Protein AF-0000000069277756 (afdb_homodimer)

Radius of gyration: 44.48 Å; Cα contacts (8 Å, |Δi|>4): 2161; chains: 2; bounding box: 90×141×110 Å

Nearest PDB structures (foldseek):
  3wme-assembly1_A  TM=8.791E-01  e=1.003E-25  Cyanidioschyzon merolae strain 10D
  7y49-assembly1_A  TM=8.121E-01  e=6.220E-26  Homo sapiens
  7ocy-assembly1_A  TM=8.466E-01  e=8.873E-22  Enterococcus faecalis
  7zdk-assembly1_D  TM=7.882E-01  e=1.862E-20  Escherichia coli K-12
  8ipt-assembly2_E  TM=7.295E-01  e=2.327E-17  Escherichia coli BL21(DE3)

Foldseek 3Di:
DDPPPDDPDDPDPDDPPPPPPPCPVPPPPCPVVRVVVLLVVLVVVLVVLLCVPVVLVVLLLVLLLQLLLLVLVLLLLVLVLVVVVVVCVVVVDPDDPVSVVSVVSNVVSVVSNVVSLVVSVVSLVVSLVSSLVVLLVLLVVLVVFAFLLVPVQDDPVVSVCLNPVLSVLLSVLVSVLVSLLSSLVSNLVSLLVVLVVQPVVLSVLLVVLQVVLVVLCVVLVVVLVVLVVVLVVLVVVLVVLVVVCVVPVVVCVVVVCPVVSVVVSVVSVVVSVVSVVVVVVSVVVSVVCLVVSLVVSLVVSCVVVVVCVVVVNHPPSSSSSSSVSSVSNSVSSVSVVVSVVSVVVSSVSSSVSVCSSPDDHPQGQADDPVLLPDDLPDPVPFQWKKWWFQFWADRSNGNPDTLDGGFIDIDGFLAADEFDAAPSSCLVVVVCVLLVSDATPDTAMDGSNRGLSSHRNLLSCLQEFEDDQAQFAAQFFLLCRLQPSCPPDPRQLVPPSDDCPPVNLLVLLVLLVLQVVLVVDPVRRRDGLGHRSPVDDRSNSLSSSLSSRSCSCVSSVHQEAEYAQYDPVSVVSSCSSVVVVVVPPRTSRHYYHYRNDHDADRPSPPPDDDPPPDPDPCPVPPVLVVLLVVLQVLLVVLVVLDPVSLVVVLVDCLLVVLLVCLQGNDPSSVLSSLSNLLSSLVDPVSLCSQLVDPVSVCSLLVSLQNNVVVCLVVPDLSNLLSSLSSLLSNLVDVSSLVVCLVRPDPLLLPQLVDPPRRPRVNVSVVVPVVSNVSSVSSNVSSVSD/DDPDPDDPDDPDPDDPPPPPPPCPVPPPPCPVVRVVVLLVVLVVVLVVLLCVPVVLVVLLLVLLLQLLLLVLVLLLLVLVLVVVVVVCVVVVDPDDPVSVVSVVSNVVSVVSNVVSLVVSVVSLVVSLVSSLVVLLVLLVVLVVFAFLLVPVQDDPVVSVCLNPVLSVLLSVLVSVLVSLLSSLVSNLVSLLVVLVVQPVVLSVLLVVLQVVLVVLCVVLVVVLVVLVVVLVVLVVVLVVLVVVCVVPVVVCVVVVCPVVSVVVSVVSVVVSVVSVVVVVVSVVVSVVCLVVSLVVSLVVSCVVVVVCVVVVNHPPSSSSSSSVSSVSNSVSSVSVVVSVVSVVVSSVSSSVSVCSSPDDHPQGLADDPVLLPDDQPDPVPFQWKKWWFQFWDDRSNGNPDTLDGGFIDIDGFLAADEFDAAPSSCLVVVVCVLLVSDATPDTAMDGSNRGLSSHRNLLSCLQEFEDDQAQFAAQFFLLCRLQPSCPDVPRQLVPPSDDCPVVNLLVLLVLLVLQVVLVVDPVRRRDGLGHRSPVDDRSNSLSSSLSSRSCSCVSSVHQEAAYAQYDPVSVVSSCSSVVVVVVPPRGSRHYHHHNNDHDADRPSPPPDDDPPDPPDPCPVPPVLVVLLVVLQVLLVVLVVLDPVSLVVVLVDCLLVVLLVCLQGNDPSSVLSSLSNLLSSLVDPVSLCSQLVDPVSVCSLLVSLQNNVVVCLVVPDLSNLLSSLSSLLSNLVDVSSLQVCLPRPDPLLLPQLVDPPRRPRVNVSVVVPVVSNVSSVSSNVSSVSD

Solvent-accessible surface area (backbone atoms only — not comparable to full-atom values): 81224 Å² total; per-residue (Å²): 136,82,81,72,80,76,79,84,74,78,75,84,80,74,74,74,75,71,78,70,63,68,73,62,67,66,68,59,67,62,46,76,59,45,51,47,48,47,49,50,51,34,50,52,51,54,49,51,53,56,51,73,46,45,69,60,50,51,50,32,50,52,29,43,53,52,16,34,53,23,53,53,45,37,38,50,27,50,14,51,31,50,42,49,41,43,49,38,47,70,61,69,53,79,68,79,77,72,47,52,61,36,40,51,52,30,50,51,25,32,47,48,20,12,47,29,43,14,49,26,51,22,47,40,46,41,51,24,36,52,35,36,44,50,49,49,49,47,38,50,53,36,58,66,49,40,33,54,52,55,59,69,63,40,58,59,66,57,53,46,41,45,63,50,53,30,43,46,42,31,29,52,44,51,34,53,46,46,51,52,45,52,49,36,51,49,38,45,51,52,43,49,53,54,40,43,72,70,38,54,72,59,40,54,58,57,51,57,50,50,62,52,50,50,53,52,49,52,58,50,47,55,54,47,48,55,52,49,50,51,38,50,50,38,47,48,52,28,47,48,50,50,46,53,45,61,71,38,41,71,59,38,57,46,35,44,26,52,64,38,52,48,48,56,38,48,54,34,39,51,54,31,40,52,47,43,45,53,49,22,61,57,40,26,62,51,40,21,49,64,50,26,48,63,46,50,47,52,40,48,42,51,52,53,46,40,52,34,24,65,72,63,78,37,58,59,38,52,50,53,19,47,53,48,49,49,52,52,48,52,52,37,50,55,53,54,61,56,46,53,62,53,48,55,55,27,49,54,34,37,38,56,49,46,52,52,44,66,52,71,44,91,48,64,63,57,39,54,77,86,57,38,54,89,76,70,81,54,76,89,74,59,74,49,27,37,35,35,44,45,26,23,33,50,49,71,72,40,68,85,47,67,61,36,87,46,48,46,47,76,42,52,55,44,39,73,50,70,51,52,25,29,68,85,62,32,64,70,52,52,52,33,42,75,62,65,52,49,76,53,80,37,52,49,51,23,49,67,79,38,51,59,70,42,38,48,46,58,61,45,33,37,31,36,30,64,44,59,64,68,68,79,43,56,68,36,26,50,50,53,50,30,46,53,43,61,68,32,89,81,56,55,46,80,75,82,59,57,75,84,49,68,65,56,56,49,50,35,20,48,51,38,66,32,38,69,65,34,61,68,36,94,54,28,55,64,32,70,30,36,69,67,24,68,76,45,52,73,66,56,42,41,22,42,43,46,17,19,34,48,37,41,34,65,64,56,63,23,39,35,38,34,35,30,40,51,60,70,68,56,45,53,49,44,43,48,35,47,46,56,44,50,73,36,93,49,75,62,48,18,29,40,40,33,47,54,59,56,77,51,78,52,80,74,76,62,80,76,76,86,73,75,68,73,75,71,78,56,77,78,41,69,61,57,28,29,49,38,9,33,35,41,20,18,25,27,12,38,64,53,70,46,68,67,53,50,53,50,27,66,72,19,40,30,61,61,48,29,51,47,29,44,70,70,44,52,71,66,33,19,45,28,18,42,46,27,52,32,38,34,41,69,32,69,66,38,36,48,56,32,62,66,37,71,64,48,34,48,55,53,52,48,47,49,41,49,46,52,57,48,28,54,74,56,62,44,54,71,49,52,45,42,47,49,51,38,52,37,47,46,43,71,37,70,73,45,23,62,51,42,65,72,61,58,48,67,69,66,67,44,56,84,91,49,91,75,36,55,65,46,47,44,58,44,43,71,78,31,68,66,50,44,51,45,49,52,50,34,35,49,69,50,62,75,100,137,85,83,72,79,77,78,84,73,77,75,84,80,74,75,73,74,70,77,69,64,67,74,62,67,66,69,60,66,61,47,75,59,46,52,48,48,46,49,50,50,35,50,51,51,53,48,52,53,56,52,74,46,45,70,60,48,53,49,32,50,53,28,43,53,52,16,33,54,22,53,53,44,36,37,50,27,50,15,52,32,50,40,47,40,44,48,38,47,70,60,69,54,79,69,78,79,72,50,53,60,36,40,50,52,29,50,50,25,33,46,48,19,13,47,29,43,13,49,27,51,24,47,40,46,41,51,26,36,52,35,38,44,51,49,50,49,48,38,49,54,36,58,65,48,42,34,53,54,54,58,70,65,41,58,60,66,56,54,46,42,44,64,51,54,30,43,46,42,31,29,50,43,51,35,52,47,47,50,53,47,52,48,36,52,50,38,45,52,52,44,50,53,53,38,44,70,72,37,54,74,58,38,54,59,57,51,58,53,51,63,53,50,51,53,53,48,51,57,51,47,54,54,50,48,56,52,50,51,52,38,51,50,38,46,48,53,28,47,48,51,50,46,54,46,62,71,38,41,70,60,37,55,45,34,44,25,52,62,38,53,48,48,56,36,48,54,34,38,50,53,34,38,52,47,42,45,54,50,21,61,58,40,26,63,51,41,22,49,64,52,27,49,62,48,50,47,50,41,48,43,51,53,54,44,40,54,35,24,63,73,64,78,37,57,61,39,52,50,54,19,47,53,48,47,49,50,51,47,52,53,36,49,55,51,54,60,56,45,53,62,53,48,54,54,28,49,54,34,38,37,55,50,47,53,52,43,65,52,71,44,91,48,64,64,56,39,53,76,85,56,38,52,88,76,70,81,53,77,87,76,59,75,49,28,38,35,35,44,44,27,22,34,50,49,73,74,41,66,85,47,68,60,37,88,47,48,47,47,78,43,54,53,44,41,73,54,70,57,52,28,30,72,85,62,33,62,70,52,52,51,34,43,75,62,64,52,48,76,54,82,37,52,49,50,23,50,66,80,38,50,59,69,42,35,49,47,61,62,46,33,36,32,35,30,64,44,59,63,68,69,78,43,57,70,35,26,51,50,55,50,31,46,54,44,60,67,33,96,74,55,58,47,78,73,83,63,57,74,83,49,69,65,55,54,49,50,36,21,47,51,37,67,32,38,67,64,34,62,69,36,96,53,28,53,65,31,70,30,38,69,67,26,69,76,45,53,74,67,56,42,41,24,42,41,47,16,20,33,49,35,42,34,64,65,54,63,23,39,35,36,34,32,32,40,48,60,70,67,55,47,51,48,45,44,50,34,47,47,57,46,49,72,38,93,50,71,66,48,18,33,37,45,30,50,54,60,55,78,51,77,56,81,73,74,65,78,76,79,88,71,74,67,73,75,72,79,57,76,78,40,70,59,57,33,28,50,40,10,33,35,43,19,18,27,28,12,38,63,53,71,46,67,67,52,50,53,50,25,67,73,20,37,28,62,62,48,28,51,48,28,46,70,68,44,52,73,66,34,19,45,27,19,43,47,27,52,31,38,36,40,69,33,68,67,38,37,48,57,32,62,66,38,71,64,49,35,46,55,53,52,49,49,49,42,49,46,52,57,47,28,55,75,55,64,44,53,70,48,51,46,42,48,50,51,37,53,36,47,45,44,70,37,70,74,44,24,63,51,42,65,71,62,56,48,67,68,66,67,44,55,85,91,47,92,73,36,57,64,48,49,45,57,45,41,72,78,31,68,66,51,45,52,44,48,53,50,33,35,49,66,50,60,76,102

Secondary structure (DSSP, 8-state):
-------------------------------HHHHHHHHHHHHHHHHHHHHTTHHHHHHHHHHHHHHHHHHHHHHHHHHHHHHHHHHHHHH----S-TTHHHHHHHHHHHHHHHHHHHHHHHHHHHHHHHHHHHHHHHHHHHHHTS-HHHHHHS-HHHHHHIIIIIHHHHHHHHHHHHHHHHHHHHHHHHHHHHHHHH-HHHHHHHHHHHHHHHHHHHHHHHHHHHHHHHHHHHHHHHHHHHHHHHHTHHHHHHTT-HHHHHHHHHHHHHHHHHHHHHHHHHHHHHHHHHHHHHHHHHHHHHHHHHHHHHHTSS-HHHHHHHHHHHHHHHHHHHHHHHHHHHHHHHHHHHHHHHHHHTPPPSS-SSPPTTTS-SS---GGG----EEEEEEEEE-TT-TT-EEEEEEEEEE-TT-EEEEE--TTSSHHHHHHHHTTSS--SEEEEEETTEEGGGS-HHHHHHHEEEE-SS----SSBHHHHHTTTT--TT---TTTS----HHHHHHHHHHTT-HHHHHHSTTGGG-B--GGGTTS-HHHHHHHHHHHHHHHHHHTT-SEEEEES--HHHHHHHHHHHHHHHHTT----EEEEEE--S---------SS-------TTSS-HHHHHHHHHHHHHHHHHHTT-HHHHHHHHTTTHHHHHHHHHHHS-HHHHHHHHHHHHHHHHSHHHHHHHHHSHHHHHHHHHHHHHHHHHHHHS--HHHHHHHHHHHHHHTTSHHHHHHHHHHS-HHHHS-TTSTTS-HHHHHHHHS-HHHHHHHHHHHHHTT--/-------------------------------HHHHHHHHHHHHHHHHHHHHTTHHHHHHHHHHHHHHHHHHHHHHHHHHHHHHHHHHHHHH----S-TTHHHHHHHHHHHHHHHHHHHHHHHHHHHHHHHHHHHHHHHHHHHHHTS-HHHHHHS-HHHHHHIIIIIHHHHHHHHHHHHHHHHHHHHHHHHHHHHHHHH-HHHHHHHHHHHHHHHHHHHHHHHHHHHHHHHHHHHHHHHHHHHHHHHHTHHHHHHTT-HHHHHHHHHHHHHHHHHHHHHHHHHHHHHHHHHHHHHHHHHHHHHHHHHHHHHTTSS-HHHHHHHHHHHHHHHHHHHHHHHHHHHHHHHHHHHHHHHHHHTPPPSS-SSPPTTTS-SS---GGG----EEEEEEEEE-TT-TT-EEEEEEEEEE-TT-EEEEE--TTSSHHHHHHHHTTSS--SEEEEEETTEEGGGS-HHHHHHHEEEE-SS----SSBHHHHHTTTT--TT---TTTS----HHHHHHHHHHTT-HHHHHHSTTGGG-B--GGGTTS-HHHHHHHHHHHHHHHHHHTT-SEEEE-S--HHHHHHHHHHHHHHHHTTS---EEEEEE--S---------SS-------TTSS-HHHHHHHHHHHHHHHHHHTT-HHHHHHHHTTTHHHHHHHHHHHS-HHHHHHHHHHHHHHHHSHHHHHHHTTSHHHHHHHHHHHHHHHHHHHHS--HHHHHHHHHHHHHHTTSHHHHHHHHHHS-HHHHS-TTSTTS-HHHHHHHHS-HHHHHHHHHHHHHTT--

Organism: Polarella glacialis (NCBI:txid89957)

Structure (mmCIF, N/CA/C/O backbone):
data_AF-0000000069277756-model_v1
#
loop_
_entity.id
_entity.type
_entity.pdbx_description
1 polymer 'Uncharacterized protein'
#
loop_
_atom_site.group_PDB
_atom_site.id
_atom_site.type_symbol
_atom_si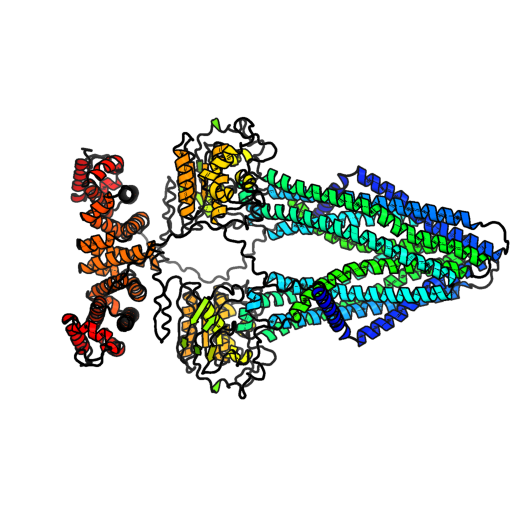te.label_atom_id
_atom_site.label_alt_id
_atom_site.label_comp_id
_atom_site.label_asym_id
_atom_site.label_entity_id
_atom_site.label_seq_id
_atom_site.pdbx_PDB_ins_code
_atom_site.Cartn_x
_atom_site.Cartn_y
_atom_site.Cartn_z
_atom_site.occupancy
_atom_site.B_iso_or_equiv
_atom_site.auth_seq_id
_atom_site.auth_comp_id
_atom_site.auth_asym_id
_atom_site.auth_atom_id
_atom_site.pdbx_PDB_model_num
ATOM 1 N N . MET A 1 1 ? 17.547 -29.781 -69.25 1 18.09 1 MET A N 1
ATOM 2 C CA . MET A 1 1 ? 17.016 -28.547 -68.688 1 18.09 1 MET A CA 1
ATOM 3 C C . MET A 1 1 ? 17.422 -28.391 -67.188 1 18.09 1 MET A C 1
ATOM 5 O O . MET A 1 1 ? 17.219 -29.297 -66.375 1 18.09 1 MET A O 1
ATOM 9 N N . ASP A 1 2 ? 18.391 -27.641 -66.625 1 17.53 2 ASP A N 1
ATOM 10 C CA . ASP A 1 2 ? 19.594 -27.734 -65.812 1 17.53 2 ASP A CA 1
ATOM 11 C C . ASP A 1 2 ? 19.328 -27.344 -64.375 1 17.53 2 ASP A C 1
ATOM 13 O O . ASP A 1 2 ? 18.844 -26.25 -64.125 1 17.53 2 ASP A O 1
ATOM 17 N N . VAL A 1 3 ? 18.797 -28.219 -63.594 1 20.77 3 VAL A N 1
ATOM 18 C CA . VAL A 1 3 ? 18.125 -28.188 -62.312 1 20.77 3 VAL A CA 1
ATOM 19 C C . VAL A 1 3 ? 19.078 -27.672 -61.219 1 20.77 3 VAL A C 1
ATOM 21 O O . VAL A 1 3 ? 19.938 -28.406 -60.75 1 20.77 3 VAL A O 1
ATOM 24 N N . GLU A 1 4 ? 19.734 -26.531 -61.531 1 18.09 4 GLU A N 1
ATOM 25 C CA . GLU A 1 4 ? 20.953 -26.062 -60.875 1 18.09 4 GLU A CA 1
ATOM 26 C C . GLU A 1 4 ? 20.719 -25.844 -59.375 1 18.09 4 GLU A C 1
ATOM 28 O O . GLU A 1 4 ? 19.719 -25.234 -59 1 18.09 4 GLU A O 1
ATOM 33 N N . LEU A 1 5 ? 21.266 -26.688 -58.531 1 19.33 5 LEU A N 1
ATOM 34 C CA . LEU A 1 5 ? 21.297 -27.047 -57.125 1 19.33 5 LEU A CA 1
ATOM 35 C C . LEU A 1 5 ? 21.828 -25.906 -56.25 1 19.33 5 LEU A C 1
ATOM 37 O O . LEU A 1 5 ? 23.047 -25.703 -56.156 1 19.33 5 LEU A O 1
ATOM 41 N N . LEU A 1 6 ? 21.359 -24.719 -56.625 1 18.91 6 LEU A N 1
ATOM 42 C CA . LEU A 1 6 ? 22.188 -23.547 -56.312 1 18.91 6 LEU A CA 1
ATOM 43 C C . LEU A 1 6 ? 22.562 -23.516 -54.844 1 18.91 6 LEU A C 1
ATOM 45 O O . LEU A 1 6 ? 21.859 -24.078 -54 1 18.91 6 LEU A O 1
ATOM 49 N N . GLY A 1 7 ? 23.641 -22.953 -54.469 1 17.77 7 GLY A N 1
ATOM 50 C CA . GLY A 1 7 ? 24.734 -22.812 -53.5 1 17.77 7 GLY A CA 1
ATOM 51 C C . GLY A 1 7 ? 24.281 -22.312 -52.156 1 17.77 7 GLY A C 1
ATOM 52 O O . GLY A 1 7 ? 23.25 -21.656 -52.031 1 17.77 7 GLY A O 1
ATOM 53 N N . ALA A 1 8 ? 24.656 -22.969 -51 1 20.34 8 ALA A N 1
ATOM 54 C CA . ALA A 1 8 ? 24.641 -23.062 -49.531 1 20.34 8 ALA A CA 1
ATOM 55 C C . ALA A 1 8 ? 25.062 -21.734 -48.906 1 20.34 8 ALA A C 1
ATOM 57 O O . ALA A 1 8 ? 26.25 -21.531 -48.625 1 20.34 8 ALA A O 1
ATOM 58 N N . ALA A 1 9 ? 24.844 -20.703 -49.562 1 19.97 9 ALA A N 1
ATOM 59 C CA . ALA A 1 9 ? 25.656 -19.531 -49.219 1 19.97 9 ALA A CA 1
ATOM 60 C C . ALA A 1 9 ? 25.609 -19.281 -47.719 1 19.97 9 ALA A C 1
ATOM 62 O O . ALA A 1 9 ? 24.672 -19.703 -47.031 1 19.97 9 ALA A O 1
ATOM 63 N N . GLY A 1 10 ? 26.688 -18.594 -47.125 1 18.95 10 GLY A N 1
ATOM 64 C CA . GLY A 1 10 ? 27.484 -18.281 -45.969 1 18.95 10 GLY A CA 1
ATOM 65 C C . GLY A 1 10 ? 26.703 -17.547 -44.875 1 18.95 10 GLY A C 1
ATOM 66 O O . GLY A 1 10 ? 26.188 -16.453 -45.125 1 18.95 10 GLY A O 1
ATOM 67 N N . LEU A 1 11 ? 25.953 -18.125 -44.125 1 20.44 11 LEU A N 1
ATOM 68 C CA . LEU A 1 11 ? 24.984 -17.5 -43.219 1 20.44 11 LEU A CA 1
ATOM 69 C C . LEU A 1 11 ? 25.656 -16.516 -42.281 1 20.44 11 LEU A C 1
ATOM 71 O O . LEU A 1 11 ? 26.547 -16.922 -41.5 1 20.44 11 LEU A O 1
ATOM 75 N N . PRO A 1 12 ? 25.984 -15.359 -42.688 1 20.22 12 PRO A N 1
ATOM 76 C CA . PRO A 1 12 ? 26.844 -14.453 -41.906 1 20.22 12 PRO A CA 1
ATOM 77 C C . PRO A 1 12 ? 26.391 -14.312 -40.469 1 20.22 12 PRO A C 1
ATOM 79 O O . PRO A 1 12 ? 25.188 -14.32 -40.188 1 20.22 12 PRO A O 1
ATOM 82 N N . VAL A 1 13 ? 27.109 -14.805 -39.5 1 21.23 13 VAL A N 1
ATOM 83 C CA . VAL A 1 13 ? 27.094 -15.109 -38.062 1 21.23 13 VAL A CA 1
ATOM 84 C C . VAL A 1 13 ? 26.609 -13.891 -37.281 1 21.23 13 VAL A C 1
ATOM 86 O O . VAL A 1 13 ? 25.703 -14 -36.438 1 21.23 13 VAL A O 1
ATOM 89 N N . GLY A 1 14 ? 27.484 -12.961 -37 1 19.94 14 GLY A N 1
ATOM 90 C CA . GLY A 1 14 ? 27.969 -12.352 -35.781 1 19.94 14 GLY A CA 1
ATOM 91 C C . GLY A 1 14 ? 27.125 -11.18 -35.312 1 19.94 14 GLY A C 1
ATOM 92 O O . GLY A 1 14 ? 27.469 -10.492 -34.344 1 19.94 14 GLY A O 1
ATOM 93 N N . GLY A 1 15 ? 26.391 -10.602 -36.094 1 20.34 15 GLY A N 1
ATOM 94 C CA . GLY A 1 15 ? 26.328 -9.164 -35.906 1 20.34 15 GLY A CA 1
ATOM 95 C C . GLY A 1 15 ? 25.672 -8.742 -34.594 1 20.34 15 GLY A C 1
ATOM 96 O O . GLY A 1 15 ? 24.953 -9.531 -34 1 20.34 15 GLY A O 1
ATOM 97 N N . SER A 1 16 ? 26.312 -7.719 -33.875 1 21.5 16 SER A N 1
ATOM 98 C CA . SER A 1 16 ? 26.078 -7.027 -32.594 1 21.5 16 SER A CA 1
ATOM 99 C C . SER A 1 16 ? 24.609 -6.656 -32.438 1 21.5 16 SER A C 1
ATOM 101 O O . SER A 1 16 ? 24.047 -5.945 -33.281 1 21.5 16 SER A O 1
ATOM 103 N N . PRO A 1 17 ? 23.859 -7.574 -32.188 1 21.42 17 PRO A N 1
ATOM 104 C CA . PRO A 1 17 ? 22.484 -7.094 -32.375 1 21.42 17 PRO A CA 1
ATOM 105 C C . PRO A 1 17 ? 22.25 -5.727 -31.75 1 21.42 17 PRO A C 1
ATOM 107 O O . PRO A 1 17 ? 22.781 -5.426 -30.688 1 21.42 17 PRO A O 1
ATOM 110 N N . SER A 1 18 ? 22.094 -4.762 -32.531 1 20.52 18 SER A N 1
ATOM 111 C CA . SER A 1 18 ? 21.734 -3.381 -32.25 1 20.52 18 SER A CA 1
ATOM 112 C C . SER A 1 18 ? 20.672 -3.314 -31.156 1 20.52 18 SER A C 1
ATOM 114 O O . SER A 1 18 ? 19.875 -4.246 -31 1 20.52 18 SER A O 1
ATOM 116 N N . ALA A 1 19 ? 20.922 -2.521 -30.094 1 23.36 19 ALA A N 1
ATOM 117 C CA . ALA A 1 19 ? 20.094 -1.9 -29.062 1 23.36 19 ALA A CA 1
ATOM 118 C C . ALA A 1 19 ? 18.672 -1.674 -29.578 1 23.36 19 ALA A C 1
ATOM 120 O O . ALA A 1 19 ? 18.422 -0.746 -30.344 1 23.36 19 ALA A O 1
ATOM 121 N N . ALA A 1 20 ? 18.078 -2.705 -30.062 1 23.28 20 ALA A N 1
ATOM 122 C CA . ALA A 1 20 ? 16.734 -2.338 -30.469 1 23.28 20 ALA A CA 1
ATOM 123 C C . ALA A 1 20 ? 16.125 -1.318 -29.5 1 23.28 20 ALA A C 1
ATOM 125 O O . ALA A 1 20 ? 16.078 -1.555 -28.297 1 23.28 20 ALA A O 1
ATOM 126 N N . THR A 1 21 ? 16.312 -0.231 -29.844 1 22.78 21 THR A N 1
ATOM 127 C CA . THR A 1 21 ? 15.555 0.934 -29.406 1 22.78 21 THR A CA 1
ATOM 128 C C . THR A 1 21 ? 14.102 0.563 -29.141 1 22.78 21 THR A C 1
ATOM 130 O O . THR A 1 21 ? 13.398 0.091 -30.031 1 22.78 21 THR A O 1
ATOM 133 N N . GLU A 1 22 ? 13.898 -0.307 -28.094 1 22.75 22 GLU A N 1
ATOM 134 C CA . GLU A 1 22 ? 12.508 -0.247 -27.672 1 22.75 22 GLU A CA 1
ATOM 135 C C . GLU A 1 22 ? 11.789 0.95 -28.281 1 22.75 22 GLU A C 1
ATOM 137 O O . GLU A 1 22 ? 12.234 2.09 -28.141 1 22.75 22 GLU A O 1
ATOM 142 N N . ALA A 1 23 ? 11.359 0.696 -29.438 1 23.27 23 ALA A N 1
ATOM 143 C CA . ALA A 1 23 ? 10.461 1.721 -29.953 1 23.27 23 ALA A CA 1
ATOM 144 C C . ALA A 1 23 ? 9.641 2.348 -28.828 1 23.27 23 ALA A C 1
ATOM 146 O O . ALA A 1 23 ? 8.836 1.67 -28.188 1 23.27 23 ALA A O 1
ATOM 147 N N . SER A 1 24 ? 10.266 3.039 -27.953 1 25.11 24 SER A N 1
ATOM 148 C CA . SER A 1 24 ? 9.602 4.211 -27.406 1 25.11 24 SER A CA 1
ATOM 149 C C . SER A 1 24 ? 8.469 4.684 -28.312 1 25.11 24 SER A C 1
ATOM 151 O O . SER A 1 24 ? 8.711 5.316 -29.344 1 25.11 24 SER A O 1
ATOM 153 N N . ASN A 1 25 ? 7.777 3.725 -28.859 1 25.62 25 ASN A N 1
ATOM 154 C CA . ASN A 1 25 ? 6.672 4.492 -29.422 1 25.62 25 ASN A CA 1
ATOM 155 C C . ASN A 1 25 ? 6.496 5.828 -28.703 1 25.62 25 ASN A C 1
ATOM 157 O O . ASN A 1 25 ? 6.48 5.883 -27.469 1 25.62 25 ASN A O 1
ATOM 161 N N . GLY A 1 26 ? 7.098 6.797 -29.156 1 28.25 26 GLY A N 1
ATOM 162 C CA . GLY A 1 26 ? 7.059 8.234 -28.922 1 28.25 26 GLY A CA 1
ATOM 163 C C . GLY A 1 26 ? 5.738 8.711 -28.344 1 28.25 26 GLY A C 1
ATOM 164 O O . GLY A 1 26 ? 4.93 9.312 -29.047 1 28.25 26 GLY A O 1
ATOM 165 N N . ARG A 1 27 ? 4.98 7.777 -27.922 1 33.22 27 ARG A N 1
ATOM 166 C CA . ARG A 1 27 ? 4.027 8.664 -27.266 1 33.22 27 ARG A CA 1
ATOM 167 C C . ARG A 1 27 ? 4.742 9.773 -26.516 1 33.22 27 ARG A C 1
ATOM 169 O O . ARG A 1 27 ? 5.594 9.508 -25.656 1 33.22 27 ARG A O 1
ATOM 176 N N . ALA A 1 28 ? 5.016 10.805 -27.109 1 32.19 28 ALA A N 1
ATOM 177 C CA . ALA A 1 28 ? 5.574 12.102 -26.734 1 32.19 28 ALA A CA 1
ATOM 178 C C . ALA A 1 28 ? 5.512 12.305 -25.219 1 32.19 28 ALA A C 1
ATOM 180 O O . ALA A 1 28 ? 4.469 12.086 -24.594 1 32.19 28 ALA A O 1
ATOM 181 N N . SER A 1 29 ? 6.516 11.766 -24.453 1 37.22 29 SER A N 1
ATOM 182 C CA . SER A 1 29 ? 6.523 12.398 -23.125 1 37.22 29 SER A CA 1
ATOM 183 C C . SER A 1 29 ? 5.617 13.625 -23.109 1 37.22 29 SER A C 1
ATOM 185 O O . SER A 1 29 ? 5.738 14.508 -23.953 1 37.22 29 SER A O 1
ATOM 187 N N . PRO A 1 30 ? 4.453 13.328 -22.734 1 45.69 30 PRO A N 1
ATOM 188 C CA . PRO A 1 30 ? 3.729 14.602 -22.812 1 45.69 30 PRO A CA 1
ATOM 189 C C . PRO A 1 30 ? 4.633 15.812 -22.594 1 45.69 30 PRO A C 1
ATOM 191 O O . PRO A 1 30 ? 5.574 15.75 -21.812 1 45.69 30 PRO A O 1
ATOM 194 N N . THR A 1 31 ? 5.016 16.547 -23.562 1 48.5 31 THR A N 1
ATOM 195 C CA . THR A 1 31 ? 5.676 17.828 -23.422 1 48.5 31 THR A CA 1
ATOM 196 C C . THR A 1 31 ? 5.266 18.516 -22.125 1 48.5 31 THR A C 1
ATOM 198 O O . THR A 1 31 ? 4.203 18.219 -21.562 1 48.5 31 THR A O 1
ATOM 201 N N . ALA A 1 32 ? 6.199 19.094 -21.5 1 50.59 32 ALA A N 1
ATOM 202 C CA . ALA A 1 32 ? 5.895 19.953 -20.344 1 50.59 32 ALA A CA 1
ATOM 203 C C . ALA A 1 32 ? 4.531 20.625 -20.516 1 50.59 32 ALA A C 1
ATOM 205 O O . ALA A 1 32 ? 3.785 20.766 -19.547 1 50.59 32 ALA A O 1
ATOM 206 N N . GLU A 1 33 ? 4.281 20.734 -21.75 1 54.94 33 GLU A N 1
ATOM 207 C CA . GLU A 1 33 ? 3.02 21.406 -22.031 1 54.94 33 GLU A CA 1
ATOM 208 C C . GLU A 1 33 ? 1.841 20.453 -21.906 1 54.94 33 GLU A C 1
ATOM 210 O O . GLU A 1 33 ? 0.783 20.828 -21.391 1 54.94 33 GLU A O 1
ATOM 215 N N . GLU A 1 34 ? 2.115 19.156 -22.297 1 60.81 34 GLU A N 1
ATOM 216 C CA . GLU A 1 34 ? 1.026 18.203 -22.203 1 60.81 34 GLU A CA 1
ATOM 217 C C . GLU A 1 34 ? 0.743 17.812 -20.766 1 60.81 34 GLU A C 1
ATOM 219 O O . GLU A 1 34 ? -0.413 17.625 -20.375 1 60.81 34 GLU A O 1
ATOM 224 N N . GLU A 1 35 ? 1.83 17.781 -20.078 1 63.44 35 GLU A N 1
ATOM 225 C CA . GLU A 1 35 ? 1.648 17.516 -18.656 1 63.44 35 GLU A CA 1
ATOM 226 C C . GLU A 1 35 ? 0.933 18.656 -17.969 1 63.44 35 GLU A C 1
ATOM 228 O O . GLU A 1 35 ? 0.09 18.438 -17.094 1 63.44 35 GLU A O 1
ATOM 233 N N . GLU A 1 36 ? 1.352 19.875 -18.453 1 63.97 36 GLU A N 1
ATOM 234 C CA . GLU A 1 36 ? 0.696 21.047 -17.875 1 63.97 36 GLU A CA 1
ATOM 235 C C . GLU A 1 36 ? -0.773 21.109 -18.281 1 63.97 36 GLU A C 1
ATOM 237 O O . GLU A 1 36 ? -1.628 21.484 -17.469 1 63.97 36 GLU A O 1
ATOM 242 N N . HIS A 1 37 ? -0.987 20.734 -19.547 1 66.88 37 HIS A N 1
ATOM 243 C CA . HIS A 1 37 ? -2.369 20.719 -20.016 1 66.88 37 HIS A CA 1
ATOM 244 C C . HIS A 1 37 ? -3.189 19.656 -19.297 1 66.88 37 HIS A C 1
ATOM 246 O O . HIS A 1 37 ? -4.344 19.891 -18.938 1 66.88 37 HIS A O 1
ATOM 252 N N . LYS A 1 38 ? -2.621 18.641 -19.094 1 71.38 38 LYS A N 1
ATOM 253 C CA . LYS A 1 38 ? -3.311 17.578 -18.375 1 71.38 38 LYS A CA 1
ATOM 254 C C . LYS A 1 38 ? -3.59 17.984 -16.922 1 71.38 38 LYS A C 1
ATOM 256 O O . LYS A 1 38 ? -4.66 17.703 -16.391 1 71.38 38 LYS A O 1
ATOM 261 N N . LYS A 1 39 ? -2.699 18.688 -16.422 1 75.38 39 LYS A N 1
ATOM 262 C CA . LYS A 1 39 ? -2.881 19.188 -15.07 1 75.38 39 LYS A CA 1
ATOM 263 C C . LYS A 1 39 ? -3.986 20.25 -15.008 1 75.38 39 LYS A C 1
ATOM 265 O O . LYS A 1 39 ? -4.805 20.234 -14.086 1 75.38 39 LYS A O 1
ATOM 270 N N . ALA A 1 40 ? -3.965 21 -16.031 1 75.75 40 ALA A N 1
ATOM 271 C CA . ALA A 1 40 ? -5 22.016 -16.094 1 75.75 40 ALA A CA 1
ATOM 272 C C . ALA A 1 40 ? -6.379 21.406 -16.281 1 75.75 40 ALA A C 1
ATOM 274 O O . ALA A 1 40 ? -7.355 21.844 -15.672 1 75.75 40 ALA A O 1
ATOM 275 N N . GLN A 1 41 ? -6.43 20.344 -17.047 1 78.81 41 GLN A N 1
ATOM 276 C CA . GLN A 1 41 ? -7.699 19.656 -17.266 1 78.81 41 GLN A CA 1
ATOM 277 C C . GLN A 1 41 ? -8.156 18.953 -15.984 1 78.81 41 GLN A C 1
ATOM 279 O O . GLN A 1 41 ? -9.352 18.922 -15.688 1 78.81 41 GLN A O 1
ATOM 284 N N . SER A 1 42 ? -7.195 18.516 -15.273 1 81.06 42 SER A N 1
ATOM 285 C CA . SER A 1 42 ? -7.527 17.844 -14.023 1 81.06 42 SER A CA 1
ATOM 286 C C . SER A 1 42 ? -8.078 18.812 -12.992 1 81.06 42 SER A C 1
ATOM 288 O O . SER A 1 42 ? -9 18.484 -12.242 1 81.06 42 SER A O 1
ATOM 290 N N . VAL A 1 43 ? -7.566 20.031 -13.07 1 79.81 43 VAL A N 1
ATOM 291 C CA . VAL A 1 43 ? -8.047 21.062 -12.164 1 79.81 43 VAL A CA 1
ATOM 292 C C . VAL A 1 43 ? -9.477 21.453 -12.531 1 79.81 43 VAL A C 1
ATOM 294 O O . VAL A 1 43 ? -10.328 21.625 -11.648 1 79.81 43 VAL A O 1
ATOM 297 N N . GLN A 1 44 ? -9.727 21.484 -13.789 1 81.12 44 GLN A N 1
ATOM 298 C CA . GLN A 1 44 ? -11.062 21.828 -14.258 1 81.12 44 GLN A CA 1
ATOM 299 C C . GLN A 1 44 ? -12.062 20.734 -13.914 1 81.12 44 GLN A C 1
ATOM 301 O O . GLN A 1 44 ? -13.203 21.016 -13.531 1 81.12 44 GLN A O 1
ATOM 306 N N . GLN A 1 45 ? -11.641 19.547 -14 1 83.38 45 GLN A N 1
ATOM 307 C CA . GLN A 1 45 ? -12.531 18.438 -13.695 1 83.38 45 GLN A CA 1
ATOM 308 C C . GLN A 1 45 ? -12.789 18.328 -12.195 1 83.38 45 GLN A C 1
ATOM 310 O O . GLN A 1 45 ? -13.883 17.953 -11.773 1 83.38 45 GLN A O 1
ATOM 315 N N . LEU A 1 46 ? -11.727 18.656 -11.492 1 81.5 46 LEU A N 1
ATOM 316 C CA . LEU A 1 46 ? -11.898 18.688 -10.047 1 81.5 46 LEU A CA 1
ATOM 317 C C . LEU A 1 46 ? -12.906 19.75 -9.633 1 81.5 46 LEU A C 1
ATOM 319 O O . LEU A 1 46 ? -13.75 19.516 -8.773 1 81.5 46 LEU A O 1
ATOM 323 N N . PHE A 1 47 ? -12.812 20.891 -10.305 1 79.19 47 PHE A N 1
ATOM 324 C CA . PHE A 1 47 ? -13.727 21.984 -10.031 1 79.19 47 PHE A CA 1
ATOM 325 C C . PHE A 1 47 ? -15.148 21.625 -10.461 1 79.19 47 PHE A C 1
ATOM 327 O O . PHE A 1 47 ? -16.109 22.016 -9.805 1 79.19 47 PHE A O 1
ATOM 334 N N . SER A 1 48 ? -15.219 20.844 -11.539 1 80.94 48 SER A N 1
ATOM 335 C CA . SER A 1 48 ? -16.531 20.438 -12.023 1 80.94 48 SER A CA 1
ATOM 336 C C . SER A 1 48 ? -17.203 19.469 -11.07 1 80.94 48 SER A C 1
ATOM 338 O O . SER A 1 48 ? -18.438 19.422 -10.969 1 80.94 48 SER A O 1
ATOM 340 N N . LEU A 1 49 ? -16.422 18.719 -10.344 1 80.12 49 LEU A N 1
ATOM 341 C CA . LEU A 1 49 ? -16.938 17.75 -9.375 1 80.12 49 LEU A CA 1
ATOM 342 C C . LEU A 1 49 ? -17.547 18.469 -8.172 1 80.12 49 LEU A C 1
ATOM 344 O O . LEU A 1 49 ? -18.578 18.047 -7.652 1 80.12 49 LEU A O 1
ATOM 348 N N . VAL A 1 50 ? -16.953 19.578 -7.801 1 81.75 50 VAL A N 1
ATOM 349 C CA . VAL A 1 50 ? -17.391 20.297 -6.605 1 81.75 50 VAL A CA 1
ATOM 350 C C . VAL A 1 50 ? -18.484 21.297 -6.969 1 81.75 50 VAL A C 1
ATOM 352 O O . VAL A 1 50 ? -19.406 21.531 -6.184 1 81.75 50 VAL A O 1
ATOM 355 N N . ILE A 1 51 ? -18.531 21.828 -8.281 1 83.5 51 ILE A N 1
ATOM 356 C CA . ILE A 1 51 ? -19.469 22.859 -8.703 1 83.5 51 ILE A CA 1
ATOM 357 C C . ILE A 1 51 ? -20.844 22.25 -8.961 1 83.5 51 ILE A C 1
ATOM 359 O O . ILE A 1 51 ? -21.844 22.969 -9.008 1 83.5 51 ILE A O 1
ATOM 363 N N . ALA A 1 52 ? -20.844 20.875 -9.109 1 84.94 52 ALA A N 1
ATOM 364 C CA . ALA A 1 52 ? -22.125 20.219 -9.297 1 84.94 52 ALA A CA 1
ATOM 365 C C . ALA A 1 52 ? -23.078 20.516 -8.133 1 84.94 52 ALA A C 1
ATOM 367 O O . ALA A 1 52 ? -24.297 20.547 -8.312 1 84.94 52 ALA A O 1
ATOM 368 N N . ASP A 1 53 ? -22.484 20.766 -6.973 1 87.06 53 ASP A N 1
ATOM 369 C CA . ASP A 1 53 ? -23.25 21.172 -5.801 1 87.06 53 ASP A CA 1
ATOM 370 C C . ASP A 1 53 ? -23.109 22.672 -5.543 1 87.06 53 ASP A C 1
ATOM 372 O O . ASP A 1 53 ? -22.781 23.078 -4.434 1 87.06 53 ASP A O 1
ATOM 376 N N . TRP A 1 54 ? -23.516 23.562 -6.488 1 87.25 54 TRP A N 1
ATOM 377 C CA . TRP A 1 54 ? -23.297 25 -6.441 1 87.25 54 TRP A CA 1
ATOM 378 C C . TRP A 1 54 ? -24.141 25.641 -5.34 1 87.25 54 TRP A C 1
ATOM 380 O O . TRP A 1 54 ? -23.688 26.594 -4.688 1 87.25 54 TRP A O 1
ATOM 390 N N . PRO A 1 55 ? -25.328 25.062 -5.094 1 91.12 55 PRO A N 1
ATOM 391 C CA . PRO A 1 55 ? -26.094 25.719 -4.031 1 91.12 55 PRO A CA 1
ATOM 392 C C . PRO A 1 55 ? -25.438 25.578 -2.658 1 91.12 55 PRO A C 1
ATOM 394 O O . PRO A 1 55 ? -25.453 26.516 -1.857 1 91.12 55 PRO A O 1
ATOM 397 N N . LEU A 1 56 ? -24.891 24.406 -2.445 1 89.56 56 LEU A N 1
ATOM 398 C CA . LEU A 1 56 ? -24.219 24.188 -1.171 1 89.56 56 LEU A CA 1
ATOM 399 C C . LEU A 1 56 ? -22.922 25 -1.098 1 89.56 56 LEU A C 1
ATOM 401 O O . LEU A 1 56 ? -22.531 25.453 -0.021 1 89.56 56 LEU A O 1
ATOM 405 N N . LEU A 1 57 ? -22.297 25.188 -2.229 1 88.31 57 LEU A N 1
ATOM 406 C CA . LEU A 1 57 ? -21.062 25.984 -2.264 1 88.31 57 LEU A CA 1
ATOM 407 C C . LEU A 1 57 ? -21.359 27.453 -2 1 88.31 57 LEU A C 1
ATOM 409 O O . LEU A 1 57 ? -20.594 28.125 -1.312 1 88.31 57 LEU A O 1
ATOM 413 N N . ILE A 1 58 ? -22.469 27.953 -2.514 1 90.25 58 ILE A N 1
ATOM 414 C CA . ILE A 1 58 ? -22.859 29.328 -2.279 1 90.25 58 ILE A CA 1
ATOM 415 C C . ILE A 1 58 ? -23.219 29.531 -0.808 1 90.25 58 ILE A C 1
ATOM 417 O O . ILE A 1 58 ? -22.859 30.531 -0.2 1 90.25 58 ILE A O 1
ATOM 421 N N . GLN A 1 59 ? -23.875 28.531 -0.293 1 92.19 59 GLN A N 1
ATOM 422 C CA . GLN A 1 59 ? -24.219 28.594 1.126 1 92.19 59 GLN A CA 1
ATOM 423 C C . GLN A 1 59 ? -22.953 28.594 1.987 1 92.19 59 GLN A C 1
ATOM 425 O O . GLN A 1 59 ? -22.844 29.375 2.936 1 92.19 59 GLN A O 1
ATOM 430 N N . ALA A 1 60 ? -22.047 27.75 1.64 1 90.44 60 ALA A N 1
ATOM 431 C CA . ALA A 1 60 ? -20.797 27.688 2.387 1 90.44 60 ALA A CA 1
ATOM 432 C C . ALA A 1 60 ? -20 28.984 2.264 1 90.44 60 ALA A C 1
ATOM 434 O O . ALA A 1 60 ? -19.391 29.438 3.234 1 90.44 60 ALA A O 1
ATOM 435 N N . SER A 1 61 ? -20.062 29.641 1.073 1 88.75 61 SER A N 1
ATOM 436 C CA . SER A 1 61 ? -19.344 30.891 0.852 1 88.75 61 SER A CA 1
ATOM 437 C C . SER A 1 61 ? -19.969 32.031 1.639 1 88.75 61 SER A C 1
ATOM 439 O O . SER A 1 61 ? -19.266 32.906 2.17 1 88.75 61 SER A O 1
ATOM 441 N N . LEU A 1 62 ? -21.266 32.031 1.713 1 91.81 62 LEU A N 1
ATOM 442 C CA . LEU A 1 62 ? -21.953 33.062 2.494 1 91.81 62 LEU A CA 1
ATOM 443 C C . LEU A 1 62 ? -21.656 32.906 3.98 1 91.81 62 LEU A C 1
ATOM 445 O O . LEU A 1 62 ? -21.422 33.875 4.684 1 91.81 62 LEU A O 1
ATOM 449 N N . LEU A 1 63 ? -21.703 31.656 4.414 1 93.75 63 LEU A N 1
ATOM 450 C CA . LEU A 1 63 ? -21.359 31.391 5.809 1 93.75 63 LEU A CA 1
ATOM 451 C C . LEU A 1 63 ? -19.922 31.766 6.098 1 93.75 63 LEU A C 1
ATOM 453 O O . LEU A 1 63 ? -19.609 32.25 7.188 1 93.75 63 LEU A O 1
ATOM 457 N N . LEU A 1 64 ? -19.109 31.625 5.082 1 91.94 64 LEU A N 1
ATOM 458 C CA . LEU A 1 64 ? -17.703 31.953 5.211 1 91.94 64 LEU A CA 1
ATOM 459 C C . LEU A 1 64 ? -17.5 33.469 5.367 1 91.94 64 LEU A C 1
ATOM 461 O O . LEU A 1 64 ? -16.688 33.906 6.184 1 91.94 64 LEU A O 1
ATOM 465 N N . VAL A 1 65 ? -18.188 34.25 4.609 1 89.94 65 VAL A N 1
ATOM 466 C CA . VAL A 1 65 ? -18.047 35.688 4.652 1 89.94 65 VAL A CA 1
ATOM 467 C C . VAL A 1 65 ? -18.484 36.219 6.016 1 89.94 65 VAL A C 1
ATOM 469 O O . VAL A 1 65 ? -17.797 37.062 6.621 1 89.94 65 VAL A O 1
ATOM 472 N N . VAL A 1 66 ? -19.547 35.625 6.512 1 91.69 66 VAL A N 1
ATOM 473 C CA . VAL A 1 66 ? -20.047 36.094 7.805 1 91.69 66 VAL A CA 1
ATOM 474 C C . VAL A 1 66 ? -19.078 35.656 8.906 1 91.69 66 VAL A C 1
ATOM 476 O O . VAL A 1 66 ? -18.812 36.438 9.836 1 91.69 66 VAL A O 1
ATOM 479 N N . ALA A 1 67 ? -18.594 34.469 8.773 1 91.44 67 ALA A N 1
ATOM 480 C CA . ALA A 1 67 ? -17.641 34 9.766 1 91.44 67 ALA A CA 1
ATOM 481 C C . ALA A 1 67 ? -16.359 34.812 9.734 1 91.44 67 ALA A C 1
ATOM 483 O O . ALA A 1 67 ? -15.797 35.125 10.789 1 91.44 67 ALA A O 1
ATOM 484 N N . ALA A 1 68 ? -15.938 35.188 8.539 1 88.19 68 ALA A N 1
ATOM 485 C CA . ALA A 1 68 ? -14.703 35.938 8.391 1 88.19 68 ALA A CA 1
ATOM 486 C C . ALA A 1 68 ? -14.867 37.344 8.969 1 88.19 68 ALA A C 1
ATOM 488 O O . ALA A 1 68 ? -13.961 37.875 9.633 1 88.19 68 ALA A O 1
ATOM 489 N N . ILE A 1 69 ? -15.961 37.938 8.758 1 88.69 69 ILE A N 1
ATOM 490 C CA . ILE A 1 69 ? -16.234 39.281 9.281 1 88.69 69 ILE A CA 1
ATOM 491 C C . ILE A 1 69 ? -16.297 39.219 10.805 1 88.69 69 ILE A C 1
ATOM 493 O O . ILE A 1 69 ? -15.758 40.094 11.492 1 88.69 69 ILE A O 1
ATOM 497 N N . SER A 1 70 ? -16.984 38.188 11.297 1 90.88 70 SER A N 1
ATOM 498 C CA . SER A 1 70 ? -17.078 38.031 12.742 1 90.88 70 SER A CA 1
ATOM 499 C C . SER A 1 70 ? -15.703 37.781 13.359 1 90.88 70 SER A C 1
ATOM 501 O O . SER A 1 70 ? -15.43 38.219 14.477 1 90.88 70 SER A O 1
ATOM 503 N N . GLU A 1 71 ? -14.836 37.125 12.641 1 88.25 71 GLU A N 1
ATOM 504 C CA . GLU A 1 71 ? -13.492 36.812 13.125 1 88.25 71 GLU A CA 1
ATOM 505 C C . GLU A 1 71 ? -12.633 38.062 13.211 1 88.25 71 GLU A C 1
ATOM 507 O O . GLU A 1 71 ? -11.852 38.219 14.148 1 88.25 71 GLU A O 1
ATOM 512 N N . VAL A 1 72 ? -12.828 38.969 12.273 1 86.31 72 VAL A N 1
ATOM 513 C CA . VAL A 1 72 ? -12.031 40.188 12.211 1 86.31 72 VAL A CA 1
ATOM 514 C C . VAL A 1 72 ? -12.516 41.188 13.266 1 86.31 72 VAL A C 1
ATOM 516 O O . VAL A 1 72 ? -11.758 42.062 13.703 1 86.31 72 VAL A O 1
ATOM 519 N N . LEU A 1 73 ? -13.758 41 13.734 1 88.38 73 LEU A N 1
ATOM 520 C CA . LEU A 1 73 ? -14.32 41.906 14.727 1 88.38 73 LEU A CA 1
ATOM 521 C C . LEU A 1 73 ? -13.789 41.594 16.125 1 88.38 73 LEU A C 1
ATOM 523 O O . LEU A 1 73 ? -13.852 42.406 17.016 1 88.38 73 LEU A O 1
ATOM 527 N N . ILE A 1 74 ? -13.195 40.438 16.25 1 87.44 74 ILE A N 1
ATOM 528 C CA . ILE A 1 74 ? -12.734 40 17.562 1 87.44 74 ILE A CA 1
ATOM 529 C C . ILE A 1 74 ? -11.555 40.875 18.016 1 87.44 74 ILE A C 1
ATOM 531 O O . ILE A 1 74 ? -11.609 41.5 19.062 1 87.44 74 ILE A O 1
ATOM 535 N N . PRO A 1 75 ? -10.492 41 17.156 1 82.81 75 PRO A N 1
ATOM 536 C CA . PRO A 1 75 ? -9.383 41.875 17.562 1 82.81 75 PRO A CA 1
ATOM 537 C C . PRO A 1 75 ? -9.805 43.312 17.734 1 82.81 75 PRO A C 1
ATOM 539 O O . PRO A 1 75 ? -9.273 44.031 18.594 1 82.81 75 PRO A O 1
ATOM 542 N N . HIS A 1 76 ? -10.773 43.781 16.969 1 84.06 76 HIS A N 1
ATOM 543 C CA . HIS A 1 76 ? -11.258 45.156 17.094 1 84.06 76 HIS A CA 1
ATOM 544 C C . HIS A 1 76 ? -11.891 45.406 18.453 1 84.06 76 HIS A C 1
ATOM 546 O O . HIS A 1 76 ? -11.594 46.406 19.094 1 84.06 76 HIS A O 1
ATOM 552 N N . TYR A 1 77 ? -12.695 44.469 18.906 1 87.06 77 TYR A N 1
ATOM 553 C CA . TYR A 1 77 ? -13.375 44.625 20.188 1 87.06 77 TYR A CA 1
ATOM 554 C C . TYR A 1 77 ? -12.414 44.406 21.359 1 87.06 77 TYR A C 1
ATOM 556 O O . TYR A 1 77 ? -12.594 44.969 22.438 1 87.06 77 TYR A O 1
ATOM 564 N N . ILE A 1 78 ? -11.375 43.625 21.156 1 85 78 ILE A N 1
ATOM 565 C CA . ILE A 1 78 ? -10.344 43.5 22.172 1 85 78 ILE A CA 1
ATOM 566 C C . ILE A 1 78 ? -9.609 44.812 22.359 1 85 78 ILE A C 1
ATOM 568 O O . ILE A 1 78 ? -9.391 45.25 23.5 1 85 78 ILE A O 1
ATOM 572 N N . GLY A 1 79 ? -9.242 45.469 21.234 1 79.25 79 GLY A N 1
ATOM 573 C CA . GLY A 1 79 ? -8.578 46.75 21.297 1 79.25 79 GLY A CA 1
ATOM 574 C C . GLY A 1 79 ? -9.414 47.812 21.984 1 79.25 79 GLY A C 1
ATOM 575 O O . GLY A 1 79 ? -8.906 48.594 22.797 1 79.25 79 GLY A O 1
ATOM 576 N N . LEU A 1 80 ? -10.727 47.812 21.688 1 80.62 80 LEU A N 1
ATOM 577 C CA . LEU A 1 80 ? -11.625 48.781 22.297 1 80.62 80 LEU A CA 1
ATOM 578 C C . LEU A 1 80 ? -11.773 48.531 23.797 1 80.62 80 LEU A C 1
ATOM 580 O O . LEU A 1 80 ? -11.867 49.5 24.578 1 80.62 80 LEU A O 1
ATOM 584 N N . THR A 1 81 ? -11.844 47.219 24.141 1 82.25 81 THR A N 1
ATOM 585 C CA . THR A 1 81 ? -11.969 46.875 25.562 1 82.25 81 THR A CA 1
ATOM 586 C C . THR A 1 81 ? -10.719 47.312 26.328 1 82.25 81 THR A C 1
ATOM 588 O O . THR A 1 81 ? -10.812 47.844 27.422 1 82.25 81 THR A O 1
ATOM 591 N N . VAL A 1 82 ? -9.547 47.094 25.734 1 78.19 82 VAL A N 1
ATOM 592 C CA . VAL A 1 82 ? -8.281 47.438 26.391 1 78.19 82 VAL A CA 1
ATOM 593 C C . VAL A 1 82 ? -8.164 48.969 26.531 1 78.19 82 VAL A C 1
ATOM 595 O O . VAL A 1 82 ? -7.699 49.469 27.547 1 78.19 82 VAL A O 1
ATOM 598 N N . LYS A 1 83 ? -8.57 49.656 25.531 1 75.81 83 LYS A N 1
ATOM 599 C CA . LYS A 1 83 ? -8.531 51.094 25.578 1 75.81 83 LYS A CA 1
ATOM 600 C C . LYS A 1 83 ? -9.406 51.656 26.703 1 75.81 83 LYS A C 1
ATOM 602 O O . LYS A 1 83 ? -8.984 52.531 27.453 1 75.81 83 LYS A O 1
ATOM 607 N N . GLU A 1 84 ? -10.609 51.062 26.75 1 77.56 84 GLU A N 1
ATOM 608 C CA . GLU A 1 84 ? -11.531 51.562 27.781 1 77.56 84 GLU A CA 1
ATOM 609 C C . GLU A 1 84 ? -11.016 51.219 29.188 1 77.56 84 GLU A C 1
ATOM 611 O O . GLU A 1 84 ? -11.219 52 30.125 1 77.56 84 GLU A O 1
ATOM 616 N N . ILE A 1 85 ? -10.344 50.125 29.328 1 76.69 85 ILE A N 1
ATOM 617 C CA . ILE A 1 85 ? -9.812 49.719 30.609 1 76.69 85 ILE A CA 1
ATOM 618 C C . ILE A 1 85 ? -8.641 50.625 31 1 76.69 85 ILE A C 1
ATOM 620 O O . ILE A 1 85 ? -8.539 51.062 32.156 1 76.69 85 ILE A O 1
ATOM 624 N N . ILE A 1 86 ? -7.797 50.938 30.062 1 73.31 86 ILE A N 1
ATOM 625 C CA . ILE A 1 86 ? -6.633 51.781 30.328 1 73.31 86 ILE A CA 1
ATOM 626 C C . ILE A 1 86 ? -7.086 53.188 30.641 1 73.31 86 ILE A C 1
ATOM 628 O O . ILE A 1 86 ? -6.543 53.844 31.531 1 73.31 86 ILE A O 1
ATOM 632 N N . ASN A 1 87 ? -8.109 53.688 29.906 1 71.12 87 ASN A N 1
ATOM 633 C CA . ASN A 1 87 ? -8.656 55 30.172 1 71.12 87 ASN A CA 1
ATOM 634 C C . ASN A 1 87 ? -9.305 55.094 31.547 1 71.12 87 ASN A C 1
ATOM 636 O O . ASN A 1 87 ? -9.195 56.094 32.219 1 71.12 87 ASN A O 1
ATOM 640 N N . ALA A 1 88 ? -9.969 54 31.844 1 71.94 88 ALA A N 1
ATOM 641 C CA . ALA A 1 88 ? -10.617 53.969 33.156 1 71.94 88 ALA A CA 1
ATOM 642 C C . ALA A 1 88 ? -9.586 53.969 34.281 1 71.94 88 ALA A C 1
ATOM 644 O O . ALA A 1 88 ? -9.797 54.562 35.312 1 71.94 88 ALA A O 1
ATOM 645 N N . GLU A 1 89 ? -8.523 53.219 34.062 1 70.44 89 GLU A N 1
ATOM 646 C CA . GLU A 1 89 ? -7.445 53.156 35.031 1 70.44 89 GLU A CA 1
ATOM 647 C C . GLU A 1 89 ? -6.809 54.531 35.219 1 70.44 89 GLU A C 1
ATOM 649 O O . GLU A 1 89 ? -6.5 54.969 36.344 1 70.44 89 GLU A O 1
ATOM 654 N N . ALA A 1 90 ? -6.57 55.281 34.125 1 64.31 90 ALA A N 1
ATOM 655 C CA . ALA A 1 90 ? -5.922 56.562 34.156 1 64.31 90 ALA A CA 1
ATOM 656 C C . ALA A 1 90 ? -6.84 57.625 34.781 1 64.31 90 ALA A C 1
ATOM 658 O O . ALA A 1 90 ? -6.375 58.5 35.531 1 64.31 90 ALA A O 1
ATOM 659 N N . SER A 1 91 ? -8.094 57.719 34.375 1 61.5 91 SER A N 1
ATOM 660 C CA . SER A 1 91 ? -8.984 58.75 34.844 1 61.5 91 SER A CA 1
ATOM 661 C C . SER A 1 91 ? -9.516 58.438 36.25 1 61.5 91 SER A C 1
ATOM 663 O O . SER A 1 91 ? -10.094 59.281 36.906 1 61.5 91 SER A O 1
ATOM 665 N N . LYS A 1 92 ? -8.977 57.562 37.094 1 59.75 92 LYS A N 1
ATOM 666 C CA . LYS A 1 92 ? -9.453 57.188 38.406 1 59.75 92 LYS A CA 1
ATOM 667 C C . LYS A 1 92 ? -10.977 57.312 38.5 1 59.75 92 LYS A C 1
ATOM 669 O O . LYS A 1 92 ? -11.523 57.5 39.594 1 59.75 92 LYS A O 1
ATOM 674 N N . THR A 1 93 ? -11.578 57.781 37.438 1 51.91 93 THR A N 1
ATOM 675 C CA . THR A 1 93 ? -13.016 58.031 37.531 1 51.91 93 THR A CA 1
ATOM 676 C C . THR A 1 93 ? -13.781 56.719 37.562 1 51.91 93 THR A C 1
ATOM 678 O O . THR A 1 93 ? -13.523 55.812 36.75 1 51.91 93 THR A O 1
ATOM 681 N N . LEU A 1 94 ? -14.344 56.438 38.781 1 44 94 LEU A N 1
ATOM 682 C CA . LEU A 1 94 ? -15.188 55.312 39.219 1 44 94 LEU A CA 1
ATOM 683 C C . LEU A 1 94 ? -16.359 55.125 38.25 1 44 94 LEU A C 1
ATOM 685 O O . LEU A 1 94 ? -17.312 54.406 38.562 1 44 94 LEU A O 1
ATOM 689 N N . GLN A 1 95 ? -16.625 56.125 37.406 1 45 95 GLN A N 1
ATOM 690 C CA . GLN A 1 95 ? -18 55.969 36.938 1 45 95 GLN A CA 1
ATOM 691 C C . GLN A 1 95 ? -18.25 54.562 36.375 1 45 95 GLN A C 1
ATOM 693 O O . GLN A 1 95 ? -17.297 53.844 36.094 1 45 95 GLN A O 1
ATOM 698 N N . SER A 1 96 ? -19.594 54.312 35.781 1 48.09 96 SER A N 1
ATOM 699 C CA . SER A 1 96 ? -20.328 53.125 35.375 1 48.09 96 SER A CA 1
ATOM 700 C C . SER A 1 96 ? -19.484 52.219 34.469 1 48.09 96 SER A C 1
ATOM 702 O O . SER A 1 96 ? -18.547 52.719 33.812 1 48.09 96 SER A O 1
ATOM 704 N N . ARG A 1 97 ? -19.594 50.844 34.438 1 56.88 97 ARG A N 1
ATOM 705 C CA . ARG A 1 97 ? -18.922 49.656 33.969 1 56.88 97 ARG A CA 1
ATOM 706 C C . ARG A 1 97 ? -18.688 49.688 32.469 1 56.88 97 ARG A C 1
ATOM 708 O O . ARG A 1 97 ? -19.422 49.094 31.688 1 56.88 97 ARG A O 1
ATOM 715 N N . PRO A 1 98 ? -18.016 50.781 31.859 1 61.22 98 PRO A N 1
ATOM 716 C CA . PRO A 1 98 ? -17.938 51.094 30.422 1 61.22 98 PRO A CA 1
ATOM 717 C C . PRO A 1 98 ? -17.453 49.906 29.594 1 61.22 98 PRO A C 1
ATOM 719 O O . PRO A 1 98 ? -17.734 49.812 28.391 1 61.22 98 PRO A O 1
ATOM 722 N N . PHE A 1 99 ? -16.906 48.938 30.172 1 76.12 99 PHE A N 1
ATOM 723 C CA . PHE A 1 99 ? -16.312 47.938 29.281 1 76.12 99 PHE A CA 1
ATOM 724 C C . PHE A 1 99 ? -17.25 46.781 29.078 1 76.12 99 PHE A C 1
ATOM 726 O O . PHE A 1 99 ? -16.938 45.812 28.359 1 76.12 99 PHE A O 1
ATOM 733 N N . LYS A 1 100 ? -18.547 47.031 29.641 1 79.56 100 LYS A N 1
ATOM 734 C CA . LYS A 1 100 ? -19.484 45.938 29.406 1 79.56 100 LYS A CA 1
ATOM 735 C C . LYS A 1 100 ? -19.938 45.906 27.953 1 79.56 100 LYS A C 1
ATOM 737 O O . LYS A 1 100 ? -20.188 44.812 27.406 1 79.56 100 LYS A O 1
ATOM 742 N N . GLY A 1 101 ? -20.062 47.094 27.297 1 83.88 101 GLY A N 1
ATOM 743 C CA . GLY A 1 101 ? -20.484 47.125 25.906 1 83.88 101 GLY A CA 1
ATOM 744 C C . GLY A 1 101 ? -19.547 46.406 24.969 1 83.88 101 GLY A C 1
ATOM 745 O O . GLY A 1 101 ? -19.922 45.406 24.359 1 83.88 101 GLY A O 1
ATOM 746 N N . PRO A 1 102 ? -18.234 46.719 25.062 1 86.81 102 PRO A N 1
ATOM 747 C CA . PRO A 1 102 ? -17.297 46.062 24.156 1 86.81 102 PRO A CA 1
ATOM 748 C C . PRO A 1 102 ? -17.125 44.562 24.469 1 86.81 102 PRO A C 1
ATOM 750 O O . PRO A 1 102 ? -16.938 43.75 23.562 1 86.81 102 PRO A O 1
ATOM 753 N N . VAL A 1 103 ? -17.25 44.188 25.703 1 88.06 103 VAL A N 1
ATOM 754 C CA . VAL A 1 103 ? -17.094 42.781 26.078 1 88.06 103 VAL A CA 1
ATOM 755 C C . VAL A 1 103 ? -18.281 42 25.562 1 88.06 103 VAL A C 1
ATOM 757 O O . VAL A 1 103 ? -18.125 40.875 25.078 1 88.06 103 VAL A O 1
ATOM 760 N N . LYS A 1 104 ? -19.484 42.594 25.672 1 88.69 104 LYS A N 1
ATOM 761 C CA . LYS A 1 104 ? -20.672 41.906 25.156 1 88.69 104 LYS A CA 1
ATOM 762 C C . LYS A 1 104 ? -20.578 41.75 23.641 1 88.69 104 LYS A C 1
ATOM 764 O O . LYS A 1 104 ? -20.922 40.719 23.094 1 88.69 104 LYS A O 1
ATOM 769 N N . ASN A 1 105 ? -20.094 42.812 22.953 1 91 105 ASN A N 1
ATOM 770 C CA . ASN A 1 105 ? -19.938 42.719 21.5 1 91 105 ASN A CA 1
ATOM 771 C C . ASN A 1 105 ? -18.875 41.688 21.109 1 91 105 ASN A C 1
ATOM 773 O O . ASN A 1 105 ? -19 41.031 20.078 1 91 105 ASN A O 1
ATOM 777 N N . LEU A 1 106 ? -17.875 41.594 21.969 1 90.19 106 LEU A N 1
ATOM 778 C CA . LEU A 1 106 ? -16.844 40.594 21.734 1 90.19 106 LEU A CA 1
ATOM 779 C C . LEU A 1 106 ? -17.438 39.188 21.828 1 90.19 106 LEU A C 1
ATOM 781 O O . LEU A 1 106 ? -17.156 38.344 20.984 1 90.19 106 LEU A O 1
ATOM 785 N N . LEU A 1 107 ? -18.328 38.906 22.75 1 91.44 107 LEU A N 1
ATOM 786 C CA . LEU A 1 107 ? -18.953 37.594 22.938 1 91.44 107 LEU A CA 1
ATOM 787 C C . LEU A 1 107 ? -19.906 37.281 21.781 1 91.44 107 LEU A C 1
ATOM 789 O O . LEU A 1 107 ? -20 36.156 21.344 1 91.44 107 LEU A O 1
ATOM 793 N N . ILE A 1 108 ? -20.594 38.344 21.344 1 92.38 108 ILE A N 1
ATOM 794 C CA . ILE A 1 108 ? -21.516 38.156 20.234 1 92.38 108 ILE A CA 1
ATOM 795 C C . ILE A 1 108 ? -20.734 37.844 18.953 1 92.38 108 ILE A C 1
ATOM 797 O O . ILE A 1 108 ? -21.109 36.969 18.188 1 92.38 108 ILE A O 1
ATOM 801 N N . ALA A 1 109 ? -19.656 38.594 18.75 1 92 109 ALA A N 1
ATOM 802 C CA . ALA A 1 109 ? -18.828 38.344 17.578 1 92 109 ALA A CA 1
ATOM 803 C C . ALA A 1 109 ? -18.203 36.938 17.625 1 92 109 ALA A C 1
ATOM 805 O O . ALA A 1 109 ? -18.125 36.25 16.609 1 92 109 ALA A O 1
ATOM 806 N N . ALA A 1 110 ? -17.812 36.562 18.812 1 91.31 110 ALA A N 1
ATOM 807 C CA . ALA A 1 110 ? -17.219 35.25 18.984 1 91.31 110 ALA A CA 1
ATOM 808 C C . ALA A 1 110 ? -18.234 34.125 18.75 1 91.31 110 ALA A C 1
ATOM 810 O O . ALA A 1 110 ? -17.922 33.125 18.109 1 91.31 110 ALA A O 1
ATOM 811 N N . ALA A 1 111 ? -19.438 34.312 19.266 1 92.44 111 ALA A N 1
ATOM 812 C CA . ALA A 1 111 ? -20.5 33.344 19.078 1 92.44 111 ALA A CA 1
ATOM 813 C C . ALA A 1 111 ? -20.875 33.219 17.594 1 92.44 111 ALA A C 1
ATOM 815 O O . ALA A 1 111 ? -21.047 32.094 17.078 1 92.44 111 ALA A O 1
ATOM 816 N N . CYS A 1 112 ? -20.969 34.344 16.938 1 92.94 112 CYS A N 1
ATOM 817 C CA . CYS A 1 112 ? -21.281 34.344 15.508 1 92.94 112 CYS A CA 1
ATOM 818 C C . CYS A 1 112 ? -20.172 33.656 14.711 1 92.94 112 CYS A C 1
ATOM 820 O O . CYS A 1 112 ? -20.453 32.875 13.82 1 92.94 112 CYS A O 1
ATOM 822 N N . CYS A 1 113 ? -18.969 34 15.062 1 91.25 113 CYS A N 1
ATOM 823 C CA . CYS A 1 113 ? -17.828 33.375 14.383 1 91.25 113 CYS A CA 1
ATOM 824 C C . CYS A 1 113 ? -17.828 31.859 14.578 1 91.25 113 CYS A C 1
ATOM 826 O O . CYS A 1 113 ? -17.625 31.109 13.617 1 91.25 113 CYS A O 1
ATOM 828 N N . ALA A 1 114 ? -18.141 31.422 15.781 1 92 114 ALA A N 1
ATOM 829 C CA . ALA A 1 114 ? -18.094 30 16.109 1 92 114 ALA A CA 1
ATOM 830 C C . ALA A 1 114 ? -19.203 29.234 15.383 1 92 114 ALA A C 1
ATOM 832 O O . ALA A 1 114 ? -18.938 28.219 14.734 1 92 114 ALA A O 1
ATOM 833 N N . ILE A 1 115 ? -20.406 29.75 15.398 1 93.19 115 ILE A N 1
ATOM 834 C CA . ILE A 1 115 ? -21.547 29.062 14.828 1 93.19 115 ILE A CA 1
ATOM 835 C C . ILE A 1 115 ? -21.438 29.031 13.305 1 93.19 115 ILE A C 1
ATOM 837 O O . ILE A 1 115 ? -21.625 27.984 12.688 1 93.19 115 ILE A O 1
ATOM 841 N N . PHE A 1 116 ? -21.062 30.156 12.719 1 93.94 116 PHE A N 1
ATOM 842 C CA . PHE A 1 116 ? -21.016 30.219 11.266 1 93.94 116 PHE A CA 1
ATOM 843 C C . PHE A 1 116 ? -19.812 29.453 10.727 1 93.94 116 PHE A C 1
ATOM 845 O O . PHE A 1 116 ? -19.875 28.875 9.641 1 93.94 116 PHE A O 1
ATOM 852 N N . SER A 1 117 ? -18.766 29.438 11.477 1 91.31 117 SER A N 1
ATOM 853 C CA . SER A 1 117 ? -17.625 28.625 11.07 1 91.31 117 SER A CA 1
ATOM 854 C C . SER A 1 117 ? -17.938 27.141 11.148 1 91.31 117 SER A C 1
ATOM 856 O O . SER A 1 117 ? -17.531 26.359 10.281 1 91.31 117 SER A O 1
ATOM 858 N N . ALA A 1 118 ? -18.672 26.75 12.219 1 91.88 118 ALA A N 1
ATOM 859 C CA . ALA A 1 118 ? -19.062 25.359 12.391 1 91.88 118 ALA A CA 1
ATOM 860 C C . ALA A 1 118 ? -20.016 24.906 11.281 1 91.88 118 ALA A C 1
ATOM 862 O O . ALA A 1 118 ? -19.859 23.828 10.727 1 91.88 118 ALA A O 1
ATOM 863 N N . LEU A 1 119 ? -20.922 25.766 10.984 1 93 119 LEU A N 1
ATOM 864 C CA . LEU A 1 119 ? -21.875 25.453 9.93 1 93 119 LEU A CA 1
ATOM 865 C C . LEU A 1 119 ? -21.188 25.344 8.578 1 93 119 LEU A C 1
ATOM 867 O O . LEU A 1 119 ? -21.516 24.484 7.77 1 93 119 LEU A O 1
ATOM 871 N N . ARG A 1 120 ? -20.281 26.219 8.352 1 91 120 ARG A N 1
ATOM 872 C CA . ARG A 1 120 ? -19.5 26.156 7.121 1 91 120 ARG A CA 1
ATOM 873 C C . ARG A 1 120 ? -18.719 24.844 7.043 1 91 120 ARG A C 1
ATOM 875 O O . ARG A 1 120 ? -18.703 24.188 6 1 91 120 ARG A O 1
ATOM 882 N N . GLY A 1 121 ? -18.078 24.531 8.133 1 88.31 121 GLY A N 1
ATOM 883 C CA . GLY A 1 121 ? -17.328 23.281 8.164 1 88.31 121 GLY A CA 1
ATOM 884 C C . GLY A 1 121 ? -18.172 22.062 7.895 1 88.31 121 GLY A C 1
ATOM 885 O O . GLY A 1 121 ? -17.781 21.172 7.133 1 88.31 121 GLY A O 1
ATOM 886 N N . ALA A 1 122 ? -19.312 22.047 8.484 1 89.75 122 ALA A N 1
ATOM 887 C CA . ALA A 1 122 ? -20.234 20.922 8.281 1 89.75 122 ALA A CA 1
ATOM 888 C C . ALA A 1 122 ? -20.703 20.844 6.832 1 89.75 122 ALA A C 1
ATOM 890 O O . ALA A 1 122 ? -20.828 19.75 6.277 1 89.75 122 ALA A O 1
ATOM 891 N N . THR A 1 123 ? -20.969 22 6.242 1 90.69 123 THR A N 1
ATOM 892 C CA . THR A 1 123 ? -21.422 22.031 4.855 1 90.69 123 THR A CA 1
ATOM 893 C C . THR A 1 123 ? -20.328 21.5 3.926 1 90.69 123 THR A C 1
ATOM 895 O O . THR A 1 123 ? -20.609 20.812 2.945 1 90.69 123 THR A O 1
ATOM 898 N N . PHE A 1 124 ? -19.109 21.781 4.254 1 88.25 124 PHE A N 1
ATOM 899 C CA . PHE A 1 124 ? -18.016 21.328 3.406 1 88.25 124 PHE A CA 1
ATOM 900 C C . PHE A 1 124 ? -17.797 19.828 3.576 1 88.25 124 PHE A C 1
ATOM 902 O O . PHE A 1 124 ? -17.391 19.141 2.631 1 88.25 124 PHE A O 1
ATOM 909 N N . ILE A 1 125 ? -18.031 19.328 4.758 1 86.81 125 ILE A N 1
ATOM 910 C CA . ILE A 1 125 ? -17.969 17.891 4.949 1 86.81 125 ILE A CA 1
ATOM 911 C C . ILE A 1 125 ? -19.031 17.203 4.09 1 86.81 125 ILE A C 1
ATOM 913 O O . ILE A 1 125 ? -18.75 16.172 3.465 1 86.81 125 ILE A O 1
ATOM 917 N N . TRP A 1 126 ? -20.109 17.859 4.078 1 87.88 126 TRP A N 1
ATOM 918 C CA . TRP A 1 126 ? -21.219 17.328 3.275 1 87.88 126 TRP A CA 1
ATOM 919 C C . TRP A 1 126 ? -20.875 17.375 1.791 1 87.88 126 TRP A C 1
ATOM 921 O O . TRP A 1 126 ? -21.109 16.406 1.064 1 87.88 126 TRP A O 1
ATOM 931 N N . ILE A 1 127 ? -20.359 18.453 1.31 1 88.19 127 ILE A N 1
ATOM 932 C CA . ILE A 1 127 ? -19.938 18.594 -0.082 1 88.19 127 ILE A CA 1
ATOM 933 C C . ILE A 1 127 ? -18.859 17.562 -0.407 1 88.19 127 ILE A C 1
ATOM 935 O O . ILE A 1 127 ? -18.875 16.953 -1.481 1 88.19 127 ILE A O 1
ATOM 939 N N . GLY A 1 128 ? -17.938 17.422 0.549 1 86.56 128 GLY A N 1
ATOM 940 C CA . GLY A 1 128 ? -16.875 16.453 0.346 1 86.56 128 GLY A CA 1
ATOM 941 C C . GLY A 1 128 ? -17.359 15.023 0.223 1 86.56 128 GLY A C 1
ATOM 942 O O . GLY A 1 128 ? -16.859 14.258 -0.602 1 86.56 128 GLY A O 1
ATOM 943 N N . SER A 1 129 ? -18.344 14.672 0.99 1 88.38 129 SER A N 1
ATOM 944 C CA . SER A 1 129 ? -18.906 13.328 0.944 1 88.38 129 SER A CA 1
ATOM 945 C C . SER A 1 129 ? -19.625 13.07 -0.381 1 88.38 129 SER A C 1
ATOM 947 O O . SER A 1 129 ? -19.469 12.008 -0.981 1 88.38 129 SER A O 1
ATOM 949 N N . ARG A 1 130 ? -20.359 14.047 -0.826 1 89.12 130 ARG A N 1
ATOM 950 C CA . ARG A 1 130 ? -21.078 13.914 -2.096 1 89.12 130 ARG A CA 1
ATOM 951 C C . ARG A 1 130 ? -20.094 13.836 -3.262 1 89.12 130 ARG A C 1
ATOM 953 O O . ARG A 1 130 ? -20.312 13.086 -4.215 1 89.12 130 ARG A O 1
ATOM 960 N N . ALA A 1 131 ? -19.109 14.641 -3.146 1 87.75 131 ALA A N 1
ATOM 961 C CA . ALA A 1 131 ? -18.078 14.625 -4.188 1 87.75 131 ALA A CA 1
ATOM 962 C C . ALA A 1 131 ? -17.359 13.281 -4.223 1 87.75 131 ALA A C 1
ATOM 964 O O . ALA A 1 131 ? -17.031 12.766 -5.293 1 87.75 131 ALA A O 1
ATOM 965 N N . SER A 1 132 ? -17.062 12.758 -3.082 1 89.81 132 SER A N 1
ATOM 966 C CA . SER A 1 132 ? -16.391 11.461 -2.992 1 89.81 132 SER A CA 1
ATOM 967 C C . SER A 1 132 ? -17.234 10.359 -3.615 1 89.81 132 SER A C 1
ATOM 969 O O . SER A 1 132 ? -16.719 9.516 -4.359 1 89.81 132 SER A O 1
ATOM 971 N N . VAL A 1 133 ? -18.547 10.367 -3.289 1 91.31 133 VAL A N 1
ATOM 972 C CA . VAL A 1 133 ? -19.453 9.367 -3.824 1 91.31 133 VAL A CA 1
ATOM 973 C C . VAL A 1 133 ? -19.562 9.516 -5.34 1 91.31 133 VAL A C 1
ATOM 975 O O . VAL A 1 133 ? -19.5 8.523 -6.07 1 91.31 133 VAL A O 1
ATOM 978 N N . ARG A 1 134 ? -19.656 10.695 -5.812 1 90.62 134 ARG A N 1
ATOM 979 C CA . ARG A 1 134 ? -19.766 10.953 -7.246 1 90.62 134 ARG A CA 1
ATOM 980 C C . ARG A 1 134 ? -18.5 10.5 -7.98 1 90.62 134 ARG A C 1
ATOM 982 O O . ARG A 1 134 ? -18.594 9.922 -9.062 1 90.62 134 ARG A O 1
ATOM 989 N N . LEU A 1 135 ? -17.391 10.836 -7.41 1 90.5 135 LEU A N 1
ATOM 990 C CA . LEU A 1 135 ? -16.109 10.484 -8.031 1 90.5 135 LEU A CA 1
ATOM 991 C C . LEU A 1 135 ? -15.953 8.969 -8.125 1 90.5 135 LEU A C 1
ATOM 993 O O . LEU A 1 135 ? -15.578 8.445 -9.172 1 90.5 135 LEU A O 1
ATOM 997 N N . ARG A 1 136 ? -16.219 8.359 -7.047 1 92.69 136 ARG A N 1
ATOM 998 C CA . ARG A 1 136 ? -16.078 6.906 -7.008 1 92.69 136 ARG A CA 1
ATOM 999 C C . ARG A 1 136 ? -17.062 6.227 -7.949 1 92.69 136 ARG A C 1
ATOM 1001 O O . ARG A 1 136 ? -16.719 5.262 -8.633 1 92.69 136 ARG A O 1
ATOM 1008 N N . ARG A 1 137 ? -18.219 6.719 -7.965 1 92 137 ARG A N 1
ATOM 1009 C CA . ARG A 1 137 ? -19.234 6.168 -8.859 1 92 137 ARG A CA 1
ATOM 1010 C C . ARG A 1 137 ? -18.844 6.367 -10.32 1 92 137 ARG A C 1
ATOM 1012 O O . ARG A 1 137 ? -18.984 5.457 -11.133 1 92 137 ARG A O 1
ATOM 1019 N N . LYS A 1 138 ? -18.391 7.531 -10.625 1 91.5 138 LYS A N 1
ATOM 1020 C CA . LYS A 1 138 ? -17.984 7.836 -11.992 1 91.5 138 LYS A CA 1
ATOM 1021 C C . LYS A 1 138 ? -16.812 6.969 -12.422 1 91.5 138 LYS A C 1
ATOM 1023 O O . LYS A 1 138 ? -16.766 6.477 -13.555 1 91.5 138 LYS A O 1
ATOM 1028 N N . LEU A 1 139 ? -15.883 6.887 -11.492 1 93.25 139 LEU A N 1
ATOM 1029 C CA . LEU A 1 139 ? -14.711 6.078 -11.805 1 93.25 139 LEU A CA 1
ATOM 1030 C C . LEU A 1 139 ? -15.094 4.613 -12 1 93.25 139 LEU A C 1
ATOM 1032 O O . LEU A 1 139 ? -14.656 3.977 -12.961 1 93.25 139 LEU A O 1
ATOM 1036 N N . PHE A 1 140 ? -15.867 4.082 -11.109 1 94.38 140 PHE A N 1
ATOM 1037 C CA . PHE A 1 140 ? -16.281 2.686 -11.211 1 94.38 140 PHE A CA 1
ATOM 1038 C C . PHE A 1 140 ? -17.109 2.451 -12.469 1 94.38 140 PHE A C 1
ATOM 1040 O O . PHE A 1 140 ? -16.953 1.418 -13.125 1 94.38 140 PHE A O 1
ATOM 1047 N N . TYR A 1 141 ? -17.922 3.338 -12.758 1 92.88 141 TYR A N 1
ATOM 1048 C CA . TYR A 1 141 ? -18.734 3.277 -13.969 1 92.88 141 TYR A CA 1
ATOM 1049 C C . TYR A 1 141 ? -17.859 3.236 -15.211 1 92.88 141 TYR A C 1
ATOM 1051 O O . TYR A 1 141 ? -18.078 2.434 -16.125 1 92.88 141 TYR A O 1
ATOM 1059 N N . ALA A 1 142 ? -16.906 4.023 -15.234 1 92.56 142 ALA A N 1
ATOM 1060 C CA . ALA A 1 142 ? -15.992 4.07 -16.375 1 92.56 142 ALA A CA 1
ATOM 1061 C C . ALA A 1 142 ? -15.156 2.795 -16.469 1 92.56 142 ALA A C 1
ATOM 1063 O O . ALA A 1 142 ? -14.914 2.283 -17.562 1 92.56 142 ALA A O 1
ATOM 1064 N N . LEU A 1 143 ? -14.742 2.303 -15.352 1 93.31 143 LEU A N 1
ATOM 1065 C CA . LEU A 1 143 ? -13.898 1.11 -15.328 1 93.31 143 LEU A CA 1
ATOM 1066 C C . LEU A 1 143 ? -14.688 -0.117 -15.781 1 93.31 143 LEU A C 1
ATOM 1068 O O . LEU A 1 143 ? -14.164 -0.965 -16.5 1 93.31 143 LEU A O 1
ATOM 1072 N N . LEU A 1 144 ? -15.938 -0.215 -15.359 1 93 144 LEU A N 1
ATOM 1073 C CA . LEU A 1 144 ? -16.766 -1.361 -15.711 1 93 144 LEU A CA 1
ATOM 1074 C C . LEU A 1 144 ? -17.016 -1.418 -17.219 1 93 144 LEU A C 1
ATOM 1076 O O . LEU A 1 144 ? -17.312 -2.482 -17.766 1 93 144 LEU A O 1
ATOM 1080 N N . ARG A 1 145 ? -16.812 -0.375 -17.875 1 91.5 145 ARG A N 1
ATOM 1081 C CA . ARG A 1 145 ? -17.156 -0.311 -19.297 1 91.5 145 ARG A CA 1
ATOM 1082 C C . ARG A 1 145 ? -15.914 -0.316 -20.156 1 91.5 145 ARG A C 1
ATOM 1084 O O . ARG A 1 145 ? -16 -0.198 -21.391 1 91.5 145 ARG A O 1
ATOM 1091 N N . GLN A 1 146 ? -14.82 -0.481 -19.531 1 91.19 146 GLN A N 1
ATOM 1092 C CA . GLN A 1 146 ? -13.578 -0.606 -20.297 1 91.19 146 GLN A CA 1
ATOM 1093 C C . GLN A 1 146 ? -13.477 -1.98 -20.953 1 91.19 146 GLN A C 1
ATOM 1095 O O . GLN A 1 146 ? -14.156 -2.924 -20.531 1 91.19 146 GLN A O 1
ATOM 1100 N N . GLU A 1 147 ? -12.664 -2.068 -22 1 90.31 147 GLU A N 1
ATOM 1101 C CA . GLU A 1 147 ? -12.492 -3.338 -22.703 1 90.31 147 GLU A CA 1
ATOM 1102 C C . GLU A 1 147 ? -11.68 -4.32 -21.859 1 90.31 147 GLU A C 1
ATOM 1104 O O . GLU A 1 147 ? -10.883 -3.914 -21.016 1 90.31 147 GLU A O 1
ATOM 1109 N N . ILE A 1 148 ? -11.883 -5.516 -22.062 1 88.81 148 ILE A N 1
ATOM 1110 C CA . ILE A 1 148 ? -11.219 -6.566 -21.297 1 88.81 148 ILE A CA 1
ATOM 1111 C C . ILE A 1 148 ? -9.711 -6.496 -21.531 1 88.81 148 ILE A C 1
ATOM 1113 O O . ILE A 1 148 ? -8.922 -6.805 -20.625 1 88.81 148 ILE A O 1
ATOM 1117 N N . GLY A 1 149 ? -9.297 -6.059 -22.719 1 86.44 149 GLY A N 1
ATOM 1118 C CA . GLY A 1 149 ? -7.883 -5.895 -23 1 86.44 149 GLY A CA 1
ATOM 1119 C C . GLY A 1 149 ? -7.188 -4.941 -22.047 1 86.44 149 GLY A C 1
ATOM 1120 O O . GLY A 1 149 ? -6 -5.098 -21.766 1 86.44 149 GLY A O 1
ATOM 1121 N N . PHE A 1 150 ? -7.918 -4.023 -21.578 1 89.69 150 PHE A N 1
ATOM 1122 C CA . PHE A 1 150 ? -7.402 -3.059 -20.609 1 89.69 150 PHE A CA 1
ATOM 1123 C C . PHE A 1 150 ? -7.059 -3.738 -19.297 1 89.69 150 PHE A C 1
ATOM 1125 O O . PHE A 1 150 ? -6.031 -3.439 -18.688 1 89.69 150 PHE A O 1
ATOM 1132 N N . PHE A 1 151 ? -7.879 -4.656 -18.891 1 86.62 151 PHE A N 1
ATOM 1133 C CA . PHE A 1 151 ? -7.707 -5.324 -17.594 1 86.62 151 PHE A CA 1
ATOM 1134 C C . PHE A 1 151 ? -6.598 -6.363 -17.672 1 86.62 151 PHE A C 1
ATOM 1136 O O . PHE A 1 151 ? -6.055 -6.77 -16.641 1 86.62 151 PHE A O 1
ATOM 1143 N N . ASP A 1 152 ? -6.266 -6.758 -18.875 1 81.56 152 ASP A N 1
ATOM 1144 C CA . ASP A 1 152 ? -5.156 -7.684 -19.078 1 81.56 152 ASP A CA 1
ATOM 1145 C C . ASP A 1 152 ? -3.814 -6.98 -18.875 1 81.56 152 ASP A C 1
ATOM 1147 O O . ASP A 1 152 ? -2.83 -7.605 -18.484 1 81.56 152 ASP A O 1
ATOM 1151 N N . THR A 1 153 ? -3.842 -5.758 -19.188 1 77.81 153 THR A N 1
ATOM 1152 C CA . THR A 1 153 ? -2.588 -5.016 -19.188 1 77.81 153 THR A CA 1
ATOM 1153 C C . THR A 1 153 ? -2.406 -4.277 -17.859 1 77.81 153 THR A C 1
ATOM 1155 O O . THR A 1 153 ? -1.283 -3.951 -17.469 1 77.81 153 THR A O 1
ATOM 1158 N N . THR A 1 154 ? -3.525 -4.039 -17.234 1 80.12 154 THR A N 1
ATOM 1159 C CA . THR A 1 154 ? -3.459 -3.279 -15.992 1 80.12 154 THR A CA 1
ATOM 1160 C C . THR A 1 154 ? -3.65 -4.195 -14.789 1 80.12 154 THR A C 1
ATOM 1162 O O . THR A 1 154 ? -4.602 -4.98 -14.742 1 80.12 154 THR A O 1
ATOM 1165 N N . LYS A 1 155 ? -2.744 -4.105 -13.875 1 74.88 155 LYS A N 1
ATOM 1166 C CA . LYS A 1 155 ? -2.834 -4.93 -12.672 1 74.88 155 LYS A CA 1
ATOM 1167 C C . LYS A 1 155 ? -4.043 -4.535 -11.828 1 74.88 155 LYS A C 1
ATOM 1169 O O . LYS A 1 155 ? -4.359 -3.352 -11.695 1 74.88 155 LYS A O 1
ATOM 1174 N N . THR A 1 156 ? -4.73 -5.516 -11.312 1 78 156 THR A N 1
ATOM 1175 C CA . THR A 1 156 ? -5.91 -5.305 -10.484 1 78 156 THR A CA 1
ATOM 1176 C C . THR A 1 156 ? -5.562 -4.469 -9.258 1 78 156 THR A C 1
ATOM 1178 O O . THR A 1 156 ? -6.352 -3.619 -8.828 1 78 156 THR A O 1
ATOM 1181 N N . GLY A 1 157 ? -4.418 -4.711 -8.75 1 68.5 157 GLY A N 1
ATOM 1182 C CA . GLY A 1 157 ? -3.982 -3.955 -7.59 1 68.5 157 GLY A CA 1
ATOM 1183 C C . GLY A 1 157 ? -3.877 -2.465 -7.852 1 68.5 157 GLY A C 1
ATOM 1184 O O . GLY A 1 157 ? -4.227 -1.65 -6.996 1 68.5 157 GLY A O 1
ATOM 1185 N N . GLU A 1 158 ? -3.479 -2.141 -9 1 77.88 158 GLU A N 1
ATOM 1186 C CA . GLU A 1 158 ? -3.359 -0.735 -9.375 1 77.88 158 GLU A CA 1
ATOM 1187 C C . GLU A 1 158 ? -4.73 -0.07 -9.461 1 77.88 158 GLU A C 1
ATOM 1189 O O . GLU A 1 158 ? -4.906 1.063 -9.016 1 77.88 158 GLU A O 1
ATOM 1194 N N . LEU A 1 159 ? -5.598 -0.781 -10.031 1 86.62 159 LEU A N 1
ATOM 1195 C CA . LEU A 1 159 ? -6.945 -0.239 -10.18 1 86.62 159 LEU A CA 1
ATOM 1196 C C . LEU A 1 159 ? -7.617 -0.079 -8.82 1 86.62 159 LEU A C 1
ATOM 1198 O O . LEU A 1 159 ? -8.297 0.921 -8.57 1 86.62 159 LEU A O 1
ATOM 1202 N N . THR A 1 160 ? -7.383 -1.058 -8.016 1 81.75 160 THR A N 1
ATOM 1203 C CA . THR A 1 160 ? -7.961 -0.989 -6.68 1 81.75 160 THR A CA 1
ATOM 1204 C C . THR A 1 160 ? -7.348 0.159 -5.883 1 81.75 160 THR A C 1
ATOM 1206 O O . THR A 1 160 ? -8.047 0.848 -5.137 1 81.75 160 THR A O 1
ATOM 1209 N N . SER A 1 161 ? -6.094 0.366 -6.102 1 78.44 161 SER A N 1
ATOM 1210 C CA . SER A 1 161 ? -5.422 1.467 -5.418 1 78.44 161 SER A CA 1
ATOM 1211 C C . SER A 1 161 ? -5.961 2.816 -5.879 1 78.44 161 SER A C 1
ATOM 1213 O O . SER A 1 161 ? -6.113 3.738 -5.074 1 78.44 161 SER A O 1
ATOM 1215 N N . ARG A 1 162 ? -6.246 2.936 -7.094 1 84.12 162 ARG A N 1
ATOM 1216 C CA . ARG A 1 162 ? -6.82 4.16 -7.637 1 84.12 162 ARG A CA 1
ATOM 1217 C C . ARG A 1 162 ? -8.211 4.414 -7.062 1 84.12 162 ARG A C 1
ATOM 1219 O O . ARG A 1 162 ? -8.562 5.551 -6.742 1 84.12 162 ARG A O 1
ATOM 1226 N N . MET A 1 163 ? -8.859 3.342 -6.871 1 87.44 163 MET A N 1
ATOM 1227 C CA . MET A 1 163 ? -10.234 3.445 -6.395 1 87.44 163 MET A CA 1
ATOM 1228 C C . MET A 1 163 ? -10.273 3.74 -4.902 1 87.44 163 MET A C 1
ATOM 1230 O O . MET A 1 163 ? -11.18 4.414 -4.418 1 87.44 163 MET A O 1
ATOM 1234 N N . THR A 1 164 ? -9.305 3.283 -4.23 1 82.25 164 THR A N 1
ATOM 1235 C CA . THR A 1 164 ? -9.352 3.396 -2.777 1 82.25 164 THR A CA 1
ATOM 1236 C C . THR A 1 164 ? -8.492 4.57 -2.303 1 82.25 164 THR A C 1
ATOM 1238 O O . THR A 1 164 ? -9.023 5.598 -1.883 1 82.25 164 THR A O 1
ATOM 1241 N N . GLN A 1 165 ? -7.23 4.531 -2.678 1 76.94 165 GLN A N 1
ATOM 1242 C CA . GLN A 1 165 ? -6.285 5.504 -2.135 1 76.94 165 GLN A CA 1
ATOM 1243 C C . GLN A 1 165 ? -6.383 6.836 -2.869 1 76.94 165 GLN A C 1
ATOM 1245 O O . GLN A 1 165 ? -6.488 7.891 -2.238 1 76.94 165 GLN A O 1
ATOM 1250 N N . ASP A 1 166 ? -6.355 6.816 -4.105 1 82.12 166 ASP A N 1
ATOM 1251 C CA . ASP A 1 166 ? -6.344 8.055 -4.879 1 82.12 166 ASP A CA 1
ATOM 1252 C C . ASP A 1 166 ? -7.668 8.797 -4.746 1 82.12 166 ASP A C 1
ATOM 1254 O O . ASP A 1 166 ? -7.688 10.016 -4.578 1 82.12 166 ASP A O 1
ATOM 1258 N N . CYS A 1 167 ? -8.703 8.039 -4.805 1 86.75 167 CYS A N 1
ATOM 1259 C CA . CYS A 1 167 ? -10.008 8.68 -4.656 1 86.75 167 CYS A CA 1
ATOM 1260 C C . CYS A 1 167 ? -10.156 9.297 -3.271 1 86.75 167 CYS A C 1
ATOM 1262 O O . CYS A 1 167 ? -10.727 10.375 -3.127 1 86.75 167 CYS A O 1
ATOM 1264 N N . GLN A 1 168 ? -9.641 8.617 -2.35 1 82.31 168 GLN A N 1
ATOM 1265 C CA . GLN A 1 168 ? -9.703 9.141 -0.989 1 82.31 168 GLN A CA 1
ATOM 1266 C C . GLN A 1 168 ? -8.852 10.406 -0.846 1 82.31 168 GLN A C 1
ATOM 1268 O O . GLN A 1 168 ? -9.289 11.391 -0.243 1 82.31 168 GLN A O 1
ATOM 1273 N N . LYS A 1 169 ? -7.742 10.352 -1.396 1 79.5 169 LYS A N 1
ATOM 1274 C CA . LYS A 1 169 ? -6.848 11.508 -1.343 1 79.5 169 LYS A CA 1
ATOM 1275 C C . LYS A 1 169 ? -7.461 12.711 -2.045 1 79.5 169 LYS A C 1
ATOM 1277 O O . LYS A 1 169 ? -7.406 13.828 -1.533 1 79.5 169 LYS A O 1
ATOM 1282 N N . VAL A 1 170 ? -8.039 12.477 -3.148 1 82.44 170 VAL A N 1
ATOM 1283 C CA . VAL A 1 170 ? -8.648 13.555 -3.92 1 82.44 170 VAL A CA 1
ATOM 1284 C C . VAL A 1 170 ? -9.836 14.125 -3.15 1 82.44 170 VAL A C 1
ATOM 1286 O O . VAL A 1 170 ? -9.977 15.344 -3.035 1 82.44 170 VAL A O 1
ATOM 1289 N N . SER A 1 171 ? -10.578 13.242 -2.588 1 80.69 171 SER A N 1
ATOM 1290 C CA . SER A 1 171 ? -11.781 13.695 -1.883 1 80.69 171 SER A CA 1
ATOM 1291 C C . SER A 1 171 ? -11.422 14.453 -0.609 1 80.69 171 SER A C 1
ATOM 1293 O O . SER A 1 171 ? -11.969 15.523 -0.342 1 80.69 171 SER A O 1
ATOM 1295 N N . ASP A 1 172 ? -10.469 13.953 0.121 1 74.06 172 ASP A N 1
ATOM 1296 C CA . ASP A 1 172 ? -10.086 14.57 1.388 1 74.06 172 ASP A CA 1
ATOM 1297 C C . ASP A 1 172 ? -9.359 15.898 1.156 1 74.06 172 ASP A C 1
ATOM 1299 O O . ASP A 1 172 ? -9.664 16.906 1.809 1 74.06 172 ASP A O 1
ATOM 1303 N N . GLN A 1 173 ? -8.484 15.828 0.246 1 73.38 173 GLN A N 1
ATOM 1304 C CA . GLN A 1 173 ? -7.629 17 0.044 1 73.38 173 GLN A CA 1
ATOM 1305 C C . GLN A 1 173 ? -8.375 18.109 -0.673 1 73.38 173 GLN A C 1
ATOM 1307 O O . GLN A 1 173 ? -8.188 19.297 -0.364 1 73.38 173 GLN A O 1
ATOM 1312 N N . VAL A 1 174 ? -9.219 17.797 -1.532 1 73.19 174 VAL A N 1
ATOM 1313 C CA . VAL A 1 174 ? -9.906 18.828 -2.295 1 73.19 174 VAL A CA 1
ATOM 1314 C C . VAL A 1 174 ? -10.938 19.531 -1.408 1 73.19 174 VAL A C 1
ATOM 1316 O O . VAL A 1 174 ? -11.016 20.75 -1.386 1 73.19 174 VAL A O 1
ATOM 1319 N N . THR A 1 175 ? -11.602 18.766 -0.616 1 74.25 175 THR A N 1
ATOM 1320 C CA . THR A 1 175 ? -12.672 19.375 0.169 1 74.25 175 THR A CA 1
ATOM 1321 C C . THR A 1 175 ? -12.094 20.125 1.365 1 74.25 175 THR A C 1
ATOM 1323 O O . THR A 1 175 ? -12.477 21.266 1.634 1 74.25 175 THR A O 1
ATOM 1326 N N . LEU A 1 176 ? -11.148 19.469 2.084 1 73.75 176 LEU A N 1
ATOM 1327 C CA . LEU A 1 176 ? -10.57 20.109 3.26 1 73.75 176 LEU A CA 1
ATOM 1328 C C . LEU A 1 176 ? -9.688 21.297 2.859 1 73.75 176 LEU A C 1
ATOM 1330 O O . LEU A 1 176 ? -9.781 22.375 3.439 1 73.75 176 LEU A O 1
ATOM 1334 N N . ASN A 1 177 ? -8.938 21.078 1.842 1 75.25 177 ASN A N 1
ATOM 1335 C CA . ASN A 1 177 ? -7.992 22.109 1.46 1 75.25 177 ASN A CA 1
ATOM 1336 C C . ASN A 1 177 ? -8.688 23.297 0.777 1 75.25 177 ASN A C 1
ATOM 1338 O O . ASN A 1 177 ? -8.305 24.438 0.967 1 75.25 177 ASN A O 1
ATOM 1342 N N . VAL A 1 178 ? -9.734 22.984 0.103 1 75.69 178 VAL A N 1
ATOM 1343 C CA . VAL A 1 178 ? -10.484 24.062 -0.524 1 75.69 178 VAL A CA 1
ATOM 1344 C C . VAL A 1 178 ? -11.18 24.906 0.547 1 75.69 178 VAL A C 1
ATOM 1346 O O . VAL A 1 178 ? -11.227 26.125 0.455 1 75.69 178 VAL A O 1
ATOM 1349 N N . ASN A 1 179 ? -11.703 24.188 1.516 1 79.31 179 ASN A N 1
ATOM 1350 C CA . ASN A 1 179 ? -12.328 24.875 2.637 1 79.31 179 ASN A CA 1
ATOM 1351 C C . ASN A 1 179 ? -11.328 25.781 3.355 1 79.31 179 ASN A C 1
ATOM 1353 O O . ASN A 1 179 ? -11.617 26.953 3.588 1 79.31 179 ASN A O 1
ATOM 1357 N N . VAL A 1 180 ? -10.211 25.234 3.688 1 80.25 180 VAL A N 1
ATOM 1358 C CA . VAL A 1 180 ? -9.203 25.969 4.441 1 80.25 180 VAL A CA 1
ATOM 1359 C C . VAL A 1 180 ? -8.641 27.094 3.582 1 80.25 180 VAL A C 1
ATOM 1361 O O . VAL A 1 180 ? -8.422 28.219 4.07 1 80.25 180 VAL A O 1
ATOM 1364 N N . PHE A 1 181 ? -8.5 26.859 2.316 1 81.38 181 PHE A N 1
ATOM 1365 C CA . PHE A 1 181 ? -7.969 27.859 1.401 1 81.38 181 PHE A CA 1
ATOM 1366 C C . PHE A 1 181 ? -8.93 29.031 1.272 1 81.38 181 PHE A C 1
ATOM 1368 O O . PHE A 1 181 ? -8.523 30.188 1.381 1 81.38 181 PHE A O 1
ATOM 1375 N N . LEU A 1 182 ? -10.133 28.688 1.067 1 81.88 182 LEU A N 1
ATOM 1376 C CA . LEU A 1 182 ? -11.141 29.734 0.916 1 81.88 182 LEU A CA 1
ATOM 1377 C C . LEU A 1 182 ? -11.266 30.562 2.195 1 81.88 182 LEU A C 1
ATOM 1379 O O . LEU A 1 182 ? -11.367 31.797 2.141 1 81.88 182 LEU A O 1
ATOM 1383 N N . ARG A 1 183 ? -11.211 29.859 3.271 1 83.88 183 ARG A N 1
ATOM 1384 C CA . ARG A 1 183 ? -11.289 30.547 4.559 1 83.88 183 ARG A CA 1
ATOM 1385 C C . ARG A 1 183 ? -10.094 31.469 4.762 1 83.88 183 ARG A C 1
ATOM 1387 O O . ARG A 1 183 ? -10.25 32.594 5.203 1 83.88 183 ARG A O 1
ATOM 1394 N N . THR A 1 184 ? -8.953 30.938 4.379 1 84.06 184 THR A N 1
ATOM 1395 C CA . THR A 1 184 ? -7.727 31.688 4.602 1 84.06 184 THR A CA 1
ATOM 1396 C C . THR A 1 184 ? -7.668 32.906 3.688 1 84.06 184 THR A C 1
ATOM 1398 O O . THR A 1 184 ? -7.258 34 4.113 1 84.06 184 THR A O 1
ATOM 1401 N N . VAL A 1 185 ? -8.125 32.812 2.5 1 84 185 VAL A N 1
ATOM 1402 C CA . VAL A 1 185 ? -8.102 33.906 1.539 1 84 185 VAL A CA 1
ATOM 1403 C C . VAL A 1 185 ? -9.086 34.969 1.971 1 84 185 VAL A C 1
ATOM 1405 O O . VAL A 1 185 ? -8.742 36.156 1.995 1 84 185 VAL A O 1
ATOM 1408 N N . VAL A 1 186 ? -10.273 34.562 2.352 1 86.5 186 VAL A N 1
ATOM 1409 C CA . VAL A 1 186 ? -11.289 35.531 2.76 1 86.5 186 VAL A CA 1
ATOM 1410 C C . VAL A 1 186 ? -10.867 36.219 4.062 1 86.5 186 VAL A C 1
ATOM 1412 O O . VAL A 1 186 ? -11.008 37.438 4.215 1 86.5 186 VAL A O 1
ATOM 1415 N N . SER A 1 187 ? -10.32 35.312 4.949 1 86.88 187 SER A N 1
ATOM 1416 C CA . SER A 1 187 ? -9.852 35.875 6.215 1 86.88 187 SER A CA 1
ATOM 1417 C C . SER A 1 187 ? -8.711 36.875 6 1 86.88 187 SER A C 1
ATOM 1419 O O . SER A 1 187 ? -8.641 37.906 6.668 1 86.88 187 SER A O 1
ATOM 1421 N N . THR A 1 188 ? -7.836 36.594 5.035 1 85.19 188 THR A N 1
ATOM 1422 C CA . THR A 1 188 ? -6.711 37.469 4.734 1 85.19 188 THR A CA 1
ATOM 1423 C C . THR A 1 188 ? -7.203 38.781 4.145 1 85.19 188 THR A C 1
ATOM 1425 O O . THR A 1 188 ? -6.777 39.875 4.574 1 85.19 188 THR A O 1
ATOM 1428 N N . VAL A 1 189 ? -8.117 38.75 3.242 1 86.12 189 VAL A N 1
ATOM 1429 C CA . VAL A 1 189 ? -8.641 39.938 2.582 1 86.12 189 VAL A CA 1
ATOM 1430 C C . VAL A 1 189 ? -9.406 40.812 3.588 1 86.12 189 VAL A C 1
ATOM 1432 O O . VAL A 1 189 ? -9.227 42.031 3.639 1 86.12 189 VAL A O 1
ATOM 1435 N N . THR A 1 190 ? -10.258 40.125 4.363 1 85.88 190 THR A N 1
ATOM 1436 C CA . THR A 1 190 ? -11.039 40.875 5.348 1 85.88 190 THR A CA 1
ATOM 1437 C C . THR A 1 190 ? -10.125 41.5 6.391 1 85.88 190 THR A C 1
ATOM 1439 O O . THR A 1 190 ? -10.352 42.656 6.801 1 85.88 190 THR A O 1
ATOM 1442 N N . THR A 1 191 ? -9.102 40.75 6.816 1 86.88 191 THR A N 1
ATOM 1443 C CA . THR A 1 191 ? -8.164 41.312 7.793 1 86.88 191 THR A CA 1
ATOM 1444 C C . THR A 1 191 ? -7.391 42.469 7.207 1 86.88 191 THR A C 1
ATOM 1446 O O . THR A 1 191 ? -7.184 43.5 7.875 1 86.88 191 THR A O 1
ATOM 1449 N N . LEU A 1 192 ? -7.031 42.406 5.973 1 85.88 192 LEU A N 1
ATOM 1450 C CA . LEU A 1 192 ? -6.293 43.469 5.316 1 85.88 192 LEU A CA 1
ATOM 1451 C C . LEU A 1 192 ? -7.168 44.719 5.148 1 85.88 192 LEU A C 1
ATOM 1453 O O . LEU A 1 192 ? -6.695 45.844 5.312 1 85.88 192 LEU A O 1
ATOM 1457 N N . VAL A 1 193 ? -8.406 44.5 4.82 1 87 193 VAL A N 1
ATOM 1458 C CA . VAL A 1 193 ? -9.328 45.625 4.633 1 87 193 VAL A CA 1
ATOM 1459 C C . VAL A 1 193 ? -9.531 46.344 5.961 1 87 193 VAL A C 1
ATOM 1461 O O . VAL A 1 193 ? -9.516 47.594 6.004 1 87 193 VAL A O 1
ATOM 1464 N N . PHE A 1 194 ? -9.633 45.562 7.043 1 86.12 194 PHE A N 1
ATOM 1465 C CA . PHE A 1 194 ? -9.828 46.188 8.344 1 86.12 194 PHE A CA 1
ATOM 1466 C C . PHE A 1 194 ? -8.547 46.875 8.812 1 86.12 194 PHE A C 1
ATOM 1468 O O . PHE A 1 194 ? -8.602 47.938 9.438 1 86.12 194 PHE A O 1
ATOM 1475 N N . MET A 1 195 ? -7.398 46.312 8.453 1 87 195 MET A N 1
ATOM 1476 C CA . MET A 1 195 ? -6.125 46.938 8.812 1 87 195 MET A CA 1
ATOM 1477 C C . MET A 1 195 ? -5.93 48.25 8.062 1 87 195 MET A C 1
ATOM 1479 O O . MET A 1 195 ? -5.453 49.219 8.625 1 87 195 MET A O 1
ATOM 1483 N N . CYS A 1 196 ? -6.391 48.312 6.828 1 87.19 196 CYS A N 1
ATOM 1484 C CA . CYS A 1 196 ? -6.293 49.5 6.02 1 87.19 196 CYS A CA 1
ATOM 1485 C C . CYS A 1 196 ? -7.223 50.594 6.543 1 87.19 196 CYS A C 1
ATOM 1487 O O . CYS A 1 196 ? -6.898 51.781 6.477 1 87.19 196 CYS A O 1
ATOM 1489 N N . SER A 1 197 ? -8.375 50.125 7.094 1 86.38 197 SER A N 1
ATOM 1490 C CA . SER A 1 197 ? -9.328 51.094 7.629 1 86.38 197 SER A CA 1
ATOM 1491 C C . SER A 1 197 ? -8.812 51.719 8.922 1 86.38 197 SER A C 1
ATOM 1493 O O . SER A 1 197 ? -9.234 52.812 9.289 1 86.38 197 SER A O 1
ATOM 1495 N N . LEU A 1 198 ? -7.945 51 9.617 1 82.94 198 LEU A N 1
ATOM 1496 C CA . LEU A 1 198 ? -7.387 51.531 10.844 1 82.94 198 LEU A CA 1
ATOM 1497 C C . LEU A 1 198 ? -6.223 52.469 10.539 1 82.94 198 LEU A C 1
ATOM 1499 O O . LEU A 1 198 ? -6.223 53.625 10.977 1 82.94 198 LEU A O 1
ATOM 1503 N N . SER A 1 199 ? -5.152 51.906 9.789 1 86.38 199 SER A N 1
ATOM 1504 C CA . SER A 1 199 ? -4.031 52.75 9.383 1 86.38 199 SER A CA 1
ATOM 1505 C C . SER A 1 199 ? -3.387 52.25 8.102 1 86.38 199 SER A C 1
ATOM 1507 O O . SER A 1 199 ? -2.889 51.125 8.055 1 86.38 199 SER A O 1
ATOM 1509 N N . LEU A 1 200 ? -3.357 53 7.074 1 84.62 200 LEU A N 1
ATOM 1510 C CA . LEU A 1 200 ? -2.807 52.656 5.77 1 84.62 200 LEU A CA 1
ATOM 1511 C C . LEU A 1 200 ? -1.288 52.531 5.836 1 84.62 200 LEU A C 1
ATOM 1513 O O . LEU A 1 200 ? -0.711 51.594 5.289 1 84.62 200 LEU A O 1
ATOM 1517 N N . PRO A 1 201 ? -0.609 53.5 6.605 1 84.81 201 PRO A N 1
ATOM 1518 C CA . PRO A 1 201 ? 0.851 53.406 6.641 1 84.81 201 PRO A CA 1
ATOM 1519 C C . PRO A 1 201 ? 1.327 52.156 7.383 1 84.81 201 PRO A C 1
ATOM 1521 O O . PRO A 1 201 ? 2.301 51.5 6.969 1 84.81 201 PRO A O 1
ATOM 1524 N N . LEU A 1 202 ? 0.6 51.812 8.445 1 86.75 202 LEU A N 1
ATOM 1525 C CA . LEU A 1 202 ? 0.986 50.625 9.18 1 86.75 202 LEU A CA 1
ATOM 1526 C C . LEU A 1 202 ? 0.714 49.375 8.359 1 86.75 202 LEU A C 1
ATOM 1528 O O . LEU A 1 202 ? 1.465 48.375 8.438 1 86.75 202 LEU A O 1
ATOM 1532 N N . THR A 1 203 ? -0.327 49.375 7.566 1 87.69 203 THR A N 1
ATOM 1533 C CA . THR A 1 203 ? -0.663 48.219 6.73 1 87.69 203 THR A CA 1
ATOM 1534 C C . THR A 1 203 ? 0.391 48.031 5.645 1 87.69 203 THR A C 1
ATOM 1536 O O . THR A 1 203 ? 0.717 46.875 5.297 1 87.69 203 THR A O 1
ATOM 1539 N N . MET A 1 204 ? 0.957 49.062 5.152 1 85.19 204 MET A N 1
ATOM 1540 C CA . MET A 1 204 ? 1.997 48.938 4.133 1 85.19 204 MET A CA 1
ATOM 1541 C C . MET A 1 204 ? 3.252 48.281 4.703 1 85.19 204 MET A C 1
ATOM 1543 O O . MET A 1 204 ? 3.928 47.531 4.012 1 85.19 204 MET A O 1
ATOM 1547 N N . VAL A 1 205 ? 3.555 48.562 5.941 1 81.94 205 VAL A N 1
ATOM 1548 C CA . VAL A 1 205 ? 4.703 47.938 6.59 1 81.94 205 VAL A CA 1
ATOM 1549 C C . VAL A 1 205 ? 4.449 46.438 6.773 1 81.94 205 VAL A C 1
ATOM 1551 O O . VAL A 1 205 ? 5.359 45.625 6.609 1 81.94 205 VAL A O 1
ATOM 1554 N N . ALA A 1 206 ? 3.176 46.156 7.18 1 80.12 206 ALA A N 1
ATOM 1555 C CA . ALA A 1 206 ? 2.82 44.75 7.363 1 80.12 206 ALA A CA 1
ATOM 1556 C C . ALA A 1 206 ? 2.867 44 6.043 1 80.12 206 ALA A C 1
ATOM 1558 O O . ALA A 1 206 ? 3.211 42.812 6.008 1 80.12 206 ALA A O 1
ATOM 1559 N N . PHE A 1 207 ? 2.635 44.625 4.945 1 78.94 207 PHE A N 1
ATOM 1560 C CA . PHE A 1 207 ? 2.59 44 3.625 1 78.94 207 PHE A CA 1
ATOM 1561 C C . PHE A 1 207 ? 3.992 43.656 3.15 1 78.94 207 PHE A C 1
ATOM 1563 O O . PHE A 1 207 ? 4.168 42.688 2.385 1 78.94 207 PHE A O 1
ATOM 1570 N N . VAL A 1 208 ? 4.992 44.375 3.545 1 76.62 208 VAL A N 1
ATOM 1571 C CA . VAL A 1 208 ? 6.363 44.156 3.107 1 76.62 208 VAL A CA 1
ATOM 1572 C C . VAL A 1 208 ? 6.848 42.812 3.641 1 76.62 208 VAL A C 1
ATOM 1574 O O . VAL A 1 208 ? 7.699 42.156 3.025 1 76.62 208 VAL A O 1
ATOM 1577 N N . SER A 1 209 ? 6.188 42.281 4.645 1 74.5 209 SER A N 1
ATOM 1578 C CA . SER A 1 209 ? 6.59 41.031 5.238 1 74.5 209 SER A CA 1
ATOM 1579 C C . SER A 1 209 ? 6.172 39.844 4.363 1 74.5 209 SER A C 1
ATOM 1581 O O . SER A 1 209 ? 6.828 38.812 4.367 1 74.5 209 SER A O 1
ATOM 1583 N N . ILE A 1 210 ? 5.223 40.094 3.553 1 74.06 210 ILE A N 1
ATOM 1584 C CA . ILE A 1 210 ? 4.66 39 2.787 1 74.06 210 ILE A CA 1
ATOM 1585 C C . ILE A 1 210 ? 5.617 38.594 1.663 1 74.06 210 ILE A C 1
ATOM 1587 O O . ILE A 1 210 ? 6.027 37.438 1.56 1 74.06 210 ILE A O 1
ATOM 1591 N N . PRO A 1 211 ? 6.031 39.531 0.82 1 75.81 211 PRO A N 1
ATOM 1592 C CA . PRO A 1 211 ? 6.969 39.156 -0.241 1 75.81 211 PRO A CA 1
ATOM 1593 C C . PRO A 1 211 ? 8.281 38.625 0.303 1 75.81 211 PRO A C 1
ATOM 1595 O O . PRO A 1 211 ? 8.891 37.75 -0.318 1 75.81 211 PRO A O 1
ATOM 1598 N N . ALA A 1 212 ? 8.688 39.031 1.516 1 78.25 212 ALA A N 1
ATOM 1599 C CA . ALA A 1 212 ? 9.93 38.531 2.111 1 78.25 212 ALA A CA 1
ATOM 1600 C C . ALA A 1 212 ? 9.781 37.062 2.52 1 78.25 212 ALA A C 1
ATOM 1602 O O . ALA A 1 212 ? 10.672 36.25 2.25 1 78.25 212 ALA A O 1
ATOM 1603 N N . VAL A 1 213 ? 8.633 36.781 3.041 1 75.19 213 VAL A N 1
ATOM 1604 C CA . VAL A 1 213 ? 8.398 35.406 3.473 1 75.19 213 VAL A CA 1
ATOM 1605 C C . VAL A 1 213 ? 8.266 34.5 2.254 1 75.19 213 VAL A C 1
ATOM 1607 O O . VAL A 1 213 ? 8.789 33.375 2.244 1 75.19 213 VAL A O 1
ATOM 1610 N N . VAL A 1 214 ? 7.645 34.969 1.244 1 74.31 214 VAL A N 1
ATOM 1611 C CA . VAL A 1 214 ? 7.426 34.188 0.045 1 74.31 214 VAL A CA 1
ATOM 1612 C C . VAL A 1 214 ? 8.758 33.938 -0.66 1 74.31 214 VAL A C 1
ATOM 1614 O O . VAL A 1 214 ? 9.016 32.812 -1.136 1 74.31 214 VAL A O 1
ATOM 1617 N N . ALA A 1 215 ? 9.578 34.938 -0.721 1 80.38 215 ALA A N 1
ATOM 1618 C CA . ALA A 1 215 ? 10.875 34.812 -1.384 1 80.38 215 ALA A CA 1
ATOM 1619 C C . ALA A 1 215 ? 11.766 33.844 -0.649 1 80.38 215 ALA A C 1
ATOM 1621 O O . ALA A 1 215 ? 12.414 33 -1.275 1 80.38 215 ALA A O 1
ATOM 1622 N N . ILE A 1 216 ? 11.773 33.844 0.679 1 81.38 216 ILE A N 1
ATOM 1623 C CA . ILE A 1 216 ? 12.594 32.938 1.488 1 81.38 216 ILE A CA 1
ATOM 1624 C C . ILE A 1 216 ? 12.055 31.516 1.391 1 81.38 216 ILE A C 1
ATOM 1626 O O . ILE A 1 216 ? 12.828 30.562 1.254 1 81.38 216 ILE A O 1
ATOM 1630 N N . SER A 1 217 ? 10.773 31.438 1.367 1 76.62 217 SER A N 1
ATOM 1631 C CA . SER A 1 217 ? 10.148 30.125 1.312 1 76.62 217 SER A CA 1
ATOM 1632 C C . SER A 1 217 ? 10.375 29.469 -0.043 1 76.62 217 SER A C 1
ATOM 1634 O O . SER A 1 217 ? 10.578 28.25 -0.122 1 76.62 217 SER A O 1
ATOM 1636 N N . LYS A 1 218 ? 10.359 30.281 -1.087 1 77.56 218 LYS A N 1
ATOM 1637 C CA . LYS A 1 218 ? 10.562 29.734 -2.422 1 77.56 218 LYS A CA 1
ATOM 1638 C C . LYS A 1 218 ? 11.992 29.219 -2.594 1 77.56 218 LYS A C 1
ATOM 1640 O O . LYS A 1 218 ? 12.211 28.156 -3.166 1 77.56 218 LYS A O 1
ATOM 1645 N N . ARG A 1 219 ? 12.906 30 -2.135 1 82.44 219 ARG A N 1
ATOM 1646 C CA . ARG A 1 219 ? 14.305 29.594 -2.24 1 82.44 219 ARG A CA 1
ATOM 1647 C C . ARG A 1 219 ? 14.586 28.359 -1.395 1 82.44 219 ARG A C 1
ATOM 1649 O O . ARG A 1 219 ? 15.266 27.438 -1.843 1 82.44 219 ARG A O 1
ATOM 1656 N N . TYR A 1 220 ? 14.109 28.312 -0.213 1 84.25 220 TYR A N 1
ATOM 1657 C CA . TYR A 1 220 ? 14.25 27.156 0.666 1 84.25 220 TYR A CA 1
ATOM 1658 C C . TYR A 1 220 ? 13.531 25.953 0.092 1 84.25 220 TYR A C 1
ATOM 1660 O O . TYR A 1 220 ? 14.047 24.828 0.146 1 84.25 220 TYR A O 1
ATOM 1668 N N . GLY A 1 221 ? 12.422 26.203 -0.486 1 78.31 221 GLY A N 1
ATOM 1669 C CA . GLY A 1 221 ? 11.625 25.125 -1.046 1 78.31 221 GLY A CA 1
ATOM 1670 C C . GLY A 1 221 ? 12.32 24.391 -2.178 1 78.31 221 GLY A C 1
ATOM 1671 O O . GLY A 1 221 ? 12.25 23.156 -2.266 1 78.31 221 GLY A O 1
ATOM 1672 N N . LYS A 1 222 ? 13.031 25.109 -2.945 1 82.62 222 LYS A N 1
ATOM 1673 C CA . LYS A 1 222 ? 13.75 24.5 -4.059 1 82.62 222 LYS A CA 1
ATOM 1674 C C . LYS A 1 222 ? 14.867 23.594 -3.561 1 82.62 222 LYS A C 1
ATOM 1676 O O . LYS A 1 222 ? 15.039 22.469 -4.055 1 82.62 222 LYS A O 1
ATOM 1681 N N . VAL A 1 223 ? 15.617 24.062 -2.607 1 84.94 223 VAL A N 1
ATOM 1682 C CA . VAL A 1 223 ? 16.719 23.281 -2.057 1 84.94 223 VAL A CA 1
ATOM 1683 C C . VAL A 1 223 ? 16.188 22.062 -1.329 1 84.94 223 VAL A C 1
ATOM 1685 O O . VAL A 1 223 ? 16.703 20.953 -1.488 1 84.94 223 VAL A O 1
ATOM 1688 N N . MET A 1 224 ? 15.195 22.281 -0.608 1 83.94 224 MET A N 1
ATOM 1689 C CA . MET A 1 224 ? 14.625 21.188 0.175 1 83.94 224 MET A CA 1
ATOM 1690 C C . MET A 1 224 ? 14.016 20.125 -0.734 1 83.94 224 MET A C 1
ATOM 1692 O O . MET A 1 224 ? 14.078 18.938 -0.436 1 83.94 224 MET A O 1
ATOM 1696 N N . ARG A 1 225 ? 13.523 20.578 -1.798 1 79.88 225 ARG A N 1
ATOM 1697 C CA . ARG A 1 225 ? 12.945 19.641 -2.752 1 79.88 225 ARG A CA 1
ATOM 1698 C C . ARG A 1 225 ? 14.016 18.703 -3.322 1 79.88 225 ARG A C 1
ATOM 1700 O O . ARG A 1 225 ? 13.812 17.5 -3.393 1 79.88 225 ARG A O 1
ATOM 1707 N N . THR A 1 226 ? 15.062 19.266 -3.711 1 85.38 226 THR A N 1
ATOM 1708 C CA . THR A 1 226 ? 16.156 18.469 -4.277 1 85.38 226 THR A CA 1
ATOM 1709 C C . THR A 1 226 ? 16.719 17.516 -3.236 1 85.38 226 THR A C 1
ATOM 1711 O O . THR A 1 226 ? 17 16.344 -3.537 1 85.38 226 THR A O 1
ATOM 1714 N N . LEU A 1 227 ? 16.891 18.031 -2.057 1 86.88 227 LEU A N 1
ATOM 1715 C CA . LEU A 1 227 ? 17.453 17.188 -0.995 1 86.88 227 LEU A CA 1
ATOM 1716 C C . LEU A 1 227 ? 16.469 16.094 -0.592 1 86.88 227 LEU A C 1
ATOM 1718 O O . LEU A 1 227 ? 16.891 14.969 -0.29 1 86.88 227 LEU A O 1
ATOM 1722 N N . SER A 1 228 ? 15.211 16.359 -0.582 1 84.5 228 SER A N 1
ATOM 1723 C CA . SER A 1 228 ? 14.188 15.367 -0.249 1 84.5 228 SER A CA 1
ATOM 1724 C C . SER A 1 228 ? 14.117 14.266 -1.301 1 84.5 228 SER A C 1
ATOM 1726 O O . SER A 1 228 ? 13.969 13.094 -0.965 1 84.5 228 SER A O 1
ATOM 1728 N N . GLU A 1 229 ? 14.258 14.68 -2.482 1 84.94 229 GLU A N 1
ATOM 1729 C CA . GLU A 1 229 ? 14.25 13.695 -3.564 1 84.94 229 GLU A CA 1
ATOM 1730 C C . GLU A 1 229 ? 15.453 12.766 -3.463 1 84.94 229 GLU A C 1
ATOM 1732 O O . GLU A 1 229 ? 15.328 11.555 -3.676 1 84.94 229 GLU A O 1
ATOM 1737 N N . ALA A 1 230 ? 16.516 13.367 -3.158 1 89.25 230 ALA A N 1
ATOM 1738 C CA . ALA A 1 230 ? 17.719 12.562 -2.998 1 89.25 230 ALA A CA 1
ATOM 1739 C C . ALA A 1 230 ? 17.594 11.609 -1.816 1 89.25 230 ALA A C 1
ATOM 1741 O O . ALA A 1 230 ? 18.016 10.453 -1.896 1 89.25 230 ALA A O 1
ATOM 1742 N N . THR A 1 231 ? 17.047 12.062 -0.717 1 89.31 231 THR A N 1
ATOM 1743 C CA . THR A 1 231 ? 16.859 11.242 0.472 1 89.31 231 THR A CA 1
ATOM 1744 C C . THR A 1 231 ? 15.906 10.086 0.183 1 89.31 231 THR A C 1
ATOM 1746 O O . THR A 1 231 ? 16.156 8.953 0.601 1 89.31 231 THR A O 1
ATOM 1749 N N . GLN A 1 232 ? 14.906 10.344 -0.571 1 84.44 232 GLN A N 1
ATOM 1750 C CA . GLN A 1 232 ? 13.93 9.312 -0.901 1 84.44 232 GLN A CA 1
ATOM 1751 C C . GLN A 1 232 ? 14.523 8.273 -1.841 1 84.44 232 GLN A C 1
ATOM 1753 O O . GLN A 1 232 ? 14.234 7.082 -1.722 1 84.44 232 GLN A O 1
ATOM 1758 N N . LYS A 1 233 ? 15.32 8.742 -2.729 1 87.5 233 LYS A N 1
ATOM 1759 C CA . LYS A 1 233 ? 15.969 7.816 -3.656 1 87.5 233 LYS A CA 1
ATOM 1760 C C . LYS A 1 233 ? 16.891 6.855 -2.916 1 87.5 233 LYS A C 1
ATOM 1762 O O . LYS A 1 233 ? 16.875 5.648 -3.164 1 87.5 233 LYS A O 1
ATOM 1767 N N . VAL A 1 234 ? 17.656 7.387 -2.035 1 91.38 234 VAL A N 1
ATOM 1768 C CA . VAL A 1 234 ? 18.609 6.562 -1.291 1 91.38 234 VAL A CA 1
ATOM 1769 C C . VAL A 1 234 ? 17.844 5.594 -0.387 1 91.38 234 VAL A C 1
ATOM 1771 O O . VAL A 1 234 ? 18.25 4.441 -0.226 1 91.38 234 VAL A O 1
ATOM 1774 N N . LEU A 1 235 ? 16.812 6.043 0.199 1 88.5 235 LEU A N 1
ATOM 1775 C CA . LEU A 1 235 ? 15.992 5.168 1.036 1 88.5 235 LEU A CA 1
ATOM 1776 C C . LEU A 1 235 ? 15.344 4.07 0.202 1 88.5 235 LEU A C 1
ATOM 1778 O O . LEU A 1 235 ? 15.25 2.922 0.642 1 88.5 235 LEU A O 1
ATOM 1782 N N . ALA A 1 236 ? 14.938 4.461 -0.966 1 84.12 236 ALA A N 1
ATOM 1783 C CA . ALA A 1 236 ? 14.359 3.479 -1.882 1 84.12 236 ALA A CA 1
ATOM 1784 C C . ALA A 1 236 ? 15.383 2.408 -2.252 1 84.12 236 ALA A C 1
ATOM 1786 O O . ALA A 1 236 ? 15.047 1.224 -2.336 1 84.12 236 ALA A O 1
ATOM 1787 N N . ASP A 1 237 ? 16.531 2.818 -2.479 1 88.56 237 ASP A N 1
ATOM 1788 C CA . ASP A 1 237 ? 17.609 1.884 -2.779 1 88.56 237 ASP A CA 1
ATOM 1789 C C . ASP A 1 237 ? 17.859 0.939 -1.605 1 88.56 237 ASP A C 1
ATOM 1791 O O . ASP A 1 237 ? 18.109 -0.251 -1.802 1 88.56 237 ASP A O 1
ATOM 1795 N N . ALA A 1 238 ? 17.875 1.492 -0.424 1 91.31 238 ALA A N 1
ATOM 1796 C CA . ALA A 1 238 ? 18.047 0.661 0.765 1 91.31 238 ALA A CA 1
ATOM 1797 C C . ALA A 1 238 ? 16.906 -0.351 0.895 1 91.31 238 ALA A C 1
ATOM 1799 O O . ALA A 1 238 ? 17.141 -1.523 1.197 1 91.31 238 ALA A O 1
ATOM 1800 N N . ASN A 1 239 ? 15.766 0.091 0.635 1 87.69 239 ASN A N 1
ATOM 1801 C CA . ASN A 1 239 ? 14.609 -0.794 0.695 1 87.69 239 ASN A CA 1
ATOM 1802 C C . ASN A 1 239 ? 14.68 -1.883 -0.372 1 87.69 239 ASN A C 1
ATOM 1804 O O . ASN A 1 239 ? 14.234 -3.01 -0.145 1 87.69 239 ASN A O 1
ATOM 1808 N N . ALA A 1 240 ? 15.195 -1.498 -1.469 1 85.38 240 ALA A N 1
ATOM 1809 C CA . ALA A 1 240 ? 15.367 -2.477 -2.539 1 85.38 240 ALA A CA 1
ATOM 1810 C C . ALA A 1 240 ? 16.297 -3.605 -2.107 1 85.38 240 ALA A C 1
ATOM 1812 O O . ALA A 1 240 ? 16.062 -4.773 -2.426 1 85.38 240 ALA A O 1
ATOM 1813 N N . VAL A 1 241 ? 17.312 -3.299 -1.446 1 89.25 241 VAL A N 1
ATOM 1814 C CA . VAL A 1 241 ? 18.25 -4.289 -0.941 1 89.25 241 VAL A CA 1
ATOM 1815 C C . VAL A 1 241 ? 17.547 -5.207 0.059 1 89.25 241 VAL A C 1
ATOM 1817 O O . VAL A 1 241 ? 17.719 -6.43 0.015 1 89.25 241 VAL A O 1
ATOM 1820 N N . ALA A 1 242 ? 16.797 -4.586 0.929 1 90.56 242 ALA A N 1
ATOM 1821 C CA . ALA A 1 242 ? 16.078 -5.367 1.93 1 90.56 242 ALA A CA 1
ATOM 1822 C C . ALA A 1 242 ? 15.055 -6.281 1.273 1 90.56 242 ALA A C 1
ATOM 1824 O O . ALA A 1 242 ? 14.93 -7.453 1.646 1 90.56 242 ALA A O 1
ATOM 1825 N N . GLU A 1 243 ? 14.383 -5.758 0.397 1 87.06 243 GLU A N 1
ATOM 1826 C CA . GLU A 1 243 ? 13.359 -6.535 -0.298 1 87.06 243 GLU A CA 1
ATOM 1827 C C . GLU A 1 243 ? 13.984 -7.699 -1.067 1 87.06 243 GLU A C 1
ATOM 1829 O O . GLU A 1 243 ? 13.453 -8.812 -1.058 1 87.06 243 GLU A O 1
ATOM 1834 N N . GLU A 1 244 ? 15.047 -7.465 -1.715 1 86.38 244 GLU A N 1
ATOM 1835 C CA . GLU A 1 244 ? 15.758 -8.5 -2.451 1 86.38 244 GLU A CA 1
ATOM 1836 C C . GLU A 1 244 ? 16.234 -9.609 -1.519 1 86.38 244 GLU A C 1
ATOM 1838 O O . GLU A 1 244 ? 16.109 -10.789 -1.834 1 86.38 244 GLU A O 1
ATOM 1843 N N . SER A 1 245 ? 16.766 -9.25 -0.458 1 89.69 245 SER A N 1
ATOM 1844 C CA . SER A 1 245 ? 17.312 -10.211 0.496 1 89.69 245 SER A CA 1
ATOM 1845 C C . SER A 1 245 ? 16.203 -11.016 1.16 1 89.69 245 SER A C 1
ATOM 1847 O O . SER A 1 245 ? 16.312 -12.234 1.291 1 89.69 245 SER A O 1
ATOM 1849 N N . LEU A 1 246 ? 15.156 -10.359 1.496 1 89.25 246 LEU A N 1
ATOM 1850 C CA . LEU A 1 246 ? 14.086 -11.031 2.229 1 89.25 246 LEU A CA 1
ATOM 1851 C C . LEU A 1 246 ? 13.273 -11.93 1.303 1 89.25 246 LEU A C 1
ATOM 1853 O O . LEU A 1 246 ? 12.75 -12.961 1.733 1 89.25 246 LEU A O 1
ATOM 1857 N N . SER A 1 247 ? 13.164 -11.516 0.087 1 84.88 247 SER A N 1
ATOM 1858 C CA . SER A 1 247 ? 12.422 -12.328 -0.873 1 84.88 247 SER A CA 1
ATOM 1859 C C . SER A 1 247 ? 13.203 -13.578 -1.257 1 84.88 247 SER A C 1
ATOM 1861 O O . SER A 1 247 ? 12.625 -14.547 -1.756 1 84.88 247 SER A O 1
ATOM 1863 N N . THR A 1 248 ? 14.5 -13.539 -1.065 1 87.19 248 THR A N 1
ATOM 1864 C CA . THR A 1 248 ? 15.359 -14.672 -1.396 1 87.19 248 THR A CA 1
ATOM 1865 C C . THR A 1 248 ? 16.141 -15.133 -0.17 1 87.19 248 THR A C 1
ATOM 1867 O O . THR A 1 248 ? 17.344 -15.367 -0.251 1 87.19 248 THR A O 1
ATOM 1870 N N . MET A 1 249 ? 15.484 -15.242 0.897 1 88.44 249 MET A N 1
ATOM 1871 C CA . MET A 1 249 ? 16.141 -15.523 2.168 1 88.44 249 MET A CA 1
ATOM 1872 C C . MET A 1 249 ? 16.812 -16.891 2.146 1 88.44 249 MET A C 1
ATOM 1874 O O . MET A 1 249 ? 17.844 -17.109 2.787 1 88.44 249 MET A O 1
ATOM 1878 N N . SER A 1 250 ? 16.188 -17.828 1.428 1 86.25 250 SER A N 1
ATOM 1879 C CA . SER A 1 250 ? 16.781 -19.172 1.335 1 86.25 250 SER A CA 1
ATOM 1880 C C . SER A 1 250 ? 18.172 -19.109 0.716 1 86.25 250 SER A C 1
ATOM 1882 O O . SER A 1 250 ? 19.078 -19.844 1.145 1 86.25 250 SER A O 1
ATOM 1884 N N . THR A 1 251 ? 18.328 -18.25 -0.241 1 85.56 251 THR A N 1
ATOM 1885 C CA . THR A 1 251 ? 19.625 -18.094 -0.884 1 85.56 251 THR A CA 1
ATOM 1886 C C . THR A 1 251 ? 20.594 -17.375 0.041 1 85.56 251 THR A C 1
ATOM 1888 O O . THR A 1 251 ? 21.766 -17.75 0.123 1 85.56 251 THR A O 1
ATOM 1891 N N . VAL A 1 252 ? 20.172 -16.406 0.718 1 89.38 252 VAL A N 1
ATOM 1892 C CA . VAL A 1 252 ? 21.016 -15.672 1.654 1 89.38 252 VAL A CA 1
ATOM 1893 C C . VAL A 1 252 ? 21.547 -16.625 2.729 1 89.38 252 VAL A C 1
ATOM 1895 O O . VAL A 1 252 ? 22.734 -16.609 3.066 1 89.38 252 VAL A O 1
ATOM 1898 N N . ARG A 1 253 ? 20.672 -17.453 3.141 1 88.12 253 ARG A N 1
ATOM 1899 C CA . ARG A 1 253 ? 21.047 -18.422 4.172 1 88.12 253 ARG A CA 1
ATOM 1900 C C . ARG A 1 253 ? 22 -19.469 3.627 1 88.12 253 ARG A C 1
ATOM 1902 O O . ARG A 1 253 ? 22.938 -19.875 4.312 1 88.12 253 ARG A O 1
ATOM 1909 N N . SER A 1 254 ? 21.719 -19.891 2.486 1 84.69 254 SER A N 1
ATOM 1910 C CA . SER A 1 254 ? 22.516 -20.953 1.881 1 84.69 254 SER A CA 1
ATOM 1911 C C . SER A 1 254 ? 23.953 -20.5 1.668 1 84.69 254 SER A C 1
ATOM 1913 O O . SER A 1 254 ? 24.859 -21.328 1.599 1 84.69 254 SER A O 1
ATOM 1915 N N . PHE A 1 255 ? 24.141 -19.219 1.646 1 85.25 255 PHE A N 1
ATOM 1916 C CA . PHE A 1 255 ? 25.484 -18.719 1.445 1 85.25 255 PHE A CA 1
ATOM 1917 C C . PHE A 1 255 ? 25.969 -17.969 2.686 1 85.25 255 PHE A C 1
ATOM 1919 O O . PHE A 1 255 ? 27.016 -17.312 2.648 1 85.25 255 PHE A O 1
ATOM 1926 N N . ALA A 1 256 ? 25.266 -18.062 3.723 1 86.5 256 ALA A N 1
ATOM 1927 C CA . ALA A 1 256 ? 25.609 -17.438 4.992 1 86.5 256 ALA A CA 1
ATOM 1928 C C . ALA A 1 256 ? 26.031 -15.977 4.785 1 86.5 256 ALA A C 1
ATOM 1930 O O . ALA A 1 256 ? 27.062 -15.547 5.277 1 86.5 256 ALA A O 1
ATOM 1931 N N . SER A 1 257 ? 25.266 -15.344 3.961 1 87.94 257 SER A N 1
ATOM 1932 C CA . SER A 1 257 ? 25.594 -13.977 3.602 1 87.94 257 SER A CA 1
ATOM 1933 C C . SER A 1 257 ? 24.75 -12.977 4.383 1 87.94 257 SER A C 1
ATOM 1935 O O . SER A 1 257 ? 24.453 -11.883 3.893 1 87.94 257 SER A O 1
ATOM 1937 N N . GLU A 1 258 ? 24.359 -13.297 5.543 1 90.19 258 GLU A N 1
ATOM 1938 C CA . GLU A 1 258 ? 23.531 -12.406 6.352 1 90.19 258 GLU A CA 1
ATOM 1939 C C . GLU A 1 258 ? 24.297 -11.133 6.711 1 90.19 258 GLU A C 1
ATOM 1941 O O . GLU A 1 258 ? 23.75 -10.031 6.598 1 90.19 258 GLU A O 1
ATOM 1946 N N . ASP A 1 259 ? 25.562 -11.258 7.078 1 88.44 259 ASP A N 1
ATOM 1947 C CA . ASP A 1 259 ? 26.359 -10.109 7.484 1 88.44 259 ASP A CA 1
ATOM 1948 C C . ASP A 1 259 ? 26.656 -9.195 6.297 1 88.44 259 ASP A C 1
ATOM 1950 O O . ASP A 1 259 ? 26.703 -7.977 6.438 1 88.44 259 ASP A O 1
ATOM 1954 N N . LEU A 1 260 ? 26.797 -9.844 5.184 1 88.5 260 LEU A N 1
ATOM 1955 C CA . LEU A 1 260 ? 27.047 -9.062 3.979 1 88.5 260 LEU A CA 1
ATOM 1956 C C . LEU A 1 260 ? 25.844 -8.211 3.623 1 88.5 260 LEU A C 1
ATOM 1958 O O . LEU A 1 260 ? 25.984 -7.023 3.307 1 88.5 260 LEU A O 1
ATOM 1962 N N . GLU A 1 261 ? 24.766 -8.859 3.627 1 91.12 261 GLU A N 1
ATOM 1963 C CA . GLU A 1 261 ? 23.547 -8.133 3.287 1 91.12 261 GLU A CA 1
ATOM 1964 C C . GLU A 1 261 ? 23.234 -7.059 4.324 1 91.12 261 GLU A C 1
ATOM 1966 O O . GLU A 1 261 ? 22.719 -5.988 3.986 1 91.12 261 GLU A O 1
ATOM 1971 N N . GLU A 1 262 ? 23.531 -7.344 5.555 1 92.19 262 GLU A N 1
ATOM 1972 C CA . GLU A 1 262 ? 23.375 -6.332 6.598 1 92.19 262 GLU A CA 1
ATOM 1973 C C . GLU A 1 262 ? 24.281 -5.133 6.348 1 92.19 262 GLU A C 1
ATOM 1975 O O . GLU A 1 262 ? 23.875 -3.986 6.543 1 92.19 262 GLU A O 1
ATOM 1980 N N . LEU A 1 263 ? 25.484 -5.402 5.953 1 90.44 263 LEU A N 1
ATOM 1981 C CA . LEU A 1 263 ? 26.438 -4.332 5.68 1 90.44 263 LEU A CA 1
ATOM 1982 C C . LEU A 1 263 ? 26 -3.51 4.473 1 90.44 263 LEU A C 1
ATOM 1984 O O . LEU A 1 263 ? 26.109 -2.281 4.477 1 90.44 263 LEU A O 1
ATOM 1988 N N . ARG A 1 264 ? 25.5 -4.191 3.48 1 90.12 264 ARG A N 1
ATOM 1989 C CA . ARG A 1 264 ? 25.016 -3.502 2.289 1 90.12 264 ARG A CA 1
ATOM 1990 C C . ARG A 1 264 ? 23.844 -2.582 2.625 1 90.12 264 ARG A C 1
ATOM 1992 O O . ARG A 1 264 ? 23.781 -1.448 2.143 1 90.12 264 ARG A O 1
ATOM 1999 N N . TYR A 1 265 ? 22.969 -3.092 3.441 1 93.88 265 TYR A N 1
ATOM 2000 C CA . TYR A 1 265 ? 21.828 -2.307 3.887 1 93.88 265 TYR A CA 1
ATOM 2001 C C . TYR A 1 265 ? 22.266 -1.137 4.758 1 93.88 265 TYR A C 1
ATOM 2003 O O . TYR A 1 265 ? 21.797 -0.011 4.586 1 93.88 265 TYR A O 1
ATOM 2011 N N . SER A 1 266 ? 23.234 -1.382 5.637 1 93.12 266 SER A N 1
ATOM 2012 C CA . SER A 1 266 ? 23.719 -0.367 6.566 1 93.12 266 SER A CA 1
ATOM 2013 C C . SER A 1 266 ? 24.453 0.75 5.832 1 93.12 266 SER A C 1
ATOM 2015 O O . SER A 1 266 ? 24.344 1.919 6.211 1 93.12 266 SER A O 1
ATOM 2017 N N . GLU A 1 267 ? 25.109 0.391 4.793 1 91.62 267 GLU A N 1
ATOM 2018 C CA . GLU A 1 267 ? 25.844 1.392 4.02 1 91.62 267 GLU A CA 1
ATOM 2019 C C . GLU A 1 267 ? 24.875 2.359 3.328 1 91.62 267 GLU A C 1
ATOM 2021 O O . GLU A 1 267 ? 25.125 3.564 3.285 1 91.62 267 GLU A O 1
ATOM 2026 N N . ARG A 1 268 ? 23.859 1.833 2.811 1 91.94 268 ARG A N 1
ATOM 2027 C CA . ARG A 1 268 ? 22.859 2.686 2.164 1 91.94 268 ARG A CA 1
ATOM 2028 C C . ARG A 1 268 ? 22.109 3.531 3.191 1 91.94 268 ARG A C 1
ATOM 2030 O O . ARG A 1 268 ? 21.766 4.68 2.922 1 91.94 268 ARG A O 1
ATOM 2037 N N . LEU A 1 269 ? 21.984 3 4.375 1 93.38 269 LEU A N 1
ATOM 2038 C CA . LEU A 1 269 ? 21.297 3.738 5.434 1 93.38 269 LEU A CA 1
ATOM 2039 C C . LEU A 1 269 ? 22.172 4.871 5.953 1 93.38 269 LEU A C 1
ATOM 2041 O O . LEU A 1 269 ? 21.672 5.922 6.359 1 93.38 269 LEU A O 1
ATOM 2045 N N . LEU A 1 270 ? 23.484 4.625 5.926 1 92.44 270 LEU A N 1
ATOM 2046 C CA . LEU A 1 270 ? 24.391 5.676 6.363 1 92.44 270 LEU A CA 1
ATOM 2047 C C . LEU A 1 270 ? 24.375 6.848 5.387 1 92.44 270 LEU A C 1
ATOM 2049 O O . LEU A 1 270 ? 24.484 8.008 5.797 1 92.44 270 LEU A O 1
ATOM 2053 N N . GLU A 1 271 ? 24.203 6.52 4.156 1 93.38 271 GLU A N 1
ATOM 2054 C CA . GLU A 1 271 ? 24.047 7.586 3.172 1 93.38 271 GLU A CA 1
ATOM 2055 C C . GLU A 1 271 ? 22.734 8.352 3.389 1 93.38 271 GLU A C 1
ATOM 2057 O O . GLU A 1 271 ? 22.703 9.578 3.236 1 93.38 271 GLU A O 1
ATOM 2062 N N . PHE A 1 272 ? 21.719 7.641 3.756 1 92.56 272 PHE A N 1
ATOM 2063 C CA . PHE A 1 272 ? 20.438 8.242 4.117 1 92.56 272 PHE A CA 1
ATOM 2064 C C . PHE A 1 272 ? 20.594 9.18 5.305 1 92.56 272 PHE A C 1
ATOM 2066 O O . PHE A 1 272 ? 20.109 10.312 5.281 1 92.56 272 PHE A O 1
ATOM 2073 N N . GLY A 1 273 ? 21.359 8.781 6.297 1 90.88 273 GLY A N 1
ATOM 2074 C CA . GLY A 1 273 ? 21.594 9.594 7.477 1 90.88 273 GLY A CA 1
ATOM 2075 C C . GLY A 1 273 ? 22.375 10.867 7.176 1 90.88 273 GLY A C 1
ATOM 2076 O O . GLY A 1 273 ? 22.062 11.93 7.711 1 90.88 273 GLY A O 1
ATOM 2077 N N . SER A 1 274 ? 23.25 10.773 6.27 1 92.69 274 SER A N 1
ATOM 2078 C CA . SER A 1 274 ? 24.078 11.938 5.934 1 92.69 274 SER A CA 1
ATOM 2079 C C . SER A 1 274 ? 23.25 12.984 5.184 1 92.69 274 SER A C 1
ATOM 2081 O O . SER A 1 274 ? 23.438 14.188 5.387 1 92.69 274 SER A O 1
ATOM 2083 N N . LEU A 1 275 ? 22.422 12.523 4.34 1 91.81 275 LEU A N 1
ATOM 2084 C CA . LEU A 1 275 ? 21.547 13.445 3.613 1 91.81 275 LEU A CA 1
ATOM 2085 C C . LEU A 1 275 ? 20.562 14.117 4.555 1 91.81 275 LEU A C 1
ATOM 2087 O O . LEU A 1 275 ? 20.234 15.297 4.387 1 91.81 275 LEU A O 1
ATOM 2091 N N . MET A 1 276 ? 20.141 13.391 5.535 1 89.62 276 MET A N 1
ATOM 2092 C CA . MET A 1 276 ? 19.234 13.961 6.523 1 89.62 276 MET A CA 1
ATOM 2093 C C . MET A 1 276 ? 19.938 15.016 7.371 1 89.62 276 MET A C 1
ATOM 2095 O O . MET A 1 276 ? 19.328 16.031 7.734 1 89.62 276 MET A O 1
ATOM 2099 N N . GLN A 1 277 ? 21.203 14.781 7.633 1 90.25 277 GLN A N 1
ATOM 2100 C CA . GLN A 1 277 ? 21.984 15.773 8.359 1 90.25 277 GLN A CA 1
ATOM 2101 C C . GLN A 1 277 ? 22.156 17.047 7.543 1 90.25 277 GLN A C 1
ATOM 2103 O O . GLN A 1 277 ? 22.141 18.156 8.086 1 90.25 277 GLN A O 1
ATOM 2108 N N . ARG A 1 278 ? 22.266 16.859 6.254 1 90.75 278 ARG A N 1
ATOM 2109 C CA . ARG A 1 278 ? 22.359 18.016 5.371 1 90.75 278 ARG A CA 1
ATOM 2110 C C . ARG A 1 278 ? 21.047 18.797 5.352 1 90.75 278 ARG A C 1
ATOM 2112 O O . ARG A 1 278 ? 21.047 20.031 5.32 1 90.75 278 ARG A O 1
ATOM 2119 N N . GLN A 1 279 ? 19.953 18.062 5.438 1 88.44 279 GLN A N 1
ATOM 2120 C CA . GLN A 1 279 ? 18.641 18.688 5.512 1 88.44 279 GLN A CA 1
ATOM 2121 C C . GLN A 1 279 ? 18.484 19.469 6.812 1 88.44 279 GLN A C 1
ATOM 2123 O O . GLN A 1 279 ? 17.906 20.562 6.824 1 88.44 279 GLN A O 1
ATOM 2128 N N . ALA A 1 280 ? 19.062 18.875 7.898 1 88.19 280 ALA A N 1
ATOM 2129 C CA . ALA A 1 280 ? 18.969 19.531 9.203 1 88.19 280 ALA A CA 1
ATOM 2130 C C . ALA A 1 280 ? 19.75 20.844 9.211 1 88.19 280 ALA A C 1
ATOM 2132 O O . ALA A 1 280 ? 19.312 21.828 9.805 1 88.19 280 ALA A O 1
ATOM 2133 N N . ARG A 1 281 ? 20.844 20.938 8.492 1 89.62 281 ARG A N 1
ATOM 2134 C CA . ARG A 1 281 ? 21.656 22.141 8.445 1 89.62 281 ARG A CA 1
ATOM 2135 C C . ARG A 1 281 ? 20.953 23.25 7.672 1 89.62 281 ARG A C 1
ATOM 2137 O O . ARG A 1 281 ? 21.078 24.422 8.031 1 89.62 281 ARG A O 1
ATOM 2144 N N . PHE A 1 282 ? 20.234 22.844 6.688 1 87.75 282 PHE A N 1
ATOM 2145 C CA . PHE A 1 282 ? 19.531 23.844 5.891 1 87.75 282 PHE A CA 1
ATOM 2146 C C . PHE A 1 282 ? 18.234 24.281 6.57 1 87.75 282 PHE A C 1
ATOM 2148 O O . PHE A 1 282 ? 17.688 25.344 6.277 1 87.75 282 PHE A O 1
ATOM 2155 N N . TYR A 1 283 ? 17.766 23.453 7.477 1 86.31 283 TYR A N 1
ATOM 2156 C CA . TYR A 1 283 ? 16.547 23.75 8.219 1 86.31 283 TYR A CA 1
ATOM 2157 C C . TYR A 1 283 ? 16.766 24.922 9.172 1 86.31 283 TYR A C 1
ATOM 2159 O O . TYR A 1 283 ? 15.844 25.719 9.414 1 86.31 283 TYR A O 1
ATOM 2167 N N . VAL A 1 284 ? 18.016 25.141 9.656 1 88.5 284 VAL A N 1
ATOM 2168 C CA . VAL A 1 284 ? 18.297 26.109 10.711 1 88.5 284 VAL A CA 1
ATOM 2169 C C . VAL A 1 284 ? 18.094 27.531 10.172 1 88.5 284 VAL A C 1
ATOM 2171 O O . VAL A 1 284 ? 17.297 28.297 10.727 1 88.5 284 VAL A O 1
ATOM 2174 N N . PRO A 1 285 ? 18.688 27.859 9.047 1 87.06 285 PRO A N 1
ATOM 2175 C CA . PRO A 1 285 ? 18.453 29.234 8.578 1 87.06 285 PRO A CA 1
ATOM 2176 C C . PRO A 1 285 ? 17.031 29.469 8.117 1 87.06 285 PRO A C 1
ATOM 2178 O O . PRO A 1 285 ? 16.484 30.562 8.281 1 87.06 285 PRO A O 1
ATOM 2181 N N . TYR A 1 286 ? 16.359 28.562 7.66 1 85.94 286 TYR A N 1
ATOM 2182 C CA . TYR A 1 286 ? 14.984 28.719 7.191 1 85.94 286 TYR A CA 1
ATOM 2183 C C . TYR A 1 286 ? 14.039 28.984 8.359 1 85.94 286 TYR A C 1
ATOM 2185 O O . TYR A 1 286 ? 13.266 29.938 8.328 1 85.94 286 TYR A O 1
ATOM 2193 N N . MET A 1 287 ? 14.195 28.109 9.359 1 84.94 287 MET A N 1
ATOM 2194 C CA . MET A 1 287 ? 13.289 28.25 10.5 1 84.94 287 MET A CA 1
ATOM 2195 C C . MET A 1 287 ? 13.586 29.516 11.289 1 84.94 287 MET A C 1
ATOM 2197 O O . MET A 1 287 ? 12.672 30.172 11.789 1 84.94 287 MET A O 1
ATOM 2201 N N . SER A 1 288 ? 14.898 29.859 11.336 1 88.31 288 SER A N 1
ATOM 2202 C CA . SER A 1 288 ? 15.266 31.078 12.031 1 88.31 288 SER A CA 1
ATOM 2203 C C . SER A 1 288 ? 14.68 32.312 11.336 1 88.31 288 SER A C 1
ATOM 2205 O O . SER A 1 288 ? 14.117 33.188 11.984 1 88.31 288 SER A O 1
ATOM 2207 N N . CYS A 1 289 ? 14.68 32.281 10.031 1 84.19 289 CYS A N 1
ATOM 2208 C CA . CYS A 1 289 ? 14.164 33.406 9.266 1 84.19 289 CYS A CA 1
ATOM 2209 C C . CYS A 1 289 ? 12.641 33.469 9.328 1 84.19 289 CYS A C 1
ATOM 2211 O O . CYS A 1 289 ? 12.062 34.531 9.469 1 84.19 289 CYS A O 1
ATOM 2213 N N . THR A 1 290 ? 11.977 32.312 9.305 1 81.5 290 THR A N 1
ATOM 2214 C CA . THR A 1 290 ? 10.516 32.281 9.273 1 81.5 290 THR A CA 1
ATOM 2215 C C . THR A 1 290 ? 9.938 32.656 10.633 1 81.5 290 THR A C 1
ATOM 2217 O O . THR A 1 290 ? 8.836 33.188 10.719 1 81.5 290 THR A O 1
ATOM 2220 N N . MET A 1 291 ? 10.68 32.375 11.688 1 84.06 291 MET A N 1
ATOM 2221 C CA . MET A 1 291 ? 10.195 32.688 13.023 1 84.06 291 MET A CA 1
ATOM 2222 C C . MET A 1 291 ? 10.516 34.156 13.391 1 84.06 291 MET A C 1
ATOM 2224 O O . MET A 1 291 ? 9.766 34.781 14.125 1 84.06 291 MET A O 1
ATOM 2228 N N . MET A 1 292 ? 11.625 34.656 12.797 1 86.12 292 MET A N 1
ATOM 2229 C CA . MET A 1 292 ? 12.086 36 13.148 1 86.12 292 MET A CA 1
ATOM 2230 C C . MET A 1 292 ? 11.305 37.062 12.375 1 86.12 292 MET A C 1
ATOM 2232 O O . MET A 1 292 ? 10.984 38.125 12.922 1 86.12 292 MET A O 1
ATOM 2236 N N . LEU A 1 293 ? 10.914 36.719 11.195 1 83.81 293 LEU A N 1
ATOM 2237 C CA . LEU A 1 293 ? 10.344 37.75 10.305 1 83.81 293 LEU A CA 1
ATOM 2238 C C . LEU A 1 293 ? 9.016 38.25 10.844 1 83.81 293 LEU A C 1
ATOM 2240 O O . LEU A 1 293 ? 8.797 39.469 10.914 1 83.81 293 LEU A O 1
ATOM 2244 N N . PRO A 1 294 ? 8.062 37.344 11.312 1 82 294 PRO A N 1
ATOM 2245 C CA . PRO A 1 294 ? 6.805 37.875 11.852 1 82 294 PRO A CA 1
ATOM 2246 C C . PRO A 1 294 ? 7.012 38.75 13.086 1 82 294 PRO A C 1
ATOM 2248 O O . PRO A 1 294 ? 6.32 39.75 13.25 1 82 294 PRO A O 1
ATOM 2251 N N . GLN A 1 295 ? 7.973 38.438 13.898 1 85.31 295 GLN A N 1
ATOM 2252 C CA . GLN A 1 295 ? 8.227 39.219 15.102 1 85.31 295 GLN A CA 1
ATOM 2253 C C . GLN A 1 295 ? 8.922 40.531 14.766 1 85.31 295 GLN A C 1
ATOM 2255 O O . GLN A 1 295 ? 8.703 41.531 15.43 1 85.31 295 GLN A O 1
ATOM 2260 N N . ALA A 1 296 ? 9.805 40.469 13.719 1 85.44 296 ALA A N 1
ATOM 2261 C CA . ALA A 1 296 ? 10.438 41.688 13.266 1 85.44 296 ALA A CA 1
ATOM 2262 C C . ALA A 1 296 ? 9.406 42.656 12.719 1 85.44 296 ALA A C 1
ATOM 2264 O O . ALA A 1 296 ? 9.508 43.875 12.953 1 85.44 296 ALA A O 1
ATOM 2265 N N . VAL A 1 297 ? 8.438 42.156 12.094 1 86 297 VAL A N 1
ATOM 2266 C CA . VAL A 1 297 ? 7.375 43 11.547 1 86 297 VAL A CA 1
ATOM 2267 C C . VAL A 1 297 ? 6.539 43.562 12.68 1 86 297 VAL A C 1
ATOM 2269 O O . VAL A 1 297 ? 6.148 44.75 12.641 1 86 297 VAL A O 1
ATOM 2272 N N . THR A 1 298 ? 6.234 42.75 13.68 1 86 298 THR A N 1
ATOM 2273 C CA . THR A 1 298 ? 5.492 43.219 14.836 1 86 298 THR A CA 1
ATOM 2274 C C . THR A 1 298 ? 6.254 44.344 15.539 1 86 298 THR A C 1
ATOM 2276 O O . THR A 1 298 ? 5.668 45.344 15.93 1 86 298 THR A O 1
ATOM 2279 N N . ALA A 1 299 ? 7.574 44.156 15.656 1 85.88 299 ALA A N 1
ATOM 2280 C CA . ALA A 1 299 ? 8.406 45.156 16.281 1 85.88 299 ALA A CA 1
ATOM 2281 C C . ALA A 1 299 ? 8.414 46.469 15.461 1 85.88 299 ALA A C 1
ATOM 2283 O O . ALA A 1 299 ? 8.352 47.562 16.016 1 85.88 299 ALA A O 1
ATOM 2284 N N . LEU A 1 300 ? 8.461 46.281 14.195 1 84.75 300 LEU A N 1
ATOM 2285 C CA . LEU A 1 300 ? 8.461 47.438 13.305 1 84.75 300 LEU A CA 1
ATOM 2286 C C . LEU A 1 300 ? 7.121 48.188 13.367 1 84.75 300 LEU A C 1
ATOM 2288 O 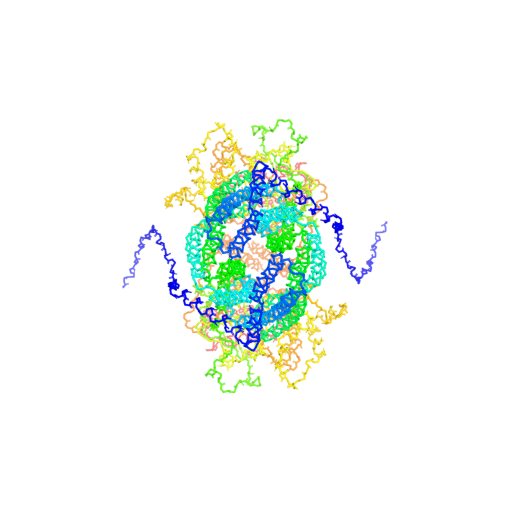O . LEU A 1 300 ? 7.082 49.406 13.312 1 84.75 300 LEU A O 1
ATOM 2292 N N . VAL A 1 301 ? 6.047 47.469 13.453 1 84.75 301 VAL A N 1
ATOM 2293 C CA . VAL A 1 301 ? 4.711 48.031 13.531 1 84.75 301 VAL A CA 1
ATOM 2294 C C . VAL A 1 301 ? 4.547 48.781 14.852 1 84.75 301 VAL A C 1
ATOM 2296 O O . VAL A 1 301 ? 3.963 49.875 14.898 1 84.75 301 VAL A O 1
ATOM 2299 N N . LEU A 1 302 ? 5.047 48.188 15.898 1 84.62 302 LEU A N 1
ATOM 2300 C CA . LEU A 1 302 ? 4.949 48.812 17.203 1 84.62 302 LEU A CA 1
ATOM 2301 C C . LEU A 1 302 ? 5.824 50.062 17.25 1 84.62 302 LEU A C 1
ATOM 2303 O O . LEU A 1 302 ? 5.43 51.094 17.844 1 84.62 302 LEU A O 1
ATOM 2307 N N . PHE A 1 303 ? 6.984 49.969 16.609 1 83.12 303 PHE A N 1
ATOM 2308 C CA . PHE A 1 303 ? 7.879 51.094 16.594 1 83.12 303 PHE A CA 1
ATOM 2309 C C . PHE A 1 303 ? 7.289 52.25 15.758 1 83.12 303 PHE A C 1
ATOM 2311 O O . PHE A 1 303 ? 7.184 53.375 16.234 1 83.12 303 PHE A O 1
ATOM 2318 N N . TYR A 1 304 ? 6.922 51.875 14.555 1 83.44 304 TYR A N 1
ATOM 2319 C CA . TYR A 1 304 ? 6.348 52.875 13.656 1 83.44 304 TYR A CA 1
ATOM 2320 C C . TYR A 1 304 ? 4.969 53.312 14.141 1 83.44 304 TYR A C 1
ATOM 2322 O O . TYR A 1 304 ? 4.602 54.469 14.023 1 83.44 304 TYR A O 1
ATOM 2330 N N . GLY A 1 305 ? 4.152 52.375 14.578 1 82.12 305 GLY A N 1
ATOM 2331 C CA . GLY A 1 305 ? 2.852 52.719 15.133 1 82.12 305 GLY A CA 1
ATOM 2332 C C . GLY A 1 305 ? 2.943 53.594 16.359 1 82.12 305 GLY A C 1
ATOM 2333 O O . GLY A 1 305 ? 2.121 54.5 16.547 1 82.12 305 GLY A O 1
ATOM 2334 N N . GLY A 1 306 ? 3.943 53.344 17.25 1 80.12 306 GLY A N 1
ATOM 2335 C CA . GLY A 1 306 ? 4.18 54.219 18.391 1 80.12 306 GLY A CA 1
ATOM 2336 C C . GLY A 1 306 ? 4.516 55.625 18 1 80.12 306 GLY A C 1
ATOM 2337 O O . GLY A 1 306 ? 4.027 56.594 18.625 1 80.12 306 GLY A O 1
ATOM 2338 N N . LYS A 1 307 ? 5.352 55.781 16.938 1 81.06 307 LYS A N 1
ATOM 2339 C CA . LYS A 1 307 ? 5.695 57.094 16.453 1 81.06 307 LYS A CA 1
ATOM 2340 C C . LYS A 1 307 ? 4.469 57.812 15.891 1 81.06 307 LYS A C 1
ATOM 2342 O O . LYS A 1 307 ? 4.27 59 16.141 1 81.06 307 LYS A O 1
ATOM 2347 N N . LEU A 1 308 ? 3.65 57.062 15.219 1 82 308 LEU A N 1
ATOM 2348 C CA . LEU A 1 308 ? 2.441 57.656 14.641 1 82 308 LEU A CA 1
ATOM 2349 C C . LEU A 1 308 ? 1.438 58.031 15.734 1 82 308 LEU A C 1
ATOM 2351 O O . LEU A 1 308 ? 0.706 59 15.609 1 82 308 LEU A O 1
ATOM 2355 N N . ALA A 1 309 ? 1.384 57.25 16.766 1 78.06 309 ALA A N 1
ATOM 2356 C CA . ALA A 1 309 ? 0.478 57.531 17.875 1 78.06 309 ALA A CA 1
ATOM 2357 C C . ALA A 1 309 ? 0.9 58.781 18.641 1 78.06 309 ALA A C 1
ATOM 2359 O O . ALA A 1 309 ? 0.053 59.562 19.094 1 78.06 309 ALA A O 1
ATOM 2360 N N . MET A 1 310 ? 2.223 59 18.734 1 75.94 310 MET A N 1
ATOM 2361 C CA . MET A 1 310 ? 2.725 60.188 19.422 1 75.94 310 MET A CA 1
ATOM 2362 C C . MET A 1 310 ? 2.451 61.438 18.609 1 75.94 310 MET A C 1
ATOM 2364 O O . MET A 1 310 ? 2.178 62.5 19.172 1 75.94 310 MET A O 1
ATOM 2368 N N . ASP A 1 311 ? 2.543 61.156 17.297 1 76.12 311 ASP A N 1
ATOM 2369 C CA . ASP A 1 311 ? 2.283 62.281 16.422 1 76.12 311 ASP A CA 1
ATOM 2370 C C . ASP A 1 311 ? 0.784 62.562 16.297 1 76.12 311 ASP A C 1
ATOM 2372 O O . ASP A 1 311 ? 0.375 63.594 15.758 1 76.12 311 ASP A O 1
ATOM 2376 N N . GLY A 1 312 ? -0.113 61.719 16.844 1 73.06 312 GLY A N 1
ATOM 2377 C CA . GLY A 1 312 ? -1.553 61.906 16.875 1 73.06 312 GLY A CA 1
ATOM 2378 C C . GLY A 1 312 ? -2.262 61.281 15.688 1 73.06 312 GLY A C 1
ATOM 2379 O O . GLY A 1 312 ? -3.482 61.406 15.555 1 73.06 312 GLY A O 1
ATOM 2380 N N . ASP A 1 313 ? -1.634 60.656 14.852 1 73.25 313 ASP A N 1
ATOM 2381 C CA . ASP A 1 313 ? -2.225 60.156 13.617 1 73.25 313 ASP A CA 1
ATOM 2382 C C . ASP A 1 313 ? -2.898 58.812 13.844 1 73.25 313 ASP A C 1
ATOM 2384 O O . ASP A 1 313 ? -3.721 58.375 13.031 1 73.25 313 ASP A O 1
ATOM 2388 N N . CYS A 1 314 ? -2.527 58.125 14.945 1 75.31 314 CYS A N 1
ATOM 2389 C CA . CYS A 1 314 ? -3.117 56.812 15.203 1 75.31 314 CYS A CA 1
ATOM 2390 C C . CYS A 1 314 ? -3.486 56.656 16.672 1 75.31 314 CYS A C 1
ATOM 2392 O O . CYS A 1 314 ? -2.795 57.188 17.547 1 75.31 314 CYS A O 1
ATOM 2394 N N . LYS A 1 315 ? -4.688 56.094 16.797 1 75.88 315 LYS A N 1
ATOM 2395 C CA . LYS A 1 315 ? -5.121 55.875 18.172 1 75.88 315 LYS A CA 1
ATOM 2396 C C . LYS A 1 315 ? -4.426 54.656 18.781 1 75.88 315 LYS A C 1
ATOM 2398 O O . LYS A 1 315 ? -4.121 53.688 18.062 1 75.88 315 LYS A O 1
ATOM 2403 N N . ALA A 1 316 ? -4.047 54.781 20 1 73.5 316 ALA A N 1
ATOM 2404 C CA . ALA A 1 316 ? -3.373 53.688 20.703 1 73.5 316 ALA A CA 1
ATOM 2405 C C . ALA A 1 316 ? -4.184 52.406 20.641 1 73.5 316 ALA A C 1
ATOM 2407 O O . ALA A 1 316 ? -3.619 51.312 20.516 1 73.5 316 ALA A O 1
ATOM 2408 N N . GLU A 1 317 ? -5.555 52.562 20.672 1 72.38 317 GLU A N 1
ATOM 2409 C CA . GLU A 1 317 ? -6.414 51.375 20.578 1 72.38 317 GLU A CA 1
ATOM 2410 C C . GLU A 1 317 ? -6.23 50.656 19.234 1 72.38 317 GLU A C 1
ATOM 2412 O O . GLU A 1 317 ? -6.281 49.438 19.172 1 72.38 317 GLU A O 1
ATOM 2417 N N . SER A 1 318 ? -6 51.438 18.281 1 78.88 318 SER A N 1
ATOM 2418 C CA . SER A 1 318 ? -5.836 50.875 16.938 1 78.88 318 SER A CA 1
ATOM 2419 C C . SER A 1 318 ? -4.527 50.094 16.828 1 78.88 318 SER A C 1
ATOM 2421 O O . SER A 1 318 ? -4.434 49.125 16.047 1 78.88 318 SER A O 1
ATOM 2423 N N . LEU A 1 319 ? -3.586 50.5 17.641 1 80.56 319 LEU A N 1
ATOM 2424 C CA . LEU A 1 319 ? -2.297 49.812 17.594 1 80.56 319 LEU A CA 1
ATOM 2425 C C . LEU A 1 319 ? -2.398 48.406 18.203 1 80.56 319 LEU A C 1
ATOM 2427 O O . LEU A 1 319 ? -1.796 47.469 17.703 1 80.56 319 LEU A O 1
ATOM 2431 N N . VAL A 1 320 ? -3.15 48.281 19.312 1 79.38 320 VAL A N 1
ATOM 2432 C CA . VAL A 1 320 ? -3.338 46.969 19.938 1 79.38 320 VAL A CA 1
ATOM 2433 C C . VAL A 1 320 ? -4.082 46.031 18.984 1 79.38 320 VAL A C 1
ATOM 2435 O O . VAL A 1 320 ? -3.674 44.906 18.781 1 79.38 320 VAL A O 1
ATOM 2438 N N . SER A 1 321 ? -5.105 46.594 18.406 1 81.88 321 SER A N 1
ATOM 2439 C CA . SER A 1 321 ? -5.848 45.781 17.438 1 81.88 321 SER A CA 1
ATOM 2440 C C . SER A 1 321 ? -4.969 45.375 16.266 1 81.88 321 SER A C 1
ATOM 2442 O O . SER A 1 321 ? -5.07 44.281 15.758 1 81.88 321 SER A O 1
ATOM 2444 N N . PHE A 1 322 ? -4.141 46.281 15.82 1 85.5 322 PHE A N 1
ATOM 2445 C CA . PHE A 1 322 ? -3.275 46.062 14.672 1 85.5 322 PHE A CA 1
ATOM 2446 C C . PHE A 1 322 ? -2.322 44.906 14.953 1 85.5 322 PHE A C 1
ATOM 2448 O O . PHE A 1 322 ? -2.057 44.062 14.07 1 85.5 322 PHE A O 1
ATOM 2455 N N . VAL A 1 323 ? -1.854 44.781 16.156 1 84 323 VAL A N 1
ATOM 2456 C CA . VAL A 1 323 ? -0.928 43.719 16.516 1 84 323 VAL A CA 1
ATOM 2457 C C . VAL A 1 323 ? -1.653 42.375 16.469 1 84 323 VAL A C 1
ATOM 2459 O O . VAL A 1 323 ? -1.095 41.375 16.016 1 84 323 VAL A O 1
ATOM 2462 N N . PHE A 1 324 ? -2.879 42.312 16.906 1 83.94 324 PHE A N 1
ATOM 2463 C CA . PHE A 1 324 ? -3.658 41.094 16.844 1 83.94 324 PHE A CA 1
ATOM 2464 C C . PHE A 1 324 ? -3.953 40.719 15.398 1 83.94 324 PHE A C 1
ATOM 2466 O O . PHE A 1 324 ? -3.941 39.531 15.055 1 83.94 324 PHE A O 1
ATOM 2473 N N . TYR A 1 325 ? -4.203 41.719 14.57 1 86.06 325 TYR A N 1
ATOM 2474 C CA . TYR A 1 325 ? -4.438 41.469 13.156 1 86.06 325 TYR A CA 1
ATOM 2475 C C . TYR A 1 325 ? -3.182 40.906 12.492 1 86.06 325 TYR A C 1
ATOM 2477 O O . TYR A 1 325 ? -3.268 40.062 11.602 1 86.06 325 TYR A O 1
ATOM 2485 N N . LEU A 1 326 ? -2.068 41.375 12.953 1 84 326 LEU A N 1
ATOM 2486 C CA . LEU A 1 326 ? -0.81 40.906 12.406 1 84 326 LEU A CA 1
ATOM 2487 C C . LEU A 1 326 ? -0.624 39.406 12.727 1 84 326 LEU A C 1
ATOM 2489 O O . LEU A 1 326 ? -0.088 38.656 11.914 1 84 326 LEU A O 1
ATOM 2493 N N . GLN A 1 327 ? -1.04 39.031 13.883 1 80.62 327 GLN A N 1
ATOM 2494 C CA . GLN A 1 327 ? -0.956 37.625 14.258 1 80.62 327 GLN A CA 1
ATOM 2495 C C . GLN A 1 327 ? -1.859 36.781 13.375 1 80.62 327 GLN A C 1
ATOM 2497 O O . GLN A 1 327 ? -1.473 35.688 12.961 1 80.62 327 GLN A O 1
ATOM 2502 N N . THR A 1 328 ? -3.023 37.281 13.156 1 82.19 328 THR A N 1
ATOM 2503 C CA . THR A 1 328 ? -3.957 36.562 12.289 1 82.19 328 THR A CA 1
ATOM 2504 C C . THR A 1 328 ? -3.395 36.438 10.875 1 82.19 328 THR A C 1
ATOM 2506 O O . THR A 1 328 ? -3.496 35.406 10.25 1 82.19 328 THR A O 1
ATOM 2509 N N . LEU A 1 329 ? -2.799 37.5 10.398 1 81.62 329 LEU A N 1
ATOM 2510 C CA . LEU A 1 329 ? -2.221 37.5 9.055 1 81.62 329 LEU A CA 1
ATOM 2511 C C . LEU A 1 329 ? -1.07 36.5 8.961 1 81.62 329 LEU A C 1
ATOM 2513 O O . LEU A 1 329 ? -0.925 35.812 7.945 1 81.62 329 LEU A O 1
ATOM 2517 N N . ASN A 1 330 ? -0.29 36.469 10.016 1 78.06 330 ASN A N 1
ATOM 2518 C CA . ASN A 1 330 ? 0.826 35.531 10.031 1 78.06 330 ASN A CA 1
ATOM 2519 C C . ASN A 1 330 ? 0.341 34.062 9.992 1 78.06 330 ASN A C 1
ATOM 2521 O O . ASN A 1 330 ? 0.916 33.25 9.297 1 78.06 330 ASN A O 1
ATOM 2525 N N . SER A 1 331 ? -0.665 33.844 10.758 1 77.94 331 SER A N 1
ATOM 2526 C CA . SER A 1 331 ? -1.234 32.5 10.773 1 77.94 331 SER A CA 1
ATOM 2527 C C . SER A 1 331 ? -1.808 32.156 9.414 1 77.94 331 SER A C 1
ATOM 2529 O O . SER A 1 331 ? -1.636 31.016 8.945 1 77.94 331 SER A O 1
ATOM 2531 N N . ASN A 1 332 ? -2.463 33.031 8.719 1 80.19 332 ASN A N 1
ATOM 2532 C CA . ASN A 1 332 ? -3.037 32.812 7.395 1 80.19 332 ASN A CA 1
ATOM 2533 C C . ASN A 1 332 ? -1.957 32.531 6.355 1 80.19 332 ASN A C 1
ATOM 2535 O O . ASN A 1 332 ? -2.125 31.641 5.516 1 80.19 332 ASN A O 1
ATOM 2539 N N . PHE A 1 333 ? -0.921 33.188 6.531 1 73.75 333 PHE A N 1
ATOM 2540 C CA . PHE A 1 333 ? 0.146 33 5.555 1 73.75 333 PHE A CA 1
ATOM 2541 C C . PHE A 1 333 ? 0.809 31.625 5.727 1 73.75 333 PHE A C 1
ATOM 2543 O O . PHE A 1 333 ? 1.189 30.984 4.746 1 73.75 333 PHE A O 1
ATOM 2550 N N . SER A 1 334 ? 0.993 31.281 6.965 1 72.31 334 SER A N 1
ATOM 2551 C CA . SER A 1 334 ? 1.553 29.953 7.219 1 72.31 334 SER A CA 1
ATOM 2552 C C . SER A 1 334 ? 0.648 28.859 6.672 1 72.31 334 SER A C 1
ATOM 2554 O O . SER A 1 334 ? 1.126 27.891 6.055 1 72.31 334 SER A O 1
ATOM 2556 N N . THR A 1 335 ? -0.61 29.062 6.805 1 74.94 335 THR A N 1
ATOM 2557 C CA . THR A 1 335 ? -1.586 28.078 6.328 1 74.94 335 THR A CA 1
ATOM 2558 C C . THR A 1 335 ? -1.592 28.031 4.805 1 74.94 335 THR A C 1
ATOM 2560 O O . THR A 1 335 ? -1.744 26.953 4.219 1 74.94 335 THR A O 1
ATOM 2563 N N . LEU A 1 336 ? -1.392 29.125 4.145 1 72.75 336 LEU A N 1
ATOM 2564 C CA . LEU A 1 336 ? -1.385 29.188 2.686 1 72.75 336 LEU A CA 1
ATOM 2565 C C . LEU A 1 336 ? -0.187 28.422 2.121 1 72.75 336 LEU A C 1
ATOM 2567 O O . LEU A 1 336 ? -0.279 27.812 1.052 1 72.75 336 LEU A O 1
ATOM 2571 N N . GLY A 1 337 ? 0.958 28.469 2.863 1 65 337 GLY A N 1
ATOM 2572 C CA . GLY A 1 337 ? 2.129 27.719 2.432 1 65 337 GLY A CA 1
ATOM 2573 C C . GLY A 1 337 ? 1.915 26.219 2.438 1 65 337 GLY A C 1
ATOM 2574 O O . GLY A 1 337 ? 2.363 25.516 1.526 1 65 337 GLY A O 1
ATOM 2575 N N . ASP A 1 338 ? 1.15 25.719 3.408 1 68 338 ASP A N 1
ATOM 2576 C CA . ASP A 1 338 ? 0.874 24.297 3.531 1 68 338 ASP A CA 1
ATOM 2577 C C . ASP A 1 338 ? -0.065 23.812 2.426 1 68 338 ASP A C 1
ATOM 2579 O O . ASP A 1 338 ? 0.012 22.656 1.99 1 68 338 ASP A O 1
ATOM 2583 N N . PHE A 1 339 ? -0.908 24.688 1.953 1 71.19 339 PHE A N 1
ATOM 2584 C CA . PHE A 1 339 ? -1.904 24.375 0.936 1 71.19 339 PHE A CA 1
ATOM 2585 C C . PHE A 1 339 ? -1.233 23.953 -0.367 1 71.19 339 PHE A C 1
ATOM 2587 O O . PHE A 1 339 ? -1.671 23.016 -1.019 1 71.19 339 PHE A O 1
ATOM 2594 N N . TYR A 1 340 ? -0.193 24.594 -0.641 1 66.88 340 TYR A N 1
ATOM 2595 C CA . TYR A 1 340 ? 0.447 24.359 -1.928 1 66.88 340 TYR A CA 1
ATOM 2596 C C . TYR A 1 340 ? 0.958 22.922 -2.021 1 66.88 340 TYR A C 1
ATOM 2598 O O . TYR A 1 340 ? 0.703 22.234 -3.008 1 66.88 340 TYR A O 1
ATOM 2606 N N . THR A 1 341 ? 1.57 22.484 -1.025 1 63.34 341 THR A N 1
ATOM 2607 C CA . THR A 1 341 ? 2.168 21.156 -1.033 1 63.34 341 THR A CA 1
ATOM 2608 C C . THR A 1 341 ? 1.089 20.078 -1.089 1 63.34 341 THR A C 1
ATOM 2610 O O . THR A 1 341 ? 1.196 19.125 -1.861 1 63.34 341 THR A O 1
ATOM 2613 N N . ASN A 1 342 ? 0.019 20.25 -0.394 1 68.69 342 ASN A N 1
ATOM 2614 C CA . ASN A 1 342 ? -1.069 19.281 -0.342 1 68.69 342 ASN A CA 1
ATOM 2615 C C . ASN A 1 342 ? -1.853 19.234 -1.65 1 68.69 342 ASN A C 1
ATOM 2617 O O . ASN A 1 342 ? -2.262 18.172 -2.105 1 68.69 342 ASN A O 1
ATOM 2621 N N . MET A 1 343 ? -1.923 20.375 -2.271 1 73 343 MET A N 1
ATOM 2622 C CA . MET A 1 343 ? -2.691 20.469 -3.51 1 73 343 MET A CA 1
ATOM 2623 C C . MET A 1 343 ? -1.954 19.797 -4.664 1 73 343 MET A C 1
ATOM 2625 O O . MET A 1 343 ? -2.576 19.172 -5.523 1 73 343 MET A O 1
ATOM 2629 N N . VAL A 1 344 ? -0.678 19.938 -4.641 1 69.31 344 VAL A N 1
ATOM 2630 C CA . VAL A 1 344 ? 0.112 19.328 -5.703 1 69.31 344 VAL A CA 1
ATOM 2631 C C . VAL A 1 344 ? -0.03 17.812 -5.641 1 69.31 344 VAL A C 1
ATOM 2633 O O . VAL A 1 344 ? -0.181 17.156 -6.672 1 69.31 344 VAL A O 1
ATOM 2636 N N . GLN A 1 345 ? -0.064 17.281 -4.465 1 69.12 345 GLN A N 1
ATOM 2637 C CA . GLN A 1 345 ? -0.22 15.836 -4.305 1 69.12 345 GLN A CA 1
ATOM 2638 C C . GLN A 1 345 ? -1.617 15.391 -4.719 1 69.12 345 GLN A C 1
ATOM 2640 O O . GLN A 1 345 ? -1.772 14.344 -5.359 1 69.12 345 GLN A O 1
ATOM 2645 N N . ALA A 1 346 ? -2.631 16.141 -4.359 1 75.56 346 ALA A N 1
ATOM 2646 C CA . ALA A 1 346 ? -4.012 15.836 -4.727 1 75.56 346 ALA A CA 1
ATOM 2647 C C . ALA A 1 346 ? -4.207 15.914 -6.234 1 75.56 346 ALA A C 1
ATOM 2649 O O . ALA A 1 346 ? -4.945 15.117 -6.816 1 75.56 346 ALA A O 1
ATOM 2650 N N . LEU A 1 347 ? -3.49 16.859 -6.855 1 77.31 347 LEU A N 1
ATOM 2651 C CA . LEU A 1 347 ? -3.594 17.016 -8.305 1 77.31 347 LEU A CA 1
ATOM 2652 C C . LEU A 1 347 ? -2.988 15.82 -9.023 1 77.31 347 LEU A C 1
ATOM 2654 O O . LEU A 1 347 ? -3.492 15.406 -10.07 1 77.31 347 LEU A O 1
ATOM 2658 N N . GLY A 1 348 ? -1.957 15.32 -8.508 1 75.19 348 GLY A N 1
ATOM 2659 C CA . GLY A 1 348 ? -1.385 14.109 -9.07 1 75.19 348 GLY A CA 1
ATOM 2660 C C . GLY A 1 348 ? -2.334 12.922 -9.031 1 75.19 348 GLY A C 1
ATOM 2661 O O . GLY A 1 348 ? -2.506 12.227 -10.031 1 75.19 348 GLY A O 1
ATOM 2662 N N . ALA A 1 349 ? -2.928 12.734 -7.902 1 81.56 349 ALA A N 1
ATOM 2663 C CA . ALA A 1 349 ? -3.895 11.648 -7.754 1 81.56 349 ALA A CA 1
ATOM 2664 C C . ALA A 1 349 ? -5.117 11.883 -8.641 1 81.56 349 ALA A C 1
ATOM 2666 O O . ALA A 1 349 ? -5.625 10.938 -9.258 1 81.56 349 ALA A O 1
ATOM 2667 N N . ALA A 1 350 ? -5.504 13.078 -8.719 1 84.56 350 ALA A N 1
ATOM 2668 C CA . ALA A 1 350 ? -6.668 13.438 -9.531 1 84.56 350 ALA A CA 1
ATOM 2669 C C . ALA A 1 350 ? -6.398 13.188 -11.008 1 84.56 350 ALA A C 1
ATOM 2671 O O . ALA A 1 350 ? -7.27 12.695 -11.734 1 84.56 350 ALA A O 1
ATOM 2672 N N . THR A 1 351 ? -5.238 13.523 -11.453 1 83.69 351 THR A N 1
ATOM 2673 C CA . THR A 1 351 ? -4.887 13.336 -12.852 1 83.69 351 THR A CA 1
ATOM 2674 C C . THR A 1 351 ? -4.965 11.859 -13.227 1 83.69 351 THR A C 1
ATOM 2676 O O . THR A 1 351 ? -5.453 11.508 -14.305 1 83.69 351 THR A O 1
ATOM 2679 N N . ARG A 1 352 ? -4.551 11.078 -12.32 1 83.31 352 ARG A N 1
ATOM 2680 C CA . ARG A 1 352 ? -4.59 9.641 -12.578 1 83.31 352 ARG A CA 1
ATOM 2681 C C . ARG A 1 352 ? -6.023 9.125 -12.586 1 83.31 352 ARG A C 1
ATOM 2683 O O . ARG A 1 352 ? -6.395 8.312 -13.438 1 83.31 352 ARG A O 1
ATOM 2690 N N . VAL A 1 353 ? -6.785 9.523 -11.703 1 88.25 353 VAL A N 1
ATOM 2691 C CA . VAL A 1 353 ? -8.164 9.07 -11.586 1 88.25 353 VAL A CA 1
ATOM 2692 C C . VAL A 1 353 ? -8.977 9.562 -12.773 1 88.25 353 VAL A C 1
ATOM 2694 O O . VAL A 1 353 ? -9.727 8.797 -13.391 1 88.25 353 VAL A O 1
ATOM 2697 N N . PHE A 1 354 ? -8.789 10.773 -13.195 1 87.75 354 PHE A N 1
ATOM 2698 C CA . PHE A 1 354 ? -9.586 11.336 -14.281 1 87.75 354 PHE A CA 1
ATOM 2699 C C . PHE A 1 354 ? -9.109 10.812 -15.633 1 87.75 354 PHE A C 1
ATOM 2701 O O . PHE A 1 354 ? -9.891 10.742 -16.578 1 87.75 354 PHE A O 1
ATOM 2708 N N . ALA A 1 355 ? -7.871 10.508 -15.68 1 85.62 355 ALA A N 1
ATOM 2709 C CA . ALA A 1 355 ? -7.398 9.859 -16.906 1 85.62 355 ALA A CA 1
ATOM 2710 C C . ALA A 1 355 ? -8.141 8.547 -17.156 1 85.62 355 ALA A C 1
ATOM 2712 O O . ALA A 1 355 ? -8.461 8.219 -18.297 1 85.62 355 ALA A O 1
ATOM 2713 N N . LEU A 1 356 ? -8.438 7.941 -16.062 1 88.19 356 LEU A N 1
ATOM 2714 C CA . LEU A 1 356 ? -9.172 6.688 -16.172 1 88.19 356 LEU A CA 1
ATOM 2715 C C . LEU A 1 356 ? -10.648 6.941 -16.453 1 88.19 356 LEU A C 1
ATOM 2717 O O . LEU A 1 356 ? -11.281 6.195 -17.203 1 88.19 356 LEU A O 1
ATOM 2721 N N . CYS A 1 357 ? -11.18 7.938 -15.875 1 89.25 357 CYS A N 1
ATOM 2722 C CA . CYS A 1 357 ? -12.578 8.289 -16.094 1 89.25 357 CYS A CA 1
ATOM 2723 C C . CYS A 1 357 ? -12.812 8.742 -17.531 1 89.25 357 CYS A C 1
ATOM 2725 O O . CYS A 1 357 ? -13.867 8.477 -18.109 1 89.25 357 CYS A O 1
ATOM 2727 N N . GLY A 1 358 ? -11.844 9.359 -18.062 1 85.25 358 GLY A N 1
ATOM 2728 C CA . GLY A 1 358 ? -12.008 9.922 -19.406 1 85.25 358 GLY A CA 1
ATOM 2729 C C . GLY A 1 358 ? -11.516 9.008 -20.5 1 85.25 358 GLY A C 1
ATOM 2730 O O . GLY A 1 358 ? -11.648 9.32 -21.688 1 85.25 358 GLY A O 1
ATOM 2731 N N . ARG A 1 359 ? -11.078 7.898 -20.141 1 87.25 359 ARG A N 1
ATOM 2732 C CA . ARG A 1 359 ? -10.586 6.973 -21.156 1 87.25 359 ARG A CA 1
ATOM 2733 C C . ARG A 1 359 ? -11.742 6.348 -21.922 1 87.25 359 ARG A C 1
ATOM 2735 O O . ARG A 1 359 ? -12.656 5.766 -21.328 1 87.25 359 ARG A O 1
ATOM 2742 N N . GLU A 1 360 ? -11.711 6.555 -23.109 1 88.38 360 GLU A N 1
ATOM 2743 C CA . GLU A 1 360 ? -12.719 5.918 -23.953 1 88.38 360 GLU A CA 1
ATOM 2744 C C . GLU A 1 360 ? -12.344 4.473 -24.266 1 88.38 360 GLU A C 1
ATOM 2746 O O . GLU A 1 360 ? -11.195 4.191 -24.625 1 88.38 360 GLU A O 1
ATOM 2751 N N . PRO A 1 361 ? -13.281 3.664 -23.938 1 89.69 361 PRO A N 1
ATOM 2752 C CA . PRO A 1 361 ? -12.992 2.26 -24.234 1 89.69 361 PRO A CA 1
ATOM 2753 C C . PRO A 1 361 ? -12.656 2.037 -25.719 1 89.69 361 PRO A C 1
ATOM 2755 O O . PRO A 1 361 ? -13.258 2.664 -26.594 1 89.69 361 PRO A O 1
ATOM 2758 N N . LYS A 1 362 ? -11.633 1.236 -26.031 1 85.81 362 LYS A N 1
ATOM 2759 C CA . LYS A 1 362 ? -11.258 0.906 -27.406 1 85.81 362 LYS A CA 1
ATOM 2760 C C . LYS A 1 362 ? -12.359 0.106 -28.094 1 85.81 362 LYS A C 1
ATOM 2762 O O . LYS A 1 362 ? -12.562 0.229 -29.312 1 85.81 362 LYS A O 1
ATOM 2767 N N . LEU A 1 363 ? -13.039 -0.67 -27.234 1 87.25 363 LEU A N 1
ATOM 2768 C CA . LEU A 1 363 ? -14.172 -1.458 -27.703 1 87.25 363 LEU A CA 1
ATOM 2769 C C . LEU A 1 363 ? -15.438 -1.114 -26.922 1 87.25 363 LEU A C 1
ATOM 2771 O O . LEU A 1 363 ? -15.617 -1.569 -25.797 1 87.25 363 LEU A O 1
ATOM 2775 N N . PRO A 1 364 ? -16.25 -0.315 -27.516 1 85 364 PRO A N 1
ATOM 2776 C CA . PRO A 1 364 ? -17.453 0.074 -26.781 1 85 364 PRO A CA 1
ATOM 2777 C C . PRO A 1 364 ? -18.406 -1.098 -26.547 1 85 364 PRO A C 1
ATOM 2779 O O . PRO A 1 364 ? -18.484 -2.008 -27.375 1 85 364 PRO A O 1
ATOM 2782 N N . LEU A 1 365 ? -19.047 -1.067 -25.422 1 84.56 365 LEU A N 1
ATOM 2783 C CA . LEU A 1 365 ? -19.969 -2.123 -25.047 1 84.56 365 LEU A CA 1
ATOM 2784 C C . LEU A 1 365 ? -21.188 -2.123 -25.953 1 84.56 365 LEU A C 1
ATOM 2786 O O . LEU A 1 365 ? -21.688 -3.186 -26.344 1 84.56 365 LEU A O 1
ATOM 2790 N N . GLU A 1 366 ? -21.656 -0.932 -26.266 1 84.38 366 GLU A N 1
ATOM 2791 C CA . GLU A 1 366 ? -22.844 -0.802 -27.109 1 84.38 366 GLU A CA 1
ATOM 2792 C C . GLU A 1 366 ? -22.469 -0.425 -28.531 1 84.38 366 GLU A C 1
ATOM 2794 O O . GLU A 1 366 ? -21.484 0.282 -28.766 1 84.38 366 GLU A O 1
ATOM 2799 N N . PRO A 1 367 ? -23.141 -1.042 -29.469 1 81.31 367 PRO A N 1
ATOM 2800 C CA . PRO A 1 367 ? -22.859 -0.717 -30.859 1 81.31 367 PRO A CA 1
ATOM 2801 C C . PRO A 1 367 ? -23.141 0.745 -31.203 1 81.31 367 PRO A C 1
ATOM 2803 O O . PRO A 1 367 ? -23.984 1.379 -30.562 1 81.31 367 PRO A O 1
ATOM 2806 N N . SER A 1 368 ? -22.25 1.377 -31.953 1 73.25 368 SER A N 1
ATOM 2807 C CA . SER A 1 368 ? -22.453 2.748 -32.406 1 73.25 368 SER A CA 1
ATOM 2808 C C . SER A 1 368 ? -23.781 2.883 -33.156 1 73.25 368 SER A C 1
ATOM 2810 O O . SER A 1 368 ? -24.312 1.9 -33.656 1 73.25 368 SER A O 1
ATOM 2812 N N . ALA A 1 369 ? -24.484 3.982 -33 1 60.31 369 ALA A N 1
ATOM 2813 C CA . ALA A 1 369 ? -25.766 4.25 -33.656 1 60.31 369 ALA A CA 1
ATOM 2814 C C . ALA A 1 369 ? -25.766 3.789 -35.094 1 60.31 369 ALA A C 1
ATOM 2816 O O . ALA A 1 369 ? -26.781 3.322 -35.625 1 60.31 369 ALA A O 1
ATOM 2817 N N . ALA A 1 370 ? -24.688 4.008 -35.875 1 56.94 370 ALA A N 1
ATOM 2818 C CA . ALA A 1 370 ? -24.609 3.67 -37.281 1 56.94 370 ALA A CA 1
ATOM 2819 C C . ALA A 1 370 ? -24.656 2.16 -37.5 1 56.94 370 ALA A C 1
ATOM 2821 O O . ALA A 1 370 ? -25.156 1.685 -38.531 1 56.94 370 ALA A O 1
ATOM 2822 N N . GLN A 1 371 ? -24.016 1.423 -36.562 1 60.31 371 GLN A N 1
ATOM 2823 C CA . GLN A 1 371 ? -23.938 -0.03 -36.656 1 60.31 371 GLN A CA 1
ATOM 2824 C C . GLN A 1 371 ? -25.188 -0.693 -36.094 1 60.31 371 GLN A C 1
ATOM 2826 O O . GLN A 1 371 ? -25.453 -1.872 -36.344 1 60.31 371 GLN A O 1
ATOM 2831 N N . ALA A 1 372 ? -25.812 0.11 -35.062 1 57.81 372 ALA A N 1
ATOM 2832 C CA . ALA A 1 372 ? -27.078 -0.379 -34.5 1 57.81 372 ALA A CA 1
ATOM 2833 C C . ALA A 1 372 ? -28.109 -0.608 -35.594 1 57.81 372 ALA A C 1
ATOM 2835 O O . ALA A 1 372 ? -28.641 0.347 -36.156 1 57.81 372 ALA A O 1
ATOM 2836 N N . THR A 1 373 ? -27.797 -1.263 -36.531 1 51.84 373 THR A N 1
ATOM 2837 C CA . THR A 1 373 ? -28.797 -1.574 -37.531 1 51.84 373 THR A CA 1
ATOM 2838 C C . THR A 1 373 ? -30.203 -1.445 -36.969 1 51.84 373 THR A C 1
ATOM 2840 O O . THR A 1 373 ? -30.406 -1.582 -35.75 1 51.84 373 THR A O 1
ATOM 2843 N N . GLU A 1 374 ? -31.219 -1.099 -37.906 1 50.16 374 GLU A N 1
ATOM 2844 C CA . GLU A 1 374 ? -32.625 -1.009 -37.562 1 50.16 374 GLU A CA 1
ATOM 2845 C C . GLU A 1 374 ? -32.969 -1.944 -36.406 1 50.16 374 GLU A C 1
ATOM 2847 O O . GLU A 1 374 ? -33.406 -1.494 -35.344 1 50.16 374 GLU A O 1
ATOM 2852 N N . ALA A 1 375 ? -33.75 -3.193 -36.656 1 47.12 375 ALA A N 1
ATOM 2853 C CA . ALA A 1 375 ? -34.5 -4.102 -35.781 1 47.12 375 ALA A CA 1
ATOM 2854 C C . ALA A 1 375 ? -33.562 -5.008 -35 1 47.12 375 ALA A C 1
ATOM 2856 O O . ALA A 1 375 ? -32.75 -5.727 -35.594 1 47.12 375 ALA A O 1
ATOM 2857 N N . ALA A 1 376 ? -32.844 -4.621 -33.812 1 54.69 376 ALA A N 1
ATOM 2858 C CA . ALA A 1 376 ? -32.312 -5.621 -32.906 1 54.69 376 ALA A CA 1
ATOM 2859 C C . ALA A 1 376 ? -32.906 -7 -33.188 1 54.69 376 ALA A C 1
ATOM 2861 O O . ALA A 1 376 ? -34.125 -7.164 -33.188 1 54.69 376 ALA A O 1
ATOM 2862 N N . PRO A 1 377 ? -32.125 -7.852 -33.906 1 56.44 377 PRO A N 1
ATOM 2863 C CA . PRO A 1 377 ? -32.781 -9.117 -34.219 1 56.44 377 PRO A CA 1
ATOM 2864 C C . PRO A 1 377 ? -33.406 -9.766 -32.969 1 56.44 377 PRO A C 1
ATOM 2866 O O . PRO A 1 377 ? -32.781 -9.773 -31.906 1 56.44 377 PRO A O 1
ATOM 2869 N N . VAL A 1 378 ? -34.688 -9.672 -32.875 1 57 378 VAL A N 1
ATOM 2870 C CA . VAL A 1 378 ? -35.469 -10.336 -31.828 1 57 378 VAL A CA 1
ATOM 2871 C C . VAL A 1 378 ? -35.094 -11.812 -31.766 1 57 378 VAL A C 1
ATOM 2873 O O . VAL A 1 378 ? -34.781 -12.422 -32.781 1 57 378 VAL A O 1
ATOM 2876 N N . ARG A 1 379 ? -34.719 -12.367 -30.547 1 63.31 379 ARG A N 1
ATOM 2877 C CA . ARG A 1 379 ? -34.375 -13.75 -30.234 1 63.31 379 ARG A CA 1
ATOM 2878 C C . ARG A 1 379 ? -35.094 -14.711 -31.172 1 63.31 379 ARG A C 1
ATOM 2880 O O . ARG A 1 379 ? -34.5 -15.688 -31.641 1 63.31 379 ARG A O 1
ATOM 2887 N N . GLN A 1 380 ? -36.344 -14.383 -31.562 1 59.09 380 GLN A N 1
ATOM 2888 C CA . GLN A 1 380 ? -37.188 -15.359 -32.25 1 59.09 380 GLN A CA 1
ATOM 2889 C C . GLN A 1 380 ? -36.719 -15.57 -33.688 1 59.09 380 GLN A C 1
ATOM 2891 O O . GLN A 1 380 ? -36.969 -16.625 -34.281 1 59.09 380 GLN A O 1
ATOM 2896 N N . SER A 1 381 ? -35.875 -14.68 -34.125 1 62.81 381 SER A N 1
ATOM 2897 C CA . SER A 1 381 ? -35.531 -14.766 -35.531 1 62.81 381 SER A CA 1
ATOM 2898 C C . SER A 1 381 ? -34.125 -15.359 -35.719 1 62.81 381 SER A C 1
ATOM 2900 O O . SER A 1 381 ? -33.719 -15.625 -36.844 1 62.81 381 SER A O 1
ATOM 2902 N N . LEU A 1 382 ? -33.5 -15.695 -34.625 1 76.25 382 LEU A N 1
ATOM 2903 C CA . LEU A 1 382 ? -32.125 -16.141 -34.75 1 76.25 382 LEU A CA 1
ATOM 2904 C C . LEU A 1 382 ? -32.031 -17.656 -34.75 1 76.25 382 LEU A C 1
ATOM 2906 O O . LEU A 1 382 ? -32.688 -18.312 -33.906 1 76.25 382 LEU A O 1
ATOM 2910 N N . LYS A 1 383 ? -31.438 -18.25 -35.719 1 70.94 383 LYS A N 1
ATOM 2911 C CA . LYS A 1 383 ? -31.266 -19.703 -35.812 1 70.94 383 LYS A CA 1
ATOM 2912 C C . LYS A 1 383 ? -30.094 -20.156 -34.969 1 70.94 383 LYS A C 1
ATOM 2914 O O . LYS A 1 383 ? -30.109 -21.266 -34.406 1 70.94 383 LYS A O 1
ATOM 2919 N N . GLY A 1 384 ? -29.109 -19.328 -34.75 1 76.69 384 GLY A N 1
ATOM 2920 C CA . GLY A 1 384 ? -28 -19.641 -33.844 1 76.69 384 GLY A CA 1
ATOM 2921 C C . GLY A 1 384 ? -26.766 -20.141 -34.594 1 76.69 384 GLY A C 1
ATOM 2922 O O . GLY A 1 384 ? -25.984 -20.906 -34.031 1 76.69 384 GLY A O 1
ATOM 2923 N N . THR A 1 385 ? -26.562 -19.797 -35.875 1 78.94 385 THR A N 1
ATOM 2924 C CA . THR A 1 385 ? -25.359 -20.172 -36.594 1 78.94 385 THR A CA 1
ATOM 2925 C C . THR A 1 385 ? -24.219 -19.219 -36.312 1 78.94 385 THR A C 1
ATOM 2927 O O . THR A 1 385 ? -24.359 -18 -36.438 1 78.94 385 THR A O 1
ATOM 2930 N N . LEU A 1 386 ? -23.141 -19.812 -35.781 1 84.81 386 LEU A N 1
ATOM 2931 C CA . LEU A 1 386 ? -21.953 -19.031 -35.469 1 84.81 386 LEU A CA 1
ATOM 2932 C C . LEU A 1 386 ? -20.875 -19.234 -36.5 1 84.81 386 LEU A C 1
ATOM 2934 O O . LEU A 1 386 ? -20.609 -20.359 -36.938 1 84.81 386 LEU A O 1
ATOM 2938 N N . ARG A 1 387 ? -20.281 -18.062 -37.031 1 85.75 387 ARG A N 1
ATOM 2939 C CA . ARG A 1 387 ? -19.25 -18.141 -38.062 1 85.75 387 ARG A CA 1
ATOM 2940 C C . ARG A 1 387 ? -18.062 -17.234 -37.688 1 85.75 387 ARG A C 1
ATOM 2942 O O . ARG A 1 387 ? -18.25 -16.078 -37.344 1 85.75 387 ARG A O 1
ATOM 2949 N N . LEU A 1 388 ? -16.938 -17.797 -37.594 1 88.81 388 LEU A N 1
ATOM 2950 C CA . LEU A 1 388 ? -15.68 -17.047 -37.562 1 88.81 388 LEU A CA 1
ATOM 2951 C C . LEU A 1 388 ? -15.055 -16.969 -38.969 1 88.81 388 LEU A C 1
ATOM 2953 O O . LEU A 1 388 ? -14.781 -18.016 -39.594 1 88.81 388 LEU A O 1
ATOM 2957 N N . GLU A 1 389 ? -14.844 -15.742 -39.5 1 89.44 389 GLU A N 1
ATOM 2958 C CA . GLU A 1 389 ? -14.359 -15.547 -40.875 1 89.44 389 GLU A CA 1
ATOM 2959 C C . GLU A 1 389 ? -12.961 -14.945 -40.875 1 89.44 389 GLU A C 1
ATOM 2961 O O . GLU A 1 389 ? -12.805 -13.727 -40.781 1 89.44 389 GLU A O 1
ATOM 2966 N N . GLY A 1 390 ? -11.969 -15.742 -41.094 1 86.12 390 GLY A N 1
ATOM 2967 C CA . GLY A 1 390 ? -10.602 -15.273 -41.219 1 86.12 390 GLY A CA 1
ATOM 2968 C C . GLY A 1 390 ? -10.148 -14.43 -40.062 1 86.12 390 GLY A C 1
ATOM 2969 O O . GLY A 1 390 ? -9.609 -13.336 -40.25 1 86.12 390 GLY A O 1
ATOM 2970 N N . VAL A 1 391 ? -10.344 -14.969 -38.969 1 89.56 391 VAL A N 1
ATOM 2971 C CA . VAL A 1 391 ? -10.117 -14.172 -37.781 1 89.56 391 VAL A CA 1
ATOM 2972 C C . VAL A 1 391 ? -8.633 -14.195 -37.406 1 89.56 391 VAL A C 1
ATOM 2974 O O . VAL A 1 391 ? -8.023 -15.273 -37.312 1 89.56 391 VAL A O 1
ATOM 2977 N N . ARG A 1 392 ? -8.016 -13.016 -37.281 1 90.5 392 ARG A N 1
ATOM 2978 C CA . ARG A 1 392 ? -6.672 -12.797 -36.781 1 90.5 392 ARG A CA 1
ATOM 2979 C C . ARG A 1 392 ? -6.707 -12 -35.469 1 90.5 392 ARG A C 1
ATOM 2981 O O . ARG A 1 392 ? -7.453 -11.023 -35.375 1 90.5 392 ARG A O 1
ATOM 2988 N N . PHE A 1 393 ? -5.941 -12.547 -34.469 1 89.62 393 PHE A N 1
ATOM 2989 C CA . PHE A 1 393 ? -6.09 -11.898 -33.188 1 89.62 393 PHE A CA 1
ATOM 2990 C C . PHE A 1 393 ? -4.758 -11.859 -32.438 1 89.62 393 PHE A C 1
ATOM 2992 O O . PHE A 1 393 ? -3.986 -12.82 -32.5 1 89.62 393 PHE A O 1
ATOM 2999 N N . ASN A 1 394 ? -4.488 -10.711 -31.891 1 88.31 394 ASN A N 1
ATOM 3000 C CA . ASN A 1 394 ? -3.393 -10.469 -30.953 1 88.31 394 ASN A CA 1
ATOM 3001 C C . ASN A 1 394 ? -3.9 -9.914 -29.625 1 88.31 394 ASN A C 1
ATOM 3003 O O . ASN A 1 394 ? -4.781 -9.055 -29.609 1 88.31 394 ASN A O 1
ATOM 3007 N N . TYR A 1 395 ? -3.408 -10.516 -28.578 1 84.19 395 TYR A N 1
ATOM 3008 C CA . TYR A 1 395 ? -3.766 -9.93 -27.281 1 84.19 395 TYR A CA 1
ATOM 3009 C C . TYR A 1 395 ? -3.17 -8.539 -27.141 1 84.19 395 TYR A C 1
ATOM 3011 O O . TYR A 1 395 ? -2.031 -8.297 -27.547 1 84.19 395 TYR A O 1
ATOM 3019 N N . PRO A 1 396 ? -3.9 -7.68 -26.578 1 79.5 396 PRO A N 1
ATOM 3020 C CA . PRO A 1 396 ? -3.363 -6.332 -26.375 1 79.5 396 PRO A CA 1
ATOM 3021 C C . PRO A 1 396 ? -2.125 -6.324 -25.469 1 79.5 396 PRO A C 1
ATOM 3023 O O . PRO A 1 396 ? -1.262 -5.453 -25.625 1 79.5 396 PRO A O 1
ATOM 3026 N N . ALA A 1 397 ? -2.045 -7.297 -24.609 1 72.31 397 ALA A N 1
ATOM 3027 C CA . ALA A 1 397 ? -0.887 -7.391 -23.719 1 72.31 397 ALA A CA 1
ATOM 3028 C C . ALA A 1 397 ? 0.357 -7.828 -24.484 1 72.31 397 ALA A C 1
ATOM 3030 O O . ALA A 1 397 ? 1.481 -7.512 -24.094 1 72.31 397 ALA A O 1
ATOM 3031 N N . ARG A 1 398 ? 0.136 -8.562 -25.578 1 75.06 398 ARG A N 1
ATOM 3032 C CA . ARG A 1 398 ? 1.215 -9.031 -26.438 1 75.06 398 ARG A CA 1
ATOM 3033 C C . ARG A 1 398 ? 0.887 -8.781 -27.906 1 75.06 398 ARG A C 1
ATOM 3035 O O . ARG A 1 398 ? 0.648 -9.727 -28.672 1 75.06 398 ARG A O 1
ATOM 3042 N N . PRO A 1 399 ? 1.011 -7.625 -28.297 1 77.88 399 PRO A N 1
ATOM 3043 C CA . PRO A 1 399 ? 0.583 -7.273 -29.656 1 77.88 399 PRO A CA 1
ATOM 3044 C C . PRO A 1 399 ? 1.45 -7.914 -30.734 1 77.88 399 PRO A C 1
ATOM 3046 O O . PRO A 1 399 ? 1.002 -8.086 -31.875 1 77.88 399 PRO A O 1
ATOM 3049 N N . ASP A 1 400 ? 2.588 -8.375 -30.328 1 71.94 400 ASP A N 1
ATOM 3050 C CA . ASP A 1 400 ? 3.52 -8.883 -31.328 1 71.94 400 ASP A CA 1
ATOM 3051 C C . ASP A 1 400 ? 3.311 -10.383 -31.547 1 71.94 400 ASP A C 1
ATOM 3053 O O . ASP A 1 400 ? 3.84 -10.945 -32.5 1 71.94 400 ASP A O 1
ATOM 3057 N N . VAL A 1 401 ? 2.527 -10.945 -30.672 1 74.25 401 VAL A N 1
ATOM 3058 C CA . VAL A 1 401 ? 2.314 -12.383 -30.797 1 74.25 401 VAL A CA 1
ATOM 3059 C C . VAL A 1 401 ? 0.925 -12.648 -31.359 1 74.25 401 VAL A C 1
ATOM 3061 O O . VAL A 1 401 ? -0.085 -12.336 -30.734 1 74.25 401 VAL A O 1
ATOM 3064 N N . GLU A 1 402 ? 0.969 -13.031 -32.562 1 80.81 402 GLU A N 1
ATOM 3065 C CA . GLU A 1 402 ? -0.297 -13.422 -33.156 1 80.81 402 GLU A CA 1
ATOM 3066 C C . GLU A 1 402 ? -0.74 -14.805 -32.688 1 80.81 402 GLU A C 1
ATOM 3068 O O . GLU A 1 402 ? -0.094 -15.805 -33 1 80.81 402 GLU A O 1
ATOM 3073 N N . VAL A 1 403 ? -1.812 -14.82 -31.953 1 79.12 403 VAL A N 1
ATOM 3074 C CA . VAL A 1 403 ? -2.293 -16.078 -31.359 1 79.12 403 VAL A CA 1
ATOM 3075 C C . VAL A 1 403 ? -3.133 -16.828 -32.375 1 79.12 403 VAL A C 1
ATOM 3077 O O . VAL A 1 403 ? -3.012 -18.047 -32.531 1 79.12 403 VAL A O 1
ATOM 3080 N N . LEU A 1 404 ? -4.074 -16.016 -33.094 1 83.75 404 LEU A N 1
ATOM 3081 C CA . LEU A 1 404 ? -4.863 -16.594 -34.156 1 83.75 404 LEU A CA 1
ATOM 3082 C C . LEU A 1 404 ? -4.434 -16.047 -35.5 1 83.75 404 LEU A C 1
ATOM 3084 O O . LEU A 1 404 ? -4.379 -14.828 -35.688 1 83.75 404 LEU A O 1
ATOM 3088 N N . LYS A 1 405 ? -4.098 -16.844 -36.469 1 82.44 405 LYS A N 1
ATOM 3089 C CA . LYS A 1 405 ? -3.518 -16.453 -37.75 1 82.44 405 LYS A CA 1
ATOM 3090 C C . LYS A 1 405 ? -4.488 -16.734 -38.875 1 82.44 405 LYS A C 1
ATOM 3092 O O . LYS A 1 405 ? -4.125 -17.359 -39.875 1 82.44 405 LYS A O 1
ATOM 3097 N N . GLY A 1 406 ? -5.684 -16.219 -38.781 1 82.81 406 GLY A N 1
ATOM 3098 C CA . GLY A 1 406 ? -6.676 -16.359 -39.844 1 82.81 406 GLY A CA 1
ATOM 3099 C C . GLY A 1 406 ? -7.543 -17.594 -39.688 1 82.81 406 GLY A C 1
ATOM 3100 O O . GLY A 1 406 ? -7.684 -18.375 -40.625 1 82.81 406 GLY A O 1
ATOM 3101 N N . LEU A 1 407 ? -8.156 -17.766 -38.562 1 82.12 407 LEU A N 1
ATOM 3102 C CA . LEU A 1 407 ? -9.008 -18.906 -38.25 1 82.12 407 LEU A CA 1
ATOM 3103 C C . LEU A 1 407 ? -10.422 -18.703 -38.781 1 82.12 407 LEU A C 1
ATOM 3105 O O . LEU A 1 407 ? -11 -17.625 -38.625 1 82.12 407 LEU A O 1
ATOM 3109 N N . SER A 1 408 ? -10.922 -19.594 -39.562 1 81.19 408 SER A N 1
ATOM 3110 C CA . SER A 1 408 ? -12.32 -19.609 -40 1 81.19 408 SER A CA 1
ATOM 3111 C C . SER A 1 408 ? -13.047 -20.844 -39.5 1 81.19 408 SER A C 1
ATOM 3113 O O . SER A 1 408 ? -12.531 -21.969 -39.625 1 81.19 408 SER A O 1
ATOM 3115 N N . LEU A 1 409 ? -14.133 -20.641 -38.719 1 80.69 409 LEU A N 1
ATOM 3116 C CA . LEU A 1 409 ? -14.922 -21.719 -38.094 1 80.69 409 LEU A CA 1
ATOM 3117 C C . LEU A 1 409 ? -16.406 -21.438 -38.25 1 80.69 409 LEU A C 1
ATOM 3119 O O . LEU A 1 409 ? -16.859 -20.297 -38.094 1 80.69 409 LEU A O 1
ATOM 3123 N N . GLU A 1 410 ? -17.125 -22.438 -38.719 1 76.12 410 GLU A N 1
ATOM 3124 C CA . GLU A 1 410 ? -18.578 -22.328 -38.812 1 76.12 410 GLU A CA 1
ATOM 3125 C C . GLU A 1 410 ? -19.25 -23.375 -37.906 1 76.12 410 GLU A C 1
ATOM 3127 O O . GLU A 1 410 ? -18.938 -24.562 -38 1 76.12 410 GLU A O 1
ATOM 3132 N N . VAL A 1 411 ? -20.062 -22.938 -37 1 74.88 411 VAL A N 1
ATOM 3133 C CA . VAL A 1 411 ? -20.859 -23.797 -36.125 1 74.88 411 VAL A CA 1
ATOM 3134 C C . VAL A 1 411 ? -22.344 -23.625 -36.438 1 74.88 411 VAL A C 1
ATOM 3136 O O . VAL A 1 411 ? -22.891 -22.531 -36.25 1 74.88 411 VAL A O 1
ATOM 3139 N N . LEU A 1 412 ? -22.875 -24.688 -36.875 1 65.44 412 LEU A N 1
ATOM 3140 C CA . LEU A 1 412 ? -24.297 -24.609 -37.219 1 65.44 412 LEU A CA 1
ATOM 3141 C C . LEU A 1 412 ? -25.172 -24.688 -36 1 65.44 412 LEU A C 1
ATOM 3143 O O . LEU A 1 412 ? -24.719 -25.141 -34.938 1 65.44 412 LEU A O 1
ATOM 3147 N N . ALA A 1 413 ? -26.469 -24.219 -36.156 1 69.81 413 ALA A N 1
ATOM 3148 C CA . ALA A 1 413 ? -27.422 -24.25 -35.062 1 69.81 413 ALA A CA 1
ATOM 3149 C C . ALA A 1 413 ? -27.641 -25.672 -34.562 1 69.81 413 ALA A C 1
ATOM 3151 O O . ALA A 1 413 ? -27.766 -26.609 -35.375 1 69.81 413 ALA A O 1
ATOM 3152 N N . GLY A 1 414 ? -27.453 -25.828 -33.219 1 58.69 414 GLY A N 1
ATOM 3153 C CA . GLY A 1 414 ? -27.703 -27.109 -32.594 1 58.69 414 GLY A CA 1
ATOM 3154 C C . GLY A 1 414 ? -26.484 -28.016 -32.562 1 58.69 414 GLY A C 1
ATOM 3155 O O . GLY A 1 414 ? -26.531 -29.109 -31.984 1 58.69 414 GLY A O 1
ATOM 3156 N N . GLN A 1 415 ? -25.5 -27.5 -33.156 1 58.22 415 GLN A N 1
ATOM 3157 C CA . GLN A 1 415 ? -24.281 -28.312 -33.219 1 58.22 415 GLN A CA 1
ATOM 3158 C C . GLN A 1 415 ? -23.422 -28.109 -32 1 58.22 415 GLN A C 1
ATOM 3160 O O . GLN A 1 415 ? -23.375 -27.016 -31.438 1 58.22 415 GLN A O 1
ATOM 3165 N N . VAL A 1 416 ? -22.922 -29.234 -31.484 1 59.22 416 VAL A N 1
ATOM 3166 C CA . VAL A 1 416 ? -21.953 -29.156 -30.406 1 59.22 416 VAL A CA 1
ATOM 3167 C C . VAL A 1 416 ? -20.547 -29.312 -30.969 1 59.22 416 VAL A C 1
ATOM 3169 O O . VAL A 1 416 ? -20.234 -30.297 -31.641 1 59.22 416 VAL A O 1
ATOM 3172 N N . VAL A 1 417 ? -19.703 -28.266 -30.781 1 60.94 417 VAL A N 1
ATOM 3173 C CA . VAL A 1 417 ? -18.344 -28.266 -31.312 1 60.94 417 VAL A CA 1
ATOM 3174 C C . VAL A 1 417 ? -17.359 -28.219 -30.141 1 60.94 417 VAL A C 1
ATOM 3176 O O . VAL A 1 417 ? -17.547 -27.469 -29.188 1 60.94 417 VAL A O 1
ATOM 3179 N N . ALA A 1 418 ? -16.5 -29.125 -30.047 1 58.72 418 ALA A N 1
ATOM 3180 C CA . ALA A 1 418 ? -15.445 -29.125 -29.047 1 58.72 418 ALA A CA 1
ATOM 3181 C C . ALA A 1 418 ? -14.117 -28.656 -29.656 1 58.72 418 ALA A C 1
ATOM 3183 O O . ALA A 1 418 ? -13.711 -29.141 -30.703 1 58.72 418 ALA A O 1
ATOM 3184 N N . LEU A 1 419 ? -13.586 -27.609 -29.094 1 64.12 419 LEU A N 1
ATOM 3185 C CA . LEU A 1 419 ? -12.25 -27.141 -29.484 1 64.12 419 LEU A CA 1
ATOM 3186 C C . LEU A 1 419 ? -11.172 -27.906 -28.703 1 64.12 419 LEU A C 1
ATOM 3188 O O . LEU A 1 419 ? -11.172 -27.906 -27.469 1 64.12 419 LEU A O 1
ATOM 3192 N N . VAL A 1 420 ? -10.406 -28.688 -29.344 1 52.28 420 VAL A N 1
ATOM 3193 C CA . VAL A 1 420 ? -9.375 -29.5 -28.688 1 52.28 420 VAL A CA 1
ATOM 3194 C C . VAL A 1 420 ? -7.996 -29.062 -29.188 1 52.28 420 VAL A C 1
ATOM 3196 O O . VAL A 1 420 ? -7.824 -28.75 -30.359 1 52.28 420 VAL A O 1
ATOM 3199 N N . GLY A 1 421 ? -7.094 -28.641 -28.359 1 50.62 421 GLY A N 1
ATOM 3200 C CA . GLY A 1 421 ? -5.738 -28.234 -28.688 1 50.62 421 GLY A CA 1
ATOM 3201 C C . GLY A 1 421 ? -4.859 -28.062 -27.453 1 50.62 421 GLY A C 1
ATOM 3202 O O . GLY A 1 421 ? -5.348 -28.094 -26.328 1 50.62 421 GLY A O 1
ATOM 3203 N N . PRO A 1 422 ? -3.615 -28.125 -27.719 1 41.94 422 PRO A N 1
ATOM 3204 C CA . PRO A 1 422 ? -2.732 -27.875 -26.578 1 41.94 422 PRO A CA 1
ATOM 3205 C C . PRO A 1 422 ? -2.998 -26.516 -25.906 1 41.94 422 PRO A C 1
ATOM 3207 O O . PRO A 1 422 ? -3.639 -25.656 -26.5 1 41.94 422 PRO A O 1
ATOM 3210 N N . SER A 1 423 ? -2.65 -26.578 -24.719 1 49.94 423 SER A N 1
ATOM 3211 C CA . SER A 1 423 ? -2.801 -25.312 -24.016 1 49.94 423 SER A CA 1
ATOM 3212 C C . SER A 1 423 ? -2.023 -24.188 -24.703 1 49.94 423 SER A C 1
ATOM 3214 O O . SER A 1 423 ? -0.895 -24.406 -25.156 1 49.94 423 SER A O 1
ATOM 3216 N N . GLY A 1 424 ? -2.582 -23.172 -24.906 1 55.31 424 GLY A N 1
ATOM 3217 C CA . GLY A 1 424 ? -1.916 -22.016 -25.469 1 55.31 424 GLY A CA 1
ATOM 3218 C C . GLY A 1 424 ? -2.17 -21.828 -26.953 1 55.31 424 GLY A C 1
ATOM 3219 O O . GLY A 1 424 ? -1.688 -20.859 -27.547 1 55.31 424 GLY A O 1
ATOM 3220 N N . ASN A 1 425 ? -2.85 -22.75 -27.453 1 51.28 425 ASN A N 1
ATOM 3221 C CA . ASN A 1 425 ? -3.039 -22.688 -28.906 1 51.28 425 ASN A CA 1
ATOM 3222 C C . ASN A 1 425 ? -4.176 -21.734 -29.281 1 51.28 425 ASN A C 1
ATOM 3224 O O . ASN A 1 425 ? -4.547 -21.641 -30.453 1 51.28 425 ASN A O 1
ATOM 3228 N N . GLY A 1 426 ? -4.734 -21.219 -28.344 1 67.5 426 GLY A N 1
ATOM 3229 C CA . GLY A 1 426 ? -5.707 -20.188 -28.656 1 67.5 426 GLY A CA 1
ATOM 3230 C C . GLY A 1 426 ? -7.137 -20.594 -28.375 1 67.5 426 GLY A C 1
ATOM 3231 O O . GLY A 1 426 ? -8.078 -19.875 -28.703 1 67.5 426 GLY A O 1
ATOM 3232 N N . LYS A 1 427 ? -7.336 -21.812 -27.891 1 67.5 427 LYS A N 1
ATOM 3233 C CA . LYS A 1 427 ? -8.688 -22.266 -27.578 1 67.5 427 LYS A CA 1
ATOM 3234 C C . LYS A 1 427 ? -9.445 -21.25 -26.75 1 67.5 427 LYS A C 1
ATOM 3236 O O . LYS A 1 427 ? -10.57 -20.875 -27.094 1 67.5 427 LYS A O 1
ATOM 3241 N N . SER A 1 428 ? -8.727 -20.859 -25.734 1 75.62 428 SER A N 1
ATOM 3242 C CA . SER A 1 428 ? -9.359 -19.891 -24.844 1 75.62 428 SER A CA 1
ATOM 3243 C C . SER A 1 428 ? -9.586 -18.547 -25.547 1 75.62 428 SER A C 1
ATOM 3245 O O . SER A 1 428 ? -10.516 -17.812 -25.219 1 75.62 428 SER A O 1
ATOM 3247 N N . THR A 1 429 ? -8.766 -18.312 -26.516 1 82.5 429 THR A N 1
ATOM 3248 C CA . THR A 1 429 ? -8.898 -17.078 -27.281 1 82.5 429 THR A CA 1
ATOM 3249 C C . THR A 1 429 ? -10.156 -17.109 -28.141 1 82.5 429 THR A C 1
ATOM 3251 O O . THR A 1 429 ? -10.852 -16.094 -28.266 1 82.5 429 THR A O 1
ATOM 3254 N N . VAL A 1 430 ? -10.406 -18.266 -28.688 1 82.75 430 VAL A N 1
ATOM 3255 C CA . VAL A 1 430 ? -11.602 -18.391 -29.516 1 82.75 430 VAL A CA 1
ATOM 3256 C C . VAL A 1 430 ? -12.844 -18.172 -28.656 1 82.75 430 VAL A C 1
ATOM 3258 O O . VAL A 1 430 ? -13.781 -17.484 -29.078 1 82.75 430 VAL A O 1
ATOM 3261 N N . ILE A 1 431 ? -12.773 -18.734 -27.5 1 81.25 431 ILE A N 1
ATOM 3262 C CA . ILE A 1 431 ? -13.898 -18.562 -26.578 1 81.25 431 ILE A CA 1
ATOM 3263 C C . ILE A 1 431 ? -14.039 -17.094 -26.203 1 81.25 431 ILE A C 1
ATOM 3265 O O . ILE A 1 431 ? -15.156 -16.578 -26.094 1 81.25 431 ILE A O 1
ATOM 3269 N N . GLY A 1 432 ? -12.977 -16.453 -26.016 1 86.25 432 GLY A N 1
ATOM 3270 C CA . GLY A 1 432 ? -13 -15.031 -25.688 1 86.25 432 GLY A CA 1
ATOM 3271 C C . GLY A 1 432 ? -13.586 -14.172 -26.781 1 86.25 432 GLY A C 1
ATOM 3272 O O . GLY A 1 432 ? -14.242 -13.164 -26.516 1 86.25 432 GLY A O 1
ATOM 3273 N N . LEU A 1 433 ? -13.352 -14.609 -27.984 1 88.25 433 LEU A N 1
ATOM 3274 C CA . LEU A 1 433 ? -13.883 -13.875 -29.125 1 88.25 433 LEU A CA 1
ATOM 3275 C C . LEU A 1 433 ? -15.383 -14.117 -29.281 1 88.25 433 LEU A C 1
ATOM 3277 O O . LEU A 1 433 ? -16.141 -13.188 -29.578 1 88.25 433 LEU A O 1
ATOM 3281 N N . VAL A 1 434 ? -15.727 -15.328 -29 1 85.5 434 VAL A N 1
ATOM 3282 C CA . VAL A 1 434 ? -17.125 -15.695 -29.156 1 85.5 434 VAL A CA 1
ATOM 3283 C C . VAL A 1 434 ? -17.953 -15.047 -28.047 1 85.5 434 VAL A C 1
ATOM 3285 O O . VAL A 1 434 ? -19.109 -14.688 -28.25 1 85.5 434 VAL A O 1
ATOM 3288 N N . LYS A 1 435 ? -17.281 -14.789 -26.938 1 85.38 435 LYS A N 1
ATOM 3289 C CA . LYS A 1 435 ? -17.938 -14.18 -25.797 1 85.38 435 LYS A CA 1
ATOM 3290 C C . LYS A 1 435 ? -17.969 -12.656 -25.922 1 85.38 435 LYS A C 1
ATOM 3292 O O . LYS A 1 435 ? -18.484 -11.961 -25.047 1 85.38 435 LYS A O 1
ATOM 3297 N N . ARG A 1 436 ? -17.406 -12.195 -26.938 1 88.62 436 ARG A N 1
ATOM 3298 C CA . ARG A 1 436 ? -17.344 -10.758 -27.188 1 88.62 436 ARG A CA 1
ATOM 3299 C C . ARG A 1 436 ? -16.469 -10.062 -26.156 1 88.62 436 ARG A C 1
ATOM 3301 O O . ARG A 1 436 ? -16.766 -8.961 -25.703 1 88.62 436 ARG A O 1
ATOM 3308 N N . LEU A 1 437 ? -15.531 -10.781 -25.688 1 88.69 437 LEU A N 1
ATOM 3309 C CA . LEU A 1 437 ? -14.562 -10.188 -24.766 1 88.69 437 LEU A CA 1
ATOM 3310 C C . LEU A 1 437 ? -13.492 -9.422 -25.516 1 88.69 437 LEU A C 1
ATOM 3312 O O . LEU A 1 437 ? -12.961 -8.422 -25.016 1 88.69 437 LEU A O 1
ATOM 3316 N N . TYR A 1 438 ? -13.156 -9.969 -26.656 1 89.75 438 TYR A N 1
ATOM 3317 C CA . TYR A 1 438 ? -12.141 -9.375 -27.516 1 89.75 438 TYR A CA 1
ATOM 3318 C C . TYR A 1 438 ? -12.672 -9.211 -28.938 1 89.75 438 TYR A C 1
ATOM 3320 O O . TYR A 1 438 ? -13.648 -9.852 -29.328 1 89.75 438 TYR A O 1
ATOM 3328 N N . LYS A 1 439 ? -12.078 -8.328 -29.625 1 90.12 439 LYS A N 1
ATOM 3329 C CA . LYS A 1 439 ? -12.391 -8.133 -31.047 1 90.12 439 LYS A CA 1
ATOM 3330 C C . LYS A 1 439 ? -11.188 -8.445 -31.922 1 90.12 439 LYS A C 1
ATOM 3332 O O . LYS A 1 439 ? -10.062 -8.039 -31.625 1 90.12 439 LYS A O 1
ATOM 3337 N N . ALA A 1 440 ? -11.477 -9.172 -32.906 1 89.56 440 ALA A N 1
ATOM 3338 C CA . ALA A 1 440 ? -10.414 -9.547 -33.844 1 89.56 440 ALA A CA 1
ATOM 3339 C C . ALA A 1 440 ? -9.961 -8.344 -34.656 1 89.56 440 ALA A C 1
ATOM 3341 O O . ALA A 1 440 ? -10.766 -7.484 -35 1 89.56 440 ALA A O 1
ATOM 3342 N N . HIS A 1 441 ? -8.727 -8.211 -34.875 1 87.31 441 HIS A N 1
ATOM 3343 C CA . HIS A 1 441 ? -8.203 -7.113 -35.656 1 87.31 441 HIS A CA 1
ATOM 3344 C C . HIS A 1 441 ? -8.539 -7.301 -37.156 1 87.31 441 HIS A C 1
ATOM 3346 O O . HIS A 1 441 ? -8.789 -6.324 -37.844 1 87.31 441 HIS A O 1
ATOM 3352 N N . GLU A 1 442 ? -8.445 -8.484 -37.562 1 89.31 442 GLU A N 1
ATOM 3353 C CA . GLU A 1 442 ? -8.867 -8.844 -38.938 1 89.31 442 GLU A CA 1
ATOM 3354 C C . GLU A 1 442 ? -9.859 -10 -38.906 1 89.31 442 GLU A C 1
ATOM 3356 O O . GLU A 1 442 ? -9.781 -10.875 -38.031 1 89.31 442 GLU A O 1
ATOM 3361 N N . GLY A 1 443 ? -10.797 -9.891 -39.781 1 88.62 443 GLY A N 1
ATOM 3362 C CA . GLY A 1 443 ? -11.859 -10.883 -39.781 1 88.62 443 GLY A CA 1
ATOM 3363 C C . GLY A 1 443 ? -13.047 -10.484 -38.938 1 88.62 443 GLY A C 1
ATOM 3364 O O . GLY A 1 443 ? -13.094 -9.375 -38.406 1 88.62 443 GLY A O 1
ATOM 3365 N N . ARG A 1 444 ? -14.086 -11.352 -38.906 1 89.62 444 ARG A N 1
ATOM 3366 C CA . ARG A 1 444 ? -15.25 -11.023 -38.094 1 89.62 444 ARG A CA 1
ATOM 3367 C C . ARG A 1 444 ? -15.922 -12.289 -37.562 1 89.62 444 ARG A C 1
ATOM 3369 O O . ARG A 1 444 ? -15.766 -13.367 -38.156 1 89.62 444 ARG A O 1
ATOM 3376 N N . VAL A 1 445 ? -16.5 -12.195 -36.469 1 89.94 445 VAL A N 1
ATOM 3377 C CA . VAL A 1 445 ? -17.328 -13.227 -35.844 1 89.94 445 VAL A CA 1
ATOM 3378 C C . VAL A 1 445 ? -18.797 -12.859 -36 1 89.94 445 VAL A C 1
ATOM 3380 O O . VAL A 1 445 ? -19.219 -11.758 -35.625 1 89.94 445 VAL A O 1
ATOM 3383 N N . THR A 1 446 ? -19.531 -13.758 -36.656 1 88.94 446 THR A N 1
ATOM 3384 C CA . THR A 1 446 ? -20.938 -13.43 -36.938 1 88.94 446 THR A CA 1
ATOM 3385 C C . THR A 1 446 ? -21.859 -14.5 -36.344 1 88.94 446 THR A C 1
ATOM 3387 O O . THR A 1 446 ? -21.469 -15.664 -36.25 1 88.94 446 THR A O 1
ATOM 3390 N N . LEU A 1 447 ? -23 -14.055 -35.906 1 85.94 447 LEU A N 1
ATOM 3391 C CA . LEU A 1 447 ? -24.125 -14.906 -35.531 1 85.94 447 LEU A CA 1
ATOM 3392 C C . LEU A 1 447 ? -25.266 -14.789 -36.5 1 85.94 447 LEU A C 1
ATOM 3394 O O . LEU A 1 447 ? -25.891 -13.727 -36.625 1 85.94 447 LEU A O 1
ATOM 3398 N N . ASP A 1 448 ? -25.516 -15.812 -37.219 1 82.56 448 ASP A N 1
ATOM 3399 C CA . ASP A 1 448 ? -26.531 -15.82 -38.25 1 82.56 448 ASP A CA 1
ATOM 3400 C C . ASP A 1 448 ? -26.281 -14.703 -39.281 1 82.56 448 ASP A C 1
ATOM 3402 O O . ASP A 1 448 ? -27.203 -13.992 -39.656 1 82.56 448 ASP A O 1
ATOM 3406 N N . GLY A 1 449 ? -25 -14.406 -39.469 1 81.75 449 GLY A N 1
ATOM 3407 C CA . GLY A 1 449 ? -24.625 -13.422 -40.469 1 81.75 449 GLY A CA 1
ATOM 3408 C C . GLY A 1 449 ? -24.453 -12.031 -39.906 1 81.75 449 GLY A C 1
ATOM 3409 O O . GLY A 1 449 ? -23.953 -11.133 -40.594 1 81.75 449 GLY A O 1
ATOM 3410 N N . ILE A 1 450 ? -24.875 -11.82 -38.75 1 85.56 450 ILE A N 1
ATOM 3411 C CA . ILE A 1 450 ? -24.766 -10.508 -38.125 1 85.56 450 ILE A CA 1
ATOM 3412 C C . ILE A 1 450 ? -23.516 -10.461 -37.219 1 85.56 450 ILE A C 1
ATOM 3414 O O . ILE A 1 450 ? -23.281 -11.375 -36.438 1 85.56 450 ILE A O 1
ATOM 3418 N N . ASP A 1 451 ? -22.828 -9.422 -37.375 1 87.56 451 ASP A N 1
ATOM 3419 C CA . ASP A 1 451 ? -21.641 -9.234 -36.562 1 87.56 451 ASP A CA 1
ATOM 3420 C C . ASP A 1 451 ? -22.016 -9.195 -35.062 1 87.56 451 ASP A C 1
ATOM 3422 O O . ASP A 1 451 ? -22.984 -8.531 -34.688 1 87.56 451 ASP A O 1
ATOM 3426 N N . ILE A 1 452 ? -21.281 -9.867 -34.25 1 87.62 452 ILE A N 1
ATOM 3427 C CA . ILE A 1 452 ? -21.625 -9.984 -32.844 1 87.62 452 ILE A CA 1
ATOM 3428 C C . ILE A 1 452 ? -21.484 -8.617 -32.156 1 87.62 452 ILE A C 1
ATOM 3430 O O . ILE A 1 452 ? -22.125 -8.359 -31.141 1 87.62 452 ILE A O 1
ATOM 3434 N N . TRP A 1 453 ? -20.703 -7.773 -32.656 1 89.06 453 TRP A N 1
ATOM 3435 C CA . TRP A 1 453 ? -20.484 -6.465 -32.062 1 89.06 453 TRP A CA 1
ATOM 3436 C C . TRP A 1 453 ? -21.578 -5.492 -32.469 1 89.06 453 TRP A C 1
ATOM 3438 O O . TRP A 1 453 ? -21.656 -4.371 -31.938 1 89.06 453 TRP A O 1
ATOM 3448 N N . SER A 1 454 ? -22.484 -6.004 -33.25 1 85.69 454 SER A N 1
ATOM 3449 C CA . SER A 1 454 ? -23.625 -5.184 -33.625 1 85.69 454 SER A CA 1
ATOM 3450 C C . SER A 1 454 ? -24.812 -5.438 -32.688 1 85.69 454 SER A C 1
ATOM 3452 O O . SER A 1 454 ? -25.781 -4.672 -32.688 1 85.69 454 SER A O 1
ATOM 3454 N N . PHE A 1 455 ? -24.703 -6.453 -31.859 1 84.69 455 PHE A N 1
ATOM 3455 C CA . PHE A 1 455 ? -25.734 -6.746 -30.875 1 84.69 455 PHE A CA 1
ATOM 3456 C C . PHE A 1 455 ? -25.562 -5.879 -29.625 1 84.69 455 PHE A C 1
ATOM 3458 O O . PHE A 1 455 ? -24.438 -5.586 -29.234 1 84.69 455 PHE A O 1
ATOM 3465 N N . PRO A 1 456 ? -26.703 -5.465 -29.094 1 85.12 456 PRO A N 1
ATOM 3466 C CA . PRO A 1 456 ? -26.547 -4.848 -27.781 1 85.12 456 PRO A CA 1
ATOM 3467 C C . PRO A 1 456 ? -25.938 -5.797 -26.75 1 85.12 456 PRO A C 1
ATOM 3469 O O . PRO A 1 456 ? -26.234 -6.996 -26.766 1 85.12 456 PRO A O 1
ATOM 3472 N N . ASN A 1 457 ? -25.125 -5.312 -25.906 1 86.06 457 ASN A N 1
ATOM 3473 C CA . ASN A 1 457 ? -24.344 -6.094 -24.953 1 86.06 457 ASN A CA 1
ATOM 3474 C C . ASN A 1 457 ? -25.234 -7.004 -24.109 1 86.06 457 ASN A C 1
ATOM 3476 O O . ASN A 1 457 ? -24.938 -8.188 -23.953 1 86.06 457 ASN A O 1
ATOM 3480 N N . GLN A 1 458 ? -26.266 -6.5 -23.578 1 81.81 458 GLN A N 1
ATOM 3481 C CA . GLN A 1 458 ? -27.141 -7.266 -22.703 1 81.81 458 GLN A CA 1
ATOM 3482 C C . GLN A 1 458 ? -27.875 -8.367 -23.453 1 81.81 458 GLN A C 1
ATOM 3484 O O . GLN A 1 458 ? -28.031 -9.477 -22.938 1 81.81 458 GLN A O 1
ATOM 3489 N N . GLU A 1 459 ? -28.25 -8.047 -24.625 1 79.44 459 GLU A N 1
ATOM 3490 C CA . GLU A 1 459 ? -29 -9.016 -25.422 1 79.44 459 GLU A CA 1
ATOM 3491 C C . GLU A 1 459 ? -28.078 -10.141 -25.906 1 79.44 459 GLU A C 1
ATOM 3493 O O . GLU A 1 459 ? -28.484 -11.305 -25.953 1 79.44 459 GLU A O 1
ATOM 3498 N N . PHE A 1 460 ? -26.953 -9.711 -26.219 1 83.75 460 PHE A N 1
ATOM 3499 C CA . PHE A 1 460 ? -26.016 -10.711 -26.719 1 83.75 460 PHE A CA 1
ATOM 3500 C C . PHE A 1 460 ? -25.688 -11.727 -25.625 1 83.75 460 PHE A C 1
ATOM 3502 O O . PHE A 1 460 ? -25.641 -12.93 -25.875 1 83.75 460 PHE A O 1
ATOM 3509 N N . HIS A 1 461 ? -25.469 -11.289 -24.469 1 83.19 461 HIS A N 1
ATOM 3510 C CA . HIS A 1 461 ? -25.016 -12.164 -23.391 1 83.19 461 HIS A CA 1
ATOM 3511 C C . HIS A 1 461 ? -26.188 -12.93 -22.781 1 83.19 461 HIS A C 1
ATOM 3513 O O . HIS A 1 461 ? -26 -13.766 -21.891 1 83.19 461 HIS A O 1
ATOM 3519 N N . ARG A 1 462 ? -27.312 -12.688 -23.297 1 77.31 462 ARG A N 1
ATOM 3520 C CA . ARG A 1 462 ? -28.469 -13.531 -22.969 1 77.31 462 ARG A CA 1
ATOM 3521 C C . ARG A 1 462 ? -28.562 -14.719 -23.922 1 77.31 462 ARG A C 1
ATOM 3523 O O . ARG A 1 462 ? -29.188 -15.727 -23.609 1 77.31 462 ARG A O 1
ATOM 3530 N N . LEU A 1 463 ? -27.875 -14.438 -25.016 1 76 463 LEU A N 1
ATOM 3531 C CA . LEU A 1 463 ? -27.922 -15.469 -26.031 1 76 463 LEU A CA 1
ATOM 3532 C C . LEU A 1 463 ? -26.828 -16.516 -25.812 1 76 463 LEU A C 1
ATOM 3534 O O . LEU A 1 463 ? -26.969 -17.656 -26.25 1 76 463 LEU A O 1
ATOM 3538 N N . ILE A 1 464 ? -25.812 -15.969 -25.172 1 74.94 464 ILE A N 1
ATOM 3539 C CA . ILE A 1 464 ? -24.672 -16.844 -25 1 74.94 464 ILE A CA 1
ATOM 3540 C C . ILE A 1 464 ? -24.328 -16.984 -23.516 1 74.94 464 ILE A C 1
ATOM 3542 O O . ILE A 1 464 ? -24.328 -16 -22.781 1 74.94 464 ILE A O 1
ATOM 3546 N N . SER A 1 465 ? -24.25 -18.219 -23.016 1 70.56 465 SER A N 1
ATOM 3547 C CA . SER A 1 465 ? -23.859 -18.484 -21.641 1 70.56 465 SER A CA 1
ATOM 3548 C C . SER A 1 465 ? -22.516 -19.188 -21.562 1 70.56 465 SER A C 1
ATOM 3550 O O . SER A 1 465 ? -22.188 -19.984 -22.438 1 70.56 465 SER A O 1
ATOM 3552 N N . ILE A 1 466 ? -21.688 -18.703 -20.625 1 64.56 466 ILE A N 1
ATOM 3553 C CA . ILE A 1 466 ? -20.344 -19.281 -20.594 1 64.56 466 ILE A CA 1
ATOM 3554 C C . ILE A 1 466 ? -20.016 -19.719 -19.172 1 64.56 466 ILE A C 1
ATOM 3556 O O . ILE A 1 466 ? -20.266 -19 -18.203 1 64.56 466 ILE A O 1
ATOM 3560 N N . VAL A 1 467 ? -19.609 -20.984 -19.047 1 61.88 467 VAL A N 1
ATOM 3561 C CA . VAL A 1 467 ? -18.969 -21.438 -17.812 1 61.88 467 VAL A CA 1
ATOM 3562 C C . VAL A 1 467 ? -17.453 -21.422 -17.969 1 61.88 467 VAL A C 1
ATOM 3564 O O . VAL A 1 467 ? -16.906 -22.125 -18.812 1 61.88 467 VAL A O 1
ATOM 3567 N N . GLY A 1 468 ? -16.797 -20.469 -17.391 1 62.81 468 GLY A N 1
ATOM 3568 C CA . GLY A 1 468 ? -15.344 -20.344 -17.469 1 62.81 468 GLY A CA 1
ATOM 3569 C C . GLY A 1 468 ? -14.609 -21.469 -16.75 1 62.81 468 GLY A C 1
ATOM 3570 O O . GLY A 1 468 ? -15.242 -22.328 -16.125 1 62.81 468 GLY A O 1
ATOM 3571 N N . GLN A 1 469 ? -13.297 -21.469 -16.922 1 56.81 469 GLN A N 1
ATOM 3572 C CA . GLN A 1 469 ? -12.422 -22.484 -16.328 1 56.81 469 GLN A CA 1
ATOM 3573 C C . GLN A 1 469 ? -12.477 -22.422 -14.805 1 56.81 469 GLN A C 1
ATOM 3575 O O . GLN A 1 469 ? -12.594 -23.453 -14.148 1 56.81 469 GLN A O 1
ATOM 3580 N N . GLU A 1 470 ? -12.477 -21.266 -14.273 1 66.44 470 GLU A N 1
ATOM 3581 C CA . GLU A 1 470 ? -12.555 -21.078 -12.828 1 66.44 470 GLU A CA 1
ATOM 3582 C C . GLU A 1 470 ? -13.859 -20.406 -12.422 1 66.44 470 GLU A C 1
ATOM 3584 O O . GLU A 1 470 ? -14.164 -19.297 -12.875 1 66.44 470 GLU A O 1
ATOM 3589 N N . PRO A 1 471 ? -14.641 -21.234 -11.641 1 74.88 471 PRO A N 1
ATOM 3590 C CA . PRO A 1 471 ? -15.914 -20.641 -11.227 1 74.88 471 PRO A CA 1
ATOM 3591 C C . PRO A 1 471 ? -15.742 -19.453 -10.289 1 74.88 471 PRO A C 1
ATOM 3593 O O . PRO A 1 471 ? -14.938 -19.516 -9.352 1 74.88 471 PRO A O 1
ATOM 3596 N N . VAL A 1 472 ? -16.344 -18.359 -10.641 1 81.88 472 VAL A N 1
ATOM 3597 C CA . VAL A 1 472 ? -16.312 -17.141 -9.82 1 81.88 472 VAL A CA 1
ATOM 3598 C C . VAL A 1 472 ? -17.672 -16.891 -9.195 1 81.88 472 VAL A C 1
ATOM 3600 O O . VAL A 1 472 ? -18.688 -16.922 -9.883 1 81.88 472 VAL A O 1
ATOM 3603 N N . LEU A 1 473 ? -17.688 -16.922 -7.902 1 83.5 473 LEU A N 1
ATOM 3604 C CA . LEU A 1 473 ? -18.906 -16.547 -7.188 1 83.5 473 LEU A CA 1
ATOM 3605 C C . LEU A 1 473 ? -18.719 -15.203 -6.477 1 83.5 473 LEU A C 1
ATOM 3607 O O . LEU A 1 473 ? -17.609 -14.859 -6.074 1 83.5 473 LEU A O 1
ATOM 3611 N N . TYR A 1 474 ? -19.734 -14.469 -6.383 1 85.38 474 TYR A N 1
ATOM 3612 C CA . TYR A 1 474 ? -19.672 -13.141 -5.773 1 85.38 474 TYR A CA 1
ATOM 3613 C C . TYR A 1 474 ? -20.188 -13.18 -4.34 1 85.38 474 TYR A C 1
ATOM 3615 O O . TYR A 1 474 ? -20.906 -14.102 -3.953 1 85.38 474 TYR A O 1
ATOM 3623 N N . ALA A 1 475 ? -19.734 -12.227 -3.553 1 84.19 475 ALA A N 1
ATOM 3624 C CA . ALA A 1 475 ? -20.125 -12.148 -2.146 1 84.19 475 ALA A CA 1
ATOM 3625 C C . ALA A 1 475 ? -21.594 -11.773 -2.002 1 84.19 475 ALA A C 1
ATOM 3627 O O . ALA A 1 475 ? -21.906 -10.68 -1.526 1 84.19 475 ALA A O 1
ATOM 3628 N N . ARG A 1 476 ? -22.391 -12.648 -2.412 1 86.5 476 ARG A N 1
ATOM 3629 C CA . ARG A 1 476 ? -23.844 -12.547 -2.373 1 86.5 476 ARG A CA 1
ATOM 3630 C C . ARG A 1 476 ? -24.469 -13.883 -1.969 1 86.5 476 ARG A C 1
ATOM 3632 O O . ARG A 1 476 ? -23.766 -14.828 -1.622 1 86.5 476 ARG A O 1
ATOM 3639 N N . THR A 1 477 ? -25.781 -13.922 -1.952 1 87.56 477 THR A N 1
ATOM 3640 C CA . THR A 1 477 ? -26.469 -15.164 -1.616 1 87.56 477 THR A CA 1
ATOM 3641 C C . THR A 1 477 ? -26.375 -16.172 -2.764 1 87.56 477 THR A C 1
ATOM 3643 O O . THR A 1 477 ? -26.062 -15.789 -3.896 1 87.56 477 THR A O 1
ATOM 3646 N N . ILE A 1 478 ? -26.609 -17.391 -2.455 1 89.12 478 ILE A N 1
ATOM 3647 C CA . ILE A 1 478 ? -26.594 -18.438 -3.479 1 89.12 478 ILE A CA 1
ATOM 3648 C C . ILE A 1 478 ? -27.641 -18.141 -4.543 1 89.12 478 ILE A C 1
ATOM 3650 O O . ILE A 1 478 ? -27.375 -18.266 -5.738 1 89.12 478 ILE A O 1
ATOM 3654 N N . ARG A 1 479 ? -28.719 -17.625 -4.039 1 88.25 479 ARG A N 1
ATOM 3655 C CA . ARG A 1 479 ? -29.797 -17.25 -4.949 1 88.25 479 ARG A CA 1
ATOM 3656 C C . ARG A 1 479 ? -29.344 -16.172 -5.926 1 88.25 479 ARG A C 1
ATOM 3658 O O . ARG A 1 479 ? -29.547 -16.297 -7.137 1 88.25 479 ARG A O 1
ATOM 3665 N N . GLU A 1 480 ? -28.734 -15.211 -5.426 1 87.25 480 GLU A N 1
ATOM 3666 C CA . GLU A 1 480 ? -28.297 -14.078 -6.238 1 87.25 480 GLU A CA 1
ATOM 3667 C C . GLU A 1 480 ? -27.188 -14.492 -7.195 1 87.25 480 GLU A C 1
ATOM 3669 O O . GLU A 1 480 ? -27.062 -13.93 -8.289 1 87.25 480 GLU A O 1
ATOM 3674 N N . ASN A 1 481 ? -26.406 -15.43 -6.785 1 89.06 481 ASN A N 1
ATOM 3675 C CA . ASN A 1 481 ? -25.344 -15.93 -7.656 1 89.06 481 ASN A CA 1
ATOM 3676 C C . ASN A 1 481 ? -25.906 -16.734 -8.82 1 89.06 481 ASN A C 1
ATOM 3678 O O . ASN A 1 481 ? -25.375 -16.703 -9.93 1 89.06 481 ASN A O 1
ATOM 3682 N N . ILE A 1 482 ? -26.969 -17.391 -8.578 1 86.44 482 ILE A N 1
ATOM 3683 C CA . ILE A 1 482 ? -27.594 -18.203 -9.617 1 86.44 482 ILE A CA 1
ATOM 3684 C C . ILE A 1 482 ? -28.281 -17.297 -10.641 1 86.44 482 ILE A C 1
ATOM 3686 O O . ILE A 1 482 ? -28.203 -17.547 -11.844 1 86.44 482 ILE A O 1
ATOM 3690 N N . VAL A 1 483 ? -28.844 -16.219 -10.109 1 85.31 483 VAL A N 1
ATOM 3691 C CA . VAL A 1 483 ? -29.594 -15.336 -11 1 85.31 483 VAL A CA 1
ATOM 3692 C C . VAL A 1 483 ? -28.703 -14.188 -11.469 1 85.31 483 VAL A C 1
ATOM 3694 O O . VAL A 1 483 ? -29.188 -13.18 -11.977 1 85.31 483 VAL A O 1
ATOM 3697 N N . TYR A 1 484 ? -27.484 -14.375 -11.297 1 85.88 484 TYR A N 1
ATOM 3698 C CA . TYR A 1 484 ? -26.547 -13.312 -11.625 1 85.88 484 TYR A CA 1
ATOM 3699 C C . TYR A 1 484 ? -26.641 -12.93 -13.102 1 85.88 484 TYR A C 1
ATOM 3701 O O . TYR A 1 484 ? -26.625 -13.797 -13.977 1 85.88 484 TYR A O 1
ATOM 3709 N N . GLY A 1 485 ? -26.797 -11.656 -13.391 1 76.06 485 GLY A N 1
ATOM 3710 C CA . GLY A 1 485 ? -26.922 -11.164 -14.75 1 76.06 485 GLY A CA 1
ATOM 3711 C C . GLY A 1 485 ? -28.344 -10.883 -15.164 1 76.06 485 GLY A C 1
ATOM 3712 O O . GLY A 1 485 ? -28.594 -10.156 -16.125 1 76.06 485 GLY A O 1
ATOM 3713 N N . MET A 1 486 ? -29.219 -11.578 -14.469 1 72 486 MET A N 1
ATOM 3714 C CA . MET A 1 486 ? -30.625 -11.391 -14.836 1 72 486 MET A CA 1
ATOM 3715 C C . MET A 1 486 ? -31.25 -10.273 -14.016 1 72 486 MET A C 1
ATOM 3717 O O . MET A 1 486 ? -32.344 -9.797 -14.336 1 72 486 MET A O 1
ATOM 3721 N N . GLU A 1 487 ? -30.672 -9.922 -12.867 1 63.53 487 GLU A N 1
ATOM 3722 C CA . GLU A 1 487 ? -31.219 -8.898 -11.984 1 63.53 487 GLU A CA 1
ATOM 3723 C C . GLU A 1 487 ? -30.938 -7.496 -12.508 1 63.53 487 GLU A C 1
ATOM 3725 O O . GLU A 1 487 ? -31.125 -6.508 -11.797 1 63.53 487 GLU A O 1
ATOM 3730 N N . ASN A 1 488 ? -30.391 -7.289 -13.594 1 53.72 488 ASN A N 1
ATOM 3731 C CA . ASN A 1 488 ? -30.031 -5.93 -13.992 1 53.72 488 ASN A CA 1
ATOM 3732 C C . ASN A 1 488 ? -31.219 -4.98 -13.867 1 53.72 488 ASN A C 1
ATOM 3734 O O . ASN A 1 488 ? -32.344 -5.352 -14.18 1 53.72 488 ASN A O 1
ATOM 3738 N N . PRO A 1 489 ? -31.109 -3.92 -13.203 1 45.62 489 PRO A N 1
ATOM 3739 C CA . PRO A 1 489 ? -32.094 -2.855 -13.078 1 45.62 489 PRO A CA 1
ATOM 3740 C C . PRO A 1 489 ? -32.625 -2.357 -14.43 1 45.62 489 PRO A C 1
ATOM 3742 O O . PRO A 1 489 ? -31.828 -2.102 -15.336 1 45.62 489 PRO A O 1
ATOM 3745 N N . GLY A 1 490 ? -33.875 -2.871 -15.016 1 44.66 490 GLY A N 1
ATOM 3746 C CA . GLY A 1 490 ? -34.625 -2.615 -16.234 1 44.66 490 GLY A CA 1
ATOM 3747 C C . GLY A 1 490 ? -35 -3.881 -16.984 1 44.66 490 GLY A C 1
ATOM 3748 O O . GLY A 1 490 ? -35.625 -3.82 -18.047 1 44.66 490 GLY A O 1
ATOM 3749 N N . ARG A 1 491 ? -34.188 -4.801 -16.984 1 45.78 491 ARG A N 1
ATOM 3750 C CA . ARG A 1 491 ? -34.375 -5.965 -17.844 1 45.78 491 ARG A CA 1
ATOM 3751 C C . ARG A 1 491 ? -35.531 -6.828 -17.375 1 45.78 491 ARG A C 1
ATOM 3753 O O . ARG A 1 491 ? -35.531 -7.336 -16.25 1 45.78 491 ARG A O 1
ATOM 3760 N N . LYS A 1 492 ? -36.719 -6.605 -17.844 1 39.19 492 LYS A N 1
ATOM 3761 C CA . LYS A 1 492 ? -37.906 -7.465 -17.812 1 39.19 492 LYS A CA 1
ATOM 3762 C C . LYS A 1 492 ? -37.562 -8.891 -18.219 1 39.19 492 LYS A C 1
ATOM 3764 O O . LYS A 1 492 ? -36.719 -9.102 -19.094 1 39.19 492 LYS A O 1
ATOM 3769 N N . SER A 1 493 ? -37.5 -9.875 -17.312 1 43.69 493 SER A N 1
ATOM 3770 C CA . SER A 1 493 ? -37.438 -11.25 -17.797 1 43.69 493 SER A CA 1
ATOM 3771 C C . SER A 1 493 ? -37.906 -11.359 -19.234 1 43.69 493 SER A C 1
ATOM 3773 O O . SER A 1 493 ? -38.938 -10.758 -19.609 1 43.69 493 SER A O 1
ATOM 3775 N N . PRO A 1 494 ? -37.062 -11.531 -20.172 1 42.06 494 PRO A N 1
ATOM 3776 C CA . PRO A 1 494 ? -37.594 -11.57 -21.547 1 42.06 494 PRO A CA 1
ATOM 3777 C C . PRO A 1 494 ? -39 -12.164 -21.609 1 42.06 494 PRO A C 1
ATOM 3779 O O . PRO A 1 494 ? -39.719 -11.984 -22.594 1 42.06 494 PRO A O 1
ATOM 3782 N N . VAL A 1 495 ? -39.25 -13.508 -21 1 39.31 495 VAL A N 1
ATOM 3783 C CA . VAL A 1 495 ? -40.594 -14.008 -21.297 1 39.31 495 VAL A CA 1
ATOM 3784 C C . VAL A 1 495 ? -41.656 -12.961 -20.875 1 39.31 495 VAL A C 1
ATOM 3786 O O . VAL A 1 495 ? -42.5 -12.57 -21.688 1 39.31 495 VAL A O 1
ATOM 3789 N N . ASP A 1 496 ? -42.562 -13.078 -19.906 1 38.59 496 ASP A N 1
ATOM 3790 C CA . ASP A 1 496 ? -43.781 -12.305 -19.609 1 38.59 496 ASP A CA 1
ATOM 3791 C C . ASP A 1 496 ? -43.5 -11.281 -18.5 1 38.59 496 ASP A C 1
ATOM 3793 O O . ASP A 1 496 ? -44.438 -10.766 -17.891 1 38.59 496 ASP A O 1
ATOM 3797 N N . GLY A 1 497 ? -42.188 -10.547 -18.375 1 43.06 497 GLY A N 1
ATOM 3798 C CA . GLY A 1 497 ? -42.188 -9.609 -17.266 1 43.06 497 GLY A CA 1
ATOM 3799 C C . GLY A 1 497 ? -42.094 -10.289 -15.906 1 43.06 497 GLY A C 1
ATOM 3800 O O . GLY A 1 497 ? -42.281 -9.648 -14.875 1 43.06 497 GLY A O 1
ATOM 3801 N N . THR A 1 498 ? -42.406 -11.578 -15.68 1 43.41 498 THR A N 1
ATOM 3802 C CA . THR A 1 498 ? -42.688 -12.336 -14.469 1 43.41 498 THR A CA 1
ATOM 3803 C C . THR A 1 498 ? -41.406 -12.656 -13.711 1 43.41 498 THR A C 1
ATOM 3805 O O . THR A 1 498 ? -40.344 -12.867 -14.32 1 43.41 498 THR A O 1
ATOM 3808 N N . LEU A 1 499 ? -41.156 -12.109 -12.43 1 49 499 LEU A N 1
ATOM 3809 C CA . LEU A 1 499 ? -40.188 -12.445 -11.375 1 49 499 LEU A CA 1
ATOM 3810 C C . LEU A 1 499 ? -39.812 -13.922 -11.438 1 49 499 LEU A C 1
ATOM 3812 O O . LEU A 1 499 ? -40.688 -14.789 -11.617 1 49 499 LEU A O 1
ATOM 3816 N N . VAL A 1 500 ? -38.5 -14.211 -11.914 1 58 500 VAL A N 1
ATOM 3817 C CA . VAL A 1 500 ? -38.062 -15.602 -11.883 1 58 500 VAL A CA 1
ATOM 3818 C C . VAL A 1 500 ? -38.594 -16.281 -10.617 1 58 500 VAL A C 1
ATOM 3820 O O . VAL A 1 500 ? -38.344 -15.812 -9.508 1 58 500 VAL A O 1
ATOM 3823 N N . GLU A 1 501 ? -39.656 -17.031 -10.734 1 64.12 501 GLU A N 1
ATOM 3824 C CA . GLU A 1 501 ? -40.25 -17.797 -9.648 1 64.12 501 GLU A CA 1
ATOM 3825 C C . GLU A 1 501 ? -39.219 -18.672 -8.953 1 64.12 501 GLU A C 1
ATOM 3827 O O . GLU A 1 501 ? -38.281 -19.156 -9.586 1 64.12 501 GLU A O 1
ATOM 3832 N N . ASP A 1 502 ? -39.125 -18.594 -7.688 1 78.62 502 ASP A N 1
ATOM 3833 C CA . ASP A 1 502 ? -38.25 -19.422 -6.844 1 78.62 502 ASP A CA 1
ATOM 3834 C C . ASP A 1 502 ? -38.281 -20.875 -7.289 1 78.62 502 ASP A C 1
ATOM 3836 O O . ASP A 1 502 ? -37.25 -21.562 -7.191 1 78.62 502 ASP A O 1
ATOM 3840 N N . SER A 1 503 ? -39.375 -21.188 -7.898 1 79.12 503 SER A N 1
ATOM 3841 C CA . SER A 1 503 ? -39.5 -22.562 -8.336 1 79.12 503 SER A CA 1
ATOM 3842 C C . SER A 1 503 ? -38.531 -22.859 -9.484 1 79.12 503 SER A C 1
ATOM 3844 O O . SER A 1 503 ? -37.938 -23.953 -9.539 1 79.12 503 SER A O 1
ATOM 3846 N N . PHE A 1 504 ? -38.312 -21.812 -10.242 1 80.75 504 PHE A N 1
ATOM 3847 C CA . PHE A 1 504 ? -37.406 -22.016 -11.359 1 80.75 504 PHE A CA 1
ATOM 3848 C C . PHE A 1 504 ? -35.969 -22.109 -10.883 1 80.75 504 PHE A C 1
ATOM 3850 O O . PHE A 1 504 ? -35.188 -22.891 -11.414 1 80.75 504 PHE A O 1
ATOM 3857 N N . ILE A 1 505 ? -35.656 -21.406 -9.898 1 87.38 505 ILE A N 1
ATOM 3858 C CA . ILE A 1 505 ? -34.312 -21.422 -9.328 1 87.38 505 ILE A CA 1
ATOM 3859 C C . ILE A 1 505 ? -34.031 -22.797 -8.727 1 87.38 505 ILE A C 1
ATOM 3861 O O . ILE A 1 505 ? -32.938 -23.344 -8.906 1 87.38 505 ILE A O 1
ATOM 3865 N N . HIS A 1 506 ? -35.062 -23.312 -8.117 1 87.38 506 HIS A N 1
ATOM 3866 C CA . HIS A 1 506 ? -34.906 -24.641 -7.52 1 87.38 506 HIS A CA 1
ATOM 3867 C C . HIS A 1 506 ? -34.719 -25.719 -8.586 1 87.38 506 HIS A C 1
ATOM 3869 O O . HIS A 1 506 ? -33.938 -26.656 -8.406 1 87.38 506 HIS A O 1
ATOM 3875 N N . GLU A 1 507 ? -35.406 -25.547 -9.586 1 80.25 507 GLU A N 1
ATOM 3876 C CA . GLU A 1 507 ? -35.312 -26.516 -10.68 1 80.25 507 GLU A CA 1
ATOM 3877 C C . GLU A 1 507 ? -33.938 -26.531 -11.305 1 80.25 507 GLU A C 1
ATOM 3879 O O . GLU A 1 507 ? -33.375 -27.594 -11.539 1 80.25 507 GLU A O 1
ATOM 3884 N N . VAL A 1 508 ? -33.469 -25.344 -11.57 1 81.94 508 VAL A N 1
ATOM 3885 C CA . VAL A 1 508 ? -32.156 -25.25 -12.188 1 81.94 508 VAL A CA 1
ATOM 3886 C C . VAL A 1 508 ? -31.094 -25.766 -11.219 1 81.94 508 VAL A C 1
ATOM 3888 O O . VAL A 1 508 ? -30.141 -26.438 -11.641 1 81.94 508 VAL A O 1
ATOM 3891 N N . ALA A 1 509 ? -31.266 -25.516 -9.992 1 87.38 509 ALA A N 1
ATOM 3892 C CA . ALA A 1 509 ? -30.328 -25.984 -8.977 1 87.38 509 ALA A CA 1
ATOM 3893 C C . ALA A 1 509 ? -30.344 -27.5 -8.859 1 87.38 509 ALA A C 1
ATOM 3895 O O . ALA A 1 509 ? -29.312 -28.125 -8.625 1 87.38 509 ALA A O 1
ATOM 3896 N N . ARG A 1 510 ? -31.484 -28.016 -8.938 1 80.81 510 ARG A N 1
ATOM 3897 C CA . ARG A 1 510 ? -31.609 -29.469 -8.891 1 80.81 510 ARG A CA 1
ATOM 3898 C C . ARG A 1 510 ? -30.906 -30.109 -10.086 1 80.81 510 ARG A C 1
ATOM 3900 O O . ARG A 1 510 ? -30.219 -31.125 -9.93 1 80.81 510 ARG A O 1
ATOM 3907 N N . LYS A 1 511 ? -31.062 -29.484 -11.164 1 72.75 511 LYS A N 1
ATOM 3908 C CA . LYS A 1 511 ? -30.453 -30.016 -12.383 1 72.75 511 LYS A CA 1
ATOM 3909 C C . LYS A 1 511 ? -28.922 -29.922 -12.297 1 72.75 511 LYS A C 1
ATOM 3911 O O . LYS A 1 511 ? -28.219 -30.781 -12.852 1 72.75 511 LYS A O 1
ATOM 3916 N N . ALA A 1 512 ? -28.5 -28.969 -11.688 1 78.06 512 ALA A N 1
ATOM 3917 C CA . ALA A 1 512 ? -27.062 -28.797 -11.508 1 78.06 512 ALA A CA 1
ATOM 3918 C C . ALA A 1 512 ? -26.562 -29.547 -10.281 1 78.06 512 ALA A C 1
ATOM 3920 O O . ALA A 1 512 ? -25.406 -29.406 -9.875 1 78.06 512 ALA A O 1
ATOM 3921 N N . ASN A 1 513 ? -27.391 -30.266 -9.555 1 75.5 513 ASN A N 1
ATOM 3922 C CA . ASN A 1 513 ? -27.078 -31.031 -8.352 1 75.5 513 ASN A CA 1
ATOM 3923 C C . ASN A 1 513 ? -26.609 -30.125 -7.219 1 75.5 513 ASN A C 1
ATOM 3925 O O . ASN A 1 513 ? -25.703 -30.484 -6.473 1 75.5 513 ASN A O 1
ATOM 3929 N N . ALA A 1 514 ? -27.109 -29 -7.262 1 85 514 ALA A N 1
ATOM 3930 C CA . ALA A 1 514 ? -26.719 -28.062 -6.223 1 85 514 ALA A CA 1
ATOM 3931 C C . ALA A 1 514 ? -27.797 -27.938 -5.16 1 85 514 ALA A C 1
ATOM 3933 O O . ALA A 1 514 ? -27.531 -27.484 -4.039 1 85 514 ALA A O 1
ATOM 3934 N N . HIS A 1 515 ? -28.969 -28.344 -5.422 1 86.25 515 HIS A N 1
ATOM 3935 C CA . HIS A 1 515 ? -30.109 -28.156 -4.527 1 86.25 515 HIS A CA 1
ATOM 3936 C C . HIS A 1 515 ? -29.891 -28.906 -3.215 1 86.25 515 HIS A C 1
ATOM 3938 O O . HIS A 1 515 ? -30.25 -28.406 -2.146 1 86.25 515 HIS A O 1
ATOM 3944 N N . GLY A 1 516 ? -29.391 -30.062 -3.295 1 79.69 516 GLY A N 1
ATOM 3945 C CA . GLY A 1 516 ? -29.219 -30.891 -2.113 1 79.69 516 GLY A CA 1
ATOM 3946 C C . GLY A 1 516 ? -28.391 -30.219 -1.029 1 79.69 516 GLY A C 1
ATOM 3947 O O . GLY A 1 516 ? -28.859 -30.047 0.095 1 79.69 516 GLY A O 1
ATOM 3948 N N . PHE A 1 517 ? -27.219 -29.719 -1.477 1 82.19 517 PHE A N 1
ATOM 3949 C CA . PHE A 1 517 ? -26.359 -29.156 -0.447 1 82.19 517 PHE A CA 1
ATOM 3950 C C . PHE A 1 517 ? -26.828 -27.766 -0.047 1 82.19 517 PHE A C 1
ATOM 3952 O O . PHE A 1 517 ? -26.594 -27.328 1.086 1 82.19 517 PHE A O 1
ATOM 3959 N N . ILE A 1 518 ? -27.5 -27.125 -0.913 1 89.56 518 ILE A N 1
ATOM 3960 C CA . ILE A 1 518 ? -28 -25.797 -0.595 1 89.56 518 ILE A CA 1
ATOM 3961 C C . ILE A 1 518 ? -29.109 -25.891 0.462 1 89.56 518 ILE A C 1
ATOM 3963 O O . ILE A 1 518 ? -29.156 -25.094 1.394 1 89.56 518 ILE A O 1
ATOM 3967 N N . SER A 1 519 ? -29.844 -26.906 0.311 1 85 519 SER A N 1
ATOM 3968 C CA . SER A 1 519 ? -30.969 -27.109 1.224 1 85 519 SER A CA 1
ATOM 3969 C C . SER A 1 519 ? -30.5 -27.547 2.602 1 85 519 SER A C 1
ATOM 3971 O O . SER A 1 519 ? -31.203 -27.391 3.594 1 85 519 SER A O 1
ATOM 3973 N N . GLU A 1 520 ? -29.344 -28.078 2.639 1 77.5 520 GLU A N 1
ATOM 3974 C CA . GLU A 1 520 ? -28.797 -28.547 3.908 1 77.5 520 GLU A CA 1
ATOM 3975 C C . GLU A 1 520 ? -28.156 -27.391 4.68 1 77.5 520 GLU A C 1
ATOM 3977 O O . GLU A 1 520 ? -27.938 -27.484 5.891 1 77.5 520 GLU A O 1
ATOM 3982 N N . MET A 1 521 ? -28 -26.375 3.992 1 86 521 MET A N 1
ATOM 3983 C CA . MET A 1 521 ? -27.422 -25.219 4.66 1 86 521 MET A CA 1
ATOM 3984 C C . MET A 1 521 ? -28.453 -24.484 5.504 1 86 521 MET A C 1
ATOM 3986 O O . MET A 1 521 ? -29.641 -24.453 5.152 1 86 521 MET A O 1
ATOM 3990 N N . PRO A 1 522 ? -28.094 -23.922 6.609 1 81.31 522 PRO A N 1
ATOM 3991 C CA . PRO A 1 522 ? -29.047 -23.281 7.527 1 81.31 522 PRO A CA 1
ATOM 3992 C C . PRO A 1 522 ? -29.875 -22.188 6.855 1 81.31 522 PRO A C 1
ATOM 3994 O O . PRO A 1 522 ? -31.078 -22.062 7.117 1 81.31 522 PRO A O 1
ATOM 3997 N N . GLU A 1 523 ? -29.312 -21.453 5.98 1 88.06 523 GLU A N 1
ATOM 3998 C CA . GLU A 1 523 ? -30.047 -20.359 5.359 1 88.06 523 GLU A CA 1
ATOM 3999 C C . GLU A 1 523 ? -30.453 -20.703 3.926 1 88.06 523 GLU A C 1
ATOM 4001 O O . GLU A 1 523 ? -30.922 -19.844 3.184 1 88.06 523 GLU A O 1
ATOM 4006 N N . GLY A 1 524 ? -30.156 -21.922 3.58 1 88.44 524 GLY A N 1
ATOM 4007 C CA . GLY A 1 524 ? -30.547 -22.391 2.258 1 88.44 524 GLY A CA 1
ATOM 4008 C C . GLY A 1 524 ? -30 -21.516 1.137 1 88.44 524 GLY A C 1
ATOM 4009 O O . GLY A 1 524 ? -28.797 -21.234 1.099 1 88.44 524 GLY A O 1
ATOM 4010 N N . TYR A 1 525 ? -30.969 -21 0.351 1 90.06 525 TYR A N 1
ATOM 4011 C CA . TYR A 1 525 ? -30.594 -20.234 -0.828 1 90.06 525 TYR A CA 1
ATOM 4012 C C . TYR A 1 525 ? -30.188 -18.812 -0.445 1 90.06 525 TYR A C 1
ATOM 4014 O O . TYR A 1 525 ? -29.578 -18.094 -1.242 1 90.06 525 TYR A O 1
ATOM 4022 N N . ASP A 1 526 ? -30.453 -18.531 0.773 1 87.38 526 ASP A N 1
ATOM 4023 C CA . ASP A 1 526 ? -30.125 -17.188 1.231 1 87.38 526 ASP A CA 1
ATOM 4024 C C . ASP A 1 526 ? -28.797 -17.172 1.989 1 87.38 526 ASP A C 1
ATOM 4026 O O . ASP A 1 526 ? -28.438 -16.172 2.598 1 87.38 526 ASP A O 1
ATOM 4030 N N . THR A 1 527 ? -28.094 -18.234 1.792 1 86.06 527 THR A N 1
ATOM 4031 C CA . THR A 1 527 ? -26.781 -18.297 2.428 1 86.06 527 THR A CA 1
ATOM 4032 C C . THR A 1 527 ? -25.781 -17.391 1.716 1 86.06 527 THR A C 1
ATOM 4034 O O . THR A 1 527 ? -25.672 -17.422 0.487 1 86.06 527 THR A O 1
ATOM 4037 N N . GLU A 1 528 ? -25.109 -16.641 2.434 1 84.81 528 GLU A N 1
ATOM 4038 C CA . GLU A 1 528 ? -24.062 -15.781 1.887 1 84.81 528 GLU A CA 1
ATOM 4039 C C . GLU A 1 528 ? -22.766 -16.562 1.641 1 84.81 528 GLU A C 1
ATOM 4041 O O . GLU A 1 528 ? -22.266 -17.219 2.545 1 84.81 528 GLU A O 1
ATOM 4046 N N . VAL A 1 529 ? -22.266 -16.531 0.413 1 82.25 529 VAL A N 1
ATOM 4047 C CA . VAL A 1 529 ? -21.125 -17.359 0.019 1 82.25 529 VAL A CA 1
ATOM 4048 C C . VAL A 1 529 ? -19.828 -16.656 0.373 1 82.25 529 VAL A C 1
ATOM 4050 O O . VAL A 1 529 ? -18.781 -17.297 0.553 1 82.25 529 VAL A O 1
ATOM 4053 N N . GLY A 1 530 ? -19.828 -15.453 0.658 1 72.94 530 GLY A N 1
ATOM 4054 C CA . GLY A 1 530 ? -18.625 -14.719 0.977 1 72.94 530 GLY A CA 1
ATOM 4055 C C . GLY A 1 530 ? -17.797 -14.352 -0.249 1 72.94 530 GLY A C 1
ATOM 4056 O O . GLY A 1 530 ? -18.203 -14.664 -1.376 1 72.94 530 GLY A O 1
ATOM 4057 N N . GLU A 1 531 ? -16.562 -13.852 -0.028 1 68.94 531 GLU A N 1
ATOM 4058 C CA . GLU A 1 531 ? -15.703 -13.414 -1.12 1 68.94 531 GLU A CA 1
ATOM 4059 C C . GLU A 1 531 ? -15.133 -14.609 -1.881 1 68.94 531 GLU A C 1
ATOM 4061 O O . GLU A 1 531 ? -14.602 -15.547 -1.274 1 68.94 531 GLU A O 1
ATOM 4066 N N . ARG A 1 532 ? -15.367 -14.617 -3.131 1 62.91 532 ARG A N 1
ATOM 4067 C CA . ARG A 1 532 ? -14.883 -15.641 -4.055 1 62.91 532 ARG A CA 1
ATOM 4068 C C . ARG A 1 532 ? -15.359 -17.031 -3.629 1 62.91 532 ARG A C 1
ATOM 4070 O O . ARG A 1 532 ? -14.695 -18.031 -3.895 1 62.91 532 ARG A O 1
ATOM 4077 N N . GLY A 1 533 ? -16.469 -17.062 -2.908 1 66.31 533 GLY A N 1
ATOM 4078 C CA . GLY A 1 533 ? -17.094 -18.328 -2.518 1 66.31 533 GLY A CA 1
ATOM 4079 C C . GLY A 1 533 ? -16.266 -19.094 -1.5 1 66.31 533 GLY A C 1
ATOM 4080 O O . GLY A 1 533 ? -16.25 -20.328 -1.52 1 66.31 533 GLY A O 1
ATOM 4081 N N . VAL A 1 534 ? -15.562 -18.422 -0.683 1 60.22 534 VAL A N 1
ATOM 4082 C CA . VAL A 1 534 ? -14.609 -19.031 0.236 1 60.22 534 VAL A CA 1
ATOM 4083 C C . VAL A 1 534 ? -15.344 -19.984 1.181 1 60.22 534 VAL A C 1
ATOM 4085 O O . VAL A 1 534 ? -14.766 -20.969 1.649 1 60.22 534 VAL A O 1
ATOM 4088 N N . GLN A 1 535 ? -16.625 -19.875 1.284 1 62.22 535 GLN A N 1
ATOM 4089 C CA . GLN A 1 535 ? -17.391 -20.688 2.219 1 62.22 535 GLN A CA 1
ATOM 4090 C C . GLN A 1 535 ? -17.797 -22.016 1.585 1 62.22 535 GLN A C 1
ATOM 4092 O O . GLN A 1 535 ? -18.281 -22.922 2.273 1 62.22 535 GLN A O 1
ATOM 4097 N N . LEU A 1 536 ? -17.578 -22.141 0.271 1 73.44 536 LEU A N 1
ATOM 4098 C CA . LEU A 1 536 ? -18.016 -23.312 -0.471 1 73.44 536 LEU A CA 1
ATOM 4099 C C . LEU A 1 536 ? -16.828 -24.125 -0.972 1 73.44 536 LEU A C 1
ATOM 4101 O O . LEU A 1 536 ? -15.734 -23.578 -1.148 1 73.44 536 LEU A O 1
ATOM 4105 N N . SER A 1 537 ? -17.016 -25.344 -1.052 1 65.69 537 SER A N 1
ATOM 4106 C CA . SER A 1 537 ? -15.984 -26.172 -1.644 1 65.69 537 SER A CA 1
ATOM 4107 C C . SER A 1 537 ? -15.852 -25.922 -3.143 1 65.69 537 SER A C 1
ATOM 4109 O O . SER A 1 537 ? -16.719 -25.297 -3.746 1 65.69 537 SER A O 1
ATOM 4111 N N . GLY A 1 538 ? -14.75 -26.234 -3.693 1 67.44 538 GLY A N 1
ATOM 4112 C CA . GLY A 1 538 ? -14.539 -26.078 -5.125 1 67.44 538 GLY A CA 1
ATOM 4113 C C . GLY A 1 538 ? -15.633 -26.719 -5.961 1 67.44 538 GLY A C 1
ATOM 4114 O O . GLY A 1 538 ? -16.109 -26.125 -6.934 1 67.44 538 GLY A O 1
ATOM 4115 N N . GLY A 1 539 ? -16.062 -27.906 -5.547 1 66.94 539 GLY A N 1
ATOM 4116 C CA . GLY A 1 539 ? -17.125 -28.594 -6.25 1 66.94 539 GLY A CA 1
ATOM 4117 C C . GLY A 1 539 ? -18.469 -27.891 -6.133 1 66.94 539 GLY A C 1
ATOM 4118 O O . GLY A 1 539 ? -19.234 -27.828 -7.098 1 66.94 539 GLY A O 1
ATOM 4119 N N . GLN A 1 540 ? -18.781 -27.438 -4.949 1 74.44 540 GLN A N 1
ATOM 4120 C CA . GLN A 1 540 ? -20.016 -26.703 -4.723 1 74.44 540 GLN A CA 1
ATOM 4121 C C . GLN A 1 540 ? -20.062 -25.422 -5.555 1 74.44 540 GLN A C 1
ATOM 4123 O O . GLN A 1 540 ? -21.094 -25.094 -6.145 1 74.44 540 GLN A O 1
ATOM 4128 N N . LYS A 1 541 ? -18.922 -24.781 -5.668 1 82.31 541 LYS A N 1
ATOM 4129 C CA . LYS A 1 541 ? -18.828 -23.562 -6.465 1 82.31 541 LYS A CA 1
ATOM 4130 C C . LYS A 1 541 ? -19.109 -23.844 -7.938 1 82.31 541 LYS A C 1
ATOM 4132 O O . LYS A 1 541 ? -19.812 -23.078 -8.602 1 82.31 541 LYS A O 1
ATOM 4137 N N . GLN A 1 542 ? -18.578 -24.875 -8.297 1 74.94 542 GLN A N 1
ATOM 4138 C CA . GLN A 1 542 ? -18.766 -25.266 -9.688 1 74.94 542 GLN A CA 1
ATOM 4139 C C . GLN A 1 542 ? -20.234 -25.562 -9.992 1 74.94 542 GLN A C 1
ATOM 4141 O O . GLN A 1 542 ? -20.734 -25.172 -11.047 1 74.94 542 GLN A O 1
ATOM 4146 N N . ARG A 1 543 ? -20.875 -26.25 -9.094 1 77.5 543 ARG A N 1
ATOM 4147 C CA . ARG A 1 543 ? -22.281 -26.609 -9.289 1 77.5 543 ARG A CA 1
ATOM 4148 C C . ARG A 1 543 ? -23.156 -25.359 -9.312 1 77.5 543 ARG A C 1
ATOM 4150 O O . ARG A 1 543 ? -24.125 -25.281 -10.07 1 77.5 543 ARG A O 1
ATOM 4157 N N . ILE A 1 544 ? -22.828 -24.422 -8.539 1 85.38 544 ILE A N 1
ATOM 4158 C CA . ILE A 1 544 ? -23.578 -23.188 -8.516 1 85.38 544 ILE A CA 1
ATOM 4159 C C . ILE A 1 544 ? -23.328 -22.406 -9.797 1 85.38 544 ILE A C 1
ATOM 4161 O O . ILE A 1 544 ? -24.25 -21.797 -10.352 1 85.38 544 ILE A O 1
ATOM 4165 N N . ALA A 1 545 ? -22.109 -22.422 -10.273 1 83.56 545 ALA A N 1
ATOM 4166 C CA . ALA A 1 545 ? -21.781 -21.75 -11.523 1 83.56 545 ALA A CA 1
ATOM 4167 C C . ALA A 1 545 ? -22.531 -22.375 -12.695 1 83.56 545 ALA A C 1
ATOM 4169 O O . ALA A 1 545 ? -22.984 -21.672 -13.602 1 83.56 545 ALA A O 1
ATOM 4170 N N . ILE A 1 546 ? -22.609 -23.672 -12.602 1 77.56 546 ILE A N 1
ATOM 4171 C CA . ILE A 1 546 ? -23.344 -24.391 -13.641 1 77.56 546 ILE A CA 1
ATOM 4172 C C . ILE A 1 546 ? -24.828 -24.016 -13.562 1 77.56 546 ILE A C 1
ATOM 4174 O O . ILE A 1 546 ? -25.484 -23.844 -14.586 1 77.56 546 ILE A O 1
ATOM 4178 N N . ALA A 1 547 ? -25.328 -23.938 -12.375 1 82.56 547 ALA A N 1
ATOM 4179 C CA . ALA A 1 547 ? -26.719 -23.531 -12.188 1 82.56 547 ALA A CA 1
ATOM 4180 C C . ALA A 1 547 ? -26.969 -22.141 -12.758 1 82.56 547 ALA A C 1
ATOM 4182 O O . ALA A 1 547 ? -28.016 -21.875 -13.359 1 82.56 547 ALA A O 1
ATOM 4183 N N . ARG A 1 548 ? -26.078 -21.297 -12.555 1 84.81 548 ARG A N 1
ATOM 4184 C CA . ARG A 1 548 ? -26.156 -19.938 -13.078 1 84.81 548 ARG A CA 1
ATOM 4185 C C . ARG A 1 548 ? -26.219 -19.938 -14.602 1 84.81 548 ARG A C 1
ATOM 4187 O O . ARG A 1 548 ? -27.031 -19.25 -15.195 1 84.81 548 ARG A O 1
ATOM 4194 N N . ASP A 1 549 ? -25.359 -20.641 -15.156 1 78 549 ASP A N 1
ATOM 4195 C CA . ASP A 1 549 ? -25.297 -20.719 -16.609 1 78 549 ASP A CA 1
ATOM 4196 C C . ASP A 1 549 ? -26.578 -21.344 -17.188 1 78 549 ASP A C 1
ATOM 4198 O O . ASP A 1 549 ? -27.094 -20.875 -18.203 1 78 549 ASP A O 1
ATOM 4202 N N . SER A 1 550 ? -26.969 -22.406 -16.469 1 73.94 550 SER A N 1
ATOM 4203 C CA . SER A 1 550 ? -28.188 -23.078 -16.906 1 73.94 550 SER A CA 1
ATOM 4204 C C . SER A 1 550 ? -29.406 -22.172 -16.781 1 73.94 550 SER A C 1
ATOM 4206 O O . SER A 1 550 ? -30.344 -22.25 -17.578 1 73.94 550 SER A O 1
ATOM 4208 N N . PHE A 1 551 ? -29.344 -21.375 -15.828 1 79.38 551 PHE A N 1
ATOM 4209 C CA . PHE A 1 551 ? -30.438 -20.422 -15.617 1 79.38 551 PHE A CA 1
ATOM 4210 C C . PHE A 1 551 ? -30.562 -19.469 -16.797 1 79.38 551 PHE A C 1
ATOM 4212 O O . PHE A 1 551 ? -31.672 -19.219 -17.281 1 79.38 551 PHE A O 1
ATOM 4219 N N . ILE A 1 552 ? -29.531 -18.984 -17.297 1 75.62 552 ILE A N 1
ATOM 4220 C CA . ILE A 1 552 ? -29.531 -18.031 -18.406 1 75.62 552 ILE A CA 1
ATOM 4221 C C . ILE A 1 552 ? -30.031 -18.703 -19.672 1 75.62 552 ILE A C 1
ATOM 4223 O O . ILE A 1 552 ? -30.844 -18.141 -20.406 1 75.62 552 ILE A O 1
ATOM 4227 N N . ILE A 1 553 ? -29.531 -19.875 -19.828 1 69.69 553 ILE A N 1
ATOM 4228 C CA . ILE A 1 553 ? -29.875 -20.578 -21.062 1 69.69 553 ILE A CA 1
ATOM 4229 C C . ILE A 1 553 ? -31.375 -20.922 -21.031 1 69.69 553 ILE A C 1
ATOM 4231 O O . ILE A 1 553 ? -32.062 -20.781 -22.047 1 69.69 553 ILE A O 1
ATOM 4235 N N . LEU A 1 554 ? -31.812 -21.266 -19.859 1 68.81 554 LEU A N 1
ATOM 4236 C CA . LEU A 1 554 ? -33.188 -21.734 -19.766 1 68.81 554 LEU A CA 1
ATOM 4237 C C . LEU A 1 554 ? -34.156 -20.562 -19.641 1 68.81 554 LEU A C 1
ATOM 4239 O O . LEU A 1 554 ? -35.281 -20.609 -20.188 1 68.81 554 LEU A O 1
ATOM 4243 N N . ALA A 1 555 ? -33.719 -19.641 -18.891 1 70.44 555 ALA A N 1
ATOM 4244 C CA . ALA A 1 555 ? -34.594 -18.5 -18.656 1 70.44 555 ALA A CA 1
ATOM 4245 C C . ALA A 1 555 ? -34.688 -17.609 -19.891 1 70.44 555 ALA A C 1
ATOM 4247 O O . ALA A 1 555 ? -35.75 -17.047 -20.188 1 70.44 555 ALA A O 1
ATOM 4248 N N . CYS A 1 556 ? -33.594 -17.469 -20.625 1 69.88 556 CYS A N 1
ATOM 4249 C CA . CYS A 1 556 ? -33.562 -16.531 -21.75 1 69.88 556 CYS A CA 1
ATOM 4250 C C . CYS A 1 556 ? -33.625 -17.266 -23.078 1 69.88 556 CYS A C 1
ATOM 4252 O O . CYS A 1 556 ? -33.531 -16.641 -24.141 1 69.88 556 CYS A O 1
ATOM 4254 N N . ASP A 1 557 ? -33.875 -18.516 -23.031 1 63.59 557 ASP A N 1
ATOM 4255 C CA . ASP A 1 557 ? -33.844 -19.312 -24.266 1 63.59 557 ASP A CA 1
ATOM 4256 C C . ASP A 1 557 ? -32.562 -19.078 -25.047 1 63.59 557 ASP A C 1
ATOM 4258 O O . ASP A 1 557 ? -32.594 -18.734 -26.234 1 63.59 557 ASP A O 1
ATOM 4262 N N . GLY A 1 558 ? -31.562 -19.141 -24.359 1 69.56 558 GLY A N 1
ATOM 4263 C CA . GLY A 1 558 ? -30.25 -18.922 -24.953 1 69.56 558 GLY A CA 1
ATOM 4264 C C . GLY A 1 558 ? -29.938 -19.875 -26.094 1 69.56 558 GLY A C 1
ATOM 4265 O O . GLY A 1 558 ? -30.547 -20.938 -26.203 1 69.56 558 GLY A O 1
ATOM 4266 N N . LEU A 1 559 ? -29.016 -19.422 -27 1 65.44 559 LEU A N 1
ATOM 4267 C CA . LEU A 1 559 ? -28.703 -20.188 -28.203 1 65.44 559 LEU A CA 1
ATOM 4268 C C . LEU A 1 559 ? -27.422 -21 -28.031 1 65.44 559 LEU A C 1
ATOM 4270 O O . LEU A 1 559 ? -27.297 -22.094 -28.578 1 65.44 559 LEU A O 1
ATOM 4274 N N . TRP A 1 560 ? -26.516 -20.406 -27.203 1 68.88 560 TRP A N 1
ATOM 4275 C CA . TRP A 1 560 ? -25.188 -21.031 -27.156 1 68.88 560 TRP A CA 1
ATOM 4276 C C . TRP A 1 560 ? -24.75 -21.25 -25.703 1 68.88 560 TRP A C 1
ATOM 4278 O O . TRP A 1 560 ? -25 -20.422 -24.844 1 68.88 560 TRP A O 1
ATOM 4288 N N . ASP A 1 561 ? -24.188 -22.438 -25.422 1 66.88 561 ASP A N 1
ATOM 4289 C CA . ASP A 1 561 ? -23.547 -22.797 -24.172 1 66.88 561 ASP A CA 1
ATOM 4290 C C . ASP A 1 561 ? -22.062 -23.078 -24.359 1 66.88 561 ASP A C 1
ATOM 4292 O O . ASP A 1 561 ? -21.703 -24 -25.109 1 66.88 561 ASP A O 1
ATOM 4296 N N . VAL A 1 562 ? -21.234 -22.172 -23.906 1 68.62 562 VAL A N 1
ATOM 4297 C CA . VAL A 1 562 ? -19.797 -22.328 -24.047 1 68.62 562 VAL A CA 1
ATOM 4298 C C . VAL A 1 562 ? -19.188 -22.812 -22.734 1 68.62 562 VAL A C 1
ATOM 4300 O O . VAL A 1 562 ? -19.406 -22.203 -21.688 1 68.62 562 VAL A O 1
ATOM 4303 N N . MET A 1 563 ? -18.5 -23.953 -22.75 1 64.12 563 MET A N 1
ATOM 4304 C CA . MET A 1 563 ? -17.875 -24.5 -21.547 1 64.12 563 MET A CA 1
ATOM 4305 C C . MET A 1 563 ? -16.359 -24.625 -21.734 1 64.12 563 MET A C 1
ATOM 4307 O O . MET A 1 563 ? -15.891 -25.156 -22.734 1 64.12 563 MET A O 1
ATOM 4311 N N . GLU A 1 564 ? -15.57 -23.938 -20.828 1 60.06 564 GLU A N 1
ATOM 4312 C CA . GLU A 1 564 ? -14.117 -24.031 -20.859 1 60.06 564 GLU A CA 1
ATOM 4313 C C . GLU A 1 564 ? -13.609 -25.047 -19.844 1 60.06 564 GLU A C 1
ATOM 4315 O O . GLU A 1 564 ? -13.992 -25 -18.672 1 60.06 564 GLU A O 1
ATOM 4320 N N . ASP A 1 565 ? -12.43 -25.812 -20.109 1 51.09 565 ASP A N 1
ATOM 4321 C CA . ASP A 1 565 ? -11.57 -26.781 -19.438 1 51.09 565 ASP A CA 1
ATOM 4322 C C . ASP A 1 565 ? -12.25 -27.344 -18.188 1 51.09 565 ASP A C 1
ATOM 4324 O O . ASP A 1 565 ? -11.938 -26.938 -17.062 1 51.09 565 ASP A O 1
ATOM 4328 N N . GLN A 1 566 ? -13.406 -27.688 -18.078 1 46.34 566 GLN A N 1
ATOM 4329 C CA . GLN A 1 566 ? -13.945 -28.219 -16.828 1 46.34 566 GLN A CA 1
ATOM 4330 C C . GLN A 1 566 ? -13.469 -29.641 -16.578 1 46.34 566 GLN A C 1
ATOM 4332 O O . GLN A 1 566 ? -13.117 -30.359 -17.516 1 46.34 566 GLN A O 1
ATOM 4337 N N . GLN A 1 567 ? -12.859 -29.844 -15.352 1 41.22 567 GLN A N 1
ATOM 4338 C CA . GLN A 1 567 ? -12.602 -31.219 -14.93 1 41.22 567 GLN A CA 1
ATOM 4339 C C . GLN A 1 567 ? -13.656 -32.156 -15.5 1 41.22 567 GLN A C 1
ATOM 4341 O O . GLN A 1 567 ? -14.812 -31.797 -15.664 1 41.22 567 GLN A O 1
ATOM 4346 N N . ALA A 1 568 ? -13.211 -33.188 -16.125 1 37.97 568 ALA A N 1
ATOM 4347 C CA . ALA A 1 568 ? -14 -34.25 -16.766 1 37.97 568 ALA A CA 1
ATOM 4348 C C . ALA A 1 568 ? -15.289 -34.531 -15.992 1 37.97 568 ALA A C 1
ATOM 4350 O O . ALA A 1 568 ? -16.344 -34.719 -16.578 1 37.97 568 ALA A O 1
ATOM 4351 N N . SER A 1 569 ? -15.219 -34.438 -14.734 1 39.34 569 SER A N 1
ATOM 4352 C CA . SER A 1 569 ? -16.359 -34.75 -13.883 1 39.34 569 SER A CA 1
ATOM 4353 C C . SER A 1 569 ? -17.422 -33.656 -13.977 1 39.34 569 SER A C 1
ATOM 4355 O O . SER A 1 569 ? -18.625 -33.938 -13.953 1 39.34 569 SER A O 1
ATOM 4357 N N . VAL A 1 570 ? -17.016 -32.5 -14.125 1 45.28 570 VAL A N 1
ATOM 4358 C CA . VAL A 1 570 ? -17.938 -31.359 -14.172 1 45.28 570 VAL A CA 1
ATOM 4359 C C . VAL A 1 570 ? -18.656 -31.328 -15.523 1 45.28 570 VAL A C 1
ATOM 4361 O O . VAL A 1 570 ? -19.859 -31.062 -15.602 1 45.28 570 VAL A O 1
ATOM 4364 N N . MET A 1 571 ? -17.922 -31.766 -16.453 1 42.53 571 MET A N 1
ATOM 4365 C CA . MET A 1 571 ? -18.5 -31.797 -17.797 1 42.53 571 MET A CA 1
ATOM 4366 C C . MET A 1 571 ? -19.594 -32.844 -17.891 1 42.53 571 MET A C 1
ATOM 4368 O O . MET A 1 571 ? -20.625 -32.625 -18.516 1 42.53 571 MET A O 1
ATOM 4372 N N . LYS A 1 572 ? -19.219 -34 -17.25 1 41.25 572 LYS A N 1
ATOM 4373 C CA . LYS A 1 572 ? -20.234 -35.062 -17.281 1 41.25 572 LYS A CA 1
ATOM 4374 C C . LYS A 1 572 ? -21.531 -34.594 -16.609 1 41.25 572 LYS A C 1
ATOM 4376 O O . LYS A 1 572 ? -22.625 -34.812 -17.125 1 41.25 572 LYS A O 1
ATOM 4381 N N . ARG A 1 573 ? -21.422 -33.938 -15.547 1 43.72 573 ARG A N 1
ATOM 4382 C CA . ARG A 1 573 ? -22.609 -33.5 -14.805 1 43.72 573 ARG A CA 1
ATOM 4383 C C . ARG A 1 573 ? -23.375 -32.438 -15.586 1 43.72 573 ARG A C 1
ATOM 4385 O O . ARG A 1 573 ? -24.609 -32.469 -15.617 1 43.72 573 ARG A O 1
ATOM 4392 N N . ARG A 1 574 ? -22.656 -31.672 -16.156 1 45.38 574 ARG A N 1
ATOM 4393 C CA . ARG A 1 574 ? -23.297 -30.609 -16.922 1 45.38 574 ARG A CA 1
ATOM 4394 C C . ARG A 1 574 ? -23.938 -31.172 -18.188 1 45.38 574 ARG A C 1
ATOM 4396 O O . ARG A 1 574 ? -25.031 -30.766 -18.578 1 45.38 574 ARG A O 1
ATOM 4403 N N . GLN A 1 575 ? -23.141 -32.094 -18.797 1 43.81 575 GLN A N 1
ATOM 4404 C CA . GLN A 1 575 ? -23.734 -32.75 -19.969 1 43.81 575 GLN A CA 1
ATOM 4405 C C . GLN A 1 575 ? -25.047 -33.438 -19.625 1 43.81 575 GLN A C 1
ATOM 4407 O O . GLN A 1 575 ? -26 -33.406 -20.391 1 43.81 575 GLN A O 1
ATOM 4412 N N . ASP A 1 576 ? -25 -34.094 -18.516 1 43.06 576 ASP A N 1
ATOM 4413 C CA . ASP A 1 576 ? -26.25 -34.719 -18.078 1 43.06 576 ASP A CA 1
ATOM 4414 C C . ASP A 1 576 ? -27.344 -33.688 -17.891 1 43.06 576 ASP A C 1
ATOM 4416 O O . ASP A 1 576 ? -28.5 -33.906 -18.266 1 43.06 576 ASP A O 1
ATOM 4420 N N . VAL A 1 577 ? -26.953 -32.594 -17.359 1 44.5 577 VAL A N 1
ATOM 4421 C CA . VAL A 1 577 ? -27.938 -31.516 -17.156 1 44.5 577 VAL A CA 1
ATOM 4422 C C . VAL A 1 577 ? -28.391 -30.969 -18.516 1 44.5 577 VAL A C 1
ATOM 4424 O O . VAL A 1 577 ? -29.578 -30.766 -18.734 1 44.5 577 VAL A O 1
ATOM 4427 N N . ILE A 1 578 ? -27.359 -30.812 -19.234 1 42.72 578 ILE A N 1
ATOM 4428 C CA . ILE A 1 578 ? -27.703 -30.266 -20.547 1 42.72 578 ILE A CA 1
ATOM 4429 C C . ILE A 1 578 ? -28.469 -31.312 -21.344 1 42.72 578 ILE A C 1
ATOM 4431 O O . ILE A 1 578 ? -29.469 -30.984 -21.984 1 42.72 578 ILE A O 1
ATOM 4435 N N . MET A 1 579 ? -28 -32.594 -21.344 1 40.5 579 MET A N 1
ATOM 4436 C CA . MET A 1 579 ? -28.672 -33.656 -22.109 1 40.5 579 MET A CA 1
ATOM 4437 C C . MET A 1 579 ? -30.078 -33.906 -21.578 1 40.5 579 MET A C 1
ATOM 4439 O O . MET A 1 579 ? -31 -34.125 -22.359 1 40.5 579 MET A O 1
ATOM 4443 N N . SER A 1 580 ? -30.219 -33.969 -20.375 1 41.06 580 SER A N 1
ATOM 4444 C CA . SER A 1 580 ? -31.594 -34.062 -19.859 1 41.06 580 SER A CA 1
ATOM 4445 C C . SER A 1 580 ? -32.469 -32.906 -20.344 1 41.06 580 SER A C 1
ATOM 4447 O O . SER A 1 580 ? -33.656 -33.094 -20.594 1 41.06 580 SER A O 1
ATOM 4449 N N . TRP A 1 581 ? -31.844 -31.797 -20.344 1 38.09 581 TRP A N 1
ATOM 4450 C CA . TRP A 1 581 ? -32.562 -30.625 -20.844 1 38.09 581 TRP A CA 1
ATOM 4451 C C . TRP A 1 581 ? -32.781 -30.734 -22.344 1 38.09 581 TRP A C 1
ATOM 4453 O O . TRP A 1 581 ? -33.844 -30.359 -22.844 1 38.09 581 TRP A O 1
ATOM 4463 N N . LEU A 1 582 ? -31.719 -31.125 -23.016 1 36.38 582 LEU A N 1
ATOM 4464 C CA . LEU A 1 582 ? -31.891 -31.328 -24.453 1 36.38 582 LEU A CA 1
ATOM 4465 C C . LEU A 1 582 ? -33 -32.312 -24.734 1 36.38 582 LEU A C 1
ATOM 4467 O O . LEU A 1 582 ? -33.719 -32.188 -25.734 1 36.38 582 LEU A O 1
ATOM 4471 N N . GLN A 1 583 ? -33.031 -33.344 -24.078 1 34.78 583 GLN A N 1
ATOM 4472 C CA . GLN A 1 583 ? -34.156 -34.281 -24.281 1 34.78 583 GLN A CA 1
ATOM 4473 C C . GLN A 1 583 ? -35.469 -33.594 -24 1 34.78 583 GLN A C 1
ATOM 4475 O O . GLN A 1 583 ? -36.531 -34.062 -24.484 1 34.78 583 GLN A O 1
ATOM 4480 N N . SER A 1 584 ? -35.531 -32.719 -23.125 1 34.28 584 SER A N 1
ATOM 4481 C CA . SER A 1 584 ? -36.781 -31.953 -23.078 1 34.28 584 SER A CA 1
ATOM 4482 C C . SER A 1 584 ? -36.906 -30.984 -24.25 1 34.28 584 SER A C 1
ATOM 4484 O O . SER A 1 584 ? -35.875 -30.688 -24.891 1 34.28 584 SER A O 1
ATOM 4486 N N . ASP A 1 585 ? -38.156 -30.547 -24.812 1 31.78 585 ASP A N 1
ATOM 4487 C CA . ASP A 1 585 ? -38.5 -29.766 -25.984 1 31.78 585 ASP A CA 1
ATOM 4488 C C . ASP A 1 585 ? -37.562 -28.578 -26.156 1 31.78 585 ASP A C 1
ATOM 4490 O O . ASP A 1 585 ? -37.875 -27.594 -26.828 1 31.78 585 ASP A O 1
ATOM 4494 N N . LEU A 1 586 ? -36.656 -28.438 -25.328 1 32.84 586 LEU A N 1
ATOM 4495 C CA . LEU A 1 586 ? -35.938 -27.172 -25.531 1 32.84 586 LEU A CA 1
ATOM 4496 C C . LEU A 1 586 ? -34.969 -27.281 -26.703 1 32.84 586 LEU A C 1
ATOM 4498 O O . LEU A 1 586 ? -34.469 -28.359 -26.984 1 32.84 586 LEU A O 1
ATOM 4502 N N . ARG A 1 587 ? -35.062 -26.375 -27.688 1 33.06 587 ARG A N 1
ATOM 4503 C CA . ARG A 1 587 ? -34.312 -26.188 -28.922 1 33.06 587 ARG A CA 1
ATOM 4504 C C . ARG A 1 587 ? -32.812 -26.438 -28.688 1 33.06 587 ARG A C 1
ATOM 4506 O O . ARG A 1 587 ? -32.312 -26.234 -27.578 1 33.06 587 ARG A O 1
ATOM 4513 N N . PRO A 1 588 ? -32.219 -27.188 -29.594 1 32.81 588 PRO A N 1
ATOM 4514 C CA . PRO A 1 588 ? -30.797 -27.609 -29.609 1 32.81 588 PRO A CA 1
ATOM 4515 C C . PRO A 1 588 ? -29.844 -26.453 -29.312 1 32.81 588 PRO A C 1
ATOM 4517 O O . PRO A 1 588 ? -29.953 -25.391 -29.922 1 32.81 588 PRO A O 1
ATOM 4520 N N . THR A 1 589 ? -29.609 -26.203 -28.141 1 35.31 589 THR A N 1
ATOM 4521 C CA . THR A 1 589 ? -28.656 -25.156 -27.781 1 35.31 589 THR A CA 1
ATOM 4522 C C . THR A 1 589 ? -27.234 -25.578 -28.156 1 35.31 589 THR A C 1
ATOM 4524 O O . THR A 1 589 ? -26.859 -26.734 -27.984 1 35.31 589 THR A O 1
ATOM 4527 N N . ALA A 1 590 ? -26.641 -24.969 -29.219 1 34.16 590 ALA A N 1
ATOM 4528 C CA . ALA A 1 590 ? -25.281 -25.172 -29.719 1 34.16 590 ALA A CA 1
ATOM 4529 C C . ALA A 1 590 ? -24.234 -24.859 -28.656 1 34.16 590 ALA A C 1
ATOM 4531 O O . ALA A 1 590 ? -24.391 -23.906 -27.891 1 34.16 590 ALA A O 1
ATOM 4532 N N . GLY A 1 591 ? -23.672 -25.828 -27.922 1 37.62 591 GLY A N 1
ATOM 4533 C CA . GLY A 1 591 ? -22.812 -25.531 -26.797 1 37.62 591 GLY A CA 1
ATOM 4534 C C . GLY A 1 591 ? -21.328 -25.625 -27.125 1 37.62 591 GLY A C 1
ATOM 4535 O O . GLY A 1 591 ? -20.938 -26.391 -28 1 37.62 591 GLY A O 1
ATOM 4536 N N . ILE A 1 592 ? -20.5 -24.656 -27.062 1 39.25 592 ILE A N 1
ATOM 4537 C CA . ILE A 1 592 ? -19.047 -24.609 -27.219 1 39.25 592 ILE A CA 1
ATOM 4538 C C . ILE A 1 592 ? -18.375 -25.266 -26 1 39.25 592 ILE A C 1
ATOM 4540 O O . ILE A 1 592 ? -18.641 -24.875 -24.859 1 39.25 592 ILE A O 1
ATOM 4544 N N . SER A 1 593 ? -17.797 -26.562 -26 1 37.78 593 SER A N 1
ATOM 4545 C CA . SER A 1 593 ? -17.078 -27.156 -24.875 1 37.78 593 SER A CA 1
ATOM 4546 C C . SER A 1 593 ? -15.57 -27.062 -25.078 1 37.78 593 SER A C 1
ATOM 4548 O O . SER A 1 593 ? -15.07 -27.359 -26.172 1 37.78 593 SER A O 1
ATOM 4550 N N . ILE A 1 594 ? -14.758 -26.203 -24.422 1 35.75 594 ILE A N 1
ATOM 4551 C CA . ILE A 1 594 ? -13.305 -26.062 -24.531 1 35.75 594 ILE A CA 1
ATOM 4552 C C . ILE A 1 594 ? -12.617 -27.031 -23.562 1 35.75 594 ILE A C 1
ATOM 4554 O O . ILE A 1 594 ? -12.844 -26.953 -22.359 1 35.75 594 ILE A O 1
ATOM 4558 N N . LYS A 1 595 ? -12.133 -28.188 -23.812 1 30.41 595 LYS A N 1
ATOM 4559 C CA . LYS A 1 595 ? -11.359 -29.031 -22.922 1 30.41 595 LYS A CA 1
ATOM 4560 C C . LYS A 1 595 ? -9.867 -28.719 -23.016 1 30.41 595 LYS A C 1
ATOM 4562 O O . LYS A 1 595 ? -9.305 -28.656 -24.109 1 30.41 595 LYS A O 1
ATOM 4567 N N . GLY A 1 596 ? -9.203 -27.891 -22.156 1 29.19 596 GLY A N 1
ATOM 4568 C CA . GLY A 1 596 ? -7.789 -27.562 -22.094 1 29.19 596 GLY A CA 1
ATOM 4569 C C . GLY A 1 596 ? -6.891 -28.781 -22.047 1 29.19 596 GLY A C 1
ATOM 4570 O O . GLY A 1 596 ? -5.719 -28.672 -21.688 1 29.19 596 GLY A O 1
ATOM 4571 N N . LYS A 1 597 ? -7.105 -29.953 -22.203 1 27.97 597 LYS A N 1
ATOM 4572 C CA . LYS A 1 597 ? -6.012 -30.891 -21.969 1 27.97 597 LYS A CA 1
ATOM 4573 C C . LYS A 1 597 ? -4.828 -30.594 -22.891 1 27.97 597 LYS A C 1
ATOM 4575 O O . LYS A 1 597 ? -5 -29.984 -23.953 1 27.97 597 LYS A O 1
ATOM 4580 N N . LYS A 1 598 ? -3.461 -30.938 -22.547 1 28.7 598 LYS A N 1
ATOM 4581 C CA . LYS A 1 598 ? -2.215 -30.781 -23.297 1 28.7 598 LYS A CA 1
ATOM 4582 C C . LYS A 1 598 ? -2.418 -31.062 -24.766 1 28.7 598 LYS A C 1
ATOM 4584 O O . LYS A 1 598 ? -2.016 -30.266 -25.625 1 28.7 598 LYS A O 1
ATOM 4589 N N . ARG A 1 599 ? -2.121 -32.344 -25.234 1 27.86 599 ARG A N 1
ATOM 4590 C CA . ARG A 1 599 ? -1.399 -32.594 -26.484 1 27.86 599 ARG A CA 1
ATOM 4591 C C . ARG A 1 599 ? -2.281 -32.281 -27.688 1 27.86 599 ARG A C 1
ATOM 4593 O O . ARG A 1 599 ? -1.797 -32.25 -28.828 1 27.86 599 ARG A O 1
ATOM 4600 N N . ARG A 1 600 ? -3.617 -32.469 -27.859 1 25.88 600 ARG A N 1
ATOM 4601 C CA . ARG A 1 600 ? -3.953 -32.906 -29.219 1 25.88 600 ARG A CA 1
ATOM 4602 C C . ARG A 1 600 ? -3.979 -31.703 -30.172 1 25.88 600 ARG A C 1
ATOM 4604 O O . ARG A 1 600 ? -4.305 -30.578 -29.75 1 25.88 600 ARG A O 1
ATOM 4611 N N . SER A 1 601 ? -3.348 -31.875 -31.344 1 25.7 601 SER A N 1
ATOM 4612 C CA . SER A 1 601 ? -3.309 -31.109 -32.594 1 25.7 601 SER A CA 1
ATOM 4613 C C . SER A 1 601 ? -4.707 -30.672 -33 1 25.7 601 SER A C 1
ATOM 4615 O O . SER A 1 601 ? -5.633 -31.484 -33.031 1 25.7 601 SER A O 1
ATOM 4617 N N . LEU A 1 602 ? -5.102 -29.578 -32.719 1 26.42 602 LEU A N 1
ATOM 4618 C CA . LEU A 1 602 ? -6.328 -29.016 -33.281 1 26.42 602 LEU A CA 1
ATOM 4619 C C . LEU A 1 602 ? -6.293 -29.047 -34.812 1 26.42 602 LEU A C 1
ATOM 4621 O O . LEU A 1 602 ? -5.348 -28.547 -35.406 1 26.42 602 LEU A O 1
ATOM 4625 N N . GLU A 1 603 ? -6.805 -30.031 -35.406 1 25.72 603 GLU A N 1
ATOM 4626 C CA . GLU A 1 603 ? -7.121 -29.969 -36.844 1 25.72 603 GLU A CA 1
ATOM 4627 C C . GLU A 1 603 ? -8.094 -28.828 -37.125 1 25.72 603 GLU A C 1
ATOM 4629 O O . GLU A 1 603 ? -9.203 -28.797 -36.594 1 25.72 603 GLU A O 1
ATOM 4634 N N . PHE A 1 604 ? -7.613 -27.578 -37.188 1 26.34 604 PHE A N 1
ATOM 4635 C CA . PHE A 1 604 ? -8.43 -26.531 -37.812 1 26.34 604 PHE A CA 1
ATOM 4636 C C . PHE A 1 604 ? -8.625 -26.812 -39.312 1 26.34 604 PHE A C 1
ATOM 4638 O O . PHE A 1 604 ? -7.652 -27.031 -40.031 1 26.34 604 PHE A O 1
ATOM 4645 N N . THR A 1 605 ? -9.539 -27.531 -39.75 1 25.28 605 THR A N 1
ATOM 4646 C CA . THR A 1 605 ? -9.852 -27.703 -41.156 1 25.28 605 THR A CA 1
ATOM 4647 C C . THR A 1 605 ? -10.297 -26.375 -41.781 1 25.28 605 THR A C 1
ATOM 4649 O O . THR A 1 605 ? -11.375 -25.859 -41.438 1 25.28 605 THR A O 1
ATOM 4652 N N . ALA A 1 606 ? -9.312 -25.359 -42 1 24.66 606 ALA A N 1
ATOM 4653 C CA . ALA A 1 606 ? -9.625 -24.281 -42.938 1 24.66 606 ALA A CA 1
ATOM 4654 C C . ALA A 1 606 ? -9.898 -24.844 -44.344 1 24.66 606 ALA A C 1
ATOM 4656 O O . ALA A 1 606 ? -9.203 -25.75 -44.781 1 24.66 606 ALA A O 1
ATOM 4657 N N . SER A 1 607 ? -10.922 -24.703 -45.094 1 24.81 607 SER A N 1
ATOM 4658 C CA . SER A 1 607 ? -11.281 -25.125 -46.438 1 24.81 607 SER A CA 1
ATOM 4659 C C . SER A 1 607 ? -10.203 -24.734 -47.438 1 24.81 607 SER A C 1
ATOM 4661 O O . SER A 1 607 ? -10.023 -25.406 -48.469 1 24.81 607 SER A O 1
ATOM 4663 N N . GLY A 1 608 ? -9.938 -23.406 -47.906 1 25.56 608 GLY A N 1
ATOM 4664 C CA . GLY A 1 608 ? -9.281 -23.281 -49.219 1 25.56 608 GLY A CA 1
ATOM 4665 C C . GLY A 1 608 ? -7.93 -23.953 -49.281 1 25.56 608 GLY A C 1
ATOM 4666 O O . GLY A 1 608 ? -7.535 -24.656 -48.312 1 25.56 608 GLY A O 1
ATOM 4667 N N . GLY A 1 609 ? -6.855 -23.219 -50.094 1 25.58 609 GLY A N 1
ATOM 4668 C CA . GLY A 1 609 ? -5.633 -23.734 -50.688 1 25.58 609 GLY A CA 1
ATOM 4669 C C . GLY A 1 609 ? -4.746 -24.469 -49.688 1 25.58 609 GLY A C 1
ATOM 4670 O O . GLY A 1 609 ? -5.156 -24.719 -48.562 1 25.58 609 GLY A O 1
ATOM 4671 N N . ARG A 1 610 ? -3.283 -23.922 -49.75 1 23.67 610 ARG A N 1
ATOM 4672 C CA . ARG A 1 610 ? -2.131 -24.703 -49.312 1 23.67 610 ARG A CA 1
ATOM 4673 C C . ARG A 1 610 ? -2.176 -24.984 -47.812 1 23.67 610 ARG A C 1
ATOM 4675 O O . ARG A 1 610 ? -2.363 -24.062 -47.031 1 23.67 610 ARG A O 1
ATOM 4682 N N . GLN A 1 611 ? -2.613 -26.031 -47.5 1 25.27 611 GLN A N 1
ATOM 4683 C CA . GLN A 1 611 ? -2.68 -26.75 -46.219 1 25.27 611 GLN A CA 1
ATOM 4684 C C . GLN A 1 611 ? -1.381 -26.594 -45.438 1 25.27 611 GLN A C 1
ATOM 4686 O O . GLN A 1 611 ? -0.331 -27.078 -45.875 1 25.27 611 GLN A O 1
ATOM 4691 N N . HIS A 1 612 ? -0.94 -25.344 -45.281 1 23.23 612 HIS A N 1
ATOM 4692 C CA . HIS A 1 612 ? 0.371 -25.344 -44.625 1 23.23 612 HIS A CA 1
ATOM 4693 C C . HIS A 1 612 ? 0.386 -26.25 -43.406 1 23.23 612 HIS A C 1
ATOM 4695 O O . HIS A 1 612 ? -0.466 -26.125 -42.531 1 23.23 612 HIS A O 1
ATOM 4701 N N . HIS A 1 613 ? 0.738 -27.469 -43.656 1 23.73 613 HIS A N 1
ATOM 4702 C CA . HIS A 1 613 ? 1.035 -28.547 -42.719 1 23.73 613 HIS A CA 1
ATOM 4703 C C . HIS A 1 613 ? 1.811 -28.047 -41.5 1 23.73 613 HIS A C 1
ATOM 4705 O O . HIS A 1 613 ? 2.707 -27.203 -41.656 1 23.73 613 HIS A O 1
ATOM 4711 N N . ALA A 1 614 ? 1.099 -27.734 -40.531 1 26.75 614 ALA A N 1
ATOM 4712 C CA . ALA A 1 614 ? 1.762 -27.438 -39.281 1 26.75 614 ALA A CA 1
ATOM 4713 C C . ALA A 1 614 ? 3.094 -28.172 -39.156 1 26.75 614 ALA A C 1
ATOM 4715 O O . ALA A 1 614 ? 3.229 -29.297 -39.656 1 26.75 614 ALA A O 1
ATOM 4716 N N . ALA A 1 615 ? 4.148 -27.469 -39.281 1 25.25 615 ALA A N 1
ATOM 4717 C CA . ALA A 1 615 ? 5.523 -27.938 -39.156 1 25.25 615 ALA A CA 1
ATOM 4718 C C . ALA A 1 615 ? 5.602 -29.109 -38.156 1 25.25 615 ALA A C 1
ATOM 4720 O O . ALA A 1 615 ? 4.805 -29.188 -37.219 1 25.25 615 ALA A O 1
ATOM 4721 N N . ASP A 1 616 ? 6.059 -30.203 -38.562 1 25.16 616 ASP A N 1
ATOM 4722 C CA . ASP A 1 616 ? 6.398 -31.5 -38 1 25.16 616 ASP A CA 1
ATOM 4723 C C . ASP A 1 616 ? 6.984 -31.375 -36.625 1 25.16 616 ASP A C 1
ATOM 4725 O O . ASP A 1 616 ? 8.039 -30.75 -36.438 1 25.16 616 ASP A O 1
ATOM 4729 N N . PRO A 1 617 ? 6.234 -30.984 -35.719 1 28.97 617 PRO A N 1
ATOM 4730 C CA . PRO A 1 617 ? 6.855 -30.984 -34.375 1 28.97 617 PRO A CA 1
ATOM 4731 C C . PRO A 1 617 ? 7.836 -32.125 -34.188 1 28.97 617 PRO A C 1
ATOM 4733 O O . PRO A 1 617 ? 7.441 -33.219 -33.75 1 28.97 617 PRO A O 1
ATOM 4736 N N . ALA A 1 618 ? 8.477 -32.562 -35.125 1 27.81 618 ALA A N 1
ATOM 4737 C CA . ALA A 1 618 ? 9.562 -33.531 -35.219 1 27.81 618 ALA A CA 1
ATOM 4738 C C . ALA A 1 618 ? 10.578 -33.344 -34.094 1 27.81 618 ALA A C 1
ATOM 4740 O O . ALA A 1 618 ? 11.305 -34.281 -33.75 1 27.81 618 ALA A O 1
ATOM 4741 N N . LYS A 1 619 ? 10.875 -32.156 -33.781 1 28.67 619 LYS A N 1
ATOM 4742 C CA . LYS A 1 619 ? 12.078 -32.062 -32.969 1 28.67 619 LYS A CA 1
ATOM 4743 C C . LYS A 1 619 ? 11.789 -32.438 -31.516 1 28.67 619 LYS A C 1
ATOM 4745 O O . LYS A 1 619 ? 12.695 -32.438 -30.672 1 28.67 619 LYS A O 1
ATOM 4750 N N . ASP A 1 620 ? 10.672 -32.188 -31.062 1 28.97 620 ASP A N 1
ATOM 4751 C CA . ASP A 1 620 ? 10.711 -32.625 -29.672 1 28.97 620 ASP A CA 1
ATOM 4752 C C . ASP A 1 620 ? 10.523 -34.156 -29.594 1 28.97 620 ASP A C 1
ATOM 4754 O O . ASP A 1 620 ? 9.398 -34.656 -29.531 1 28.97 620 ASP A O 1
ATOM 4758 N N . ARG A 1 621 ? 11.258 -35.094 -30.188 1 29.94 621 ARG A N 1
ATOM 4759 C CA . ARG A 1 621 ? 11.711 -36.375 -30.703 1 29.94 621 ARG A CA 1
ATOM 4760 C C . ARG A 1 621 ? 11.625 -37.438 -29.609 1 29.94 621 ARG A C 1
ATOM 4762 O O . ARG A 1 621 ? 11.43 -38.625 -29.922 1 29.94 621 ARG A O 1
ATOM 4769 N N . PRO A 1 622 ? 11.938 -37.062 -28.453 1 30.92 622 PRO A N 1
ATOM 4770 C CA . PRO A 1 622 ? 12.188 -38.188 -27.562 1 30.92 622 PRO A CA 1
ATOM 4771 C C . PRO A 1 622 ? 10.898 -38.938 -27.188 1 30.92 622 PRO A C 1
ATOM 4773 O O . PRO A 1 622 ? 10.891 -40.156 -27.125 1 30.92 622 PRO A O 1
ATOM 4776 N N . PHE A 1 623 ? 9.805 -38.344 -27.062 1 29.97 623 PHE A N 1
ATOM 4777 C CA . PHE A 1 623 ? 8.594 -39.062 -26.672 1 29.97 623 PHE A CA 1
ATOM 4778 C C . PHE A 1 623 ? 7.906 -39.656 -27.875 1 29.97 623 PHE A C 1
ATOM 4780 O O . PHE A 1 623 ? 7.312 -40.75 -27.781 1 29.97 623 PHE A O 1
ATOM 4787 N N . GLU A 1 624 ? 7.918 -39.156 -29.047 1 34.62 624 GLU A 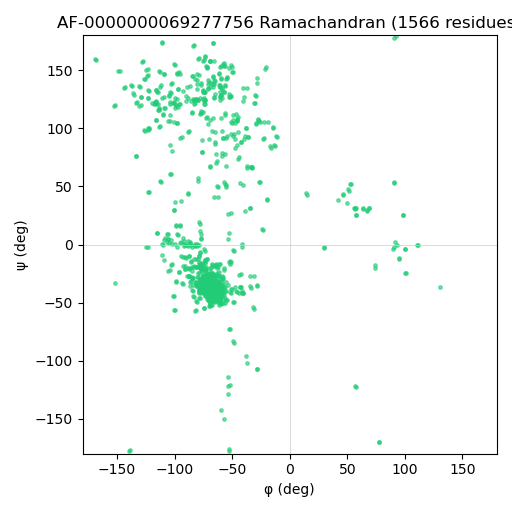N 1
ATOM 4788 C CA . GLU A 1 624 ? 7.367 -39.75 -30.25 1 34.62 624 GLU A CA 1
ATOM 4789 C C . GLU A 1 624 ? 8.102 -41.031 -30.609 1 34.62 624 GLU A C 1
ATOM 4791 O O . GLU A 1 624 ? 7.477 -42.031 -31.016 1 34.62 624 GLU A O 1
ATOM 4796 N N . TYR A 1 625 ? 9.266 -41 -30.375 1 34.03 625 TYR A N 1
ATOM 4797 C CA . TYR A 1 625 ? 10.055 -42.219 -30.609 1 34.03 625 TYR A CA 1
ATOM 4798 C C . TYR A 1 625 ? 9.695 -43.312 -29.609 1 34.03 625 TYR A C 1
ATOM 4800 O O . TYR A 1 625 ? 9.617 -44.5 -29.953 1 34.03 625 TYR A O 1
ATOM 4808 N N . LEU A 1 626 ? 9.281 -42.844 -28.438 1 37 626 LEU A N 1
ATOM 4809 C CA . LEU A 1 626 ? 8.852 -43.781 -27.422 1 37 626 LEU A CA 1
ATOM 4810 C C . LEU A 1 626 ? 7.457 -44.312 -27.734 1 37 626 LEU A C 1
ATOM 4812 O O . LEU A 1 626 ? 7.191 -45.531 -27.578 1 37 626 LEU A O 1
ATOM 4816 N N . ARG A 1 627 ? 6.629 -43.5 -28.234 1 42.22 627 ARG A N 1
ATOM 4817 C CA . ARG A 1 627 ? 5.293 -43.938 -28.641 1 42.22 627 ARG A CA 1
ATOM 4818 C C . ARG A 1 627 ? 5.359 -44.875 -29.828 1 42.22 627 ARG A C 1
ATOM 4820 O O . ARG A 1 627 ? 4.668 -45.906 -29.859 1 42.22 627 ARG A O 1
ATOM 4827 N N . LEU A 1 628 ? 6.156 -44.469 -30.641 1 43.62 628 LEU A N 1
ATOM 4828 C CA . LEU A 1 628 ? 6.316 -45.281 -31.828 1 43.62 628 LEU A CA 1
ATOM 4829 C C . LEU A 1 628 ? 6.949 -46.625 -31.484 1 43.62 628 LEU A C 1
ATOM 4831 O O . LEU A 1 628 ? 6.551 -47.656 -32.031 1 43.62 628 LEU A O 1
ATOM 4835 N N . THR A 1 629 ? 7.75 -46.531 -30.562 1 43.53 629 THR A N 1
ATOM 4836 C CA . THR A 1 629 ? 8.406 -47.781 -30.156 1 43.53 629 THR A CA 1
ATOM 4837 C C . THR A 1 629 ? 7.449 -48.656 -29.375 1 43.53 629 THR A C 1
ATOM 4839 O O . THR A 1 629 ? 7.43 -49.875 -29.562 1 43.53 629 THR A O 1
ATOM 4842 N N . SER A 1 630 ? 6.625 -47.969 -28.641 1 47.5 630 SER A N 1
ATOM 4843 C CA . SER A 1 630 ? 5.66 -48.75 -27.844 1 47.5 630 SER A CA 1
ATOM 4844 C C . SER A 1 630 ? 4.57 -49.344 -28.734 1 47.5 630 SER A C 1
ATOM 4846 O O . SER A 1 630 ? 4.195 -50.5 -28.578 1 47.5 630 SER A O 1
ATOM 4848 N N . LEU A 1 631 ? 4.199 -48.594 -29.641 1 52.84 631 LEU A N 1
ATOM 4849 C CA . LEU A 1 631 ? 3.193 -49.062 -30.594 1 52.84 631 LEU A CA 1
ATOM 4850 C C . LEU A 1 631 ? 3.773 -50.125 -31.516 1 52.84 631 LEU A C 1
ATOM 4852 O O . LEU A 1 631 ? 3.088 -51.094 -31.875 1 52.84 631 LEU A O 1
ATOM 4856 N N . GLY A 1 632 ? 4.941 -49.844 -31.844 1 51.47 632 GLY A N 1
ATOM 4857 C CA . GLY A 1 632 ? 5.613 -50.812 -32.688 1 51.47 632 GLY A CA 1
ATOM 4858 C C . GLY A 1 632 ? 5.758 -52.188 -32 1 51.47 632 GLY A C 1
ATOM 4859 O O . GLY A 1 632 ? 5.547 -53.219 -32.656 1 51.47 632 GLY A O 1
ATOM 4860 N N . VAL A 1 633 ? 5.949 -52.156 -30.781 1 51.28 633 VAL A N 1
ATOM 4861 C CA . VAL A 1 633 ? 6.098 -53.406 -30.031 1 51.28 633 VAL A CA 1
ATOM 4862 C C . VAL A 1 633 ? 4.738 -54.094 -29.875 1 51.28 633 VAL A C 1
ATOM 4864 O O . VAL A 1 633 ? 4.621 -55.281 -30.031 1 51.28 633 VAL A O 1
ATOM 4867 N N . ILE A 1 634 ? 3.76 -53.281 -29.609 1 56.97 634 ILE A N 1
ATOM 4868 C CA . ILE A 1 634 ? 2.412 -53.812 -29.5 1 56.97 634 ILE A CA 1
ATOM 4869 C C . ILE A 1 634 ? 1.968 -54.375 -30.844 1 56.97 634 ILE A C 1
ATOM 4871 O O . ILE A 1 634 ? 1.366 -55.438 -30.922 1 56.97 634 ILE A O 1
ATOM 4875 N N . GLY A 1 635 ? 2.361 -53.625 -31.797 1 56.81 635 GLY A N 1
ATOM 4876 C CA . GLY A 1 635 ? 2.053 -54.094 -33.156 1 56.81 635 GLY A CA 1
ATOM 4877 C C . GLY A 1 635 ? 2.697 -55.406 -33.5 1 56.81 635 GLY A C 1
ATOM 4878 O O . GLY A 1 635 ? 2.068 -56.281 -34.125 1 56.81 635 GLY A O 1
ATOM 4879 N N . ALA A 1 636 ? 3.891 -55.656 -32.969 1 54.75 636 ALA A N 1
ATOM 4880 C CA . ALA A 1 636 ? 4.602 -56.906 -33.219 1 54.75 636 ALA A CA 1
ATOM 4881 C C . ALA A 1 636 ? 3.99 -58.062 -32.406 1 54.75 636 ALA A C 1
ATOM 4883 O O . ALA A 1 636 ? 3.984 -59.188 -32.844 1 54.75 636 ALA A O 1
ATOM 4884 N N . LEU A 1 637 ? 3.418 -57.781 -31.344 1 51.81 637 LEU A N 1
ATOM 4885 C CA . LEU A 1 637 ? 2.803 -58.781 -30.484 1 51.81 637 LEU A CA 1
ATOM 4886 C C . LEU A 1 637 ? 1.479 -59.281 -31.078 1 51.81 637 LEU A C 1
ATOM 4888 O O . LEU A 1 637 ? 1.158 -60.469 -31 1 51.81 637 LEU A O 1
ATOM 4892 N N . VAL A 1 638 ? 0.848 -58.219 -31.547 1 58.19 638 VAL A N 1
ATOM 4893 C CA . VAL A 1 638 ? -0.457 -58.594 -32.094 1 58.19 638 VAL A CA 1
ATOM 4894 C C . VAL A 1 638 ? -0.278 -59.312 -33.406 1 58.19 638 VAL A C 1
ATOM 4896 O O . VAL A 1 638 ? -1.141 -60.125 -33.812 1 58.19 638 VAL A O 1
ATOM 4899 N N . LYS A 1 639 ? 0.898 -59.125 -33.875 1 59.25 639 LYS A N 1
ATOM 4900 C CA . LYS A 1 639 ? 1.157 -59.781 -35.125 1 59.25 639 LYS A CA 1
ATOM 4901 C C . LYS A 1 639 ? 1.271 -61.312 -34.938 1 59.25 639 LYS A C 1
ATOM 4903 O O . LYS A 1 639 ? 0.922 -62.062 -35.844 1 59.25 639 LYS A O 1
ATOM 4908 N N . VAL A 1 640 ? 1.717 -61.781 -33.781 1 54.41 640 VAL A N 1
ATOM 4909 C CA . VAL A 1 640 ? 1.912 -63.219 -33.562 1 54.41 640 VAL A CA 1
ATOM 4910 C C . VAL A 1 640 ? 0.564 -63.875 -33.312 1 54.41 640 VAL A C 1
ATOM 4912 O O . VAL A 1 640 ? 0.467 -65.125 -33.281 1 54.41 640 VAL A O 1
ATOM 4915 N N . ASP A 1 641 ? -0.513 -63.406 -33.375 1 53.78 641 ASP A N 1
ATOM 4916 C CA . ASP A 1 641 ? -1.883 -63.906 -33.312 1 53.78 641 ASP A CA 1
ATOM 4917 C C . ASP A 1 641 ? -2.068 -64.812 -32.094 1 53.78 641 ASP A C 1
ATOM 4919 O O . ASP A 1 641 ? -2.629 -65.875 -32.219 1 53.78 641 ASP A O 1
ATOM 4923 N N . ASP A 1 642 ? -1.493 -64.625 -30.938 1 56.5 642 ASP A N 1
ATOM 4924 C CA . ASP A 1 642 ? -1.668 -65.375 -29.719 1 56.5 642 ASP A CA 1
ATOM 4925 C C . ASP A 1 642 ? -2.84 -64.875 -28.891 1 56.5 642 ASP A C 1
ATOM 4927 O O . ASP A 1 642 ? -2.893 -63.688 -28.562 1 56.5 642 ASP A O 1
ATOM 4931 N N . ALA A 1 643 ? -3.732 -65.688 -28.594 1 62.19 643 ALA A N 1
ATOM 4932 C CA . ALA A 1 643 ? -4.992 -65.375 -27.922 1 62.19 643 ALA A CA 1
ATOM 4933 C C . ALA A 1 643 ? -4.742 -64.812 -26.516 1 62.19 643 ALA A C 1
ATOM 4935 O O . ALA A 1 643 ? -5.48 -63.969 -26.016 1 62.19 643 ALA A O 1
ATOM 4936 N N . GLU A 1 644 ? -3.76 -65.25 -25.906 1 60.06 644 GLU A N 1
ATOM 4937 C CA . GLU A 1 644 ? -3.455 -64.812 -24.547 1 60.06 644 GLU A CA 1
ATOM 4938 C C . GLU A 1 644 ? -2.951 -63.406 -24.516 1 60.06 644 GLU A C 1
ATOM 4940 O O . GLU A 1 644 ? -3.287 -62.625 -23.609 1 60.06 644 GLU A O 1
ATOM 4945 N N . VAL A 1 645 ? -2.297 -63.125 -25.531 1 58.62 645 VAL A N 1
ATOM 4946 C CA . VAL A 1 645 ? -1.78 -61.75 -25.641 1 58.62 645 VAL A CA 1
ATOM 4947 C C . VAL A 1 645 ? -2.926 -60.812 -25.938 1 58.62 645 VAL A C 1
ATOM 4949 O O . VAL A 1 645 ? -3.002 -59.719 -25.359 1 58.62 645 VAL A O 1
ATOM 4952 N N . ILE A 1 646 ? -3.75 -61.219 -26.75 1 63.75 646 ILE A N 1
ATOM 4953 C CA . ILE A 1 646 ? -4.898 -60.406 -27.125 1 63.75 646 ILE A CA 1
ATOM 4954 C C . ILE A 1 646 ? -5.801 -60.219 -25.906 1 63.75 646 ILE A C 1
ATOM 4956 O O . ILE A 1 646 ? -6.27 -59.094 -25.656 1 63.75 646 ILE A O 1
ATOM 4960 N N . ASN A 1 647 ? -5.898 -61.219 -25.188 1 62.5 647 ASN A N 1
ATOM 4961 C CA . ASN A 1 647 ? -6.715 -61.125 -23.984 1 62.5 647 ASN A CA 1
ATOM 4962 C C . ASN A 1 647 ? -6.09 -60.188 -22.953 1 62.5 647 ASN A C 1
ATOM 4964 O O . ASN A 1 647 ? -6.797 -59.406 -22.297 1 62.5 647 ASN A O 1
ATOM 4968 N N . PHE A 1 648 ? -4.918 -60.281 -22.906 1 57.88 648 PHE A N 1
ATOM 4969 C CA . PHE A 1 648 ? -4.199 -59.406 -22 1 57.88 648 PHE A CA 1
ATOM 4970 C C . PHE A 1 648 ? -4.324 -57.969 -22.438 1 57.88 648 PHE A C 1
ATOM 4972 O O . PHE A 1 648 ? -4.59 -57.062 -21.625 1 57.88 648 PHE A O 1
ATOM 4979 N N . LEU A 1 649 ? -4.164 -57.75 -23.656 1 62.88 649 LEU A N 1
ATOM 4980 C CA . LEU A 1 649 ? -4.215 -56.406 -24.188 1 62.88 649 LEU A CA 1
ATOM 4981 C C . LEU A 1 649 ? -5.617 -55.812 -24.062 1 62.88 649 LEU A C 1
ATOM 4983 O O . LEU A 1 649 ? -5.77 -54.594 -23.812 1 62.88 649 LEU A O 1
ATOM 4987 N N . LEU A 1 650 ? -6.527 -56.625 -24.172 1 64.44 650 LEU A N 1
ATOM 4988 C CA . LEU A 1 650 ? -7.91 -56.188 -24.078 1 64.44 650 LEU A CA 1
ATOM 4989 C C . LEU A 1 650 ? -8.25 -55.75 -22.641 1 64.44 650 LEU A C 1
ATOM 4991 O O . LEU A 1 650 ? -9.164 -54.969 -22.438 1 64.44 650 LEU A O 1
ATOM 4995 N N . GLN A 1 651 ? -7.422 -56.25 -21.797 1 55.06 651 GLN A N 1
ATOM 4996 C CA . GLN A 1 651 ? -7.641 -55.906 -20.406 1 55.06 651 GLN A CA 1
ATOM 4997 C C . GLN A 1 651 ? -6.898 -54.625 -20.031 1 55.06 651 GLN A C 1
ATOM 4999 O O . GLN A 1 651 ? -7.055 -54.094 -18.922 1 55.06 651 GLN A O 1
ATOM 5004 N N . THR A 1 652 ? -6.305 -54.25 -21.062 1 55.06 652 THR A N 1
ATOM 5005 C CA . THR A 1 652 ? -5.594 -53 -20.891 1 55.06 652 THR A CA 1
ATOM 5006 C C . THR A 1 652 ? -6.262 -51.875 -21.688 1 55.06 652 THR A C 1
ATOM 5008 O O . THR A 1 652 ? -7.238 -52.094 -22.406 1 55.06 652 THR A O 1
ATOM 5011 N N . GLU A 1 653 ? -5.777 -50.594 -21.531 1 50.88 653 GLU A N 1
ATOM 5012 C CA . GLU A 1 653 ? -6.332 -49.5 -22.297 1 50.88 653 GLU A CA 1
ATOM 5013 C C . GLU A 1 653 ? -5.625 -49.312 -23.641 1 50.88 653 GLU A C 1
ATOM 5015 O O . GLU A 1 653 ? -5.438 -48.219 -24.109 1 50.88 653 GLU A O 1
ATOM 5020 N N . ILE A 1 654 ? -5.434 -50.469 -24.219 1 61.41 654 ILE A N 1
ATOM 5021 C CA . ILE A 1 654 ? -4.66 -50.438 -25.453 1 61.41 654 ILE A CA 1
ATOM 5022 C C . ILE A 1 654 ? -5.543 -49.938 -26.594 1 61.41 654 ILE A C 1
ATOM 5024 O O . ILE A 1 654 ? -5.074 -49.188 -27.469 1 61.41 654 ILE A O 1
ATOM 5028 N N . ILE A 1 655 ? -6.703 -50.312 -26.484 1 68.5 655 ILE A N 1
ATOM 5029 C CA . ILE A 1 655 ? -7.574 -49.969 -27.594 1 68.5 655 ILE A CA 1
ATOM 5030 C C . ILE A 1 655 ? -7.809 -48.438 -27.578 1 68.5 655 ILE A C 1
ATOM 5032 O O . ILE A 1 655 ? -7.602 -47.781 -28.594 1 68.5 655 ILE A O 1
ATOM 5036 N N . PRO A 1 656 ? -7.93 -48 -26.453 1 65.81 656 PRO A N 1
ATOM 5037 C CA . PRO A 1 656 ? -8.094 -46.531 -26.453 1 65.81 656 PRO A CA 1
ATOM 5038 C C . PRO A 1 656 ? -6.809 -45.812 -26.812 1 65.81 656 PRO A C 1
ATOM 5040 O O . PRO A 1 656 ? -6.852 -44.781 -27.5 1 65.81 656 PRO A O 1
ATOM 5043 N N . LEU A 1 657 ? -5.797 -46.375 -26.5 1 63.16 657 LEU A N 1
ATOM 5044 C CA . LEU A 1 657 ? -4.496 -45.781 -26.828 1 63.16 657 LEU A CA 1
ATOM 5045 C C . LEU A 1 657 ? -4.242 -45.844 -28.328 1 63.16 657 LEU A C 1
ATOM 5047 O O . LEU A 1 657 ? -3.793 -44.844 -28.922 1 63.16 657 LEU A O 1
ATOM 5051 N N . CYS A 1 658 ? -4.473 -47 -28.844 1 69.06 658 CYS A N 1
ATOM 5052 C CA . CYS A 1 658 ? -4.27 -47.125 -30.281 1 69.06 658 CYS A CA 1
ATOM 5053 C C . CYS A 1 658 ? -5.223 -46.25 -31.062 1 69.06 658 CYS A C 1
ATOM 5055 O O . CYS A 1 658 ? -4.832 -45.625 -32.062 1 69.06 658 CYS A O 1
ATOM 5057 N N . LEU A 1 659 ? -6.332 -46.188 -30.562 1 73.19 659 LEU A N 1
ATOM 5058 C CA . LEU A 1 659 ? -7.309 -45.375 -31.281 1 73.19 659 LEU A CA 1
ATOM 5059 C C . LEU A 1 659 ? -6.91 -43.875 -31.25 1 73.19 659 LEU A C 1
ATOM 5061 O O . LEU A 1 659 ? -7.039 -43.188 -32.25 1 73.19 659 LEU A O 1
ATOM 5065 N N . ARG A 1 660 ? -6.211 -43.594 -30.25 1 65.31 660 ARG A N 1
ATOM 5066 C CA . ARG A 1 660 ? -5.715 -42.219 -30.125 1 65.31 660 ARG A CA 1
ATOM 5067 C C . ARG A 1 660 ? -4.539 -41.969 -31.062 1 65.31 660 ARG A C 1
ATOM 5069 O O . ARG A 1 660 ? -4.438 -40.938 -31.688 1 65.31 660 ARG A O 1
ATOM 5076 N N . ILE A 1 661 ? -3.758 -42.969 -31.188 1 65.25 661 ILE A N 1
ATOM 5077 C CA . ILE A 1 661 ? -2.59 -42.875 -32.062 1 65.25 661 ILE A CA 1
ATOM 5078 C C . ILE A 1 661 ? -3.029 -42.906 -33.531 1 65.25 661 ILE A C 1
ATOM 5080 O O . ILE A 1 661 ? -2.439 -42.219 -34.375 1 65.25 661 ILE A O 1
ATOM 5084 N N . MET A 1 662 ? -4.035 -43.562 -33.719 1 74.44 662 MET A N 1
ATOM 5085 C CA . MET A 1 662 ? -4.578 -43.656 -35.094 1 74.44 662 MET A CA 1
ATOM 5086 C C . MET A 1 662 ? -5.145 -42.312 -35.531 1 74.44 662 MET A C 1
ATOM 5088 O O . MET A 1 662 ? -5.094 -41.969 -36.719 1 74.44 662 MET A O 1
ATOM 5092 N N . GLU A 1 663 ? -5.449 -41.656 -34.531 1 67.88 663 GLU A N 1
ATOM 5093 C CA . GLU A 1 663 ? -6.105 -40.406 -34.875 1 67.88 663 GLU A CA 1
ATOM 5094 C C . GLU A 1 663 ? -5.094 -39.281 -34.969 1 67.88 663 GLU A C 1
ATOM 5096 O O . GLU A 1 663 ? -5.188 -38.438 -35.875 1 67.88 663 GLU A O 1
ATOM 5101 N N . THR A 1 664 ? -3.971 -39.375 -34.031 1 61.84 664 THR A N 1
ATOM 5102 C CA . THR A 1 664 ? -3.139 -38.188 -33.875 1 61.84 664 THR A CA 1
ATOM 5103 C C . THR A 1 664 ? -1.676 -38.531 -34.188 1 61.84 664 THR A C 1
ATOM 5105 O O . THR A 1 664 ? -0.826 -37.625 -34.188 1 61.84 664 THR A O 1
ATOM 5108 N N . GLY A 1 665 ? -1.349 -39.656 -34.469 1 55.78 665 GLY A N 1
ATOM 5109 C CA . GLY A 1 665 ? 0.04 -40.094 -34.594 1 55.78 665 GLY A CA 1
ATOM 5110 C C . GLY A 1 665 ? 0.626 -39.781 -35.969 1 55.78 665 GLY A C 1
ATOM 5111 O O . GLY A 1 665 ? -0.074 -39.312 -36.844 1 55.78 665 GLY A O 1
ATOM 5112 N N . SER A 1 666 ? 1.961 -40.031 -36 1 59.31 666 SER A N 1
ATOM 5113 C CA . SER A 1 666 ? 2.645 -39.969 -37.281 1 59.31 666 SER A CA 1
ATOM 5114 C C . SER A 1 666 ? 2.207 -41.125 -38.188 1 59.31 666 SER A C 1
ATOM 5116 O O . SER A 1 666 ? 1.582 -42.062 -37.719 1 59.31 666 SER A O 1
ATOM 5118 N N . GLU A 1 667 ? 2.424 -40.844 -39.406 1 60.94 667 GLU A N 1
ATOM 5119 C CA . GLU A 1 667 ? 2.014 -41.875 -40.344 1 60.94 667 GLU A CA 1
ATOM 5120 C C . GLU A 1 667 ? 2.482 -43.25 -39.906 1 60.94 667 GLU A C 1
ATOM 5122 O O . GLU A 1 667 ? 1.732 -44.219 -40.031 1 60.94 667 GLU A O 1
ATOM 5127 N N . LEU A 1 668 ? 3.6 -43.281 -39.438 1 60.06 668 LEU A N 1
ATOM 5128 C CA . LEU A 1 668 ? 4.137 -44.562 -39.031 1 60.06 668 LEU A CA 1
ATOM 5129 C C . LEU A 1 668 ? 3.438 -45.062 -37.75 1 60.06 668 LEU A C 1
ATOM 5131 O O . LEU A 1 668 ? 3.107 -46.25 -37.656 1 60.06 668 LEU A O 1
ATOM 5135 N N . SER A 1 669 ? 3.18 -44.156 -37 1 62.69 669 SER A N 1
ATOM 5136 C CA . SER A 1 669 ? 2.506 -44.531 -35.781 1 62.69 669 SER A CA 1
ATOM 5137 C C . SER A 1 669 ? 1.049 -44.906 -36.031 1 62.69 669 SER A C 1
ATOM 5139 O O . SER A 1 669 ? 0.523 -45.844 -35.438 1 62.69 669 SER A O 1
ATOM 5141 N N . LYS A 1 670 ? 0.522 -44.281 -36.938 1 69.94 670 LYS A N 1
ATOM 5142 C CA . LYS A 1 670 ? -0.845 -44.625 -37.312 1 69.94 670 LYS A CA 1
ATOM 5143 C C . LYS A 1 670 ? -0.919 -46.031 -37.938 1 69.94 670 LYS A C 1
ATOM 5145 O O . LYS A 1 670 ? -1.838 -46.781 -37.625 1 69.94 670 LYS A O 1
ATOM 5150 N N . THR A 1 671 ? 0.027 -46.125 -38.688 1 71.94 671 THR A N 1
ATOM 5151 C CA . THR A 1 671 ? 0.046 -47.406 -39.375 1 71.94 671 THR A CA 1
ATOM 5152 C C . THR A 1 671 ? 0.229 -48.562 -38.406 1 71.94 671 THR A C 1
ATOM 5154 O O . THR A 1 671 ? -0.452 -49.562 -38.5 1 71.94 671 THR A O 1
ATOM 5157 N N . VAL A 1 672 ? 0.977 -48.281 -37.469 1 69.5 672 VAL A N 1
ATOM 5158 C CA . VAL A 1 672 ? 1.251 -49.344 -36.531 1 69.5 672 VAL A CA 1
ATOM 5159 C C . VAL A 1 672 ? 0.064 -49.5 -35.562 1 69.5 672 VAL A C 1
ATOM 5161 O O . VAL A 1 672 ? -0.346 -50.625 -35.25 1 69.5 672 VAL A O 1
ATOM 5164 N N . ALA A 1 673 ? -0.464 -48.469 -35.219 1 73.38 673 ALA A N 1
ATOM 5165 C CA . ALA A 1 673 ? -1.616 -48.531 -34.312 1 73.38 673 ALA A CA 1
ATOM 5166 C C . ALA A 1 673 ? -2.82 -49.156 -35 1 73.38 673 ALA A C 1
ATOM 5168 O O . ALA A 1 673 ? -3.537 -49.969 -34.406 1 73.38 673 ALA A O 1
ATOM 5169 N N . THR A 1 674 ? -2.965 -48.75 -36.188 1 79 674 THR A N 1
ATOM 5170 C CA . THR A 1 674 ? -4.059 -49.344 -36.938 1 79 674 THR A CA 1
ATOM 5171 C C . THR A 1 674 ? -3.834 -50.844 -37.125 1 79 674 THR A C 1
ATOM 5173 O O . THR A 1 674 ? -4.777 -51.625 -37.062 1 79 674 THR A O 1
ATOM 5176 N N . PHE A 1 675 ? -2.641 -51.125 -37.25 1 76.06 675 PHE A N 1
ATOM 5177 C CA . PHE A 1 675 ? -2.275 -52.531 -37.406 1 76.06 675 PHE A CA 1
ATOM 5178 C C . PHE A 1 675 ? -2.57 -53.281 -36.125 1 76.06 675 PHE A C 1
ATOM 5180 O O . PHE A 1 675 ? -3.072 -54.406 -36.156 1 76.06 675 PHE A O 1
ATOM 5187 N N . ILE A 1 676 ? -2.432 -52.688 -35.094 1 74.5 676 ILE A N 1
ATOM 5188 C CA . ILE A 1 676 ? -2.678 -53.344 -33.812 1 74.5 676 ILE A CA 1
ATOM 5189 C C . ILE A 1 676 ? -4.18 -53.531 -33.594 1 74.5 676 ILE A C 1
ATOM 5191 O O . ILE A 1 676 ? -4.625 -54.625 -33.219 1 74.5 676 ILE A O 1
ATOM 5195 N N . VAL A 1 677 ? -4.887 -52.531 -33.875 1 80.5 677 VAL A N 1
ATOM 5196 C CA . VAL A 1 677 ? -6.336 -52.625 -33.719 1 80.5 677 VAL A CA 1
ATOM 5197 C C . VAL A 1 677 ? -6.895 -53.656 -34.688 1 80.5 677 VAL A C 1
ATOM 5199 O O . VAL A 1 677 ? -7.789 -54.438 -34.344 1 80.5 677 VAL A O 1
ATOM 5202 N N . GLN A 1 678 ? -6.305 -53.594 -35.781 1 81.38 678 GLN A N 1
ATOM 5203 C CA . GLN A 1 678 ? -6.715 -54.562 -36.781 1 81.38 678 GLN A CA 1
ATOM 5204 C C . GLN A 1 678 ? -6.465 -56 -36.281 1 81.38 678 GLN A C 1
ATOM 5206 O O . GLN A 1 678 ? -7.336 -56.844 -36.406 1 81.38 678 GLN A O 1
ATOM 5211 N N . LYS A 1 679 ? -5.395 -56.188 -35.688 1 76.81 679 LYS A N 1
ATOM 5212 C CA . LYS A 1 679 ? -5.039 -57.531 -35.219 1 76.81 679 LYS A CA 1
ATOM 5213 C C . LYS A 1 679 ? -5.898 -57.938 -34.031 1 76.81 679 LYS A C 1
ATOM 5215 O O . LYS A 1 679 ? -6.262 -59.094 -33.875 1 76.81 679 LYS A O 1
ATOM 5220 N N . LEU A 1 680 ? -6.297 -56.969 -33.312 1 79.88 680 LEU A N 1
ATOM 5221 C CA . LEU A 1 680 ? -7.176 -57.25 -32.188 1 79.88 680 LEU A CA 1
ATOM 5222 C C . LEU A 1 680 ? -8.586 -57.594 -32.688 1 79.88 680 LEU A C 1
ATOM 5224 O O . LEU A 1 680 ? -9.227 -58.5 -32.125 1 79.88 680 LEU A O 1
ATOM 5228 N N . LEU A 1 681 ? -8.953 -56.906 -33.688 1 82.31 681 LEU A N 1
ATOM 5229 C CA . LEU A 1 681 ? -10.281 -57.125 -34.25 1 82.31 681 LEU A CA 1
ATOM 5230 C C . LEU A 1 681 ? -10.336 -58.469 -34.969 1 82.31 681 LEU A C 1
ATOM 5232 O O . LEU A 1 681 ? -11.391 -59.094 -35.062 1 82.31 681 LEU A O 1
ATOM 5236 N N . LEU A 1 682 ? -9.203 -58.844 -35.375 1 80.88 682 LEU A N 1
ATOM 5237 C CA . LEU A 1 682 ? -9.172 -60.094 -36.125 1 80.88 682 LEU A CA 1
ATOM 5238 C C . LEU A 1 682 ? -9.305 -61.281 -35.219 1 80.88 682 LEU A C 1
ATOM 5240 O O . LEU A 1 682 ? -9.766 -62.344 -35.656 1 80.88 682 LEU A O 1
ATOM 5244 N N . ASP A 1 683 ? -9.031 -61.031 -34 1 79.44 683 ASP A N 1
ATOM 5245 C CA . ASP A 1 683 ? -9.234 -62.062 -33 1 79.44 683 ASP A CA 1
ATOM 5246 C C . ASP A 1 683 ? -10.68 -62.094 -32.531 1 79.44 683 ASP A C 1
ATOM 5248 O O . ASP A 1 683 ? -11.297 -61.031 -32.344 1 79.44 683 ASP A O 1
ATOM 5252 N N . ASP A 1 684 ? -11.148 -63.188 -32.25 1 80.12 684 ASP A N 1
ATOM 5253 C CA . ASP A 1 684 ? -12.555 -63.312 -31.891 1 80.12 684 ASP A CA 1
ATOM 5254 C C . ASP A 1 684 ? -12.82 -62.688 -30.531 1 80.12 684 ASP A C 1
ATOM 5256 O O . ASP A 1 684 ? -13.875 -62.062 -30.312 1 80.12 684 ASP A O 1
ATOM 5260 N N . MET A 1 685 ? -11.93 -62.781 -29.703 1 78.94 685 MET A N 1
ATOM 5261 C CA . MET A 1 685 ? -12.102 -62.156 -28.391 1 78.94 685 MET A CA 1
ATOM 5262 C C . MET A 1 685 ? -12.094 -60.656 -28.5 1 78.94 685 MET A C 1
ATOM 5264 O O . MET A 1 685 ? -12.867 -59.969 -27.812 1 78.94 685 MET A O 1
ATOM 5268 N N . GLY A 1 686 ? -11.273 -60.219 -29.328 1 78.12 686 GLY A N 1
ATOM 5269 C CA . GLY A 1 686 ? -11.219 -58.781 -29.547 1 78.12 686 GLY A CA 1
ATOM 5270 C C . GLY A 1 686 ? -12.477 -58.219 -30.188 1 78.12 686 GLY A C 1
ATOM 5271 O O . GLY A 1 686 ? -12.969 -57.156 -29.797 1 78.12 686 GLY A O 1
ATOM 5272 N N . LEU A 1 687 ? -12.914 -58.906 -31.172 1 83.25 687 LEU A N 1
ATOM 5273 C CA . LEU A 1 687 ? -14.148 -58.5 -31.812 1 83.25 687 LEU A CA 1
ATOM 5274 C C . LEU A 1 687 ? -15.312 -58.469 -30.828 1 83.25 687 LEU A C 1
ATOM 5276 O O . LEU A 1 687 ? -16.094 -57.531 -30.797 1 83.25 687 LEU A O 1
ATOM 5280 N N . THR A 1 688 ? -15.297 -59.469 -30.016 1 79.88 688 THR A N 1
ATOM 5281 C CA . THR A 1 688 ? -16.375 -59.562 -29.031 1 79.88 688 THR A CA 1
ATOM 5282 C C . THR A 1 688 ? -16.25 -58.469 -28 1 79.88 688 THR A C 1
ATOM 5284 O O . THR A 1 688 ? -17.25 -57.875 -27.594 1 79.88 688 THR A O 1
ATOM 5287 N N . TYR A 1 689 ? -15.07 -58.25 -27.734 1 79.75 689 TYR A N 1
ATOM 5288 C CA . TYR A 1 689 ? -14.82 -57.188 -26.75 1 79.75 689 TYR A CA 1
ATOM 5289 C C . TYR A 1 689 ? -15.258 -55.844 -27.297 1 79.75 689 TYR A C 1
ATOM 5291 O O . TYR A 1 689 ? -15.922 -55.062 -26.594 1 79.75 689 TYR A O 1
ATOM 5299 N N . ILE A 1 690 ? -14.914 -55.531 -28.469 1 79.81 690 ILE A N 1
ATOM 5300 C CA . ILE A 1 690 ? -15.203 -54.219 -29.062 1 79.81 690 ILE A CA 1
ATOM 5301 C C . ILE A 1 690 ? -16.703 -54.094 -29.344 1 79.81 690 ILE A C 1
ATOM 5303 O O . ILE A 1 690 ? -17.281 -53.031 -29.156 1 79.81 690 ILE A O 1
ATOM 5307 N N . CYS A 1 691 ? -17.266 -55.156 -29.703 1 77.44 691 CYS A N 1
ATOM 5308 C CA . CYS A 1 691 ? -18.672 -55.125 -30.062 1 77.44 691 CYS A CA 1
ATOM 5309 C C . CYS A 1 691 ? -19.562 -55.438 -28.859 1 77.44 691 CYS A C 1
ATOM 5311 O O . CYS A 1 691 ? -20.781 -55.5 -28.984 1 77.44 691 CYS A O 1
ATOM 5313 N N . GLN A 1 692 ? -18.859 -55.656 -27.75 1 74.69 692 GLN A N 1
ATOM 5314 C CA . GLN A 1 692 ? -19.625 -56 -26.547 1 74.69 692 GLN A CA 1
ATOM 5315 C C . GLN A 1 692 ? -20.469 -54.812 -26.078 1 74.69 692 GLN A C 1
ATOM 5317 O O . GLN A 1 692 ? -21.609 -55 -25.641 1 74.69 692 GLN A O 1
ATOM 5322 N N . THR A 1 693 ? -19.812 -53.719 -26.266 1 72.81 693 THR A N 1
ATOM 5323 C CA . THR A 1 693 ? -20.531 -52.5 -25.891 1 72.81 693 THR A CA 1
ATOM 5324 C C . THR A 1 693 ? -20.594 -51.531 -27.062 1 72.81 693 THR A C 1
ATOM 5326 O O . THR A 1 693 ? -19.703 -51.5 -27.922 1 72.81 693 THR A O 1
ATOM 5329 N N . ALA A 1 694 ? -21.625 -50.781 -27.062 1 68.25 694 ALA A N 1
ATOM 5330 C CA . ALA A 1 694 ? -21.797 -49.781 -28.141 1 68.25 694 ALA A CA 1
ATOM 5331 C C . ALA A 1 694 ? -20.734 -48.688 -28.062 1 68.25 694 ALA A C 1
ATOM 5333 O O . ALA A 1 694 ? -20.281 -48.188 -29.094 1 68.25 694 ALA A O 1
ATOM 5334 N N . GLU A 1 695 ? -20.328 -48.5 -27 1 68.69 695 GLU A N 1
ATOM 5335 C CA . GLU A 1 695 ? -19.312 -47.469 -26.797 1 68.69 695 GLU A CA 1
ATOM 5336 C C . GLU A 1 695 ? -17.984 -47.875 -27.406 1 68.69 695 GLU A C 1
ATOM 5338 O O . GLU A 1 695 ? -17.328 -47.062 -28.062 1 68.69 695 GLU A O 1
ATOM 5343 N N . ARG A 1 696 ? -17.703 -49.031 -27.188 1 73.88 696 ARG A N 1
ATOM 5344 C CA . ARG A 1 696 ? -16.438 -49.531 -27.703 1 73.88 696 ARG A CA 1
ATOM 5345 C C . ARG A 1 696 ? -16.469 -49.625 -29.219 1 73.88 696 ARG A C 1
ATOM 5347 O O . ARG A 1 696 ? -15.5 -49.25 -29.891 1 73.88 696 ARG A O 1
ATOM 5354 N N . PHE A 1 697 ? -17.594 -50.031 -29.656 1 78.69 697 PHE A N 1
ATOM 5355 C CA . PHE A 1 697 ? -17.75 -50.125 -31.094 1 78.69 697 PHE A CA 1
ATOM 5356 C C . PHE A 1 697 ? -17.719 -48.75 -31.75 1 78.69 697 PHE A C 1
ATOM 5358 O O . PHE A 1 697 ? -17.031 -48.531 -32.75 1 78.69 697 PHE A O 1
ATOM 5365 N N . TYR A 1 698 ? -18.312 -47.969 -31.172 1 74.81 698 TYR A N 1
ATOM 5366 C CA . TYR A 1 698 ? -18.375 -46.625 -31.75 1 74.81 698 TYR A CA 1
ATOM 5367 C C . TYR A 1 698 ? -17.016 -45.938 -31.688 1 74.81 698 TYR A C 1
ATOM 5369 O O . TYR A 1 698 ? -16.641 -45.219 -32.625 1 74.81 698 TYR A O 1
ATOM 5377 N N . ALA A 1 699 ? -16.344 -46.156 -30.719 1 77 699 ALA A N 1
ATOM 5378 C CA . ALA A 1 699 ? -15 -45.594 -30.594 1 77 699 ALA A CA 1
ATOM 5379 C C . ALA A 1 699 ? -14.102 -46.062 -31.734 1 77 699 ALA A C 1
ATOM 5381 O O . ALA A 1 699 ? -13.391 -45.25 -32.344 1 77 699 ALA A O 1
ATOM 5382 N N . VAL A 1 700 ? -14.234 -47.25 -32.062 1 80.62 700 VAL A N 1
ATOM 5383 C CA . VAL A 1 700 ? -13.391 -47.844 -33.094 1 80.62 700 VAL A CA 1
ATOM 5384 C C . VAL A 1 700 ? -13.906 -47.438 -34.469 1 80.62 700 VAL A C 1
ATOM 5386 O O . VAL A 1 700 ? -13.133 -47 -35.312 1 80.62 700 VAL A O 1
ATOM 5389 N N . SER A 1 701 ? -15.172 -47.406 -34.594 1 80 701 SER A N 1
ATOM 5390 C CA . SER A 1 701 ? -15.758 -47.094 -35.906 1 80 701 SER A CA 1
ATOM 5391 C C . SER A 1 701 ? -15.594 -45.625 -36.219 1 80 701 SER A C 1
ATOM 5393 O O . SER A 1 701 ? -15.344 -45.281 -37.375 1 80 701 SER A O 1
ATOM 5395 N N . SER A 1 702 ? -15.523 -44.906 -35.312 1 78 702 SER A N 1
ATOM 5396 C CA . SER A 1 702 ? -15.391 -43.469 -35.531 1 78 702 SER A CA 1
ATOM 5397 C C . SER A 1 702 ? -13.961 -43.125 -35.938 1 78 702 SER A C 1
ATOM 5399 O O . SER A 1 702 ? -13.742 -42.281 -36.812 1 78 702 SER A O 1
ATOM 5401 N N . VAL A 1 703 ? -13.125 -43.719 -35.312 1 80.94 703 VAL A N 1
ATOM 5402 C CA . VAL A 1 703 ? -11.727 -43.438 -35.656 1 80.94 703 VAL A CA 1
ATOM 5403 C C . VAL A 1 703 ? -11.414 -43.969 -37.031 1 80.94 703 VAL A C 1
ATOM 5405 O O . VAL A 1 703 ? -10.719 -43.344 -37.812 1 80.94 703 VAL A O 1
ATOM 5408 N N . LEU A 1 704 ? -11.984 -45.062 -37.375 1 83.44 704 LEU A N 1
ATOM 5409 C CA . LEU A 1 704 ? -11.789 -45.625 -38.719 1 83.44 704 LEU A CA 1
ATOM 5410 C C . LEU A 1 704 ? -12.406 -44.719 -39.781 1 83.44 704 LEU A C 1
ATOM 5412 O O . LEU A 1 704 ? -11.812 -44.5 -40.844 1 83.44 704 LEU A O 1
ATOM 5416 N N . ALA A 1 705 ? -13.438 -44.188 -39.406 1 78.75 705 ALA A N 1
ATOM 5417 C CA . ALA A 1 705 ? -14.109 -43.312 -40.344 1 78.75 705 ALA A CA 1
ATOM 5418 C C . ALA A 1 705 ? -13.312 -42 -40.562 1 78.75 705 ALA A C 1
ATOM 5420 O O . ALA A 1 705 ? -13.172 -41.531 -41.688 1 78.75 705 ALA A O 1
ATOM 5421 N N . LYS A 1 706 ? -12.695 -41.625 -39.562 1 78.44 706 LYS A N 1
ATOM 5422 C CA . LYS A 1 706 ? -11.859 -40.438 -39.625 1 78.44 706 LYS A CA 1
ATOM 5423 C C . LYS A 1 706 ? -10.594 -40.719 -40.438 1 78.44 706 LYS A C 1
ATOM 5425 O O . LYS A 1 706 ? -10.141 -39.844 -41.188 1 78.44 706 LYS A O 1
ATOM 5430 N N . MET A 1 707 ? -10.148 -41.844 -40.281 1 80.25 707 MET A N 1
ATOM 5431 C CA . MET A 1 707 ? -8.961 -42.219 -41.031 1 80.25 707 MET A CA 1
ATOM 5432 C C . MET A 1 707 ? -9.258 -42.312 -42.531 1 80.25 707 MET A C 1
ATOM 5434 O O . MET A 1 707 ? -8.438 -41.906 -43.344 1 80.25 707 MET A O 1
ATOM 5438 N N . VAL A 1 708 ? -10.414 -42.688 -42.812 1 80.5 708 VAL A N 1
ATOM 5439 C CA . VAL A 1 708 ? -10.797 -42.781 -44.219 1 80.5 708 VAL A CA 1
ATOM 5440 C C . VAL A 1 708 ? -10.953 -41.406 -44.812 1 80.5 708 VAL A C 1
ATOM 5442 O O . VAL A 1 708 ? -10.531 -41.125 -45.938 1 80.5 708 VAL A O 1
ATOM 5445 N N . THR A 1 709 ? -11.312 -40.594 -44 1 75.88 709 THR A N 1
ATOM 5446 C CA . THR A 1 709 ? -11.484 -39.219 -44.469 1 75.88 709 THR A CA 1
ATOM 5447 C C . THR A 1 709 ? -10.125 -38.531 -44.656 1 75.88 709 THR A C 1
ATOM 5449 O O . THR A 1 709 ? -9.93 -37.781 -45.594 1 75.88 709 THR A O 1
ATOM 5452 N N . THR A 1 710 ? -9.211 -38.938 -43.844 1 76.31 710 THR A N 1
ATOM 5453 C CA . THR A 1 710 ? -7.855 -38.406 -43.969 1 76.31 710 THR A CA 1
ATOM 5454 C C . THR A 1 710 ? -7.152 -39.031 -45.188 1 76.31 710 THR A C 1
ATOM 5456 O O . THR A 1 710 ? -6.375 -38.344 -45.844 1 76.31 710 THR A O 1
ATOM 5459 N N . LEU A 1 711 ? -7.5 -40.188 -45.438 1 76.06 711 LEU A N 1
ATOM 5460 C CA . LEU A 1 711 ? -6.867 -40.906 -46.531 1 76.06 711 LEU A CA 1
ATOM 5461 C C . LEU A 1 711 ? -7.406 -40.406 -47.875 1 76.06 711 LEU A C 1
ATOM 5463 O O . LEU A 1 711 ? -6.754 -40.594 -48.906 1 76.06 711 LEU A O 1
ATOM 5467 N N . GLN A 1 712 ? -8.461 -39.75 -47.719 1 73 712 GLN A N 1
ATOM 5468 C CA . GLN A 1 712 ? -8.977 -39.156 -48.938 1 73 712 GLN A CA 1
ATOM 5469 C C . GLN A 1 712 ? -8.133 -37.938 -49.375 1 73 712 GLN A C 1
ATOM 5471 O O . GLN A 1 712 ? -7.996 -37.656 -50.562 1 73 712 GLN A O 1
ATOM 5476 N N . GLN A 1 713 ? -7.387 -37.438 -48.375 1 71.31 713 GLN A N 1
ATOM 5477 C CA . GLN A 1 713 ? -6.559 -36.25 -48.656 1 71.31 713 GLN A CA 1
ATOM 5478 C C . GLN A 1 713 ? -5.098 -36.656 -48.875 1 71.31 713 GLN A C 1
ATOM 5480 O O . GLN A 1 713 ? -4.441 -36.125 -49.781 1 71.31 713 GLN A O 1
ATOM 5485 N N . THR A 1 714 ? -4.621 -37.5 -48.062 1 70.94 714 THR A N 1
ATOM 5486 C CA . THR A 1 714 ? -3.281 -38.062 -48.219 1 70.94 714 THR A CA 1
ATOM 5487 C C . THR A 1 714 ? -3.338 -39.594 -48.312 1 70.94 714 THR A C 1
ATOM 5489 O O . THR A 1 714 ? -3.354 -40.281 -47.281 1 70.94 714 THR A O 1
ATOM 5492 N N . PRO A 1 715 ? -3.273 -39.938 -49.438 1 68.12 715 PRO A N 1
ATOM 5493 C CA . PRO A 1 715 ? -3.5 -41.375 -49.625 1 68.12 715 PRO A CA 1
ATOM 5494 C C . PRO A 1 715 ? -2.312 -42.219 -49.156 1 68.12 715 PRO A C 1
ATOM 5496 O O . PRO A 1 715 ? -1.159 -41.844 -49.375 1 68.12 715 PRO A O 1
ATOM 5499 N N . SER A 1 716 ? -2.613 -43.156 -48.438 1 73.88 716 SER A N 1
ATOM 5500 C CA . SER A 1 716 ? -1.665 -44.219 -48.094 1 73.88 716 SER A CA 1
ATOM 5501 C C . SER A 1 716 ? -2.25 -45.594 -48.312 1 73.88 716 SER A C 1
ATOM 5503 O O . SER A 1 716 ? -3.26 -45.969 -47.719 1 73.88 716 SER A O 1
ATOM 5505 N N . ILE A 1 717 ? -1.663 -46.219 -49.094 1 73.38 717 ILE A N 1
ATOM 5506 C CA . ILE A 1 717 ? -2.16 -47.531 -49.5 1 73.38 717 ILE A CA 1
ATOM 5507 C C . ILE A 1 717 ? -2.133 -48.5 -48.312 1 73.38 717 ILE A C 1
ATOM 5509 O O . ILE A 1 717 ? -3.078 -49.25 -48.125 1 73.38 717 ILE A O 1
ATOM 5513 N N . ARG A 1 718 ? -1.135 -48.406 -47.594 1 72.44 718 ARG A N 1
ATOM 5514 C CA . ARG A 1 718 ? -0.964 -49.344 -46.469 1 72.44 718 ARG A CA 1
ATOM 5515 C C . ARG A 1 718 ? -2.006 -49.094 -45.406 1 72.44 718 ARG A C 1
ATOM 5517 O O . ARG A 1 718 ? -2.59 -50.031 -44.844 1 72.44 718 ARG A O 1
ATOM 5524 N N . LEU A 1 719 ? -2.277 -47.969 -45.312 1 77.69 719 LEU A N 1
ATOM 5525 C CA . LEU A 1 719 ? -3.217 -47.625 -44.25 1 77.69 719 LEU A CA 1
ATOM 5526 C C . LEU A 1 719 ? -4.648 -47.938 -44.656 1 77.69 719 LEU A C 1
ATOM 5528 O O . LEU A 1 719 ? -5.441 -48.406 -43.844 1 77.69 719 LEU A O 1
ATOM 5532 N N . LEU A 1 720 ? -4.922 -47.656 -45.812 1 80.44 720 LEU A N 1
ATOM 5533 C CA . LEU A 1 720 ? -6.254 -47.969 -46.344 1 80.44 720 LEU A CA 1
ATOM 5534 C C . LEU A 1 720 ? -6.539 -49.469 -46.281 1 80.44 720 LEU A C 1
ATOM 5536 O O . LEU A 1 720 ? -7.652 -49.875 -45.938 1 80.44 720 LEU A O 1
ATOM 5540 N N . LYS A 1 721 ? -5.555 -50.188 -46.531 1 81.12 721 LYS A N 1
ATOM 5541 C CA . LYS A 1 721 ? -5.672 -51.656 -46.5 1 81.12 721 LYS A CA 1
ATOM 5542 C C . LYS A 1 721 ? -6.047 -52.125 -45.094 1 81.12 721 LYS A C 1
ATOM 5544 O O . LYS A 1 721 ? -6.957 -52.938 -44.938 1 81.12 721 LYS A O 1
ATOM 5549 N N . HIS A 1 722 ? -5.492 -51.5 -44.219 1 81.38 722 HIS A N 1
ATOM 5550 C CA . HIS A 1 722 ? -5.742 -51.906 -42.812 1 81.38 722 HIS A CA 1
ATOM 5551 C C . HIS A 1 722 ? -7.105 -51.406 -42.344 1 81.38 722 HIS A C 1
ATOM 5553 O O . HIS A 1 722 ? -7.801 -52.125 -41.625 1 81.38 722 HIS A O 1
ATOM 5559 N N . VAL A 1 723 ? -7.465 -50.344 -42.812 1 84.25 723 VAL A N 1
ATOM 5560 C CA . VAL A 1 723 ? -8.742 -49.781 -42.406 1 84.25 723 VAL A CA 1
ATOM 5561 C C . VAL A 1 723 ? -9.891 -50.594 -42.969 1 84.25 723 VAL A C 1
ATOM 5563 O O . VAL A 1 723 ? -10.844 -50.906 -42.281 1 84.25 723 VAL A O 1
ATOM 5566 N N . ILE A 1 724 ? -9.742 -50.875 -44.156 1 84.5 724 ILE A N 1
ATOM 5567 C CA . ILE A 1 724 ? -10.789 -51.656 -44.812 1 84.5 724 ILE A CA 1
ATOM 5568 C C . ILE A 1 724 ? -10.867 -53.031 -44.188 1 84.5 724 ILE A C 1
ATOM 5570 O O . ILE A 1 724 ? -11.961 -53.562 -44 1 84.5 724 ILE A O 1
ATOM 5574 N N . ARG A 1 725 ? -9.797 -53.562 -43.781 1 85.38 725 ARG A N 1
ATOM 5575 C CA . ARG A 1 725 ? -9.766 -54.875 -43.125 1 85.38 725 ARG A CA 1
ATOM 5576 C C . ARG A 1 725 ? -10.438 -54.812 -41.75 1 85.38 725 ARG A C 1
ATOM 5578 O O . ARG A 1 725 ? -11.102 -55.781 -41.344 1 85.38 725 ARG A O 1
ATOM 5585 N N . CYS A 1 726 ? -10.336 -53.719 -41.125 1 86.25 726 CYS A N 1
ATOM 5586 C CA . CYS A 1 726 ? -10.984 -53.531 -39.844 1 86.25 726 CYS A CA 1
ATOM 5587 C C . CYS A 1 726 ? -12.5 -53.5 -40 1 86.25 726 CYS A C 1
ATOM 5589 O O . CYS A 1 726 ? -13.234 -54.125 -39.25 1 86.25 726 CYS A O 1
ATOM 5591 N N . TYR A 1 727 ? -12.898 -52.75 -40.969 1 87.56 727 TYR A N 1
ATOM 5592 C CA . TYR A 1 727 ? -14.328 -52.656 -41.25 1 87.56 727 TYR A CA 1
ATOM 5593 C C . TYR A 1 727 ? -14.891 -54.031 -41.625 1 87.56 727 TYR A C 1
ATOM 5595 O O . TYR A 1 727 ? -15.984 -54.406 -41.188 1 87.56 727 TYR A O 1
ATOM 5603 N N . LEU A 1 728 ? -14.117 -54.688 -42.344 1 87.38 728 LEU A N 1
ATOM 5604 C CA . LEU A 1 728 ? -14.547 -56 -42.781 1 87.38 728 LEU A CA 1
ATOM 5605 C C . LEU A 1 728 ? -14.734 -56.969 -41.594 1 87.38 728 LEU A C 1
ATOM 5607 O O . LEU A 1 728 ? -15.742 -57.656 -41.531 1 87.38 728 LEU A O 1
ATOM 5611 N N . ARG A 1 729 ? -13.922 -56.875 -40.719 1 88 729 ARG A N 1
ATOM 5612 C CA . ARG A 1 729 ? -14.016 -57.75 -39.562 1 88 729 ARG A CA 1
ATOM 5613 C C . ARG A 1 729 ? -15.148 -57.312 -38.625 1 88 729 ARG A C 1
ATOM 5615 O O . ARG A 1 729 ? -15.844 -58.156 -38.031 1 88 729 ARG A O 1
ATOM 5622 N N . LEU A 1 730 ? -15.297 -56.062 -38.562 1 86.19 730 LEU A N 1
ATOM 5623 C CA . LEU A 1 730 ? -16.406 -55.562 -37.75 1 86.19 730 LEU A CA 1
ATOM 5624 C C . LEU A 1 730 ? -17.75 -56.031 -38.312 1 86.19 730 LEU A C 1
ATOM 5626 O O . LEU A 1 730 ? -18.703 -56.25 -37.562 1 86.19 730 LEU A O 1
ATOM 5630 N N . SER A 1 731 ? -17.766 -56.156 -39.562 1 86.56 731 SER A N 1
ATOM 5631 C CA . SER A 1 731 ? -19.016 -56.531 -40.219 1 86.56 731 SER A CA 1
ATOM 5632 C C . SER A 1 731 ? -19.312 -58 -40 1 86.56 731 SER A C 1
ATOM 5634 O O . SER A 1 731 ? -20.422 -58.469 -40.281 1 86.56 731 SER A O 1
ATOM 5636 N N . ASP A 1 732 ? -18.406 -58.719 -39.344 1 84.56 732 ASP A N 1
ATOM 5637 C CA . ASP A 1 732 ? -18.625 -60.125 -39.062 1 84.56 732 ASP A CA 1
ATOM 5638 C C . ASP A 1 732 ? -19.516 -60.312 -37.844 1 84.56 732 ASP A C 1
ATOM 5640 O O . ASP A 1 732 ? -20.109 -61.375 -37.656 1 84.56 732 ASP A O 1
ATOM 5644 N N . ASN A 1 733 ? -19.594 -59.312 -37.094 1 81.5 733 ASN A N 1
ATOM 5645 C CA . ASN A 1 733 ? -20.5 -59.312 -35.938 1 81.5 733 ASN A CA 1
ATOM 5646 C C . ASN A 1 733 ? -21.891 -58.812 -36.344 1 81.5 733 ASN A C 1
ATOM 5648 O O . ASN A 1 733 ? -22.016 -57.719 -36.875 1 81.5 733 ASN A O 1
ATOM 5652 N N . PRO A 1 734 ? -22.797 -59.562 -36.062 1 80.31 734 PRO A N 1
ATOM 5653 C CA . PRO A 1 734 ? -24.141 -59.188 -36.531 1 80.31 734 PRO A CA 1
ATOM 5654 C C . PRO A 1 734 ? -24.625 -57.875 -35.938 1 80.31 734 PRO A C 1
ATOM 5656 O O . PRO A 1 734 ? -25.266 -57.062 -36.625 1 80.31 734 PRO A O 1
ATOM 5659 N N . ARG A 1 735 ? -24.312 -57.625 -34.75 1 77.25 735 ARG A N 1
ATOM 5660 C CA . ARG A 1 735 ? -24.734 -56.375 -34.125 1 77.25 735 ARG A CA 1
ATOM 5661 C C . ARG A 1 735 ? -23.984 -55.188 -34.719 1 77.25 735 ARG A C 1
ATOM 5663 O O . ARG A 1 735 ? -24.578 -54.125 -34.969 1 77.25 735 ARG A O 1
ATOM 5670 N N . ALA A 1 736 ? -22.828 -55.406 -35 1 79.81 736 ALA A N 1
ATOM 5671 C CA . ALA A 1 736 ? -22.016 -54.344 -35.562 1 79.81 736 ALA A CA 1
ATOM 5672 C C . ALA A 1 736 ? -22.359 -54.094 -37.031 1 79.81 736 ALA A 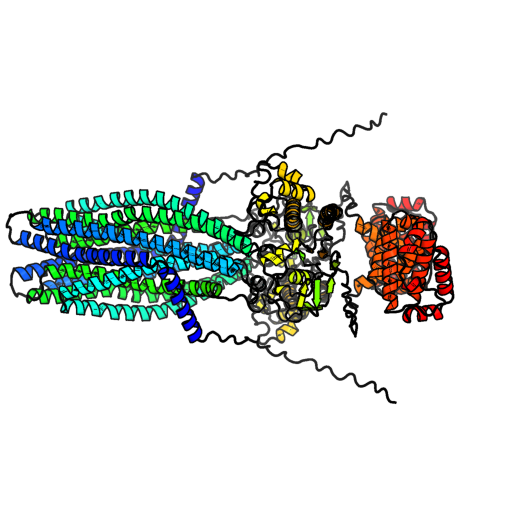C 1
ATOM 5674 O O . ALA A 1 736 ? -22.281 -52.969 -37.531 1 79.81 736 ALA A O 1
ATOM 5675 N N . ARG A 1 737 ? -22.797 -55.125 -37.656 1 80.5 737 ARG A N 1
ATOM 5676 C CA . ARG A 1 737 ? -23.188 -55.031 -39.062 1 80.5 737 ARG A CA 1
ATOM 5677 C C . ARG A 1 737 ? -24.344 -54.062 -39.25 1 80.5 737 ARG A C 1
ATOM 5679 O O . ARG A 1 737 ? -24.328 -53.25 -40.188 1 80.5 737 ARG A O 1
ATOM 5686 N N . GLU A 1 738 ? -25.172 -54.156 -38.406 1 77.19 738 GLU A N 1
ATOM 5687 C CA . GLU A 1 738 ? -26.328 -53.25 -38.5 1 77.19 738 GLU A CA 1
ATOM 5688 C C . GLU A 1 738 ? -25.922 -51.812 -38.25 1 77.19 738 GLU A C 1
ATOM 5690 O O . GLU A 1 738 ? -26.391 -50.875 -38.906 1 77.19 738 GLU A O 1
ATOM 5695 N N . ALA A 1 739 ? -25.016 -51.656 -37.438 1 79.12 739 ALA A N 1
ATOM 5696 C CA . ALA A 1 739 ? -24.547 -50.312 -37.094 1 79.12 739 ALA A CA 1
ATOM 5697 C C . ALA A 1 739 ? -23.656 -49.75 -38.219 1 79.12 739 ALA A C 1
ATOM 5699 O O . ALA A 1 739 ? -23.719 -48.562 -38.531 1 79.12 739 ALA A O 1
ATOM 5700 N N . LEU A 1 740 ? -22.969 -50.562 -38.781 1 80.25 740 LEU A N 1
ATOM 5701 C CA . LEU A 1 740 ? -22.016 -50.156 -39.812 1 80.25 740 LEU A CA 1
ATOM 5702 C C . LEU A 1 740 ? -22.75 -49.75 -41.094 1 80.25 740 LEU A C 1
ATOM 5704 O O . LEU A 1 740 ? -22.266 -48.906 -41.844 1 80.25 740 LEU A O 1
ATOM 5708 N N . ARG A 1 741 ? -23.859 -50.312 -41.344 1 76.5 741 ARG A N 1
ATOM 5709 C CA . ARG A 1 741 ? -24.672 -49.906 -42.5 1 76.5 741 ARG A CA 1
ATOM 5710 C C . ARG A 1 741 ? -25 -48.438 -42.438 1 76.5 741 ARG A C 1
ATOM 5712 O O . ARG A 1 741 ? -25.078 -47.781 -43.5 1 76.5 741 ARG A O 1
ATOM 5719 N N . GLN A 1 742 ? -24.906 -48.031 -41.281 1 70.75 742 GLN A N 1
ATOM 5720 C CA . GLN A 1 742 ? -25.312 -46.625 -41.125 1 70.75 742 GLN A CA 1
ATOM 5721 C C . GLN A 1 742 ? -24.109 -45.719 -40.969 1 70.75 742 GLN A C 1
ATOM 5723 O O . GLN A 1 742 ? -24.156 -44.531 -41.312 1 70.75 742 GLN A O 1
ATOM 5728 N N . CYS A 1 743 ? -23.016 -46.281 -40.562 1 72.44 743 CYS A N 1
ATOM 5729 C CA . CYS A 1 743 ? -21.906 -45.406 -40.188 1 72.44 743 CYS A CA 1
ATOM 5730 C C . CYS A 1 743 ? -20.766 -45.5 -41.188 1 72.44 743 CYS A C 1
ATOM 5732 O O . CYS A 1 743 ? -19.781 -44.781 -41.094 1 72.44 743 CYS A O 1
ATOM 5734 N N . LEU A 1 744 ? -20.859 -46.219 -42.094 1 78.81 744 LEU A N 1
ATOM 5735 C CA . LEU A 1 744 ? -19.75 -46.344 -43.031 1 78.81 744 LEU A CA 1
ATOM 5736 C C . LEU A 1 744 ? -19.609 -45.062 -43.875 1 78.81 744 LEU A C 1
ATOM 5738 O O . LEU A 1 744 ? -20.609 -44.562 -44.406 1 78.81 744 LEU A O 1
ATOM 5742 N N . PRO A 1 745 ? -18.375 -44.656 -43.969 1 77.12 745 PRO A N 1
ATOM 5743 C CA . PRO A 1 745 ? -18.156 -43.438 -44.75 1 77.12 745 PRO A CA 1
ATOM 5744 C C . PRO A 1 745 ? -18.594 -43.594 -46.219 1 77.12 745 PRO A C 1
ATOM 5746 O O . PRO A 1 745 ? -18.422 -44.656 -46.812 1 77.12 745 PRO A O 1
ATOM 5749 N N . GLU A 1 746 ? -19.047 -42.531 -46.75 1 75.94 746 GLU A N 1
ATOM 5750 C CA . GLU A 1 746 ? -19.656 -42.531 -48.062 1 75.94 746 GLU A CA 1
ATOM 5751 C C . GLU A 1 746 ? -18.625 -42.906 -49.125 1 75.94 746 GLU A C 1
ATOM 5753 O O . GLU A 1 746 ? -18.953 -43.562 -50.125 1 75.94 746 GLU A O 1
ATOM 5758 N N . CYS A 1 747 ? -17.438 -42.625 -48.781 1 75.88 747 CYS A N 1
ATOM 5759 C CA . CYS A 1 747 ? -16.406 -42.875 -49.781 1 75.88 747 CYS A CA 1
ATOM 5760 C C . CYS A 1 747 ? -16.156 -44.344 -49.969 1 75.88 747 CYS A C 1
ATOM 5762 O O . CYS A 1 747 ? -15.641 -44.781 -51 1 75.88 747 CYS A O 1
ATOM 5764 N N . LEU A 1 748 ? -16.719 -45.031 -49.031 1 77.69 748 LEU A N 1
ATOM 5765 C CA . LEU A 1 748 ? -16.469 -46.469 -49.094 1 77.69 748 LEU A CA 1
ATOM 5766 C C . LEU A 1 748 ? -17.734 -47.219 -49.5 1 77.69 748 LEU A C 1
ATOM 5768 O O . LEU A 1 748 ? -17.688 -48.406 -49.812 1 77.69 748 LEU A O 1
ATOM 5772 N N . GLN A 1 749 ? -18.781 -46.5 -49.438 1 75.81 749 GLN A N 1
ATOM 5773 C CA . GLN A 1 749 ? -20.047 -47.156 -49.781 1 75.81 749 GLN A CA 1
ATOM 5774 C C . GLN A 1 749 ? -20.188 -47.312 -51.281 1 75.81 749 GLN A C 1
ATOM 5776 O O . GLN A 1 749 ? -20.953 -48.156 -51.75 1 75.81 749 GLN A O 1
ATOM 5781 N N . ALA A 1 750 ? -19.359 -46.5 -51.969 1 65 750 ALA A N 1
ATOM 5782 C CA . ALA A 1 750 ? -19.484 -46.562 -53.406 1 65 750 ALA A CA 1
ATOM 5783 C C . ALA A 1 750 ? -18.859 -47.812 -54 1 65 750 ALA A C 1
ATOM 5785 O O . ALA A 1 750 ? -17.875 -48.312 -53.438 1 65 750 ALA A O 1
ATOM 5786 N N . ASP A 1 751 ? -19.406 -48.5 -54.812 1 57.34 751 ASP A N 1
ATOM 5787 C CA . ASP A 1 751 ? -19 -49.75 -55.469 1 57.34 751 ASP A CA 1
ATOM 5788 C C . ASP A 1 751 ? -17.578 -49.625 -56.031 1 57.34 751 ASP A C 1
ATOM 5790 O O . ASP A 1 751 ? -17.266 -48.688 -56.781 1 57.34 751 ASP A O 1
ATOM 5794 N N . PRO A 1 752 ? -16.609 -50.281 -55.406 1 56.19 752 PRO A N 1
ATOM 5795 C CA . PRO A 1 752 ? -15.203 -50.188 -55.812 1 56.19 752 PRO A CA 1
ATOM 5796 C C . PRO A 1 752 ? -15.031 -50.281 -57.344 1 56.19 752 PRO A C 1
ATOM 5798 O O . PRO A 1 752 ? -14 -49.875 -57.875 1 56.19 752 PRO A O 1
ATOM 5801 N N . THR A 1 753 ? -15.719 -51.125 -57.969 1 54.66 753 THR A N 1
ATOM 5802 C CA . THR A 1 753 ? -15.68 -51.188 -59.406 1 54.66 753 THR A CA 1
ATOM 5803 C C . THR A 1 753 ? -16.172 -49.875 -60.031 1 54.66 753 THR A C 1
ATOM 5805 O O . THR A 1 753 ? -15.992 -49.656 -61.219 1 54.66 753 THR A O 1
ATOM 5808 N N . LEU A 1 754 ? -16.984 -49.062 -59.344 1 47.94 754 LEU A N 1
ATOM 5809 C CA . LEU A 1 754 ? -17.625 -47.938 -60 1 47.94 754 LEU A CA 1
ATOM 5810 C C . LEU A 1 754 ? -16.812 -46.656 -59.781 1 47.94 754 LEU A C 1
ATOM 5812 O O . LEU A 1 754 ? -16.094 -46.531 -58.781 1 47.94 754 LEU A O 1
ATOM 5816 N N . GLN A 1 755 ? -16.75 -45.625 -60.719 1 47.81 755 GLN A N 1
ATOM 5817 C CA . GLN A 1 755 ? -16.188 -44.312 -61.031 1 47.81 755 GLN A CA 1
ATOM 5818 C C . GLN A 1 755 ? -16.344 -43.344 -59.875 1 47.81 755 GLN A C 1
ATOM 5820 O O . GLN A 1 755 ? -15.852 -42.219 -59.938 1 47.81 755 GLN A O 1
ATOM 5825 N N . CYS A 1 756 ? -17.016 -43.656 -58.781 1 52.75 756 CYS A N 1
ATOM 5826 C CA . CYS A 1 756 ? -17.406 -42.531 -57.906 1 52.75 756 CYS A CA 1
ATOM 5827 C C . CYS A 1 756 ? -16.484 -42.438 -56.688 1 52.75 756 CYS A C 1
ATOM 5829 O O . CYS A 1 756 ? -16.797 -41.75 -55.719 1 52.75 756 CYS A O 1
ATOM 5831 N N . LEU A 1 757 ? -15.57 -43.156 -56.469 1 59.62 757 LEU A N 1
ATOM 5832 C CA . LEU A 1 757 ? -14.664 -42.969 -55.375 1 59.62 757 LEU A CA 1
ATOM 5833 C C . LEU A 1 757 ? -13.812 -41.719 -55.562 1 59.62 757 LEU A C 1
ATOM 5835 O O . LEU A 1 757 ? -13.406 -41.406 -56.688 1 59.62 757 LEU A O 1
ATOM 5839 N N . PRO A 1 758 ? -13.617 -41.062 -54.656 1 68.25 758 PRO A N 1
ATOM 5840 C CA . PRO A 1 758 ? -12.727 -39.938 -54.844 1 68.25 758 PRO A CA 1
ATOM 5841 C C . PRO A 1 758 ? -11.336 -40.344 -55.312 1 68.25 758 PRO A C 1
ATOM 5843 O O . PRO A 1 758 ? -10.852 -41.438 -54.969 1 68.25 758 PRO A O 1
ATOM 5846 N N . GLU A 1 759 ? -10.852 -39.781 -56.188 1 70.31 759 GLU A N 1
ATOM 5847 C CA . GLU A 1 759 ? -9.664 -40.062 -57 1 70.31 759 GLU A CA 1
ATOM 5848 C C . GLU A 1 759 ? -8.508 -40.531 -56.094 1 70.31 759 GLU A C 1
ATOM 5850 O O . GLU A 1 759 ? -7.82 -41.5 -56.438 1 70.31 759 GLU A O 1
ATOM 5855 N N . PRO A 1 760 ? -8.359 -40.062 -55.031 1 73.5 760 PRO A N 1
ATOM 5856 C CA . PRO A 1 760 ? -7.191 -40.5 -54.281 1 73.5 760 PRO A CA 1
ATOM 5857 C C . PRO A 1 760 ? -7.344 -41.906 -53.719 1 73.5 760 PRO A C 1
ATOM 5859 O O . PRO A 1 760 ? -6.375 -42.688 -53.688 1 73.5 760 PRO A O 1
ATOM 5862 N N . ILE A 1 761 ? -8.477 -42.25 -53.438 1 73.88 761 ILE A N 1
ATOM 5863 C CA . ILE A 1 761 ? -8.727 -43.594 -52.875 1 73.88 761 ILE A CA 1
ATOM 5864 C C . ILE A 1 761 ? -8.836 -44.625 -54 1 73.88 761 ILE A C 1
ATOM 5866 O O . ILE A 1 761 ? -8.359 -45.75 -53.875 1 73.88 761 ILE A O 1
ATOM 5870 N N . ALA A 1 762 ? -9.383 -44.125 -55 1 75.19 762 ALA A N 1
ATOM 5871 C CA . ALA A 1 762 ? -9.477 -45 -56.156 1 75.19 762 ALA A CA 1
ATOM 5872 C C . ALA A 1 762 ? -8.086 -45.375 -56.688 1 75.19 762 ALA A C 1
ATOM 5874 O O . ALA A 1 762 ? -7.867 -46.531 -57.094 1 75.19 762 ALA A O 1
ATOM 5875 N N . ASN A 1 763 ? -7.234 -44.5 -56.562 1 73.56 763 ASN A N 1
ATOM 5876 C CA . ASN A 1 763 ? -5.871 -44.75 -57.031 1 73.56 763 ASN A CA 1
ATOM 5877 C C . ASN A 1 763 ? -5.145 -45.75 -56.094 1 73.56 763 ASN A C 1
ATOM 5879 O O . ASN A 1 763 ? -4.363 -46.562 -56.562 1 73.56 763 ASN A O 1
ATOM 5883 N N . CYS A 1 764 ? -5.52 -45.688 -54.938 1 72.88 764 CYS A N 1
ATOM 5884 C CA . CYS A 1 764 ? -4.902 -46.562 -53.969 1 72.88 764 CYS A CA 1
ATOM 5885 C C . CYS A 1 764 ? -5.422 -48 -54.125 1 72.88 764 CYS A C 1
ATOM 5887 O O . CYS A 1 764 ? -4.684 -48.969 -53.906 1 72.88 764 CYS A O 1
ATOM 5889 N N . LEU A 1 765 ? -6.629 -48.031 -54.594 1 74.44 765 LEU A N 1
ATOM 5890 C CA . LEU A 1 765 ? -7.281 -49.344 -54.688 1 74.44 765 LEU A CA 1
ATOM 5891 C C . LEU A 1 765 ? -7.012 -49.969 -56.062 1 74.44 765 LEU A C 1
ATOM 5893 O O . LEU A 1 765 ? -7.156 -51.188 -56.219 1 74.44 765 LEU A O 1
ATOM 5897 N N . ARG A 1 766 ? -6.633 -49.219 -56.969 1 72.81 766 ARG A N 1
ATOM 5898 C CA . ARG A 1 766 ? -6.379 -49.75 -58.312 1 72.81 766 ARG A CA 1
ATOM 5899 C C . ARG A 1 766 ? -5.195 -50.719 -58.312 1 72.81 766 ARG A C 1
ATOM 5901 O O . ARG A 1 766 ? -5.199 -51.719 -59.031 1 72.81 766 ARG A O 1
ATOM 5908 N N . GLU A 1 767 ? -4.223 -50.469 -57.375 1 66.94 767 GLU A N 1
ATOM 5909 C CA . GLU A 1 767 ? -3.006 -51.281 -57.438 1 66.94 767 GLU A CA 1
ATOM 5910 C C . GLU A 1 767 ? -3.062 -52.438 -56.438 1 66.94 767 GLU A C 1
ATOM 5912 O O . GLU A 1 767 ? -2.234 -53.344 -56.5 1 66.94 767 GLU A O 1
ATOM 5917 N N . ASP A 1 768 ? -4.125 -52.5 -55.688 1 72.81 768 ASP A N 1
ATOM 5918 C CA . ASP A 1 768 ? -4.16 -53.531 -54.656 1 72.81 768 ASP A CA 1
ATOM 5919 C C . ASP A 1 768 ? -5.422 -54.406 -54.781 1 72.81 768 ASP A C 1
ATOM 5921 O O . ASP A 1 768 ? -6.48 -54.031 -54.25 1 72.81 768 ASP A O 1
ATOM 5925 N N . SER A 1 769 ? -5.32 -55.5 -55.375 1 77.06 769 SER A N 1
ATOM 5926 C CA . SER A 1 769 ? -6.441 -56.406 -55.656 1 77.06 769 SER A CA 1
ATOM 5927 C C . SER A 1 769 ? -7.004 -57 -54.375 1 77.06 769 SER A C 1
ATOM 5929 O O . SER A 1 769 ? -8.203 -57.281 -54.281 1 77.06 769 SER A O 1
ATOM 5931 N N . VAL A 1 770 ? -6.242 -57.188 -53.406 1 80.06 770 VAL A N 1
ATOM 5932 C CA . VAL A 1 770 ? -6.684 -57.781 -52.188 1 80.06 770 VAL A CA 1
ATOM 5933 C C . VAL A 1 770 ? -7.602 -56.844 -51.406 1 80.06 770 VAL A C 1
ATOM 5935 O O . VAL A 1 770 ? -8.656 -57.25 -50.938 1 80.06 770 VAL A O 1
ATOM 5938 N N . THR A 1 771 ? -7.27 -55.625 -51.5 1 80.31 771 THR A N 1
ATOM 5939 C CA . THR A 1 771 ? -8.062 -54.656 -50.781 1 80.31 771 THR A CA 1
ATOM 5940 C C . THR A 1 771 ? -9.398 -54.406 -51.5 1 80.31 771 THR A C 1
ATOM 5942 O O . THR A 1 771 ? -10.422 -54.188 -50.844 1 80.31 771 THR A O 1
ATOM 5945 N N . LYS A 1 772 ? -9.305 -54.562 -52.75 1 80.56 772 LYS A N 1
ATOM 5946 C CA . LYS A 1 772 ? -10.531 -54.438 -53.5 1 80.56 772 LYS A CA 1
ATOM 5947 C C . LYS A 1 772 ? -11.492 -55.594 -53.188 1 80.56 772 LYS A C 1
ATOM 5949 O O . LYS A 1 772 ? -12.703 -55.375 -53.062 1 80.56 772 LYS A O 1
ATOM 5954 N N . ARG A 1 773 ? -10.992 -56.75 -53.031 1 82.31 773 ARG A N 1
ATOM 5955 C CA . ARG A 1 773 ? -11.805 -57.906 -52.688 1 82.31 773 ARG A CA 1
ATOM 5956 C C . ARG A 1 773 ? -12.398 -57.75 -51.281 1 82.31 773 ARG A C 1
ATOM 5958 O O . ARG A 1 773 ? -13.562 -58.094 -51.062 1 82.31 773 ARG A O 1
ATOM 5965 N N . TRP A 1 774 ? -11.641 -57.188 -50.469 1 83.62 774 TRP A N 1
ATOM 5966 C CA . TRP A 1 774 ? -12.125 -57 -49.094 1 83.62 774 TRP A CA 1
ATOM 5967 C C . TRP A 1 774 ? -13.242 -55.938 -49.031 1 83.62 774 TRP A C 1
ATOM 5969 O O . TRP A 1 774 ? -14.227 -56.125 -48.312 1 83.62 774 TRP A O 1
ATOM 5979 N N . LEU A 1 775 ? -13.047 -55 -49.812 1 83.69 775 LEU A N 1
ATOM 5980 C CA . LEU A 1 775 ? -14.07 -53.938 -49.875 1 83.69 775 LEU A CA 1
ATOM 5981 C C . LEU A 1 775 ? -15.359 -54.5 -50.469 1 83.69 775 LEU A C 1
ATOM 5983 O O . LEU A 1 775 ? -16.453 -54.188 -50 1 83.69 775 LEU A O 1
ATOM 5987 N N . SER A 1 776 ? -15.164 -55.25 -51.5 1 82.94 776 SER A N 1
ATOM 5988 C CA . SER A 1 776 ? -16.344 -55.875 -52.125 1 82.94 776 SER A CA 1
ATOM 5989 C C . SER A 1 776 ? -17.031 -56.812 -51.125 1 82.94 776 SER A C 1
ATOM 5991 O O . SER A 1 776 ? -18.266 -56.844 -51.062 1 82.94 776 SER A O 1
ATOM 5993 N N . GLN A 1 777 ? -16.312 -57.531 -50.375 1 85.25 777 GLN A N 1
ATOM 5994 C CA . GLN A 1 777 ? -16.859 -58.438 -49.375 1 85.25 777 GLN A CA 1
ATOM 5995 C C . GLN A 1 777 ? -17.562 -57.656 -48.25 1 85.25 777 GLN A C 1
ATOM 5997 O O . GLN A 1 777 ? -18.609 -58.062 -47.781 1 85.25 777 GLN A O 1
ATOM 6002 N N . LEU A 1 778 ? -16.984 -56.562 -47.969 1 87.19 778 LEU A N 1
ATOM 6003 C CA . LEU A 1 778 ? -17.562 -55.719 -46.969 1 87.19 778 LEU A CA 1
ATOM 6004 C C . LEU A 1 778 ? -18.922 -55.188 -47.406 1 87.19 778 LEU A C 1
ATOM 6006 O O . LEU A 1 778 ? -19.891 -55.219 -46.656 1 87.19 778 LEU A O 1
ATOM 6010 N N . LEU A 1 779 ? -18.953 -54.75 -48.594 1 85.19 779 LEU A N 1
ATOM 6011 C CA . LEU A 1 779 ? -20.203 -54.219 -49.125 1 85.19 779 LEU A CA 1
ATOM 6012 C C . LEU A 1 779 ? -21.25 -55.344 -49.25 1 85.19 779 LEU A C 1
ATOM 6014 O O . LEU A 1 779 ? -22.438 -55.094 -49.062 1 85.19 779 LEU A O 1
ATOM 6018 N N . GLN A 1 780 ? -20.844 -56.5 -49.5 1 84.5 780 GLN A N 1
ATOM 6019 C CA . GLN A 1 780 ? -21.734 -57.656 -49.562 1 84.5 780 GLN A CA 1
ATOM 6020 C C . GLN A 1 780 ? -22.266 -58.031 -48.188 1 84.5 780 GLN A C 1
ATOM 6022 O O . GLN A 1 780 ? -23.453 -58.312 -48.031 1 84.5 780 GLN A O 1
ATOM 6027 N N . ASN A 1 781 ? -21.391 -57.938 -47.188 1 84.31 781 ASN A N 1
ATOM 6028 C CA . ASN A 1 781 ? -21.812 -58.281 -45.812 1 84.31 781 ASN A CA 1
ATOM 6029 C C . ASN A 1 781 ? -22.828 -57.281 -45.281 1 84.31 781 ASN A C 1
ATOM 6031 O O . ASN A 1 781 ? -23.703 -57.625 -44.469 1 84.31 781 ASN A O 1
ATOM 6035 N N . LEU A 1 782 ? -22.641 -56.031 -45.75 1 82.62 782 LEU A N 1
ATOM 6036 C CA . LEU A 1 782 ? -23.516 -54.969 -45.281 1 82.62 782 LEU A CA 1
ATOM 6037 C C . LEU A 1 782 ? -24.766 -54.875 -46.156 1 82.62 782 LEU A C 1
ATOM 6039 O O . LEU A 1 782 ? -25.609 -54 -45.938 1 82.62 782 LEU A O 1
ATOM 6043 N N . ASN A 1 783 ? -24.953 -55.656 -47.062 1 78.62 783 ASN A N 1
ATOM 6044 C CA . ASN A 1 783 ? -26.062 -55.719 -48.031 1 78.62 783 ASN A CA 1
ATOM 6045 C C . ASN A 1 783 ? -26.188 -54.406 -48.812 1 78.62 783 ASN A C 1
ATOM 6047 O O . ASN A 1 783 ? -27.297 -53.906 -49 1 78.62 783 ASN A O 1
ATOM 6051 N N . LEU A 1 784 ? -25.062 -53.719 -49.031 1 73.69 784 LEU A N 1
ATOM 6052 C CA . LEU A 1 784 ? -25.094 -52.5 -49.812 1 73.69 784 LEU A CA 1
ATOM 6053 C C . LEU A 1 784 ? -24.844 -52.781 -51.281 1 73.69 784 LEU A C 1
ATOM 6055 O O . LEU A 1 784 ? -24.922 -51.875 -52.125 1 73.69 784 LEU A O 1
ATOM 6059 N N . ARG A 1 785 ? -24.625 -54.156 -51.625 1 64.44 785 ARG A N 1
ATOM 6060 C CA . ARG A 1 785 ? -24.672 -54.656 -53 1 64.44 785 ARG A CA 1
ATOM 6061 C C . ARG A 1 785 ? -25.719 -55.75 -53.156 1 64.44 785 ARG A C 1
ATOM 6063 O O . ARG A 1 785 ? -25.891 -56.594 -52.25 1 64.44 785 ARG A O 1
ATOM 6070 N N . MET B 1 1 ? -11.18 -74.812 14.211 1 18.62 1 MET B N 1
ATOM 6071 C CA . MET B 1 1 ? -10.852 -73.562 14.953 1 18.62 1 MET B CA 1
ATOM 6072 C C . MET B 1 1 ? -11.359 -72.312 14.219 1 18.62 1 MET B C 1
ATOM 6074 O O . MET B 1 1 ? -11.062 -72.125 13.031 1 18.62 1 MET B O 1
ATOM 6078 N N . ASP B 1 2 ? -12.445 -71.5 14.461 1 17.83 2 ASP B N 1
ATOM 6079 C CA . ASP B 1 2 ? -13.656 -71.062 13.812 1 17.83 2 ASP B CA 1
ATOM 6080 C C . ASP B 1 2 ? -13.469 -69.625 13.305 1 17.83 2 ASP B C 1
ATOM 6082 O O . ASP B 1 2 ? -13.102 -68.75 14.07 1 17.83 2 ASP B O 1
ATOM 6086 N N . VAL B 1 3 ? -12.922 -69.438 12.125 1 20.98 3 VAL B N 1
ATOM 6087 C CA . VAL B 1 3 ? -12.336 -68.312 11.398 1 20.98 3 VAL B CA 1
ATOM 6088 C C . VAL B 1 3 ? -13.406 -67.25 11.156 1 20.98 3 VAL B C 1
ATOM 6090 O O . VAL B 1 3 ? -14.258 -67.375 10.281 1 20.98 3 VAL B O 1
ATOM 6093 N N . GLU B 1 4 ? -14.117 -66.875 12.258 1 18.52 4 GLU B N 1
ATOM 6094 C CA . GLU B 1 4 ? -15.398 -66.125 12.242 1 18.52 4 GLU B CA 1
ATOM 6095 C C . GLU B 1 4 ? -15.297 -64.812 11.492 1 18.52 4 GLU B C 1
ATOM 6097 O O . GLU B 1 4 ? -14.328 -64.062 11.656 1 18.52 4 GLU B O 1
ATOM 6102 N N . LEU B 1 5 ? -15.977 -64.625 10.336 1 19.09 5 LEU B N 1
ATOM 6103 C CA . LEU B 1 5 ? -16.156 -63.781 9.18 1 19.09 5 LEU B CA 1
ATOM 6104 C C . LEU B 1 5 ? -16.703 -62.406 9.602 1 19.09 5 LEU B C 1
ATOM 6106 O O . LEU B 1 5 ? -17.906 -62.188 9.594 1 19.09 5 LEU B O 1
ATOM 6110 N N . LEU B 1 6 ? -16.172 -61.906 10.711 1 19.08 6 LEU B N 1
ATOM 6111 C CA . LEU B 1 6 ? -17.016 -61 11.484 1 19.08 6 LEU B CA 1
ATOM 6112 C C . LEU B 1 6 ? -17.531 -59.844 10.609 1 19.08 6 LEU B C 1
ATOM 6114 O O . LEU B 1 6 ? -16.891 -59.5 9.617 1 19.08 6 LEU B O 1
ATOM 6118 N N . GLY B 1 7 ? -18.703 -59.375 10.781 1 18.05 7 GLY B N 1
ATOM 6119 C CA . GLY B 1 7 ? -19.859 -58.656 10.273 1 18.05 7 GLY B CA 1
ATOM 6120 C C . GLY B 1 7 ? -19.547 -57.219 9.859 1 18.05 7 GLY B C 1
ATOM 6121 O O . GLY B 1 7 ? -18.578 -56.625 10.359 1 18.05 7 GLY B O 1
ATOM 6122 N N . ALA B 1 8 ? -19.953 -56.719 8.648 1 20.42 8 ALA B N 1
ATOM 6123 C CA . ALA B 1 8 ? -20.047 -55.625 7.672 1 20.42 8 ALA B CA 1
ATOM 6124 C C . ALA B 1 8 ? -20.641 -54.375 8.297 1 20.42 8 ALA B C 1
ATOM 6126 O O . ALA B 1 8 ? -21.844 -54.125 8.195 1 20.42 8 ALA B O 1
ATOM 6127 N N . ALA B 1 9 ? -20.484 -54.25 9.562 1 20.42 9 ALA B N 1
ATOM 6128 C CA . ALA B 1 9 ? -21.422 -53.344 10.219 1 20.42 9 ALA B CA 1
ATOM 6129 C C . ALA B 1 9 ? -21.484 -52 9.5 1 20.42 9 ALA B C 1
ATOM 6131 O O . ALA B 1 9 ? -20.547 -51.625 8.797 1 20.42 9 ALA B O 1
ATOM 6132 N N . GLY B 1 10 ? -22.672 -51.312 9.617 1 19.48 10 GLY B N 1
ATOM 6133 C CA . GLY B 1 10 ? -23.516 -50.25 9.102 1 19.48 10 GLY B CA 1
ATOM 6134 C C . GLY B 1 10 ? -22.844 -48.875 9.102 1 19.48 10 GLY B C 1
ATOM 6135 O O . GLY B 1 10 ? -22.297 -48.469 10.125 1 19.48 10 GLY B O 1
ATOM 6136 N N . LEU B 1 11 ? -22.219 -48.5 8.094 1 20.55 11 LEU B N 1
ATOM 6137 C CA . LEU B 1 11 ? -21.375 -47.312 7.934 1 20.55 11 LEU B CA 1
ATOM 6138 C C . LEU B 1 11 ? -22.141 -46.031 8.281 1 20.55 11 LEU B C 1
ATOM 6140 O O . LEU B 1 11 ? -23.125 -45.719 7.633 1 20.55 11 LEU B O 1
ATOM 6144 N N . PRO B 1 12 ? -22.484 -45.844 9.492 1 20.39 12 PRO B N 1
ATOM 6145 C CA . PRO B 1 12 ? -23.438 -44.781 9.812 1 20.39 12 PRO B CA 1
ATOM 6146 C C . PRO B 1 12 ? -23.109 -43.469 9.141 1 20.39 12 PRO B C 1
ATOM 6148 O O . PRO B 1 12 ? -21.922 -43.125 8.984 1 20.39 12 PRO B O 1
ATOM 6151 N N . VAL B 1 13 ? -23.875 -43 8.219 1 21.28 13 VAL B N 1
ATOM 6152 C CA . VAL B 1 13 ? -23.953 -41.969 7.188 1 21.28 13 VAL B CA 1
ATOM 6153 C C . VAL B 1 13 ? -23.547 -40.594 7.773 1 21.28 13 VAL B C 1
ATOM 6155 O O . VAL B 1 13 ? -22.703 -39.906 7.211 1 21.28 13 VAL B O 1
ATOM 6158 N N . GLY B 1 14 ? -24.484 -39.906 8.383 1 20 14 GLY B N 1
ATOM 6159 C CA . GLY B 1 14 ? -25.047 -38.562 8.266 1 20 14 GLY B CA 1
ATOM 6160 C C . GLY B 1 14 ? -24.266 -37.531 9.016 1 20 14 GLY B C 1
ATOM 6161 O O . GLY B 1 14 ? -24.641 -36.344 9.047 1 20 14 GLY B O 1
ATOM 6162 N N . GLY B 1 15 ? -23.547 -37.812 9.953 1 20.45 15 GLY B N 1
ATOM 6163 C CA . GLY B 1 15 ? -23.609 -36.875 11.07 1 20.45 15 GLY B CA 1
ATOM 6164 C C . GLY B 1 15 ? -23 -35.531 10.75 1 20.45 15 GLY B C 1
ATOM 6165 O O .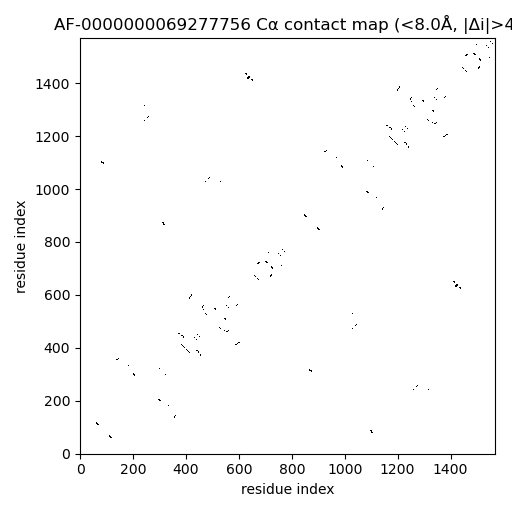 GLY B 1 15 ? -22.234 -35.406 9.797 1 20.45 15 GLY B O 1
ATOM 6166 N N . SER B 1 16 ? -23.734 -34.375 11.164 1 21.92 16 SER B N 1
ATOM 6167 C CA . SER B 1 16 ? -23.578 -32.938 11.047 1 21.92 16 SER B CA 1
ATOM 6168 C C . SER B 1 16 ? -22.141 -32.5 11.344 1 21.92 16 SER B C 1
ATOM 6170 O O . SER B 1 16 ? -21.609 -32.812 12.422 1 21.92 16 SER B O 1
ATOM 6172 N N . PRO B 1 17 ? -21.328 -32.719 10.469 1 21.61 17 PRO B N 1
ATOM 6173 C CA . PRO B 1 17 ? -19.984 -32.594 11.031 1 21.61 17 PRO B CA 1
ATOM 6174 C C . PRO B 1 17 ? -19.844 -31.328 11.906 1 21.61 17 PRO B C 1
ATOM 6176 O O . PRO B 1 17 ? -20.422 -30.297 11.594 1 21.61 17 PRO B O 1
ATOM 6179 N N . SER B 1 18 ? -19.766 -31.516 13.141 1 20.95 18 SER B N 1
ATOM 6180 C CA . SER B 1 18 ? -19.516 -30.5 14.156 1 20.95 18 SER B CA 1
ATOM 6181 C C . SER B 1 18 ? -18.469 -29.5 13.695 1 20.95 18 SER B C 1
ATOM 6183 O O . SER B 1 18 ? -17.578 -29.828 12.93 1 20.95 18 SER B O 1
ATOM 6185 N N . ALA B 1 19 ? -18.828 -28.188 13.688 1 23.56 19 ALA B N 1
ATOM 6186 C CA . ALA B 1 19 ? -18.094 -26.922 13.664 1 23.56 19 ALA B CA 1
ATOM 6187 C C . ALA B 1 19 ? -16.703 -27.094 14.273 1 23.56 19 ALA B C 1
ATOM 6189 O O . ALA B 1 19 ? -16.562 -27.156 15.5 1 23.56 19 ALA B O 1
ATOM 6190 N N . ALA B 1 20 ? -15.977 -28.031 13.781 1 23.28 20 ALA B N 1
ATOM 6191 C CA . ALA B 1 20 ? -14.664 -28.062 14.422 1 23.28 20 ALA B CA 1
ATOM 6192 C C . ALA B 1 20 ? -14.188 -26.656 14.75 1 23.28 20 ALA B C 1
ATOM 6194 O O . ALA B 1 20 ? -14.117 -25.797 13.875 1 23.28 20 ALA B O 1
ATOM 6195 N N . THR B 1 21 ? -14.484 -26.344 15.828 1 22.95 21 THR B N 1
ATOM 6196 C CA . THR B 1 21 ? -13.867 -25.25 16.578 1 22.95 21 THR B CA 1
ATOM 6197 C C . THR B 1 21 ? -12.391 -25.109 16.219 1 22.95 21 THR B C 1
ATOM 6199 O O . THR B 1 21 ? -11.617 -26.062 16.391 1 22.95 21 THR B O 1
ATOM 6202 N N . GLU B 1 22 ? -12.148 -24.703 14.945 1 22.91 22 GLU B N 1
ATOM 6203 C CA . GLU B 1 22 ? -10.773 -24.219 14.82 1 22.91 22 GLU B CA 1
ATOM 6204 C C . GLU B 1 22 ? -10.141 -24 16.203 1 22.91 22 GLU B C 1
ATOM 6206 O O . GLU B 1 22 ? -10.688 -23.281 17.031 1 22.91 22 GLU B O 1
ATOM 6211 N N . ALA B 1 23 ? -9.633 -25.047 16.656 1 23.59 23 ALA B N 1
ATOM 6212 C CA . ALA B 1 23 ? -8.812 -24.828 17.844 1 23.59 23 ALA B CA 1
ATOM 6213 C C . ALA B 1 23 ? -8.102 -23.484 17.781 1 23.59 23 ALA B C 1
ATOM 6215 O O . ALA B 1 23 ? -7.262 -23.266 16.906 1 23.59 23 ALA B O 1
ATOM 6216 N N . SER B 1 24 ? -8.828 -22.422 17.828 1 25.48 24 SER B N 1
ATOM 6217 C CA . SER B 1 24 ? -8.312 -21.25 18.516 1 25.48 24 SER B CA 1
ATOM 6218 C C . SER B 1 24 ? -7.195 -21.609 19.484 1 25.48 24 SER B C 1
ATOM 6220 O O . SER B 1 24 ? -7.457 -22.125 20.578 1 25.48 24 SER B O 1
ATOM 6222 N N . ASN B 1 25 ? -6.383 -22.516 19.062 1 25.78 25 ASN B N 1
ATOM 6223 C CA . ASN B 1 25 ? -5.328 -22.453 20.062 1 25.78 25 ASN B CA 1
ATOM 6224 C C . ASN B 1 25 ? -5.293 -21.094 20.75 1 25.78 25 ASN B C 1
ATOM 6226 O O . ASN B 1 25 ? -5.293 -20.062 20.078 1 25.78 25 ASN B O 1
ATOM 6230 N N . GLY B 1 26 ? -5.961 -20.953 21.766 1 28.7 26 GLY B N 1
ATOM 6231 C CA . GLY B 1 26 ? -6.098 -19.938 22.797 1 28.7 26 GLY B CA 1
ATOM 6232 C C . GLY B 1 26 ? -4.863 -19.062 22.938 1 28.7 26 GLY B C 1
ATOM 6233 O O . GLY B 1 26 ? -4.102 -19.203 23.906 1 28.7 26 GLY B O 1
ATOM 6234 N N . ARG B 1 27 ? -4.027 -19.156 21.984 1 33.25 27 ARG B N 1
ATOM 6235 C CA . ARG B 1 27 ? -3.207 -18.016 22.391 1 33.25 27 ARG B CA 1
ATOM 6236 C C . ARG B 1 27 ? -4.074 -16.844 22.828 1 33.25 27 ARG B C 1
ATOM 6238 O O . ARG B 1 27 ? -4.922 -16.375 22.062 1 33.25 27 ARG B O 1
ATOM 6245 N N . ALA B 1 28 ? -4.434 -16.766 24 1 32.47 28 ALA B N 1
ATOM 6246 C CA . ALA B 1 28 ? -5.156 -15.797 24.812 1 32.47 28 ALA B CA 1
ATOM 6247 C C . ALA B 1 28 ? -5.188 -14.43 24.125 1 32.47 28 ALA B C 1
ATOM 6249 O O . ALA B 1 28 ? -4.16 -13.945 23.656 1 32.47 28 ALA B O 1
ATOM 6250 N N . SER B 1 29 ? -6.16 -14.172 23.203 1 37.75 29 SER B N 1
ATOM 6251 C CA . SER B 1 29 ? -6.293 -12.734 22.969 1 37.75 29 SER B CA 1
ATOM 6252 C C . SER B 1 29 ? -5.52 -11.938 24.016 1 37.75 29 SER B C 1
ATOM 6254 O O . SER B 1 29 ? -5.68 -12.164 25.219 1 37.75 29 SER B O 1
ATOM 6256 N N . PRO B 1 30 ? -4.355 -11.672 23.609 1 45.62 30 PRO B N 1
ATOM 6257 C CA . PRO B 1 30 ? -3.754 -10.961 24.75 1 45.62 30 PRO B CA 1
ATOM 6258 C C . PRO B 1 30 ? -4.781 -10.203 25.578 1 45.62 30 PRO B C 1
ATOM 6260 O O . PRO B 1 30 ? -5.746 -9.656 25.031 1 45.62 30 PRO B O 1
ATOM 6263 N N . THR B 1 31 ? -5.172 -10.648 26.734 1 49.06 31 THR B N 1
ATOM 6264 C CA . THR B 1 31 ? -5.965 -9.875 27.672 1 49.06 31 THR B CA 1
ATOM 6265 C C . THR B 1 31 ? -5.695 -8.383 27.516 1 49.06 31 THR B C 1
ATOM 6267 O O . THR B 1 31 ? -4.637 -7.984 27.031 1 49.06 31 THR B O 1
ATOM 6270 N N . ALA B 1 32 ? -6.703 -7.645 27.672 1 51.12 32 ALA B N 1
ATOM 6271 C CA . ALA B 1 32 ? -6.562 -6.191 27.734 1 51.12 32 ALA B CA 1
ATOM 6272 C C . ALA B 1 32 ? -5.262 -5.793 28.422 1 51.12 32 ALA B C 1
ATOM 6274 O O . ALA B 1 32 ? -4.598 -4.844 28.016 1 51.12 32 ALA B O 1
ATOM 6275 N N . GLU B 1 33 ? -4.922 -6.656 29.203 1 54.69 33 GLU B N 1
ATOM 6276 C CA . GLU B 1 33 ? -3.715 -6.383 29.969 1 54.69 33 GLU B CA 1
ATOM 6277 C C . GLU B 1 33 ? -2.459 -6.684 29.156 1 54.69 33 GLU B C 1
ATOM 6279 O O . GLU B 1 33 ? -1.479 -5.941 29.219 1 54.69 33 GLU B O 1
ATOM 6284 N N . GLU B 1 34 ? -2.566 -7.746 28.297 1 60.75 34 GLU B N 1
ATOM 6285 C CA . GLU B 1 34 ? -1.394 -8.094 27.5 1 60.75 34 GLU B CA 1
ATOM 6286 C C . GLU B 1 34 ? -1.168 -7.086 26.375 1 60.75 34 GLU B C 1
ATOM 6288 O O . GLU B 1 34 ? -0.025 -6.742 26.062 1 60.75 34 GLU B O 1
ATOM 6293 N N . GLU B 1 35 ? -2.285 -6.641 25.906 1 63.38 35 GLU B N 1
ATOM 6294 C CA . GLU B 1 35 ? -2.16 -5.609 24.875 1 63.38 35 GLU B CA 1
ATOM 6295 C C . GLU B 1 35 ? -1.607 -4.312 25.469 1 63.38 35 GLU B C 1
ATOM 6297 O O . GLU B 1 35 ? -0.801 -3.631 24.828 1 63.38 35 GLU B O 1
ATOM 6302 N N . GLU B 1 36 ? -2.127 -4.074 26.703 1 63.88 36 GLU B N 1
ATOM 6303 C CA . GLU B 1 36 ? -1.63 -2.875 27.375 1 63.88 36 GLU B CA 1
ATOM 6304 C C . GLU B 1 36 ? -0.153 -3.016 27.734 1 63.88 36 GLU B C 1
ATOM 6306 O O . GLU B 1 36 ? 0.611 -2.053 27.625 1 63.88 36 GLU B O 1
ATOM 6311 N N . HIS B 1 37 ? 0.165 -4.23 28.156 1 66.88 37 HIS B N 1
ATOM 6312 C CA . HIS B 1 37 ? 1.564 -4.473 28.484 1 66.88 37 HIS B CA 1
ATOM 6313 C C . HIS B 1 37 ? 2.447 -4.402 27.25 1 66.88 37 HIS B C 1
ATOM 6315 O O . HIS B 1 37 ? 3.549 -3.848 27.297 1 66.88 37 HIS B O 1
ATOM 6321 N N . LYS B 1 38 ? 1.971 -4.859 26.281 1 71.38 38 LYS B N 1
ATOM 6322 C CA . LYS B 1 38 ? 2.723 -4.789 25.031 1 71.38 38 LYS B CA 1
ATOM 6323 C C . LYS B 1 38 ? 2.873 -3.346 24.562 1 71.38 38 LYS B C 1
ATOM 6325 O O . LYS B 1 38 ? 3.934 -2.953 24.078 1 71.38 38 LYS B O 1
ATOM 6330 N N . LYS B 1 39 ? 1.883 -2.629 24.812 1 75.75 39 LYS B N 1
ATOM 6331 C CA . LYS B 1 39 ? 1.934 -1.214 24.453 1 75.75 39 LYS B CA 1
ATOM 6332 C C . LYS B 1 39 ? 2.92 -0.46 25.344 1 75.75 39 LYS B C 1
ATOM 6334 O O . LYS B 1 39 ? 3.678 0.384 24.859 1 75.75 39 LYS B O 1
ATOM 6339 N N . ALA B 1 40 ? 2.887 -0.889 26.516 1 75.88 40 ALA B N 1
ATOM 6340 C CA . ALA B 1 40 ? 3.811 -0.254 27.453 1 75.88 40 ALA B CA 1
ATOM 6341 C C . ALA B 1 40 ? 5.258 -0.607 27.125 1 75.88 40 ALA B C 1
ATOM 6343 O O . ALA B 1 40 ? 6.145 0.248 27.188 1 75.88 40 ALA B O 1
ATOM 6344 N N . GLN B 1 41 ? 5.465 -1.821 26.688 1 78.75 41 GLN B N 1
ATOM 6345 C CA . GLN B 1 41 ? 6.809 -2.246 26.312 1 78.75 41 GLN B CA 1
ATOM 6346 C C . GLN B 1 41 ? 7.266 -1.545 25.031 1 78.75 41 GLN B C 1
ATOM 6348 O O . GLN B 1 41 ? 8.438 -1.185 24.906 1 78.75 41 GLN B O 1
ATOM 6353 N N . SER B 1 42 ? 6.312 -1.312 24.203 1 81 42 SER B N 1
ATOM 6354 C CA . SER B 1 42 ? 6.641 -0.627 22.969 1 81 42 SER B CA 1
ATOM 6355 C C . SER B 1 42 ? 7.027 0.826 23.219 1 81 42 SER B C 1
ATOM 6357 O O . SER B 1 42 ? 7.93 1.355 22.562 1 81 42 SER B O 1
ATOM 6359 N N . VAL B 1 43 ? 6.402 1.382 24.234 1 80.06 43 VAL B N 1
ATOM 6360 C CA . VAL B 1 43 ? 6.723 2.76 24.594 1 80.06 43 VAL B CA 1
ATOM 6361 C C . VAL B 1 43 ? 8.125 2.828 25.188 1 80.06 43 VAL B C 1
ATOM 6363 O O . VAL B 1 43 ? 8.898 3.732 24.875 1 80.06 43 VAL B O 1
ATOM 6366 N N . GLN B 1 44 ? 8.438 1.84 25.938 1 81.19 44 GLN B N 1
ATOM 6367 C CA . GLN B 1 44 ? 9.758 1.789 26.562 1 81.19 44 GLN B CA 1
ATOM 6368 C C . GLN B 1 44 ? 10.844 1.56 25.516 1 81.19 44 GLN B C 1
ATOM 6370 O O . GLN B 1 44 ? 11.922 2.154 25.594 1 81.19 44 GLN B O 1
ATOM 6375 N N . GLN B 1 45 ? 10.555 0.792 24.562 1 83.44 45 GLN B N 1
ATOM 6376 C CA . GLN B 1 45 ? 11.531 0.515 23.516 1 83.44 45 GLN B CA 1
ATOM 6377 C C . GLN B 1 45 ? 11.719 1.722 22.609 1 83.44 45 GLN B C 1
ATOM 6379 O O . GLN B 1 45 ? 12.82 1.968 22.109 1 83.44 45 GLN B O 1
ATOM 6384 N N . LEU B 1 46 ? 10.594 2.365 22.422 1 81.62 46 LEU B N 1
ATOM 6385 C CA . LEU B 1 46 ? 10.672 3.588 21.641 1 81.62 46 LEU B CA 1
ATOM 6386 C C . LEU B 1 46 ? 11.539 4.633 22.344 1 81.62 46 LEU B C 1
ATOM 6388 O O . LEU B 1 46 ? 12.352 5.305 21.703 1 81.62 46 LEU B O 1
ATOM 6392 N N . PHE B 1 47 ? 11.367 4.711 23.641 1 79.38 47 PHE B N 1
ATOM 6393 C CA . PHE B 1 47 ? 12.148 5.648 24.453 1 79.38 47 PHE B CA 1
ATOM 6394 C C . PHE B 1 47 ? 13.617 5.246 24.469 1 79.38 47 PHE B C 1
ATOM 6396 O O . PHE B 1 47 ? 14.5 6.105 24.453 1 79.38 47 PHE B O 1
ATOM 6403 N N . SER B 1 48 ? 13.836 3.924 24.438 1 81.12 48 SER B N 1
ATOM 6404 C CA . SER B 1 48 ? 15.219 3.438 24.453 1 81.12 48 SER B CA 1
ATOM 6405 C C . SER B 1 48 ? 15.93 3.756 23.141 1 81.12 48 SER B C 1
ATOM 6407 O O . SER B 1 48 ? 17.141 3.953 23.125 1 81.12 48 SER B O 1
ATOM 6409 N N . LEU B 1 49 ? 15.172 3.854 22.094 1 80.31 49 LEU B N 1
ATOM 6410 C CA . LEU B 1 49 ? 15.734 4.168 20.781 1 80.31 49 LEU B CA 1
ATOM 6411 C C . LEU B 1 49 ? 16.188 5.621 20.719 1 80.31 49 LEU B C 1
ATOM 6413 O O . LEU B 1 49 ? 17.234 5.93 20.125 1 80.31 49 LEU B O 1
ATOM 6417 N N . VAL B 1 50 ? 15.445 6.477 21.375 1 81.94 50 VAL B N 1
ATOM 6418 C CA . VAL B 1 50 ? 15.727 7.906 21.312 1 81.94 50 VAL B CA 1
ATOM 6419 C C . VAL B 1 50 ? 16.734 8.281 22.391 1 81.94 50 VAL B C 1
ATOM 6421 O O . VAL B 1 50 ? 17.578 9.164 22.188 1 81.94 50 VAL B O 1
ATOM 6424 N N . ILE B 1 51 ? 16.812 7.516 23.578 1 83.81 51 ILE B N 1
ATOM 6425 C CA . ILE B 1 51 ? 17.656 7.852 24.719 1 83.81 51 ILE B CA 1
ATOM 6426 C C . ILE B 1 51 ? 19.109 7.453 24.422 1 83.81 51 ILE B C 1
ATOM 6428 O O . ILE B 1 51 ? 20.031 7.926 25.094 1 83.81 51 ILE B O 1
ATOM 6432 N N . ALA B 1 52 ? 19.266 6.562 23.375 1 85.06 52 ALA B N 1
ATOM 6433 C CA . ALA B 1 52 ? 20.625 6.18 23.016 1 85.06 52 ALA B CA 1
ATOM 6434 C C . ALA B 1 52 ? 21.453 7.406 22.641 1 85.06 52 ALA B C 1
ATOM 6436 O O . ALA B 1 52 ? 22.672 7.414 22.828 1 85.06 52 ALA B O 1
ATOM 6437 N N . ASP B 1 53 ? 20.766 8.445 22.156 1 87.06 53 ASP B N 1
ATOM 6438 C CA . ASP B 1 53 ? 21.422 9.719 21.875 1 87.06 53 ASP B CA 1
ATOM 6439 C C . ASP B 1 53 ? 21.109 10.75 22.953 1 87.06 53 ASP B C 1
ATOM 6441 O O . ASP B 1 53 ? 20.656 11.859 22.641 1 87.06 53 ASP B O 1
ATOM 6445 N N . TRP B 1 54 ? 21.469 10.523 24.234 1 87.38 54 TRP B N 1
ATOM 6446 C CA . TRP B 1 54 ? 21.094 11.336 25.391 1 87.38 54 TRP B CA 1
ATOM 6447 C C . TRP B 1 54 ? 21.781 12.695 25.344 1 87.38 54 TRP B C 1
ATOM 6449 O O . TRP B 1 54 ? 21.203 13.711 25.703 1 87.38 54 TRP B O 1
ATOM 6459 N N . PRO B 1 55 ? 23.016 12.711 24.781 1 91.12 55 PRO B N 1
ATOM 6460 C CA . PRO B 1 55 ? 23.641 14.039 24.766 1 91.12 55 PRO B CA 1
ATOM 6461 C C . PRO B 1 55 ? 22.922 15.008 23.828 1 91.12 55 PRO B C 1
ATOM 6463 O O . PRO B 1 55 ? 22.797 16.188 24.141 1 91.12 55 PRO B O 1
ATOM 6466 N N . LEU B 1 56 ? 22.484 14.469 22.719 1 89.56 56 LEU B N 1
ATOM 6467 C CA . LEU B 1 56 ? 21.766 15.32 21.797 1 89.56 56 LEU B CA 1
ATOM 6468 C C . LEU B 1 56 ? 20.391 15.688 22.344 1 89.56 56 LEU B C 1
ATOM 6470 O O . LEU B 1 56 ? 19.891 16.781 22.094 1 89.56 56 LEU B O 1
ATOM 6474 N N . LEU B 1 57 ? 19.828 14.797 23.109 1 88.25 57 LEU B N 1
ATOM 6475 C CA . LEU B 1 57 ? 18.516 15.078 23.719 1 88.25 57 LEU B CA 1
ATOM 6476 C C . LEU B 1 57 ? 18.641 16.156 24.797 1 88.25 57 LEU B C 1
ATOM 6478 O O . LEU B 1 57 ? 17.766 17.016 24.922 1 88.25 57 LEU B O 1
ATOM 6482 N N . ILE B 1 58 ? 19.703 16.125 25.547 1 90 58 ILE B N 1
ATOM 6483 C CA . ILE B 1 58 ? 19.922 17.141 26.578 1 90 58 ILE B CA 1
ATOM 6484 C C . ILE B 1 58 ? 20.172 18.484 25.922 1 90 58 ILE B C 1
ATOM 6486 O O . ILE B 1 58 ? 19.672 19.516 26.375 1 90 58 ILE B O 1
ATOM 6490 N N . GLN B 1 59 ? 20.922 18.438 24.828 1 92.25 59 GLN B N 1
ATOM 6491 C CA . GLN B 1 59 ? 21.156 19.672 24.094 1 92.25 59 GLN B CA 1
ATOM 6492 C C . GLN B 1 59 ? 19.844 20.234 23.547 1 92.25 59 GLN B C 1
ATOM 6494 O O . GLN B 1 59 ? 19.594 21.438 23.641 1 92.25 59 GLN B O 1
ATOM 6499 N N . ALA B 1 60 ? 19.062 19.375 23 1 90.31 60 ALA B N 1
ATOM 6500 C CA . ALA B 1 60 ? 17.781 19.797 22.453 1 90.31 60 ALA B CA 1
ATOM 6501 C C . ALA B 1 60 ? 16.859 20.344 23.547 1 90.31 60 ALA B C 1
ATOM 6503 O O . ALA B 1 60 ? 16.141 21.328 23.328 1 90.31 60 ALA B O 1
ATOM 6504 N N . SER B 1 61 ? 16.922 19.75 24.766 1 88.62 61 SER B N 1
ATOM 6505 C CA . SER B 1 61 ? 16.078 20.188 25.891 1 88.62 61 SER B CA 1
ATOM 6506 C C . SER B 1 61 ? 16.531 21.547 26.406 1 88.62 61 SER B C 1
ATOM 6508 O O . SER B 1 61 ? 15.703 22.391 26.766 1 88.62 61 SER B O 1
ATOM 6510 N N . LEU B 1 62 ? 17.812 21.75 26.438 1 91.75 62 LEU B N 1
ATOM 6511 C CA . LEU B 1 62 ? 18.328 23.047 26.875 1 91.75 62 LEU B CA 1
ATOM 6512 C C . LEU B 1 62 ? 17.969 24.141 25.875 1 91.75 62 LEU B C 1
ATOM 6514 O O . LEU B 1 62 ? 17.578 25.234 26.281 1 91.75 62 LEU B O 1
ATOM 6518 N N . LEU B 1 63 ? 18.109 23.797 24.625 1 93.75 63 LEU B N 1
ATOM 6519 C CA . LEU B 1 63 ? 17.734 24.75 23.594 1 93.75 63 LEU B CA 1
ATOM 6520 C C . LEU B 1 63 ? 16.234 25.047 23.656 1 93.75 63 LEU B C 1
ATOM 6522 O O . LEU B 1 63 ? 15.805 26.188 23.422 1 93.75 63 LEU B O 1
ATOM 6526 N N . LEU B 1 64 ? 15.508 24.047 24.062 1 92 64 LEU B N 1
ATOM 6527 C CA . LEU B 1 64 ? 14.062 24.188 24.188 1 92 64 LEU B CA 1
ATOM 6528 C C . LEU B 1 64 ? 13.688 25.125 25.312 1 92 64 LEU B C 1
ATOM 6530 O O . LEU B 1 64 ? 1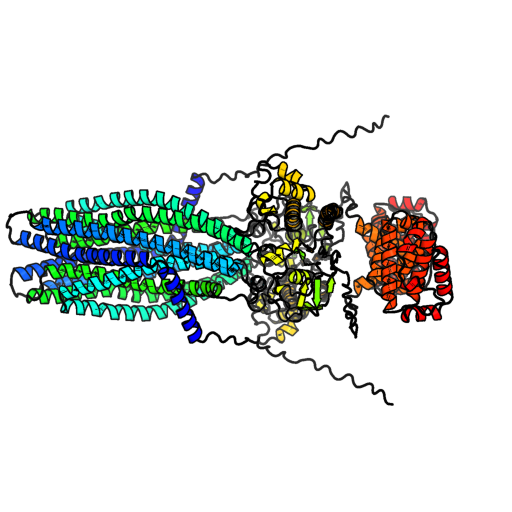2.797 25.969 25.172 1 92 64 LEU B O 1
ATOM 6534 N N . VAL B 1 65 ? 14.336 25.016 26.438 1 89.94 65 VAL B N 1
ATOM 6535 C CA . VAL B 1 65 ? 14.031 25.859 27.594 1 89.94 65 VAL B CA 1
ATOM 6536 C C . VAL B 1 65 ? 14.336 27.312 27.281 1 89.94 65 VAL B C 1
ATOM 6538 O O . VAL B 1 65 ? 13.531 28.203 27.578 1 89.94 65 VAL B O 1
ATOM 6541 N N . VAL B 1 66 ? 15.422 27.516 26.578 1 91.69 66 VAL B N 1
ATOM 6542 C CA . VAL B 1 66 ? 15.805 28.875 26.234 1 91.69 66 VAL B CA 1
ATOM 6543 C C . VAL B 1 66 ? 14.82 29.453 25.203 1 91.69 66 VAL B C 1
ATOM 6545 O O . VAL B 1 66 ? 14.414 30.609 25.312 1 91.69 66 VAL B O 1
ATOM 6548 N N . ALA B 1 67 ? 14.484 28.625 24.281 1 91.44 67 ALA B N 1
ATOM 6549 C CA . ALA B 1 67 ? 13.523 29.062 23.266 1 91.44 67 ALA B CA 1
ATOM 6550 C C . ALA B 1 67 ? 12.164 29.359 23.891 1 91.44 67 ALA B C 1
ATOM 6552 O O . ALA B 1 67 ? 11.508 30.328 23.516 1 91.44 67 ALA B O 1
ATOM 6553 N N . ALA B 1 68 ? 11.781 28.531 24.844 1 88.12 68 ALA B N 1
ATOM 6554 C CA . ALA B 1 68 ? 10.484 28.703 25.5 1 88.12 68 ALA B CA 1
ATOM 6555 C C . ALA B 1 68 ? 10.453 29.984 26.328 1 88.12 68 ALA B C 1
ATOM 6557 O O . ALA B 1 68 ? 9.461 30.719 26.328 1 88.12 68 ALA B O 1
ATOM 6558 N N . ILE B 1 69 ? 11.484 30.266 26.984 1 88.62 69 ILE B N 1
ATOM 6559 C CA . ILE B 1 69 ? 11.578 31.469 27.797 1 88.62 69 ILE B CA 1
ATOM 6560 C C . ILE B 1 69 ? 11.562 32.688 26.891 1 88.62 69 ILE B C 1
ATOM 6562 O O . ILE B 1 69 ? 10.883 33.688 27.188 1 88.62 69 ILE B O 1
ATOM 6566 N N . SER B 1 70 ? 12.32 32.594 25.812 1 90.88 70 SER B N 1
ATOM 6567 C CA . SER B 1 70 ? 12.352 33.688 24.859 1 90.88 70 SER B CA 1
ATOM 6568 C C . SER B 1 70 ? 10.977 33.906 24.219 1 90.88 70 SER B C 1
ATOM 6570 O O . SER B 1 70 ? 10.594 35.062 23.953 1 90.88 70 SER B O 1
ATOM 6572 N N . GLU B 1 71 ? 10.227 32.875 24.047 1 88.25 71 GLU B N 1
ATOM 6573 C CA . GLU B 1 71 ? 8.898 32.938 23.438 1 88.25 71 GLU B CA 1
ATOM 6574 C C . GLU B 1 71 ? 7.906 33.625 24.375 1 88.25 71 GLU B C 1
ATOM 6576 O O . GLU B 1 71 ? 7.059 34.406 23.922 1 88.25 71 GLU B O 1
ATOM 6581 N N . VAL B 1 72 ? 8.055 33.375 25.656 1 86.31 72 VAL B N 1
ATOM 6582 C CA . VAL B 1 72 ? 7.129 33.906 26.641 1 86.31 72 VAL B CA 1
ATOM 6583 C C . VAL B 1 72 ? 7.445 35.375 26.891 1 86.31 72 VAL B C 1
ATOM 6585 O O . VAL B 1 72 ? 6.574 36.156 27.312 1 86.31 72 VAL B O 1
ATOM 6588 N N . LEU B 1 73 ? 8.672 35.812 26.547 1 88.44 73 LEU B N 1
ATOM 6589 C CA . LEU B 1 73 ? 9.062 37.188 26.766 1 88.44 73 LEU B CA 1
ATOM 6590 C C . LEU B 1 73 ? 8.5 38.094 25.672 1 88.44 73 LEU B C 1
ATOM 6592 O O . LEU B 1 73 ? 8.422 39.312 25.859 1 88.44 73 LEU B O 1
ATOM 6596 N N . ILE B 1 74 ? 8.023 37.5 24.641 1 87.44 74 ILE B N 1
ATOM 6597 C CA . ILE B 1 74 ? 7.547 38.281 23.5 1 87.44 74 ILE B CA 1
ATOM 6598 C C . ILE B 1 74 ? 6.258 39 23.891 1 87.44 74 ILE B C 1
ATOM 6600 O O . ILE B 1 74 ? 6.184 40.25 23.828 1 87.44 74 ILE B O 1
ATOM 6604 N N . PRO B 1 75 ? 5.238 38.281 24.422 1 82.88 75 PRO B N 1
ATOM 6605 C CA . PRO B 1 75 ? 4.02 38.969 24.844 1 82.88 75 PRO B CA 1
ATOM 6606 C C . PRO B 1 75 ? 4.27 40 25.953 1 82.88 75 PRO B C 1
ATOM 6608 O O . PRO B 1 75 ? 3.611 41.031 26.016 1 82.88 75 PRO B O 1
ATOM 6611 N N . HIS B 1 76 ? 5.223 39.719 26.828 1 84.12 76 HIS B N 1
ATOM 6612 C CA . HIS B 1 76 ? 5.547 40.625 27.922 1 84.12 76 HIS B CA 1
ATOM 6613 C C . HIS B 1 76 ? 6.066 41.969 27.391 1 84.12 76 HIS B C 1
ATOM 6615 O O . HIS B 1 76 ? 5.629 43.031 27.828 1 84.12 76 HIS B O 1
ATOM 6621 N N . TYR B 1 77 ? 6.957 41.906 26.391 1 87.06 77 TYR B N 1
ATOM 6622 C CA . TYR B 1 77 ? 7.539 43.125 25.844 1 87.06 77 TYR B CA 1
ATOM 6623 C C . TYR B 1 77 ? 6.539 43.844 24.953 1 87.06 77 TYR B C 1
ATOM 6625 O O . TYR B 1 77 ? 6.598 45.062 24.812 1 87.06 77 TYR B O 1
ATOM 6633 N N . ILE B 1 78 ? 5.605 43.125 24.375 1 85.12 78 ILE B N 1
ATOM 6634 C CA . ILE B 1 78 ? 4.543 43.781 23.609 1 85.12 78 ILE B CA 1
ATOM 6635 C C . ILE B 1 78 ? 3.652 44.594 24.547 1 85.12 78 ILE B C 1
ATOM 6637 O O . ILE B 1 78 ? 3.33 45.75 24.25 1 85.12 78 ILE B O 1
ATOM 6641 N N . GLY B 1 79 ? 3.279 44 25.703 1 79.25 79 GLY B N 1
ATOM 6642 C CA . GLY B 1 79 ? 2.473 44.688 26.688 1 79.25 79 GLY B CA 1
ATOM 6643 C C . GLY B 1 79 ? 3.148 45.938 27.234 1 79.25 79 GLY B C 1
ATOM 6644 O O . GLY B 1 79 ? 2.514 47 27.359 1 79.25 79 GLY B O 1
ATOM 6645 N N . LEU B 1 80 ? 4.484 45.844 27.453 1 80.69 80 LEU B N 1
ATOM 6646 C CA . LEU B 1 80 ? 5.23 46.969 27.969 1 80.69 80 LEU B CA 1
ATOM 6647 C C . LEU B 1 80 ? 5.32 48.094 26.922 1 80.69 80 LEU B C 1
ATOM 6649 O O . LEU B 1 80 ? 5.266 49.281 27.25 1 80.69 80 LEU B O 1
ATOM 6653 N N . THR B 1 81 ? 5.508 47.656 25.656 1 82.31 81 THR B N 1
ATOM 6654 C CA . THR B 1 81 ? 5.59 48.625 24.578 1 82.31 81 THR B CA 1
ATOM 6655 C C . THR B 1 81 ? 4.258 49.375 24.406 1 82.31 81 THR B C 1
ATOM 6657 O O . THR B 1 81 ? 4.23 50.594 24.234 1 82.31 81 THR B O 1
ATOM 6660 N N . VAL B 1 82 ? 3.146 48.656 24.531 1 78.25 82 VAL B N 1
ATOM 6661 C CA . VAL B 1 82 ? 1.818 49.219 24.359 1 78.25 82 VAL B CA 1
ATOM 6662 C C . VAL B 1 82 ? 1.525 50.188 25.531 1 78.25 82 VAL B C 1
ATOM 6664 O O . VAL B 1 82 ? 0.952 51.25 25.328 1 78.25 82 VAL B O 1
ATOM 6667 N N . LYS B 1 83 ? 1.914 49.781 26.672 1 75.88 83 LYS B N 1
ATOM 6668 C CA . LYS B 1 83 ? 1.714 50.625 27.844 1 75.88 83 LYS B CA 1
ATOM 6669 C C . LYS B 1 83 ? 2.455 51.969 27.688 1 75.88 83 LYS B C 1
ATOM 6671 O O . LYS B 1 83 ? 1.898 53.031 27.969 1 75.88 83 LYS B O 1
ATOM 6676 N N . GLU B 1 84 ? 3.709 51.812 27.266 1 77.56 84 GLU B N 1
ATOM 6677 C CA . GLU B 1 84 ? 4.512 53.031 27.109 1 77.56 84 GLU B CA 1
ATOM 6678 C C . GLU B 1 84 ? 3.949 53.938 26.016 1 77.56 84 GLU B C 1
ATOM 6680 O O . GLU B 1 84 ? 4.008 55.156 26.125 1 77.56 84 GLU B O 1
ATOM 6685 N N . ILE B 1 85 ? 3.4 53.344 25 1 76.75 85 ILE B N 1
ATOM 6686 C CA . ILE B 1 85 ? 2.838 54.125 23.906 1 76.75 85 ILE B CA 1
ATOM 6687 C C . ILE B 1 85 ? 1.56 54.844 24.375 1 76.75 85 ILE B C 1
ATOM 6689 O O . ILE B 1 85 ? 1.34 56 24.062 1 76.75 85 ILE B O 1
ATOM 6693 N N . ILE B 1 86 ? 0.724 54.125 25.109 1 73.31 86 ILE B N 1
ATOM 6694 C CA . ILE B 1 86 ? -0.538 54.688 25.578 1 73.31 86 ILE B CA 1
ATOM 6695 C C . ILE B 1 86 ? -0.264 55.812 26.609 1 73.31 86 ILE B C 1
ATOM 6697 O O . ILE B 1 86 ? -0.923 56.844 26.594 1 73.31 86 ILE B O 1
ATOM 6701 N N . ASN B 1 87 ? 0.75 55.562 27.469 1 71.19 87 ASN B N 1
ATOM 6702 C CA . ASN B 1 87 ? 1.128 56.594 28.438 1 71.19 87 ASN B CA 1
ATOM 6703 C C . ASN B 1 87 ? 1.688 57.844 27.766 1 71.19 87 ASN B C 1
ATOM 6705 O O . ASN B 1 87 ? 1.429 58.969 28.203 1 71.19 87 ASN B O 1
ATOM 6709 N N . ALA B 1 88 ? 2.455 57.562 26.734 1 72.06 88 ALA B N 1
ATOM 6710 C CA . ALA B 1 88 ? 3.027 58.688 26 1 72.06 88 ALA B CA 1
ATOM 6711 C C . ALA B 1 88 ? 1.938 59.469 25.297 1 72.06 88 ALA B C 1
ATOM 6713 O O . ALA B 1 88 ? 2.018 60.719 25.234 1 72.06 88 ALA B O 1
ATOM 6714 N N . GLU B 1 89 ? 0.975 58.781 24.75 1 70.69 89 GLU B N 1
ATOM 6715 C CA . GLU B 1 89 ? -0.146 59.438 24.094 1 70.69 89 GLU B CA 1
ATOM 6716 C C . GLU B 1 89 ? -0.94 60.281 25.094 1 70.69 89 GLU B C 1
ATOM 6718 O O . GLU B 1 89 ? -1.354 61.406 24.781 1 70.69 89 GLU B O 1
ATOM 6723 N N . ALA B 1 90 ? -1.196 59.781 26.297 1 64.62 90 ALA B N 1
ATOM 6724 C CA . ALA B 1 90 ? -1.988 60.469 27.312 1 64.62 90 ALA B CA 1
ATOM 6725 C C . ALA B 1 90 ? -1.234 61.688 27.875 1 64.62 90 ALA B C 1
ATOM 6727 O O . ALA B 1 90 ? -1.835 62.719 28.172 1 64.62 90 ALA B O 1
ATOM 6728 N N . SER B 1 91 ? 0.02 61.5 28.25 1 61.72 91 SER B N 1
ATOM 6729 C CA . SER B 1 91 ? 0.763 62.594 28.891 1 61.72 91 SER B CA 1
ATOM 6730 C C . SER B 1 91 ? 1.25 63.594 27.859 1 61.72 91 SER B C 1
ATOM 6732 O O . SER B 1 91 ? 1.687 64.688 28.203 1 61.72 91 SER B O 1
ATOM 6734 N N . LYS B 1 92 ? 0.769 63.719 26.641 1 59.81 92 LYS B N 1
ATOM 6735 C CA . LYS B 1 92 ? 1.217 64.625 25.609 1 59.81 92 LYS B CA 1
ATOM 6736 C C . LYS B 1 92 ? 2.705 64.938 25.75 1 59.81 92 LYS B C 1
ATOM 6738 O O . LYS B 1 92 ? 3.172 66 25.312 1 59.81 92 LYS B O 1
ATOM 6743 N N . THR B 1 93 ? 3.305 64.375 26.797 1 52 93 THR B N 1
ATOM 6744 C CA . THR B 1 93 ? 4.695 64.812 27.016 1 52 93 THR B CA 1
ATOM 6745 C C . THR B 1 93 ? 5.605 64.125 25.969 1 52 93 THR B C 1
ATOM 6747 O O . THR B 1 93 ? 5.496 62.969 25.688 1 52 93 THR B O 1
ATOM 6750 N N . LEU B 1 94 ? 6.152 65.062 25.078 1 43.97 94 LEU B N 1
ATOM 6751 C CA . LEU B 1 94 ? 7.098 64.875 23.984 1 43.97 94 LEU B CA 1
ATOM 6752 C C . LEU B 1 94 ? 8.336 64.125 24.453 1 43.97 94 LEU B C 1
ATOM 6754 O O . LEU B 1 94 ? 9.344 64.062 23.734 1 43.97 94 LEU B O 1
ATOM 6758 N N . GLN B 1 95 ? 8.562 64 25.734 1 44.91 95 GLN B N 1
ATOM 6759 C CA . GLN B 1 95 ? 9.969 63.688 25.969 1 44.91 95 GLN B CA 1
ATOM 6760 C C . GLN B 1 95 ? 10.398 62.5 25.141 1 44.91 95 GLN B C 1
ATOM 6762 O O . GLN B 1 95 ? 9.562 61.75 24.625 1 44.91 95 GLN B O 1
ATOM 6767 N N . SER B 1 96 ? 11.805 62.031 25.328 1 47.75 96 SER B N 1
ATOM 6768 C CA . SER B 1 96 ? 12.688 61.094 24.609 1 47.75 96 SER B CA 1
ATOM 6769 C C . SER B 1 96 ? 12 59.781 24.344 1 47.75 96 SER B C 1
ATOM 6771 O O . SER B 1 96 ? 11.055 59.406 25.047 1 47.75 96 SER B O 1
ATOM 6773 N N . ARG B 1 97 ? 12.266 59 23.234 1 56.34 97 ARG B N 1
ATOM 6774 C CA . ARG B 1 97 ? 11.758 57.875 22.453 1 56.34 97 ARG B CA 1
ATOM 6775 C C . ARG B 1 97 ? 11.57 56.625 23.328 1 56.34 97 ARG B C 1
ATOM 6777 O O . ARG B 1 97 ? 12.414 55.75 23.344 1 56.34 97 ARG B O 1
ATOM 6784 N N . PRO B 1 98 ? 10.836 56.656 24.516 1 60.53 98 PRO B N 1
ATOM 6785 C CA . PRO B 1 98 ? 10.789 55.656 25.594 1 60.53 98 PRO B CA 1
ATOM 6786 C C . PRO B 1 98 ? 10.477 54.25 25.062 1 60.53 98 PRO B C 1
ATOM 6788 O O . PRO B 1 98 ? 10.844 53.25 25.703 1 60.53 98 PRO B O 1
ATOM 6791 N N . PHE B 1 99 ? 10 54.125 23.906 1 75.94 99 PHE B N 1
ATOM 6792 C CA . PHE B 1 99 ? 9.57 52.781 23.578 1 75.94 99 PHE B CA 1
ATOM 6793 C C . PHE B 1 99 ? 10.641 52.031 22.781 1 75.94 99 PHE B C 1
ATOM 6795 O O . PHE B 1 99 ? 10.461 50.875 22.406 1 75.94 99 PHE B O 1
ATOM 6802 N N . LYS B 1 100 ? 11.867 52.781 22.75 1 79.25 100 LYS B N 1
ATOM 6803 C CA . LYS B 1 100 ? 12.93 52.094 22.031 1 79.25 100 LYS B CA 1
ATOM 6804 C C . LYS B 1 100 ? 13.469 50.906 22.859 1 79.25 100 LYS B C 1
ATOM 6806 O O . LYS B 1 100 ? 13.867 49.906 22.297 1 79.25 100 LYS B O 1
ATOM 6811 N N . GLY B 1 101 ? 13.492 51.062 24.219 1 83.88 101 GLY B N 1
ATOM 6812 C CA . GLY B 1 101 ? 13.984 50 25.062 1 83.88 101 GLY B CA 1
ATOM 6813 C C . GLY B 1 101 ? 13.18 48.719 24.938 1 83.88 101 GLY B C 1
ATOM 6814 O O . GLY B 1 101 ? 13.703 47.688 24.5 1 83.88 101 GLY B O 1
ATOM 6815 N N . PRO B 1 102 ? 11.844 48.812 25.094 1 86.94 102 PRO B N 1
ATOM 6816 C CA . PRO B 1 102 ? 11.023 47.594 25 1 86.94 102 PRO B CA 1
ATOM 6817 C C . PRO B 1 102 ? 11.008 47 23.578 1 86.94 102 PRO B C 1
ATOM 6819 O O . PRO B 1 102 ? 10.961 45.781 23.422 1 86.94 102 PRO B O 1
ATOM 6822 N N . VAL B 1 103 ? 11.102 47.812 22.578 1 88 103 VAL B N 1
ATOM 6823 C CA . VAL B 1 103 ? 11.086 47.312 21.203 1 88 103 VAL B CA 1
ATOM 6824 C C . VAL B 1 103 ? 12.391 46.594 20.906 1 88 103 VAL B C 1
ATOM 6826 O O . VAL B 1 103 ? 12.383 45.531 20.234 1 88 103 VAL B O 1
ATOM 6829 N N . LYS B 1 104 ? 13.5 47.156 21.406 1 88.69 104 LYS B N 1
ATOM 6830 C CA . LYS B 1 104 ? 14.773 46.469 21.234 1 88.69 104 LYS B CA 1
ATOM 6831 C C . LYS B 1 104 ? 14.789 45.125 21.953 1 88.69 104 LYS B C 1
ATOM 6833 O O . LYS B 1 104 ? 15.289 44.125 21.422 1 88.69 104 LYS B O 1
ATOM 6838 N N . ASN B 1 105 ? 14.234 45.094 23.172 1 91 105 ASN B N 1
ATOM 6839 C CA . ASN B 1 105 ? 14.164 43.844 23.922 1 91 105 ASN B CA 1
ATOM 6840 C C . ASN B 1 105 ? 13.258 42.812 23.234 1 91 105 ASN B C 1
ATOM 6842 O O . ASN B 1 105 ? 13.508 41.625 23.281 1 91 105 ASN B O 1
ATOM 6846 N N . LEU B 1 106 ? 12.211 43.375 22.609 1 90.19 106 LEU B N 1
ATOM 6847 C CA . LEU B 1 106 ? 11.32 42.5 21.859 1 90.19 106 LEU B CA 1
ATOM 6848 C C . LEU B 1 106 ? 12.055 41.844 20.688 1 90.19 106 LEU B C 1
ATOM 6850 O O . LEU B 1 106 ? 11.914 40.656 20.438 1 90.19 106 LEU B O 1
ATOM 6854 N N . LEU B 1 107 ? 12.922 42.562 19.984 1 91.38 107 LEU B N 1
ATOM 6855 C CA . LEU B 1 107 ? 13.672 42.062 18.844 1 91.38 107 LEU B CA 1
ATOM 6856 C C . LEU B 1 107 ? 14.711 41.031 19.297 1 91.38 107 LEU B C 1
ATOM 6858 O O . LEU B 1 107 ? 14.945 40.031 18.609 1 91.38 107 LEU B O 1
ATOM 6862 N N . ILE B 1 108 ? 15.305 41.344 20.453 1 92.38 108 ILE B N 1
ATOM 6863 C CA . ILE B 1 108 ? 16.312 40.406 20.969 1 92.38 108 ILE B CA 1
ATOM 6864 C C . ILE B 1 108 ? 15.633 39.125 21.406 1 92.38 108 ILE B C 1
ATOM 6866 O O . ILE B 1 108 ? 16.141 38.031 21.125 1 92.38 108 ILE B O 1
ATOM 6870 N N . ALA B 1 109 ? 14.5 39.219 22.062 1 91.94 109 ALA B N 1
ATOM 6871 C CA . ALA B 1 109 ? 13.766 38.031 22.484 1 91.94 109 ALA B CA 1
ATOM 6872 C C . ALA B 1 109 ? 13.297 37.25 21.281 1 91.94 109 ALA B C 1
ATOM 6874 O O . ALA B 1 109 ? 13.344 36 21.281 1 91.94 109 ALA B O 1
ATOM 6875 N N . ALA B 1 110 ? 12.883 37.938 20.25 1 91.25 110 ALA B N 1
ATOM 6876 C CA . ALA B 1 110 ? 12.414 37.281 19.047 1 91.25 110 ALA B CA 1
ATOM 6877 C C . ALA B 1 110 ? 13.562 36.594 18.328 1 91.25 110 ALA B C 1
ATOM 6879 O O . ALA B 1 110 ? 13.398 35.469 17.828 1 91.25 110 ALA B O 1
ATOM 6880 N N . ALA B 1 111 ? 14.703 37.25 18.234 1 92.38 111 ALA B N 1
ATOM 6881 C CA . ALA B 1 111 ? 15.875 36.656 17.609 1 92.38 111 ALA B CA 1
ATOM 6882 C C . ALA B 1 111 ? 16.344 35.406 18.359 1 92.38 111 ALA B C 1
ATOM 6884 O O . ALA B 1 111 ? 16.672 34.406 17.75 1 92.38 111 ALA B O 1
ATOM 6885 N N . CYS B 1 112 ? 16.359 35.531 19.688 1 92.94 112 CYS B N 1
ATOM 6886 C CA . CYS B 1 112 ? 16.766 34.375 20.5 1 92.94 112 CYS B CA 1
ATOM 6887 C C . CYS B 1 112 ? 15.781 33.219 20.344 1 92.94 112 CYS B C 1
ATOM 6889 O O . CYS B 1 112 ? 16.188 32.062 20.203 1 92.94 112 CYS B O 1
ATOM 6891 N N . CYS B 1 113 ? 14.531 33.562 20.344 1 91.25 113 CYS B N 1
ATOM 6892 C CA . CYS B 1 113 ? 13.508 32.531 20.156 1 91.25 113 CYS B CA 1
ATOM 6893 C C . CYS B 1 113 ? 13.656 31.844 18.812 1 91.25 113 CYS B C 1
ATOM 6895 O O . CYS B 1 113 ? 13.602 30.625 18.719 1 91.25 113 CYS B O 1
ATOM 6897 N N . ALA B 1 114 ? 13.938 32.625 17.766 1 91.88 114 ALA B N 1
ATOM 6898 C CA . ALA B 1 114 ? 14.039 32.094 16.406 1 91.88 114 ALA B CA 1
ATOM 6899 C C . ALA B 1 114 ? 15.258 31.188 16.266 1 91.88 114 ALA B C 1
ATOM 6901 O O . ALA B 1 114 ? 15.148 30.062 15.781 1 91.88 114 ALA B O 1
ATOM 6902 N N . ILE B 1 115 ? 16.391 31.625 16.75 1 93.12 115 ILE B N 1
ATOM 6903 C CA . ILE B 1 115 ? 17.656 30.891 16.578 1 93.12 115 ILE B CA 1
ATOM 6904 C C . ILE B 1 115 ? 17.625 29.609 17.406 1 93.12 115 ILE B C 1
ATOM 6906 O O . ILE B 1 115 ? 17.953 28.531 16.906 1 93.12 115 ILE B O 1
ATOM 6910 N N . PHE B 1 116 ? 17.156 29.719 18.641 1 93.94 116 PHE B N 1
ATOM 6911 C CA . PHE B 1 116 ? 17.188 28.547 19.516 1 93.94 116 PHE B CA 1
ATOM 6912 C C . PHE B 1 116 ? 16.109 27.547 19.109 1 93.94 116 PHE B C 1
ATOM 6914 O O . PHE B 1 116 ? 16.297 26.344 19.266 1 93.94 116 PHE B O 1
ATOM 6921 N N . SER B 1 117 ? 15.016 28.047 18.625 1 91.25 117 SER B N 1
ATOM 6922 C CA . SER B 1 117 ? 13.992 27.125 18.125 1 91.25 117 SER B CA 1
ATOM 6923 C C . SER B 1 117 ? 14.477 26.391 16.875 1 91.25 117 SER B C 1
ATOM 6925 O O . SER B 1 117 ? 14.203 25.203 16.703 1 91.25 117 SER B O 1
ATOM 6927 N N . ALA B 1 118 ? 15.172 27.141 15.992 1 91.81 118 ALA B N 1
ATOM 6928 C CA . ALA B 1 118 ? 15.695 26.547 14.766 1 91.81 118 ALA B CA 1
ATOM 6929 C C . ALA B 1 118 ? 16.75 25.484 15.086 1 91.81 118 ALA B C 1
ATOM 6931 O O . ALA B 1 118 ? 16.75 24.406 14.5 1 91.81 118 ALA B O 1
ATOM 6932 N N . LEU B 1 119 ? 17.594 25.828 16.016 1 93 119 LEU B N 1
ATOM 6933 C CA . LEU B 1 119 ? 18.641 24.891 16.406 1 93 119 LEU B CA 1
ATOM 6934 C C . LEU B 1 119 ? 18.031 23.641 17.047 1 93 119 LEU B C 1
ATOM 6936 O O . LEU B 1 119 ? 18.516 22.531 16.812 1 93 119 LEU B O 1
ATOM 6940 N N . ARG B 1 120 ? 17.062 23.844 17.828 1 90.94 120 ARG B N 1
ATOM 6941 C CA . ARG B 1 120 ? 16.359 22.719 18.438 1 90.94 120 ARG B CA 1
ATOM 6942 C C . ARG B 1 120 ? 15.734 21.828 17.359 1 90.94 120 ARG B C 1
ATOM 6944 O O . ARG B 1 120 ? 15.852 20.594 17.422 1 90.94 120 ARG B O 1
ATOM 6951 N N . GLY B 1 121 ? 15.078 22.484 16.438 1 88.38 121 GLY B N 1
ATOM 6952 C CA . GLY B 1 121 ? 14.453 21.719 15.367 1 88.38 121 GLY B CA 1
ATOM 6953 C C . GLY B 1 121 ? 15.453 20.906 14.562 1 88.38 121 GLY B C 1
ATOM 6954 O O . GLY B 1 121 ? 15.195 19.75 14.25 1 88.38 121 GLY B O 1
ATOM 6955 N N . ALA B 1 122 ? 16.547 21.5 14.273 1 89.81 122 ALA B N 1
ATOM 6956 C CA . ALA B 1 122 ? 17.594 20.812 13.516 1 89.81 122 ALA B CA 1
ATOM 6957 C C . ALA B 1 122 ? 18.141 19.625 14.305 1 89.81 122 ALA B C 1
ATOM 6959 O O . ALA B 1 122 ? 18.438 18.578 13.734 1 89.81 122 ALA B O 1
ATOM 6960 N N . THR B 1 123 ? 18.328 19.828 15.602 1 90.62 123 THR B N 1
ATOM 6961 C CA . THR B 1 123 ? 18.844 18.75 16.438 1 90.62 123 THR B CA 1
ATOM 6962 C C . THR B 1 123 ? 17.875 17.578 16.484 1 90.62 123 THR B C 1
ATOM 6964 O O . THR B 1 123 ? 18.297 16.422 16.484 1 90.62 123 THR B O 1
ATOM 6967 N N . PHE B 1 124 ? 16.625 17.859 16.469 1 88.19 124 PHE B N 1
ATOM 6968 C CA . PHE B 1 124 ? 15.641 16.797 16.516 1 88.19 124 PHE B CA 1
ATOM 6969 C C . PHE B 1 124 ? 15.562 16.062 15.172 1 88.19 124 PHE B C 1
ATOM 6971 O O . PHE B 1 124 ? 15.297 14.859 15.133 1 88.19 124 PHE B O 1
ATOM 6978 N N . ILE B 1 125 ? 15.773 16.781 14.109 1 86.75 125 ILE B N 1
ATOM 6979 C CA . ILE B 1 125 ? 15.852 16.125 12.805 1 86.75 125 ILE B CA 1
ATOM 6980 C C . ILE B 1 125 ? 17.031 15.156 12.789 1 86.75 125 ILE B C 1
ATOM 6982 O O . ILE B 1 125 ? 16.906 14.031 12.289 1 86.75 125 ILE B O 1
ATOM 6986 N N . TRP B 1 126 ? 18.047 15.641 13.383 1 87.88 126 TRP B N 1
ATOM 6987 C CA . TRP B 1 126 ? 19.234 14.805 13.469 1 87.88 126 TRP B CA 1
ATOM 6988 C C . TRP B 1 126 ? 18.984 13.57 14.328 1 87.88 126 TRP B C 1
ATOM 6990 O O . TRP B 1 126 ? 19.375 12.453 13.953 1 87.88 126 TRP B O 1
ATOM 7000 N N . ILE B 1 127 ? 18.391 13.719 15.453 1 88.12 127 ILE B N 1
ATOM 7001 C CA . ILE B 1 127 ? 18.047 12.609 16.328 1 88.12 127 ILE B CA 1
ATOM 7002 C C . ILE B 1 127 ? 17.109 11.648 15.609 1 88.12 127 ILE B C 1
ATOM 7004 O O . ILE B 1 127 ? 17.25 10.43 15.727 1 88.12 127 ILE B O 1
ATOM 7008 N N . GLY B 1 128 ? 16.141 12.25 14.906 1 86.5 128 GLY B N 1
ATOM 7009 C CA . GLY B 1 128 ? 15.195 11.43 14.172 1 86.5 128 GLY B CA 1
ATOM 7010 C C . GLY B 1 128 ? 15.844 10.578 13.094 1 86.5 128 GLY B C 1
ATOM 7011 O O . GLY B 1 128 ? 15.477 9.422 12.906 1 86.5 128 GLY B O 1
ATOM 7012 N N . SER B 1 129 ? 16.812 11.117 12.422 1 88.38 129 SER B N 1
ATOM 7013 C CA . SER B 1 129 ? 17.516 10.391 11.375 1 88.38 129 SER B CA 1
ATOM 7014 C C . SER B 1 129 ? 18.328 9.234 11.953 1 88.38 129 SER B C 1
ATOM 7016 O O . SER B 1 129 ? 18.312 8.133 11.406 1 88.38 129 SER B O 1
ATOM 7018 N N . ARG B 1 130 ? 19 9.492 13.039 1 89.06 130 ARG B N 1
ATOM 7019 C CA . ARG B 1 130 ? 19.797 8.453 13.688 1 89.06 130 ARG B CA 1
ATOM 7020 C C . ARG B 1 130 ? 18.906 7.348 14.234 1 89.06 130 ARG B C 1
ATOM 7022 O O . ARG B 1 130 ? 19.25 6.168 14.172 1 89.06 130 ARG B O 1
ATOM 7029 N N . ALA B 1 131 ? 17.828 7.785 14.789 1 87.81 131 ALA B N 1
ATOM 7030 C CA . ALA B 1 131 ? 16.875 6.805 15.305 1 87.81 131 ALA B CA 1
ATOM 7031 C C . ALA B 1 131 ? 16.297 5.949 14.18 1 87.81 131 ALA B C 1
ATOM 7033 O O . ALA B 1 131 ? 16.094 4.746 14.359 1 87.81 131 ALA B O 1
ATOM 7034 N N . SER B 1 132 ? 15.992 6.562 13.094 1 89.88 132 SER B N 1
ATOM 7035 C CA . SER B 1 132 ? 15.453 5.836 11.938 1 89.88 132 SER B CA 1
ATOM 7036 C C . SER B 1 132 ? 16.453 4.801 11.43 1 89.88 132 SER B C 1
ATOM 7038 O O . SER B 1 132 ? 16.078 3.664 11.133 1 89.88 132 SER B O 1
ATOM 7040 N N . VAL B 1 133 ? 17.719 5.219 11.328 1 91.31 133 VAL B N 1
ATOM 7041 C CA . VAL B 1 133 ? 18.781 4.32 10.852 1 91.31 133 VAL B CA 1
ATOM 7042 C C . VAL B 1 133 ? 18.953 3.166 11.844 1 91.31 133 VAL B C 1
ATOM 7044 O O . VAL B 1 133 ? 19.047 2.004 11.438 1 91.31 133 VAL B O 1
ATOM 7047 N N . ARG B 1 134 ? 18.938 3.439 13.078 1 90.62 134 ARG B N 1
ATOM 7048 C CA . ARG B 1 134 ? 19.109 2.418 14.109 1 90.62 134 ARG B CA 1
ATOM 7049 C C . ARG B 1 134 ? 17.953 1.428 14.086 1 90.62 134 ARG B C 1
ATOM 7051 O O . ARG B 1 134 ? 18.156 0.221 14.227 1 90.62 134 ARG B O 1
ATOM 7058 N N . LEU B 1 135 ? 16.766 1.959 13.977 1 90.5 135 LEU B N 1
ATOM 7059 C CA . LEU B 1 135 ? 15.586 1.11 13.977 1 90.5 135 LEU B CA 1
ATOM 7060 C C . LEU B 1 135 ? 15.594 0.169 12.773 1 90.5 135 LEU B C 1
ATOM 7062 O O . LEU B 1 135 ? 15.344 -1.029 12.914 1 90.5 135 LEU B O 1
ATOM 7066 N N . ARG B 1 136 ? 15.859 0.733 11.68 1 92.69 136 ARG B N 1
ATOM 7067 C CA . ARG B 1 136 ? 15.859 -0.062 10.453 1 92.69 136 ARG B CA 1
ATOM 7068 C C . ARG B 1 136 ? 16.969 -1.106 10.484 1 92.69 136 ARG B C 1
ATOM 7070 O O . ARG B 1 136 ? 16.766 -2.246 10.055 1 92.69 136 ARG B O 1
ATOM 7077 N N . ARG B 1 137 ? 18.078 -0.711 10.953 1 92 137 ARG B N 1
ATOM 7078 C CA . ARG B 1 137 ? 19.203 -1.643 11.062 1 92 137 ARG B CA 1
ATOM 7079 C C . ARG B 1 137 ? 18.875 -2.773 12.031 1 92 137 ARG B C 1
ATOM 7081 O O . ARG B 1 137 ? 19.172 -3.939 11.758 1 92 137 ARG B O 1
ATOM 7088 N N . LYS B 1 138 ? 18.312 -2.426 13.125 1 91.5 138 LYS B N 1
ATOM 7089 C CA . LYS B 1 138 ? 17.969 -3.426 14.133 1 91.5 138 LYS B CA 1
ATOM 7090 C C . LYS B 1 138 ? 16.906 -4.391 13.602 1 91.5 138 LYS B C 1
ATOM 7092 O O . LYS B 1 138 ? 17 -5.602 13.828 1 91.5 138 LYS B O 1
ATOM 7097 N N . LEU B 1 139 ? 15.945 -3.773 12.961 1 93.31 139 LEU B N 1
ATOM 7098 C CA . LEU B 1 139 ? 14.883 -4.613 12.406 1 93.31 139 LEU B CA 1
ATOM 7099 C C . LEU B 1 139 ? 15.43 -5.547 11.336 1 93.31 139 LEU B C 1
ATOM 7101 O O . LEU B 1 139 ? 15.125 -6.742 11.336 1 93.31 139 LEU B O 1
ATOM 7105 N N . PHE B 1 140 ? 16.203 -5.027 10.438 1 94.44 140 PHE B N 1
ATOM 7106 C CA . PHE B 1 140 ? 16.766 -5.844 9.367 1 94.44 140 PHE B CA 1
ATOM 7107 C C . PHE B 1 140 ? 17.688 -6.918 9.922 1 94.44 140 PHE B C 1
ATOM 7109 O O . PHE B 1 140 ? 17.688 -8.055 9.438 1 94.44 140 PHE B O 1
ATOM 7116 N N . TYR B 1 141 ? 18.438 -6.57 10.867 1 92.88 141 TYR B N 1
ATOM 7117 C CA . TYR B 1 141 ? 19.312 -7.516 11.539 1 92.88 141 TYR B CA 1
ATOM 7118 C C . TYR B 1 141 ? 18.516 -8.656 12.164 1 92.88 141 TYR B C 1
ATOM 7120 O O . TYR B 1 141 ? 18.891 -9.82 12.031 1 92.88 141 TYR B O 1
ATOM 7128 N N . ALA B 1 142 ? 17.5 -8.328 12.773 1 92.62 142 ALA B N 1
ATOM 7129 C CA . ALA B 1 142 ? 16.656 -9.336 13.414 1 92.62 142 ALA B CA 1
ATOM 7130 C C . ALA B 1 142 ? 15.969 -10.219 12.375 1 92.62 142 ALA B C 1
ATOM 7132 O O . ALA B 1 142 ? 15.852 -11.43 12.562 1 92.62 142 ALA B O 1
ATOM 7133 N N . LEU B 1 143 ? 15.547 -9.633 11.312 1 93.31 143 LEU B N 1
ATOM 7134 C CA . LEU B 1 143 ? 14.836 -10.375 10.281 1 93.31 143 LEU B CA 1
ATOM 7135 C C . LEU B 1 143 ? 15.773 -11.344 9.57 1 93.31 143 LEU B C 1
ATOM 7137 O O . LEU B 1 143 ? 15.383 -12.469 9.25 1 93.31 143 LEU B O 1
ATOM 7141 N N . LEU B 1 144 ? 17 -10.906 9.305 1 93 144 LEU B N 1
ATOM 7142 C CA . LEU B 1 144 ? 17.969 -11.75 8.602 1 93 144 LEU B CA 1
ATOM 7143 C C . LEU B 1 144 ? 18.312 -12.984 9.422 1 93 144 LEU B C 1
ATOM 7145 O O . LEU B 1 144 ? 18.75 -14 8.875 1 93 144 LEU B O 1
ATOM 7149 N N . ARG B 1 145 ? 18.031 -12.977 10.641 1 91.56 145 ARG B N 1
ATOM 7150 C CA . ARG B 1 145 ? 18.469 -14.062 11.516 1 91.56 145 ARG B CA 1
ATOM 7151 C C . ARG B 1 145 ? 17.281 -14.922 11.938 1 91.56 145 ARG B C 1
ATOM 7153 O O . ARG B 1 145 ? 17.438 -15.859 12.727 1 91.56 145 ARG B O 1
ATOM 7160 N N . GLN B 1 146 ? 16.156 -14.602 11.398 1 91.19 146 GLN B N 1
ATOM 7161 C CA . GLN B 1 146 ? 14.992 -15.438 11.664 1 91.19 146 GLN B CA 1
ATOM 7162 C C . GLN B 1 146 ? 15.078 -16.75 10.898 1 91.19 146 GLN B C 1
ATOM 7164 O O . GLN B 1 146 ? 15.82 -16.875 9.922 1 91.19 146 GLN B O 1
ATOM 7169 N N . GLU B 1 147 ? 14.344 -17.75 11.375 1 90.38 147 GLU B N 1
ATOM 7170 C CA . GLU B 1 147 ? 14.344 -19.062 10.719 1 90.38 147 GLU B CA 1
ATOM 7171 C C . GLU B 1 147 ? 13.594 -19.016 9.398 1 90.38 147 GLU B C 1
ATOM 7173 O O . GLU B 1 147 ? 12.711 -18.172 9.211 1 90.38 147 GLU B O 1
ATOM 7178 N N . ILE B 1 148 ? 13.93 -19.828 8.531 1 88.81 148 ILE B N 1
ATOM 7179 C CA . ILE B 1 148 ? 13.336 -19.859 7.199 1 88.81 148 ILE B CA 1
ATOM 7180 C C . ILE B 1 148 ? 11.844 -20.172 7.309 1 88.81 148 ILE B C 1
ATOM 7182 O O . ILE B 1 148 ? 11.039 -19.688 6.508 1 88.81 148 ILE B O 1
ATOM 7186 N N . GLY B 1 149 ? 11.461 -20.953 8.328 1 86.5 149 GLY B N 1
ATOM 7187 C CA . GLY B 1 149 ? 10.055 -21.25 8.547 1 86.5 149 GLY B CA 1
ATOM 7188 C C . GLY B 1 149 ? 9.203 -20.016 8.758 1 86.5 149 GLY B C 1
ATOM 7189 O O . GLY B 1 149 ? 8.023 -20 8.406 1 86.5 149 GLY B O 1
ATOM 7190 N N . PHE B 1 150 ? 9.805 -19.047 9.281 1 89.5 150 PHE B N 1
ATOM 7191 C CA . PHE B 1 150 ? 9.133 -17.766 9.508 1 89.5 150 PHE B CA 1
ATOM 7192 C C . PHE B 1 150 ? 8.781 -17.094 8.18 1 89.5 150 PHE B C 1
ATOM 7194 O O . PHE B 1 150 ? 7.695 -16.547 8.023 1 89.5 150 PHE B O 1
ATOM 7201 N N . PHE B 1 151 ? 9.656 -17.188 7.238 1 86.62 151 PHE B N 1
ATOM 7202 C CA . PHE B 1 151 ? 9.477 -16.516 5.953 1 86.62 151 PHE B CA 1
ATOM 7203 C C . PHE B 1 151 ? 8.484 -17.281 5.082 1 86.62 151 PHE B C 1
ATOM 7205 O O . PHE B 1 151 ? 7.922 -16.719 4.141 1 86.62 151 PHE B O 1
ATOM 7212 N N . ASP B 1 152 ? 8.289 -18.531 5.418 1 81.69 152 ASP B N 1
ATOM 7213 C CA . ASP B 1 152 ? 7.293 -19.328 4.707 1 81.69 152 ASP B CA 1
ATOM 7214 C C . ASP B 1 152 ? 5.879 -18.922 5.105 1 81.69 152 ASP B C 1
ATOM 7216 O O . ASP B 1 152 ? 4.941 -19.047 4.312 1 81.69 152 ASP B O 1
ATOM 7220 N N . THR B 1 153 ? 5.797 -18.484 6.289 1 77.81 153 THR B N 1
ATOM 7221 C CA . THR B 1 153 ? 4.473 -18.203 6.832 1 77.81 153 THR B CA 1
ATOM 7222 C C . THR B 1 153 ? 4.133 -16.719 6.676 1 77.81 153 THR B C 1
ATOM 7224 O O . THR B 1 153 ? 2.957 -16.344 6.672 1 77.81 153 THR B O 1
ATOM 7227 N N . THR B 1 154 ? 5.172 -15.961 6.574 1 80.12 154 THR B N 1
ATOM 7228 C CA . THR B 1 154 ? 4.949 -14.523 6.492 1 80.12 154 THR B CA 1
ATOM 7229 C C . THR B 1 154 ? 5.16 -14.023 5.066 1 80.12 154 THR B C 1
ATOM 7231 O O . THR B 1 154 ? 6.184 -14.32 4.445 1 80.12 154 THR B O 1
ATOM 7234 N N . LYS B 1 155 ? 4.199 -13.312 4.57 1 74.56 155 LYS B N 1
ATOM 7235 C CA . LYS B 1 155 ? 4.297 -12.766 3.217 1 74.56 155 LYS B CA 1
ATOM 7236 C C . LYS B 1 155 ? 5.406 -11.727 3.123 1 74.56 155 LYS B C 1
ATOM 7238 O O . LYS B 1 155 ? 5.59 -10.922 4.039 1 74.56 155 LYS B O 1
ATOM 7243 N N . THR B 1 156 ? 6.145 -11.781 2.062 1 77.69 156 THR B N 1
ATOM 7244 C CA . THR B 1 156 ? 7.242 -10.852 1.826 1 77.69 156 THR B CA 1
ATOM 7245 C C . THR B 1 156 ? 6.738 -9.414 1.799 1 77.69 156 THR B C 1
ATOM 7247 O O . THR B 1 156 ? 7.406 -8.508 2.297 1 77.69 156 THR B O 1
ATOM 7250 N N . GLY B 1 157 ? 5.598 -9.25 1.258 1 68.88 157 GLY B N 1
ATOM 7251 C CA . GLY B 1 157 ? 5.02 -7.922 1.2 1 68.88 157 GLY B CA 1
ATOM 7252 C C . GLY B 1 157 ? 4.777 -7.316 2.57 1 68.88 157 GLY B C 1
ATOM 7253 O O . GLY B 1 157 ? 4.984 -6.117 2.771 1 68.88 157 GLY B O 1
ATOM 7254 N N . GLU B 1 158 ? 4.414 -8.125 3.463 1 77.69 158 GLU B N 1
ATOM 7255 C CA . GLU B 1 158 ? 4.176 -7.656 4.824 1 77.69 158 GLU B CA 1
ATOM 7256 C C . GLU B 1 158 ? 5.473 -7.211 5.492 1 77.69 158 GLU B C 1
ATOM 7258 O O . GLU B 1 158 ? 5.504 -6.184 6.176 1 77.69 158 GLU B O 1
ATOM 7263 N N . LEU B 1 159 ? 6.434 -7.98 5.277 1 86.5 159 LEU B N 1
ATOM 7264 C CA . LEU B 1 159 ? 7.723 -7.652 5.879 1 86.5 159 LEU B CA 1
ATOM 7265 C C . LEU B 1 159 ? 8.297 -6.371 5.273 1 86.5 159 LEU B C 1
ATOM 7267 O O . LEU B 1 159 ? 8.852 -5.535 5.992 1 86.5 159 LEU B O 1
ATOM 7271 N N . THR B 1 160 ? 8.117 -6.281 3.996 1 81.62 160 THR B N 1
ATOM 7272 C CA . THR B 1 160 ? 8.609 -5.082 3.326 1 81.62 160 THR B CA 1
ATOM 7273 C C . THR B 1 160 ? 7.832 -3.852 3.785 1 81.62 160 THR B C 1
ATOM 7275 O O . THR B 1 160 ? 8.414 -2.779 3.969 1 81.62 160 THR B O 1
ATOM 7278 N N . SER B 1 161 ? 6.582 -4.055 4.031 1 78.5 161 SER B N 1
ATOM 7279 C CA . SER B 1 161 ? 5.758 -2.953 4.512 1 78.5 161 SER B CA 1
ATOM 7280 C C . SER B 1 161 ? 6.184 -2.518 5.91 1 78.5 161 SER B C 1
ATOM 7282 O O . SER B 1 161 ? 6.188 -1.323 6.219 1 78.5 161 SER B O 1
ATOM 7284 N N . ARG B 1 162 ? 6.523 -3.418 6.711 1 84 162 ARG B N 1
ATOM 7285 C CA . ARG B 1 162 ? 7.004 -3.113 8.055 1 84 162 ARG B CA 1
ATOM 7286 C C . ARG B 1 162 ? 8.32 -2.352 8.008 1 84 162 ARG B C 1
ATOM 7288 O O . ARG B 1 162 ? 8.531 -1.413 8.781 1 84 162 ARG B O 1
ATOM 7295 N N . MET B 1 163 ? 9.055 -2.732 7.062 1 87.31 163 MET B N 1
ATOM 7296 C CA . MET B 1 163 ? 10.383 -2.135 6.945 1 87.31 163 MET B CA 1
ATOM 7297 C C . MET B 1 163 ? 10.297 -0.736 6.34 1 87.31 163 MET B C 1
ATOM 7299 O O . MET B 1 163 ? 11.109 0.135 6.668 1 87.31 163 MET B O 1
ATOM 7303 N N . THR B 1 164 ? 9.352 -0.545 5.531 1 81.94 164 THR B N 1
ATOM 7304 C CA . THR B 1 164 ? 9.297 0.717 4.801 1 81.94 164 THR B CA 1
ATOM 7305 C C . THR B 1 164 ? 8.297 1.672 5.449 1 81.94 164 THR B C 1
ATOM 7307 O O . THR B 1 164 ? 8.688 2.65 6.086 1 81.94 164 THR B O 1
ATOM 7310 N N . GLN B 1 165 ? 7.062 1.2 5.574 1 77.06 165 GLN B N 1
ATOM 7311 C CA . GLN B 1 165 ? 5.992 2.09 6.012 1 77.06 165 GLN B CA 1
ATOM 7312 C C . GLN B 1 165 ? 5.992 2.246 7.527 1 77.06 165 GLN B C 1
ATOM 7314 O O . GLN B 1 165 ? 5.949 3.365 8.047 1 77.06 165 GLN B O 1
ATOM 7319 N N . ASP B 1 166 ? 6.047 1.21 8.203 1 82.31 166 ASP B N 1
ATOM 7320 C CA . ASP B 1 166 ? 5.949 1.266 9.656 1 82.31 166 ASP B CA 1
ATOM 7321 C C . ASP B 1 166 ? 7.18 1.938 10.266 1 82.31 166 ASP B C 1
ATOM 7323 O O . ASP B 1 166 ? 7.059 2.762 11.172 1 82.31 166 ASP B O 1
ATOM 7327 N N . CYS B 1 167 ? 8.289 1.576 9.734 1 86.62 167 CYS B N 1
ATOM 7328 C CA . CYS B 1 167 ? 9.508 2.199 10.242 1 86.62 167 CYS B CA 1
ATOM 7329 C C . CYS B 1 167 ? 9.508 3.699 9.969 1 86.62 167 CYS B C 1
ATOM 7331 O O . CYS B 1 167 ? 9.945 4.488 10.805 1 86.62 167 CYS B O 1
ATOM 7333 N N . GLN B 1 168 ? 9 4.02 8.859 1 82.38 168 GLN B N 1
ATOM 7334 C CA . GLN B 1 168 ? 8.93 5.438 8.523 1 82.38 168 GLN B CA 1
ATOM 7335 C C . GLN B 1 168 ? 7.945 6.168 9.43 1 82.38 168 GLN B C 1
ATOM 7337 O O . GLN B 1 168 ? 8.242 7.262 9.922 1 82.38 168 GLN B O 1
ATOM 7342 N N . LYS B 1 169 ? 6.875 5.566 9.648 1 79.62 169 LYS B N 1
ATOM 7343 C CA . LYS B 1 169 ? 5.867 6.156 10.523 1 79.62 169 LYS B CA 1
ATOM 7344 C C . LYS B 1 169 ? 6.395 6.324 11.945 1 79.62 169 LYS B C 1
ATOM 7346 O O . LYS B 1 169 ? 6.195 7.367 12.57 1 79.62 169 LYS B O 1
ATOM 7351 N N . VAL B 1 170 ? 7.062 5.352 12.406 1 82.38 170 VAL B N 1
ATOM 7352 C CA . VAL B 1 170 ? 7.605 5.387 13.758 1 82.38 170 VAL B CA 1
ATOM 7353 C C . VAL B 1 170 ? 8.68 6.473 13.852 1 82.38 170 VAL B C 1
ATOM 7355 O O . VAL B 1 170 ? 8.68 7.266 14.797 1 82.38 170 VAL B O 1
ATOM 7358 N N . SER B 1 171 ? 9.469 6.523 12.852 1 80.62 171 SER B N 1
ATOM 7359 C CA . SER B 1 171 ? 10.562 7.488 12.875 1 80.62 171 SER B CA 1
ATOM 7360 C C . SER B 1 171 ? 10.047 8.914 12.75 1 80.62 171 SER B C 1
ATOM 7362 O O . SER B 1 171 ? 10.461 9.797 13.508 1 80.62 171 SER B O 1
ATOM 7364 N N . ASP B 1 172 ? 9.109 9.133 11.883 1 74.38 172 ASP B N 1
ATOM 7365 C CA . ASP B 1 172 ? 8.586 10.477 11.648 1 74.38 172 ASP B CA 1
ATOM 7366 C C . ASP B 1 172 ? 7.742 10.953 12.828 1 74.38 172 ASP B C 1
ATOM 7368 O O . ASP B 1 172 ? 7.898 12.086 13.297 1 74.38 172 ASP B O 1
ATOM 7372 N N . GLN B 1 173 ? 6.926 10.07 13.242 1 73.38 173 GLN B N 1
ATOM 7373 C CA . GLN B 1 173 ? 5.961 10.469 14.266 1 73.38 173 GLN B CA 1
ATOM 7374 C C . GLN B 1 173 ? 6.625 10.586 15.633 1 73.38 173 GLN B C 1
ATOM 7376 O O . GLN B 1 173 ? 6.301 11.484 16.406 1 73.38 173 GLN B O 1
ATOM 7381 N N . VAL B 1 174 ? 7.531 9.789 15.906 1 73.19 174 VAL B N 1
ATOM 7382 C CA . VAL B 1 174 ? 8.141 9.812 17.234 1 73.19 174 VAL B CA 1
ATOM 7383 C C . VAL B 1 174 ? 9.047 11.031 17.359 1 73.19 174 VAL B C 1
ATOM 7385 O O . VAL B 1 174 ? 8.992 11.75 18.375 1 73.19 174 VAL B O 1
ATOM 7388 N N . THR B 1 175 ? 9.75 11.32 16.328 1 74.31 175 THR B N 1
ATOM 7389 C CA . THR B 1 175 ? 10.703 12.422 16.453 1 74.31 175 THR B CA 1
ATOM 7390 C C . THR B 1 175 ? 9.984 13.766 16.359 1 74.31 175 THR B C 1
ATOM 7392 O O . THR B 1 175 ? 10.234 14.664 17.156 1 74.31 175 THR B O 1
ATOM 7395 N N . LEU B 1 176 ? 9.078 13.883 15.359 1 73.5 176 LEU B N 1
ATOM 7396 C CA . LEU B 1 176 ? 8.375 15.148 15.188 1 73.5 176 LEU B CA 1
ATOM 7397 C C . LEU B 1 176 ? 7.395 15.383 16.328 1 73.5 176 LEU B C 1
ATOM 7399 O O . LEU B 1 176 ? 7.348 16.484 16.891 1 73.5 176 LEU B O 1
ATOM 7403 N N . ASN B 1 177 ? 6.734 14.352 16.688 1 75.19 177 ASN B N 1
ATOM 7404 C CA . ASN B 1 177 ? 5.699 14.523 17.703 1 75.19 177 ASN B CA 1
ATOM 7405 C C . ASN B 1 177 ? 6.305 14.688 19.094 1 75.19 177 ASN B C 1
ATOM 7407 O O . ASN B 1 177 ? 5.781 15.445 19.922 1 75.19 177 ASN B O 1
ATOM 7411 N N . VAL B 1 178 ? 7.422 14.078 19.281 1 75.5 178 VAL B N 1
ATOM 7412 C CA . VAL B 1 178 ? 8.086 14.25 20.562 1 75.5 178 VAL B CA 1
ATOM 7413 C C . VAL B 1 178 ? 8.625 15.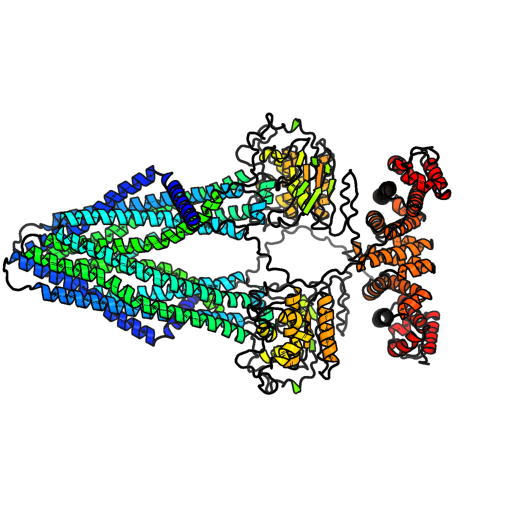672 20.688 1 75.5 178 VAL B C 1
ATOM 7415 O O . VAL B 1 178 ? 8.547 16.297 21.75 1 75.5 178 VAL B O 1
ATOM 7418 N N . ASN B 1 179 ? 9.156 16.125 19.562 1 79.12 179 ASN B N 1
ATOM 7419 C CA . ASN B 1 179 ? 9.633 17.5 19.531 1 79.12 179 ASN B CA 1
ATOM 7420 C C . ASN B 1 179 ? 8.508 18.5 19.828 1 79.12 179 ASN B C 1
ATOM 7422 O O . ASN B 1 179 ? 8.648 19.375 20.672 1 79.12 179 ASN B O 1
ATOM 7426 N N . VAL B 1 180 ? 7.449 18.344 19.125 1 80.19 180 VAL B N 1
ATOM 7427 C CA . VAL B 1 180 ? 6.328 19.266 19.25 1 80.19 180 VAL B CA 1
ATOM 7428 C C . VAL B 1 180 ? 5.703 19.125 20.641 1 80.19 180 VAL B C 1
ATOM 7430 O O . VAL B 1 180 ? 5.336 20.125 21.25 1 80.19 180 VAL B O 1
ATOM 7433 N N . PHE B 1 181 ? 5.66 17.938 21.141 1 81.44 181 PHE B N 1
ATOM 7434 C CA . PHE B 1 181 ? 5.082 17.688 22.453 1 81.44 181 PHE B CA 1
ATOM 7435 C C . PHE B 1 181 ? 5.914 18.359 23.547 1 81.44 181 PHE B C 1
ATOM 7437 O O . PHE B 1 181 ? 5.375 19.047 24.422 1 81.44 181 PHE B O 1
ATOM 7444 N N . LEU B 1 182 ? 7.16 18.125 23.453 1 81.81 182 LEU B N 1
ATOM 7445 C CA . LEU B 1 182 ? 8.055 18.703 24.453 1 81.81 182 LEU B CA 1
ATOM 7446 C C . LEU B 1 182 ? 8.008 20.219 24.406 1 81.81 182 LEU B C 1
ATOM 7448 O O . LEU B 1 182 ? 7.988 20.875 25.453 1 81.81 182 LEU B O 1
ATOM 7452 N N . ARG B 1 183 ? 7.965 20.703 23.219 1 83.69 183 ARG B N 1
ATOM 7453 C CA . ARG B 1 183 ? 7.895 22.156 23.047 1 83.69 183 ARG B CA 1
ATOM 7454 C C . ARG B 1 183 ? 6.594 22.703 23.625 1 83.69 183 ARG B C 1
ATOM 7456 O O . ARG B 1 183 ? 6.602 23.719 24.312 1 83.69 183 ARG B O 1
ATOM 7463 N N . THR B 1 184 ? 5.551 21.969 23.344 1 84.12 184 THR B N 1
ATOM 7464 C CA . THR B 1 184 ? 4.238 22.438 23.766 1 84.12 184 THR B CA 1
ATOM 7465 C C . THR B 1 184 ? 4.105 22.375 25.281 1 84.12 184 THR B C 1
ATOM 7467 O O . THR B 1 184 ? 3.559 23.281 25.906 1 84.12 184 THR B O 1
ATOM 7470 N N . VAL B 1 185 ? 4.641 21.375 25.891 1 84.06 185 VAL B N 1
ATOM 7471 C CA . VAL B 1 185 ? 4.551 21.203 27.344 1 84.06 185 VAL B CA 1
ATOM 7472 C C . VAL B 1 185 ? 5.383 22.281 28.047 1 84.06 185 VAL B C 1
ATOM 7474 O O . VAL B 1 185 ? 4.91 22.922 28.984 1 84.06 185 VAL B O 1
ATOM 7477 N N . VAL B 1 186 ? 6.582 22.484 27.547 1 86.44 186 VAL B N 1
ATOM 7478 C CA . VAL B 1 186 ? 7.465 23.484 28.172 1 86.44 186 VAL B CA 1
ATOM 7479 C C . VAL B 1 186 ? 6.898 24.875 27.953 1 86.44 186 VAL B C 1
ATOM 7481 O O . VAL B 1 186 ? 6.898 25.703 28.875 1 86.44 186 VAL B O 1
ATOM 7484 N N . SER B 1 187 ? 6.398 25.047 26.688 1 86.81 187 SER B N 1
ATOM 7485 C CA . SER B 1 187 ? 5.801 26.344 26.391 1 86.81 187 SER B CA 1
ATOM 7486 C C . SER B 1 187 ? 4.57 26.594 27.25 1 86.81 187 SER B C 1
ATOM 7488 O O . SER B 1 187 ? 4.348 27.719 27.719 1 86.81 187 SER B O 1
ATOM 7490 N N . THR B 1 188 ? 3.789 25.547 27.531 1 85.31 188 THR B N 1
ATOM 7491 C CA . THR B 1 188 ? 2.598 25.672 28.375 1 85.31 188 THR B CA 1
ATOM 7492 C C . THR B 1 188 ? 2.979 25.984 29.812 1 85.31 188 THR B C 1
ATOM 7494 O O . THR B 1 188 ? 2.416 26.906 30.422 1 85.31 188 THR B O 1
ATOM 7497 N N . VAL B 1 189 ? 3.941 25.328 30.359 1 86.19 189 VAL B N 1
ATOM 7498 C CA . VAL B 1 189 ? 4.367 25.516 31.734 1 86.19 189 VAL B CA 1
ATOM 7499 C C . VAL B 1 189 ? 4.977 26.906 31.906 1 86.19 189 VAL B C 1
ATOM 7501 O O . VAL B 1 189 ? 4.664 27.609 32.875 1 86.19 189 VAL B O 1
ATOM 7504 N N . THR B 1 190 ? 5.848 27.25 30.953 1 85.81 190 THR B N 1
ATOM 7505 C CA . THR B 1 190 ? 6.484 28.562 31.047 1 85.81 190 THR B CA 1
ATOM 7506 C C . THR B 1 190 ? 5.453 29.688 30.938 1 85.81 190 THR B C 1
ATOM 7508 O O . THR B 1 190 ? 5.527 30.688 31.641 1 85.81 190 THR B O 1
ATOM 7511 N N . THR B 1 191 ? 4.48 29.5 30.031 1 86.88 191 THR B N 1
ATOM 7512 C CA . THR B 1 191 ? 3.436 30.516 29.859 1 86.88 191 THR B CA 1
ATOM 7513 C C . THR B 1 191 ? 2.578 30.594 31.125 1 86.88 191 THR B C 1
ATOM 7515 O O . THR B 1 191 ? 2.225 31.703 31.562 1 86.88 191 THR B O 1
ATOM 7518 N N . LEU B 1 192 ? 2.301 29.5 31.734 1 86.06 192 LEU B N 1
ATOM 7519 C CA . LEU B 1 192 ? 1.493 29.484 32.969 1 86.06 192 LEU B CA 1
ATOM 7520 C C . LEU B 1 192 ? 2.238 30.141 34.125 1 86.06 192 LEU B C 1
ATOM 7522 O O . LEU B 1 192 ? 1.64 30.859 34.906 1 86.06 192 LEU B O 1
ATOM 7526 N N . VAL B 1 193 ? 3.521 29.891 34.188 1 87.06 193 VAL B N 1
ATOM 7527 C CA . VAL B 1 193 ? 4.332 30.453 35.25 1 87.06 193 VAL B CA 1
ATOM 7528 C C . VAL B 1 193 ? 4.375 31.984 35.125 1 87.06 193 VAL B C 1
ATOM 7530 O O . VAL B 1 193 ? 4.219 32.719 36.094 1 87.06 193 VAL B O 1
ATOM 7533 N N . PHE B 1 194 ? 4.48 32.438 33.875 1 86 194 PHE B N 1
ATOM 7534 C CA . PHE B 1 194 ? 4.523 33.875 33.656 1 86 194 PHE B CA 1
ATOM 7535 C C . PHE B 1 194 ? 3.152 34.5 33.875 1 86 194 PHE B C 1
ATOM 7537 O O . PHE B 1 194 ? 3.053 35.625 34.406 1 86 194 PHE B O 1
ATOM 7544 N N . MET B 1 195 ? 2.098 33.75 33.562 1 86.94 195 MET B N 1
ATOM 7545 C CA . MET B 1 195 ? 0.747 34.25 33.781 1 86.94 195 MET B CA 1
ATOM 7546 C C . MET B 1 195 ? 0.458 34.375 35.281 1 86.94 195 MET B C 1
ATOM 7548 O O . MET B 1 195 ? -0.155 35.344 35.75 1 86.94 195 MET B O 1
ATOM 7552 N N . CYS B 1 196 ? 0.979 33.438 36.062 1 87.12 196 CYS B N 1
ATOM 7553 C CA . CYS B 1 196 ? 0.799 33.438 37.531 1 87.12 196 CYS B CA 1
ATOM 7554 C C . CYS B 1 196 ? 1.575 34.594 38.156 1 87.12 196 CYS B C 1
ATOM 7556 O O . CYS B 1 196 ? 1.129 35.156 39.156 1 87.12 196 CYS B O 1
ATOM 7558 N N . SER B 1 197 ? 2.73 34.906 37.531 1 86.44 197 SER B N 1
ATOM 7559 C CA . SER B 1 197 ? 3.543 36 38.062 1 86.44 197 SER B CA 1
ATOM 7560 C C . SER B 1 197 ? 2.889 37.344 37.812 1 86.44 197 SER B C 1
ATOM 7562 O O . SER B 1 197 ? 3.164 38.312 38.531 1 86.44 197 SER B O 1
ATOM 7564 N N . LEU B 1 198 ? 2.066 37.406 36.75 1 82.81 198 LEU B N 1
ATOM 7565 C CA . LEU B 1 198 ? 1.376 38.656 36.469 1 82.81 198 LEU B CA 1
ATOM 7566 C C . LEU B 1 198 ? 0.142 38.812 37.344 1 82.81 198 LEU B C 1
ATOM 7568 O O . LEU B 1 198 ? -0.007 39.812 38.062 1 82.81 198 LEU B O 1
ATOM 7572 N N . SER B 1 199 ? -0.826 37.75 37.281 1 86.31 199 SER B N 1
ATOM 7573 C CA . SER B 1 199 ? -2.006 37.781 38.125 1 86.31 199 SER B CA 1
ATOM 7574 C C . SER B 1 199 ? -2.516 36.375 38.406 1 86.31 199 SER B C 1
ATOM 7576 O O . SER B 1 199 ? -2.891 35.656 37.5 1 86.31 199 SER B O 1
ATOM 7578 N N . LEU B 1 200 ? -2.564 35.938 39.625 1 84.5 200 LEU B N 1
ATOM 7579 C CA . LEU B 1 200 ? -3 34.625 40.031 1 84.5 200 LEU B CA 1
ATOM 7580 C C . LEU B 1 200 ? -4.5 34.438 39.812 1 84.5 200 LEU B C 1
ATOM 7582 O O . LEU B 1 200 ? -4.941 33.406 39.312 1 84.5 200 LEU B O 1
ATOM 7586 N N . PRO B 1 201 ? -5.324 35.531 40.125 1 84.81 201 PRO B N 1
ATOM 7587 C CA . PRO B 1 201 ? -6.762 35.344 39.938 1 84.81 201 PRO B CA 1
ATOM 7588 C C . PRO B 1 201 ? -7.145 35.219 38.469 1 84.81 201 PRO B C 1
ATOM 7590 O O . PRO B 1 201 ? -8.016 34.406 38.125 1 84.81 201 PRO B O 1
ATOM 7593 N N . LEU B 1 202 ? -6.449 35.969 37.625 1 86.75 202 LEU B N 1
ATOM 7594 C CA . LEU B 1 202 ? -6.746 35.875 36.219 1 86.75 202 LEU B CA 1
ATOM 7595 C C . LEU B 1 202 ? -6.293 34.5 35.656 1 86.75 202 LEU B C 1
ATOM 7597 O O . LEU B 1 202 ? -6.941 33.938 34.781 1 86.75 202 LEU B O 1
ATOM 7601 N N . THR B 1 203 ? -5.211 34 36.188 1 87.69 203 THR B N 1
ATOM 7602 C CA . THR B 1 203 ? -4.707 32.688 35.719 1 87.69 203 THR B CA 1
ATOM 7603 C C . THR B 1 203 ? -5.668 31.578 36.125 1 87.69 203 THR B C 1
ATOM 7605 O O . THR B 1 203 ? -5.848 30.625 35.375 1 87.69 203 THR B O 1
ATOM 7608 N N . MET B 1 204 ? -6.312 31.688 37.219 1 85.19 204 MET B N 1
ATOM 7609 C CA . MET B 1 204 ? -7.277 30.672 37.625 1 85.19 204 MET B CA 1
ATOM 7610 C C . MET B 1 204 ? -8.484 30.641 36.719 1 85.19 204 MET B C 1
ATOM 7612 O O . MET B 1 204 ? -9.031 29.578 36.438 1 85.19 204 MET B O 1
ATOM 7616 N N . VAL B 1 205 ? -8.883 31.781 36.219 1 82.12 205 VAL B N 1
ATOM 7617 C CA . VAL B 1 205 ? -9.992 31.844 35.25 1 82.12 205 VAL B CA 1
ATOM 7618 C C . VAL B 1 205 ? -9.586 31.188 33.938 1 82.12 205 VAL B C 1
ATOM 7620 O O . VAL B 1 205 ? -10.391 30.484 33.312 1 82.12 205 VAL B O 1
ATOM 7623 N N . ALA B 1 206 ? -8.312 31.484 33.562 1 80.38 206 ALA B N 1
ATOM 7624 C CA . ALA B 1 206 ? -7.816 30.875 32.312 1 80.38 206 ALA B CA 1
ATOM 7625 C C . ALA B 1 206 ? -7.711 29.359 32.438 1 80.38 206 ALA B C 1
ATOM 7627 O O . ALA B 1 206 ? -7.922 28.641 31.484 1 80.38 206 ALA B O 1
ATOM 7628 N N . PHE B 1 207 ? -7.496 28.844 33.594 1 78.94 207 PHE B N 1
ATOM 7629 C CA . PHE B 1 207 ? -7.316 27.422 33.844 1 78.94 207 PHE B CA 1
ATOM 7630 C C . PHE B 1 207 ? -8.648 26.688 33.75 1 78.94 207 PHE B C 1
ATOM 7632 O O . PHE B 1 207 ? -8.68 25.5 33.375 1 78.94 207 PHE B O 1
ATOM 7639 N N . VAL B 1 208 ? -9.734 27.312 34.062 1 76.81 208 VAL B N 1
ATOM 7640 C CA . VAL B 1 208 ? -11.047 26.688 34.031 1 76.81 208 VAL B CA 1
ATOM 7641 C C . VAL B 1 208 ? -11.406 26.312 32.594 1 76.81 208 VAL B C 1
ATOM 7643 O O . VAL B 1 208 ? -12.148 25.344 32.344 1 76.81 208 VAL B O 1
ATOM 7646 N N . SER B 1 209 ? -10.742 26.906 31.641 1 74.5 209 SER B N 1
ATOM 7647 C CA . SER B 1 209 ? -11.031 26.641 30.234 1 74.5 209 SER B CA 1
ATOM 7648 C C . SER B 1 209 ? -10.445 25.297 29.797 1 74.5 209 SER B C 1
ATOM 7650 O O . SER B 1 209 ? -10.984 24.641 28.906 1 74.5 209 SER B O 1
ATOM 7652 N N . ILE B 1 210 ? -9.492 24.875 30.516 1 74.19 210 ILE B N 1
ATOM 7653 C CA . ILE B 1 210 ? -8.773 23.672 30.094 1 74.19 210 ILE B CA 1
ATOM 7654 C C . ILE B 1 210 ? -9.625 22.438 30.344 1 74.19 210 ILE B C 1
ATOM 7656 O O . ILE B 1 210 ? -9.898 21.656 29.438 1 74.19 210 ILE B O 1
ATOM 7660 N N . PRO B 1 211 ? -10.094 22.234 31.578 1 75.69 211 PRO B N 1
ATOM 7661 C CA . PRO B 1 211 ? -10.93 21.047 31.828 1 75.69 211 PRO B CA 1
ATOM 7662 C C . PRO B 1 211 ? -12.195 21.047 30.969 1 75.69 211 PRO B C 1
ATOM 7664 O O . PRO B 1 211 ? -12.672 19.984 30.578 1 75.69 211 PRO B O 1
ATOM 7667 N N . ALA B 1 212 ? -12.719 22.234 30.609 1 78 212 ALA B N 1
ATOM 7668 C CA . ALA B 1 212 ? -13.922 22.297 29.781 1 78 212 ALA B CA 1
ATOM 7669 C C . ALA B 1 212 ? -13.641 21.828 28.359 1 78 212 ALA B C 1
ATOM 7671 O O . ALA B 1 212 ? -14.414 21.047 27.797 1 78 212 ALA B O 1
ATOM 7672 N N . VAL B 1 213 ? -12.492 22.219 27.891 1 75.31 213 VAL B N 1
ATOM 7673 C CA . VAL B 1 213 ? -12.133 21.828 26.531 1 75.31 213 VAL B CA 1
ATOM 7674 C C . VAL B 1 213 ? -11.844 20.328 26.484 1 75.31 213 VAL B C 1
ATOM 7676 O O . VAL B 1 213 ? -12.242 19.641 25.547 1 75.31 213 VAL B O 1
ATOM 7679 N N . VAL B 1 214 ? -11.227 19.828 27.5 1 74.12 214 VAL B N 1
ATOM 7680 C CA . VAL B 1 214 ? -10.859 18.422 27.547 1 74.12 214 VAL B CA 1
ATOM 7681 C C . VAL B 1 214 ? -12.117 17.562 27.656 1 74.12 214 VAL B C 1
ATOM 7683 O O . VAL B 1 214 ? -12.227 16.531 27 1 74.12 214 VAL B O 1
ATOM 7686 N N . ALA B 1 215 ? -13.039 18 28.469 1 80.12 215 ALA B N 1
ATOM 7687 C CA . ALA B 1 215 ? -14.273 17.25 28.672 1 80.12 215 ALA B CA 1
ATOM 7688 C C . ALA B 1 215 ? -15.102 17.203 27.391 1 80.12 215 ALA B C 1
ATOM 7690 O O . ALA B 1 215 ? -15.609 16.141 27.016 1 80.12 215 ALA B O 1
ATOM 7691 N N . ILE B 1 216 ? -15.18 18.297 26.641 1 81.25 216 ILE B N 1
ATOM 7692 C CA . ILE B 1 216 ? -15.938 18.375 25.391 1 81.25 216 ILE B CA 1
ATOM 7693 C C . ILE B 1 216 ? -15.242 17.547 24.312 1 81.25 216 ILE B C 1
ATOM 7695 O O . ILE B 1 216 ? -15.898 16.812 23.562 1 81.25 216 ILE B O 1
ATOM 7699 N N . SER B 1 217 ? -13.961 17.625 24.328 1 76.69 217 SER B N 1
ATOM 7700 C CA . SER B 1 217 ? -13.195 16.906 23.328 1 76.69 217 SER B CA 1
ATOM 7701 C C . SER B 1 217 ? -13.273 15.398 23.531 1 76.69 217 SER B C 1
ATOM 7703 O O . SER B 1 217 ? -13.344 14.625 22.578 1 76.69 217 SER B O 1
ATOM 7705 N N . LYS B 1 218 ? -13.305 15 24.812 1 77.44 218 LYS B N 1
ATOM 7706 C CA . LYS B 1 218 ? -13.375 13.57 25.109 1 77.44 218 LYS B CA 1
ATOM 7707 C C . LYS B 1 218 ? -14.727 12.992 24.688 1 77.44 218 LYS B C 1
ATOM 7709 O O . LYS B 1 218 ? -14.797 11.898 24.125 1 77.44 218 LYS B O 1
ATOM 7714 N N . ARG B 1 219 ? -15.742 13.711 25.016 1 82.44 219 ARG B N 1
ATOM 7715 C CA . ARG B 1 219 ? -17.078 13.25 24.656 1 82.44 219 ARG B CA 1
ATOM 7716 C C . ARG B 1 219 ? -17.281 13.227 23.141 1 82.44 219 ARG B C 1
ATOM 7718 O O . ARG B 1 219 ? -17.828 12.266 22.609 1 82.44 219 ARG B O 1
ATOM 7725 N N . TYR B 1 220 ? -16.859 14.219 22.469 1 84.38 220 TYR B N 1
ATOM 7726 C CA . TYR B 1 220 ? -16.922 14.281 21.016 1 84.38 220 TYR B CA 1
ATOM 7727 C C . TYR B 1 220 ? -16.047 13.203 20.391 1 84.38 220 TYR B C 1
ATOM 7729 O O . TYR B 1 220 ? -16.438 12.57 19.406 1 84.38 220 TYR B O 1
ATOM 7737 N N . GLY B 1 221 ? -14.938 12.984 20.984 1 78.56 221 GLY B N 1
ATOM 7738 C CA . GLY B 1 221 ? -13.992 12.008 20.453 1 78.56 221 GLY B CA 1
ATOM 7739 C C . GLY B 1 221 ? -14.547 10.594 20.453 1 78.56 221 GLY B C 1
ATOM 7740 O O . GLY B 1 221 ? -14.336 9.844 19.5 1 78.56 221 GLY B O 1
ATOM 7741 N N . LYS B 1 222 ? -15.297 10.289 21.453 1 82.56 222 LYS B N 1
ATOM 7742 C CA . LYS B 1 222 ? -15.875 8.953 21.531 1 82.56 222 LYS B CA 1
ATOM 7743 C C . LYS B 1 222 ? -16.922 8.734 20.438 1 82.56 222 LYS B C 1
ATOM 7745 O O . LYS B 1 222 ? -16.938 7.688 19.797 1 82.56 222 LYS B O 1
ATOM 7750 N N . VAL B 1 223 ? -17.75 9.703 20.234 1 84.88 223 VAL B N 1
ATOM 7751 C CA . VAL B 1 223 ? -18.797 9.602 19.219 1 84.88 223 VAL B CA 1
ATOM 7752 C C . VAL B 1 223 ? -18.172 9.57 17.828 1 84.88 223 VAL B C 1
ATOM 7754 O O . VAL B 1 223 ? -18.562 8.766 16.984 1 84.88 223 VAL B O 1
ATOM 7757 N N . MET B 1 224 ? -17.266 10.391 17.656 1 83.88 224 MET B N 1
ATOM 7758 C CA . MET B 1 224 ? -16.609 10.492 16.359 1 83.88 224 MET B CA 1
ATOM 7759 C C . MET B 1 224 ? -15.844 9.211 16.031 1 83.88 224 MET B C 1
ATOM 7761 O O . MET B 1 224 ? -15.797 8.781 14.883 1 83.88 224 MET B O 1
ATOM 7765 N N . ARG B 1 225 ? -15.344 8.641 17.031 1 79.94 225 ARG B N 1
ATOM 7766 C CA . ARG B 1 225 ? -14.617 7.395 16.844 1 79.94 225 ARG B CA 1
ATOM 7767 C C . ARG B 1 225 ? -15.547 6.293 16.344 1 79.94 225 ARG B C 1
ATOM 7769 O O . ARG B 1 225 ? -15.219 5.574 15.391 1 79.94 225 ARG B O 1
ATOM 7776 N N . THR B 1 226 ? -16.641 6.176 16.953 1 85.56 226 THR B N 1
ATOM 7777 C CA . THR B 1 226 ? -17.594 5.152 16.562 1 85.56 226 THR B CA 1
ATOM 7778 C C . THR B 1 226 ? -18.125 5.414 15.148 1 85.56 226 THR B C 1
ATOM 7780 O O . THR B 1 226 ? -18.25 4.484 14.344 1 85.56 226 THR B O 1
ATOM 7783 N N . LEU B 1 227 ? -18.406 6.648 14.875 1 86.75 227 LEU B N 1
ATOM 7784 C CA . LEU B 1 227 ? -18.922 6.996 13.562 1 86.75 227 LEU B CA 1
ATOM 7785 C C . LEU B 1 227 ? -17.859 6.816 12.484 1 86.75 227 LEU B C 1
ATOM 7787 O O . LEU B 1 227 ? -18.156 6.387 11.375 1 86.75 227 LEU B O 1
ATOM 7791 N N . SER B 1 228 ? -16.641 7.105 12.766 1 84.5 228 SER B N 1
ATOM 7792 C CA . SER B 1 228 ? -15.531 6.938 11.836 1 84.5 228 SER B CA 1
ATOM 7793 C C . SER B 1 228 ? -15.281 5.465 11.531 1 84.5 228 SER B C 1
ATOM 7795 O O . SER B 1 228 ? -15.023 5.098 10.383 1 84.5 228 SER B O 1
ATOM 7797 N N . GLU B 1 229 ? -15.406 4.699 12.531 1 85.12 229 GLU B N 1
ATOM 7798 C CA . GLU B 1 229 ? -15.242 3.262 12.336 1 85.12 229 GLU B CA 1
ATOM 7799 C C . GLU B 1 229 ? -16.344 2.697 11.445 1 85.12 229 GLU B C 1
ATOM 7801 O O . GLU B 1 229 ? -16.078 1.858 10.578 1 85.12 229 GLU B O 1
ATOM 7806 N N . ALA B 1 230 ? -17.469 3.174 11.703 1 89.31 230 ALA B N 1
ATOM 7807 C CA . ALA B 1 230 ? -18.594 2.732 10.883 1 89.31 230 ALA B CA 1
ATOM 7808 C C . ALA B 1 230 ? -18.422 3.18 9.43 1 89.31 230 ALA B C 1
ATOM 7810 O O . ALA B 1 230 ? -18.719 2.422 8.508 1 89.31 230 ALA B O 1
ATOM 7811 N N . THR B 1 231 ? -17.984 4.402 9.219 1 89.19 231 THR B N 1
ATOM 7812 C CA . THR B 1 231 ? -17.766 4.938 7.879 1 89.19 231 THR B CA 1
ATOM 7813 C C . THR B 1 231 ? -16.688 4.148 7.152 1 89.19 231 THR B C 1
ATOM 7815 O O . THR B 1 231 ? -16.828 3.832 5.973 1 89.19 231 THR B O 1
ATOM 7818 N N . GLN B 1 232 ? -15.688 3.785 7.855 1 84.38 232 GLN B N 1
ATOM 7819 C CA . GLN B 1 232 ? -14.586 3.037 7.262 1 84.38 232 GLN B CA 1
ATOM 7820 C C . GLN B 1 232 ? -15.016 1.617 6.898 1 84.38 232 GLN B C 1
ATOM 7822 O O . GLN B 1 232 ? -14.602 1.08 5.871 1 84.38 232 GLN B O 1
ATOM 7827 N N . LYS B 1 233 ? -15.797 1.065 7.73 1 87.38 233 LYS B N 1
ATOM 7828 C CA . LYS B 1 233 ? -16.297 -0.281 7.461 1 87.38 233 LYS B CA 1
ATOM 7829 C C . LYS B 1 233 ? -17.156 -0.308 6.195 1 87.38 233 LYS B C 1
ATOM 7831 O O . LYS B 1 233 ? -16.984 -1.186 5.344 1 87.38 233 LYS B O 1
ATOM 7836 N N . VAL B 1 234 ? -18.016 0.628 6.082 1 91.31 234 VAL B N 1
ATOM 7837 C CA . VAL B 1 234 ? -18.906 0.679 4.926 1 91.31 234 VAL B CA 1
ATOM 7838 C C . VAL B 1 234 ? -18.094 0.957 3.662 1 91.31 234 VAL B C 1
ATOM 7840 O O . VAL B 1 234 ? -18.375 0.401 2.598 1 91.31 234 VAL B O 1
ATOM 7843 N N . LEU B 1 235 ? -17.141 1.805 3.76 1 88.5 235 LEU B N 1
ATOM 7844 C CA . LEU B 1 235 ? -16.281 2.088 2.617 1 88.5 235 LEU B CA 1
ATOM 7845 C C . LEU B 1 235 ? -15.469 0.857 2.229 1 88.5 235 LEU B C 1
ATOM 7847 O O . LEU B 1 235 ? -15.273 0.586 1.04 1 88.5 235 LEU B O 1
ATOM 7851 N N . ALA B 1 236 ? -15.047 0.154 3.238 1 84.12 236 ALA B N 1
ATOM 7852 C CA . ALA B 1 236 ? -14.32 -1.086 2.986 1 84.12 236 ALA B CA 1
ATOM 7853 C C . ALA B 1 236 ? -15.195 -2.1 2.256 1 84.12 236 ALA B C 1
ATOM 7855 O O . ALA B 1 236 ? -14.727 -2.793 1.348 1 84.12 236 ALA B O 1
ATOM 7856 N N . ASP B 1 237 ? -16.375 -2.174 2.656 1 88.69 237 ASP B N 1
ATOM 7857 C CA . ASP B 1 237 ? -17.328 -3.061 1.994 1 88.69 237 ASP B CA 1
ATOM 7858 C C . ASP B 1 237 ? -17.531 -2.65 0.538 1 88.69 237 ASP B C 1
ATOM 7860 O O . ASP B 1 237 ? -17.641 -3.506 -0.343 1 88.69 237 ASP B O 1
ATOM 7864 N N . ALA B 1 238 ? -17.672 -1.371 0.319 1 91.38 238 ALA B N 1
ATOM 7865 C CA . ALA B 1 238 ? -17.812 -0.877 -1.049 1 91.38 238 ALA B CA 1
ATOM 7866 C C . ALA B 1 238 ? -16.578 -1.215 -1.886 1 91.38 238 ALA B C 1
ATOM 7868 O O . ALA B 1 238 ? -16.703 -1.647 -3.033 1 91.38 238 ALA B O 1
ATOM 7869 N N . ASN B 1 239 ? -15.484 -1.06 -1.31 1 87.62 239 ASN B N 1
ATOM 7870 C CA . ASN B 1 239 ? -14.242 -1.383 -2 1 87.62 239 ASN B CA 1
ATOM 7871 C C . ASN B 1 239 ? -14.133 -2.875 -2.295 1 87.62 239 ASN B C 1
ATOM 7873 O O . ASN B 1 239 ? -13.586 -3.271 -3.324 1 87.62 239 ASN B O 1
ATOM 7877 N N . ALA B 1 240 ? -14.633 -3.621 -1.395 1 85.38 240 ALA B N 1
ATOM 7878 C CA . ALA B 1 240 ? -14.633 -5.066 -1.604 1 85.38 240 ALA B CA 1
ATOM 7879 C C . ALA B 1 240 ? -15.461 -5.441 -2.832 1 85.38 240 ALA B C 1
ATOM 7881 O O . ALA B 1 240 ? -15.078 -6.328 -3.598 1 85.38 240 ALA B O 1
ATOM 7882 N N . VAL B 1 241 ? -16.531 -4.836 -3.016 1 89.31 241 VAL B N 1
ATOM 7883 C CA . VAL B 1 241 ? -17.375 -5.074 -4.176 1 89.31 241 VAL B CA 1
ATOM 7884 C C . VAL B 1 241 ? -16.641 -4.691 -5.453 1 89.31 241 VAL B C 1
ATOM 7886 O O . VAL B 1 241 ? -16.672 -5.426 -6.441 1 89.31 241 VAL B O 1
ATOM 7889 N N . ALA B 1 242 ? -16.016 -3.537 -5.395 1 90.62 242 ALA B N 1
ATOM 7890 C CA . ALA B 1 242 ? -15.258 -3.076 -6.559 1 90.62 242 ALA B CA 1
ATOM 7891 C C . ALA B 1 242 ? -14.102 -4.02 -6.879 1 90.62 242 ALA B C 1
ATOM 7893 O O . ALA B 1 242 ? -13.867 -4.352 -8.039 1 90.62 242 ALA B O 1
ATOM 7894 N N . GLU B 1 243 ? -13.445 -4.375 -5.902 1 87.12 243 GLU B N 1
ATOM 7895 C CA . GLU B 1 243 ? -12.312 -5.27 -6.086 1 87.12 243 GLU B CA 1
ATOM 7896 C C . GLU B 1 243 ? -12.758 -6.621 -6.641 1 87.12 243 GLU B C 1
ATOM 7898 O O . GLU B 1 243 ? -12.109 -7.176 -7.531 1 87.12 243 GLU B O 1
ATOM 7903 N N . GLU B 1 244 ? -13.797 -7.133 -6.152 1 86.31 244 GLU B N 1
ATOM 7904 C CA . GLU B 1 244 ? -14.359 -8.398 -6.629 1 86.31 244 GLU B CA 1
ATOM 7905 C C . GLU B 1 244 ? -14.766 -8.297 -8.094 1 86.31 244 GLU B C 1
ATOM 7907 O O . GLU B 1 244 ? -14.484 -9.211 -8.883 1 86.31 244 GLU B O 1
ATOM 7912 N N . SER B 1 245 ? -15.391 -7.285 -8.43 1 89.75 245 SER B N 1
ATOM 7913 C CA . SER B 1 245 ? -15.875 -7.094 -9.797 1 89.75 245 SER B CA 1
ATOM 7914 C C . SER B 1 245 ? -14.719 -6.887 -10.766 1 89.75 245 SER B C 1
ATOM 7916 O O . SER B 1 245 ? -14.703 -7.473 -11.852 1 89.75 245 SER B O 1
ATOM 7918 N N . LEU B 1 246 ? -13.773 -6.125 -10.359 1 89.31 246 LEU B N 1
ATOM 7919 C CA . LEU B 1 246 ? -12.672 -5.785 -11.258 1 89.31 246 LEU B CA 1
ATOM 7920 C C . LEU B 1 246 ? -11.727 -6.965 -11.422 1 89.31 246 LEU B C 1
ATOM 7922 O O . LEU B 1 246 ? -11.117 -7.133 -12.484 1 89.31 246 LEU B O 1
ATOM 7926 N N . SER B 1 247 ? -11.602 -7.723 -10.391 1 84.88 247 SER B N 1
ATOM 7927 C CA . SER B 1 247 ? -10.727 -8.883 -10.469 1 84.88 247 SER B CA 1
ATOM 7928 C C . SER B 1 247 ? -11.344 -9.984 -11.328 1 84.88 247 SER B C 1
ATOM 7930 O O . SER B 1 247 ? -10.641 -10.875 -11.805 1 84.88 247 SER B O 1
ATOM 7932 N N . THR B 1 248 ? -12.641 -9.945 -11.492 1 87.19 248 THR B N 1
ATOM 7933 C CA . THR B 1 248 ? -13.352 -10.938 -12.281 1 87.19 248 THR B CA 1
ATOM 7934 C C . THR B 1 248 ? -14.141 -10.273 -13.406 1 87.19 248 THR B C 1
ATOM 7936 O O . THR B 1 248 ? -15.312 -10.594 -13.625 1 87.19 248 THR B O 1
ATOM 7939 N N . MET B 1 249 ? -13.531 -9.391 -14.055 1 88.5 249 MET B N 1
ATOM 7940 C CA . MET B 1 249 ? -14.219 -8.57 -15.047 1 88.5 249 MET B CA 1
ATOM 7941 C C . MET B 1 249 ? -14.719 -9.43 -16.203 1 88.5 249 MET B C 1
ATOM 7943 O O . MET B 1 249 ? -15.75 -9.125 -16.812 1 88.5 249 MET B O 1
ATOM 7947 N N . SER B 1 250 ? -13.977 -10.477 -16.531 1 86.31 250 SER B N 1
ATOM 7948 C CA . SER B 1 250 ? -14.406 -11.367 -17.609 1 86.31 250 SER B CA 1
ATOM 7949 C C . SER B 1 250 ? -15.758 -11.984 -17.312 1 86.31 250 SER B C 1
ATOM 7951 O O . SER B 1 250 ? -16.594 -12.133 -18.203 1 86.31 250 SER B O 1
ATOM 7953 N N . THR B 1 251 ? -15.961 -12.305 -16.062 1 85.56 251 THR B N 1
ATOM 7954 C CA . THR B 1 251 ? -17.234 -12.883 -15.648 1 85.56 251 THR B CA 1
ATOM 7955 C C . THR B 1 251 ? -18.328 -11.828 -15.641 1 85.56 251 THR B C 1
ATOM 7957 O O . THR B 1 251 ? -19.453 -12.086 -16.062 1 85.56 251 THR B O 1
ATOM 7960 N N . VAL B 1 252 ? -18.047 -10.672 -15.195 1 89.44 252 VAL B N 1
ATOM 7961 C CA . VAL B 1 252 ? -19.031 -9.586 -15.18 1 89.44 252 VAL B CA 1
ATOM 7962 C C . VAL B 1 252 ? -19.5 -9.289 -16.609 1 89.44 252 VAL B C 1
ATOM 7964 O O . VAL B 1 252 ? -20.688 -9.125 -16.844 1 89.44 252 VAL B O 1
ATOM 7967 N N . ARG B 1 253 ? -18.562 -9.32 -17.469 1 88.19 253 ARG B N 1
ATOM 7968 C CA . ARG B 1 253 ? -18.859 -9.047 -18.859 1 88.19 253 ARG B CA 1
ATOM 7969 C C . ARG B 1 253 ? -19.672 -10.188 -19.484 1 88.19 253 ARG B C 1
ATOM 7971 O O . ARG B 1 253 ? -20.594 -9.945 -20.266 1 88.19 253 ARG B O 1
ATOM 7978 N N . SER B 1 254 ? -19.281 -11.344 -19.172 1 84.75 254 SER B N 1
ATOM 7979 C CA . SER B 1 254 ? -19.938 -12.516 -19.75 1 84.75 254 SER B CA 1
ATOM 7980 C C . SER B 1 254 ? -21.406 -12.586 -19.344 1 84.75 254 SER B C 1
ATOM 7982 O O . SER B 1 254 ? -22.219 -13.203 -20.031 1 84.75 254 SER B O 1
ATOM 7984 N N . PHE B 1 255 ? -21.734 -11.898 -18.297 1 85.38 255 PHE B N 1
ATOM 7985 C CA . PHE B 1 255 ? -23.109 -11.914 -17.844 1 85.38 255 PHE B CA 1
ATOM 7986 C C . PHE B 1 255 ? -23.734 -10.531 -17.969 1 85.38 255 PHE B C 1
ATOM 7988 O O . PHE B 1 255 ? -24.844 -10.297 -17.453 1 85.38 255 PHE B O 1
ATOM 7995 N N . ALA B 1 256 ? -23.094 -9.656 -18.594 1 86.69 256 ALA B N 1
ATOM 7996 C CA . ALA B 1 256 ? -23.562 -8.297 -18.812 1 86.69 256 ALA B CA 1
ATOM 7997 C C . ALA B 1 256 ? -24.109 -7.691 -17.516 1 86.69 256 ALA B C 1
ATOM 7999 O O . ALA B 1 256 ? -25.219 -7.152 -17.5 1 86.69 256 ALA B O 1
ATOM 8000 N N . SER B 1 257 ? -23.391 -7.941 -16.484 1 88.06 257 SER B N 1
ATOM 8001 C CA . SER B 1 257 ? -23.859 -7.504 -15.172 1 88.06 257 SER B CA 1
ATOM 8002 C C . SER B 1 257 ? -23.156 -6.215 -14.742 1 88.06 257 SER B C 1
ATOM 8004 O O . SER B 1 257 ? -22.984 -5.973 -13.547 1 88.06 257 SER B O 1
ATOM 8006 N N . GLU B 1 258 ? -22.781 -5.402 -15.641 1 90.25 258 GLU B N 1
ATOM 8007 C CA . GLU B 1 258 ? -22.109 -4.148 -15.312 1 90.25 258 GLU B CA 1
ATOM 8008 C C . GLU B 1 258 ? -23.031 -3.223 -14.508 1 90.25 258 GLU B C 1
ATOM 8010 O O . GLU B 1 258 ? -22.609 -2.646 -13.508 1 90.25 258 GLU B O 1
ATOM 8015 N N . ASP B 1 259 ? -24.281 -3.127 -14.898 1 88.5 259 ASP B N 1
ATOM 8016 C CA . ASP B 1 259 ? -25.219 -2.232 -14.234 1 88.5 259 ASP B CA 1
ATOM 8017 C C . ASP B 1 259 ? -25.547 -2.732 -12.828 1 88.5 259 ASP B C 1
ATOM 8019 O O . ASP B 1 259 ? -25.75 -1.935 -11.906 1 88.5 259 ASP B O 1
ATOM 8023 N N . LEU B 1 260 ? -25.578 -4.023 -12.742 1 88.62 260 LEU B N 1
ATOM 8024 C CA . LEU B 1 260 ? -25.844 -4.605 -11.438 1 88.62 260 LEU B CA 1
ATOM 8025 C C . LEU B 1 260 ? -24.719 -4.293 -10.461 1 88.62 260 LEU B C 1
ATOM 8027 O O . LEU B 1 260 ? -24.969 -3.902 -9.312 1 88.62 260 LEU B O 1
ATOM 8031 N N . GLU B 1 261 ? -23.594 -4.547 -10.922 1 91.19 261 GLU B N 1
ATOM 8032 C CA . GLU B 1 261 ? -22.438 -4.293 -10.062 1 91.19 261 GLU B CA 1
ATOM 8033 C C . GLU B 1 261 ? -22.297 -2.807 -9.742 1 91.19 261 GLU B C 1
ATOM 8035 O O . GLU B 1 261 ? -21.891 -2.436 -8.648 1 91.19 261 GLU B O 1
ATOM 8040 N N . GLU B 1 262 ? -22.625 -1.981 -10.695 1 92.25 262 GLU B N 1
ATOM 8041 C CA . GLU B 1 262 ? -22.641 -0.543 -10.445 1 92.25 262 GLU B CA 1
ATOM 8042 C C . GLU B 1 262 ? -23.656 -0.175 -9.375 1 92.25 262 GLU B C 1
ATOM 8044 O O . GLU B 1 262 ? -23.391 0.669 -8.516 1 92.25 262 GLU B O 1
ATOM 8049 N N . LEU B 1 263 ? -24.797 -0.778 -9.438 1 90.5 263 LEU B N 1
ATOM 8050 C CA . LEU B 1 263 ? -25.844 -0.506 -8.461 1 90.5 263 LEU B CA 1
ATOM 8051 C C . LEU B 1 263 ? -25.438 -0.994 -7.078 1 90.5 263 LEU B C 1
ATOM 8053 O O . LEU B 1 263 ? -25.688 -0.314 -6.078 1 90.5 263 LEU B O 1
ATOM 8057 N N . ARG B 1 264 ? -24.812 -2.143 -7.047 1 90.19 264 ARG B N 1
ATOM 8058 C CA . ARG B 1 264 ? -24.359 -2.686 -5.773 1 90.19 264 ARG B CA 1
ATOM 8059 C C . ARG B 1 264 ? -23.312 -1.771 -5.137 1 90.19 264 ARG B C 1
ATOM 8061 O O . ARG B 1 264 ? -23.344 -1.528 -3.928 1 90.19 264 ARG B O 1
ATOM 8068 N N . TYR B 1 265 ? -22.422 -1.298 -5.965 1 93.88 265 TYR B N 1
ATOM 8069 C CA . TYR B 1 265 ? -21.406 -0.372 -5.5 1 93.88 265 TYR B CA 1
ATOM 8070 C C . TYR B 1 265 ? -22.016 0.951 -5.059 1 93.88 265 TYR B C 1
ATOM 8072 O O . TYR B 1 265 ? -21.656 1.49 -4.008 1 93.88 265 TYR B O 1
ATOM 8080 N N . SER B 1 266 ? -22.984 1.442 -5.824 1 93.19 266 SER B N 1
ATOM 8081 C CA . SER B 1 266 ? -23.625 2.723 -5.543 1 93.19 266 SER B CA 1
ATOM 8082 C C . SER B 1 266 ? -24.438 2.666 -4.25 1 93.19 266 SER B C 1
ATOM 8084 O O . SER B 1 266 ? -24.484 3.643 -3.5 1 93.19 266 SER B O 1
ATOM 8086 N N . GLU B 1 267 ? -25 1.541 -3.994 1 91.69 267 GLU B N 1
ATOM 8087 C CA . GLU B 1 267 ? -25.781 1.389 -2.777 1 91.69 267 GLU B CA 1
ATOM 8088 C C . GLU B 1 267 ? -24.906 1.463 -1.533 1 91.69 267 GLU B C 1
ATOM 8090 O O . GLU B 1 267 ? -25.281 2.074 -0.532 1 91.69 267 GLU B O 1
ATOM 8095 N N . ARG B 1 268 ? -23.812 0.84 -1.604 1 92 268 ARG B N 1
ATOM 8096 C CA . ARG B 1 268 ? -22.891 0.892 -0.477 1 92 268 ARG B CA 1
ATOM 8097 C C . ARG B 1 268 ? -22.297 2.287 -0.319 1 92 268 ARG B C 1
ATOM 8099 O O . ARG B 1 268 ? -22.062 2.744 0.801 1 92 268 ARG B O 1
ATOM 8106 N N . LEU B 1 269 ? -22.156 2.982 -1.42 1 93.5 269 LEU B N 1
ATOM 8107 C CA . LEU B 1 269 ? -21.609 4.336 -1.372 1 93.5 269 LEU B CA 1
ATOM 8108 C C . LEU B 1 269 ? -22.641 5.309 -0.792 1 93.5 269 LEU B C 1
ATOM 8110 O O . LEU B 1 269 ? -22.266 6.281 -0.127 1 93.5 269 LEU B O 1
ATOM 8114 N N . LEU B 1 270 ? -23.922 5 -1.056 1 92.5 270 LEU B N 1
ATOM 8115 C CA . LEU B 1 270 ? -24.953 5.855 -0.494 1 92.5 270 LEU B CA 1
ATOM 8116 C C . LEU B 1 270 ? -25.016 5.707 1.022 1 92.5 270 LEU B C 1
ATOM 8118 O O . LEU B 1 270 ? -25.266 6.684 1.735 1 92.5 270 LEU B O 1
ATOM 8122 N N . GLU B 1 271 ? -24.734 4.535 1.459 1 93.38 271 GLU B N 1
ATOM 8123 C CA . GLU B 1 271 ? -24.641 4.34 2.902 1 93.38 271 GLU B CA 1
ATOM 8124 C C . GLU B 1 271 ? -23.453 5.086 3.488 1 93.38 271 GLU B C 1
ATOM 8126 O O . GLU B 1 271 ? -23.531 5.652 4.582 1 93.38 271 GLU B O 1
ATOM 8131 N N . PHE B 1 272 ? -22.375 5.098 2.76 1 92.62 272 PHE B N 1
ATOM 8132 C CA . PHE B 1 272 ? -21.188 5.867 3.127 1 92.62 272 PHE B CA 1
ATOM 8133 C C . PHE B 1 272 ? -21.516 7.355 3.213 1 92.62 272 PHE B C 1
ATOM 8135 O O . PHE B 1 272 ? -21.156 8.016 4.184 1 92.62 272 PHE B O 1
ATOM 8142 N N . GLY B 1 273 ? -22.281 7.867 2.275 1 90.88 273 GLY B N 1
ATOM 8143 C CA . GLY B 1 273 ? -22.672 9.266 2.264 1 90.88 273 GLY B CA 1
ATOM 8144 C C . GLY B 1 273 ? -23.562 9.648 3.43 1 90.88 273 GLY B C 1
ATOM 8145 O O . GLY B 1 273 ? -23.391 10.719 4.02 1 90.88 273 GLY B O 1
ATOM 8146 N N . SER B 1 274 ? -24.391 8.75 3.809 1 92.75 274 SER B N 1
ATOM 8147 C CA . SER B 1 274 ? -25.297 9.039 4.906 1 92.75 274 SER B CA 1
ATOM 8148 C C . SER B 1 274 ? -24.562 9.094 6.242 1 92.75 274 SER B C 1
ATOM 8150 O O . SER B 1 274 ? -24.891 9.914 7.102 1 92.75 274 SER B O 1
ATOM 8152 N N . LEU B 1 275 ? -23.641 8.25 6.402 1 91.81 275 LEU B N 1
ATOM 8153 C CA . LEU B 1 275 ? -22.844 8.258 7.629 1 91.81 275 LEU B CA 1
ATOM 8154 C C . LEU B 1 275 ? -21.984 9.508 7.707 1 91.81 275 LEU B C 1
ATOM 8156 O O . LEU B 1 275 ? -21.781 10.07 8.789 1 91.81 275 LEU B O 1
ATOM 8160 N N . MET B 1 276 ? -21.547 9.945 6.57 1 89.94 276 MET B N 1
ATOM 8161 C CA . MET B 1 276 ? -20.75 11.172 6.531 1 89.94 276 MET B CA 1
ATOM 8162 C C . MET B 1 276 ? -21.609 12.383 6.875 1 89.94 276 MET B C 1
ATOM 8164 O O . MET B 1 276 ? -21.141 13.312 7.531 1 89.94 276 MET B O 1
ATOM 8168 N N . GLN B 1 277 ? -22.844 12.336 6.465 1 90.38 277 GLN B N 1
ATOM 8169 C CA . GLN B 1 277 ? -23.766 13.414 6.824 1 90.38 277 GLN B CA 1
ATOM 8170 C C . GLN B 1 277 ? -24.031 13.438 8.328 1 90.38 277 GLN B C 1
ATOM 8172 O O . GLN B 1 277 ? -24.172 14.508 8.922 1 90.38 277 GLN B O 1
ATOM 8177 N N . ARG B 1 278 ? -24.062 12.258 8.883 1 90.94 278 ARG B N 1
ATOM 8178 C CA . ARG B 1 278 ? -24.234 12.18 10.336 1 90.94 278 ARG B CA 1
ATOM 8179 C C . ARG B 1 278 ? -23 12.727 11.055 1 90.94 278 ARG B C 1
ATOM 8181 O O . ARG B 1 278 ? -23.141 13.391 12.086 1 90.94 278 ARG B O 1
ATOM 8188 N N . GLN B 1 279 ? -21.844 12.492 10.477 1 88.56 279 GLN B N 1
ATOM 8189 C CA . GLN B 1 279 ? -20.625 13.047 11.031 1 88.56 279 GLN B CA 1
ATOM 8190 C C . GLN B 1 279 ? -20.609 14.57 10.945 1 88.56 279 GLN B C 1
ATOM 8192 O O . GLN B 1 279 ? -20.156 15.25 11.867 1 88.56 279 GLN B O 1
ATOM 8197 N N . ALA B 1 280 ? -21.172 15.07 9.812 1 88.38 280 ALA B N 1
ATOM 8198 C CA . ALA B 1 280 ? -21.234 16.516 9.609 1 88.38 280 ALA B CA 1
ATOM 8199 C C . ALA B 1 280 ? -22.141 17.172 10.641 1 88.38 280 ALA B C 1
ATOM 8201 O O . ALA B 1 280 ? -21.844 18.266 11.141 1 88.38 280 ALA B O 1
ATOM 8202 N N . ARG B 1 281 ? -23.203 16.516 11.062 1 89.69 281 ARG B N 1
ATOM 8203 C CA . ARG B 1 281 ? -24.141 17.078 12.023 1 89.69 281 ARG B CA 1
ATOM 8204 C C . ARG B 1 281 ? -23.531 17.141 13.422 1 89.69 281 ARG B C 1
ATOM 8206 O O . ARG B 1 281 ? -23.781 18.078 14.18 1 89.69 281 ARG B O 1
ATOM 8213 N N . PHE B 1 282 ? -22.688 16.188 13.695 1 87.81 282 PHE B N 1
ATOM 8214 C CA . PHE B 1 282 ? -22.062 16.156 15.008 1 87.81 282 PHE B CA 1
ATOM 8215 C C . PHE B 1 282 ? -20.859 17.094 15.047 1 87.81 282 PHE B C 1
ATOM 8217 O O . PHE B 1 282 ? -20.422 17.516 16.125 1 87.81 282 PHE B O 1
ATOM 8224 N N . TYR B 1 283 ? -20.359 17.438 13.883 1 86.44 283 TYR B N 1
ATOM 8225 C CA . TYR B 1 283 ? -19.219 18.344 13.781 1 86.44 283 TYR B CA 1
ATOM 8226 C C . TYR B 1 283 ? -19.609 19.766 14.172 1 86.44 283 TYR B C 1
ATOM 8228 O O . TYR B 1 283 ? -18.797 20.5 14.742 1 86.44 283 TYR B O 1
ATOM 8236 N N . VAL B 1 284 ? -20.906 20.125 14.008 1 88.62 284 VAL B N 1
ATOM 8237 C CA . VAL B 1 284 ? -21.359 21.516 14.188 1 88.62 284 VAL B CA 1
ATOM 8238 C C . VAL B 1 284 ? -21.266 21.891 15.664 1 88.62 284 VAL B C 1
ATOM 8240 O O . VAL B 1 284 ? -20.594 22.859 16.016 1 88.62 284 VAL B O 1
ATOM 8243 N N . PRO B 1 285 ? -21.828 21.094 16.531 1 87.12 285 PRO B N 1
ATOM 8244 C CA . PRO B 1 285 ? -21.734 21.5 17.938 1 87.12 285 PRO B CA 1
ATOM 8245 C C . PRO B 1 285 ? -20.297 21.406 18.484 1 87.12 285 PRO B C 1
ATOM 8247 O O . PRO B 1 285 ? -19.906 22.219 19.328 1 87.12 285 PRO B O 1
ATOM 8250 N N . TYR B 1 286 ? -19.531 20.594 18.047 1 86.12 286 TYR B N 1
ATOM 8251 C CA . TYR B 1 286 ? -18.156 20.438 18.531 1 86.12 286 TYR B CA 1
ATOM 8252 C C . TYR B 1 286 ? -17.312 21.641 18.141 1 86.12 286 TYR B C 1
ATOM 8254 O O . TYR B 1 286 ? -16.641 22.25 18.984 1 86.12 286 TYR B O 1
ATOM 8262 N N . MET B 1 287 ? -17.422 21.953 16.844 1 85.12 287 MET B N 1
ATOM 8263 C CA . MET B 1 287 ? -16.609 23.062 16.359 1 85.12 287 MET B CA 1
ATOM 8264 C C . MET B 1 287 ? -17.094 24.391 16.938 1 85.12 287 MET B C 1
ATOM 8266 O O . MET B 1 287 ? -16.281 25.266 17.234 1 85.12 287 MET B O 1
ATOM 8270 N N . SER B 1 288 ? -18.406 24.5 17.109 1 88.25 288 SER B N 1
ATOM 8271 C CA . SER B 1 288 ? -18.953 25.719 17.703 1 88.25 288 SER B CA 1
ATOM 8272 C C . SER B 1 288 ? -18.469 25.891 19.141 1 88.25 288 SER B C 1
ATOM 8274 O O . SER B 1 288 ? -18.047 26.984 19.531 1 88.25 288 SER B O 1
ATOM 8276 N N . CYS B 1 289 ? -18.391 24.797 19.875 1 84.31 289 CYS B N 1
ATOM 8277 C CA . CYS B 1 289 ? -17.953 24.859 21.266 1 84.31 289 CYS B CA 1
ATOM 8278 C C . CYS B 1 289 ? -16.453 25.109 21.359 1 84.31 289 CYS B C 1
ATOM 8280 O O . CYS B 1 289 ? -16 25.891 22.203 1 84.31 289 CYS B O 1
ATOM 8282 N N . THR B 1 290 ? -15.68 24.516 20.469 1 81.5 290 THR B N 1
ATOM 8283 C CA . THR B 1 290 ? -14.227 24.625 20.547 1 81.5 290 THR B CA 1
ATOM 8284 C C . THR B 1 290 ? -13.766 26.016 20.094 1 81.5 290 THR B C 1
ATOM 8286 O O . THR B 1 290 ? -12.742 26.516 20.562 1 81.5 290 THR B O 1
ATOM 8289 N N . MET B 1 291 ? -14.531 26.641 19.234 1 84.19 291 MET B N 1
ATOM 8290 C CA . MET B 1 291 ? -14.164 27.984 18.766 1 84.19 291 MET B CA 1
ATOM 8291 C C . MET B 1 291 ? -14.656 29.047 19.719 1 84.19 291 MET B C 1
ATOM 8293 O O . MET B 1 291 ? -14.031 30.109 19.875 1 84.19 291 MET B O 1
ATOM 8297 N N . MET B 1 292 ? -15.781 28.734 20.422 1 86.25 292 MET B N 1
ATOM 8298 C CA . MET B 1 292 ? -16.406 29.719 21.297 1 86.25 292 MET B CA 1
ATOM 8299 C C . MET B 1 292 ? -15.703 29.766 22.656 1 86.25 292 MET B C 1
ATOM 8301 O O . MET B 1 292 ? -15.531 30.844 23.234 1 86.25 292 MET B O 1
ATOM 8305 N N . LEU B 1 293 ? -15.211 28.656 23.078 1 84 293 LEU B N 1
ATOM 8306 C CA . LEU B 1 293 ? -14.703 28.547 24.438 1 84 293 LEU B CA 1
ATOM 8307 C C . LEU B 1 293 ? -13.477 29.422 24.641 1 84 293 LEU B C 1
ATOM 8309 O O . LEU B 1 293 ? -13.391 30.188 25.609 1 84 293 LEU B O 1
ATOM 8313 N N . PRO B 1 294 ? -12.453 29.406 23.688 1 82.25 294 PRO B N 1
ATOM 8314 C CA . PRO B 1 294 ? -11.297 30.281 23.875 1 82.25 294 PRO B CA 1
ATOM 8315 C C . PRO B 1 294 ? -11.664 31.766 23.891 1 82.25 294 PRO B C 1
ATOM 8317 O O . PRO B 1 294 ? -11.102 32.531 24.656 1 82.25 294 PRO B O 1
ATOM 8320 N N . GLN B 1 295 ? -12.625 32.156 23.109 1 85.44 295 GLN B N 1
ATOM 8321 C CA . GLN B 1 295 ? -13.039 33.562 23.047 1 85.44 295 GLN B CA 1
ATOM 8322 C C . GLN B 1 295 ? -13.844 33.938 24.281 1 85.44 295 GLN B C 1
ATOM 8324 O O . GLN B 1 295 ? -13.773 35.062 24.75 1 85.44 295 GLN B O 1
ATOM 8329 N N . ALA B 1 296 ? -14.648 32.938 24.781 1 85.62 296 ALA B N 1
ATOM 8330 C CA . ALA B 1 296 ? -15.391 33.188 26.016 1 85.62 296 ALA B CA 1
ATOM 8331 C C . ALA B 1 296 ? -14.438 33.406 27.188 1 85.62 296 ALA B C 1
ATOM 8333 O O . ALA B 1 296 ? -14.68 34.25 28.047 1 85.62 296 ALA B O 1
ATOM 8334 N N . VAL B 1 297 ? -13.383 32.719 27.188 1 86.25 297 VAL B N 1
ATOM 8335 C CA . VAL B 1 297 ? -12.391 32.844 28.25 1 86.25 297 VAL B CA 1
ATOM 8336 C C . VAL B 1 297 ? -11.688 34.188 28.125 1 86.25 297 VAL B C 1
ATOM 8338 O O . VAL B 1 297 ? -11.43 34.844 29.125 1 86.25 297 VAL B O 1
ATOM 8341 N N . THR B 1 298 ? -11.352 34.562 26.891 1 86.12 298 THR B N 1
ATOM 8342 C CA . THR B 1 298 ? -10.727 35.875 26.672 1 86.12 298 THR B CA 1
ATOM 8343 C C . THR B 1 298 ? -11.648 37 27.141 1 86.12 298 THR B C 1
ATOM 8345 O O . THR B 1 298 ? -11.195 37.938 27.781 1 86.12 298 THR B O 1
ATOM 8348 N N . ALA B 1 299 ? -12.945 36.844 26.844 1 86 299 ALA B N 1
ATOM 8349 C CA . ALA B 1 299 ? -13.922 37.844 27.266 1 86 299 ALA B CA 1
ATOM 8350 C C . ALA B 1 299 ? -14.016 37.875 28.797 1 86 299 ALA B C 1
ATOM 8352 O O . ALA B 1 299 ? -14.102 38.969 29.391 1 86 299 ALA B O 1
ATOM 8353 N N . LEU B 1 300 ? -13.977 36.75 29.391 1 84.88 300 LEU B N 1
ATOM 8354 C CA . LEU B 1 300 ? -14.047 36.656 30.844 1 84.88 300 LEU B CA 1
ATOM 8355 C C . LEU B 1 300 ? -12.805 37.281 31.484 1 84.88 300 LEU B C 1
ATOM 8357 O O . LEU B 1 300 ? -12.898 37.938 32.531 1 84.88 300 LEU B O 1
ATOM 8361 N N . VAL B 1 301 ? -11.656 37.062 30.906 1 84.94 301 VAL B N 1
ATOM 8362 C CA . VAL B 1 301 ? -10.398 37.594 31.422 1 84.94 301 VAL B CA 1
ATOM 8363 C C . VAL B 1 301 ? -10.391 39.094 31.281 1 84.94 301 VAL B C 1
ATOM 8365 O O . VAL B 1 301 ? -9.93 39.812 32.188 1 84.94 301 VAL B O 1
ATOM 8368 N N . LEU B 1 302 ? -10.883 39.562 30.156 1 84.69 302 LEU B N 1
ATOM 8369 C CA . LEU B 1 302 ? -10.93 41 29.953 1 84.69 302 LEU B CA 1
ATOM 8370 C C . LEU B 1 302 ? -11.938 41.656 30.891 1 84.69 302 LEU B C 1
ATOM 8372 O O . LEU B 1 302 ? -11.688 42.75 31.422 1 84.69 302 LEU B O 1
ATOM 8376 N N . PHE B 1 303 ? -13.047 40.938 31.094 1 83.25 303 PHE B N 1
ATOM 8377 C CA . PHE B 1 303 ? -14.055 41.469 32 1 83.25 303 PHE B CA 1
ATOM 8378 C C . PHE B 1 303 ? -13.547 41.5 33.438 1 83.25 303 PHE B C 1
ATOM 8380 O O . PHE B 1 303 ? -13.594 42.531 34.094 1 83.25 303 PHE B O 1
ATOM 8387 N N . TYR B 1 304 ? -13.07 40.344 33.844 1 83.5 304 TYR B N 1
ATOM 8388 C CA . TYR B 1 304 ? -12.555 40.219 35.219 1 83.5 304 TYR B CA 1
ATOM 8389 C C . TYR B 1 304 ? -11.266 41.031 35.375 1 83.5 304 TYR B C 1
ATOM 8391 O O . TYR B 1 304 ? -11.023 41.625 36.406 1 83.5 304 TYR B O 1
ATOM 8399 N N . GLY B 1 305 ? -10.375 40.938 34.406 1 82 305 GLY B N 1
ATOM 8400 C CA . GLY B 1 305 ? -9.156 41.719 34.438 1 82 305 GLY B CA 1
ATOM 8401 C C . GLY B 1 305 ? -9.414 43.219 34.469 1 82 305 GLY B C 1
ATOM 8402 O O . GLY B 1 305 ? -8.703 43.969 35.156 1 82 305 GLY B O 1
ATOM 8403 N N . GLY B 1 306 ? -10.438 43.688 33.688 1 80.06 306 GLY B N 1
ATOM 8404 C CA . GLY B 1 306 ? -10.828 45.094 33.75 1 80.06 306 GLY B CA 1
ATOM 8405 C C . GLY B 1 306 ? -11.297 45.531 35.125 1 80.06 306 GLY B C 1
ATOM 8406 O O . GLY B 1 306 ? -10.945 46.625 35.562 1 80.06 306 GLY B O 1
ATOM 8407 N N . LYS B 1 307 ? -12.062 44.656 35.781 1 81 307 LYS B N 1
ATOM 8408 C CA . LYS B 1 307 ? -12.516 44.969 37.125 1 81 307 LYS B CA 1
ATOM 8409 C C . LYS B 1 307 ? -11.344 45.031 38.125 1 81 307 LYS B C 1
ATOM 8411 O O . LYS B 1 307 ? -11.281 45.938 38.969 1 81 307 LYS B O 1
ATOM 8416 N N . LEU B 1 308 ? -10.414 44.156 37.938 1 82.06 308 LEU B N 1
ATOM 8417 C CA . LEU B 1 308 ? -9.242 44.125 38.781 1 82.06 308 LEU B CA 1
ATOM 8418 C C . LEU B 1 308 ? -8.352 45.344 38.531 1 82.06 308 LEU B C 1
ATOM 8420 O O . LEU B 1 308 ? -7.727 45.875 39.438 1 82.06 308 LEU B O 1
ATOM 8424 N N . ALA B 1 309 ? -8.281 45.781 37.312 1 78 309 ALA B N 1
ATOM 8425 C CA . ALA B 1 309 ? -7.473 46.938 36.969 1 78 309 ALA B CA 1
ATOM 8426 C C . ALA B 1 309 ? -8.07 48.219 37.531 1 78 309 ALA B C 1
ATOM 8428 O O . ALA B 1 309 ? -7.34 49.125 37.938 1 78 309 ALA B O 1
ATOM 8429 N N . MET B 1 310 ? -9.414 48.281 37.594 1 76 310 MET B N 1
ATOM 8430 C CA . MET B 1 310 ? -10.078 49.438 38.156 1 76 310 MET B CA 1
ATOM 8431 C C . MET B 1 310 ? -9.891 49.531 39.656 1 76 310 MET B C 1
ATOM 8433 O O . MET B 1 310 ? -9.766 50.594 40.219 1 76 310 MET B O 1
ATOM 8437 N N . ASP B 1 311 ? -9.883 48.25 40.156 1 76.12 311 ASP B N 1
ATOM 8438 C CA . ASP B 1 311 ? -9.695 48.219 41.594 1 76.12 311 ASP B CA 1
ATOM 8439 C C . ASP B 1 311 ? -8.227 48.438 41.969 1 76.12 311 ASP B C 1
ATOM 8441 O O . ASP B 1 311 ? -7.902 48.594 43.156 1 76.12 311 ASP B O 1
ATOM 8445 N N . GLY B 1 312 ? -7.27 48.5 41 1 73.12 312 GLY B N 1
ATOM 8446 C CA . GLY B 1 312 ? -5.863 48.781 41.25 1 73.12 312 GLY B CA 1
ATOM 8447 C C . GLY B 1 312 ? -5.023 47.531 41.438 1 73.12 312 GLY B C 1
ATOM 8448 O O . GLY B 1 312 ? -3.82 47.625 41.688 1 73.12 312 GLY B O 1
ATOM 8449 N N . ASP B 1 313 ? -5.543 46.438 41.375 1 73 313 ASP B N 1
ATOM 8450 C CA . ASP B 1 313 ? -4.836 45.188 41.688 1 73 313 ASP B CA 1
ATOM 8451 C C . ASP B 1 313 ? -4.031 44.688 40.5 1 73 313 ASP B C 1
ATOM 8453 O O . ASP B 1 313 ? -3.121 43.875 40.656 1 73 313 ASP B O 1
ATOM 8457 N N . CYS B 1 314 ? -4.375 45.188 39.281 1 75.31 314 CYS B N 1
ATOM 8458 C CA . CYS B 1 314 ? -3.662 44.719 38.094 1 75.31 314 CYS B CA 1
ATOM 8459 C C . CYS B 1 314 ? -3.361 45.906 37.156 1 75.31 314 CYS B C 1
ATOM 8461 O O . CYS B 1 314 ? -4.152 46.844 37.062 1 75.31 314 CYS B O 1
ATOM 8463 N N . LYS B 1 315 ? -2.109 45.812 36.688 1 75.62 315 LYS B N 1
ATOM 8464 C CA . LYS B 1 315 ? -1.727 46.844 35.75 1 75.62 315 LYS B CA 1
ATOM 8465 C C . LYS B 1 315 ? -2.32 46.594 34.375 1 75.62 315 LYS B C 1
ATOM 8467 O O . LYS B 1 315 ? -2.475 45.438 33.969 1 75.62 315 LYS B O 1
ATOM 8472 N N . ALA B 1 316 ? -2.793 47.625 33.781 1 73.38 316 ALA B N 1
ATOM 8473 C CA . ALA B 1 316 ? -3.393 47.531 32.438 1 73.38 316 ALA B CA 1
ATOM 8474 C C . ALA B 1 316 ? -2.449 46.812 31.469 1 73.38 316 ALA B C 1
ATOM 8476 O O . ALA B 1 316 ? -2.891 46.062 30.609 1 73.38 316 ALA B O 1
ATOM 8477 N N . GLU B 1 317 ? -1.104 47.094 31.625 1 72 317 GLU B N 1
ATOM 8478 C CA . GLU B 1 317 ? -0.123 46.438 30.766 1 72 317 GLU B CA 1
ATOM 8479 C C . GLU B 1 317 ? -0.153 44.938 30.922 1 72 317 GLU B C 1
ATOM 8481 O O . GLU B 1 317 ? 0.033 44.188 29.953 1 72 317 GLU B O 1
ATOM 8486 N N . SER B 1 318 ? -0.409 44.531 32.094 1 78.81 318 SER B N 1
ATOM 8487 C CA . SER B 1 318 ? -0.439 43.125 32.375 1 78.81 318 SER B CA 1
ATOM 8488 C C . SER B 1 318 ? -1.647 42.438 31.734 1 78.81 318 SER B C 1
ATOM 8490 O O . SER B 1 318 ? -1.598 41.25 31.391 1 78.81 318 SER B O 1
ATOM 8492 N N . LEU B 1 319 ? -2.67 43.25 31.531 1 80.69 319 LEU B N 1
ATOM 8493 C CA . LEU B 1 319 ? -3.873 42.688 30.938 1 80.69 319 LEU B CA 1
ATOM 8494 C C . LEU B 1 319 ? -3.656 42.406 29.438 1 80.69 319 LEU B C 1
ATOM 8496 O O . LEU B 1 319 ? -4.125 41.375 28.922 1 80.69 319 LEU B O 1
ATOM 8500 N N . VAL B 1 320 ? -2.961 43.312 28.734 1 79.31 320 VAL B N 1
ATOM 8501 C CA . VAL B 1 320 ? -2.668 43.125 27.328 1 79.31 320 VAL B CA 1
ATOM 8502 C C . VAL B 1 320 ? -1.775 41.906 27.141 1 79.31 320 VAL B C 1
ATOM 8504 O O . VAL B 1 320 ? -2.045 41.031 26.297 1 79.31 320 VAL B O 1
ATOM 8507 N N . SER B 1 321 ? -0.785 41.844 27.984 1 81.88 321 SER B N 1
ATOM 8508 C CA . SER B 1 321 ? 0.096 40.688 27.922 1 81.88 321 SER B CA 1
ATOM 8509 C C . SER B 1 321 ? -0.666 39.375 28.219 1 81.88 321 SER B C 1
ATOM 8511 O O . SER B 1 321 ? -0.417 38.344 27.594 1 81.88 321 SER B O 1
ATOM 8513 N N . PHE B 1 322 ? -1.563 39.438 29.156 1 85.5 322 PHE B N 1
ATOM 8514 C CA . PHE B 1 322 ? -2.33 38.281 29.562 1 85.5 322 PHE B CA 1
ATOM 8515 C C . PHE B 1 322 ? -3.168 37.75 28.406 1 85.5 322 PHE B C 1
ATOM 8517 O O . PHE B 1 322 ? -3.293 36.531 28.219 1 85.5 322 PHE B O 1
ATOM 8524 N N . VAL B 1 323 ? -3.688 38.625 27.594 1 84.06 323 VAL B N 1
ATOM 8525 C CA . VAL B 1 323 ? -4.512 38.219 26.469 1 84.06 323 VAL B CA 1
ATOM 8526 C C . VAL B 1 323 ? -3.643 37.5 25.438 1 84.06 323 VAL B C 1
ATOM 8528 O O . VAL B 1 323 ? -4.062 36.5 24.844 1 84.06 323 VAL B O 1
ATOM 8531 N N . PHE B 1 324 ? -2.447 37.969 25.219 1 84.12 324 PHE B N 1
ATOM 8532 C CA . PHE B 1 324 ? -1.537 37.312 24.281 1 84.12 324 PHE B CA 1
ATOM 8533 C C . PHE B 1 324 ? -1.122 35.938 24.812 1 84.12 324 PHE B C 1
ATOM 8535 O O . PHE B 1 324 ? -0.984 35 24.031 1 84.12 324 PHE B O 1
ATOM 8542 N N . TYR B 1 325 ? -0.934 35.875 26.141 1 86 325 TYR B N 1
ATOM 8543 C CA . TYR B 1 325 ? -0.596 34.594 26.734 1 86 325 TYR B CA 1
ATOM 8544 C C . TYR B 1 325 ? -1.742 33.594 26.594 1 86 325 TYR B C 1
ATOM 8546 O O . TYR B 1 325 ? -1.515 32.406 26.406 1 86 325 TYR B O 1
ATOM 8554 N N . LEU B 1 326 ? -2.932 34.125 26.656 1 84.06 326 LEU B N 1
ATOM 8555 C CA . LEU B 1 326 ? -4.094 33.25 26.484 1 84.06 326 LEU B CA 1
ATOM 8556 C C . LEU B 1 326 ? -4.137 32.656 25.078 1 84.06 326 LEU B C 1
ATOM 8558 O O . LEU B 1 326 ? -4.539 31.516 24.891 1 84.06 326 LEU B O 1
ATOM 8562 N N . GLN B 1 327 ? -3.75 33.438 24.141 1 80.75 327 GLN B N 1
ATOM 8563 C CA . GLN B 1 327 ? -3.703 32.969 22.766 1 80.75 327 GLN B CA 1
ATOM 8564 C C . GLN B 1 327 ? -2.66 31.859 22.609 1 80.75 327 GLN B C 1
ATOM 8566 O O . GLN B 1 327 ? -2.9 30.859 21.938 1 80.75 327 GLN B O 1
ATOM 8571 N N . THR B 1 328 ? -1.538 32.094 23.234 1 82.25 328 THR B N 1
ATOM 8572 C CA . THR B 1 328 ? -0.484 31.078 23.188 1 82.25 328 THR B CA 1
ATOM 8573 C C . THR B 1 328 ? -0.944 29.797 23.859 1 82.25 328 THR B C 1
ATOM 8575 O O . THR B 1 328 ? -0.692 28.703 23.359 1 82.25 328 THR B O 1
ATOM 8578 N N . LEU B 1 329 ? -1.63 29.922 24.953 1 81.75 329 LEU B N 1
ATOM 8579 C CA . LEU B 1 329 ? -2.125 28.766 25.688 1 81.75 329 LEU B CA 1
ATOM 8580 C C . LEU B 1 329 ? -3.154 28 24.859 1 81.75 329 LEU B C 1
ATOM 8582 O O . LEU B 1 329 ? -3.164 26.766 24.859 1 81.75 329 LEU B O 1
ATOM 8586 N N . ASN B 1 330 ? -3.979 28.75 24.188 1 78.19 330 ASN B N 1
ATOM 8587 C CA . ASN B 1 330 ? -4.988 28.109 23.344 1 78.19 330 ASN B CA 1
ATOM 8588 C C . ASN B 1 330 ? -4.348 27.328 22.203 1 78.19 330 ASN B C 1
ATOM 8590 O O . ASN B 1 330 ? -4.789 26.219 21.891 1 78.19 330 ASN B O 1
ATOM 8594 N N . SER B 1 331 ? -3.379 27.938 21.656 1 78.19 331 SER B N 1
ATOM 8595 C CA . SER B 1 331 ? -2.67 27.25 20.578 1 78.19 331 SER B CA 1
ATOM 8596 C C . SER B 1 331 ? -1.982 26 21.078 1 78.19 331 SER B C 1
ATOM 8598 O O . SER B 1 331 ? -2.006 24.953 20.406 1 78.19 331 SER B O 1
ATOM 8600 N N . ASN B 1 332 ? -1.377 26 22.25 1 80.19 332 ASN B N 1
ATOM 8601 C CA . ASN B 1 332 ? -0.705 24.844 22.844 1 80.19 332 ASN B CA 1
ATOM 8602 C C . ASN B 1 332 ? -1.684 23.719 23.141 1 80.19 332 ASN B C 1
ATOM 8604 O O . ASN B 1 332 ? -1.374 22.547 22.906 1 80.19 332 ASN B O 1
ATOM 8608 N N . PHE B 1 333 ? -2.791 24.125 23.516 1 73.88 333 PHE B N 1
ATOM 8609 C CA . PHE B 1 333 ? -3.773 23.094 23.859 1 73.88 333 PHE B CA 1
ATOM 8610 C C . PHE B 1 333 ? -4.297 22.406 22.609 1 73.88 333 PHE B C 1
ATOM 8612 O O . PHE B 1 333 ? -4.551 21.188 22.625 1 73.88 333 PHE B O 1
ATOM 8619 N N . SER B 1 334 ? -4.508 23.203 21.609 1 72.38 334 SER B N 1
ATOM 8620 C CA . SER B 1 334 ? -4.938 22.609 20.344 1 72.38 334 SER B CA 1
ATOM 8621 C C . SER B 1 334 ? -3.891 21.641 19.812 1 72.38 334 SER B C 1
ATOM 8623 O O . SER B 1 334 ? -4.227 20.547 19.344 1 72.38 334 SER B O 1
ATOM 8625 N N . THR B 1 335 ? -2.676 22 19.969 1 74.94 335 THR B N 1
ATOM 8626 C CA . THR B 1 335 ? -1.576 21.172 19.484 1 74.94 335 THR B CA 1
ATOM 8627 C C . THR B 1 335 ? -1.474 19.891 20.312 1 74.94 335 THR B C 1
ATOM 8629 O O . THR B 1 335 ? -1.172 18.828 19.766 1 74.94 335 THR B O 1
ATOM 8632 N N . LEU B 1 336 ? -1.752 19.953 21.578 1 72.75 336 LEU B N 1
ATOM 8633 C CA . LEU B 1 336 ? -1.68 18.781 22.453 1 72.75 336 LEU B CA 1
ATOM 8634 C C . LEU B 1 336 ? -2.752 17.766 22.078 1 72.75 336 LEU B C 1
ATOM 8636 O O . LEU B 1 336 ? -2.533 16.547 22.203 1 72.75 336 LEU B O 1
ATOM 8640 N N . GLY B 1 337 ? -3.938 18.266 21.641 1 64.94 337 GLY B N 1
ATOM 8641 C CA . GLY B 1 337 ? -4.992 17.359 21.203 1 64.94 337 GLY B CA 1
ATOM 8642 C C . GLY B 1 337 ? -4.613 16.547 19.984 1 64.94 337 GLY B C 1
ATOM 8643 O O . GLY B 1 337 ? -4.93 15.359 19.891 1 64.94 337 GLY B O 1
ATOM 8644 N N . ASP B 1 338 ? -3.859 17.141 19.062 1 67.94 338 ASP B N 1
ATOM 8645 C CA . ASP B 1 338 ? -3.436 16.469 17.828 1 67.94 338 ASP B CA 1
ATOM 8646 C C . ASP B 1 338 ? -2.389 15.398 18.125 1 67.94 338 ASP B C 1
ATOM 8648 O O . ASP B 1 338 ? -2.314 14.391 17.422 1 67.94 338 ASP B O 1
ATOM 8652 N N . PHE B 1 339 ? -1.625 15.602 19.156 1 71.25 339 PHE B N 1
ATOM 8653 C CA . PHE B 1 339 ? -0.543 14.695 19.547 1 71.25 339 PHE B CA 1
ATOM 8654 C C . PHE B 1 339 ? -1.087 13.32 19.906 1 71.25 339 PHE B C 1
ATOM 8656 O O . PHE B 1 339 ? -0.514 12.305 19.516 1 71.25 339 PHE B O 1
ATOM 8663 N N . TYR B 1 340 ? -2.174 13.352 20.531 1 66.81 340 TYR B N 1
ATOM 8664 C CA . TYR B 1 340 ? -2.709 12.086 21.031 1 66.81 340 TYR B CA 1
ATOM 8665 C C . TYR B 1 340 ? -3.061 11.148 19.875 1 66.81 340 TYR B C 1
ATOM 8667 O O . TYR B 1 340 ? -2.676 9.977 19.891 1 66.81 340 TYR B O 1
ATOM 8675 N N . THR B 1 341 ? -3.68 11.648 18.922 1 63.28 341 THR B N 1
ATOM 8676 C CA . THR B 1 341 ? -4.133 10.836 17.797 1 63.28 341 THR B CA 1
ATOM 8677 C C . THR B 1 341 ? -2.943 10.297 17 1 63.28 341 THR B C 1
ATOM 8679 O O . THR B 1 341 ? -2.904 9.117 16.641 1 63.28 341 THR B O 1
ATOM 8682 N N . ASN B 1 342 ? -1.945 11.086 16.797 1 68.5 342 ASN B N 1
ATOM 8683 C CA . ASN B 1 342 ? -0.766 10.703 16.031 1 68.5 342 ASN B CA 1
ATOM 8684 C C . ASN B 1 342 ? 0.095 9.695 16.781 1 68.5 342 ASN B C 1
ATOM 8686 O O . ASN B 1 342 ? 0.642 8.766 16.188 1 68.5 342 ASN B O 1
ATOM 8690 N N . MET B 1 343 ? 0.084 9.828 18.078 1 73 343 MET B N 1
ATOM 8691 C CA . MET B 1 343 ? 0.912 8.953 18.906 1 73 343 MET B CA 1
ATOM 8692 C C . MET B 1 343 ? 0.32 7.551 18.969 1 73 343 MET B C 1
ATOM 8694 O O . MET B 1 343 ? 1.056 6.562 18.969 1 73 343 MET B O 1
ATOM 8698 N N . VAL B 1 344 ? -0.965 7.516 19 1 69.25 344 VAL B N 1
ATOM 8699 C CA . VAL B 1 344 ? -1.619 6.211 19.062 1 69.25 344 VAL B CA 1
ATOM 8700 C C . VAL B 1 344 ? -1.321 5.426 17.797 1 69.25 344 VAL B C 1
ATOM 8702 O O . VAL B 1 344 ? -1.037 4.227 17.844 1 69.25 344 VAL B O 1
ATOM 8705 N N . GLN B 1 345 ? -1.302 6.094 16.688 1 69.12 345 GLN B N 1
ATOM 8706 C CA . GLN B 1 345 ? -1.004 5.434 15.422 1 69.12 345 GLN B CA 1
ATOM 8707 C C . GLN B 1 345 ? 0.456 4.992 15.359 1 69.12 345 GLN B C 1
ATOM 8709 O O . GLN B 1 345 ? 0.759 3.896 14.883 1 69.12 345 GLN B O 1
ATOM 8714 N N . ALA B 1 346 ? 1.361 5.824 15.828 1 75.69 346 ALA B N 1
ATOM 8715 C CA . ALA B 1 346 ? 2.785 5.504 15.859 1 75.69 346 ALA B CA 1
ATOM 8716 C C . ALA B 1 346 ? 3.064 4.328 16.797 1 75.69 346 ALA B C 1
ATOM 8718 O O . ALA B 1 346 ? 3.918 3.486 16.5 1 75.69 346 ALA B O 1
ATOM 8719 N N . LEU B 1 347 ? 2.297 4.27 17.891 1 77.25 347 LEU B N 1
ATOM 8720 C CA . LEU B 1 347 ? 2.473 3.184 18.844 1 77.25 347 LEU B CA 1
ATOM 8721 C C . LEU B 1 347 ? 2.043 1.851 18.234 1 77.25 347 LEU B C 1
ATOM 8723 O O . LEU B 1 347 ? 2.65 0.814 18.516 1 77.25 347 LEU B O 1
ATOM 8727 N N . GLY B 1 348 ? 1.045 1.888 17.469 1 75.19 348 GLY B N 1
ATOM 8728 C CA . GLY B 1 348 ? 0.641 0.681 16.766 1 75.19 348 GLY B CA 1
ATOM 8729 C C . GLY B 1 348 ? 1.707 0.154 15.828 1 75.19 348 GLY B C 1
ATOM 8730 O O . GLY B 1 348 ? 2.01 -1.04 15.828 1 75.19 348 GLY B O 1
ATOM 8731 N N . ALA B 1 349 ? 2.246 1.039 15.062 1 81.5 349 ALA B N 1
ATOM 8732 C CA . ALA B 1 349 ? 3.311 0.662 14.133 1 81.5 349 ALA B CA 1
ATOM 8733 C C . ALA B 1 349 ? 4.555 0.195 14.883 1 81.5 349 ALA B C 1
ATOM 8735 O O . ALA B 1 349 ? 5.195 -0.779 14.492 1 81.5 349 ALA B O 1
ATOM 8736 N N . ALA B 1 350 ? 4.82 0.849 15.938 1 84.62 350 ALA B N 1
ATOM 8737 C CA . ALA B 1 350 ? 5.988 0.507 16.75 1 84.62 350 ALA B CA 1
ATOM 8738 C C . ALA B 1 350 ? 5.84 -0.877 17.375 1 84.62 350 ALA B C 1
ATOM 8740 O O . ALA B 1 350 ? 6.797 -1.65 17.422 1 84.62 350 ALA B O 1
ATOM 8741 N N . THR B 1 351 ? 4.68 -1.172 17.844 1 83.62 351 THR B N 1
ATOM 8742 C CA . THR B 1 351 ? 4.438 -2.469 18.469 1 83.62 351 THR B CA 1
ATOM 8743 C C . THR B 1 351 ? 4.691 -3.6 17.469 1 83.62 351 THR B C 1
ATOM 8745 O O . THR B 1 351 ? 5.277 -4.625 17.828 1 83.62 351 THR B O 1
ATOM 8748 N N . ARG B 1 352 ? 4.305 -3.334 16.281 1 83.31 352 ARG B N 1
ATOM 8749 C CA . ARG B 1 352 ? 4.508 -4.348 15.258 1 83.31 352 ARG B CA 1
ATOM 8750 C C . ARG B 1 352 ? 5.988 -4.488 14.906 1 83.31 352 ARG B C 1
ATOM 8752 O O . ARG B 1 352 ? 6.492 -5.602 14.742 1 83.31 352 ARG B O 1
ATOM 8759 N N . VAL B 1 353 ? 6.656 -3.457 14.773 1 88.31 353 VAL B N 1
ATOM 8760 C CA . VAL B 1 353 ? 8.07 -3.465 14.406 1 88.31 353 VAL B CA 1
ATOM 8761 C C . VAL B 1 353 ? 8.891 -4.078 15.531 1 88.31 353 VAL B C 1
ATOM 8763 O O . VAL B 1 353 ? 9.758 -4.926 15.289 1 88.31 353 VAL B O 1
ATOM 8766 N N . PHE B 1 354 ? 8.602 -3.762 16.75 1 87.75 354 PHE B N 1
ATOM 8767 C CA . PHE B 1 354 ? 9.398 -4.25 17.875 1 87.75 354 PHE B CA 1
ATOM 8768 C C . PHE B 1 354 ? 9.062 -5.703 18.172 1 87.75 354 PHE B C 1
ATOM 8770 O O . PHE B 1 354 ? 9.906 -6.441 18.703 1 87.75 354 PHE B O 1
ATOM 8777 N N . ALA B 1 355 ? 7.875 -6.051 17.906 1 85.62 355 ALA B N 1
ATOM 8778 C CA . ALA B 1 355 ? 7.543 -7.465 18.031 1 85.62 355 ALA B CA 1
ATOM 8779 C C . ALA B 1 355 ? 8.43 -8.328 17.141 1 85.62 355 ALA B C 1
ATOM 8781 O O . ALA B 1 355 ? 8.859 -9.414 17.531 1 85.62 355 ALA B O 1
ATOM 8782 N N . LEU B 1 356 ? 8.719 -7.742 16.031 1 88.06 356 LEU B N 1
ATOM 8783 C CA . LEU B 1 356 ? 9.578 -8.461 15.109 1 88.06 356 LEU B CA 1
ATOM 8784 C C . LEU B 1 356 ? 11.039 -8.383 15.547 1 88.06 356 LEU B C 1
ATOM 8786 O O . LEU B 1 356 ? 11.789 -9.344 15.391 1 88.06 356 LEU B O 1
ATOM 8790 N N . CYS B 1 357 ? 11.438 -7.297 16.062 1 89.38 357 CYS B N 1
ATOM 8791 C CA . CYS B 1 357 ? 12.805 -7.129 16.547 1 89.38 357 CYS B CA 1
ATOM 8792 C C . CYS B 1 357 ? 13.07 -8.031 17.75 1 89.38 357 CYS B C 1
ATOM 8794 O O . CYS B 1 357 ? 14.18 -8.539 17.906 1 89.38 357 CYS B O 1
ATOM 8796 N N . GLY B 1 358 ? 12.086 -8.234 18.5 1 85.31 358 GLY B N 1
ATOM 8797 C CA . GLY B 1 358 ? 12.273 -8.992 19.734 1 85.31 358 GLY B CA 1
ATOM 8798 C C . GLY B 1 358 ? 11.945 -10.469 19.578 1 85.31 358 GLY B C 1
ATOM 8799 O O . GLY B 1 358 ? 12.109 -11.25 20.516 1 85.31 358 GLY B O 1
ATOM 8800 N N . ARG B 1 359 ? 11.594 -10.836 18.453 1 87.25 359 ARG B N 1
ATOM 8801 C CA . ARG B 1 359 ? 11.266 -12.242 18.234 1 87.25 359 ARG B CA 1
ATOM 8802 C C . ARG B 1 359 ? 12.531 -13.094 18.219 1 87.25 359 ARG B C 1
ATOM 8804 O O . ARG B 1 359 ? 13.453 -12.836 17.453 1 87.25 359 ARG B O 1
ATOM 8811 N N . GLU B 1 360 ? 12.555 -13.961 19.062 1 88.38 360 GLU B N 1
ATOM 8812 C CA . GLU B 1 360 ? 13.68 -14.891 19.062 1 88.38 360 GLU B CA 1
ATOM 8813 C C . GLU B 1 360 ? 13.477 -16 18.031 1 88.38 360 GLU B C 1
ATOM 8815 O O . GLU B 1 360 ? 12.391 -16.578 17.953 1 88.38 360 GLU B O 1
ATOM 8820 N N . PRO B 1 361 ? 14.461 -16.094 17.219 1 89.81 361 PRO B N 1
ATOM 8821 C CA . PRO B 1 361 ? 14.344 -17.156 16.234 1 89.81 361 PRO B CA 1
ATOM 8822 C C . PRO B 1 361 ? 14.133 -18.531 16.859 1 89.81 361 PRO B C 1
ATOM 8824 O O . PRO B 1 361 ? 14.719 -18.828 17.906 1 89.81 361 PRO B O 1
ATOM 8827 N N . LYS B 1 362 ? 13.242 -19.344 16.328 1 85.81 362 LYS B N 1
ATOM 8828 C CA . LYS B 1 362 ? 13 -20.703 16.812 1 85.81 362 LYS B CA 1
ATOM 8829 C C . LYS B 1 362 ? 14.219 -21.594 16.609 1 85.81 362 LYS B C 1
ATOM 8831 O O . LYS B 1 362 ? 14.477 -22.5 17.406 1 85.81 362 LYS B O 1
ATOM 8836 N N . LEU B 1 363 ? 14.906 -21.25 15.516 1 87.25 363 LEU B N 1
ATOM 8837 C CA . LEU B 1 363 ? 16.141 -21.953 15.188 1 87.25 363 LEU B CA 1
ATOM 8838 C C . LEU B 1 363 ? 17.312 -20.969 15.094 1 87.25 363 LEU B C 1
ATOM 8840 O O . LEU B 1 363 ? 17.469 -20.281 14.078 1 87.25 363 LEU B O 1
ATOM 8844 N N . PRO B 1 364 ? 18.078 -20.922 16.125 1 84.81 364 PRO B N 1
ATOM 8845 C CA . PRO B 1 364 ? 19.188 -19.969 16.094 1 84.81 364 PRO B CA 1
ATOM 8846 C C . PRO B 1 364 ? 20.234 -20.328 15.055 1 84.81 364 PRO B C 1
ATOM 8848 O O . PRO B 1 364 ? 20.469 -21.5 14.781 1 84.81 364 PRO B O 1
ATOM 8851 N N . LEU B 1 365 ? 20.797 -19.312 14.461 1 84.5 365 LEU B N 1
ATOM 8852 C CA . LEU B 1 365 ? 21.812 -19.484 13.422 1 84.5 365 LEU B CA 1
ATOM 8853 C C . LEU B 1 365 ? 23.078 -20.109 14.008 1 84.5 365 LEU B C 1
ATOM 8855 O O . LEU B 1 365 ? 23.703 -20.969 13.375 1 84.5 365 LEU B O 1
ATOM 8859 N N . GLU B 1 366 ? 23.438 -19.641 15.188 1 84.19 366 GLU B N 1
ATOM 8860 C CA . GLU B 1 366 ? 24.656 -20.125 15.828 1 84.19 366 GLU B CA 1
ATOM 8861 C C . GLU B 1 366 ? 24.344 -21.125 16.938 1 84.19 366 GLU B C 1
ATOM 8863 O O . GLU B 1 366 ? 23.312 -21.031 17.594 1 84.19 366 GLU B O 1
ATOM 8868 N N . PRO B 1 367 ? 25.125 -22.156 16.984 1 81.12 367 PRO B N 1
ATOM 8869 C CA . PRO B 1 367 ? 24.906 -23.156 18.031 1 81.12 367 PRO B CA 1
ATOM 8870 C C . PRO B 1 367 ? 25.047 -22.578 19.438 1 81.12 367 PRO B C 1
ATOM 8872 O O . PRO B 1 367 ? 25.781 -21.609 19.625 1 81.12 367 PRO B O 1
ATOM 8875 N N . SER B 1 368 ? 24.156 -22.938 20.344 1 73.12 368 SER B N 1
ATOM 8876 C CA . SER B 1 368 ? 24.25 -22.516 21.734 1 73.12 368 SER B CA 1
ATOM 8877 C C . SER B 1 368 ? 25.609 -22.891 22.328 1 73.12 368 SER B C 1
ATOM 8879 O O . SER B 1 368 ? 26.266 -23.812 21.844 1 73.12 368 SER B O 1
ATOM 8881 N N . ALA B 1 369 ? 26.172 -22.062 23.172 1 60 369 ALA B N 1
ATOM 8882 C CA . ALA B 1 369 ? 27.469 -22.297 23.828 1 60 369 ALA B CA 1
ATOM 8883 C C . ALA B 1 369 ? 27.594 -23.75 24.281 1 60 369 ALA B C 1
ATOM 8885 O O . ALA B 1 369 ? 28.703 -24.312 24.234 1 60 369 ALA B O 1
ATOM 8886 N N . ALA B 1 370 ? 26.562 -24.375 24.844 1 56.81 370 ALA B N 1
ATOM 8887 C CA . ALA B 1 370 ? 26.609 -25.734 25.375 1 56.81 370 ALA B CA 1
ATOM 8888 C C . ALA B 1 370 ? 26.828 -26.75 24.266 1 56.81 370 ALA B C 1
ATOM 8890 O O . ALA B 1 370 ? 27.438 -27.812 24.484 1 56.81 370 ALA B O 1
ATOM 8891 N N . GLN B 1 371 ? 26.219 -26.484 23.094 1 60.19 371 GLN B N 1
ATOM 8892 C CA . GLN B 1 371 ? 26.297 -27.391 21.953 1 60.19 371 GLN B CA 1
ATOM 8893 C C . GLN B 1 371 ? 27.562 -27.141 21.141 1 60.19 371 GLN B C 1
ATOM 8895 O O . GLN B 1 371 ? 27.953 -27.984 20.328 1 60.19 371 GLN B O 1
ATOM 8900 N N . ALA B 1 372 ? 28.031 -25.766 21.234 1 57.88 372 ALA B N 1
ATOM 8901 C CA . ALA B 1 372 ? 29.297 -25.453 20.578 1 57.88 372 ALA B CA 1
ATOM 8902 C C . ALA B 1 372 ? 30.422 -26.359 21.078 1 57.88 372 ALA B C 1
ATOM 8904 O O . ALA B 1 372 ? 30.891 -26.219 22.203 1 57.88 372 ALA B O 1
ATOM 8905 N N . THR B 1 373 ? 30.219 -27.531 21.094 1 51.59 373 THR B N 1
ATOM 8906 C CA . THR B 1 373 ? 31.312 -28.422 21.469 1 51.59 373 THR B CA 1
ATOM 8907 C C . THR B 1 373 ? 32.656 -27.734 21.297 1 51.59 373 THR B C 1
ATOM 8909 O O . THR B 1 373 ? 32.781 -26.812 20.484 1 51.59 373 THR B O 1
ATOM 8912 N N . GLU B 1 374 ? 33.719 -28.203 22.141 1 50 374 GLU B N 1
ATOM 8913 C CA . GLU B 1 374 ? 35.094 -27.719 22.062 1 50 374 GLU B CA 1
ATOM 8914 C C . GLU B 1 374 ? 35.469 -27.25 20.656 1 50 374 GLU B C 1
ATOM 8916 O O . GLU B 1 374 ? 35.719 -26.062 20.422 1 50 374 GLU B O 1
ATOM 8921 N N . ALA B 1 375 ? 36.375 -28.047 19.812 1 47.09 375 ALA B N 1
ATOM 8922 C CA . ALA B 1 375 ? 37.156 -27.766 18.609 1 47.09 375 ALA B CA 1
ATOM 8923 C C . ALA B 1 375 ? 36.281 -27.734 17.375 1 47.09 375 ALA B C 1
ATOM 8925 O O . ALA B 1 375 ? 35.562 -28.703 17.062 1 47.09 375 ALA B O 1
ATOM 8926 N N . ALA B 1 376 ? 35.469 -26.625 17 1 54.53 376 ALA B N 1
ATOM 8927 C CA . ALA B 1 376 ? 34.969 -26.5 15.633 1 54.53 376 ALA B CA 1
ATOM 8928 C C . ALA B 1 376 ? 35.688 -27.438 14.68 1 54.53 376 ALA B C 1
ATOM 8930 O O . ALA B 1 376 ? 36.938 -27.406 14.609 1 54.53 376 ALA B O 1
ATOM 8931 N N . PRO B 1 377 ? 35.031 -28.578 14.352 1 56.28 377 PRO B N 1
ATOM 8932 C CA . PRO B 1 377 ? 35.844 -29.453 13.516 1 56.28 377 PRO B CA 1
ATOM 8933 C C . PRO B 1 377 ? 36.438 -28.75 12.305 1 56.28 377 PRO B C 1
ATOM 8935 O O . PRO B 1 377 ? 35.781 -27.938 11.664 1 56.28 377 PRO B O 1
ATOM 8938 N N . VAL B 1 378 ? 37.719 -28.484 12.383 1 56.94 378 VAL B N 1
ATOM 8939 C CA . VAL B 1 378 ? 38.469 -27.906 11.289 1 56.94 378 VAL B CA 1
ATOM 8940 C C . VAL B 1 378 ? 38.281 -28.719 10.016 1 56.94 378 VAL B C 1
ATOM 8942 O O . VAL B 1 378 ? 38.062 -29.938 10.086 1 56.94 378 VAL B O 1
ATOM 8945 N N . ARG B 1 379 ? 37.875 -28.078 8.852 1 63.12 379 ARG B N 1
ATOM 8946 C CA . ARG B 1 379 ? 37.656 -28.641 7.52 1 63.12 379 ARG B CA 1
ATOM 8947 C C . ARG B 1 379 ? 38.531 -29.859 7.297 1 63.12 379 ARG B C 1
ATOM 8949 O O . ARG B 1 379 ? 38.062 -30.859 6.73 1 63.12 379 ARG B O 1
ATOM 8956 N N . GLN B 1 380 ? 39.75 -29.859 7.855 1 58.88 380 GLN B N 1
ATOM 8957 C CA . GLN B 1 380 ? 40.75 -30.859 7.484 1 58.88 380 GLN B CA 1
ATOM 8958 C C . GLN B 1 380 ? 40.406 -32.219 8.094 1 58.88 380 GLN B C 1
ATOM 8960 O O . GLN B 1 380 ? 40.812 -33.25 7.566 1 58.88 380 GLN B O 1
ATOM 8965 N N . SER B 1 381 ? 39.469 -32.188 9.031 1 62.62 381 SER B N 1
ATOM 8966 C CA . SER B 1 381 ? 39.25 -33.438 9.727 1 62.62 381 SER B CA 1
ATOM 8967 C C . SER B 1 381 ? 37.938 -34.094 9.289 1 62.62 381 SER B C 1
ATOM 8969 O O . SER B 1 381 ? 37.625 -35.219 9.68 1 62.62 381 SER B O 1
ATOM 8971 N N . LEU B 1 382 ? 37.281 -33.438 8.352 1 76.06 382 LEU B N 1
ATOM 8972 C CA . LEU B 1 382 ? 35.969 -33.969 8.008 1 76.06 382 LEU B CA 1
ATOM 8973 C C . LEU B 1 382 ? 36.031 -34.812 6.742 1 76.06 382 LEU B C 1
ATOM 8975 O O . LEU B 1 382 ? 36.656 -34.438 5.766 1 76.06 382 LEU B O 1
ATOM 8979 N N . LYS B 1 383 ? 35.562 -36.031 6.789 1 70.69 383 LYS B N 1
ATOM 8980 C CA . LYS B 1 383 ? 35.531 -36.938 5.645 1 70.69 383 LYS B CA 1
ATOM 8981 C C . LYS B 1 383 ? 34.344 -36.625 4.719 1 70.69 383 LYS B C 1
ATOM 8983 O O . LYS B 1 383 ? 34.438 -36.781 3.502 1 70.69 383 LYS B O 1
ATOM 8988 N N . GLY B 1 384 ? 33.281 -36.094 5.246 1 76.75 384 GLY B N 1
ATOM 8989 C CA . GLY B 1 384 ? 32.156 -35.656 4.426 1 76.75 384 GLY B CA 1
ATOM 8990 C C . GLY B 1 384 ? 31.031 -36.688 4.371 1 76.75 384 GLY B C 1
ATOM 8991 O O . GLY B 1 384 ? 30.297 -36.75 3.385 1 76.75 384 GLY B O 1
ATOM 8992 N N . THR B 1 385 ? 30.875 -37.562 5.367 1 78.94 385 THR B N 1
ATOM 8993 C CA . THR B 1 385 ? 29.766 -38.5 5.414 1 78.94 385 THR B CA 1
ATOM 8994 C C . THR B 1 385 ? 28.516 -37.844 5.969 1 78.94 385 THR B C 1
ATOM 8996 O O . THR B 1 385 ? 28.531 -37.281 7.062 1 78.94 385 THR B O 1
ATOM 8999 N N . LEU B 1 386 ? 27.484 -37.875 5.141 1 84.81 386 LEU B N 1
ATOM 9000 C CA . LEU B 1 386 ? 26.203 -37.281 5.535 1 84.81 386 LEU B CA 1
ATOM 9001 C C . LEU B 1 386 ? 25.203 -38.375 5.918 1 84.81 386 LEU B C 1
ATOM 9003 O O . LEU B 1 386 ? 25.078 -39.406 5.219 1 84.81 386 LEU B O 1
ATOM 9007 N N . ARG B 1 387 ? 24.516 -38.219 7.125 1 85.75 387 ARG B N 1
ATOM 9008 C CA . ARG B 1 387 ? 23.562 -39.219 7.59 1 85.75 387 ARG B CA 1
ATOM 9009 C C . ARG B 1 387 ? 22.281 -38.562 8.078 1 85.75 387 ARG B C 1
ATOM 9011 O O . ARG B 1 387 ? 22.328 -37.562 8.828 1 85.75 387 ARG B O 1
ATOM 9018 N N . LEU B 1 388 ? 21.203 -38.906 7.5 1 88.94 388 LEU B N 1
ATOM 9019 C CA . LEU B 1 388 ? 19.891 -38.594 8.031 1 88.94 388 LEU B CA 1
ATOM 9020 C C . LEU B 1 388 ? 19.344 -39.781 8.852 1 88.94 388 LEU B C 1
ATOM 9022 O O . LEU B 1 388 ? 19.203 -40.875 8.328 1 88.94 388 LEU B O 1
ATOM 9026 N N . GLU B 1 389 ? 19.047 -39.531 10.148 1 89.56 389 GLU B N 1
ATOM 9027 C CA . GLU B 1 389 ? 18.625 -40.594 11.062 1 89.56 389 GLU B CA 1
ATOM 9028 C C . GLU B 1 389 ? 17.172 -40.438 11.492 1 89.56 389 GLU B C 1
ATOM 9030 O O . GLU B 1 389 ? 16.875 -39.688 12.422 1 89.56 389 GLU B O 1
ATOM 9035 N N . GLY B 1 390 ? 16.297 -41.188 10.922 1 86.31 390 GLY B N 1
ATOM 9036 C CA . GLY B 1 390 ? 14.891 -41.188 11.305 1 86.31 390 GLY B CA 1
ATOM 9037 C C . GLY B 1 390 ? 14.273 -39.781 11.312 1 86.31 390 GLY B C 1
ATOM 9038 O O . GLY B 1 390 ? 13.641 -39.406 12.289 1 86.31 390 GLY B O 1
ATOM 9039 N N . VAL B 1 391 ? 14.461 -39.188 10.258 1 89.75 391 VAL B N 1
ATOM 9040 C CA . VAL B 1 391 ? 14.078 -37.781 10.219 1 89.75 391 VAL B CA 1
ATOM 9041 C C . VAL B 1 391 ? 12.586 -37.656 9.922 1 89.75 391 VAL B C 1
ATOM 9043 O O . VAL B 1 391 ? 12.094 -38.219 8.953 1 89.75 391 VAL B O 1
ATOM 9046 N N . ARG B 1 392 ? 11.844 -36.969 10.797 1 90.69 392 ARG B N 1
ATOM 9047 C CA . ARG B 1 392 ? 10.445 -36.562 10.617 1 90.69 392 ARG B CA 1
ATOM 9048 C C . ARG B 1 392 ? 10.312 -35.031 10.539 1 90.69 392 ARG B C 1
ATOM 9050 O O . ARG B 1 392 ? 10.953 -34.312 11.312 1 90.69 392 ARG B O 1
ATOM 9057 N N . PHE B 1 393 ? 9.555 -34.625 9.492 1 89.81 393 PHE B N 1
ATOM 9058 C CA . PHE B 1 393 ? 9.547 -33.156 9.289 1 89.81 393 PHE B CA 1
ATOM 9059 C C . PHE B 1 393 ? 8.18 -32.688 8.836 1 89.81 393 PHE B C 1
ATOM 9061 O O . PHE B 1 393 ? 7.52 -33.344 8.031 1 89.81 393 PHE B O 1
ATOM 9068 N N . ASN B 1 394 ? 7.75 -31.609 9.445 1 88.5 394 ASN B N 1
ATOM 9069 C CA . ASN B 1 394 ? 6.582 -30.828 9.047 1 88.5 394 ASN B CA 1
ATOM 9070 C C . ASN B 1 394 ? 6.945 -29.375 8.781 1 88.5 394 ASN B C 1
ATOM 9072 O O . ASN B 1 394 ? 7.73 -28.781 9.531 1 88.5 394 ASN B O 1
ATOM 9076 N N . TYR B 1 395 ? 6.453 -28.906 7.664 1 84.25 395 TYR B N 1
ATOM 9077 C CA . TYR B 1 395 ? 6.668 -27.484 7.434 1 84.25 395 TYR B CA 1
ATOM 9078 C C . TYR B 1 395 ? 5.918 -26.656 8.469 1 84.25 395 TYR B C 1
ATOM 9080 O O . TYR B 1 395 ? 4.789 -26.984 8.836 1 84.25 395 TYR B O 1
ATOM 9088 N N . PRO B 1 396 ? 6.516 -25.625 8.898 1 79.56 396 PRO B N 1
ATOM 9089 C CA . PRO B 1 396 ? 5.824 -24.766 9.859 1 79.56 396 PRO B CA 1
ATOM 9090 C C . PRO B 1 396 ? 4.543 -24.156 9.297 1 79.56 396 PRO B C 1
ATOM 9092 O O . PRO B 1 396 ? 3.602 -23.891 10.047 1 79.56 396 PRO B O 1
ATOM 9095 N N . ALA B 1 397 ? 4.508 -24 7.996 1 72.38 397 ALA B N 1
ATOM 9096 C CA . ALA B 1 397 ? 3.314 -23.453 7.359 1 72.38 397 ALA B CA 1
ATOM 9097 C C . ALA B 1 397 ? 2.172 -24.453 7.363 1 72.38 397 ALA B C 1
ATOM 9099 O O . ALA B 1 397 ? 0.999 -24.078 7.344 1 72.38 397 ALA B O 1
ATOM 9100 N N . ARG B 1 398 ? 2.537 -25.734 7.387 1 75.25 398 ARG B N 1
ATOM 9101 C CA . ARG B 1 398 ? 1.569 -26.828 7.438 1 75.25 398 ARG B CA 1
ATOM 9102 C C . ARG B 1 398 ? 1.959 -27.859 8.492 1 75.25 398 ARG B C 1
ATOM 9104 O O . ARG B 1 398 ? 2.334 -28.984 8.156 1 75.25 398 ARG B O 1
ATOM 9111 N N . PRO B 1 399 ? 1.749 -27.547 9.656 1 78 399 PRO B N 1
ATOM 9112 C CA . PRO B 1 399 ? 2.223 -28.406 10.742 1 78 399 PRO B CA 1
ATOM 9113 C C . PRO B 1 399 ? 1.494 -29.75 10.781 1 78 399 PRO B C 1
ATOM 9115 O O . PRO B 1 399 ? 2.027 -30.734 11.312 1 78 399 PRO B O 1
ATOM 9118 N N . ASP B 1 400 ? 0.383 -29.781 10.125 1 72.31 400 ASP B N 1
ATOM 9119 C CA . ASP B 1 400 ? -0.428 -31 10.227 1 72.31 400 ASP B CA 1
ATOM 9120 C C . ASP B 1 400 ? -0.05 -32 9.141 1 72.31 400 ASP B C 1
ATOM 9122 O O . ASP B 1 400 ? -0.456 -33.156 9.188 1 72.31 400 ASP B O 1
ATOM 9126 N N . VAL B 1 401 ? 0.727 -31.5 8.211 1 74.69 401 VAL B N 1
ATOM 9127 C CA . VAL B 1 401 ? 1.096 -32.375 7.109 1 74.69 401 VAL B CA 1
ATOM 9128 C C . VAL B 1 401 ? 2.539 -32.844 7.281 1 74.69 401 VAL B C 1
ATOM 9130 O O . VAL B 1 401 ? 3.471 -32.062 7.234 1 74.69 401 VAL B O 1
ATOM 9133 N N . GLU B 1 402 ? 2.607 -34.062 7.652 1 80.94 402 GLU B N 1
ATOM 9134 C CA . GLU B 1 402 ? 3.941 -34.625 7.746 1 80.94 402 GLU B CA 1
ATOM 9135 C C . GLU B 1 402 ? 4.496 -34.969 6.363 1 80.94 402 GLU B C 1
ATOM 9137 O O . GLU B 1 402 ? 3.973 -35.844 5.672 1 80.94 402 GLU B O 1
ATOM 9142 N N . VAL B 1 403 ? 5.52 -34.25 5.969 1 79.5 403 VAL B N 1
ATOM 9143 C CA . VAL B 1 403 ? 6.094 -34.438 4.637 1 79.5 403 VAL B CA 1
ATOM 9144 C C . VAL B 1 403 ? 7.07 -35.594 4.641 1 79.5 403 VAL B C 1
ATOM 9146 O O . VAL B 1 403 ? 7.078 -36.406 3.707 1 79.5 403 VAL B O 1
ATOM 9149 N N . LEU B 1 404 ? 7.984 -35.594 5.754 1 83.94 404 LEU B N 1
ATOM 9150 C CA . LEU B 1 404 ? 8.891 -36.75 5.922 1 83.94 404 LEU B CA 1
ATOM 9151 C C . LEU B 1 404 ? 8.492 -37.594 7.125 1 83.94 404 LEU B C 1
ATOM 9153 O O . LEU B 1 404 ? 8.32 -37.062 8.227 1 83.94 404 LEU B O 1
ATOM 9157 N N . LYS B 1 405 ? 8.305 -38.844 6.98 1 82.56 405 LYS B N 1
ATOM 9158 C CA . LYS B 1 405 ? 7.766 -39.75 7.996 1 82.56 405 LYS B CA 1
ATOM 9159 C C . LYS B 1 405 ? 8.828 -40.719 8.477 1 82.56 405 LYS B C 1
ATOM 9161 O O . LYS B 1 405 ? 8.594 -41.938 8.492 1 82.56 405 LYS B O 1
ATOM 9166 N N . GLY B 1 406 ? 9.953 -40.219 8.906 1 83.06 406 GLY B N 1
ATOM 9167 C CA . GLY B 1 406 ? 11.016 -41.062 9.445 1 83.06 406 GLY B CA 1
ATOM 9168 C C . GLY B 1 406 ? 12 -41.531 8.391 1 83.06 406 GLY B C 1
ATOM 9169 O O . GLY B 1 406 ? 12.281 -42.719 8.289 1 83.06 406 GLY B O 1
ATOM 9170 N N . LEU B 1 407 ? 12.555 -40.625 7.625 1 82.19 407 LEU B N 1
ATOM 9171 C CA . LEU B 1 407 ? 13.492 -40.906 6.547 1 82.19 407 LEU B CA 1
ATOM 9172 C C . LEU B 1 407 ? 14.914 -41.094 7.086 1 82.19 407 LEU B C 1
ATOM 9174 O O . LEU B 1 407 ? 15.359 -40.281 7.918 1 82.19 407 LEU B O 1
ATOM 9178 N N . SER B 1 408 ? 15.57 -42.188 6.832 1 81.38 408 SER B N 1
ATOM 9179 C CA . SER B 1 408 ? 16.984 -42.375 7.137 1 81.38 408 SER B CA 1
ATOM 9180 C C . SER B 1 408 ? 17.797 -42.594 5.867 1 81.38 408 SER B C 1
ATOM 9182 O O . SER B 1 408 ? 17.422 -43.375 4.992 1 81.38 408 SER B O 1
ATOM 9184 N N . LEU B 1 409 ? 18.797 -41.719 5.629 1 80.94 409 LEU B N 1
ATOM 9185 C CA . LEU B 1 409 ? 19.656 -41.719 4.445 1 80.94 409 LEU B CA 1
ATOM 9186 C C . LEU B 1 409 ? 21.109 -41.531 4.828 1 80.94 409 LEU B C 1
ATOM 9188 O O . LEU B 1 409 ? 21.438 -40.719 5.703 1 80.94 409 LEU B O 1
ATOM 9192 N N . GLU B 1 410 ? 21.953 -42.406 4.332 1 76.31 410 GLU B N 1
ATOM 9193 C CA . GLU B 1 410 ? 23.391 -42.25 4.535 1 76.31 410 GLU B CA 1
ATOM 9194 C C . GLU B 1 410 ? 24.109 -42.031 3.207 1 76.31 410 GLU B C 1
ATOM 9196 O O . GLU B 1 410 ? 23.922 -42.812 2.262 1 76.31 410 GLU B O 1
ATOM 9201 N N . VAL B 1 411 ? 24.812 -40.938 3.09 1 74.88 411 VAL B N 1
ATOM 9202 C CA . VAL B 1 411 ? 25.641 -40.625 1.922 1 74.88 411 VAL B CA 1
ATOM 9203 C C . VAL B 1 411 ? 27.109 -40.625 2.311 1 74.88 411 VAL B C 1
ATOM 9205 O O . VAL B 1 411 ? 27.531 -39.812 3.139 1 74.88 411 VAL B O 1
ATOM 9208 N N . LEU B 1 412 ? 27.781 -41.5 1.719 1 65.56 412 LEU B N 1
ATOM 9209 C CA . LEU B 1 412 ? 29.203 -41.625 2.051 1 65.56 412 LEU B CA 1
ATOM 9210 C C . LEU B 1 412 ? 30.016 -40.531 1.321 1 65.56 412 LEU B C 1
ATOM 9212 O O . LEU B 1 412 ? 29.547 -39.969 0.334 1 65.56 412 LEU B O 1
ATOM 9216 N N . ALA B 1 413 ? 31.25 -40.281 1.887 1 69.75 413 ALA B N 1
ATOM 9217 C CA . ALA B 1 413 ? 32.125 -39.281 1.281 1 69.75 413 ALA B CA 1
ATOM 9218 C C . ALA B 1 413 ? 32.469 -39.656 -0.16 1 69.75 413 ALA B C 1
ATOM 9220 O O . ALA B 1 413 ? 32.781 -40.812 -0.456 1 69.75 413 ALA B O 1
ATOM 9221 N N . GLY B 1 414 ? 32.219 -38.656 -1.061 1 58.91 414 GLY B N 1
ATOM 9222 C CA . GLY B 1 414 ? 32.594 -38.844 -2.457 1 58.91 414 GLY B CA 1
ATOM 9223 C C . GLY B 1 414 ? 31.469 -39.469 -3.281 1 58.91 414 GLY B C 1
ATOM 9224 O O . GLY B 1 414 ? 31.578 -39.594 -4.504 1 58.91 414 GLY B O 1
ATOM 9225 N N . GLN B 1 415 ? 30.438 -39.75 -2.566 1 58.31 415 GLN B N 1
ATOM 9226 C CA . GLN B 1 415 ? 29.328 -40.406 -3.26 1 58.31 415 GLN B CA 1
ATOM 9227 C C . GLN B 1 415 ? 28.375 -39.375 -3.84 1 58.31 415 GLN B C 1
ATOM 9229 O O . GLN B 1 415 ? 28.188 -38.312 -3.266 1 58.31 415 GLN B O 1
ATOM 9234 N N . VAL B 1 416 ? 27.984 -39.625 -5.094 1 59.41 416 VAL B N 1
ATOM 9235 C CA . VAL B 1 416 ? 26.938 -38.812 -5.688 1 59.41 416 VAL B CA 1
ATOM 9236 C C . VAL B 1 416 ? 25.594 -39.5 -5.562 1 59.41 416 VAL B C 1
ATOM 9238 O O . VAL B 1 416 ? 25.438 -40.656 -6.008 1 59.41 416 VAL B O 1
ATOM 9241 N N . VAL B 1 417 ? 24.641 -38.875 -4.844 1 61.28 417 VAL B N 1
ATOM 9242 C CA . VAL B 1 417 ? 23.312 -39.438 -4.609 1 61.28 417 VAL B CA 1
ATOM 9243 C C . VAL B 1 417 ? 22.25 -38.594 -5.273 1 61.28 417 VAL B C 1
ATOM 9245 O O . VAL B 1 417 ? 22.281 -37.344 -5.18 1 61.28 417 VAL B O 1
ATOM 9248 N N . ALA B 1 418 ? 21.5 -39.094 -6.129 1 59 418 ALA B N 1
ATOM 9249 C CA . ALA B 1 418 ? 20.391 -38.406 -6.754 1 59 418 ALA B CA 1
ATOM 9250 C C . ALA B 1 418 ? 19.062 -38.781 -6.102 1 59 418 ALA B C 1
ATOM 9252 O O . ALA B 1 418 ? 18.766 -39.969 -5.926 1 59 418 ALA B O 1
ATOM 9253 N N . LEU B 1 419 ? 18.391 -37.781 -5.578 1 64.25 419 LEU B N 1
ATOM 9254 C CA . LEU B 1 419 ? 17.047 -38 -5.047 1 64.25 419 LEU B CA 1
ATOM 9255 C C . LEU B 1 419 ? 16 -37.906 -6.16 1 64.25 419 LEU B C 1
ATOM 9257 O O . LEU B 1 419 ? 15.922 -36.875 -6.859 1 64.25 419 LEU B O 1
ATOM 9261 N N . VAL B 1 420 ? 15.344 -38.938 -6.48 1 52.44 420 VAL B N 1
ATOM 9262 C CA . VAL B 1 420 ? 14.367 -38.969 -7.566 1 52.44 420 VAL B CA 1
ATOM 9263 C C . VAL B 1 420 ? 12.984 -39.281 -7.004 1 52.44 420 VAL B C 1
ATOM 9265 O O . VAL B 1 420 ? 12.852 -40.094 -6.086 1 52.44 420 VAL B O 1
ATOM 9268 N N . GLY B 1 421 ? 11.984 -38.469 -7.184 1 50.75 421 GLY B N 1
ATOM 9269 C CA . GLY B 1 421 ? 10.617 -38.656 -6.73 1 50.75 421 GLY B CA 1
ATOM 9270 C C . GLY B 1 421 ? 9.656 -37.656 -7.332 1 50.75 421 GLY B C 1
ATOM 9271 O O . GLY B 1 421 ? 10.07 -36.688 -7.98 1 50.75 421 GLY B O 1
ATOM 9272 N N . PRO B 1 422 ? 8.438 -38.031 -7.289 1 42.47 422 PRO B N 1
ATOM 9273 C CA . PRO B 1 422 ? 7.469 -37.062 -7.777 1 42.47 422 PRO B CA 1
ATOM 9274 C C . PRO B 1 422 ? 7.551 -35.719 -7.031 1 42.47 422 PRO B C 1
ATOM 9276 O O . PRO B 1 422 ? 8.133 -35.656 -5.945 1 42.47 422 PRO B O 1
ATOM 9279 N N . SER B 1 423 ? 7.145 -34.812 -7.758 1 50.16 423 SER B N 1
ATOM 9280 C CA . SER B 1 423 ? 7.117 -33.5 -7.109 1 50.16 423 SER B CA 1
ATOM 9281 C C . SER B 1 423 ? 6.266 -33.531 -5.844 1 50.16 423 SER B C 1
ATOM 9283 O O . SER B 1 423 ? 5.195 -34.156 -5.824 1 50.16 423 SER B O 1
ATOM 9285 N N . GLY B 1 424 ? 6.734 -33.062 -4.871 1 55.75 424 GLY B N 1
ATOM 9286 C CA . GLY B 1 424 ? 5.98 -32.938 -3.631 1 55.75 424 GLY B CA 1
ATOM 9287 C C . GLY B 1 424 ? 6.301 -34.031 -2.625 1 55.75 424 GLY B C 1
ATOM 9288 O O . GLY B 1 424 ? 5.758 -34.031 -1.52 1 55.75 424 GLY B O 1
ATOM 9289 N N . ASN B 1 425 ? 7.109 -34.906 -3.051 1 51.69 425 ASN B N 1
ATOM 9290 C CA . ASN B 1 425 ? 7.367 -36.031 -2.166 1 51.69 425 ASN B CA 1
ATOM 9291 C C . ASN B 1 425 ? 8.422 -35.688 -1.113 1 51.69 425 ASN B C 1
ATOM 9293 O O . ASN B 1 425 ? 8.828 -36.562 -0.338 1 51.69 425 ASN B O 1
ATOM 9297 N N . GLY B 1 426 ? 8.875 -34.562 -1.189 1 67.69 426 GLY B N 1
ATOM 9298 C CA . GLY B 1 426 ? 9.75 -34.156 -0.106 1 67.69 426 GLY B CA 1
ATOM 9299 C C . GLY B 1 426 ? 11.195 -34 -0.536 1 67.69 426 GLY B C 1
ATOM 9300 O O . GLY B 1 426 ? 12.078 -33.75 0.298 1 67.69 426 GLY B O 1
ATOM 9301 N N . LYS B 1 427 ? 11.492 -34.25 -1.788 1 67.94 427 LYS B N 1
ATOM 9302 C CA . LYS B 1 427 ? 12.867 -34.094 -2.273 1 67.94 427 LYS B CA 1
ATOM 9303 C C . LYS B 1 427 ? 13.461 -32.75 -1.865 1 67.94 427 LYS B C 1
ATOM 9305 O O . LYS B 1 427 ? 14.562 -32.719 -1.31 1 67.94 427 LYS B O 1
ATOM 9310 N N . SER B 1 428 ? 12.641 -31.797 -2.158 1 75.75 428 SER B N 1
ATOM 9311 C CA . SER B 1 428 ? 13.117 -30.453 -1.835 1 75.75 428 SER B CA 1
ATOM 9312 C C . SER B 1 428 ? 13.242 -30.25 -0.327 1 75.75 428 SER B C 1
ATOM 9314 O O . SER B 1 428 ? 14.07 -29.469 0.137 1 75.75 428 SER B O 1
ATOM 9316 N N . THR B 1 429 ? 12.469 -31.016 0.377 1 82.69 429 THR B N 1
ATOM 9317 C CA . THR B 1 429 ? 12.516 -30.922 1.833 1 82.69 429 THR B CA 1
ATOM 9318 C C . THR B 1 429 ? 13.82 -31.516 2.367 1 82.69 429 THR B C 1
ATOM 9320 O O . THR B 1 429 ? 14.414 -30.969 3.299 1 82.69 429 THR B O 1
ATOM 9323 N N . VAL B 1 430 ? 14.211 -32.562 1.736 1 82.94 430 VAL B N 1
ATOM 9324 C CA . VAL B 1 430 ? 15.469 -33.188 2.156 1 82.94 430 VAL B CA 1
ATOM 9325 C C . VAL B 1 430 ? 16.625 -32.25 1.916 1 82.94 430 VAL B C 1
ATOM 9327 O O . VAL B 1 430 ? 17.5 -32.094 2.768 1 82.94 430 VAL B O 1
ATOM 9330 N N . ILE B 1 431 ? 16.547 -31.609 0.8 1 81.31 431 ILE B N 1
ATOM 9331 C CA . ILE B 1 431 ? 17.594 -30.641 0.474 1 81.31 431 ILE B CA 1
ATOM 9332 C C . ILE B 1 431 ? 17.562 -29.484 1.471 1 81.31 431 ILE B C 1
ATOM 9334 O O . ILE B 1 431 ? 18.609 -29 1.898 1 81.31 431 ILE B O 1
ATOM 9338 N N . GLY B 1 432 ? 16.422 -29.094 1.834 1 86.31 432 GLY B N 1
ATOM 9339 C CA . GLY B 1 432 ? 16.281 -28.016 2.811 1 86.31 432 GLY B CA 1
ATOM 9340 C C . GLY B 1 432 ? 16.828 -28.375 4.176 1 86.31 432 GLY B C 1
ATOM 9341 O O . GLY B 1 432 ? 17.359 -27.516 4.879 1 86.31 432 GLY B O 1
ATOM 9342 N N . LEU B 1 433 ? 16.719 -29.625 4.48 1 88.31 433 LEU B N 1
ATOM 9343 C CA . LEU B 1 433 ? 17.234 -30.094 5.758 1 88.31 433 LEU B CA 1
ATOM 9344 C C . LEU B 1 433 ? 18.766 -30.188 5.727 1 88.31 433 LEU B C 1
ATOM 9346 O O . LEU B 1 433 ? 19.422 -29.828 6.699 1 88.31 433 LEU B O 1
ATOM 9350 N N . VAL B 1 434 ? 19.219 -30.609 4.59 1 85.5 434 VAL B N 1
ATOM 9351 C CA . VAL B 1 434 ? 20.656 -30.781 4.449 1 85.5 434 VAL B CA 1
ATOM 9352 C C . VAL B 1 434 ? 21.344 -29.406 4.395 1 85.5 434 VAL B C 1
ATOM 9354 O O . VAL B 1 434 ? 22.469 -29.25 4.863 1 85.5 434 VAL B O 1
ATOM 9357 N N . LYS B 1 435 ? 20.562 -28.438 3.943 1 85.12 435 LYS B N 1
ATOM 9358 C CA . LYS B 1 435 ? 21.094 -27.078 3.832 1 85.12 435 LYS B CA 1
ATOM 9359 C C . LYS B 1 435 ? 20.969 -26.328 5.156 1 85.12 435 LYS B C 1
ATOM 9361 O O . LYS B 1 435 ? 21.359 -25.172 5.258 1 85.12 435 LYS B O 1
ATOM 9366 N N . ARG B 1 436 ? 20.438 -26.969 6.086 1 88.56 436 ARG B N 1
ATOM 9367 C CA . ARG B 1 436 ? 20.234 -26.375 7.402 1 88.56 436 ARG B CA 1
ATOM 9368 C C . ARG B 1 436 ? 19.219 -25.25 7.34 1 88.56 436 ARG B C 1
ATOM 9370 O O . ARG B 1 436 ? 19.375 -24.219 8.008 1 88.56 436 ARG B O 1
ATOM 9377 N N . LEU B 1 437 ? 18.344 -25.359 6.434 1 88.69 437 LEU B N 1
ATOM 9378 C CA . LEU B 1 437 ? 17.266 -24.375 6.352 1 88.69 437 LEU B CA 1
ATOM 9379 C C . LEU B 1 437 ? 16.172 -24.688 7.363 1 88.69 437 LEU B C 1
ATOM 9381 O O . LEU B 1 437 ? 15.516 -23.781 7.875 1 88.69 437 LEU B O 1
ATOM 9385 N N . TYR B 1 438 ? 15.961 -25.953 7.539 1 89.75 438 TYR B N 1
ATOM 9386 C CA . TYR B 1 438 ? 14.953 -26.438 8.469 1 89.75 438 TYR B CA 1
ATOM 9387 C C . TYR B 1 438 ? 15.547 -27.453 9.438 1 89.75 438 TYR B C 1
ATOM 9389 O O . TYR B 1 438 ? 16.609 -28.031 9.172 1 89.75 438 TYR B O 1
ATOM 9397 N N . LYS B 1 439 ? 14.906 -27.594 10.523 1 90.25 439 LYS B N 1
ATOM 9398 C CA . LYS B 1 439 ? 15.281 -28.609 11.5 1 90.25 439 LYS B CA 1
ATOM 9399 C C . LYS B 1 439 ? 14.172 -29.641 11.68 1 90.25 439 LYS B C 1
ATOM 9401 O O . LYS B 1 439 ? 12.992 -29.281 11.781 1 90.25 439 LYS B O 1
ATOM 9406 N N . ALA B 1 440 ? 14.594 -30.812 11.656 1 89.75 440 ALA B N 1
ATOM 9407 C CA . ALA B 1 440 ? 13.633 -31.906 11.82 1 89.75 440 ALA B CA 1
ATOM 9408 C C . ALA B 1 440 ? 13.102 -31.969 13.25 1 89.75 440 ALA B C 1
ATOM 9410 O O . ALA B 1 440 ? 13.836 -31.688 14.195 1 89.75 440 ALA B O 1
ATOM 9411 N N . HIS B 1 441 ? 11.883 -32.188 13.398 1 87.5 441 HIS B N 1
ATOM 9412 C CA . HIS B 1 441 ? 11.297 -32.312 14.727 1 87.5 441 HIS B CA 1
ATOM 9413 C C . HIS B 1 441 ? 11.734 -33.594 15.43 1 87.5 441 HIS B C 1
ATOM 9415 O O . HIS B 1 441 ? 11.922 -33.594 16.656 1 87.5 441 HIS B O 1
ATOM 9421 N N . GLU B 1 442 ? 11.789 -34.594 14.703 1 89.5 442 GLU B N 1
ATOM 9422 C CA . GLU B 1 442 ? 12.336 -35.875 15.188 1 89.5 442 GLU B CA 1
ATOM 9423 C C . GLU B 1 442 ? 13.445 -36.375 14.281 1 89.5 442 GLU B C 1
ATOM 9425 O O . GLU B 1 442 ? 13.406 -36.188 13.062 1 89.5 442 GLU B O 1
ATOM 9430 N N . GLY B 1 443 ? 14.422 -36.938 14.914 1 88.94 443 GLY B N 1
ATOM 9431 C CA . GLY B 1 443 ? 15.578 -37.375 14.156 1 88.94 443 GLY B CA 1
ATOM 9432 C C . GLY B 1 443 ? 16.656 -36.312 14.055 1 88.94 443 GLY B C 1
ATOM 9433 O O . GLY B 1 443 ? 16.562 -35.25 14.672 1 88.94 443 GLY B O 1
ATOM 9434 N N . ARG B 1 444 ? 17.797 -36.688 13.398 1 89.75 444 ARG B N 1
ATOM 9435 C CA . ARG B 1 444 ? 18.859 -35.719 13.266 1 89.75 444 ARG B CA 1
ATOM 9436 C C . ARG B 1 444 ? 19.625 -35.906 11.961 1 89.75 444 ARG B C 1
ATOM 9438 O O . ARG B 1 444 ? 19.625 -37 11.391 1 89.75 444 ARG B O 1
ATOM 9445 N N . VAL B 1 445 ? 20.125 -34.875 11.43 1 90 445 VAL B N 1
ATOM 9446 C CA . VAL B 1 445 ? 21.031 -34.875 10.281 1 90 445 VAL B CA 1
ATOM 9447 C C . VAL B 1 445 ? 22.453 -34.625 10.75 1 90 445 VAL B C 1
ATOM 9449 O O . VAL B 1 445 ? 22.734 -33.656 11.461 1 90 445 VAL B O 1
ATOM 9452 N N . THR B 1 446 ? 23.328 -35.562 10.422 1 88.94 446 THR B N 1
ATOM 9453 C CA . THR B 1 446 ? 24.688 -35.469 10.914 1 88.94 446 THR B CA 1
ATOM 9454 C C . THR B 1 446 ? 25.688 -35.5 9.758 1 88.94 446 THR B C 1
ATOM 9456 O O . THR B 1 446 ? 25.422 -36.094 8.711 1 88.94 446 THR B O 1
ATOM 9459 N N . LEU B 1 447 ? 26.75 -34.75 9.93 1 85.88 447 LEU B N 1
ATOM 9460 C CA . LEU B 1 447 ? 27.922 -34.781 9.055 1 85.88 447 LEU B CA 1
ATOM 9461 C C . LEU B 1 447 ? 29.109 -35.406 9.773 1 85.88 447 LEU B C 1
ATOM 9463 O O . LEU B 1 447 ? 29.625 -34.844 10.742 1 85.88 447 LEU B O 1
ATOM 9467 N N . ASP B 1 448 ? 29.516 -36.531 9.336 1 82.38 448 ASP B N 1
ATOM 9468 C CA . ASP B 1 448 ? 30.594 -37.281 9.977 1 82.38 448 ASP B CA 1
ATOM 9469 C C . ASP B 1 448 ? 30.281 -37.531 11.453 1 82.38 448 ASP B C 1
ATOM 9471 O O . ASP B 1 448 ? 31.156 -37.344 12.305 1 82.38 448 ASP B O 1
ATOM 9475 N N . GLY B 1 449 ? 29 -37.656 11.75 1 81.81 449 GLY B N 1
ATOM 9476 C CA . GLY B 1 449 ? 28.578 -38 13.102 1 81.81 449 GLY B CA 1
ATOM 9477 C C . GLY B 1 449 ? 28.234 -36.75 13.922 1 81.81 449 GLY B C 1
ATOM 9478 O O . GLY B 1 449 ? 27.688 -36.875 15.031 1 81.81 449 GLY B O 1
ATOM 9479 N N . ILE B 1 450 ? 28.547 -35.625 13.453 1 85.56 450 ILE B N 1
ATOM 9480 C CA . ILE B 1 450 ? 28.266 -34.406 14.172 1 85.56 450 ILE B CA 1
ATOM 9481 C C . ILE B 1 450 ? 26.969 -33.781 13.648 1 85.56 450 ILE B C 1
ATOM 9483 O O . ILE B 1 450 ? 26.781 -33.656 12.43 1 85.56 450 ILE B O 1
ATOM 9487 N N . ASP B 1 451 ? 26.172 -33.406 14.555 1 87.62 451 ASP B N 1
ATOM 9488 C CA . ASP B 1 451 ? 24.922 -32.75 14.172 1 87.62 451 ASP B CA 1
ATOM 9489 C C . ASP B 1 451 ? 25.203 -31.453 13.391 1 87.62 451 ASP B C 1
ATOM 9491 O O . ASP B 1 451 ? 26.062 -30.672 13.773 1 87.62 451 ASP B O 1
ATOM 9495 N N . ILE B 1 452 ? 24.5 -31.25 12.344 1 87.56 452 ILE B N 1
ATOM 9496 C CA . ILE B 1 452 ? 24.766 -30.109 11.461 1 87.56 452 ILE B CA 1
ATOM 9497 C C . ILE B 1 452 ? 24.453 -28.812 12.195 1 87.56 452 ILE B C 1
ATOM 9499 O O . ILE B 1 452 ? 24.984 -27.75 11.867 1 87.56 452 ILE B O 1
ATOM 9503 N N . TRP B 1 453 ? 23.594 -28.828 13.133 1 89.06 453 TRP B N 1
ATOM 9504 C CA . TRP B 1 453 ? 23.203 -27.625 13.859 1 89.06 453 TRP B CA 1
ATOM 9505 C C . TRP B 1 453 ? 24.219 -27.281 14.938 1 89.06 453 TRP B C 1
ATOM 9507 O O . TRP B 1 453 ? 24.141 -26.234 15.57 1 89.06 453 TRP B O 1
ATOM 9517 N N . SER B 1 454 ? 25.203 -28.141 15.016 1 85.69 454 SER B N 1
ATOM 9518 C CA . SER B 1 454 ? 26.281 -27.859 15.953 1 85.69 454 SER B CA 1
ATOM 9519 C C . SER B 1 454 ? 27.422 -27.094 15.281 1 85.69 454 SER B C 1
ATOM 9521 O O . SER B 1 454 ? 28.312 -26.562 15.953 1 85.69 454 SER B O 1
ATOM 9523 N N . PHE B 1 455 ? 27.391 -27 13.969 1 84.44 455 PHE B N 1
ATOM 9524 C CA . PHE B 1 455 ? 28.375 -26.234 13.219 1 84.44 455 PHE B CA 1
ATOM 9525 C C . PHE B 1 455 ? 28.047 -24.75 13.227 1 84.44 455 PHE B C 1
ATOM 9527 O O . PHE B 1 455 ? 26.859 -24.375 13.172 1 84.44 455 PHE B O 1
ATOM 9534 N N . PRO B 1 456 ? 29.078 -23.953 13.328 1 84.94 456 PRO B N 1
ATOM 9535 C CA . PRO B 1 456 ? 28.781 -22.547 13.086 1 84.94 456 PRO B CA 1
ATOM 9536 C C . PRO B 1 456 ? 28.219 -22.297 11.688 1 84.94 456 PRO B C 1
ATOM 9538 O O . PRO B 1 456 ? 28.641 -22.953 10.727 1 84.94 456 PRO B O 1
ATOM 9541 N N . ASN B 1 457 ? 27.312 -21.406 11.562 1 86.06 457 ASN B N 1
ATOM 9542 C CA . ASN B 1 457 ? 26.562 -21.156 10.344 1 86.06 457 ASN B CA 1
ATOM 9543 C C . ASN B 1 457 ? 27.484 -20.875 9.156 1 86.06 457 ASN B C 1
ATOM 9545 O O . ASN B 1 457 ? 27.312 -21.438 8.078 1 86.06 457 ASN B O 1
ATOM 9549 N N . GLN B 1 458 ? 28.422 -20.047 9.328 1 81.62 458 GLN B N 1
ATOM 9550 C CA . GLN B 1 458 ? 29.312 -19.641 8.242 1 81.62 458 GLN B CA 1
ATOM 9551 C C . GLN B 1 458 ? 30.203 -20.797 7.801 1 81.62 458 GLN B C 1
ATOM 9553 O O . GLN B 1 458 ? 30.453 -20.984 6.605 1 81.62 458 GLN B O 1
ATOM 9558 N N . GLU B 1 459 ? 30.625 -21.531 8.742 1 79.19 459 GLU B N 1
ATOM 9559 C CA . GLU B 1 459 ? 31.516 -22.656 8.438 1 79.19 459 GLU B CA 1
ATOM 9560 C C . GLU B 1 459 ? 30.75 -23.781 7.742 1 79.19 459 GLU B C 1
ATOM 9562 O O . GLU B 1 459 ? 31.281 -24.438 6.836 1 79.19 459 GLU B O 1
ATOM 9567 N N . PHE B 1 460 ? 29.625 -23.922 8.219 1 83.56 460 PHE B N 1
ATOM 9568 C CA . PHE B 1 460 ? 28.828 -25 7.621 1 83.56 460 PHE B CA 1
ATOM 9569 C C . PHE B 1 460 ? 28.547 -24.703 6.156 1 83.56 460 PHE B C 1
ATOM 9571 O O . PHE B 1 460 ? 28.641 -25.594 5.305 1 83.56 460 PHE B O 1
ATOM 9578 N N . HIS B 1 461 ? 28.188 -23.531 5.852 1 82.94 461 HIS B N 1
ATOM 9579 C CA . HIS B 1 461 ? 27.781 -23.188 4.496 1 82.94 461 HIS B CA 1
ATOM 9580 C C . HIS B 1 461 ? 28.984 -23 3.586 1 82.94 461 HIS B C 1
ATOM 9582 O O . HIS B 1 461 ? 28.828 -22.75 2.389 1 82.94 461 HIS B O 1
ATOM 9588 N N . ARG B 1 462 ? 30.109 -23.156 4.137 1 77.19 462 ARG B N 1
ATOM 9589 C CA . ARG B 1 462 ? 31.328 -23.234 3.322 1 77.19 462 ARG B CA 1
ATOM 9590 C C . ARG B 1 462 ? 31.594 -24.672 2.889 1 77.19 462 ARG B C 1
ATOM 9592 O O . ARG B 1 462 ? 32.312 -24.906 1.915 1 77.19 462 ARG B O 1
ATOM 9599 N N . LEU B 1 463 ? 30.953 -25.484 3.695 1 75.88 463 LEU B N 1
ATOM 9600 C CA . LEU B 1 463 ? 31.172 -26.906 3.426 1 75.88 463 LEU B CA 1
ATOM 9601 C C . LEU B 1 463 ? 30.188 -27.422 2.389 1 75.88 463 LEU B C 1
ATOM 9603 O O . LEU B 1 463 ? 30.453 -28.391 1.693 1 75.88 463 LEU B O 1
ATOM 9607 N N . ILE B 1 464 ? 29.062 -26.688 2.414 1 74.81 464 ILE B N 1
ATOM 9608 C CA . ILE B 1 464 ? 28 -27.172 1.539 1 74.81 464 ILE B CA 1
ATOM 9609 C C . ILE B 1 464 ? 27.594 -26.078 0.565 1 74.81 464 ILE B C 1
ATOM 9611 O O . ILE B 1 464 ? 27.438 -24.906 0.956 1 74.81 464 ILE B O 1
ATOM 9615 N N . SER B 1 465 ? 27.609 -26.359 -0.744 1 70.25 465 SER B N 1
ATOM 9616 C CA . SER B 1 465 ? 27.156 -25.422 -1.753 1 70.25 465 SER B CA 1
ATOM 9617 C C . SER B 1 465 ? 25.875 -25.906 -2.436 1 70.25 465 SER B C 1
ATOM 9619 O O . SER B 1 465 ? 25.688 -27.109 -2.609 1 70.25 465 SER B O 1
ATOM 9621 N N . ILE B 1 466 ? 24.953 -24.969 -2.625 1 64.38 466 ILE B N 1
ATOM 9622 C CA . ILE B 1 466 ? 23.688 -25.406 -3.182 1 64.38 466 ILE B CA 1
ATOM 9623 C C . ILE B 1 466 ? 23.312 -24.531 -4.379 1 64.38 466 ILE B C 1
ATOM 9625 O O . ILE B 1 466 ? 23.422 -23.312 -4.316 1 64.38 466 ILE B O 1
ATOM 9629 N N . VAL B 1 467 ? 23.031 -25.188 -5.504 1 61.66 467 VAL B N 1
ATOM 9630 C CA . VAL B 1 467 ? 22.375 -24.5 -6.613 1 61.66 467 VAL B CA 1
ATOM 9631 C C . VAL B 1 467 ? 20.875 -24.781 -6.578 1 61.66 467 VAL B C 1
ATOM 9633 O O . VAL B 1 467 ? 20.453 -25.938 -6.691 1 61.66 467 VAL B O 1
ATOM 9636 N N . GLY B 1 468 ? 20.078 -23.844 -6.152 1 62.97 468 GLY B N 1
ATOM 9637 C CA . GLY B 1 468 ? 18.641 -24 -6.082 1 62.97 468 GLY B CA 1
ATOM 9638 C C . GLY B 1 468 ? 17.984 -24.125 -7.449 1 62.97 468 GLY B C 1
ATOM 9639 O O . GLY B 1 468 ? 18.656 -24.031 -8.477 1 62.97 468 GLY B O 1
ATOM 9640 N N . GLN B 1 469 ? 16.688 -24.406 -7.422 1 56.75 469 GLN B N 1
ATOM 9641 C CA . GLN B 1 469 ? 15.883 -24.594 -8.633 1 56.75 469 GLN B CA 1
ATOM 9642 C C . GLN B 1 469 ? 15.836 -23.312 -9.453 1 56.75 469 GLN B C 1
ATOM 9644 O O . GLN B 1 469 ? 16.016 -23.344 -10.672 1 56.75 469 GLN B O 1
ATOM 9649 N N . GLU B 1 470 ? 15.688 -22.203 -8.797 1 66.44 470 GLU B N 1
ATOM 9650 C CA . GLU B 1 470 ? 15.648 -20.906 -9.461 1 66.44 470 GLU B CA 1
ATOM 9651 C C . GLU B 1 470 ? 16.844 -20.047 -9.086 1 66.44 470 GLU B C 1
ATOM 9653 O O . GLU B 1 470 ? 17.062 -19.766 -7.902 1 66.44 470 GLU B O 1
ATOM 9658 N N . PRO B 1 471 ? 17.656 -19.781 -10.164 1 74.94 471 PRO B N 1
ATOM 9659 C CA . PRO B 1 471 ? 18.844 -18.953 -9.852 1 74.94 471 PRO B CA 1
ATOM 9660 C C . PRO B 1 471 ? 18.484 -17.547 -9.422 1 74.94 471 PRO B C 1
ATOM 9662 O O . PRO B 1 471 ? 17.625 -16.906 -10.039 1 74.94 471 PRO B O 1
ATOM 9665 N N . VAL B 1 472 ? 18.984 -17.156 -8.281 1 82 472 VAL B N 1
ATOM 9666 C CA . VAL B 1 472 ? 18.766 -15.82 -7.754 1 82 472 VAL B CA 1
ATOM 9667 C C . VAL B 1 472 ? 20.047 -15.008 -7.836 1 82 472 VAL B C 1
ATOM 9669 O O . VAL B 1 472 ? 21.109 -15.469 -7.402 1 82 472 VAL B O 1
ATOM 9672 N N . LEU B 1 473 ? 20 -13.953 -8.586 1 83.81 473 LEU B N 1
ATOM 9673 C CA . LEU B 1 473 ? 21.109 -13.016 -8.617 1 83.81 473 LEU B CA 1
ATOM 9674 C C . LEU B 1 473 ? 20.75 -11.711 -7.926 1 83.81 473 LEU B C 1
ATOM 9676 O O . LEU B 1 473 ? 19.578 -11.312 -7.926 1 83.81 473 LEU B O 1
ATOM 9680 N N . TYR B 1 474 ? 21.672 -11.109 -7.32 1 85.62 474 TYR B N 1
ATOM 9681 C CA . TYR B 1 474 ? 21.453 -9.875 -6.578 1 85.62 474 TYR B CA 1
ATOM 9682 C C . TYR B 1 474 ? 21.875 -8.664 -7.398 1 85.62 474 TYR B C 1
ATOM 9684 O O . TYR B 1 474 ? 22.656 -8.789 -8.344 1 85.62 474 TYR B O 1
ATOM 9692 N N . ALA B 1 475 ? 21.266 -7.523 -7.082 1 84.44 475 ALA B N 1
ATOM 9693 C CA . ALA B 1 475 ? 21.562 -6.285 -7.801 1 84.44 475 ALA B CA 1
ATOM 9694 C C . ALA B 1 475 ? 22.969 -5.793 -7.5 1 84.44 475 ALA B C 1
ATOM 9696 O O . ALA B 1 475 ? 23.141 -4.754 -6.855 1 84.44 475 ALA B O 1
ATOM 9697 N N . ARG B 1 476 ? 23.875 -6.531 -7.945 1 86.5 476 ARG B N 1
ATOM 9698 C CA . ARG B 1 476 ? 25.297 -6.281 -7.82 1 86.5 476 ARG B CA 1
ATOM 9699 C C . ARG B 1 476 ? 26.031 -6.629 -9.117 1 86.5 476 ARG B C 1
ATOM 9701 O O . ARG B 1 476 ? 25.406 -6.953 -10.125 1 86.5 476 ARG B O 1
ATOM 9708 N N . THR B 1 477 ? 27.359 -6.496 -9.102 1 87.69 477 THR B N 1
ATOM 9709 C CA . THR B 1 477 ? 28.141 -6.84 -10.281 1 87.69 477 THR B CA 1
ATOM 9710 C C . THR B 1 477 ? 28.219 -8.352 -10.453 1 87.69 477 THR B C 1
ATOM 9712 O O . THR B 1 477 ? 27.938 -9.109 -9.516 1 87.69 477 THR B O 1
ATOM 9715 N N . ILE B 1 478 ? 28.562 -8.758 -11.625 1 89.25 478 ILE B N 1
ATOM 9716 C CA . ILE B 1 478 ? 28.703 -10.18 -11.898 1 89.25 478 ILE B CA 1
ATOM 9717 C C . ILE B 1 478 ? 29.797 -10.766 -11 1 89.25 478 ILE B C 1
ATOM 9719 O O . ILE B 1 478 ? 29.625 -11.859 -10.445 1 89.25 478 ILE B O 1
ATOM 9723 N N . ARG B 1 479 ? 30.781 -9.961 -10.805 1 88.31 479 ARG B N 1
ATOM 9724 C CA . ARG B 1 479 ? 31.875 -10.383 -9.93 1 88.31 479 ARG B CA 1
ATOM 9725 C C . ARG B 1 479 ? 31.375 -10.625 -8.516 1 88.31 479 ARG B C 1
ATOM 9727 O O . ARG B 1 479 ? 31.672 -11.664 -7.918 1 88.31 479 ARG B O 1
ATOM 9734 N N . GLU B 1 480 ? 30.641 -9.742 -8.047 1 87.19 480 GLU B N 1
ATOM 9735 C CA . GLU B 1 480 ? 30.141 -9.828 -6.672 1 87.19 480 GLU B CA 1
ATOM 9736 C C . GLU B 1 480 ? 29.141 -10.961 -6.516 1 87.19 480 GLU B C 1
ATOM 9738 O O . GLU B 1 480 ? 29.016 -11.555 -5.441 1 87.19 480 GLU B O 1
ATOM 9743 N N . ASN B 1 481 ? 28.422 -11.234 -7.562 1 89.12 481 ASN B N 1
ATOM 9744 C CA . ASN B 1 481 ? 27.484 -12.344 -7.523 1 89.12 481 ASN B CA 1
ATOM 9745 C C . ASN B 1 481 ? 28.203 -13.688 -7.5 1 89.12 481 ASN B C 1
ATOM 9747 O O . ASN B 1 481 ? 27.719 -14.633 -6.867 1 89.12 481 ASN B O 1
ATOM 9751 N N . ILE B 1 482 ? 29.312 -13.734 -8.125 1 86.44 482 ILE B N 1
ATOM 9752 C CA . ILE B 1 482 ? 30.078 -14.984 -8.164 1 86.44 482 ILE B CA 1
ATOM 9753 C C . ILE B 1 482 ? 30.734 -15.234 -6.812 1 86.44 482 ILE B C 1
ATOM 9755 O O . ILE B 1 482 ? 30.75 -16.359 -6.324 1 86.44 482 ILE B O 1
ATOM 9759 N N . VAL B 1 483 ? 31.156 -14.133 -6.195 1 85.38 483 VAL B N 1
ATOM 9760 C CA . VAL B 1 483 ? 31.859 -14.281 -4.93 1 85.38 483 VAL B CA 1
ATOM 9761 C C . VAL B 1 483 ? 30.875 -14.125 -3.768 1 85.38 483 VAL B C 1
ATOM 9763 O O . VAL B 1 483 ? 31.297 -13.914 -2.625 1 85.38 483 VAL B O 1
ATOM 9766 N N . TYR B 1 484 ? 29.672 -14.219 -4.074 1 85.88 484 TYR B N 1
ATOM 9767 C CA . TYR B 1 484 ? 28.656 -13.992 -3.059 1 85.88 484 TYR B CA 1
ATOM 9768 C C . TYR B 1 484 ? 28.812 -14.977 -1.903 1 85.88 484 TYR B C 1
ATOM 9770 O O . TYR B 1 484 ? 28.938 -16.188 -2.117 1 85.88 484 TYR B O 1
ATOM 9778 N N . GLY B 1 485 ? 28.859 -14.484 -0.676 1 76.12 485 GLY B N 1
ATOM 9779 C CA . GLY B 1 485 ? 29.016 -15.32 0.507 1 76.12 485 GLY B CA 1
ATOM 9780 C C . GLY B 1 485 ? 30.422 -15.336 1.048 1 76.12 485 GLY B C 1
ATOM 9781 O O . GLY B 1 485 ? 30.656 -15.688 2.209 1 76.12 485 GLY B O 1
ATOM 9782 N N . MET B 1 486 ? 31.328 -15.055 0.132 1 72 486 MET B N 1
ATOM 9783 C CA . MET B 1 486 ? 32.719 -15.102 0.576 1 72 486 MET B CA 1
ATOM 9784 C C . MET B 1 486 ? 33.156 -13.727 1.068 1 72 486 MET B C 1
ATOM 9786 O O . MET B 1 486 ? 34.219 -13.609 1.721 1 72 486 MET B O 1
ATOM 9790 N N . GLU B 1 487 ? 32.5 -12.641 0.69 1 63.66 487 GLU B N 1
ATOM 9791 C CA . GLU B 1 487 ? 32.875 -11.281 1.054 1 63.66 487 GLU B CA 1
ATOM 9792 C C . GLU B 1 487 ? 32.469 -10.953 2.486 1 63.66 487 GLU B C 1
ATOM 9794 O O . GLU B 1 487 ? 32.5 -9.789 2.896 1 63.66 487 GLU B O 1
ATOM 9799 N N . ASN B 1 488 ? 32.062 -11.766 3.258 1 54.38 488 ASN B N 1
ATOM 9800 C CA . ASN B 1 488 ? 31.609 -11.352 4.582 1 54.38 488 ASN B CA 1
ATOM 9801 C C . ASN B 1 488 ? 32.688 -10.602 5.344 1 54.38 488 ASN B C 1
ATOM 9803 O O . ASN B 1 488 ? 33.875 -11.008 5.328 1 54.38 488 ASN B O 1
ATOM 9807 N N . PRO B 1 489 ? 32.625 -9.273 5.645 1 49.22 489 PRO B N 1
ATOM 9808 C CA . PRO B 1 489 ? 33.562 -8.352 6.289 1 49.22 489 PRO B CA 1
ATOM 9809 C C . PRO B 1 489 ? 34.312 -8.992 7.453 1 49.22 489 PRO B C 1
ATOM 9811 O O . PRO B 1 489 ? 35.406 -8.555 7.797 1 49.22 489 PRO B O 1
ATOM 9814 N N . GLY B 1 490 ? 34.656 -10.219 7.695 1 44.84 490 GLY B N 1
ATOM 9815 C CA . GLY B 1 490 ? 35.438 -10.961 8.664 1 44.84 490 GLY B CA 1
ATOM 9816 C C . GLY B 1 490 ? 36.031 -12.242 8.102 1 44.84 490 GLY B C 1
ATOM 9817 O O . GLY B 1 490 ? 36.75 -12.961 8.805 1 44.84 490 GLY B O 1
ATOM 9818 N N . ARG B 1 491 ? 35.469 -12.844 7.297 1 46.16 491 ARG B N 1
ATOM 9819 C CA . ARG B 1 491 ? 35.844 -14.188 6.871 1 46.16 491 ARG B CA 1
ATOM 9820 C C . ARG B 1 491 ? 37.062 -14.148 5.961 1 46.16 491 ARG B C 1
ATOM 9822 O O . ARG B 1 491 ? 37.031 -13.531 4.891 1 46.16 491 ARG B O 1
ATOM 9829 N N . LYS B 1 492 ? 38.281 -14.227 6.508 1 39.09 492 LYS B N 1
ATOM 9830 C CA . LYS B 1 492 ? 39.531 -14.523 5.844 1 39.09 492 LYS B CA 1
ATOM 9831 C C . LYS B 1 492 ? 39.406 -15.703 4.891 1 39.09 492 LYS B C 1
ATOM 9833 O O . LYS B 1 492 ? 38.656 -16.641 5.168 1 39.09 492 LYS B O 1
ATOM 9838 N N . SER B 1 493 ? 39.406 -15.492 3.574 1 43.5 493 SER B N 1
ATOM 9839 C CA . SER B 1 493 ? 39.5 -16.656 2.705 1 43.5 493 SER B CA 1
ATOM 9840 C C . SER B 1 493 ? 40.125 -17.844 3.439 1 43.5 493 SER B C 1
ATOM 9842 O O . SER B 1 493 ? 41.094 -17.688 4.191 1 43.5 493 SER B O 1
ATOM 9844 N N . PRO B 1 494 ? 39.375 -18.812 3.805 1 42.12 494 PRO B N 1
ATOM 9845 C CA . PRO B 1 494 ? 40 -19.891 4.566 1 42.12 494 PRO B CA 1
ATOM 9846 C C . PRO B 1 494 ? 41.469 -20.094 4.18 1 42.12 494 PRO B C 1
ATOM 9848 O O . PRO B 1 494 ? 42.219 -20.719 4.926 1 42.12 494 PRO B O 1
ATOM 9851 N N . VAL B 1 495 ? 41.812 -20.344 2.748 1 39.81 495 VAL B N 1
ATOM 9852 C CA . VAL B 1 495 ? 43.219 -20.688 2.584 1 39.81 495 VAL B CA 1
ATOM 9853 C C . VAL B 1 495 ? 44.125 -19.656 3.271 1 39.81 495 VAL B C 1
ATOM 9855 O O . VAL B 1 495 ? 44.938 -19.984 4.129 1 39.81 495 VAL B O 1
ATOM 9858 N N . ASP B 1 496 ? 45.062 -18.906 2.693 1 38.06 496 ASP B N 1
ATOM 9859 C CA . ASP B 1 496 ? 46.156 -18.094 3.223 1 38.06 496 ASP B CA 1
ATOM 9860 C C . ASP B 1 496 ? 45.75 -16.641 3.375 1 38.06 496 ASP B C 1
ATOM 9862 O O . ASP B 1 496 ? 46.594 -15.75 3.492 1 38.06 496 ASP B O 1
ATOM 9866 N N . GLY B 1 497 ? 44.344 -16.25 3.83 1 42.94 497 GLY B N 1
ATOM 9867 C CA . GLY B 1 497 ? 44.188 -14.805 3.926 1 42.94 497 GLY B CA 1
ATOM 9868 C C . GLY B 1 497 ? 44.094 -14.125 2.572 1 42.94 497 GLY B C 1
ATOM 9869 O O . GLY B 1 497 ? 44.188 -12.898 2.48 1 42.94 497 GLY B O 1
ATOM 9870 N N . THR B 1 498 ? 44.469 -14.656 1.421 1 43.34 498 THR B N 1
ATOM 9871 C CA . THR B 1 498 ? 44.781 -14.102 0.103 1 43.34 498 THR B CA 1
ATOM 9872 C C . THR B 1 498 ? 43.5 -13.766 -0.644 1 43.34 498 THR B C 1
ATOM 9874 O O . THR B 1 498 ? 42.5 -14.477 -0.514 1 43.34 498 THR B O 1
ATOM 9877 N N . LEU B 1 499 ? 43.125 -12.453 -0.928 1 49.06 499 LEU B N 1
ATOM 9878 C CA . LEU B 1 499 ? 42.156 -11.844 -1.849 1 49.06 499 LEU B CA 1
ATOM 9879 C C . LEU B 1 499 ? 41.906 -12.758 -3.047 1 49.06 499 LEU B C 1
ATOM 9881 O O . LEU B 1 499 ? 42.844 -13.297 -3.633 1 49.06 499 LEU B O 1
ATOM 9885 N N . VAL B 1 500 ? 40.656 -13.445 -3.053 1 57.88 500 VAL B N 1
ATOM 9886 C CA . VAL B 1 500 ? 40.344 -14.234 -4.242 1 57.88 500 VAL B CA 1
ATOM 9887 C C . VAL B 1 500 ? 40.844 -13.5 -5.488 1 57.88 500 VAL B C 1
ATOM 9889 O O . VAL B 1 500 ? 40.469 -12.359 -5.738 1 57.88 500 VAL B O 1
ATOM 9892 N N . GLU B 1 501 ? 41.969 -13.898 -6 1 64.19 501 GLU B N 1
ATOM 9893 C CA . GLU B 1 501 ? 42.594 -13.367 -7.219 1 64.19 501 GLU B CA 1
ATOM 9894 C C . GLU B 1 501 ? 41.594 -13.398 -8.383 1 64.19 501 GLU B C 1
ATOM 9896 O O . GLU B 1 501 ? 40.75 -14.289 -8.461 1 64.19 501 GLU B O 1
ATOM 9901 N N . ASP B 1 502 ? 41.438 -12.336 -9.039 1 78.62 502 ASP B N 1
ATOM 9902 C CA . ASP B 1 502 ? 40.594 -12.203 -10.227 1 78.62 502 ASP B CA 1
ATOM 9903 C C . ASP B 1 502 ? 40.781 -13.383 -11.172 1 78.62 502 ASP B C 1
ATOM 9905 O O . ASP B 1 502 ? 39.844 -13.805 -11.852 1 78.62 502 ASP B O 1
ATOM 9909 N N . SER B 1 503 ? 41.969 -13.93 -11.023 1 79.12 503 SER B N 1
ATOM 9910 C CA . SER B 1 503 ? 42.25 -15.062 -11.906 1 79.12 503 SER B CA 1
ATOM 9911 C C . SER B 1 503 ? 41.375 -16.266 -11.547 1 79.12 503 SER B C 1
ATOM 9913 O O . SER B 1 503 ? 40.938 -17 -12.43 1 79.12 503 SER B O 1
ATOM 9915 N N . PHE B 1 504 ? 41.125 -16.328 -10.266 1 80.56 504 PHE B N 1
ATOM 9916 C CA . PHE B 1 504 ? 40.312 -17.469 -9.828 1 80.56 504 PHE B CA 1
ATOM 9917 C C . PHE B 1 504 ? 38.844 -17.281 -10.242 1 80.56 504 PHE B C 1
ATOM 9919 O O . PHE B 1 504 ? 38.188 -18.25 -10.625 1 80.56 504 PHE B O 1
ATOM 9926 N N . ILE B 1 505 ? 38.406 -16.125 -10.242 1 87.31 505 ILE B N 1
ATOM 9927 C CA . ILE B 1 505 ? 37.062 -15.812 -10.648 1 87.31 505 ILE B CA 1
ATOM 9928 C C . ILE B 1 505 ? 36.875 -16.125 -12.133 1 87.31 505 ILE B C 1
ATOM 9930 O O . ILE B 1 505 ? 35.844 -16.703 -12.531 1 87.31 505 ILE B O 1
ATOM 9934 N N . HIS B 1 506 ? 37.906 -15.805 -12.852 1 87.31 506 HIS B N 1
ATOM 9935 C CA . HIS B 1 506 ? 37.844 -16.078 -14.289 1 87.31 506 HIS B CA 1
ATOM 9936 C C . HIS B 1 506 ? 37.844 -17.578 -14.57 1 87.31 506 HIS B C 1
ATOM 9938 O O . HIS B 1 506 ? 37.156 -18.047 -15.484 1 87.31 506 HIS B O 1
ATOM 9944 N N . GLU B 1 507 ? 38.562 -18.219 -13.836 1 80 507 GLU B N 1
ATOM 9945 C CA . GLU B 1 507 ? 38.656 -19.656 -14.016 1 80 507 GLU B CA 1
ATOM 9946 C C . GLU B 1 507 ? 37.312 -20.328 -13.742 1 80 507 GLU B C 1
ATOM 9948 O O . GLU B 1 507 ? 36.875 -21.188 -14.508 1 80 507 GLU B O 1
ATOM 9953 N N . VAL B 1 508 ? 36.75 -19.953 -12.641 1 81.69 508 VAL B N 1
ATOM 9954 C CA . VAL B 1 508 ? 35.469 -20.547 -12.273 1 81.69 508 VAL B CA 1
ATOM 9955 C C . VAL B 1 508 ? 34.406 -20.156 -13.305 1 81.69 508 VAL B C 1
ATOM 9957 O O . VAL B 1 508 ? 33.562 -20.969 -13.664 1 81.69 508 VAL B O 1
ATOM 9960 N N . ALA B 1 509 ? 34.469 -18.984 -13.789 1 87.25 509 ALA B N 1
ATOM 9961 C CA . ALA B 1 509 ? 33.531 -18.516 -14.797 1 87.25 509 ALA B CA 1
ATOM 9962 C C . ALA B 1 509 ? 33.719 -19.266 -16.109 1 87.25 509 ALA B C 1
ATOM 9964 O O . ALA B 1 509 ? 32.719 -19.547 -16.812 1 87.25 509 ALA B O 1
ATOM 9965 N N . ARG B 1 510 ? 34.906 -19.5 -16.422 1 80.69 510 ARG B N 1
ATOM 9966 C CA . ARG B 1 510 ? 35.188 -20.266 -17.641 1 80.69 510 ARG B CA 1
ATOM 9967 C C . ARG B 1 510 ? 34.625 -21.688 -17.516 1 80.69 510 ARG B C 1
ATOM 9969 O O . ARG B 1 510 ? 34.031 -22.203 -18.469 1 80.69 510 ARG B O 1
ATOM 9976 N N . LYS B 1 511 ? 34.781 -22.203 -16.375 1 72.44 511 LYS B N 1
ATOM 9977 C CA . LYS B 1 511 ? 34.281 -23.562 -16.141 1 72.44 511 LYS B CA 1
ATOM 9978 C C . LYS B 1 511 ? 32.781 -23.625 -16.203 1 72.44 511 LYS B C 1
ATOM 9980 O O . LYS B 1 511 ? 32.188 -24.625 -16.609 1 72.44 511 LYS B O 1
ATOM 9985 N N . ALA B 1 512 ? 32.219 -22.625 -15.781 1 78 512 ALA B N 1
ATOM 9986 C CA . ALA B 1 512 ? 30.75 -22.547 -15.812 1 78 512 ALA B CA 1
ATOM 9987 C C . ALA B 1 512 ? 30.25 -22.016 -17.156 1 78 512 ALA B C 1
ATOM 9989 O O . ALA B 1 512 ? 29.062 -21.734 -17.312 1 78 512 ALA B O 1
ATOM 9990 N N . ASN B 1 513 ? 31.109 -21.719 -18.125 1 75.56 513 ASN B N 1
ATOM 9991 C CA . ASN B 1 513 ? 30.812 -21.203 -19.453 1 75.56 513 ASN B CA 1
ATOM 9992 C C . ASN B 1 513 ? 30.172 -19.812 -19.375 1 75.56 513 ASN B C 1
ATOM 9994 O O . ASN B 1 513 ? 29.25 -19.5 -20.125 1 75.56 513 ASN B O 1
ATOM 9998 N N . ALA B 1 514 ? 30.562 -19.156 -18.406 1 85.19 514 ALA B N 1
ATOM 9999 C CA . ALA B 1 514 ? 30 -17.828 -18.234 1 85.19 514 ALA B CA 1
ATOM 10000 C C . ALA B 1 514 ? 31 -16.75 -18.688 1 85.19 514 ALA B C 1
ATOM 10002 O O . ALA B 1 514 ? 30.609 -15.617 -18.969 1 85.19 514 ALA B O 1
ATOM 10003 N N . HIS B 1 515 ? 32.219 -17.078 -18.797 1 86.19 515 HIS B N 1
ATOM 10004 C CA . HIS B 1 515 ? 33.25 -16.109 -19.109 1 86.19 515 HIS B CA 1
ATOM 10005 C C . HIS B 1 515 ? 33.062 -15.484 -20.484 1 86.19 515 HIS B C 1
ATOM 10007 O O . HIS B 1 515 ? 33.281 -14.281 -20.656 1 86.19 515 HIS B O 1
ATOM 10013 N N . GLY B 1 516 ? 32.656 -16.266 -21.406 1 79.69 516 GLY B N 1
ATOM 10014 C CA . GLY B 1 516 ? 32.5 -15.781 -22.781 1 79.69 516 GLY B CA 1
ATOM 10015 C C . GLY B 1 516 ? 31.547 -14.609 -22.875 1 79.69 516 GLY B C 1
ATOM 10016 O O . GLY B 1 516 ? 31.938 -13.539 -23.359 1 79.69 516 GLY B O 1
ATOM 10017 N N . PHE B 1 517 ? 30.375 -14.812 -22.266 1 82.31 517 PHE B N 1
ATOM 10018 C CA . PHE B 1 517 ? 29.391 -13.75 -22.438 1 82.31 517 PHE B CA 1
ATOM 10019 C C . PHE B 1 517 ? 29.688 -12.586 -21.5 1 82.31 517 PHE B C 1
ATOM 10021 O O . PHE B 1 517 ? 29.344 -11.438 -21.797 1 82.31 517 PHE B O 1
ATOM 10028 N N . ILE B 1 518 ? 30.344 -12.859 -20.453 1 89.62 518 ILE B N 1
ATOM 10029 C CA . ILE B 1 518 ? 30.688 -11.789 -19.516 1 89.62 518 ILE B CA 1
ATOM 10030 C C . ILE B 1 518 ? 31.719 -10.859 -20.141 1 89.62 518 ILE B C 1
ATOM 10032 O O . ILE B 1 518 ? 31.625 -9.641 -20 1 89.62 518 ILE B O 1
ATOM 10036 N N . SER B 1 519 ? 32.562 -11.477 -20.844 1 85 519 SER B N 1
ATOM 10037 C CA . SER B 1 519 ? 33.656 -10.711 -21.469 1 85 519 SER B CA 1
ATOM 10038 C C . SER B 1 519 ? 33.125 -9.883 -22.641 1 85 519 SER B C 1
ATOM 10040 O O . SER B 1 519 ? 33.781 -8.898 -23.031 1 85 519 SER B O 1
ATOM 10042 N N . GLU B 1 520 ? 32.062 -10.273 -23.156 1 77.5 520 GLU B N 1
ATOM 10043 C CA . GLU B 1 520 ? 31.469 -9.547 -24.281 1 77.5 520 GLU B CA 1
ATOM 10044 C C . GLU B 1 520 ? 30.672 -8.344 -23.812 1 77.5 520 GLU B C 1
ATOM 10046 O O . GLU B 1 520 ? 30.391 -7.426 -24.594 1 77.5 520 GLU B O 1
ATOM 10051 N N . MET B 1 521 ? 30.469 -8.336 -22.578 1 86.12 521 MET B N 1
ATOM 10052 C CA . MET B 1 521 ? 29.719 -7.207 -22.047 1 86.12 521 MET B CA 1
ATOM 10053 C C . MET B 1 521 ? 30.625 -5.992 -21.875 1 86.12 521 MET B C 1
ATOM 10055 O O . MET B 1 521 ? 31.812 -6.129 -21.594 1 86.12 521 MET B O 1
ATOM 10059 N N . PRO B 1 522 ? 30.141 -4.805 -22.047 1 81.5 522 PRO B N 1
ATOM 10060 C CA . PRO B 1 522 ? 30.953 -3.592 -22 1 81.5 522 PRO B CA 1
ATOM 10061 C C . PRO B 1 522 ? 31.703 -3.438 -20.688 1 81.5 522 PRO B C 1
ATOM 10063 O O . PRO B 1 522 ? 32.875 -3.021 -20.672 1 81.5 522 PRO B O 1
ATOM 10066 N N . GLU B 1 523 ? 31.125 -3.816 -19.609 1 88.12 523 GLU B N 1
ATOM 10067 C CA . GLU B 1 523 ? 31.781 -3.631 -18.328 1 88.12 523 GLU B CA 1
ATOM 10068 C C . GLU B 1 523 ? 32.312 -4.957 -17.781 1 88.12 523 GLU B C 1
ATOM 10070 O O . GLU B 1 523 ? 32.719 -5.031 -16.625 1 88.12 523 GLU B O 1
ATOM 10075 N N . GLY B 1 524 ? 32.156 -5.941 -18.594 1 88.62 524 GLY B N 1
ATOM 10076 C CA . GLY B 1 524 ? 32.688 -7.242 -18.203 1 88.62 524 GLY B CA 1
ATOM 10077 C C . GLY B 1 524 ? 32.125 -7.738 -16.891 1 88.62 524 GLY B C 1
ATOM 10078 O O . GLY B 1 524 ? 30.906 -7.742 -16.703 1 88.62 524 GLY B O 1
ATOM 10079 N N . TYR B 1 525 ? 33.062 -7.992 -15.977 1 90.25 525 TYR B N 1
ATOM 10080 C CA . TYR B 1 525 ? 32.688 -8.57 -14.688 1 90.25 525 TYR B CA 1
ATOM 10081 C C . TYR B 1 525 ? 32.125 -7.508 -13.758 1 90.25 525 TYR B C 1
ATOM 10083 O O . TYR B 1 525 ? 31.484 -7.828 -12.75 1 90.25 525 TYR B O 1
ATOM 10091 N N . ASP B 1 526 ? 32.281 -6.32 -14.211 1 87.44 526 ASP B N 1
ATOM 10092 C CA . ASP B 1 526 ? 31.781 -5.227 -13.383 1 87.44 526 ASP B CA 1
ATOM 10093 C C . ASP B 1 526 ? 30.422 -4.746 -13.867 1 87.44 526 ASP B C 1
ATOM 10095 O O . ASP B 1 526 ? 29.906 -3.729 -13.391 1 87.44 526 ASP B O 1
ATOM 10099 N N . THR B 1 527 ? 29.844 -5.578 -14.648 1 86.12 527 THR B N 1
ATOM 10100 C CA . THR B 1 527 ? 28.5 -5.246 -15.133 1 86.12 527 THR B CA 1
ATOM 10101 C C . THR B 1 527 ? 27.469 -5.434 -14.031 1 86.12 527 THR B C 1
ATOM 10103 O O . THR B 1 527 ? 27.453 -6.465 -13.359 1 86.12 527 THR B O 1
ATOM 10106 N N . GLU B 1 528 ? 26.672 -4.496 -13.852 1 85.06 528 GLU B N 1
ATOM 10107 C CA . GLU B 1 528 ? 25.578 -4.578 -12.883 1 85.06 528 GLU B CA 1
ATOM 10108 C C . GLU B 1 528 ? 24.406 -5.363 -13.445 1 85.06 528 GLU B C 1
ATOM 10110 O O . GLU B 1 528 ? 23.906 -5.059 -14.539 1 85.06 528 GLU B O 1
ATOM 10115 N N . VAL B 1 529 ? 23.969 -6.406 -12.758 1 82.44 529 VAL B N 1
ATOM 10116 C CA . VAL B 1 529 ? 22.953 -7.32 -13.266 1 82.44 529 VAL B CA 1
ATOM 10117 C C . VAL B 1 529 ? 21.562 -6.777 -12.945 1 82.44 529 VAL B C 1
ATOM 10119 O O . VAL B 1 529 ? 20.578 -7.105 -13.633 1 82.44 529 VAL B O 1
ATOM 10122 N N . GLY B 1 530 ? 21.422 -5.871 -12.125 1 73.12 530 GLY B N 1
ATOM 10123 C CA . GLY B 1 530 ? 20.125 -5.328 -11.766 1 73.12 530 GLY B CA 1
ATOM 10124 C C . GLY B 1 530 ? 19.359 -6.223 -10.812 1 73.12 530 GLY B C 1
ATOM 10125 O O . GLY B 1 530 ? 19.844 -7.273 -10.398 1 73.12 530 GLY B O 1
ATOM 10126 N N . GLU B 1 531 ? 18.062 -5.898 -10.586 1 68.75 531 GLU B N 1
ATOM 10127 C CA . GLU B 1 531 ? 17.219 -6.648 -9.656 1 68.75 531 GLU B CA 1
ATOM 10128 C C . GLU B 1 531 ? 16.828 -8 -10.234 1 68.75 531 GLU B C 1
ATOM 10130 O O . GLU B 1 531 ? 16.359 -8.086 -11.375 1 68.75 531 GLU B O 1
ATOM 10135 N N . ARG B 1 532 ? 17.125 -9.008 -9.523 1 63.12 532 ARG B N 1
ATOM 10136 C CA . ARG B 1 532 ? 16.812 -10.391 -9.867 1 63.12 532 ARG B CA 1
ATOM 10137 C C . ARG B 1 532 ? 17.406 -10.766 -11.219 1 63.12 532 ARG B C 1
ATOM 10139 O O . ARG B 1 532 ? 16.859 -11.609 -11.93 1 63.12 532 ARG B O 1
ATOM 10146 N N . GLY B 1 533 ? 18.469 -10.07 -11.594 1 66.38 533 GLY B N 1
ATOM 10147 C CA . GLY B 1 533 ? 19.188 -10.391 -12.82 1 66.38 533 GLY B CA 1
ATOM 10148 C C . GLY B 1 533 ? 18.375 -10.078 -14.07 1 66.38 533 GLY B C 1
ATOM 10149 O O . GLY B 1 533 ? 18.484 -10.797 -15.07 1 66.38 533 GLY B O 1
ATOM 10150 N N . VAL B 1 534 ? 17.562 -9.117 -14.016 1 60.25 534 VAL B N 1
ATOM 10151 C CA . VAL B 1 534 ? 16.625 -8.812 -15.086 1 60.25 534 VAL B CA 1
ATOM 10152 C C . VAL B 1 534 ? 17.375 -8.492 -16.375 1 60.25 534 VAL B C 1
ATOM 10154 O O . VAL B 1 534 ? 16.875 -8.727 -17.469 1 60.25 534 VAL B O 1
ATOM 10157 N N . GLN B 1 535 ? 18.641 -8.211 -16.281 1 62.06 535 GLN B N 1
ATOM 10158 C CA . GLN B 1 535 ? 19.438 -7.812 -17.438 1 62.06 535 GLN B CA 1
ATOM 10159 C C . GLN B 1 535 ? 20.016 -9.031 -18.156 1 62.06 535 GLN B C 1
ATOM 10161 O O . GLN B 1 535 ? 20.547 -8.914 -19.266 1 62.06 535 GLN B O 1
ATOM 10166 N N . LEU B 1 536 ? 19.875 -10.203 -17.516 1 73.25 536 LEU B N 1
ATOM 10167 C CA . LEU B 1 536 ? 20.484 -11.422 -18.047 1 73.25 536 LEU B CA 1
ATOM 10168 C C . LEU B 1 536 ? 19.406 -12.414 -18.484 1 73.25 536 LEU B C 1
ATOM 10170 O O . LEU B 1 536 ? 18.281 -12.375 -17.984 1 73.25 536 LEU B O 1
ATOM 10174 N N . SER B 1 537 ? 19.75 -13.133 -19.422 1 65.56 537 SER B N 1
ATOM 10175 C CA . SER B 1 537 ? 18.844 -14.211 -19.828 1 65.56 537 SER B CA 1
ATOM 10176 C C . SER B 1 537 ? 18.781 -15.312 -18.781 1 65.56 537 SER B C 1
ATOM 10178 O O . SER B 1 537 ? 19.625 -15.352 -17.875 1 65.56 537 SER B O 1
ATOM 10180 N N . GLY B 1 538 ? 17.766 -16.062 -18.781 1 67.56 538 GLY B N 1
ATOM 10181 C CA . GLY B 1 538 ? 17.625 -17.172 -17.844 1 67.56 538 GLY B CA 1
ATOM 10182 C C . GLY B 1 538 ? 18.828 -18.094 -17.844 1 67.56 538 GLY B C 1
ATOM 10183 O O . GLY B 1 538 ? 19.297 -18.5 -16.781 1 67.56 538 GLY B O 1
ATOM 10184 N N . GLY B 1 539 ? 19.359 -18.375 -19.031 1 67 539 GLY B N 1
ATOM 10185 C CA . GLY B 1 539 ? 20.531 -19.219 -19.141 1 67 539 GLY B CA 1
ATOM 10186 C C . GLY B 1 539 ? 21.781 -18.578 -18.562 1 67 539 GLY B C 1
ATOM 10187 O O . GLY B 1 539 ? 22.594 -19.25 -17.922 1 67 539 GLY B O 1
ATOM 10188 N N . GLN B 1 540 ? 21.969 -17.328 -18.859 1 74.31 540 GLN B N 1
ATOM 10189 C CA . GLN B 1 540 ? 23.109 -16.578 -18.312 1 74.31 540 GLN B CA 1
ATOM 10190 C C . GLN B 1 540 ? 23.062 -16.547 -16.797 1 74.31 540 GLN B C 1
ATOM 10192 O O . GLN B 1 540 ? 24.094 -16.719 -16.141 1 74.31 540 GLN B O 1
ATOM 10197 N N . LYS B 1 541 ? 21.891 -16.406 -16.266 1 82.44 541 LYS B N 1
ATOM 10198 C CA . LYS B 1 541 ? 21.719 -16.391 -14.812 1 82.44 541 LYS B CA 1
ATOM 10199 C C . LYS B 1 541 ? 22.125 -17.719 -14.195 1 82.44 541 LYS B C 1
ATOM 10201 O O . LYS B 1 541 ? 22.781 -17.75 -13.148 1 82.44 541 LYS B O 1
ATOM 10206 N N . GLN B 1 542 ? 21.734 -18.656 -14.859 1 74.94 542 GLN B N 1
ATOM 10207 C CA . GLN B 1 542 ? 22.031 -20 -14.375 1 74.94 542 GLN B CA 1
ATOM 10208 C C . GLN B 1 542 ? 23.547 -20.25 -14.375 1 74.94 542 GLN B C 1
ATOM 10210 O O . GLN B 1 542 ? 24.078 -20.828 -13.43 1 74.94 542 GLN B O 1
ATOM 10215 N N . ARG B 1 543 ? 24.203 -19.828 -15.422 1 77.69 543 ARG B N 1
ATOM 10216 C CA . ARG B 1 543 ? 25.641 -20.031 -15.531 1 77.69 543 ARG B CA 1
ATOM 10217 C C . ARG B 1 543 ? 26.391 -19.25 -14.453 1 77.69 543 ARG B C 1
ATOM 10219 O O . ARG B 1 543 ? 27.391 -19.719 -13.906 1 77.69 543 ARG B O 1
ATOM 10226 N N . ILE B 1 544 ? 25.906 -18.125 -14.133 1 85.44 544 ILE B N 1
ATOM 10227 C CA . ILE B 1 544 ? 26.531 -17.328 -13.086 1 85.44 544 ILE B CA 1
ATOM 10228 C C . ILE B 1 544 ? 26.281 -17.969 -11.727 1 85.44 544 ILE B C 1
ATOM 10230 O O . ILE B 1 544 ? 27.156 -17.984 -10.867 1 85.44 544 ILE B O 1
ATOM 10234 N N . ALA B 1 545 ? 25.094 -18.5 -11.547 1 83.38 545 ALA B N 1
ATOM 10235 C CA . ALA B 1 545 ? 24.781 -19.188 -10.297 1 83.38 545 ALA B CA 1
ATOM 10236 C C . ALA B 1 545 ? 25.656 -20.422 -10.117 1 83.38 545 ALA B C 1
ATOM 10238 O O . ALA B 1 545 ? 26.094 -20.719 -9 1 83.38 545 ALA B O 1
ATOM 10239 N N . ILE B 1 546 ? 25.859 -21.062 -11.219 1 77.69 546 ILE B N 1
ATOM 10240 C CA . ILE B 1 546 ? 26.734 -22.234 -11.18 1 77.69 546 ILE B CA 1
ATOM 10241 C C . ILE B 1 546 ? 28.156 -21.797 -10.844 1 77.69 546 ILE B C 1
ATOM 10243 O O . ILE B 1 546 ? 28.859 -22.469 -10.078 1 77.69 546 ILE B O 1
ATOM 10247 N N . ALA B 1 547 ? 28.578 -20.719 -11.414 1 82.62 547 ALA B N 1
ATOM 10248 C CA . ALA B 1 547 ? 29.906 -20.188 -11.117 1 82.62 547 ALA B CA 1
ATOM 10249 C C . ALA B 1 547 ? 30.047 -19.844 -9.641 1 82.62 547 ALA B C 1
ATOM 10251 O O . ALA B 1 547 ? 31.094 -20.078 -9.039 1 82.62 547 ALA B O 1
ATOM 10252 N N . ARG B 1 548 ? 29.062 -19.312 -9.117 1 84.81 548 ARG B N 1
ATOM 10253 C CA . ARG B 1 548 ? 29.031 -18.953 -7.695 1 84.81 548 ARG B CA 1
ATOM 10254 C C . ARG B 1 548 ? 29.188 -20.203 -6.824 1 84.81 548 ARG B C 1
ATOM 10256 O O . ARG B 1 548 ? 29.969 -20.203 -5.875 1 84.81 548 ARG B O 1
ATOM 10263 N N . ASP B 1 549 ? 28.453 -21.141 -7.133 1 78 549 ASP B N 1
ATOM 10264 C CA . ASP B 1 549 ? 28.484 -22.391 -6.375 1 78 549 ASP B CA 1
ATOM 10265 C C . ASP B 1 549 ? 29.844 -23.062 -6.5 1 78 549 ASP B C 1
ATOM 10267 O O . ASP B 1 549 ? 30.391 -23.562 -5.512 1 78 549 ASP B O 1
ATOM 10271 N N . SER B 1 550 ? 30.312 -23.047 -7.75 1 73.94 550 SER B N 1
ATOM 10272 C CA . SER B 1 550 ? 31.609 -23.641 -8 1 73.94 550 SER B CA 1
ATOM 10273 C C . SER B 1 550 ? 32.719 -22.891 -7.262 1 73.94 550 SER B C 1
ATOM 10275 O O . SER B 1 550 ? 33.719 -23.5 -6.828 1 73.94 550 SER B O 1
ATOM 10277 N N . PHE B 1 551 ? 32.531 -21.672 -7.148 1 79 551 PHE B N 1
ATOM 10278 C CA . PHE B 1 551 ? 33.5 -20.844 -6.441 1 79 551 PHE B CA 1
ATOM 10279 C C . PHE B 1 551 ? 33.594 -21.266 -4.98 1 79 551 PHE B C 1
ATOM 10281 O O . PHE B 1 551 ? 34.688 -21.406 -4.445 1 79 551 PHE B O 1
ATOM 10288 N N . ILE B 1 552 ? 32.562 -21.516 -4.355 1 75.38 552 ILE B N 1
ATOM 10289 C CA . ILE B 1 552 ? 32.531 -21.875 -2.941 1 75.38 552 ILE B CA 1
ATOM 10290 C C . ILE B 1 552 ? 33.188 -23.25 -2.75 1 75.38 552 ILE B C 1
ATOM 10292 O O . ILE B 1 552 ? 33.969 -23.438 -1.833 1 75.38 552 ILE B O 1
ATOM 10296 N N . ILE B 1 553 ? 32.812 -24.078 -3.635 1 69.56 553 ILE B N 1
ATOM 10297 C CA . ILE B 1 553 ? 33.312 -25.438 -3.506 1 69.56 553 ILE B CA 1
ATOM 10298 C C . ILE B 1 553 ? 34.812 -25.453 -3.732 1 69.56 553 ILE B C 1
ATOM 10300 O O . ILE B 1 553 ? 35.562 -26.125 -3.004 1 69.56 553 ILE B O 1
ATOM 10304 N N . LEU B 1 554 ? 35.219 -24.625 -4.656 1 68.69 554 LEU B N 1
ATOM 10305 C CA . LEU B 1 554 ? 36.625 -24.656 -5.027 1 68.69 554 LEU B CA 1
ATOM 10306 C C . LEU B 1 554 ? 37.469 -23.797 -4.094 1 68.69 554 LEU B C 1
ATOM 10308 O O . LEU B 1 554 ? 38.594 -24.141 -3.752 1 68.69 554 LEU B O 1
ATOM 10312 N N . ALA B 1 555 ? 36.875 -22.703 -3.779 1 70.44 555 ALA B N 1
ATOM 10313 C CA . ALA B 1 555 ? 37.625 -21.766 -2.938 1 70.44 555 ALA B CA 1
ATOM 10314 C C . ALA B 1 555 ? 37.688 -22.266 -1.496 1 70.44 555 ALA B C 1
ATOM 10316 O O . ALA B 1 555 ? 38.719 -22.078 -0.816 1 70.44 555 ALA B O 1
ATOM 10317 N N . CYS B 1 556 ? 36.656 -22.922 -1.028 1 70 556 CYS B N 1
ATOM 10318 C CA . CYS B 1 556 ? 36.594 -23.312 0.375 1 70 556 CYS B CA 1
ATOM 10319 C C . CYS B 1 556 ? 36.812 -24.812 0.534 1 70 556 CYS B C 1
ATOM 10321 O O . CYS B 1 556 ? 36.719 -25.344 1.642 1 70 556 CYS B O 1
ATOM 10323 N N . ASP B 1 557 ? 37.188 -25.453 -0.5 1 63.84 557 ASP B N 1
ATOM 10324 C CA . ASP B 1 557 ? 37.344 -26.906 -0.452 1 63.84 557 ASP B CA 1
ATOM 10325 C C . ASP B 1 557 ? 36.062 -27.578 0.112 1 63.84 557 ASP B C 1
ATOM 10327 O O . ASP B 1 557 ? 36.156 -28.344 1.071 1 63.84 557 ASP B O 1
ATOM 10331 N N . GLY B 1 558 ? 35.031 -27.156 -0.372 1 69.44 558 GLY B N 1
ATOM 10332 C CA . GLY B 1 558 ? 33.75 -27.672 0.075 1 69.44 558 GLY B CA 1
ATOM 10333 C C . GLY B 1 558 ? 33.625 -29.172 -0.07 1 69.44 558 GLY B C 1
ATOM 10334 O O . GLY B 1 558 ? 34.344 -29.797 -0.845 1 69.44 558 GLY B O 1
ATOM 10335 N N . LEU B 1 559 ? 32.719 -29.766 0.761 1 65.25 559 LEU B N 1
ATOM 10336 C CA . LEU B 1 559 ? 32.562 -31.219 0.807 1 65.25 559 LEU B CA 1
ATOM 10337 C C . LEU B 1 559 ? 31.375 -31.672 -0.028 1 65.25 559 LEU B C 1
ATOM 10339 O O . LEU B 1 559 ? 31.406 -32.75 -0.639 1 65.25 559 LEU B O 1
ATOM 10343 N N . TRP B 1 560 ? 30.359 -30.781 -0.062 1 68.75 560 TRP B N 1
ATOM 10344 C CA . TRP B 1 560 ? 29.109 -31.219 -0.664 1 68.75 560 TRP B CA 1
ATOM 10345 C C . TRP B 1 560 ? 28.609 -30.219 -1.692 1 68.75 560 TRP B C 1
ATOM 10347 O O . TRP B 1 560 ? 28.703 -29 -1.482 1 68.75 560 TRP B O 1
ATOM 10357 N N . ASP B 1 561 ? 28.156 -30.719 -2.852 1 66.69 561 ASP B N 1
ATOM 10358 C CA . ASP B 1 561 ? 27.484 -29.953 -3.893 1 66.69 561 ASP B CA 1
ATOM 10359 C C . ASP B 1 561 ? 26.047 -30.438 -4.094 1 66.69 561 ASP B C 1
ATOM 10361 O O . ASP B 1 561 ? 25.828 -31.609 -4.445 1 66.69 561 ASP B O 1
ATOM 10365 N N . VAL B 1 562 ? 25.094 -29.641 -3.646 1 68.44 562 VAL B N 1
ATOM 10366 C CA . VAL B 1 562 ? 23.688 -30.016 -3.768 1 68.44 562 VAL B CA 1
ATOM 10367 C C . VAL B 1 562 ? 23.047 -29.266 -4.938 1 68.44 562 VAL B C 1
ATOM 10369 O O . VAL B 1 562 ? 23.141 -28.031 -5.02 1 68.44 562 VAL B O 1
ATOM 10372 N N . MET B 1 563 ? 22.5 -30 -5.902 1 63.97 563 MET B N 1
ATOM 10373 C CA . MET B 1 563 ? 21.859 -29.406 -7.066 1 63.97 563 MET B CA 1
ATOM 10374 C C . MET B 1 563 ? 20.375 -29.781 -7.133 1 63.97 563 MET B C 1
ATOM 10376 O O . MET B 1 563 ? 20.031 -30.953 -7.031 1 63.97 563 MET B O 1
ATOM 10380 N N . GLU B 1 564 ? 19.453 -28.734 -7.125 1 60.28 564 GLU B N 1
ATOM 10381 C CA . GLU B 1 564 ? 18.016 -28.969 -7.258 1 60.28 564 GLU B CA 1
ATOM 10382 C C . GLU B 1 564 ? 17.547 -28.766 -8.695 1 60.28 564 GLU B C 1
ATOM 10384 O O . GLU B 1 564 ? 17.875 -27.734 -9.312 1 60.28 564 GLU B O 1
ATOM 10389 N N . ASP B 1 565 ? 16.484 -29.547 -9.234 1 51.03 565 ASP B N 1
ATOM 10390 C CA . ASP B 1 565 ? 15.695 -29.641 -10.469 1 51.03 565 ASP B CA 1
ATOM 10391 C C . ASP B 1 565 ? 16.344 -28.844 -11.594 1 51.03 565 ASP B C 1
ATOM 10393 O O . ASP B 1 565 ? 15.922 -27.734 -11.906 1 51.03 565 ASP B O 1
ATOM 10397 N N . GLN B 1 566 ? 17.516 -28.828 -11.891 1 46.34 566 GLN B N 1
ATOM 10398 C CA . GLN B 1 566 ? 18.031 -28.047 -13.008 1 46.34 566 GLN B CA 1
ATOM 10399 C C . GLN B 1 566 ? 17.688 -28.703 -14.344 1 46.34 566 GLN B C 1
ATOM 10401 O O . GLN B 1 566 ? 17.484 -29.922 -14.414 1 46.34 566 GLN B O 1
ATOM 10406 N N . GLN B 1 567 ? 17.016 -27.891 -15.227 1 41.12 567 GLN B N 1
ATOM 10407 C CA . GLN B 1 567 ? 16.891 -28.359 -16.609 1 41.12 567 GLN B CA 1
ATOM 10408 C C . GLN B 1 567 ? 18.062 -29.234 -17 1 41.12 567 GLN B C 1
ATOM 10410 O O . GLN B 1 567 ? 19.188 -29.031 -16.547 1 41.12 567 GLN B O 1
ATOM 10415 N N . ALA B 1 568 ? 17.781 -30.391 -17.5 1 37.72 568 ALA B N 1
ATOM 10416 C CA . ALA B 1 568 ? 18.719 -31.406 -17.953 1 37.72 568 ALA B CA 1
ATOM 10417 C C . ALA B 1 568 ? 19.969 -30.781 -18.547 1 37.72 568 ALA B C 1
ATOM 10419 O O . ALA B 1 568 ? 21.078 -31.25 -18.312 1 37.72 568 ALA B O 1
ATOM 10420 N N . SER B 1 569 ? 19.828 -29.734 -19.219 1 38.88 569 SER B N 1
ATOM 10421 C CA . SER B 1 569 ? 20.938 -29.078 -19.891 1 38.88 569 SER B CA 1
ATOM 10422 C C . SER B 1 569 ? 21.891 -28.422 -18.891 1 38.88 569 SER B C 1
ATOM 10424 O O . SER B 1 569 ? 23.109 -28.438 -19.078 1 38.88 569 SER B O 1
ATOM 10426 N N . VAL B 1 570 ? 21.359 -27.938 -17.875 1 45.09 570 VAL B N 1
ATOM 10427 C CA . VAL B 1 570 ? 22.172 -27.234 -16.875 1 45.09 570 VAL B CA 1
ATOM 10428 C C . VAL B 1 570 ? 22.953 -28.25 -16.047 1 45.09 570 VAL B C 1
ATOM 10430 O O . VAL B 1 570 ? 24.125 -28.016 -15.719 1 45.09 570 VAL B O 1
ATOM 10433 N N . MET B 1 571 ? 22.328 -29.344 -15.906 1 42.47 571 MET B N 1
ATOM 10434 C CA . MET B 1 571 ? 23 -30.391 -15.133 1 42.47 571 MET B CA 1
ATOM 10435 C C . MET B 1 571 ? 24.203 -30.938 -15.891 1 42.47 571 MET B C 1
ATOM 10437 O O . MET B 1 571 ? 25.25 -31.219 -15.297 1 42.47 571 MET B O 1
ATOM 10441 N N . LYS B 1 572 ? 23.922 -31.109 -17.234 1 41.12 572 LYS B N 1
ATOM 10442 C CA . LYS B 1 572 ? 25.047 -31.594 -18.016 1 41.12 572 LYS B CA 1
ATOM 10443 C C . LYS B 1 572 ? 26.219 -30.641 -17.953 1 41.12 572 LYS B C 1
ATOM 10445 O O . LYS B 1 572 ? 27.375 -31.062 -17.797 1 41.12 572 LYS B O 1
ATOM 10450 N N . ARG B 1 573 ? 25.984 -29.406 -18.031 1 43.25 573 ARG B N 1
ATOM 10451 C CA . ARG B 1 573 ? 27.047 -28.422 -18.031 1 43.25 573 ARG B CA 1
ATOM 10452 C C . ARG B 1 573 ? 27.766 -28.375 -16.688 1 43.25 573 ARG B C 1
ATOM 10454 O O . ARG B 1 573 ? 28.984 -28.266 -16.625 1 43.25 573 ARG B O 1
ATOM 10461 N N . ARG B 1 574 ? 27 -28.516 -15.781 1 44.91 574 ARG B N 1
ATOM 10462 C CA . ARG B 1 574 ? 27.594 -28.469 -14.445 1 44.91 574 ARG B CA 1
ATOM 10463 C C . ARG B 1 574 ? 28.375 -29.75 -14.148 1 44.91 574 ARG B C 1
ATOM 10465 O O . ARG B 1 574 ? 29.438 -29.703 -13.547 1 44.91 574 ARG B O 1
ATOM 10472 N N . GLN B 1 575 ? 27.719 -30.859 -14.602 1 43.59 575 GLN B N 1
ATOM 10473 C CA . GLN B 1 575 ? 28.438 -32.094 -14.43 1 43.59 575 GLN B CA 1
ATOM 10474 C C . GLN B 1 575 ? 29.781 -32.062 -15.148 1 43.59 575 GLN B C 1
ATOM 10476 O O . GLN B 1 575 ? 30.797 -32.531 -14.625 1 43.59 575 GLN B O 1
ATOM 10481 N N . ASP B 1 576 ? 29.75 -31.516 -16.297 1 42.72 576 ASP B N 1
ATOM 10482 C CA . ASP B 1 576 ? 31.016 -31.375 -17 1 42.72 576 ASP B CA 1
ATOM 10483 C C . ASP B 1 576 ? 32 -30.5 -16.219 1 42.72 576 ASP B C 1
ATOM 10485 O O . ASP B 1 576 ? 33.188 -30.812 -16.141 1 42.72 576 ASP B O 1
ATOM 10489 N N . VAL B 1 577 ? 31.453 -29.5 -15.633 1 44.06 577 VAL B N 1
ATOM 10490 C CA . VAL B 1 577 ? 32.312 -28.625 -14.844 1 44.06 577 VAL B CA 1
ATOM 10491 C C . VAL B 1 577 ? 32.812 -29.359 -13.594 1 44.06 577 VAL B C 1
ATOM 10493 O O . VAL B 1 577 ? 34 -29.312 -13.258 1 44.06 577 VAL B O 1
ATOM 10496 N N . ILE B 1 578 ? 31.812 -29.969 -13.117 1 42.03 578 ILE B N 1
ATOM 10497 C CA . ILE B 1 578 ? 32.188 -30.703 -11.906 1 42.03 578 ILE B CA 1
ATOM 10498 C C . ILE B 1 578 ? 33.125 -31.859 -12.273 1 42.03 578 ILE B C 1
ATOM 10500 O O . ILE B 1 578 ? 34.125 -32.094 -11.602 1 42.03 578 ILE B O 1
ATOM 10504 N N . MET B 1 579 ? 32.781 -32.656 -13.344 1 40.28 579 MET B N 1
ATOM 10505 C CA . MET B 1 579 ? 33.594 -33.781 -13.742 1 40.28 579 MET B CA 1
ATOM 10506 C C . MET B 1 579 ? 34.969 -33.312 -14.18 1 40.28 579 MET B C 1
ATOM 10508 O O . MET B 1 579 ? 35.969 -33.969 -13.883 1 40.28 579 MET B O 1
ATOM 10512 N N . SER B 1 580 ? 35.062 -32.375 -14.922 1 40.72 580 SER B N 1
ATOM 10513 C CA . SER B 1 580 ? 36.375 -31.859 -15.25 1 40.72 580 SER B CA 1
ATOM 10514 C C . SER B 1 580 ? 37.156 -31.484 -13.992 1 40.72 580 SER B C 1
ATOM 10516 O O . SER B 1 580 ? 38.375 -31.656 -13.945 1 40.72 580 SER B O 1
ATOM 10518 N N . TRP B 1 581 ? 36.469 -30.922 -13.094 1 37.69 581 TRP B N 1
ATOM 10519 C CA . TRP B 1 581 ? 37.094 -30.594 -11.82 1 37.69 581 TRP B CA 1
ATOM 10520 C C . TRP B 1 581 ? 37.438 -31.844 -11.039 1 37.69 581 TRP B C 1
ATOM 10522 O O . TRP B 1 581 ? 38.5 -31.922 -10.398 1 37.69 581 TRP B O 1
ATOM 10532 N N . LEU B 1 582 ? 36.469 -32.75 -11.039 1 36.22 582 LEU B N 1
ATOM 10533 C CA . LEU B 1 582 ? 36.781 -34 -10.367 1 36.22 582 LEU B CA 1
ATOM 10534 C C . LEU B 1 582 ? 38 -34.656 -10.977 1 36.22 582 LEU B C 1
ATOM 10536 O O . LEU B 1 582 ? 38.75 -35.344 -10.273 1 36.22 582 LEU B O 1
ATOM 10540 N N . GLN B 1 583 ? 38.094 -34.75 -12.195 1 34.62 583 GLN B N 1
ATOM 10541 C CA . GLN B 1 583 ? 39.312 -35.312 -12.773 1 34.62 583 GLN B CA 1
ATOM 10542 C C . GLN B 1 583 ? 40.531 -34.562 -12.312 1 34.62 583 GLN B C 1
ATOM 10544 O O . GLN B 1 583 ? 41.656 -35.062 -12.375 1 34.62 583 GLN B O 1
ATOM 10549 N N . SER B 1 584 ? 40.469 -33.312 -12.07 1 33.91 584 SER B N 1
ATOM 10550 C CA . SER B 1 584 ? 41.656 -32.719 -11.406 1 33.91 584 SER B CA 1
ATOM 10551 C C . SER B 1 584 ? 41.719 -33.156 -9.945 1 33.91 584 SER B C 1
ATOM 10553 O O . SER B 1 584 ? 40.719 -33.625 -9.375 1 33.91 584 SER B O 1
ATOM 10555 N N . ASP B 1 585 ? 43 -33.219 -9.195 1 31.73 585 ASP B N 1
ATOM 10556 C CA . ASP B 1 585 ? 43.312 -33.719 -7.855 1 31.73 585 ASP B CA 1
ATOM 10557 C C . ASP B 1 585 ? 42.25 -33.312 -6.84 1 31.73 585 ASP B C 1
ATOM 10559 O O . ASP B 1 585 ? 42.531 -33.281 -5.637 1 31.73 585 ASP B O 1
ATOM 10563 N N . LEU B 1 586 ? 41.344 -32.625 -7.227 1 32.44 586 LEU B N 1
ATOM 10564 C CA . LEU B 1 586 ? 40.531 -32.188 -6.105 1 32.44 586 LEU B CA 1
ATOM 10565 C C . LEU B 1 586 ? 39.656 -33.312 -5.578 1 32.44 586 LEU B C 1
ATOM 10567 O O . LEU B 1 586 ? 39.25 -34.219 -6.332 1 32.44 586 LEU B O 1
ATOM 10571 N N . ARG B 1 587 ? 39.75 -33.656 -4.262 1 32.22 587 ARG B N 1
ATOM 10572 C CA . ARG B 1 587 ? 39.062 -34.656 -3.465 1 32.22 587 ARG B CA 1
ATOM 10573 C C . ARG B 1 587 ? 37.594 -34.781 -3.877 1 32.22 587 ARG B C 1
ATOM 10575 O O . ARG B 1 587 ? 37 -33.812 -4.336 1 32.22 587 ARG B O 1
ATOM 10582 N N . PRO B 1 588 ? 37.156 -36 -4.008 1 32.44 588 PRO B N 1
ATOM 10583 C CA . PRO B 1 588 ? 35.812 -36.375 -4.434 1 32.44 588 PRO B CA 1
ATOM 10584 C C . PRO B 1 588 ? 34.719 -35.594 -3.699 1 32.44 588 PRO B C 1
ATOM 10586 O O . PRO B 1 588 ? 34.75 -35.531 -2.469 1 32.44 588 PRO B O 1
ATOM 10589 N N . THR B 1 589 ? 34.438 -34.5 -4.113 1 34.06 589 THR B N 1
ATOM 10590 C CA . THR B 1 589 ? 33.406 -33.688 -3.496 1 34.06 589 THR B CA 1
ATOM 10591 C C . THR B 1 589 ? 32.031 -34.344 -3.684 1 34.06 589 THR B C 1
ATOM 10593 O O . THR B 1 589 ? 31.75 -34.938 -4.734 1 34.06 589 THR B O 1
ATOM 10596 N N . ALA B 1 590 ? 31.391 -34.906 -2.631 1 32.81 590 ALA B N 1
ATOM 10597 C CA . ALA B 1 590 ? 30.109 -35.594 -2.555 1 32.81 590 ALA B CA 1
ATOM 10598 C C . ALA B 1 590 ? 28.969 -34.688 -3.045 1 32.81 590 ALA B C 1
ATOM 10600 O O . ALA B 1 590 ? 28.938 -33.5 -2.725 1 32.81 590 ALA B O 1
ATOM 10601 N N . GLY B 1 591 ? 28.5 -34.625 -4.305 1 37.5 591 GLY B N 1
ATOM 10602 C CA . GLY B 1 591 ? 27.625 -33.625 -4.852 1 37.5 591 GLY B CA 1
ATOM 10603 C C . GLY B 1 591 ? 26.156 -34 -4.766 1 37.5 591 GLY B C 1
ATOM 10604 O O . GLY B 1 591 ? 25.812 -35.188 -4.734 1 37.5 591 GLY B O 1
ATOM 10605 N N . ILE B 1 592 ? 25.141 -33.219 -4.309 1 37.88 592 ILE B N 1
ATOM 10606 C CA . ILE B 1 592 ? 23.688 -33.312 -4.215 1 37.88 592 ILE B CA 1
ATOM 10607 C C . ILE B 1 592 ? 23.078 -33.156 -5.602 1 37.88 592 ILE B C 1
ATOM 10609 O O . ILE B 1 592 ? 23.312 -32.156 -6.293 1 37.88 592 ILE B O 1
ATOM 10613 N N . SER B 1 593 ? 22.453 -34 -6.496 1 36.72 593 SER B N 1
ATOM 10614 C CA . SER B 1 593 ? 21.781 -33.75 -7.766 1 36.72 593 SER B CA 1
ATOM 10615 C C . SER B 1 593 ? 20.266 -33.812 -7.617 1 36.72 593 SER B C 1
ATOM 10617 O O . SER B 1 593 ? 19.734 -34.75 -7.008 1 36.72 593 SER B O 1
ATOM 10619 N N . ILE B 1 594 ? 19.328 -32.812 -7.711 1 34.5 594 ILE B N 1
ATOM 10620 C CA . ILE B 1 594 ? 17.875 -32.688 -7.523 1 34.5 594 ILE B CA 1
ATOM 10621 C C . ILE B 1 594 ? 17.172 -32.844 -8.867 1 34.5 594 ILE B C 1
ATOM 10623 O O . ILE B 1 594 ? 17.375 -32.062 -9.781 1 34.5 594 ILE B O 1
ATOM 10627 N N . LYS B 1 595 ? 16.656 -33.969 -9.492 1 30.3 595 LYS B N 1
ATOM 10628 C CA . LYS B 1 595 ? 15.867 -34 -10.719 1 30.3 595 LYS B CA 1
ATOM 10629 C C . LYS B 1 595 ? 14.375 -33.969 -10.406 1 30.3 595 LYS B C 1
ATOM 10631 O O . LYS B 1 595 ? 13.883 -34.781 -9.625 1 30.3 595 LYS B O 1
ATOM 10636 N N . GLY B 1 596 ? 13.656 -32.906 -10.328 1 29.3 596 GLY B N 1
ATOM 10637 C CA . GLY B 1 596 ? 12.227 -32.75 -10.102 1 29.3 596 GLY B CA 1
ATOM 10638 C C . GLY B 1 596 ? 11.391 -33.562 -11.078 1 29.3 596 GLY B C 1
ATOM 10639 O O . GLY B 1 596 ? 10.18 -33.344 -11.203 1 29.3 596 GLY B O 1
ATOM 10640 N N . LYS B 1 597 ? 11.781 -34.375 -11.953 1 27.38 597 LYS B N 1
ATOM 10641 C CA . LYS B 1 597 ? 10.781 -34.875 -12.883 1 27.38 597 LYS B CA 1
ATOM 10642 C C . LYS B 1 597 ? 9.664 -35.625 -12.141 1 27.38 597 LYS B C 1
ATOM 10644 O O . LYS B 1 597 ? 9.867 -36.125 -11.031 1 27.38 597 LYS B O 1
ATOM 10649 N N . LYS B 1 598 ? 8.359 -35.719 -12.656 1 28.14 598 LYS B N 1
ATOM 10650 C CA . LYS B 1 598 ? 7.152 -36.375 -12.172 1 28.14 598 LYS B CA 1
ATOM 10651 C C . LYS B 1 598 ? 7.48 -37.719 -11.484 1 28.14 598 LYS B C 1
ATOM 10653 O O . LYS B 1 598 ? 7.051 -37.969 -10.359 1 28.14 598 LYS B O 1
ATOM 10658 N N . ARG B 1 599 ? 7.262 -38.906 -12.195 1 27.62 599 ARG B N 1
ATOM 10659 C CA . ARG B 1 599 ? 6.629 -40.125 -11.68 1 27.62 599 ARG B CA 1
ATOM 10660 C C . ARG B 1 599 ? 7.582 -40.906 -10.773 1 27.62 599 ARG B C 1
ATOM 10662 O O . ARG B 1 599 ? 7.207 -41.906 -10.203 1 27.62 599 ARG B O 1
ATOM 10669 N N . ARG B 1 600 ? 8.945 -40.875 -10.734 1 25.69 600 ARG B N 1
ATOM 10670 C CA . ARG B 1 600 ? 9.461 -42.188 -10.305 1 25.69 600 ARG B CA 1
ATOM 10671 C C . ARG B 1 600 ? 9.375 -42.312 -8.797 1 25.69 600 ARG B C 1
ATOM 10673 O O . ARG B 1 600 ? 9.453 -41.344 -8.062 1 25.69 600 ARG B O 1
ATOM 10680 N N . SER B 1 601 ? 8.938 -43.531 -8.328 1 25.69 601 SER B N 1
ATOM 10681 C CA . SER B 1 601 ? 8.898 -44.156 -7.02 1 25.69 601 SER B CA 1
ATOM 10682 C C . SER B 1 601 ? 10.242 -44.031 -6.297 1 25.69 601 SER B C 1
ATOM 10684 O O . SER B 1 601 ? 11.289 -44.312 -6.871 1 25.69 601 SER B O 1
ATOM 10686 N N . LEU B 1 602 ? 10.414 -43.125 -5.516 1 26.36 602 LEU B N 1
ATOM 10687 C CA . LEU B 1 602 ? 11.57 -43.062 -4.629 1 26.36 602 LEU B CA 1
ATOM 10688 C C . LEU B 1 602 ? 11.664 -44.344 -3.793 1 26.36 602 LEU B C 1
ATOM 10690 O O . LEU B 1 602 ? 10.711 -44.719 -3.102 1 26.36 602 LEU B O 1
ATOM 10694 N N . GLU B 1 603 ? 12.352 -45.344 -4.215 1 25.64 603 GLU B N 1
ATOM 10695 C CA . GLU B 1 603 ? 12.742 -46.438 -3.336 1 25.64 603 GLU B CA 1
ATOM 10696 C C . GLU B 1 603 ? 13.578 -45.938 -2.166 1 25.64 603 GLU B C 1
ATOM 10698 O O . GLU B 1 603 ? 14.648 -45.344 -2.365 1 25.64 603 GLU B O 1
ATOM 10703 N N . PHE B 1 604 ? 12.984 -45.312 -1.135 1 26.33 604 PHE B N 1
ATOM 10704 C CA . PHE B 1 604 ? 13.711 -45.125 0.116 1 26.33 604 PHE B CA 1
ATOM 10705 C C . PHE B 1 604 ? 14.008 -46.469 0.766 1 26.33 604 PHE B C 1
ATOM 10707 O O . PHE B 1 604 ? 13.109 -47.281 0.943 1 26.33 604 PHE B O 1
ATOM 10714 N N . THR B 1 605 ? 15.023 -47.125 0.519 1 25.08 605 THR B N 1
ATOM 10715 C CA . THR B 1 605 ? 15.445 -48.344 1.212 1 25.08 605 THR B CA 1
ATOM 10716 C C . THR B 1 605 ? 15.766 -48.062 2.674 1 25.08 605 THR B C 1
ATOM 10718 O O . THR B 1 605 ? 16.75 -47.375 2.969 1 25.08 605 THR B O 1
ATOM 10721 N N . ALA B 1 606 ? 14.703 -47.75 3.596 1 24.66 606 ALA B N 1
ATOM 10722 C CA . ALA B 1 606 ? 14.961 -47.844 5.031 1 24.66 606 ALA B CA 1
ATOM 10723 C C . ALA B 1 606 ? 15.359 -49.281 5.41 1 24.66 606 ALA B C 1
ATOM 10725 O O . ALA B 1 606 ? 14.805 -50.25 4.883 1 24.66 606 ALA B O 1
ATOM 10726 N N . SER B 1 607 ? 16.391 -49.719 6.055 1 24.73 607 SER B N 1
ATOM 10727 C CA . SER B 1 607 ? 16.859 -51 6.52 1 24.73 607 SER B CA 1
ATOM 10728 C C . SER B 1 607 ? 15.805 -51.719 7.348 1 24.73 607 SER B C 1
ATOM 10730 O O . SER B 1 607 ? 15.773 -52.938 7.398 1 24.73 607 SER B O 1
ATOM 10732 N N . GLY B 1 608 ? 15.391 -51.375 8.68 1 25.58 608 GLY B N 1
ATOM 10733 C CA . GLY B 1 608 ? 14.797 -52.406 9.5 1 25.58 608 GLY B CA 1
ATOM 10734 C C . GLY B 1 608 ? 13.57 -53.031 8.867 1 25.58 608 GLY B C 1
ATOM 10735 O O . GLY B 1 608 ? 13.203 -52.688 7.742 1 25.58 608 GLY B O 1
ATOM 10736 N N . GLY B 1 609 ? 12.508 -53.562 9.875 1 25.5 609 GLY B N 1
ATOM 10737 C CA . GLY B 1 609 ? 11.43 -54.531 9.695 1 25.5 609 GLY B CA 1
ATOM 10738 C C . GLY B 1 609 ? 10.523 -54.188 8.531 1 25.5 609 GLY B C 1
ATOM 10739 O O . GLY B 1 609 ? 10.891 -53.406 7.648 1 25.5 609 GLY B O 1
ATOM 10740 N N . ARG B 1 610 ? 9.047 -54.031 9.008 1 23.48 610 ARG B N 1
ATOM 10741 C CA . ARG B 1 610 ? 7.926 -54.25 8.102 1 23.48 610 ARG B CA 1
ATOM 10742 C C . ARG B 1 610 ? 7.887 -53.156 7.016 1 23.48 610 ARG B C 1
ATOM 10744 O O . ARG B 1 610 ? 7.945 -51.969 7.316 1 23.48 610 ARG B O 1
ATOM 10751 N N . GLN B 1 611 ? 8.383 -53.469 5.984 1 25.23 611 GLN B N 1
ATOM 10752 C CA . GLN B 1 611 ? 8.422 -52.812 4.668 1 25.23 611 GLN B CA 1
ATOM 10753 C C . GLN B 1 611 ? 7.066 -52.25 4.305 1 25.23 611 GLN B C 1
ATOM 10755 O O . GLN B 1 611 ? 6.094 -52.969 4.105 1 25.23 611 GLN B O 1
ATOM 10760 N N . HIS B 1 612 ? 6.504 -51.438 5.223 1 23.39 612 HIS B N 1
ATOM 10761 C CA . HIS B 1 612 ? 5.156 -51.062 4.812 1 23.39 612 HIS B CA 1
ATOM 10762 C C . HIS B 1 612 ? 5.141 -50.562 3.371 1 23.39 612 HIS B C 1
ATOM 10764 O O . HIS B 1 612 ? 5.918 -49.688 3.004 1 23.39 612 HIS B O 1
ATOM 10770 N N . HIS B 1 613 ? 4.883 -51.469 2.49 1 23.66 613 HIS B N 1
ATOM 10771 C CA . HIS B 1 613 ? 4.621 -51.375 1.061 1 23.66 613 HIS B CA 1
ATOM 10772 C C . HIS B 1 613 ? 3.752 -50.156 0.754 1 23.66 613 HIS B C 1
ATOM 10774 O O . HIS B 1 613 ? 2.795 -49.875 1.48 1 23.66 613 HIS B O 1
ATOM 10780 N N . ALA B 1 614 ? 4.398 -49.094 0.492 1 26.81 614 ALA B N 1
ATOM 10781 C CA . ALA B 1 614 ? 3.66 -47.938 -0.015 1 26.81 614 ALA B CA 1
ATOM 10782 C C . ALA B 1 614 ? 2.398 -48.375 -0.753 1 26.81 614 ALA B C 1
ATOM 10784 O O . ALA B 1 614 ? 2.387 -49.438 -1.411 1 26.81 614 ALA B O 1
ATOM 10785 N N . ALA B 1 615 ? 1.29 -48.188 -0.161 1 25.81 615 ALA B N 1
ATOM 10786 C CA . ALA B 1 615 ? -0.036 -48.469 -0.701 1 25.81 615 ALA B CA 1
ATOM 10787 C C . ALA B 1 615 ? -0.053 -48.312 -2.221 1 25.81 615 ALA B C 1
ATOM 10789 O O . ALA B 1 615 ? 0.7 -47.531 -2.781 1 25.81 615 ALA B O 1
ATOM 10790 N N . ASP B 1 616 ? -0.399 -49.312 -2.938 1 25.23 616 ASP B N 1
ATOM 10791 C CA . ASP B 1 616 ? -0.627 -49.625 -4.344 1 25.23 616 ASP B CA 1
ATOM 10792 C C . ASP B 1 616 ? -1.28 -48.438 -5.07 1 25.23 616 ASP B C 1
ATOM 10794 O O . ASP B 1 616 ? -2.402 -48.062 -4.742 1 25.23 616 ASP B O 1
ATOM 10798 N N . PRO B 1 617 ? -0.631 -47.406 -5.188 1 29.03 617 PRO B N 1
ATOM 10799 C CA . PRO B 1 617 ? -1.294 -46.344 -5.965 1 29.03 617 PRO B CA 1
ATOM 10800 C C . PRO B 1 617 ? -2.145 -46.906 -7.105 1 29.03 617 PRO B C 1
ATOM 10802 O O . PRO B 1 617 ? -1.641 -47.125 -8.211 1 29.03 617 PRO B O 1
ATOM 10805 N N . ALA B 1 618 ? -2.691 -48 -7.004 1 27.56 618 ALA B N 1
ATOM 10806 C CA . ALA B 1 618 ? -3.648 -48.719 -7.824 1 27.56 618 ALA B CA 1
ATOM 10807 C C . ALA B 1 618 ? -4.746 -47.812 -8.352 1 27.56 618 ALA B C 1
ATOM 10809 O O . ALA B 1 618 ? -5.441 -48.156 -9.312 1 27.56 618 ALA B O 1
ATOM 10810 N N . LYS B 1 619 ? -5.16 -46.875 -7.574 1 28.98 619 LYS B N 1
ATOM 10811 C CA . LYS B 1 619 ? -6.406 -46.281 -8.031 1 28.98 619 LYS B CA 1
ATOM 10812 C C . LYS B 1 619 ? -6.152 -45.281 -9.148 1 28.98 619 LYS B C 1
ATOM 10814 O O . LYS B 1 619 ? -7.094 -44.688 -9.703 1 28.98 619 LYS B O 1
ATOM 10819 N N . ASP B 1 620 ? -5.113 -44.656 -9.133 1 29.2 620 ASP B N 1
ATOM 10820 C CA . ASP B 1 620 ? -5.168 -43.75 -10.297 1 29.2 620 ASP B CA 1
ATOM 10821 C C . ASP B 1 620 ? -4.805 -44.5 -11.57 1 29.2 620 ASP B C 1
ATOM 10823 O O . ASP B 1 620 ? -3.629 -44.594 -11.938 1 29.2 620 ASP B O 1
ATOM 10827 N N . ARG B 1 621 ? -5.375 -45.625 -12.023 1 30.33 621 ARG B N 1
ATOM 10828 C CA . ARG B 1 621 ? -5.625 -46.812 -12.812 1 30.33 621 ARG B CA 1
ATOM 10829 C C . ARG B 1 621 ? -5.523 -46.531 -14.305 1 30.33 621 ARG B C 1
ATOM 10831 O O . ARG B 1 621 ? -5.266 -47.438 -15.102 1 30.33 621 ARG B O 1
ATOM 10838 N N . PRO B 1 622 ? -5.957 -45.406 -14.672 1 30.59 622 PRO B N 1
ATOM 10839 C CA . PRO B 1 622 ? -6.16 -45.375 -16.125 1 30.59 622 PRO B CA 1
ATOM 10840 C C . PRO B 1 622 ? -4.848 -45.344 -16.891 1 30.59 622 PRO B C 1
ATOM 10842 O O . PRO B 1 622 ? -4.73 -46 -17.938 1 30.59 622 PRO B O 1
ATOM 10845 N N . PHE B 1 623 ? -3.82 -44.781 -16.438 1 29.92 623 PHE B N 1
ATOM 10846 C CA . PHE B 1 623 ? -2.588 -44.719 -17.219 1 29.92 623 PHE B CA 1
ATOM 10847 C C . PHE B 1 623 ? -1.75 -45.969 -16.984 1 29.92 623 PHE B C 1
ATOM 10849 O O . PHE B 1 623 ? -1.053 -46.438 -17.891 1 29.92 623 PHE B O 1
ATOM 10856 N N . GLU B 1 624 ? -1.71 -46.625 -15.883 1 34.22 624 GLU B N 1
ATOM 10857 C CA . GLU B 1 624 ? -1.019 -47.906 -15.664 1 34.22 624 GLU B CA 1
ATOM 10858 C C . GLU B 1 624 ? -1.595 -49 -16.547 1 34.22 624 GLU B C 1
ATOM 10860 O O . GLU B 1 624 ? -0.852 -49.812 -17.078 1 34.22 624 GLU B O 1
ATOM 10865 N N . TYR B 1 625 ? -2.773 -48.938 -16.688 1 33.62 625 TYR B N 1
ATOM 10866 C CA . TYR B 1 625 ? -3.422 -49.875 -17.562 1 33.62 625 TYR B CA 1
ATOM 10867 C C . TYR B 1 625 ? -3.033 -49.625 -19.016 1 33.62 625 TYR B C 1
ATOM 10869 O O . TYR B 1 625 ? -2.809 -50.594 -19.781 1 33.62 625 TYR B O 1
ATOM 10877 N N . LEU B 1 626 ? -2.744 -48.375 -19.281 1 36.5 626 LEU B N 1
ATOM 10878 C CA . LEU B 1 626 ? -2.301 -48.062 -20.641 1 36.5 626 LEU B CA 1
ATOM 10879 C C . LEU B 1 626 ? -0.838 -48.438 -20.828 1 36.5 626 LEU B C 1
ATOM 10881 O O . LEU B 1 626 ? -0.463 -48.969 -21.891 1 36.5 626 LEU B O 1
ATOM 10885 N N . ARG B 1 627 ? -0.047 -48.281 -19.859 1 41.81 627 ARG B N 1
ATOM 10886 C CA . ARG B 1 627 ? 1.351 -48.688 -19.922 1 41.81 627 ARG B CA 1
ATOM 10887 C C . ARG B 1 627 ? 1.466 -50.219 -20.016 1 41.81 627 ARG B C 1
ATOM 10889 O O . ARG B 1 627 ? 2.256 -50.75 -20.797 1 41.81 627 ARG B O 1
ATOM 10896 N N . LEU B 1 628 ? 0.697 -50.719 -19.219 1 42.94 628 LEU B N 1
ATOM 10897 C CA . LEU B 1 628 ? 0.706 -52.188 -19.203 1 42.94 628 LEU B CA 1
ATOM 10898 C C . LEU B 1 628 ? 0.184 -52.75 -20.531 1 42.94 628 LEU B C 1
ATOM 10900 O O . LEU B 1 628 ? 0.721 -53.719 -21.047 1 42.94 628 LEU B O 1
ATOM 10904 N N . THR B 1 629 ? -0.702 -52.031 -21.016 1 42.72 629 THR B N 1
ATOM 10905 C CA . THR B 1 629 ? -1.263 -52.5 -22.281 1 42.72 629 THR B CA 1
ATOM 10906 C C . THR B 1 629 ? -0.28 -52.25 -23.422 1 42.72 629 THR B C 1
ATOM 10908 O O . THR B 1 629 ? -0.128 -53.094 -24.312 1 42.72 629 THR B O 1
ATOM 10911 N N . SER B 1 630 ? 0.422 -51.156 -23.266 1 47.09 630 SER B N 1
ATOM 10912 C CA . SER B 1 630 ? 1.397 -50.844 -24.312 1 47.09 630 SER B CA 1
ATOM 10913 C C . SER B 1 630 ? 2.604 -51.781 -24.234 1 47.09 630 SER B C 1
ATOM 10915 O O . SER B 1 630 ? 3.08 -52.281 -25.266 1 47.09 630 SER B O 1
ATOM 10917 N N . LEU B 1 631 ? 2.982 -52.062 -23.094 1 52.28 631 LEU B N 1
ATOM 10918 C CA . LEU B 1 631 ? 4.098 -52.969 -22.891 1 52.28 631 LEU B CA 1
ATOM 10919 C C . LEU B 1 631 ? 3.691 -54.406 -23.234 1 52.28 631 LEU B C 1
ATOM 10921 O O . LEU B 1 631 ? 4.492 -55.156 -23.781 1 52.28 631 LEU B O 1
ATOM 10925 N N . GLY B 1 632 ? 2.523 -54.625 -22.859 1 50.59 632 GLY B N 1
ATOM 10926 C CA . GLY B 1 632 ? 2.012 -55.938 -23.203 1 50.59 632 GLY B CA 1
ATOM 10927 C C . GLY B 1 632 ? 1.962 -56.188 -24.703 1 50.59 632 GLY B C 1
ATOM 10928 O O . GLY B 1 632 ? 2.316 -57.281 -25.156 1 50.59 632 GLY B O 1
ATOM 10929 N N . VAL B 1 633 ? 1.687 -55.219 -25.406 1 50.91 633 VAL B N 1
ATOM 10930 C CA . VAL B 1 633 ? 1.61 -55.344 -26.844 1 50.91 633 VAL B CA 1
ATOM 10931 C C . VAL B 1 633 ? 3.018 -55.438 -27.438 1 50.91 633 VAL B C 1
ATOM 10933 O O . VAL B 1 633 ? 3.27 -56.25 -28.328 1 50.91 633 VAL B O 1
ATOM 10936 N N . ILE B 1 634 ? 3.904 -54.656 -26.891 1 56.5 634 ILE B N 1
ATOM 10937 C CA . ILE B 1 634 ? 5.289 -54.75 -27.344 1 56.5 634 ILE B CA 1
ATOM 10938 C C . ILE B 1 634 ? 5.879 -56.094 -26.984 1 56.5 634 ILE B C 1
ATOM 10940 O O . ILE B 1 634 ? 6.586 -56.719 -27.797 1 56.5 634 ILE B O 1
ATOM 10944 N N . GLY B 1 635 ? 5.488 -56.469 -25.844 1 56.03 635 GLY B N 1
ATOM 10945 C CA . GLY B 1 635 ? 5.934 -57.812 -25.406 1 56.03 635 GLY B CA 1
ATOM 10946 C C . GLY B 1 635 ? 5.453 -58.906 -26.312 1 56.03 635 GLY B C 1
ATOM 10947 O O . GLY B 1 635 ? 6.207 -59.844 -26.625 1 56.03 635 GLY B O 1
ATOM 10948 N N . ALA B 1 636 ? 4.242 -58.75 -26.875 1 53.97 636 ALA B N 1
ATOM 10949 C CA . ALA B 1 636 ? 3.682 -59.75 -27.781 1 53.97 636 ALA B CA 1
ATOM 10950 C C . ALA B 1 636 ? 4.352 -59.688 -29.156 1 53.97 636 ALA B C 1
ATOM 10952 O O . ALA B 1 636 ? 4.496 -60.719 -29.812 1 53.97 636 ALA B O 1
ATOM 10953 N N . LEU B 1 637 ? 4.836 -58.625 -29.531 1 51.25 637 LEU B N 1
ATOM 10954 C CA . LEU B 1 637 ? 5.492 -58.438 -30.812 1 51.25 637 LEU B CA 1
ATOM 10955 C C . LEU B 1 637 ? 6.891 -59.031 -30.812 1 51.25 637 LEU B C 1
ATOM 10957 O O . LEU B 1 637 ? 7.324 -59.625 -31.812 1 51.25 637 LEU B O 1
ATOM 10961 N N . VAL B 1 638 ? 7.441 -58.75 -29.656 1 57.78 638 VAL B N 1
ATOM 10962 C CA . VAL B 1 638 ? 8.805 -59.25 -29.578 1 57.78 638 VAL B CA 1
ATOM 10963 C C . VAL B 1 638 ? 8.797 -60.75 -29.406 1 57.78 638 VAL B C 1
ATOM 10965 O O . VAL B 1 638 ? 9.758 -61.438 -29.781 1 57.78 638 VAL B O 1
ATOM 10968 N N . LYS B 1 639 ? 7.633 -61.156 -29.062 1 58.53 639 LYS B N 1
ATOM 10969 C CA . LYS B 1 639 ? 7.531 -62.594 -28.875 1 58.53 639 LYS B CA 1
ATOM 10970 C C . LYS B 1 639 ? 7.57 -63.344 -30.219 1 58.53 639 LYS B C 1
ATOM 10972 O O . LYS B 1 639 ? 8.062 -64.438 -30.297 1 58.53 639 LYS B O 1
ATOM 10977 N N . VAL B 1 640 ? 7.082 -62.719 -31.297 1 53.59 640 VAL B N 1
ATOM 10978 C CA . VAL B 1 640 ? 7.023 -63.375 -32.594 1 53.59 640 VAL B CA 1
ATOM 10979 C C . VAL B 1 640 ? 8.406 -63.375 -33.25 1 53.59 640 VAL B C 1
ATOM 10981 O O . VAL B 1 640 ? 8.633 -64.062 -34.25 1 53.59 640 VAL B O 1
ATOM 10984 N N . ASP B 1 641 ? 9.453 -63.094 -32.719 1 53.16 641 ASP B N 1
ATOM 10985 C CA . ASP B 1 641 ? 10.852 -63.156 -33.125 1 53.16 641 ASP B CA 1
ATOM 10986 C C . ASP B 1 641 ? 11.047 -62.688 -34.562 1 53.16 641 ASP B C 1
ATOM 10988 O O . ASP B 1 641 ? 11.719 -63.344 -35.344 1 53.16 641 ASP B O 1
ATOM 10992 N N . ASP B 1 642 ? 10.383 -61.688 -35.094 1 55.78 642 ASP B N 1
ATOM 10993 C CA . ASP B 1 642 ? 10.547 -61.125 -36.438 1 55.78 642 ASP B CA 1
ATOM 10994 C C . ASP B 1 642 ? 11.594 -60 -36.438 1 55.78 642 ASP B C 1
ATOM 10996 O O . ASP B 1 642 ? 11.5 -59.062 -35.656 1 55.78 642 ASP B O 1
ATOM 11000 N N . ALA B 1 643 ? 12.555 -60.125 -37.219 1 62.06 643 ALA B N 1
ATOM 11001 C CA . ALA B 1 643 ? 13.727 -59.25 -37.312 1 62.06 643 ALA B CA 1
ATOM 11002 C C . ALA B 1 643 ? 13.32 -57.844 -37.719 1 62.06 643 ALA B C 1
ATOM 11004 O O . ALA B 1 643 ? 13.938 -56.875 -37.281 1 62.06 643 ALA B O 1
ATOM 11005 N N . GLU B 1 644 ? 12.336 -57.719 -38.469 1 59.44 644 GLU B N 1
ATOM 11006 C CA . GLU B 1 644 ? 11.898 -56.406 -38.938 1 59.44 644 GLU B CA 1
ATOM 11007 C C . GLU B 1 644 ? 11.25 -55.625 -37.812 1 59.44 644 GLU B C 1
ATOM 11009 O O . GLU B 1 644 ? 11.438 -54.406 -37.688 1 59.44 644 GLU B O 1
ATOM 11014 N N . VAL B 1 645 ? 10.656 -56.344 -37 1 58.72 645 VAL B N 1
ATOM 11015 C CA . VAL B 1 645 ? 10.016 -55.719 -35.875 1 58.72 645 VAL B CA 1
ATOM 11016 C C . VAL B 1 645 ? 11.07 -55.281 -34.875 1 58.72 645 VAL B C 1
ATOM 11018 O O . VAL B 1 645 ? 11 -54.156 -34.312 1 58.72 645 VAL B O 1
ATOM 11021 N N . ILE B 1 646 ? 11.984 -56.094 -34.688 1 63.41 646 ILE B N 1
ATOM 11022 C CA . ILE B 1 646 ? 13.062 -55.781 -33.781 1 63.41 646 ILE B CA 1
ATOM 11023 C C . ILE B 1 646 ? 13.852 -54.562 -34.281 1 63.41 646 ILE B C 1
ATOM 11025 O O . ILE B 1 646 ? 14.195 -53.688 -33.5 1 63.41 646 ILE B O 1
ATOM 11029 N N . ASN B 1 647 ? 13.992 -54.562 -35.531 1 62.5 647 ASN B N 1
ATOM 11030 C CA . ASN B 1 647 ? 14.711 -53.438 -36.125 1 62.5 647 ASN B CA 1
ATOM 11031 C C . ASN B 1 647 ? 13.922 -52.125 -36 1 62.5 647 ASN B C 1
ATOM 11033 O O . ASN B 1 647 ? 14.5 -51.094 -35.719 1 62.5 647 ASN B O 1
ATOM 11037 N N . PHE B 1 648 ? 12.781 -52.312 -36.156 1 58.44 648 PHE B N 1
ATOM 11038 C CA . PHE B 1 648 ? 11.914 -51.156 -36 1 58.44 648 PHE B CA 1
ATOM 11039 C C . PHE B 1 648 ? 11.93 -50.656 -34.562 1 58.44 648 PHE B C 1
ATOM 11041 O O . PHE B 1 648 ? 12.039 -49.438 -34.312 1 58.44 648 PHE B O 1
ATOM 11048 N N . LEU B 1 649 ? 11.828 -51.531 -33.688 1 62.91 649 LEU B N 1
ATOM 11049 C CA . LEU B 1 649 ? 11.789 -51.188 -32.25 1 62.91 649 LEU B CA 1
ATOM 11050 C C . LEU B 1 649 ? 13.109 -50.562 -31.812 1 62.91 649 LEU B C 1
ATOM 11052 O O . LEU B 1 649 ? 13.125 -49.656 -30.969 1 62.91 649 LEU B O 1
ATOM 11056 N N . LEU B 1 650 ? 14.102 -51.031 -32.375 1 64.12 650 LEU B N 1
ATOM 11057 C CA . LEU B 1 650 ? 15.422 -50.531 -32.031 1 64.12 650 LEU B CA 1
ATOM 11058 C C . LEU B 1 650 ? 15.617 -49.094 -32.5 1 64.12 650 LEU B C 1
ATOM 11060 O O . LEU B 1 650 ? 16.422 -48.344 -31.938 1 64.12 650 LEU B O 1
ATOM 11064 N N . GLN B 1 651 ? 14.773 -48.781 -33.438 1 55.25 651 GLN B N 1
ATOM 11065 C CA . GLN B 1 651 ? 14.852 -47.438 -33.969 1 55.25 651 GLN B CA 1
ATOM 11066 C C . GLN B 1 651 ? 13.969 -46.469 -33.156 1 55.25 651 GLN B C 1
ATOM 11068 O O . GLN B 1 651 ? 14 -45.281 -33.375 1 55.25 651 GLN B O 1
ATOM 11073 N N . THR B 1 652 ? 13.414 -47.156 -32.281 1 55.16 652 THR B N 1
ATOM 11074 C CA . THR B 1 652 ? 12.562 -46.375 -31.391 1 55.16 652 THR B CA 1
ATOM 11075 C C . THR B 1 652 ? 13.172 -46.312 -30 1 55.16 652 THR B C 1
ATOM 11077 O O . THR B 1 652 ? 14.211 -46.906 -29.734 1 55.16 652 THR B O 1
ATOM 11080 N N . GLU B 1 653 ? 12.555 -45.5 -29.078 1 51.59 653 GLU B N 1
ATOM 11081 C CA . GLU B 1 653 ? 13.047 -45.406 -27.719 1 51.59 653 GLU B CA 1
ATOM 11082 C C . GLU B 1 653 ? 12.43 -46.469 -26.828 1 51.59 653 GLU B C 1
ATOM 11084 O O . GLU B 1 653 ? 12.172 -46.25 -25.641 1 51.59 653 GLU B O 1
ATOM 11089 N N . ILE B 1 654 ? 12.398 -47.625 -27.422 1 61.47 654 ILE B N 1
ATOM 11090 C CA . ILE B 1 654 ? 11.711 -48.688 -26.703 1 61.47 654 ILE B CA 1
ATOM 11091 C C . ILE B 1 654 ? 12.617 -49.219 -25.594 1 61.47 654 ILE B C 1
ATOM 11093 O O . ILE B 1 654 ? 12.148 -49.562 -24.5 1 61.47 654 ILE B O 1
ATOM 11097 N N . ILE B 1 655 ? 13.805 -49.25 -25.938 1 68.62 655 ILE B N 1
ATOM 11098 C CA . ILE B 1 655 ? 14.711 -49.812 -24.953 1 68.62 655 ILE B CA 1
ATOM 11099 C C . ILE B 1 655 ? 14.789 -48.906 -23.719 1 68.62 655 ILE B C 1
ATOM 11101 O O . ILE B 1 655 ? 14.586 -49.375 -22.594 1 68.62 655 ILE B O 1
ATOM 11105 N N . PRO B 1 656 ? 14.773 -47.719 -24 1 66.06 656 PRO B N 1
ATOM 11106 C CA . PRO B 1 656 ? 14.797 -46.875 -22.812 1 66.06 656 PRO B CA 1
ATOM 11107 C C . PRO B 1 656 ? 13.469 -46.875 -22.062 1 66.06 656 PRO B C 1
ATOM 11109 O O . PRO B 1 656 ? 13.453 -46.844 -20.828 1 66.06 656 PRO B O 1
ATOM 11112 N N . LEU B 1 657 ? 12.492 -47.062 -22.734 1 62.88 657 LEU B N 1
ATOM 11113 C CA . LEU B 1 657 ? 11.172 -47.156 -22.125 1 62.88 657 LEU B CA 1
ATOM 11114 C C . LEU B 1 657 ? 11.023 -48.438 -21.312 1 62.88 657 LEU B C 1
ATOM 11116 O O . LEU B 1 657 ? 10.531 -48.406 -20.188 1 62.88 657 LEU B O 1
ATOM 11120 N N . CYS B 1 658 ? 11.406 -49.469 -21.938 1 68.81 658 CYS B N 1
ATOM 11121 C CA . CYS B 1 658 ? 11.32 -50.75 -21.219 1 68.81 658 CYS B CA 1
ATOM 11122 C C . CYS B 1 658 ? 12.234 -50.75 -20 1 68.81 658 CYS B C 1
ATOM 11124 O O . CYS B 1 658 ? 11.852 -51.25 -18.938 1 68.81 658 CYS B O 1
ATOM 11126 N N . LEU B 1 659 ? 13.289 -50.188 -20.203 1 73.12 659 LEU B N 1
ATOM 11127 C CA . LEU B 1 659 ? 14.227 -50.188 -19.094 1 73.12 659 LEU B CA 1
ATOM 11128 C C . LEU B 1 659 ? 13.688 -49.344 -17.922 1 73.12 659 LEU B C 1
ATOM 11130 O O . LEU B 1 659 ? 13.812 -49.75 -16.766 1 73.12 659 LEU B O 1
ATOM 11134 N N . ARG B 1 660 ? 12.883 -48.438 -18.281 1 65.94 660 ARG B N 1
ATOM 11135 C CA . ARG B 1 660 ? 12.242 -47.625 -17.266 1 65.94 660 ARG B CA 1
ATOM 11136 C C . ARG B 1 660 ? 11.117 -48.375 -16.578 1 65.94 660 ARG B C 1
ATOM 11138 O O . ARG B 1 660 ? 10.945 -48.281 -15.359 1 65.94 660 ARG B O 1
ATOM 11145 N N . ILE B 1 661 ? 10.445 -49.125 -17.328 1 65.12 661 ILE B N 1
ATOM 11146 C CA . ILE B 1 661 ? 9.344 -49.938 -16.797 1 65.12 661 ILE B CA 1
ATOM 11147 C C . ILE B 1 661 ? 9.883 -51.094 -15.961 1 65.12 661 ILE B C 1
ATOM 11149 O O . ILE B 1 661 ? 9.289 -51.438 -14.938 1 65.12 661 ILE B O 1
ATOM 11153 N N . MET B 1 662 ? 10.961 -51.531 -16.344 1 74.38 662 MET B N 1
ATOM 11154 C CA . MET B 1 662 ? 11.609 -52.594 -15.609 1 74.38 662 MET B CA 1
ATOM 11155 C C . MET B 1 662 ? 12.062 -52.125 -14.234 1 74.38 662 MET B C 1
ATOM 11157 O O . MET B 1 662 ? 12.062 -52.906 -13.273 1 74.38 662 MET B O 1
ATOM 11161 N N . GLU B 1 663 ? 12.219 -50.906 -14.273 1 68.06 663 GLU B N 1
ATOM 11162 C CA . GLU B 1 663 ? 12.766 -50.375 -13.031 1 68.06 663 GLU B CA 1
ATOM 11163 C C . GLU B 1 663 ? 11.656 -49.906 -12.094 1 68.06 663 GLU B C 1
ATOM 11165 O O . GLU B 1 663 ? 11.727 -50.156 -10.883 1 68.06 663 GLU B O 1
ATOM 11170 N N . THR B 1 664 ? 10.492 -49.375 -12.773 1 62.41 664 THR B N 1
ATOM 11171 C CA . THR B 1 664 ? 9.539 -48.656 -11.938 1 62.41 664 THR B CA 1
ATOM 11172 C C . THR B 1 664 ? 8.141 -49.25 -12.086 1 62.41 664 THR B C 1
ATOM 11174 O O . THR B 1 664 ? 7.207 -48.844 -11.398 1 62.41 664 THR B O 1
ATOM 11177 N N . GLY B 1 665 ? 7.961 -50.188 -12.867 1 56.22 665 GLY B N 1
ATOM 11178 C CA . GLY B 1 665 ? 6.629 -50.688 -13.188 1 56.22 665 GLY B CA 1
ATOM 11179 C C . GLY B 1 665 ? 6.121 -51.688 -12.18 1 56.22 665 GLY B C 1
ATOM 11180 O O . GLY B 1 665 ? 6.832 -52.062 -11.242 1 56.22 665 GLY B O 1
ATOM 11181 N N . SER B 1 666 ? 4.812 -52 -12.375 1 59.56 666 SER B N 1
ATOM 11182 C CA . SER B 1 666 ? 4.223 -53.094 -11.609 1 59.56 666 SER B CA 1
ATOM 11183 C C . SER B 1 666 ? 4.84 -54.438 -11.992 1 59.56 666 SER B C 1
ATOM 11185 O O . SER B 1 666 ? 5.527 -54.531 -13.016 1 59.56 666 SER B O 1
ATOM 11187 N N . GLU B 1 667 ? 4.68 -55.281 -11.078 1 60.88 667 GLU B N 1
ATOM 11188 C CA . GLU B 1 667 ? 5.258 -56.625 -11.328 1 60.88 667 GLU B CA 1
ATOM 11189 C C . GLU B 1 667 ? 4.902 -57.094 -12.727 1 60.88 667 GLU B C 1
ATOM 11191 O O . GLU B 1 667 ? 5.75 -57.656 -13.438 1 60.88 667 GLU B O 1
ATOM 11196 N N . LEU B 1 668 ? 3.752 -56.844 -13.07 1 60 668 LEU B N 1
ATOM 11197 C CA . LEU B 1 668 ? 3.318 -57.312 -14.383 1 60 668 LEU B CA 1
ATOM 11198 C C . LEU B 1 668 ? 3.973 -56.5 -15.492 1 60 668 LEU B C 1
ATOM 11200 O O . LEU B 1 668 ? 4.41 -57.062 -16.5 1 60 668 LEU B O 1
ATOM 11204 N N . SER B 1 669 ? 4.098 -55.344 -15.18 1 62.38 669 SER B N 1
ATOM 11205 C CA . SER B 1 669 ? 4.719 -54.469 -16.188 1 62.38 669 SER B CA 1
ATOM 11206 C C . SER B 1 669 ? 6.219 -54.75 -16.281 1 62.38 669 SER B C 1
ATOM 11208 O O . SER B 1 669 ? 6.793 -54.719 -17.375 1 62.38 669 SER B O 1
ATOM 11210 N N . LYS B 1 670 ? 6.75 -55.062 -15.227 1 69.62 670 LYS B N 1
ATOM 11211 C CA . LYS B 1 670 ? 8.164 -55.406 -15.211 1 69.62 670 LYS B CA 1
ATOM 11212 C C . LYS B 1 670 ? 8.422 -56.688 -15.992 1 69.62 670 LYS B C 1
ATOM 11214 O O . LYS B 1 670 ? 9.391 -56.781 -16.75 1 69.62 670 LYS B O 1
ATOM 11219 N N . THR B 1 671 ? 7.547 -57.469 -15.672 1 71.62 671 THR B N 1
ATOM 11220 C CA . THR B 1 671 ? 7.707 -58.781 -16.312 1 71.62 671 THR B CA 1
ATOM 11221 C C . THR B 1 671 ? 7.57 -58.656 -17.828 1 71.62 671 THR B C 1
ATOM 11223 O O . THR B 1 671 ? 8.352 -59.25 -18.578 1 71.62 671 THR B O 1
ATOM 11226 N N . VAL B 1 672 ? 6.73 -57.844 -18.172 1 69.06 672 VAL B N 1
ATOM 11227 C CA . VAL B 1 672 ? 6.5 -57.688 -19.594 1 69.06 672 VAL B CA 1
ATOM 11228 C C . VAL B 1 672 ? 7.629 -56.875 -20.234 1 69.06 672 VAL B C 1
ATOM 11230 O O . VAL B 1 672 ? 8.125 -57.219 -21.297 1 69.06 672 VAL B O 1
ATOM 11233 N N . ALA B 1 673 ? 8.031 -55.969 -19.578 1 73.19 673 ALA B N 1
ATOM 11234 C CA . ALA B 1 673 ? 9.117 -55.125 -20.094 1 73.19 673 ALA B CA 1
ATOM 11235 C C . ALA B 1 673 ? 10.422 -55.906 -20.156 1 73.19 673 ALA B C 1
ATOM 11237 O O . ALA B 1 673 ? 11.172 -55.781 -21.125 1 73.19 673 ALA B O 1
ATOM 11238 N N . THR B 1 674 ? 10.602 -56.625 -19.141 1 78.88 674 THR B N 1
ATOM 11239 C CA . THR B 1 674 ? 11.805 -57.438 -19.141 1 78.88 674 THR B CA 1
ATOM 11240 C C . THR B 1 674 ? 11.742 -58.5 -20.25 1 78.88 674 THR B C 1
ATOM 11242 O O . THR B 1 674 ? 12.758 -58.781 -20.891 1 78.88 674 THR B O 1
ATOM 11245 N N . PHE B 1 675 ? 10.602 -58.875 -20.453 1 75.94 675 PHE B N 1
ATOM 11246 C CA . PHE B 1 675 ? 10.391 -59.844 -21.516 1 75.94 675 PHE B CA 1
ATOM 11247 C C . PHE B 1 675 ? 10.672 -59.219 -22.875 1 75.94 675 PHE B C 1
ATOM 11249 O O . PHE B 1 675 ? 11.289 -59.844 -23.75 1 75.94 675 PHE B O 1
ATOM 11256 N N . ILE B 1 676 ? 10.406 -58.062 -23 1 74.38 676 ILE B N 1
ATOM 11257 C CA . ILE B 1 676 ? 10.625 -57.375 -24.266 1 74.38 676 ILE B CA 1
ATOM 11258 C C . ILE B 1 676 ? 12.117 -57.125 -24.484 1 74.38 676 ILE B C 1
ATOM 11260 O O . ILE B 1 676 ? 12.648 -57.406 -25.562 1 74.38 676 ILE B O 1
ATOM 11264 N N . VAL B 1 677 ? 12.742 -56.719 -23.469 1 80.31 677 VAL B N 1
ATOM 11265 C CA . VAL B 1 677 ? 14.18 -56.469 -23.578 1 80.31 677 VAL B CA 1
ATOM 11266 C C . VAL B 1 677 ? 14.906 -57.781 -23.828 1 80.31 677 VAL B C 1
ATOM 11268 O O . VAL B 1 677 ? 15.844 -57.844 -24.625 1 80.31 677 VAL B O 1
ATOM 11271 N N . GLN B 1 678 ? 14.391 -58.688 -23.172 1 81.06 678 GLN B N 1
ATOM 11272 C CA . GLN B 1 678 ? 14.969 -60 -23.359 1 81.06 678 GLN B CA 1
ATOM 11273 C C . GLN B 1 678 ? 14.836 -60.469 -24.812 1 81.06 678 GLN B C 1
ATOM 11275 O O . GLN B 1 678 ? 15.797 -60.938 -25.406 1 81.06 678 GLN B O 1
ATOM 11280 N N . LYS B 1 679 ? 13.75 -60.219 -25.375 1 76.75 679 LYS B N 1
ATOM 11281 C CA . LYS B 1 679 ? 13.5 -60.656 -26.75 1 76.75 679 LYS B CA 1
ATOM 11282 C C . LYS B 1 679 ? 14.312 -59.812 -27.734 1 76.75 679 LYS B C 1
ATOM 11284 O O . LYS B 1 679 ? 14.781 -60.312 -28.75 1 76.75 679 LYS B O 1
ATOM 11289 N N . LEU B 1 680 ? 14.555 -58.656 -27.344 1 79.69 680 LEU B N 1
ATOM 11290 C CA . LEU B 1 680 ? 15.383 -57.781 -28.188 1 79.69 680 LEU B CA 1
ATOM 11291 C C . LEU B 1 680 ? 16.844 -58.219 -28.141 1 79.69 680 LEU B C 1
ATOM 11293 O O . LEU B 1 680 ? 17.531 -58.219 -29.156 1 79.69 680 LEU B O 1
ATOM 11297 N N . LEU B 1 681 ? 17.219 -58.562 -26.969 1 81.94 681 LEU B N 1
ATOM 11298 C CA . LEU B 1 681 ? 18.594 -59 -26.781 1 81.94 681 LEU B CA 1
ATOM 11299 C C . LEU B 1 681 ? 18.844 -60.344 -27.438 1 81.94 681 LEU B C 1
ATOM 11301 O O . LEU B 1 681 ? 19.953 -60.656 -27.844 1 81.94 681 LEU B O 1
ATOM 11305 N N . LEU B 1 682 ? 17.766 -61.031 -27.547 1 80.75 682 LEU B N 1
ATOM 11306 C CA . LEU B 1 682 ? 17.922 -62.375 -28.109 1 80.75 682 LEU B CA 1
ATOM 11307 C C . LEU B 1 682 ? 18.125 -62.312 -29.609 1 80.75 682 LEU B C 1
ATOM 11309 O O . LEU B 1 682 ? 18.719 -63.219 -30.203 1 80.75 682 LEU B O 1
ATOM 11313 N N . ASP B 1 683 ? 17.734 -61.188 -30.109 1 79.12 683 ASP B N 1
ATOM 11314 C CA . ASP B 1 683 ? 17.984 -60.969 -31.531 1 79.12 683 ASP B CA 1
ATOM 11315 C C . ASP B 1 683 ? 19.375 -60.438 -31.781 1 79.12 683 ASP B C 1
ATOM 11317 O O . ASP B 1 683 ? 19.875 -59.594 -31 1 79.12 683 ASP B O 1
ATOM 11321 N N . ASP B 1 684 ? 19.938 -60.812 -32.812 1 79.88 684 ASP B N 1
ATOM 11322 C CA . ASP B 1 684 ? 21.312 -60.406 -33.062 1 79.88 684 ASP B CA 1
ATOM 11323 C C . ASP B 1 684 ? 21.438 -58.906 -33.344 1 79.88 684 ASP B C 1
ATOM 11325 O O . ASP B 1 684 ? 22.391 -58.281 -32.938 1 79.88 684 ASP B O 1
ATOM 11329 N N . MET B 1 685 ? 20.5 -58.406 -33.938 1 78.81 685 MET B N 1
ATOM 11330 C CA . MET B 1 685 ? 20.516 -56.969 -34.188 1 78.81 685 MET B CA 1
ATOM 11331 C C . MET B 1 685 ? 20.359 -56.188 -32.906 1 78.81 685 MET B C 1
ATOM 11333 O O . MET B 1 685 ? 21 -55.156 -32.719 1 78.81 685 MET B O 1
ATOM 11337 N N . GLY B 1 686 ? 19.562 -56.688 -32.094 1 77.75 686 GLY B N 1
ATOM 11338 C CA . GLY B 1 686 ? 19.375 -56.062 -30.812 1 77.75 686 GLY B CA 1
ATOM 11339 C C . GLY B 1 686 ? 20.609 -56.094 -29.938 1 77.75 686 GLY B C 1
ATOM 11340 O O . GLY B 1 686 ? 20.969 -55.125 -29.281 1 77.75 686 GLY B O 1
ATOM 11341 N N . LEU B 1 687 ? 21.188 -57.25 -29.922 1 83.06 687 LEU B N 1
ATOM 11342 C CA . LEU B 1 687 ? 22.422 -57.375 -29.141 1 83.06 687 LEU B CA 1
ATOM 11343 C C . LEU B 1 687 ? 23.5 -56.438 -29.672 1 83.06 687 LEU B C 1
ATOM 11345 O O . LEU B 1 687 ? 24.188 -55.781 -28.891 1 83.06 687 LEU B O 1
ATOM 11349 N N . THR B 1 688 ? 23.531 -56.375 -30.953 1 79.62 688 THR B N 1
ATOM 11350 C CA . THR B 1 688 ? 24.531 -55.5 -31.547 1 79.62 688 THR B CA 1
ATOM 11351 C C . THR B 1 688 ? 24.219 -54.031 -31.266 1 79.62 688 THR B C 1
ATOM 11353 O O . THR B 1 688 ? 25.125 -53.25 -30.984 1 79.62 688 THR B O 1
ATOM 11356 N N . TYR B 1 689 ? 23.016 -53.844 -31.297 1 79.5 689 TYR B N 1
ATOM 11357 C CA . TYR B 1 689 ? 22.594 -52.469 -31.031 1 79.5 689 TYR B CA 1
ATOM 11358 C C . TYR B 1 689 ? 22.922 -52.062 -29.594 1 79.5 689 TYR B C 1
ATOM 11360 O O . TYR B 1 689 ? 23.453 -50.969 -29.359 1 79.5 689 TYR B O 1
ATOM 11368 N N . ILE B 1 690 ? 22.641 -52.875 -28.672 1 79.44 690 ILE B N 1
ATOM 11369 C CA . ILE B 1 690 ? 22.828 -52.562 -27.266 1 79.44 690 ILE B CA 1
ATOM 11370 C C . ILE B 1 690 ? 24.312 -52.562 -26.938 1 79.44 690 ILE B C 1
ATOM 11372 O O . ILE B 1 690 ? 24.766 -51.719 -26.141 1 79.44 690 ILE B O 1
ATOM 11376 N N . CYS B 1 691 ? 25.016 -53.406 -27.562 1 77.31 691 CYS B N 1
ATOM 11377 C CA . CYS B 1 691 ? 26.438 -53.5 -27.266 1 77.31 691 CYS B CA 1
ATOM 11378 C C . CYS B 1 691 ? 27.266 -52.625 -28.172 1 77.31 691 CYS B C 1
ATOM 11380 O O . CYS B 1 691 ? 28.484 -52.625 -28.109 1 77.31 691 CYS B O 1
ATOM 11382 N N . GLN B 1 692 ? 26.5 -51.906 -29.016 1 74.75 692 GLN B N 1
ATOM 11383 C CA . GLN B 1 692 ? 27.219 -51.062 -29.969 1 74.75 692 GLN B CA 1
ATOM 11384 C C . GLN B 1 692 ? 27.906 -49.906 -29.25 1 74.75 692 GLN B C 1
ATOM 11386 O O . GLN B 1 692 ? 29.016 -49.5 -29.609 1 74.75 692 GLN B O 1
ATOM 11391 N N . THR B 1 693 ? 27.156 -49.469 -28.297 1 73 693 THR B N 1
ATOM 11392 C CA . THR B 1 693 ? 27.719 -48.375 -27.5 1 73 693 THR B CA 1
ATOM 11393 C C . THR B 1 693 ? 27.766 -48.781 -26.016 1 73 693 THR B C 1
ATOM 11395 O O . THR B 1 693 ? 26.938 -49.531 -25.547 1 73 693 THR B O 1
ATOM 11398 N N . ALA B 1 694 ? 28.719 -48.219 -25.359 1 68.31 694 ALA B N 1
ATOM 11399 C CA . ALA B 1 694 ? 28.859 -48.5 -23.938 1 68.31 694 ALA B CA 1
ATOM 11400 C C . ALA B 1 694 ? 27.688 -47.938 -23.141 1 68.31 694 ALA B C 1
ATOM 11402 O O . ALA B 1 694 ? 27.266 -48.531 -22.141 1 68.31 694 ALA B O 1
ATOM 11403 N N . GLU B 1 695 ? 27.172 -47 -23.625 1 69 695 GLU B N 1
ATOM 11404 C CA . GLU B 1 695 ? 26.062 -46.344 -22.938 1 69 695 GLU B CA 1
ATOM 11405 C C . GLU B 1 695 ? 24.812 -47.25 -22.969 1 69 695 GLU B C 1
ATOM 11407 O O . GLU B 1 695 ? 24.125 -47.406 -21.953 1 69 695 GLU B O 1
ATOM 11412 N N . ARG B 1 696 ? 24.656 -47.781 -24.062 1 74 696 ARG B N 1
ATOM 11413 C CA . ARG B 1 696 ? 23.469 -48.625 -24.203 1 74 696 ARG B CA 1
ATOM 11414 C C . ARG B 1 696 ? 23.625 -49.906 -23.406 1 74 696 ARG B C 1
ATOM 11416 O O . ARG B 1 696 ? 22.672 -50.344 -22.75 1 74 696 ARG B O 1
ATOM 11423 N N . PHE B 1 697 ? 24.812 -50.344 -23.406 1 78.81 697 PHE B N 1
ATOM 11424 C CA . PHE B 1 697 ? 25.078 -51.562 -22.641 1 78.81 697 PHE B CA 1
ATOM 11425 C C . PHE B 1 697 ? 24.938 -51.281 -21.141 1 78.81 697 PHE B C 1
ATOM 11427 O O . PHE B 1 697 ? 24.312 -52.062 -20.438 1 78.81 697 PHE B O 1
ATOM 11434 N N . TYR B 1 698 ? 25.406 -50.312 -20.828 1 74.94 698 TYR B N 1
ATOM 11435 C CA . TYR B 1 698 ? 25.375 -50 -19.406 1 74.94 698 TYR B CA 1
ATOM 11436 C C . TYR B 1 698 ? 23.969 -49.719 -18.938 1 74.94 698 TYR B C 1
ATOM 11438 O O . TYR B 1 698 ? 23.578 -50.094 -17.828 1 74.94 698 TYR B O 1
ATOM 11446 N N . ALA B 1 699 ? 23.25 -49.125 -19.703 1 77.06 699 ALA B N 1
ATOM 11447 C CA . ALA B 1 699 ? 21.844 -48.844 -19.359 1 77.06 699 ALA B CA 1
ATOM 11448 C C . ALA B 1 699 ? 21.094 -50.156 -19.109 1 77.06 699 ALA B C 1
ATOM 11450 O O . ALA B 1 699 ? 20.344 -50.281 -18.141 1 77.06 699 ALA B O 1
ATOM 11451 N N . VAL B 1 700 ? 21.375 -51.094 -19.891 1 80.69 700 VAL B N 1
ATOM 11452 C CA . VAL B 1 700 ? 20.656 -52.375 -19.797 1 80.69 700 VAL B CA 1
ATOM 11453 C C . VAL B 1 700 ? 21.219 -53.188 -18.641 1 80.69 700 VAL B C 1
ATOM 11455 O O . VAL B 1 700 ? 20.469 -53.719 -17.812 1 80.69 700 VAL B O 1
ATOM 11458 N N . SER B 1 701 ? 22.484 -53.125 -18.516 1 80.06 701 SER B N 1
ATOM 11459 C CA . SER B 1 701 ? 23.125 -53.938 -17.469 1 80.06 701 SER B CA 1
ATOM 11460 C C . SER B 1 701 ? 22.844 -53.375 -16.078 1 80.06 701 SER B C 1
ATOM 11462 O O . SER B 1 701 ? 22.641 -54.125 -15.133 1 80.06 701 SER B O 1
ATOM 11464 N N . SER B 1 702 ? 22.625 -52.219 -16.031 1 78.25 702 SER B N 1
ATOM 11465 C CA . SER B 1 702 ? 22.375 -51.594 -14.742 1 78.25 702 SER B CA 1
ATOM 11466 C C . SER B 1 702 ? 20.953 -51.875 -14.273 1 78.25 702 SER B C 1
ATOM 11468 O O . SER B 1 702 ? 20.719 -52.156 -13.094 1 78.25 702 SER B O 1
ATOM 11470 N N . VAL B 1 703 ? 20.125 -51.812 -15.148 1 80.94 703 VAL B N 1
ATOM 11471 C CA . VAL B 1 703 ? 18.734 -52.094 -14.797 1 80.94 703 VAL B CA 1
ATOM 11472 C C . VAL B 1 703 ? 18.578 -53.562 -14.438 1 80.94 703 VAL B C 1
ATOM 11474 O O . VAL B 1 703 ? 17.875 -53.906 -13.477 1 80.94 703 VAL B O 1
ATOM 11477 N N . LEU B 1 704 ? 19.281 -54.406 -15.086 1 83.19 704 LEU B N 1
ATOM 11478 C CA . LEU B 1 704 ? 19.234 -55.812 -14.766 1 83.19 704 LEU B CA 1
ATOM 11479 C C . LEU B 1 704 ? 19.844 -56.094 -13.391 1 83.19 704 LEU B C 1
ATOM 11481 O O . LEU B 1 704 ? 19.312 -56.906 -12.625 1 83.19 704 LEU B O 1
ATOM 11485 N N . ALA B 1 705 ? 20.781 -55.375 -13.148 1 78.94 705 ALA B N 1
ATOM 11486 C CA . ALA B 1 705 ? 21.438 -55.562 -11.852 1 78.94 705 ALA B CA 1
ATOM 11487 C C . ALA B 1 705 ? 20.531 -55.062 -10.719 1 78.94 705 ALA B C 1
ATOM 11489 O O . ALA B 1 705 ? 20.422 -55.719 -9.68 1 78.94 705 ALA B O 1
ATOM 11490 N N . LYS B 1 706 ? 19.812 -54.094 -11.023 1 78.62 706 LYS B N 1
ATOM 11491 C CA . LYS B 1 706 ? 18.859 -53.562 -10.039 1 78.62 706 LYS B CA 1
ATOM 11492 C C . LYS B 1 706 ? 17.688 -54.531 -9.844 1 78.62 706 LYS B C 1
ATOM 11494 O O . LYS B 1 706 ? 17.203 -54.719 -8.719 1 78.62 706 LYS B O 1
ATOM 11499 N N . MET B 1 707 ? 17.344 -55.094 -10.867 1 80.38 707 MET B N 1
ATOM 11500 C CA . MET B 1 707 ? 16.25 -56.094 -10.789 1 80.38 707 MET B CA 1
ATOM 11501 C C . MET B 1 707 ? 16.672 -57.281 -9.969 1 80.38 707 MET B C 1
ATOM 11503 O O . MET B 1 707 ? 15.883 -57.812 -9.18 1 80.38 707 MET B O 1
ATOM 11507 N N . VAL B 1 708 ? 17.891 -57.625 -10.078 1 80.5 708 VAL B N 1
ATOM 11508 C CA . VAL B 1 708 ? 18.375 -58.781 -9.32 1 80.5 708 VAL B CA 1
ATOM 11509 C C . VAL B 1 708 ? 18.422 -58.438 -7.832 1 80.5 708 VAL B C 1
ATOM 11511 O O . VAL B 1 708 ? 18.062 -59.25 -6.984 1 80.5 708 VAL B O 1
ATOM 11514 N N . THR B 1 709 ? 18.641 -57.281 -7.629 1 76.19 709 THR B N 1
ATOM 11515 C CA . THR B 1 709 ? 18.703 -56.844 -6.238 1 76.19 709 THR B CA 1
ATOM 11516 C C . THR B 1 709 ? 17.312 -56.75 -5.637 1 76.19 709 THR B C 1
ATOM 11518 O O . THR B 1 709 ? 17.094 -57.094 -4.477 1 76.19 709 THR B O 1
ATOM 11521 N N . THR B 1 710 ? 16.391 -56.406 -6.465 1 76.56 710 THR B N 1
ATOM 11522 C CA . THR B 1 710 ? 14.992 -56.375 -6.02 1 76.56 710 THR B CA 1
ATOM 11523 C C . THR B 1 710 ? 14.445 -57.781 -5.848 1 76.56 710 THR B C 1
ATOM 11525 O O . THR B 1 710 ? 13.648 -58.062 -4.938 1 76.56 710 THR B O 1
ATOM 11528 N N . LEU B 1 711 ? 14.914 -58.625 -6.617 1 76.12 711 LEU B N 1
ATOM 11529 C CA . LEU B 1 711 ? 14.438 -60 -6.586 1 76.12 711 LEU B CA 1
ATOM 11530 C C . LEU B 1 711 ? 15.016 -60.75 -5.391 1 76.12 711 LEU B C 1
ATOM 11532 O O . LEU B 1 711 ? 14.453 -61.75 -4.957 1 76.12 711 LEU B O 1
ATOM 11536 N N . GLN B 1 712 ? 16 -60.156 -4.898 1 73.44 712 GLN B N 1
ATOM 11537 C CA . GLN B 1 712 ? 16.531 -60.719 -3.668 1 73.44 712 GLN B CA 1
ATOM 11538 C C . GLN B 1 712 ? 15.602 -60.438 -2.488 1 73.44 712 GLN B C 1
ATOM 11540 O O . GLN B 1 712 ? 15.523 -61.25 -1.562 1 73.44 712 GLN B O 1
ATOM 11545 N N . GLN B 1 713 ? 14.734 -59.438 -2.674 1 71.81 713 GLN B N 1
ATOM 11546 C CA . GLN B 1 713 ? 13.812 -59.062 -1.604 1 71.81 713 GLN B CA 1
ATOM 11547 C C . GLN B 1 713 ? 12.422 -59.656 -1.853 1 71.81 713 GLN B C 1
ATOM 11549 O O . GLN B 1 713 ? 11.773 -60.156 -0.93 1 71.81 713 GLN B O 1
ATOM 11554 N N . THR B 1 714 ? 11.984 -59.562 -3.008 1 71.38 714 THR B N 1
ATOM 11555 C CA . THR B 1 714 ? 10.719 -60.156 -3.428 1 71.38 714 THR B CA 1
ATOM 11556 C C . THR B 1 714 ? 10.938 -61.094 -4.605 1 71.38 714 THR B C 1
ATOM 11558 O O . THR B 1 714 ? 10.938 -60.656 -5.762 1 71.38 714 THR B O 1
ATOM 11561 N N . PRO B 1 715 ? 10.992 -62.219 -4.258 1 68.81 715 PRO B N 1
ATOM 11562 C CA . PRO B 1 715 ? 11.375 -63.156 -5.305 1 68.81 715 PRO B CA 1
ATOM 11563 C C . PRO B 1 715 ? 10.25 -63.438 -6.301 1 68.81 715 PRO B C 1
ATOM 11565 O O . PRO B 1 715 ? 9.078 -63.5 -5.914 1 68.81 715 PRO B O 1
ATOM 11568 N N . SER B 1 716 ? 10.586 -63.344 -7.473 1 74 716 SER B N 1
ATOM 11569 C CA . SER B 1 716 ? 9.719 -63.781 -8.578 1 74 716 SER B CA 1
ATOM 11570 C C . SER B 1 716 ? 10.461 -64.688 -9.539 1 74 716 SER B C 1
ATOM 11572 O O . SER B 1 716 ? 11.453 -64.312 -10.156 1 74 716 SER B O 1
ATOM 11574 N N . ILE B 1 717 ? 9.984 -65.75 -9.625 1 73.56 717 ILE B N 1
ATOM 11575 C CA . ILE B 1 717 ? 10.648 -66.75 -10.422 1 73.56 717 ILE B CA 1
ATOM 11576 C C . ILE B 1 717 ? 10.633 -66.375 -11.891 1 73.56 717 ILE B C 1
ATOM 11578 O O . ILE B 1 717 ? 11.641 -66.562 -12.594 1 73.56 717 ILE B O 1
ATOM 11582 N N . ARG B 1 718 ? 9.586 -65.875 -12.297 1 72.38 718 ARG B N 1
ATOM 11583 C CA . ARG B 1 718 ? 9.43 -65.5 -13.703 1 72.38 718 ARG B CA 1
ATOM 11584 C C . ARG B 1 718 ? 10.359 -64.375 -14.094 1 72.38 718 ARG B C 1
ATOM 11586 O O . ARG B 1 718 ? 11 -64.438 -15.141 1 72.38 718 ARG B O 1
ATOM 11593 N N . LEU B 1 719 ? 10.508 -63.625 -13.219 1 77.62 719 LEU B N 1
ATOM 11594 C CA . LEU B 1 719 ? 11.336 -62.438 -13.508 1 77.62 719 LEU B CA 1
ATOM 11595 C C . LEU B 1 719 ? 12.812 -62.812 -13.469 1 77.62 719 LEU B C 1
ATOM 11597 O O . LEU B 1 719 ? 13.594 -62.344 -14.297 1 77.62 719 LEU B O 1
ATOM 11601 N N . LEU B 1 720 ? 13.141 -63.562 -12.562 1 80.44 720 LEU B N 1
ATOM 11602 C CA . LEU B 1 720 ? 14.523 -63.969 -12.445 1 80.44 720 LEU B CA 1
ATOM 11603 C C . LEU B 1 720 ? 14.961 -64.75 -13.68 1 80.44 720 LEU B C 1
ATOM 11605 O O . LEU B 1 720 ? 16.078 -64.625 -14.156 1 80.44 720 LEU B O 1
ATOM 11609 N N . LYS B 1 721 ? 14.078 -65.5 -14.172 1 81.12 721 LYS B N 1
ATOM 11610 C CA . LYS B 1 721 ? 14.344 -66.312 -15.375 1 81.12 721 LYS B CA 1
ATOM 11611 C C . LYS B 1 721 ? 14.664 -65.375 -16.562 1 81.12 721 LYS B C 1
ATOM 11613 O O . LYS B 1 721 ? 15.641 -65.625 -17.281 1 81.12 721 LYS B O 1
ATOM 11618 N N . HIS B 1 722 ? 13.984 -64.375 -16.594 1 81.19 722 HIS B N 1
ATOM 11619 C CA . HIS B 1 722 ? 14.172 -63.469 -17.703 1 81.19 722 HIS B CA 1
ATOM 11620 C C . HIS B 1 722 ? 15.438 -62.625 -17.531 1 81.19 722 HIS B C 1
ATOM 11622 O O . HIS B 1 722 ? 16.156 -62.375 -18.5 1 81.19 722 HIS B O 1
ATOM 11628 N N . VAL B 1 723 ? 15.727 -62.375 -16.375 1 84.25 723 VAL B N 1
ATOM 11629 C CA . VAL B 1 723 ? 16.906 -61.562 -16.094 1 84.25 723 VAL B CA 1
ATOM 11630 C C . VAL B 1 723 ? 18.172 -62.375 -16.391 1 84.25 723 VAL B C 1
ATOM 11632 O O . VAL B 1 723 ? 19.109 -61.844 -17.016 1 84.25 723 VAL B O 1
ATOM 11635 N N . ILE B 1 724 ? 18.141 -63.5 -15.93 1 84.56 724 ILE B N 1
ATOM 11636 C CA . ILE B 1 724 ? 19.312 -64.312 -16.141 1 84.56 724 ILE B CA 1
ATOM 11637 C C . ILE B 1 724 ? 19.484 -64.625 -17.625 1 84.56 724 ILE B C 1
ATOM 11639 O O . ILE B 1 724 ? 20.609 -64.625 -18.125 1 84.56 724 ILE B O 1
ATOM 11643 N N . ARG B 1 725 ? 18.453 -64.688 -18.344 1 85.38 725 ARG B N 1
ATOM 11644 C CA . ARG B 1 725 ? 18.516 -64.938 -19.781 1 85.38 725 ARG B CA 1
ATOM 11645 C C . ARG B 1 725 ? 19.078 -63.719 -20.516 1 85.38 725 ARG B C 1
ATOM 11647 O O . ARG B 1 725 ? 19.797 -63.875 -21.5 1 85.38 725 ARG B O 1
ATOM 11654 N N . CYS B 1 726 ? 18.797 -62.625 -20 1 86 726 CYS B N 1
ATOM 11655 C CA . CYS B 1 726 ? 19.328 -61.375 -20.562 1 86 726 CYS B CA 1
ATOM 11656 C C . CYS B 1 726 ? 20.844 -61.281 -20.375 1 86 726 CYS B C 1
ATOM 11658 O O . CYS B 1 726 ? 21.578 -60.969 -21.297 1 86 726 CYS B O 1
ATOM 11660 N N . TYR B 1 727 ? 21.234 -61.625 -19.172 1 87.56 727 TYR B N 1
ATOM 11661 C CA . TYR B 1 727 ? 22.672 -61.625 -18.906 1 87.56 727 TYR B CA 1
ATOM 11662 C C . TYR B 1 727 ? 23.391 -62.656 -19.766 1 87.56 727 TYR B C 1
ATOM 11664 O O . TYR B 1 727 ? 24.484 -62.406 -20.281 1 87.56 727 TYR B O 1
ATOM 11672 N N . LEU B 1 728 ? 22.75 -63.688 -19.922 1 87.31 728 LEU B N 1
ATOM 11673 C CA . LEU B 1 728 ? 23.344 -64.75 -20.703 1 87.31 728 LEU B CA 1
ATOM 11674 C C . LEU B 1 728 ? 23.547 -64.312 -22.156 1 87.31 728 LEU B C 1
ATOM 11676 O O . LEU B 1 728 ? 24.609 -64.562 -22.734 1 87.31 728 LEU B O 1
ATOM 11680 N N . ARG B 1 729 ? 22.656 -63.656 -22.625 1 87.81 729 ARG B N 1
ATOM 11681 C CA . ARG B 1 729 ? 22.766 -63.219 -24.016 1 87.81 729 ARG B CA 1
ATOM 11682 C C . ARG B 1 729 ? 23.766 -62.094 -24.172 1 87.81 729 ARG B C 1
ATOM 11684 O O . ARG B 1 729 ? 24.5 -62.031 -25.156 1 87.81 729 ARG B O 1
ATOM 11691 N N . LEU B 1 730 ? 23.797 -61.312 -23.188 1 86.19 730 LEU B N 1
ATOM 11692 C CA . LEU B 1 730 ? 24.781 -60.219 -23.219 1 86.19 730 LEU B CA 1
ATOM 11693 C C . LEU B 1 730 ? 26.188 -60.781 -23.188 1 86.19 730 LEU B C 1
ATOM 11695 O O . LEU B 1 730 ? 27.109 -60.188 -23.766 1 86.19 730 LEU B O 1
ATOM 11699 N N . SER B 1 731 ? 26.328 -61.844 -22.578 1 86.62 731 SER B N 1
ATOM 11700 C CA . SER B 1 731 ? 27.641 -62.469 -22.453 1 86.62 731 SER B CA 1
ATOM 11701 C C . SER B 1 731 ? 28.078 -63.094 -23.781 1 86.62 731 SER B C 1
ATOM 11703 O O . SER B 1 731 ? 29.234 -63.5 -23.938 1 86.62 731 SER B O 1
ATOM 11705 N N . ASP B 1 732 ? 27.203 -63.094 -24.766 1 84.44 732 ASP B N 1
ATOM 11706 C CA . ASP B 1 732 ? 27.531 -63.656 -26.062 1 84.44 732 ASP B CA 1
ATOM 11707 C C . ASP B 1 732 ? 28.359 -62.656 -26.891 1 84.44 732 ASP B C 1
ATOM 11709 O O . ASP B 1 732 ? 29.031 -63.062 -27.844 1 84.44 732 ASP B O 1
ATOM 11713 N N . ASN B 1 733 ? 28.266 -61.469 -26.5 1 81.38 733 ASN B N 1
ATOM 11714 C CA . ASN B 1 733 ? 29.094 -60.469 -27.141 1 81.38 733 ASN B CA 1
ATOM 11715 C C . ASN B 1 733 ? 30.438 -60.312 -26.438 1 81.38 733 ASN B C 1
ATOM 11717 O O . ASN B 1 733 ? 30.484 -60.094 -25.234 1 81.38 733 ASN B O 1
ATOM 11721 N N . PRO B 1 734 ? 31.406 -60.406 -27.172 1 80.5 734 PRO B N 1
ATOM 11722 C CA . PRO B 1 734 ? 32.719 -60.438 -26.562 1 80.5 734 PRO B CA 1
ATOM 11723 C C . PRO B 1 734 ? 33.031 -59.125 -25.812 1 80.5 734 PRO B C 1
ATOM 11725 O O . PRO B 1 734 ? 33.656 -59.156 -24.734 1 80.5 734 PRO B O 1
ATOM 11728 N N . ARG B 1 735 ? 32.625 -58.062 -26.328 1 77.38 735 ARG B N 1
ATOM 11729 C CA . ARG B 1 735 ? 32.875 -56.781 -25.656 1 77.38 735 ARG B CA 1
ATOM 11730 C C . ARG B 1 735 ? 32.062 -56.688 -24.375 1 77.38 735 ARG B C 1
ATOM 11732 O O . ARG B 1 735 ? 32.562 -56.188 -23.344 1 77.38 735 ARG B O 1
ATOM 11739 N N . ALA B 1 736 ? 30.953 -57.156 -24.438 1 79.75 736 ALA B N 1
ATOM 11740 C CA . ALA B 1 736 ? 30.078 -57.094 -23.266 1 79.75 736 ALA B CA 1
ATOM 11741 C C . ALA B 1 736 ? 30.5 -58.125 -22.219 1 79.75 736 ALA B C 1
ATOM 11743 O O . ALA B 1 736 ? 30.344 -57.875 -21.016 1 79.75 736 ALA B O 1
ATOM 11744 N N . ARG B 1 737 ? 31.078 -59.156 -22.656 1 80.62 737 ARG B N 1
ATOM 11745 C CA . ARG B 1 737 ? 31.547 -60.188 -21.766 1 80.62 737 ARG B CA 1
ATOM 11746 C C . ARG B 1 737 ? 32.625 -59.656 -20.812 1 80.62 737 ARG B C 1
ATOM 11748 O O . ARG B 1 737 ? 32.594 -59.938 -19.609 1 80.62 737 ARG B O 1
ATOM 11755 N N . GLU B 1 738 ? 33.375 -58.906 -21.328 1 77.44 738 GLU B N 1
ATOM 11756 C CA . GLU B 1 738 ? 34.438 -58.344 -20.516 1 77.44 738 GLU B CA 1
ATOM 11757 C C . GLU B 1 738 ? 33.875 -57.344 -19.5 1 77.44 738 GLU B C 1
ATOM 11759 O O . GLU B 1 738 ? 34.312 -57.312 -18.344 1 77.44 738 GLU B O 1
ATOM 11764 N N . ALA B 1 739 ? 32.906 -56.719 -19.875 1 79.19 739 ALA B N 1
ATOM 11765 C CA . ALA B 1 739 ? 32.281 -55.719 -19 1 79.19 739 ALA B CA 1
ATOM 11766 C C . ALA B 1 739 ? 31.406 -56.406 -17.938 1 79.19 739 ALA B C 1
ATOM 11768 O O . ALA B 1 739 ? 31.375 -55.938 -16.781 1 79.19 739 ALA B O 1
ATOM 11769 N N . LEU B 1 740 ? 30.859 -57.406 -18.312 1 80.12 740 LEU B N 1
ATOM 11770 C CA . LEU B 1 740 ? 29.953 -58.125 -17.406 1 80.12 740 LEU B CA 1
ATOM 11771 C C . LEU B 1 740 ? 30.734 -58.812 -16.312 1 80.12 740 LEU B C 1
ATOM 11773 O O . LEU B 1 740 ? 30.203 -59.031 -15.203 1 80.12 740 LEU B O 1
ATOM 11777 N N . ARG B 1 741 ? 31.891 -59.219 -16.562 1 76.75 741 ARG B N 1
ATOM 11778 C CA . ARG B 1 741 ? 32.75 -59.844 -15.539 1 76.75 741 ARG B CA 1
ATOM 11779 C C . ARG B 1 741 ? 32.938 -58.906 -14.352 1 76.75 741 ARG B C 1
ATOM 11781 O O . ARG B 1 741 ? 33 -59.344 -13.203 1 76.75 741 ARG B O 1
ATOM 11788 N N . GLN B 1 742 ? 32.688 -57.75 -14.703 1 71.25 742 GLN B N 1
ATOM 11789 C CA . GLN B 1 742 ? 32.969 -56.75 -13.656 1 71.25 742 GLN B CA 1
ATOM 11790 C C . GLN B 1 742 ? 31.656 -56.25 -13.055 1 71.25 742 GLN B C 1
ATOM 11792 O O . GLN B 1 742 ? 31.609 -55.844 -11.891 1 71.25 742 GLN B O 1
ATOM 11797 N N . CYS B 1 743 ? 30.594 -56.375 -13.797 1 72.75 743 CYS B N 1
ATOM 11798 C CA . CYS B 1 743 ? 29.391 -55.688 -13.344 1 72.75 743 CYS B CA 1
ATOM 11799 C C . CYS B 1 743 ? 28.328 -56.688 -12.891 1 72.75 743 CYS B C 1
ATOM 11801 O O . CYS B 1 743 ? 27.281 -56.312 -12.398 1 72.75 743 CYS B O 1
ATOM 11803 N N . LEU B 1 744 ? 28.562 -57.812 -12.93 1 79.06 744 LEU B N 1
ATOM 11804 C CA . LEU B 1 744 ? 27.562 -58.781 -12.531 1 79.06 744 LEU B CA 1
ATOM 11805 C C . LEU B 1 744 ? 27.344 -58.75 -11.016 1 79.06 744 LEU B C 1
ATOM 11807 O O . LEU B 1 744 ? 28.312 -58.781 -10.25 1 79.06 744 LEU B O 1
ATOM 11811 N N . PRO B 1 745 ? 26.062 -58.75 -10.68 1 77.44 745 PRO B N 1
ATOM 11812 C CA . PRO B 1 745 ? 25.781 -58.719 -9.242 1 77.44 745 PRO B CA 1
ATOM 11813 C C . PRO B 1 745 ? 26.344 -59.938 -8.5 1 77.44 745 PRO B C 1
ATOM 11815 O O . PRO B 1 745 ? 26.312 -61.062 -9.023 1 77.44 745 PRO B O 1
ATOM 11818 N N . GLU B 1 746 ? 26.734 -59.688 -7.305 1 76.06 746 GLU B N 1
ATOM 11819 C CA . GLU B 1 746 ? 27.422 -60.719 -6.512 1 76.06 746 GLU B CA 1
ATOM 11820 C C . GLU B 1 746 ? 26.516 -61.906 -6.23 1 76.06 746 GLU B C 1
ATOM 11822 O O . GLU B 1 746 ? 26.969 -63.031 -6.164 1 76.06 746 GLU B O 1
ATOM 11827 N N . CYS B 1 747 ? 25.281 -61.562 -6.25 1 76.06 747 CYS B N 1
ATOM 11828 C CA . CYS B 1 747 ? 24.359 -62.656 -5.91 1 76.06 747 CYS B CA 1
ATOM 11829 C C . CYS B 1 747 ? 24.281 -63.688 -7.031 1 76.06 747 CYS B C 1
ATOM 11831 O O . CYS B 1 747 ? 23.906 -64.81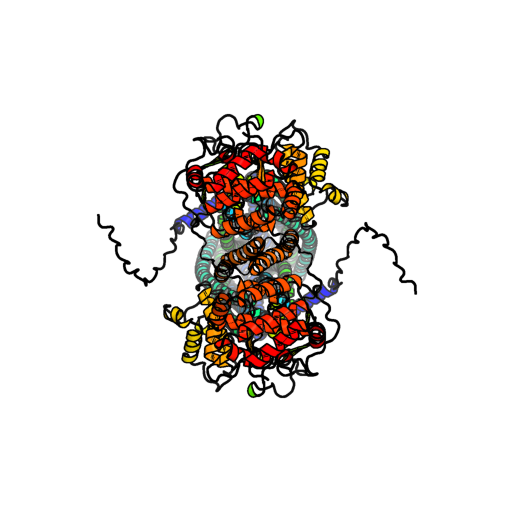2 -6.797 1 76.06 747 CYS B O 1
ATOM 11833 N N . LEU B 1 748 ? 24.844 -63.219 -8.109 1 78 748 LEU B N 1
ATOM 11834 C CA . LEU B 1 748 ? 24.734 -64.188 -9.227 1 78 748 LEU B CA 1
ATOM 11835 C C . LEU B 1 748 ? 26.109 -64.75 -9.555 1 78 748 LEU B C 1
ATOM 11837 O O . LEU B 1 748 ? 26.203 -65.688 -10.359 1 78 748 LEU B O 1
ATOM 11841 N N . GLN B 1 749 ? 27.078 -64.188 -8.969 1 76.31 749 GLN B N 1
ATOM 11842 C CA . GLN B 1 749 ? 28.422 -64.688 -9.234 1 76.31 749 GLN B CA 1
ATOM 11843 C C . GLN B 1 749 ? 28.688 -65.938 -8.469 1 76.31 749 GLN B C 1
ATOM 11845 O O . GLN B 1 749 ? 29.562 -66.75 -8.844 1 76.31 749 GLN B O 1
ATOM 11850 N N . ALA B 1 750 ? 27.844 -66.125 -7.461 1 65.75 750 ALA B N 1
ATOM 11851 C CA . ALA B 1 750 ? 28.078 -67.312 -6.648 1 65.75 750 ALA B CA 1
ATOM 11852 C C . ALA B 1 750 ? 27.625 -68.625 -7.371 1 65.75 750 ALA B C 1
ATOM 11854 O O . ALA B 1 750 ? 26.672 -68.562 -8.141 1 65.75 750 ALA B O 1
ATOM 11855 N N . ASP B 1 751 ? 28.312 -69.562 -7.422 1 58.09 751 ASP B N 1
ATOM 11856 C CA . ASP B 1 751 ? 28.078 -70.875 -8.062 1 58.09 751 ASP B CA 1
ATOM 11857 C C . ASP B 1 751 ? 26.703 -71.438 -7.703 1 58.09 751 ASP B C 1
ATOM 11859 O O . ASP B 1 751 ? 26.359 -71.562 -6.523 1 58.09 751 ASP B O 1
ATOM 11863 N N . PRO B 1 752 ? 25.766 -71.375 -8.648 1 56.72 752 PRO B N 1
ATOM 11864 C CA . PRO B 1 752 ? 24.406 -71.875 -8.391 1 56.72 752 PRO B CA 1
ATOM 11865 C C . PRO B 1 752 ? 24.359 -73.188 -7.598 1 56.72 752 PRO B C 1
ATOM 11867 O O . PRO B 1 752 ? 23.344 -73.5 -6.984 1 56.72 752 PRO B O 1
ATOM 11870 N N . THR B 1 753 ? 25.188 -74.062 -7.91 1 55.06 753 THR B N 1
ATOM 11871 C CA . THR B 1 753 ? 25.266 -75.312 -7.129 1 55.06 753 THR B CA 1
ATOM 11872 C C . THR B 1 753 ? 25.672 -75 -5.691 1 55.06 753 THR B C 1
ATOM 11874 O O . THR B 1 753 ? 25.562 -75.875 -4.816 1 55.06 753 THR B O 1
ATOM 11877 N N . LEU B 1 754 ? 26.359 -73.875 -5.395 1 48.97 754 LEU B N 1
ATOM 11878 C CA . LEU B 1 754 ? 26.922 -73.688 -4.066 1 48.97 754 LEU B CA 1
ATOM 11879 C C . LEU B 1 754 ? 25.969 -72.875 -3.186 1 48.97 754 LEU B C 1
ATOM 11881 O O . LEU B 1 754 ? 25.172 -72.062 -3.691 1 48.97 754 LEU B O 1
ATOM 11885 N N . GLN B 1 755 ? 25.828 -73.062 -1.816 1 48.34 755 GLN B N 1
ATOM 11886 C CA . GLN B 1 755 ? 25.141 -72.688 -0.597 1 48.34 755 GLN B CA 1
ATOM 11887 C C . GLN B 1 755 ? 25.109 -71.125 -0.452 1 48.34 755 GLN B C 1
ATOM 11889 O O . GLN B 1 755 ? 24.5 -70.625 0.477 1 48.34 755 GLN B O 1
ATOM 11894 N N . CYS B 1 756 ? 25.734 -70.312 -1.315 1 53.31 756 CYS B N 1
ATOM 11895 C CA . CYS B 1 756 ? 25.938 -68.938 -0.885 1 53.31 756 CYS B CA 1
ATOM 11896 C C . CYS B 1 756 ? 24.938 -68 -1.567 1 53.31 756 CYS B C 1
ATOM 11898 O O . CYS B 1 756 ? 25.094 -66.812 -1.526 1 53.31 756 CYS B O 1
ATOM 11900 N N . LEU B 1 757 ? 24.062 -68.375 -2.305 1 60.38 757 LEU B N 1
ATOM 11901 C CA . LEU B 1 757 ? 23.062 -67.438 -2.826 1 60.38 757 LEU B CA 1
ATOM 11902 C C . LEU B 1 757 ? 22.109 -67 -1.723 1 60.38 757 LEU B C 1
ATOM 11904 O O . LEU B 1 757 ? 21.75 -67.75 -0.84 1 60.38 757 LEU B O 1
ATOM 11908 N N . PRO B 1 758 ? 21.781 -65.875 -1.746 1 68.88 758 PRO B N 1
ATOM 11909 C CA . PRO B 1 758 ? 20.797 -65.5 -0.733 1 68.88 758 PRO B CA 1
ATOM 11910 C C . PRO B 1 758 ? 19.5 -66.312 -0.853 1 68.88 758 PRO B C 1
ATOM 11912 O O . PRO B 1 758 ? 19.109 -66.688 -1.956 1 68.88 758 PRO B O 1
ATOM 11915 N N . GLU B 1 759 ? 19.016 -66.75 0.103 1 71 759 GLU B N 1
ATOM 11916 C CA . GLU B 1 759 ? 17.922 -67.688 0.277 1 71 759 GLU B CA 1
ATOM 11917 C C . GLU B 1 759 ? 16.75 -67.375 -0.66 1 71 759 GLU B C 1
ATOM 11919 O O . GLU B 1 759 ? 16.188 -68.25 -1.285 1 71 759 GLU B O 1
ATOM 11924 N N . PRO B 1 760 ? 16.469 -66.25 -0.9 1 73.62 760 PRO B N 1
ATOM 11925 C CA . PRO B 1 760 ? 15.297 -66 -1.746 1 73.62 760 PRO B CA 1
ATOM 11926 C C . PRO B 1 760 ? 15.555 -66.312 -3.211 1 73.62 760 PRO B C 1
ATOM 11928 O O . PRO B 1 760 ? 14.664 -66.875 -3.889 1 73.62 760 PRO B O 1
ATOM 11931 N N . ILE B 1 761 ? 16.703 -66.188 -3.621 1 74.06 761 ILE B N 1
ATOM 11932 C CA . ILE B 1 761 ? 17.047 -66.438 -5.008 1 74.06 761 ILE B CA 1
ATOM 11933 C C . ILE B 1 761 ? 17.344 -67.938 -5.172 1 74.06 761 ILE B C 1
ATOM 11935 O O . ILE B 1 761 ? 16.969 -68.562 -6.18 1 74.06 761 ILE B O 1
ATOM 11939 N N . ALA B 1 762 ? 17.906 -68.438 -4.184 1 75.44 762 ALA B N 1
ATOM 11940 C CA . ALA B 1 762 ? 18.172 -69.875 -4.199 1 75.44 762 ALA B CA 1
ATOM 11941 C C . ALA B 1 762 ? 16.859 -70.688 -4.266 1 75.44 762 ALA B C 1
ATOM 11943 O O . ALA B 1 762 ? 16.781 -71.688 -4.957 1 75.44 762 ALA B O 1
ATOM 11944 N N . ASN B 1 763 ? 15.914 -70.188 -3.66 1 74 763 ASN B N 1
ATOM 11945 C CA . ASN B 1 763 ? 14.617 -70.812 -3.652 1 74 763 ASN B CA 1
ATOM 11946 C C . ASN B 1 763 ? 13.93 -70.75 -5.012 1 74 763 ASN B C 1
ATOM 11948 O O . ASN B 1 763 ? 13.266 -71.688 -5.441 1 74 763 ASN B O 1
ATOM 11952 N N . CYS B 1 764 ? 14.211 -69.688 -5.621 1 73 764 CYS B N 1
ATOM 11953 C CA . CYS B 1 764 ? 13.617 -69.5 -6.941 1 73 764 CYS B CA 1
ATOM 11954 C C . CYS B 1 764 ? 14.289 -70.375 -7.973 1 73 764 CYS B C 1
ATOM 11956 O O . CYS B 1 764 ? 13.641 -70.875 -8.906 1 73 764 CYS B O 1
ATOM 11958 N N . LEU B 1 765 ? 15.523 -70.688 -7.688 1 74.56 765 LEU B N 1
ATOM 11959 C CA . LEU B 1 765 ? 16.312 -71.438 -8.656 1 74.56 765 LEU B CA 1
ATOM 11960 C C . LEU B 1 765 ? 16.203 -72.938 -8.383 1 74.56 765 LEU B C 1
ATOM 11962 O O . LEU B 1 765 ? 16.5 -73.75 -9.258 1 74.56 765 LEU B O 1
ATOM 11966 N N . ARG B 1 766 ? 15.812 -73.25 -7.25 1 73.12 766 ARG B N 1
ATOM 11967 C CA . ARG B 1 766 ? 15.719 -74.688 -6.902 1 73.12 766 ARG B CA 1
ATOM 11968 C C . ARG B 1 766 ? 14.656 -75.375 -7.738 1 73.12 766 ARG B C 1
ATOM 11970 O O . ARG B 1 766 ? 14.828 -76.562 -8.117 1 73.12 766 ARG B O 1
ATOM 11977 N N . GLU B 1 767 ? 13.594 -74.625 -8.141 1 67.25 767 GLU B N 1
ATOM 11978 C CA . GLU B 1 767 ? 12.484 -75.312 -8.82 1 67.25 767 GLU B CA 1
ATOM 11979 C C . GLU B 1 767 ? 12.594 -75.125 -10.336 1 67.25 767 GLU B C 1
ATOM 11981 O O . GLU B 1 767 ? 11.875 -75.812 -11.086 1 67.25 767 GLU B O 1
ATOM 11986 N N . ASP B 1 768 ? 13.586 -74.438 -10.781 1 72.56 768 ASP B N 1
ATOM 11987 C CA . ASP B 1 768 ? 13.664 -74.188 -12.219 1 72.56 768 ASP B CA 1
ATOM 11988 C C . ASP B 1 768 ? 15.008 -74.625 -12.781 1 72.56 768 ASP B C 1
ATOM 11990 O O . ASP B 1 768 ? 15.984 -73.875 -12.742 1 72.56 768 ASP B O 1
ATOM 11994 N N . SER B 1 769 ? 15.062 -75.75 -13.336 1 77 769 SER B N 1
ATOM 11995 C CA . SER B 1 769 ? 16.297 -76.375 -13.844 1 77 769 SER B CA 1
ATOM 11996 C C . SER B 1 769 ? 16.812 -75.625 -15.062 1 77 769 SER B C 1
ATOM 11998 O O . SER B 1 769 ? 18.031 -75.562 -15.297 1 77 769 SER B O 1
ATOM 12000 N N . VAL B 1 770 ? 15.992 -75 -15.805 1 79.94 770 VAL B N 1
ATOM 12001 C CA . VAL B 1 770 ? 16.406 -74.312 -17.016 1 79.94 770 VAL B CA 1
ATOM 12002 C C . VAL B 1 770 ? 17.172 -73.062 -16.641 1 79.94 770 VAL B C 1
ATOM 12004 O O . VAL B 1 770 ? 18.219 -72.75 -17.219 1 79.94 770 VAL B O 1
ATOM 12007 N N . THR B 1 771 ? 16.719 -72.438 -15.625 1 80.38 771 THR B N 1
ATOM 12008 C CA . THR B 1 771 ? 17.359 -71.25 -15.203 1 80.38 771 THR B CA 1
ATOM 12009 C C . THR B 1 771 ? 18.703 -71.5 -14.539 1 80.38 771 THR B C 1
ATOM 12011 O O . THR B 1 771 ? 19.656 -70.75 -14.703 1 80.38 771 THR B O 1
ATOM 12014 N N . LYS B 1 772 ? 18.719 -72.625 -13.945 1 80.38 772 LYS B N 1
ATOM 12015 C CA . LYS B 1 772 ? 19.984 -73 -13.352 1 80.38 772 LYS B CA 1
ATOM 12016 C C . LYS B 1 772 ? 21.031 -73.312 -14.43 1 80.38 772 LYS B C 1
ATOM 12018 O O . LYS B 1 772 ? 22.203 -72.938 -14.273 1 80.38 772 LYS B O 1
ATOM 12023 N N . ARG B 1 773 ? 20.656 -73.875 -15.469 1 82.44 773 ARG B N 1
ATOM 12024 C CA . ARG B 1 773 ? 21.547 -74.188 -16.578 1 82.44 773 ARG B CA 1
ATOM 12025 C C . ARG B 1 773 ? 22.031 -72.875 -17.25 1 82.44 773 ARG B C 1
ATOM 12027 O O . ARG B 1 773 ? 23.203 -72.75 -17.625 1 82.44 773 ARG B O 1
ATOM 12034 N N . TRP B 1 774 ? 21.125 -72 -17.297 1 83.38 774 TRP B N 1
ATOM 12035 C CA . TRP B 1 774 ? 21.5 -70.688 -17.922 1 83.38 774 TRP B CA 1
ATOM 12036 C C . TRP B 1 774 ? 22.5 -69.938 -17.062 1 83.38 774 TRP B C 1
ATOM 12038 O O . TRP B 1 774 ? 23.438 -69.312 -17.594 1 83.38 774 TRP B O 1
ATOM 12048 N N . LEU B 1 775 ? 22.266 -70.062 -15.852 1 83.81 775 LEU B N 1
ATOM 12049 C CA . LEU B 1 775 ? 23.188 -69.375 -14.945 1 83.81 775 LEU B CA 1
ATOM 12050 C C . LEU B 1 775 ? 24.562 -70 -14.969 1 83.81 775 LEU B C 1
ATOM 12052 O O . LEU B 1 775 ? 25.578 -69.312 -14.961 1 83.81 775 LEU B O 1
ATOM 12056 N N . SER B 1 776 ? 24.516 -71.312 -15.008 1 83.06 776 SER B N 1
ATOM 12057 C CA . SER B 1 776 ? 25.781 -72 -15.102 1 83.06 776 SER B CA 1
ATOM 12058 C C . SER B 1 776 ? 26.5 -71.688 -16.406 1 83.06 776 SER B C 1
ATOM 12060 O O . SER B 1 776 ? 27.719 -71.5 -16.406 1 83.06 776 SER B O 1
ATOM 12062 N N . GLN B 1 777 ? 25.812 -71.562 -17.438 1 85.31 777 GLN B N 1
ATOM 12063 C CA . GLN B 1 777 ? 26.375 -71.188 -18.734 1 85.31 777 GLN B CA 1
ATOM 12064 C C . GLN B 1 777 ? 26.906 -69.812 -18.734 1 85.31 777 GLN B C 1
ATOM 12066 O O . GLN B 1 777 ? 27.953 -69.5 -19.312 1 85.31 777 GLN B O 1
ATOM 12071 N N . LEU B 1 778 ? 26.188 -69 -18.047 1 87.25 778 LEU B N 1
ATOM 12072 C CA . LEU B 1 778 ? 26.609 -67.625 -17.922 1 87.25 778 LEU B CA 1
ATOM 12073 C C . LEU B 1 778 ? 27.938 -67.5 -17.172 1 87.25 778 LEU B C 1
ATOM 12075 O O . LEU B 1 778 ? 28.844 -66.812 -17.594 1 87.25 778 LEU B O 1
ATOM 12079 N N . LEU B 1 779 ? 28.016 -68.25 -16.141 1 85.5 779 LEU B N 1
ATOM 12080 C CA . LEU B 1 779 ? 29.25 -68.188 -15.359 1 85.5 779 LEU B CA 1
ATOM 12081 C C . LEU B 1 779 ? 30.406 -68.812 -16.125 1 85.5 779 LEU B C 1
ATOM 12083 O O . LEU B 1 779 ? 31.547 -68.375 -16 1 85.5 779 LEU B O 1
ATOM 12087 N N . GLN B 1 780 ? 30.125 -69.688 -16.953 1 84.81 780 GLN B N 1
ATOM 12088 C CA . GLN B 1 780 ? 31.156 -70.312 -17.797 1 84.81 780 GLN B CA 1
ATOM 12089 C C . GLN B 1 780 ? 31.609 -69.375 -18.891 1 84.81 780 GLN B C 1
ATOM 12091 O O . GLN B 1 780 ? 32.812 -69.25 -19.172 1 84.81 780 GLN B O 1
ATOM 12096 N N . ASN B 1 781 ? 30.656 -68.625 -19.438 1 84.38 781 ASN B N 1
ATOM 12097 C CA . ASN B 1 781 ? 31 -67.625 -20.484 1 84.38 781 ASN B CA 1
ATOM 12098 C C . ASN B 1 781 ? 31.859 -66.5 -19.953 1 84.38 781 ASN B C 1
ATOM 12100 O O . ASN B 1 781 ? 32.688 -66 -20.672 1 84.38 781 ASN B O 1
ATOM 12104 N N . LEU B 1 782 ? 31.609 -66.25 -18.672 1 82.69 782 LEU B N 1
ATOM 12105 C CA . LEU B 1 782 ? 32.344 -65.125 -18.062 1 82.69 782 LEU B CA 1
ATOM 12106 C C . LEU B 1 782 ? 33.625 -65.625 -17.406 1 82.69 782 LEU B C 1
ATOM 12108 O O . LEU B 1 782 ? 34.344 -64.812 -16.797 1 82.69 782 LEU B O 1
ATOM 12112 N N . ASN B 1 783 ? 33.969 -66.812 -17.531 1 78.62 783 ASN B N 1
ATOM 12113 C CA . ASN B 1 783 ? 35.125 -67.438 -16.969 1 78.62 783 ASN B CA 1
ATOM 12114 C C . ASN B 1 783 ? 35.188 -67.312 -15.445 1 78.62 783 ASN B C 1
ATOM 12116 O O . ASN B 1 783 ? 36.25 -67.062 -14.883 1 78.62 783 ASN B O 1
ATOM 12120 N N . LEU B 1 784 ? 34.031 -67.25 -14.805 1 73.81 784 LEU B N 1
ATOM 12121 C CA . LEU B 1 784 ? 34 -67.188 -13.344 1 73.81 784 LEU B CA 1
ATOM 12122 C C . LEU B 1 784 ? 33.906 -68.562 -12.727 1 73.81 784 LEU B C 1
ATOM 12124 O O . LEU B 1 784 ? 33.938 -68.688 -11.508 1 73.81 784 LEU B O 1
ATOM 12128 N N . ARG B 1 785 ? 33.844 -69.625 -13.656 1 64.31 785 ARG B N 1
ATOM 12129 C CA . ARG B 1 785 ? 34.031 -71 -13.258 1 64.31 785 ARG B CA 1
ATOM 12130 C C . ARG B 1 785 ? 35.219 -71.625 -14.016 1 64.31 785 ARG B C 1
ATOM 12132 O O . ARG B 1 785 ? 35.375 -71.375 -15.203 1 64.31 785 ARG B O 1
#

Sequence (1570 aa):
MDVELLGAAGLPVGGSPSAATEASNGRASPTAEEEEHKKAQSVQQLFSLVIADWPLLIQASLLLVVAAISEVLIPHYIGLTVKEIINAEASKTLQSRPFKGPVKNLLIAAACCAIFSALRGATFIWIGSRASVRLRRKLFYALLRQEIGFFDTTKTGELTSRMTQDCQKVSDQVTLNVNVFLRTVVSTVTTLVFMCSLSLPLTMVAFVSIPAVVAISKRYGKVMRTLSEATQKVLADANAVAEESLSTMSTVRSFASEDLEELRYSERLLEFGSLMQRQARFYVPYMSCTMMLPQAVTALVLFYGGKLAMDGDCKAESLVSFVFYLQTLNSNFSTLGDFYTNMVQALGAATRVFALCGREPKLPLEPSAAQATEAAPVRQSLKGTLRLEGVRFNYPARPDVEVLKGLSLEVLAGQVVALVGPSGNGKSTVIGLVKRLYKAHEGRVTLDGIDIWSFPNQEFHRLISIVGQEPVLYARTIRENIVYGMENPGRKSPVDGTLVEDSFIHEVARKANAHGFISEMPEGYDTEVGERGVQLSGGQKQRIAIARDSFIILACDGLWDVMEDQQASVMKRRQDVIMSWLQSDLRPTAGISIKGKKRRSLEFTASGGRQHHAADPAKDRPFEYLRLTSLGVIGALVKVDDAEVINFLLQTEIIPLCLRIMETGSELSKTVATFIVQKLLLDDMGLTYICQTAERFYAVSSVLAKMVTTLQQTPSIRLLKHVIRCYLRLSDNPRAREALRQCLPECLQADPTLQCLPEPIANCLREDSVTKRWLSQLLQNLNLRMDVELLGAAGLPVGGSPSAATEASNGRASPTAEEEEHKKAQSVQQLFSLVIADWPLLIQASLLLVVAAISEVLIPHYIGLTVKEIINAEASKTLQSRPFKGPVKNLLIAAACCAIFSALRGATFIWIGSRASVRLRRKLFYALLRQEIGFFDTTKTGELTSRMTQDCQKVSDQVTLNVNVFLRTVVSTVTTLVFMCSLSLPLTMVAFVSIPAVVAISKRYGKVMRTLSEATQKVLADANAVAEESLSTMSTVRSFASEDLEELRYSERLLEFGSLMQRQARFYVPYMSCTMMLPQAVTALVLFYGGKLAMDGDCKAESLVSFVFYLQTLNSNFSTLGDFYTNMVQALGAATRVFALCGREPKLPLEPSAAQATEAAPVRQSLKGTLRLEGVRFNYPARPDVEVLKGLSLEVLAGQVVALVGPSGNGKSTVIGLVKRLYKAHEGRVTLDGIDIWSFPNQEFHRLISIVGQEPVLYARTIRENIVYGMENPGRKSPVDGTLVEDSFIHEVARKANAHGFISEMPEGYDTEVGERGVQLSGGQKQRIAIARDSFIILACDGLWDVMEDQQASVMKRRQDVIMSWLQSDLRPTAGISIKGKKRRSLEFTASGGRQHHAADPAKDRPFEYLRLTSLGVIGALVKVDDAEVINFLLQTEIIPLCLRIMETGSELSKTVATFIVQKLLLDDMGLTYICQTAERFYAVSSVLAKMVTTLQQTPSIRLLKHVIRCYLRLSDNPRAREALRQCLPECLQADPTLQCLPEPIANCLREDSVTKRWLSQLLQNLNLR

pLDDT: mean 72.24, std 19.22, range [17.53, 94.44]

InterPro domains:
  IPR003439 ABC transporter-like, ATP-binding domain [PF00005] (404-548)
  IPR003439 ABC transporter-like, ATP-binding domain [PS50893] (386-631)
  IPR007216 CCR4-NOT transcription complex subunit 9 [PF04078] (619-782)
  IPR011527 ABC transporter type 1, transmembrane domain [PF00664] (62-331)
  IPR011527 ABC transporter type 1, transmembrane domain [PS50929] (58-345)
  IPR011989 Armadillo-like helical [G3DSA:1.25.10.10] (613-784)
  IPR016024 Armadillo-type fold [SSF48371] (624-749)
  IPR017871 ABC transporter-like, conserved site [PS00211] (536-550)
  IPR027417 P-loop containing nucleoside triphosphate hydrolase [G3DSA:3.40.50.300] (377-554)
  IPR027417 P-loop containing nucleoside triphosphate hydrolase [SSF52540] (378-548)
  IPR036457 PPM-type phosphatase-like domain superfamily [SSF81606] (545-569)
  IPR036640 ABC transporter type 1, transmembrane domain superfamily [G3DSA:1.20.1560.10] (25-362)
  IPR036640 ABC transporter type 1, transmembrane domain superfamily [SSF90123] (38-364)
  IPR039421 Type 1 protein exporter [PTHR43394] (24-548)